Protein AF-M9PE65-5-F1 (afdb_monomer_lite)

Sequence (2047 aa):
MAFPYIWALLPLICSASGLSLPNMTSTDAVVAGGGILPILVAGNPGNLGSSNMSLSGGGGLAGSSTGGQSLPDTGGGNSAGGSPAGGSSGTGGGGSNSGISGNNSAMIQGQKSNQYEKCAGPGDPGPCKQYIYKWRYEPTTNECTNFIWGGCEGNPQNRFGTEAECLFHCIGGPHTLPPFLQSTTREPSTTESSMLLGLPYTQSPAQSPDGMGGAEGGDGTTPVPIEQRGPELTFAETGQGKTFIFAKNNTFIQMDGDIIQTFQLRLCREISFQFRTRLPHGLLVYHNVKNPDRINLDPYALYVIVEKGQLKVVHVFGKHSTSVTVGESLNRDEWHSVMVRIDVHGARLIARVDNSQEEVYLKGLNHEYNYGVSTNLPSVVLVGGLSSEEKLHGVKYITESFVGCIRNVVLSSGKAASDLLPIAPLVATKHENVNEGCSDMCESRHNLCFVGSRCINHYGGISCDCFGTHYEGEHCDIYTATIITLRGASYVSYRIYDWKDRVHSSTRRISLMFRTNFDDSALFYASGESLKHQYIAASIKNQSVHVEMDFGDNVMSTVLTDDLTRGYWHNLTILHEQRTVSIILDQQQKVLELPATASGNMLFDPEIYFGGGPELHKKKGLASHNNFVGSLKYVYYNDISILYELQRGNPKVHYHGVLEAEFVENEVNVIPITYPFATSHIWWPINHAEEFNIKFDFRSSRPGAVLAYSDVTTSAGNGFWEIRLTSDKLSFDLVPDVNNNVTHSTTIKINRATSWHSVELDYKLGEIRFTVDYRHTLSQMYGLTFNIGDKLIIGSSLKSAAMGLVGCIRDIEINGHLIEPRHVVKTERVVGEVALDNCNYIDPCKRPNTCEHGGKCFVKDDRVTCDCKHTGYIGKNCHFTKYRKTCEELALLGFTKSDVYLIDIDGNGVFPPAHVKCDFQSLENATKTIVEHNLPSQVDVRSARESDFSFNIRYREFSPHMLQELISHSLYCTQYIKYDCYRAQLELHSATWFTSSAKNLTVDFLGNVKRGACPCSVNKTCVDPNQSCNCDVKENKWNSDEGYYQDPQSLGITNMYFLQQKDMDDEAQGRITLGPLECVETNTQKYVVTFTTSQSYIEVPGWRKGDIAFSFRTTGEKAILLFQPPIRPHYPSFMVALTGDDQLTFTFTLSTGTTRELVINSHRRLNGGEWHKIWIDYNQYHVRFMINTDYQMLDLLPEEEFGPFEGSMYIGGATFDLLKKLSVKAGLIGCFRGLVVNGEILDIYSYMSVHLSEIIKDCKPSCVPSPCRNGAQCKELWSSFKCVCNNPWAHIGEFCETNINEKALTFINRESFLMRNYLSVGATPVILMHGINGERDVLKGILNQDLLINLRTYDTNALVLYANDHYNNFVHLYISLNREIVFLYNYGDEIVNLTLLDDTLMASLKSIQVAIVRGEQETRMHVNEHSVSIDRGTLLLDEYANKPWSNPEKEVLSPHRPPAPPTEYFQFHVGGYDPANLLRPNVDAPALEGYIGCVRGLKIGAQLIDLADINERNIAPTQEGVLPNCQIKCDAEPCKNGGTCQEHFAEQLSTCDCEHTSFLGEFCSEEKGADFSGESTLQRKFELPGTGRVDYVRLQLAFSSFDLRRANRIMLLMQTEAERSYYLLLAITSDGYLQLEEDRDNGQTVGARIDRNFLNSARHSVYYVRNGTQSQLFIDREQVPLSEFAARVLTTGGDAGSNRVQIGGINSTDSRFAVFKSYSGCLSNIYIQVNGHVMKPLEEYMLFTKSGADNITVINPQGVRSAQCNAKFDVSEQPTQEPMVNVSMIPEPWVEEPPARVPYIPRFVYDENKQEDSTQVVFLTLTSVFVIIVICCLLEVYRSHLAYKKRIERETDEDIIWSKEQATKMHESPGVKAGLLGGVTAGSGNGLPPYTYKALPQEDKKPGNGAPLVGILKNGSATPSQPGTPTALSKNGDIASRIEEEEEEEDEAPAQKAAEKSGENEEPPAKDTTASEIKESQAQPPEQLAKDTTDASAAPKASKETEAQAEPSEPSSQLNSAQNGQLAQMEQAARGDEVQVPSLPPNRIKP

Structure (mmCIF, N/CA/C/O backbone):
data_AF-M9PE65-5-F1
#
_entry.id   AF-M9PE65-5-F1
#
loop_
_atom_site.group_PDB
_atom_site.id
_atom_site.type_symbol
_atom_site.label_atom_id
_atom_site.label_alt_id
_atom_site.label_comp_id
_atom_site.label_asym_id
_atom_site.label_entity_id
_atom_site.label_seq_id
_atom_site.pdbx_PDB_ins_code
_atom_site.Cartn_x
_atom_site.Cartn_y
_atom_site.Cartn_z
_atom_site.occupancy
_atom_site.B_iso_or_equiv
_atom_site.auth_seq_id
_atom_site.auth_comp_id
_atom_site.auth_asym_id
_atom_site.auth_atom_id
_atom_site.pdbx_PDB_model_num
ATOM 1 N N . MET A 1 1 ? 13.149 1.104 2.132 1.00 28.88 1 MET A N 1
ATOM 2 C CA . MET A 1 1 ? 14.017 -0.091 2.302 1.00 28.88 1 MET A CA 1
ATOM 3 C C . MET A 1 1 ? 13.107 -1.321 2.368 1.00 28.88 1 MET A C 1
ATOM 5 O O . MET A 1 1 ? 12.101 -1.191 3.045 1.00 28.88 1 MET A O 1
ATOM 9 N N . ALA A 1 2 ? 13.373 -2.499 1.782 1.00 27.41 2 ALA A N 1
ATOM 10 C CA . ALA A 1 2 ? 14.272 -2.876 0.672 1.00 27.41 2 ALA A CA 1
ATOM 11 C C . ALA A 1 2 ? 14.048 -4.359 0.216 1.00 27.41 2 ALA A C 1
ATOM 13 O O . ALA A 1 2 ? 14.302 -5.245 1.017 1.00 27.41 2 ALA A O 1
ATOM 14 N N . PHE A 1 3 ? 13.640 -4.578 -1.052 1.00 30.48 3 PHE A N 1
ATOM 15 C CA . PHE A 1 3 ? 14.001 -5.630 -2.058 1.00 30.48 3 PHE A CA 1
ATOM 16 C C . PHE A 1 3 ? 14.869 -6.898 -1.680 1.00 30.48 3 PHE A C 1
ATOM 18 O O . PHE A 1 3 ? 15.850 -6.700 -0.956 1.00 30.48 3 PHE A O 1
ATOM 25 N N . PRO A 1 4 ? 14.899 -8.025 -2.486 1.00 37.91 4 PRO A N 1
ATOM 26 C CA . PRO A 1 4 ? 13.840 -8.862 -3.159 1.00 37.91 4 PRO A CA 1
ATOM 27 C C . PRO A 1 4 ? 14.184 -10.392 -3.509 1.00 37.91 4 PRO A C 1
ATOM 29 O O . PRO A 1 4 ? 15.319 -10.791 -3.339 1.00 37.91 4 PRO A O 1
ATOM 32 N N . TYR A 1 5 ? 13.330 -11.218 -4.178 1.00 40.53 5 TYR A N 1
ATOM 33 C CA . TYR A 1 5 ? 13.672 -12.412 -5.070 1.00 40.53 5 TYR A CA 1
ATOM 34 C C . TYR A 1 5 ? 13.659 -13.937 -4.601 1.00 40.53 5 TYR A C 1
ATOM 36 O O . TYR A 1 5 ? 14.593 -14.345 -3.951 1.00 40.53 5 TYR A O 1
ATOM 44 N N . ILE A 1 6 ? 12.805 -14.874 -5.113 1.00 41.03 6 ILE A N 1
ATOM 45 C CA . ILE A 1 6 ? 12.997 -16.388 -5.190 1.00 41.03 6 ILE A CA 1
ATOM 46 C C . ILE A 1 6 ? 11.758 -17.373 -5.361 1.00 41.03 6 ILE A C 1
ATOM 48 O O . ILE A 1 6 ? 11.571 -18.159 -4.446 1.00 41.03 6 ILE A O 1
ATOM 52 N N . TRP A 1 7 ? 11.064 -17.460 -6.537 1.00 38.09 7 TRP A N 1
ATOM 53 C CA . TRP A 1 7 ? 10.503 -18.671 -7.288 1.00 38.09 7 TRP A CA 1
ATOM 54 C C . TRP A 1 7 ? 9.620 -19.790 -6.597 1.00 38.09 7 TRP A C 1
ATOM 56 O O . TRP A 1 7 ? 9.587 -19.850 -5.383 1.00 38.09 7 TRP A O 1
ATOM 66 N N . ALA A 1 8 ? 8.901 -20.786 -7.196 1.00 42.53 8 ALA A N 1
ATOM 67 C CA . ALA A 1 8 ? 8.785 -21.531 -8.496 1.00 42.53 8 ALA A CA 1
ATOM 68 C C . ALA A 1 8 ? 7.645 -22.632 -8.381 1.00 42.53 8 ALA A C 1
ATOM 70 O O . ALA A 1 8 ? 7.035 -22.656 -7.323 1.00 42.53 8 ALA A O 1
ATOM 71 N N . LEU A 1 9 ? 7.399 -23.668 -9.235 1.00 39.12 9 LEU A N 1
ATOM 72 C CA . LEU A 1 9 ? 7.301 -23.907 -10.714 1.00 39.12 9 LEU A CA 1
ATOM 73 C C . LEU A 1 9 ? 7.067 -25.428 -11.055 1.00 39.12 9 LEU A C 1
ATOM 75 O O . LEU A 1 9 ? 7.709 -26.267 -10.423 1.00 39.12 9 LEU A O 1
ATOM 79 N N . LEU A 1 10 ? 6.437 -25.729 -12.228 1.00 39.69 10 LEU A N 1
ATOM 80 C CA . LEU A 1 10 ? 6.409 -27.011 -13.035 1.00 39.69 10 LEU A CA 1
ATOM 81 C C . LEU A 1 10 ? 5.385 -28.133 -12.606 1.00 39.69 10 LEU A C 1
ATOM 83 O O . LEU A 1 10 ? 4.886 -28.026 -11.493 1.00 39.69 10 LEU A O 1
ATOM 87 N N . PRO A 1 11 ? 5.103 -29.249 -13.368 1.00 46.09 11 PRO A N 1
ATOM 88 C CA . PRO A 1 11 ? 5.188 -29.564 -14.835 1.00 46.09 11 PRO A CA 1
ATOM 89 C C . PRO A 1 11 ? 4.144 -30.596 -15.461 1.00 46.09 11 PRO A C 1
ATOM 91 O O . PRO A 1 11 ? 3.229 -31.054 -14.793 1.00 46.09 11 PRO A O 1
ATOM 94 N N . LEU A 1 12 ? 4.396 -31.060 -16.724 1.00 37.97 12 LEU A N 1
ATOM 95 C CA . LEU A 1 12 ? 3.958 -32.329 -17.428 1.00 37.97 12 LEU A CA 1
ATOM 96 C C . LEU A 1 12 ? 2.545 -32.369 -18.126 1.00 37.97 12 LEU A C 1
ATOM 98 O O . LEU A 1 12 ? 1.663 -31.627 -17.731 1.00 37.97 12 LEU A O 1
ATOM 102 N N . ILE A 1 13 ? 2.224 -33.149 -19.201 1.00 35.69 13 ILE A N 1
ATOM 103 C CA . ILE A 1 13 ? 2.936 -34.192 -20.006 1.00 35.69 13 ILE A CA 1
ATOM 104 C C . ILE A 1 13 ? 2.418 -34.372 -21.487 1.00 35.69 13 ILE A C 1
ATOM 106 O O . ILE A 1 13 ? 1.264 -34.085 -21.774 1.00 35.69 13 ILE A O 1
ATOM 110 N N . CYS A 1 14 ? 3.237 -34.990 -22.375 1.00 33.94 14 CYS A N 1
ATOM 111 C CA . CYS A 1 14 ? 2.943 -35.618 -23.712 1.00 33.94 14 CYS A CA 1
ATOM 112 C C . CYS A 1 14 ? 2.553 -34.792 -24.984 1.00 33.94 14 CYS A C 1
ATOM 114 O O . CYS A 1 14 ? 1.907 -33.763 -24.878 1.00 33.94 14 CYS A O 1
ATOM 116 N N . SER A 1 15 ? 2.759 -35.270 -26.241 1.00 34.38 15 SER A N 1
ATOM 117 C CA . SER A 1 15 ? 3.944 -35.882 -26.931 1.00 34.38 15 SER A CA 1
ATOM 118 C C . SER A 1 15 ? 3.753 -36.050 -28.482 1.00 34.38 15 SER A C 1
ATOM 120 O O . SER A 1 15 ? 2.630 -35.989 -28.970 1.00 34.38 15 SER A O 1
ATOM 122 N N . ALA A 1 16 ? 4.859 -36.337 -29.213 1.00 35.56 16 ALA A N 1
ATOM 123 C CA . ALA A 1 16 ? 5.008 -36.855 -30.610 1.00 35.56 16 ALA A CA 1
ATOM 124 C C . ALA A 1 16 ? 4.768 -35.935 -31.855 1.00 35.56 16 ALA A C 1
ATOM 126 O O . ALA A 1 16 ? 3.907 -35.069 -31.822 1.00 35.56 16 ALA A O 1
ATOM 127 N N . SER A 1 17 ? 5.417 -36.100 -33.039 1.00 36.12 17 SER A N 1
ATOM 128 C CA . SER A 1 17 ? 6.796 -36.553 -33.429 1.00 36.12 17 SER A CA 1
ATOM 129 C C . SER A 1 17 ? 7.038 -36.519 -34.973 1.00 36.12 17 SER A C 1
ATOM 131 O O . SER A 1 17 ? 6.139 -36.935 -35.699 1.00 36.12 17 SER A O 1
ATOM 133 N N . GLY A 1 18 ? 8.262 -36.218 -35.476 1.00 36.66 18 GLY A N 1
ATOM 134 C CA . GLY A 1 18 ? 8.779 -36.804 -36.750 1.00 36.66 18 GLY A CA 1
ATOM 135 C C . GLY A 1 18 ? 9.656 -35.979 -37.742 1.00 36.66 18 GLY A C 1
ATOM 136 O O . GLY A 1 18 ? 9.150 -35.060 -38.367 1.00 36.66 18 GLY A O 1
ATOM 137 N N . LEU A 1 19 ? 10.891 -36.474 -38.007 1.00 36.25 19 LEU A N 1
ATOM 138 C CA . LEU A 1 19 ? 11.688 -36.437 -39.279 1.00 36.25 19 LEU A CA 1
ATOM 139 C C . LEU A 1 19 ? 12.249 -35.082 -39.835 1.00 36.25 19 LEU A C 1
ATOM 141 O O . LEU A 1 19 ? 11.584 -34.062 -39.759 1.00 36.25 19 LEU A O 1
ATOM 145 N N . SER A 1 20 ? 13.438 -34.985 -40.480 1.00 35.66 20 SER A N 1
ATOM 146 C CA . SER A 1 20 ? 14.597 -35.913 -40.612 1.00 35.66 20 SER A CA 1
ATOM 147 C C . SER A 1 20 ? 15.868 -35.298 -41.270 1.00 35.66 20 SER A C 1
ATOM 149 O O . SER A 1 20 ? 15.737 -34.678 -42.322 1.00 35.66 20 SER A O 1
ATOM 151 N N . LEU A 1 21 ? 17.065 -35.697 -40.782 1.00 36.44 21 LEU A N 1
ATOM 152 C CA . LEU A 1 21 ? 18.374 -35.828 -41.496 1.00 36.44 21 LEU A CA 1
ATOM 153 C C . LEU A 1 21 ? 19.103 -34.548 -42.000 1.00 36.44 21 LEU A C 1
ATOM 155 O O . LEU A 1 21 ? 18.447 -33.538 -42.234 1.00 36.44 21 LEU A O 1
ATOM 159 N N . PRO A 1 22 ? 20.452 -34.562 -42.208 1.00 43.69 22 PRO A N 1
ATOM 160 C CA . PRO A 1 22 ? 21.380 -35.712 -42.253 1.00 43.69 22 PRO A CA 1
ATOM 161 C C . PRO A 1 22 ? 22.312 -35.891 -41.022 1.00 43.69 22 PRO A C 1
ATOM 163 O O . PRO A 1 22 ? 21.851 -35.755 -39.895 1.00 43.69 22 PRO A O 1
ATOM 166 N N . ASN A 1 23 ? 23.551 -36.383 -41.219 1.00 36.47 23 ASN A N 1
ATOM 167 C CA . ASN A 1 23 ? 24.387 -37.086 -40.220 1.00 36.47 23 ASN A CA 1
ATOM 168 C C . ASN A 1 23 ? 25.841 -37.302 -40.725 1.00 36.47 23 ASN A C 1
ATOM 170 O O . ASN A 1 23 ? 25.983 -37.617 -41.904 1.00 36.47 23 ASN A O 1
ATOM 174 N N . MET A 1 24 ? 26.873 -37.263 -39.853 1.00 34.12 24 MET A N 1
ATOM 175 C CA . MET A 1 24 ? 28.094 -38.105 -39.989 1.00 34.12 24 MET A CA 1
ATOM 176 C C . MET A 1 24 ? 28.926 -38.288 -38.683 1.00 34.12 24 MET A C 1
ATOM 178 O O . MET A 1 24 ? 29.643 -37.377 -38.293 1.00 34.12 24 MET A O 1
ATOM 182 N N . THR A 1 25 ? 28.912 -39.515 -38.121 1.00 36.44 25 THR A N 1
ATOM 183 C CA . THR A 1 25 ? 30.043 -40.299 -37.508 1.00 36.44 25 THR A CA 1
ATOM 184 C C . THR A 1 25 ? 30.897 -39.724 -36.342 1.00 36.44 25 THR A C 1
ATOM 186 O O . THR A 1 25 ? 31.338 -38.588 -36.413 1.00 36.44 25 THR A O 1
ATOM 189 N N . SER A 1 26 ? 31.294 -40.475 -35.291 1.00 35.28 26 SER A N 1
ATOM 190 C CA . SER A 1 26 ? 31.275 -41.944 -35.043 1.00 35.28 26 SER A CA 1
ATOM 191 C C . SER A 1 26 ? 31.450 -42.354 -33.555 1.00 35.28 26 SER A C 1
ATOM 193 O O . SER A 1 26 ? 32.269 -41.737 -32.882 1.00 35.28 26 SER A O 1
ATOM 195 N N . THR A 1 27 ? 30.825 -43.485 -33.154 1.00 36.28 27 THR A N 1
ATOM 196 C CA . THR A 1 27 ? 31.229 -44.503 -32.121 1.00 36.28 27 THR A CA 1
ATOM 197 C C . THR A 1 27 ? 31.494 -44.086 -30.657 1.00 36.28 27 THR A C 1
ATOM 199 O O . THR A 1 27 ? 32.199 -43.111 -30.435 1.00 36.28 27 THR A O 1
ATOM 202 N N . ASP A 1 28 ? 31.154 -44.831 -29.587 1.00 35.66 28 ASP A N 1
ATOM 203 C CA . ASP A 1 28 ? 30.309 -46.029 -29.273 1.00 35.66 28 ASP A CA 1
ATOM 204 C C . ASP A 1 28 ? 30.405 -46.250 -27.725 1.00 35.66 28 ASP A C 1
ATOM 206 O O . ASP A 1 28 ? 31.330 -45.708 -27.123 1.00 35.66 28 ASP A O 1
ATOM 210 N N . ALA A 1 29 ? 29.618 -47.022 -26.950 1.00 36.41 29 ALA A N 1
ATOM 211 C CA . ALA A 1 29 ? 28.302 -47.703 -27.030 1.00 36.41 29 ALA A CA 1
ATOM 212 C C . ALA A 1 29 ? 27.775 -47.837 -25.543 1.00 36.41 29 ALA A C 1
ATOM 214 O O . ALA A 1 29 ? 28.048 -46.908 -24.792 1.00 36.41 29 ALA A O 1
ATOM 215 N N . VAL A 1 30 ? 27.034 -48.797 -24.939 1.00 36.09 30 VAL A N 1
ATOM 216 C CA . VAL A 1 30 ? 26.661 -50.231 -25.105 1.00 36.09 30 VAL A CA 1
ATOM 217 C C . VAL A 1 30 ? 25.340 -50.527 -24.317 1.00 36.09 30 VAL A C 1
ATOM 219 O O . VAL A 1 30 ? 25.256 -50.138 -23.161 1.00 36.09 30 VAL A O 1
ATOM 222 N N . VAL A 1 31 ? 24.360 -51.235 -24.927 1.00 35.56 31 VAL A N 1
ATOM 223 C CA . VAL A 1 31 ? 23.359 -52.228 -24.377 1.00 35.56 31 VAL A CA 1
ATOM 224 C C . VAL A 1 31 ? 22.747 -51.979 -22.959 1.00 35.56 31 VAL A C 1
ATOM 226 O O . VAL A 1 31 ? 23.468 -52.015 -21.975 1.00 35.56 31 VAL A O 1
ATOM 229 N N . ALA A 1 32 ? 21.447 -51.667 -22.752 1.00 34.81 32 ALA A N 1
ATOM 230 C CA . ALA A 1 32 ? 20.193 -52.481 -22.845 1.00 34.81 32 ALA A CA 1
ATOM 231 C C . ALA A 1 32 ? 20.060 -53.672 -21.838 1.00 34.81 32 ALA A C 1
ATOM 233 O O . ALA A 1 32 ? 21.060 -54.266 -21.469 1.00 34.81 32 ALA A O 1
ATOM 234 N N . GLY A 1 33 ? 18.885 -54.127 -21.354 1.00 32.31 33 GLY A N 1
ATOM 235 C CA . GLY A 1 33 ? 17.503 -53.605 -21.404 1.00 32.31 33 GLY A CA 1
ATOM 236 C C . GLY A 1 33 ? 16.417 -54.650 -21.005 1.00 32.31 33 GLY A C 1
ATOM 237 O O . GLY A 1 33 ? 16.567 -55.824 -21.318 1.00 32.31 33 GLY A O 1
ATOM 238 N N . GLY A 1 34 ? 15.302 -54.209 -20.387 1.00 30.17 34 GLY A N 1
ATOM 239 C CA . GLY A 1 34 ? 13.974 -54.881 -20.365 1.00 30.17 34 GLY A CA 1
ATOM 240 C C . GLY A 1 34 ? 13.614 -55.939 -19.284 1.00 30.17 34 GLY A C 1
ATOM 241 O O . GLY A 1 34 ? 14.298 -56.945 -19.148 1.00 30.17 34 GLY A O 1
ATOM 242 N N . GLY A 1 35 ? 12.423 -55.799 -18.659 1.00 30.12 35 GLY A N 1
ATOM 243 C CA . GLY A 1 35 ? 11.503 -56.940 -18.414 1.00 30.12 35 GLY A CA 1
ATOM 244 C C . GLY A 1 35 ? 10.935 -57.254 -16.999 1.00 30.12 35 GLY A C 1
ATOM 245 O O . GLY A 1 35 ? 11.673 -57.648 -16.112 1.00 30.12 35 GLY A O 1
ATOM 246 N N . ILE A 1 36 ? 9.587 -57.308 -16.912 1.00 30.72 36 ILE A N 1
ATOM 247 C CA . ILE A 1 36 ? 8.774 -58.495 -16.494 1.00 30.72 36 ILE A CA 1
ATOM 248 C C . ILE A 1 36 ? 8.526 -58.844 -14.981 1.00 30.72 36 ILE A C 1
ATOM 250 O O . ILE A 1 36 ? 9.420 -59.281 -14.270 1.00 30.72 36 ILE A O 1
ATOM 254 N N . LEU A 1 37 ? 7.221 -58.870 -14.608 1.00 28.83 37 LEU A N 1
ATOM 255 C CA . LEU A 1 37 ? 6.512 -59.664 -13.549 1.00 28.83 37 LEU A CA 1
ATOM 256 C C . LEU A 1 37 ? 6.667 -59.308 -12.022 1.00 28.83 37 LEU A C 1
ATOM 258 O O . LEU A 1 37 ? 7.463 -58.437 -11.691 1.00 28.83 37 LEU A O 1
ATOM 262 N N . PRO A 1 38 ? 5.793 -59.838 -11.106 1.00 35.16 38 PRO A N 1
ATOM 263 C CA . PRO A 1 38 ? 5.352 -59.118 -9.888 1.00 35.16 38 PRO A CA 1
ATOM 264 C C . PRO A 1 38 ? 5.205 -59.987 -8.592 1.00 35.16 38 PRO A C 1
ATOM 266 O O . PRO A 1 38 ? 5.687 -61.112 -8.530 1.00 35.16 38 PRO A O 1
ATOM 269 N N . ILE A 1 39 ? 4.380 -59.504 -7.638 1.00 29.44 39 ILE A N 1
ATOM 270 C CA . ILE A 1 39 ? 3.566 -60.260 -6.644 1.00 29.44 39 ILE A CA 1
ATOM 271 C C . ILE A 1 39 ? 4.205 -60.704 -5.291 1.00 29.44 39 ILE A C 1
ATOM 273 O O . ILE A 1 39 ? 5.164 -61.462 -5.241 1.00 29.44 39 ILE A O 1
ATOM 277 N N . LEU A 1 40 ? 3.479 -60.350 -4.207 1.00 27.45 40 LEU A N 1
ATOM 278 C CA . LEU A 1 40 ? 3.395 -60.949 -2.848 1.00 27.45 40 LEU A CA 1
ATOM 279 C C . LEU A 1 40 ? 4.501 -60.771 -1.770 1.00 27.45 40 LEU A C 1
ATOM 281 O O . LEU A 1 40 ? 5.683 -60.610 -2.035 1.00 27.45 40 LEU A O 1
ATOM 285 N N . VAL A 1 41 ? 4.015 -60.982 -0.530 1.00 30.77 41 VAL A N 1
ATOM 286 C CA . VAL A 1 41 ? 4.670 -61.278 0.771 1.00 30.77 41 VAL A CA 1
ATOM 287 C C . VAL A 1 41 ? 4.904 -60.113 1.763 1.00 30.77 41 VAL A C 1
ATOM 289 O O . VAL A 1 41 ? 5.494 -59.086 1.458 1.00 30.77 41 VAL A O 1
ATOM 292 N N . ALA A 1 42 ? 4.387 -60.352 2.979 1.00 31.61 42 ALA A N 1
ATOM 293 C CA . ALA A 1 42 ? 4.373 -59.567 4.224 1.00 31.61 42 ALA A CA 1
ATOM 294 C C . ALA A 1 42 ? 5.765 -59.298 4.860 1.00 31.61 42 ALA A C 1
ATOM 296 O O . ALA A 1 42 ? 6.761 -59.840 4.395 1.00 31.61 42 ALA A O 1
ATOM 297 N N . GLY A 1 43 ? 5.908 -58.538 5.960 1.00 34.28 43 GLY A N 1
ATOM 298 C CA . GLY A 1 43 ? 4.940 -57.879 6.870 1.00 34.28 43 GLY A CA 1
ATOM 299 C C . GLY A 1 43 ? 5.585 -56.649 7.550 1.00 34.28 43 GLY A C 1
ATOM 300 O O . GLY A 1 43 ? 6.747 -56.370 7.290 1.00 34.28 43 GLY A O 1
ATOM 301 N N . ASN A 1 44 ? 4.905 -55.794 8.327 1.00 37.25 44 ASN A N 1
ATOM 302 C CA . ASN A 1 44 ? 4.200 -56.042 9.600 1.00 37.25 44 ASN A CA 1
ATOM 303 C C . ASN A 1 44 ? 5.093 -56.786 10.628 1.00 37.25 44 ASN A C 1
ATOM 305 O O . ASN A 1 44 ? 5.577 -57.864 10.276 1.00 37.25 44 ASN A O 1
ATOM 309 N N . PRO A 1 45 ? 5.299 -56.301 11.877 1.00 35.22 45 PRO A N 1
ATOM 310 C CA . PRO A 1 45 ? 4.555 -55.257 12.612 1.00 35.22 45 PRO A CA 1
ATOM 311 C C . PRO A 1 45 ? 4.888 -53.815 12.170 1.00 35.22 45 PRO A C 1
ATOM 313 O O . PRO A 1 45 ? 5.834 -53.610 11.422 1.00 35.22 45 PRO A O 1
ATOM 316 N N . GLY A 1 46 ? 4.152 -52.770 12.556 1.00 30.84 46 GLY A N 1
ATOM 317 C CA . GLY A 1 46 ? 3.131 -52.686 13.607 1.00 30.84 46 GLY A CA 1
ATOM 318 C C . GLY A 1 46 ? 3.732 -52.108 14.893 1.00 30.84 46 GLY A C 1
ATOM 319 O O . GLY A 1 46 ? 4.526 -52.764 15.554 1.00 30.84 46 GLY A O 1
ATOM 320 N N . ASN A 1 47 ? 3.386 -50.870 15.240 1.00 30.64 47 ASN A N 1
ATOM 321 C CA . ASN A 1 47 ? 2.297 -50.561 16.185 1.00 30.64 47 ASN A CA 1
ATOM 322 C C . ASN A 1 47 ? 2.898 -50.153 17.547 1.00 30.64 47 ASN A C 1
ATOM 324 O O . ASN A 1 47 ? 4.056 -50.454 17.803 1.00 30.64 47 ASN A O 1
ATOM 328 N N . LEU A 1 48 ? 2.105 -49.499 18.403 1.00 31.02 48 LEU A N 1
ATOM 329 C CA . LEU A 1 48 ? 2.527 -48.875 19.665 1.00 31.02 48 LEU A CA 1
ATOM 330 C C . LEU A 1 48 ? 3.628 -47.823 19.407 1.00 31.02 48 LEU A C 1
ATOM 332 O O . LEU A 1 48 ? 4.812 -48.123 19.404 1.00 31.02 48 LEU A O 1
ATOM 336 N N . GLY A 1 49 ? 3.280 -46.572 19.121 1.00 27.73 49 GLY A N 1
ATOM 337 C CA . GLY A 1 49 ? 2.506 -45.739 20.047 1.00 27.73 49 GLY A CA 1
ATOM 338 C C . GLY A 1 49 ? 3.489 -44.989 20.960 1.00 27.73 49 GLY A C 1
ATOM 339 O O . GLY A 1 49 ? 4.688 -44.991 20.717 1.00 27.73 49 GLY A O 1
ATOM 340 N N . SER A 1 50 ? 3.076 -44.316 22.023 1.00 25.11 50 SER A N 1
ATOM 341 C CA . SER A 1 50 ? 1.719 -43.981 22.465 1.00 25.11 50 SER A CA 1
ATOM 342 C C . SER A 1 50 ? 1.745 -42.478 22.762 1.00 25.11 50 SER A C 1
ATOM 344 O O . SER A 1 50 ? 2.730 -41.973 23.287 1.00 25.11 50 SER A O 1
ATOM 346 N N . SER A 1 51 ? 0.748 -41.685 22.378 1.00 25.77 51 SER A N 1
ATOM 347 C CA . SER A 1 51 ? -0.410 -41.434 23.248 1.00 25.77 51 SER A CA 1
ATOM 348 C C . SER A 1 51 ? -0.093 -41.534 24.749 1.00 25.77 51 SER A C 1
ATOM 350 O O . SER A 1 51 ? -0.647 -42.372 25.452 1.00 25.77 51 SER A O 1
ATOM 352 N N . ASN A 1 52 ? 0.798 -40.666 25.219 1.00 24.11 52 ASN A N 1
ATOM 353 C CA . ASN A 1 52 ? 0.652 -39.993 26.503 1.00 24.11 52 ASN A CA 1
ATOM 354 C C . ASN A 1 52 ? 0.963 -38.504 26.250 1.00 24.11 52 ASN A C 1
ATOM 356 O O . ASN A 1 52 ? 2.084 -38.177 25.880 1.00 24.11 52 ASN A O 1
ATOM 360 N N . MET A 1 53 ? 0.010 -37.564 26.286 1.00 26.83 53 MET A N 1
ATOM 361 C CA . MET A 1 53 ? -1.306 -37.562 26.950 1.00 26.83 53 MET A CA 1
ATOM 362 C C . MET A 1 53 ? -1.197 -37.847 28.454 1.00 26.83 53 MET A C 1
ATOM 364 O O . MET A 1 53 ? -0.436 -38.703 28.890 1.00 26.83 53 MET A O 1
ATOM 368 N N . SER A 1 54 ? -1.972 -37.115 29.252 1.00 23.06 54 SER A N 1
ATOM 369 C CA . SER A 1 54 ? -1.720 -36.889 30.679 1.00 23.06 54 SER A CA 1
ATOM 370 C C . SER A 1 54 ? -0.393 -36.153 30.960 1.00 23.06 54 SER A C 1
ATOM 372 O O . SER A 1 54 ? 0.590 -36.303 30.245 1.00 23.06 54 SER A O 1
ATOM 374 N N . LEU A 1 55 ? -0.315 -35.295 31.973 1.00 23.06 55 LEU A N 1
ATOM 375 C CA . LEU A 1 55 ? -1.383 -34.873 32.882 1.00 23.06 55 LEU A CA 1
ATOM 376 C C . LEU A 1 55 ? -1.983 -33.547 32.361 1.00 23.06 55 LEU A C 1
ATOM 378 O O . LEU A 1 55 ? -1.242 -32.661 31.963 1.00 23.06 55 LEU A O 1
ATOM 382 N N . SER A 1 56 ? -3.300 -33.318 32.282 1.00 23.23 56 SER A N 1
ATOM 383 C CA . SER A 1 56 ? -4.443 -33.962 32.961 1.00 23.23 56 SER A CA 1
ATOM 384 C C . SER A 1 56 ? -4.254 -34.085 34.479 1.00 23.23 56 SER A C 1
ATOM 386 O O . SER A 1 56 ? -4.472 -35.136 35.077 1.00 23.23 56 SER A O 1
ATOM 388 N N . GLY A 1 57 ? -3.796 -32.984 35.074 1.00 22.83 57 GLY A N 1
ATOM 389 C CA . GLY A 1 57 ? -3.490 -32.814 36.494 1.00 22.83 57 GLY A CA 1
ATOM 390 C C . GLY A 1 57 ? -3.047 -31.368 36.736 1.00 22.83 57 GLY A C 1
ATOM 391 O O . GLY A 1 57 ? -1.864 -31.114 36.901 1.00 22.83 57 GLY A O 1
ATOM 392 N N . GLY A 1 58 ? -3.936 -30.375 36.640 1.00 27.25 58 GLY A N 1
ATOM 393 C CA . GLY A 1 58 ? -5.398 -30.506 36.711 1.00 27.25 58 GLY A CA 1
ATOM 394 C C . GLY A 1 58 ? -5.872 -30.758 38.147 1.00 27.25 58 GLY A C 1
ATOM 395 O O . GLY A 1 58 ? -5.070 -30.771 39.071 1.00 27.25 58 GLY A O 1
ATOM 396 N N . GLY A 1 59 ? -7.174 -30.972 38.353 1.00 27.09 59 GLY A N 1
ATOM 397 C CA . GLY A 1 59 ? -7.684 -31.304 39.692 1.00 27.09 59 GLY A CA 1
ATOM 398 C C . GLY A 1 59 ? -7.659 -30.149 40.701 1.00 27.09 59 GLY A C 1
ATOM 399 O O . GLY A 1 59 ? -7.661 -30.407 41.898 1.00 27.09 59 GLY A O 1
ATOM 400 N N . GLY A 1 60 ? -7.678 -28.896 40.230 1.00 27.50 60 GLY A N 1
ATOM 401 C CA . GLY A 1 60 ? -7.945 -27.716 41.055 1.00 27.50 60 GLY A CA 1
ATOM 402 C C . GLY A 1 60 ? -6.926 -27.496 42.186 1.00 27.50 60 GLY A C 1
ATOM 403 O O . GLY A 1 60 ? -5.732 -27.442 41.923 1.00 27.50 60 GLY A O 1
ATOM 404 N N . LEU A 1 61 ? -7.330 -27.297 43.442 1.00 45.25 61 LEU A N 1
ATOM 405 C CA . LEU A 1 61 ? -8.681 -27.348 44.024 1.00 45.25 61 LEU A CA 1
ATOM 406 C C . LEU A 1 61 ? -8.868 -26.206 45.034 1.00 45.25 61 LEU A C 1
ATOM 408 O O . LEU A 1 61 ? -7.940 -25.455 45.322 1.00 45.25 61 LEU A O 1
ATOM 412 N N . ALA A 1 62 ? -10.084 -26.072 45.565 1.00 35.91 62 ALA A N 1
ATOM 413 C CA . ALA A 1 62 ? -10.380 -25.107 46.616 1.00 35.91 62 ALA A CA 1
ATOM 414 C C . ALA A 1 62 ? -9.467 -25.317 47.842 1.00 35.91 62 ALA A C 1
ATOM 416 O O . ALA A 1 62 ? -9.488 -26.371 48.476 1.00 35.91 62 ALA A O 1
ATOM 417 N N . GLY A 1 63 ? -8.697 -24.283 48.174 1.00 42.97 63 GLY A N 1
ATOM 418 C CA . GLY A 1 63 ? -7.786 -24.208 49.313 1.00 42.97 63 GLY A CA 1
ATOM 419 C C . GLY A 1 63 ? -7.215 -22.786 49.373 1.00 42.97 63 GLY A C 1
ATOM 420 O O . GLY A 1 63 ? -6.638 -22.334 48.394 1.00 42.97 63 GLY A O 1
ATOM 421 N N . SER A 1 64 ? -7.394 -21.963 50.409 1.00 36.28 64 SER A N 1
ATOM 422 C CA . SER A 1 64 ? -7.597 -22.266 51.833 1.00 36.28 64 SER A CA 1
ATOM 423 C C . SER A 1 64 ? -6.484 -23.195 52.353 1.00 36.28 64 SER A C 1
ATOM 425 O O . SER A 1 64 ? -6.477 -24.374 52.026 1.00 36.28 64 SER A O 1
ATOM 427 N N . SER A 1 65 ? -5.517 -22.733 53.147 1.00 42.06 65 SER A N 1
ATOM 428 C CA . SER A 1 65 ? -5.482 -21.470 53.897 1.00 42.06 65 SER A CA 1
ATOM 429 C C . SER A 1 65 ? -4.071 -21.081 54.359 1.00 42.06 65 SER A C 1
ATOM 431 O O . SER A 1 65 ? -3.133 -21.853 54.225 1.00 42.06 65 SER A O 1
ATOM 433 N N . THR A 1 66 ? -3.980 -19.918 55.020 1.00 38.06 66 THR A N 1
ATOM 434 C CA . THR A 1 66 ? -3.033 -19.600 56.113 1.00 38.06 66 THR A CA 1
ATOM 435 C C . THR A 1 66 ? -1.523 -19.803 55.910 1.00 38.06 66 THR A C 1
ATOM 437 O O . THR A 1 66 ? -1.021 -20.918 55.873 1.00 38.06 66 THR A O 1
ATOM 440 N N . GLY A 1 67 ? -0.778 -18.738 56.215 1.00 41.88 67 GLY A N 1
ATOM 441 C CA . GLY A 1 67 ? -0.007 -18.818 57.465 1.00 41.88 67 GLY A CA 1
ATOM 442 C C . GLY A 1 67 ? 1.473 -19.192 57.400 1.00 41.88 67 GLY A C 1
ATOM 443 O O . GLY A 1 67 ? 2.032 -19.502 58.447 1.00 41.88 67 GLY A O 1
ATOM 444 N N . GLY A 1 68 ? 2.138 -19.063 56.252 1.00 42.22 68 GLY A N 1
ATOM 445 C CA . GLY A 1 68 ? 3.604 -18.982 56.206 1.00 42.22 68 GLY A CA 1
ATOM 446 C C . GLY A 1 68 ? 4.342 -20.311 56.453 1.00 42.22 68 GLY A C 1
ATOM 447 O O . GLY A 1 68 ? 3.882 -21.354 56.008 1.00 42.22 68 GLY A O 1
ATOM 448 N N . GLN A 1 69 ? 5.520 -20.332 57.086 1.00 41.97 69 GLN A N 1
ATOM 449 C CA . GLN A 1 69 ? 6.200 -19.263 57.836 1.00 41.97 69 GLN A CA 1
ATOM 450 C C . GLN A 1 69 ? 7.726 -19.280 57.624 1.00 41.97 69 GLN A C 1
ATOM 452 O O . GLN A 1 69 ? 8.297 -20.314 57.303 1.00 41.97 69 GLN A O 1
ATOM 457 N N . SER A 1 70 ? 8.356 -18.121 57.871 1.00 40.19 70 SER A N 1
ATOM 458 C CA . SER A 1 70 ? 9.799 -17.903 58.111 1.00 40.19 70 SER A CA 1
ATOM 459 C C . SER A 1 70 ? 10.831 -18.458 57.108 1.00 40.19 70 SER A C 1
ATOM 461 O O . SER A 1 70 ? 11.121 -19.647 57.074 1.00 40.19 70 SER A O 1
ATOM 463 N N . LEU A 1 71 ? 11.502 -17.523 56.423 1.00 41.53 71 LEU A N 1
ATOM 464 C CA . LEU A 1 71 ? 12.954 -17.281 56.539 1.00 41.53 71 LEU A CA 1
ATOM 465 C C . LEU A 1 71 ? 13.879 -18.478 56.864 1.00 41.53 71 LEU A C 1
ATOM 467 O O . LEU A 1 71 ? 13.842 -18.985 57.986 1.00 41.53 71 LEU A O 1
ATOM 471 N N . PRO A 1 72 ? 14.903 -18.727 56.031 1.00 35.75 72 PRO A N 1
ATOM 472 C CA . PRO A 1 72 ? 16.265 -18.809 56.534 1.00 35.75 72 PRO A CA 1
ATOM 473 C C . PRO A 1 72 ? 16.793 -17.386 56.796 1.00 35.75 72 PRO A C 1
ATOM 475 O O . PRO A 1 72 ? 16.933 -16.587 55.872 1.00 35.75 72 PRO A O 1
ATOM 478 N N . ASP A 1 73 ? 17.097 -17.072 58.052 1.00 37.88 73 ASP A N 1
ATOM 479 C CA . ASP A 1 73 ? 18.033 -15.993 58.383 1.00 37.88 73 ASP A CA 1
ATOM 480 C C . ASP A 1 73 ? 19.440 -16.593 58.583 1.00 37.88 73 ASP A C 1
ATOM 482 O O . ASP A 1 73 ? 19.585 -17.775 58.901 1.00 37.88 73 ASP A O 1
ATOM 486 N N . THR A 1 74 ? 20.460 -15.742 58.489 1.00 38.84 74 THR A N 1
ATOM 487 C CA . THR A 1 74 ? 21.859 -15.933 58.916 1.00 38.84 74 THR A CA 1
ATOM 488 C C . THR A 1 74 ? 22.813 -16.811 58.085 1.00 38.84 74 THR A C 1
ATOM 490 O O . THR A 1 74 ? 22.507 -17.918 57.656 1.00 38.84 74 THR A O 1
ATOM 493 N N . GLY A 1 75 ? 24.064 -16.326 58.015 1.00 34.41 75 GLY A N 1
ATOM 494 C CA . GLY A 1 75 ? 25.280 -17.130 57.822 1.00 34.41 75 GLY A CA 1
ATOM 495 C C . GLY A 1 75 ? 25.917 -17.033 56.428 1.00 34.41 75 GLY A C 1
ATOM 496 O O . GLY A 1 75 ? 25.380 -17.565 55.470 1.00 34.41 75 GLY A O 1
ATOM 497 N N . GLY A 1 76 ? 27.097 -16.435 56.234 1.00 31.80 76 GLY A N 1
ATOM 498 C CA . GLY A 1 76 ? 28.032 -15.768 57.157 1.00 31.80 76 GLY A CA 1
ATOM 499 C C . GLY A 1 76 ? 29.472 -15.909 56.629 1.00 31.80 76 GLY A C 1
ATOM 500 O O . GLY A 1 76 ? 29.761 -16.847 55.898 1.00 31.80 76 GLY A O 1
ATOM 501 N N . GLY A 1 77 ? 30.435 -15.041 56.938 1.00 33.28 77 GLY A N 1
ATOM 502 C CA . GLY A 1 77 ? 30.441 -13.833 57.770 1.00 33.28 77 GLY A CA 1
ATOM 503 C C . GLY A 1 77 ? 31.866 -13.245 57.803 1.00 33.28 77 GLY A C 1
ATOM 504 O O . GLY A 1 77 ? 32.733 -13.752 57.096 1.00 33.28 77 GLY A O 1
ATOM 505 N N . ASN A 1 78 ? 32.118 -12.247 58.666 1.00 25.61 78 ASN A N 1
ATOM 506 C CA . ASN A 1 78 ? 33.381 -11.480 58.785 1.00 25.61 78 ASN A CA 1
ATOM 507 C C . ASN A 1 78 ? 33.662 -10.585 57.549 1.00 25.61 78 ASN A C 1
ATOM 509 O O . ASN A 1 78 ? 33.773 -11.083 56.438 1.00 25.61 78 ASN A O 1
ATOM 513 N N . SER A 1 79 ? 33.815 -9.260 57.632 1.00 27.06 79 SER A N 1
ATOM 514 C CA . SER A 1 79 ? 33.851 -8.310 58.762 1.00 27.06 79 SER A CA 1
ATOM 515 C C . SER A 1 79 ? 33.388 -6.922 58.253 1.00 27.06 79 SER A C 1
ATOM 517 O O . SER A 1 79 ? 33.375 -6.704 57.049 1.00 27.06 79 SER A O 1
ATOM 519 N N . ALA A 1 80 ? 33.021 -5.928 59.068 1.00 41.03 80 ALA A N 1
ATOM 520 C CA . ALA A 1 80 ? 33.092 -5.796 60.525 1.00 41.03 80 ALA A CA 1
ATOM 521 C C . ALA A 1 80 ? 31.857 -5.055 61.086 1.00 41.03 80 ALA A C 1
ATOM 523 O O . ALA A 1 80 ? 31.051 -4.508 60.337 1.00 41.03 80 ALA A O 1
ATOM 524 N N . GLY A 1 81 ? 31.740 -5.013 62.417 1.00 33.41 81 GLY A N 1
ATOM 525 C CA . GLY A 1 81 ? 30.762 -4.171 63.112 1.00 33.41 81 GLY A CA 1
ATOM 526 C C . GLY A 1 81 ? 31.037 -2.671 62.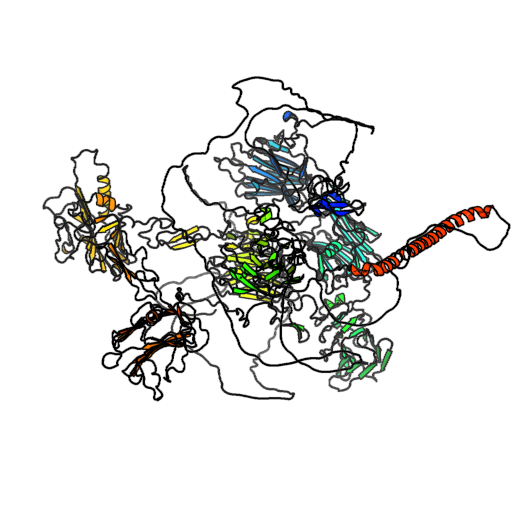949 1.00 33.41 81 GLY A C 1
ATOM 527 O O . GLY A 1 81 ? 32.103 -2.258 62.494 1.00 33.41 81 GLY A O 1
ATOM 528 N N . GLY A 1 82 ? 30.055 -1.850 63.318 1.00 27.81 82 GLY A N 1
ATOM 529 C CA . GLY A 1 82 ? 30.104 -0.416 63.051 1.00 27.81 82 GLY A CA 1
ATOM 530 C C . GLY A 1 82 ? 31.015 0.386 63.978 1.00 27.81 82 GLY A C 1
ATOM 531 O O . GLY A 1 82 ? 31.384 -0.046 65.072 1.00 27.81 82 GLY A O 1
ATOM 532 N N . SER A 1 83 ? 31.269 1.627 63.570 1.00 40.09 83 SER A N 1
ATOM 533 C CA . SER A 1 83 ? 31.291 2.788 64.463 1.00 40.09 83 SER A CA 1
ATOM 534 C C . SER A 1 83 ? 31.215 4.090 63.652 1.00 40.09 83 SER A C 1
ATOM 536 O O . SER A 1 83 ? 31.758 4.116 62.548 1.00 40.09 83 SER A O 1
ATOM 538 N N . PRO A 1 84 ? 30.652 5.186 64.197 1.00 50.47 84 PRO A N 1
ATOM 539 C CA . PRO A 1 84 ? 29.861 5.292 65.427 1.00 50.47 84 PRO A CA 1
ATOM 540 C C . PRO A 1 84 ? 28.558 6.094 65.211 1.00 50.47 84 PRO A C 1
ATOM 542 O O . PRO A 1 84 ? 28.145 6.378 64.089 1.00 50.47 84 PRO A O 1
ATOM 545 N N . ALA A 1 85 ? 27.926 6.511 66.308 1.00 42.22 85 ALA A N 1
ATOM 546 C CA . ALA A 1 85 ? 27.141 7.739 66.293 1.00 42.22 85 ALA A CA 1
ATOM 547 C C . ALA A 1 85 ? 28.074 8.966 66.308 1.00 42.22 85 ALA A C 1
ATOM 549 O O . ALA A 1 85 ? 29.072 8.972 67.028 1.00 42.22 85 ALA A O 1
ATOM 550 N N . GLY A 1 86 ? 27.681 10.038 65.615 1.00 39.25 86 GLY A N 1
ATOM 551 C CA . GLY A 1 86 ? 28.258 11.374 65.792 1.00 39.25 86 GLY A CA 1
ATOM 552 C C . GLY A 1 86 ? 29.551 11.663 65.021 1.00 39.25 86 GLY A C 1
ATOM 553 O O . GLY A 1 86 ? 30.032 10.865 64.222 1.00 39.25 86 GLY A O 1
ATOM 554 N N . GLY A 1 87 ? 30.080 12.870 65.243 1.00 36.91 87 GLY A N 1
ATOM 555 C CA . GLY A 1 87 ? 31.342 13.322 64.658 1.00 36.91 87 GLY A CA 1
ATOM 556 C C . GLY A 1 87 ? 32.573 12.625 65.264 1.00 36.91 87 GLY A C 1
ATOM 557 O O . GLY A 1 87 ? 32.486 11.981 66.304 1.00 36.91 87 GLY A O 1
ATOM 558 N N . SER A 1 88 ? 33.761 12.755 64.674 1.00 29.11 88 SER A N 1
ATOM 559 C CA . SER A 1 88 ? 34.164 13.795 63.717 1.00 29.11 88 SER A CA 1
ATOM 560 C C . SER A 1 88 ? 35.369 13.383 62.864 1.00 29.11 88 SER A C 1
ATOM 562 O O . SER A 1 88 ? 36.094 12.458 63.206 1.00 29.11 88 SER A O 1
ATOM 564 N N . SER A 1 89 ? 35.636 14.204 61.840 1.00 39.31 89 SER A N 1
ATOM 565 C CA . SER A 1 89 ? 36.975 14.582 61.346 1.00 39.31 89 SER A CA 1
ATOM 566 C C . SER A 1 89 ? 37.968 13.497 60.889 1.00 39.31 89 SER A C 1
ATOM 568 O O . SER A 1 89 ? 38.550 12.793 61.704 1.00 39.31 89 SER A O 1
ATOM 570 N N . GLY A 1 90 ? 38.398 13.616 59.628 1.00 50.06 90 GLY A N 1
ATOM 571 C CA . GLY A 1 90 ? 39.832 13.799 59.362 1.00 50.06 90 GLY A CA 1
ATOM 572 C C . GLY A 1 90 ? 40.651 12.654 58.737 1.00 50.06 90 GLY A C 1
ATOM 573 O O . GLY A 1 90 ? 40.810 11.571 59.284 1.00 50.06 90 GLY A O 1
ATOM 574 N N . THR A 1 91 ? 41.374 13.035 57.679 1.00 51.78 91 THR A N 1
ATOM 575 C CA . THR A 1 91 ? 42.852 12.914 57.597 1.00 51.78 91 THR A CA 1
ATOM 576 C C . THR A 1 91 ? 43.563 11.585 57.255 1.00 51.78 91 THR A C 1
ATOM 578 O O . THR A 1 91 ? 44.785 11.557 57.335 1.00 51.78 91 THR A O 1
ATOM 581 N N . GLY A 1 92 ? 42.880 10.568 56.713 1.00 54.53 92 GLY A N 1
ATOM 582 C CA . GLY A 1 92 ? 43.462 9.595 55.748 1.00 54.53 92 GLY A CA 1
ATOM 583 C C . GLY A 1 92 ? 44.737 8.798 56.136 1.00 54.53 92 GLY A C 1
ATOM 584 O O . GLY A 1 92 ? 45.005 8.553 57.307 1.00 54.53 92 GLY A O 1
ATOM 585 N N . GLY A 1 93 ? 45.517 8.374 55.122 1.00 53.34 93 GLY A N 1
ATOM 586 C CA . GLY A 1 93 ? 46.802 7.646 55.258 1.00 53.34 93 GLY A CA 1
ATOM 587 C C . GLY A 1 93 ? 46.734 6.118 55.042 1.00 53.34 93 GLY A C 1
ATOM 588 O O . GLY A 1 93 ? 45.718 5.497 55.328 1.00 53.34 93 GLY A O 1
ATOM 589 N N . GLY A 1 94 ? 47.807 5.491 54.530 1.00 51.75 94 GLY A N 1
ATOM 590 C CA . GLY A 1 94 ? 47.859 4.037 54.247 1.00 51.75 94 GLY A CA 1
ATOM 591 C C . GLY A 1 94 ? 49.235 3.386 54.484 1.00 51.75 94 GLY A C 1
ATOM 592 O O . GLY A 1 94 ? 50.129 4.038 55.016 1.00 51.75 94 GLY A O 1
ATOM 593 N N . GLY A 1 95 ? 49.428 2.127 54.049 1.00 53.16 95 GLY A N 1
ATOM 594 C CA . GLY A 1 95 ? 50.758 1.505 53.861 1.00 53.16 95 GLY A CA 1
ATOM 595 C C . GLY A 1 95 ? 51.008 0.092 54.441 1.00 53.16 95 GLY A C 1
ATOM 596 O O . GLY A 1 95 ? 50.485 -0.269 55.491 1.00 53.16 95 GLY A O 1
ATOM 597 N N . SER A 1 96 ? 51.947 -0.635 53.802 1.00 45.19 96 SER A N 1
ATOM 598 C CA . SER A 1 96 ? 52.628 -1.883 54.250 1.00 45.19 96 SER A CA 1
ATOM 599 C C . SER A 1 96 ? 51.805 -3.208 54.220 1.00 45.19 96 SER A C 1
ATOM 601 O O . SER A 1 96 ? 50.586 -3.155 54.131 1.00 45.19 96 SER A O 1
ATOM 603 N N . ASN A 1 97 ? 52.387 -4.429 54.225 1.00 31.48 97 ASN A N 1
ATOM 604 C CA . ASN A 1 97 ? 53.801 -4.819 54.420 1.00 31.48 97 ASN A CA 1
ATOM 605 C C . ASN A 1 97 ? 54.225 -6.188 53.794 1.00 31.48 97 ASN A C 1
ATOM 607 O O . ASN A 1 97 ? 53.392 -7.059 53.579 1.00 31.48 97 ASN A O 1
ATOM 611 N N . SER A 1 98 ? 55.549 -6.374 53.628 1.00 29.05 98 SER A N 1
ATOM 612 C CA . SER A 1 98 ? 56.362 -7.625 53.667 1.00 29.05 98 SER A CA 1
ATOM 613 C C . SER A 1 98 ? 55.946 -8.905 52.899 1.00 29.05 98 SER A C 1
ATOM 615 O O . SER A 1 98 ? 54.999 -9.587 53.275 1.00 29.05 98 SER A O 1
ATOM 617 N N . GLY A 1 99 ? 56.771 -9.322 51.923 1.00 35.50 99 GLY A N 1
ATOM 618 C CA . GLY A 1 99 ? 56.622 -10.580 51.159 1.00 35.50 99 GLY A CA 1
ATOM 619 C C . GLY A 1 99 ? 57.443 -11.791 51.655 1.00 35.50 99 GLY A C 1
ATOM 620 O O . GLY A 1 99 ? 57.970 -11.796 52.766 1.00 35.50 99 GLY A O 1
ATOM 621 N N . ILE A 1 100 ? 57.605 -12.801 50.785 1.00 28.61 100 ILE A N 1
ATOM 622 C CA . ILE A 1 100 ? 58.567 -13.916 50.922 1.00 28.61 100 ILE A CA 1
ATOM 623 C C . ILE A 1 100 ? 59.505 -13.959 49.700 1.00 28.61 100 ILE A C 1
ATOM 625 O O . ILE A 1 100 ? 59.096 -13.661 48.585 1.00 28.61 100 ILE A O 1
ATOM 629 N N . SER A 1 101 ? 60.763 -14.328 49.972 1.00 28.44 101 SER A N 1
ATOM 630 C CA . SER A 1 101 ? 61.864 -14.740 49.077 1.00 28.44 101 SER A CA 1
ATOM 631 C C . SER A 1 101 ? 61.553 -14.979 47.583 1.00 28.44 101 SER A C 1
ATOM 633 O O . SER A 1 101 ? 60.707 -15.804 47.250 1.00 28.44 101 SER A O 1
ATOM 635 N N . GLY A 1 102 ? 62.332 -14.351 46.687 1.00 29.75 102 GLY A N 1
ATOM 636 C CA . GLY A 1 102 ? 62.192 -14.549 45.233 1.00 29.75 102 GLY A CA 1
ATOM 637 C C . GLY A 1 102 ? 63.247 -13.885 44.331 1.00 29.75 102 GLY A C 1
ATOM 638 O O . GLY A 1 102 ? 62.902 -13.477 43.235 1.00 29.75 102 GLY A O 1
ATOM 639 N N . ASN A 1 103 ? 64.490 -13.727 44.808 1.00 33.62 103 ASN A N 1
ATOM 640 C CA . ASN A 1 103 ? 65.707 -13.262 44.105 1.00 33.62 103 ASN A CA 1
ATOM 641 C C . ASN A 1 103 ? 65.636 -12.892 42.599 1.00 33.62 103 ASN A C 1
ATOM 643 O O . ASN A 1 103 ? 65.422 -13.769 41.766 1.00 33.62 103 ASN A O 1
ATOM 647 N N . ASN A 1 104 ? 66.161 -11.695 42.281 1.00 35.81 104 ASN A N 1
ATOM 648 C CA . ASN A 1 104 ? 66.729 -11.292 40.976 1.00 35.81 104 ASN A CA 1
ATOM 649 C C . ASN A 1 104 ? 65.711 -11.081 39.824 1.00 35.81 104 ASN A C 1
ATOM 651 O O . ASN A 1 104 ? 64.674 -11.720 39.775 1.00 35.81 104 ASN A O 1
ATOM 655 N N . SER A 1 105 ? 65.961 -10.242 38.811 1.00 38.19 105 SER A N 1
ATOM 656 C CA . SER A 1 105 ? 66.898 -9.111 38.679 1.00 38.19 105 SER A CA 1
ATOM 657 C C . SER A 1 105 ? 66.525 -8.271 37.452 1.00 38.19 105 SER A C 1
ATOM 659 O O . SER A 1 105 ? 66.124 -8.833 36.441 1.00 38.19 105 SER A O 1
ATOM 661 N N . ALA A 1 106 ? 66.852 -6.975 37.508 1.00 38.16 106 ALA A N 1
ATOM 662 C CA . ALA A 1 106 ? 67.015 -6.067 36.365 1.00 38.16 106 ALA A CA 1
ATOM 663 C C . ALA A 1 106 ? 65.769 -5.682 35.524 1.00 38.16 106 ALA A C 1
ATOM 665 O O . ALA A 1 106 ? 64.737 -6.338 35.522 1.00 38.16 106 ALA A O 1
ATOM 666 N N . MET A 1 107 ? 65.910 -4.522 34.862 1.00 36.09 107 MET A N 1
ATOM 667 C CA . MET A 1 107 ? 65.645 -4.229 33.435 1.00 36.09 107 MET A CA 1
ATOM 668 C C . MET A 1 107 ? 64.732 -5.239 32.699 1.00 36.09 107 MET A C 1
ATOM 670 O O . MET A 1 107 ? 65.009 -6.430 32.693 1.00 36.09 107 MET A O 1
ATOM 674 N N . ILE A 1 108 ? 63.692 -4.830 31.969 1.00 34.72 108 ILE A N 1
ATOM 675 C CA . ILE A 1 108 ? 63.700 -3.954 30.773 1.00 34.72 108 ILE A CA 1
ATOM 676 C C . ILE A 1 108 ? 62.282 -3.337 30.673 1.00 34.72 108 ILE A C 1
ATOM 678 O O . ILE A 1 108 ? 61.303 -4.052 30.828 1.00 34.72 108 ILE A O 1
ATOM 682 N N . GLN A 1 109 ? 62.072 -2.015 30.639 1.00 33.75 109 GLN A N 1
ATOM 683 C CA . GLN A 1 109 ? 62.323 -1.069 29.534 1.00 33.75 109 GLN A CA 1
ATOM 684 C C . GLN A 1 109 ? 61.485 -1.322 28.260 1.00 33.75 109 GLN A C 1
ATOM 686 O O . GLN A 1 109 ? 61.958 -1.913 27.297 1.00 33.75 109 GLN A O 1
ATOM 691 N N . GLY A 1 110 ? 60.281 -0.742 28.206 1.00 32.72 110 GLY A N 1
ATOM 692 C CA . GLY A 1 110 ? 59.446 -0.712 26.997 1.00 32.72 110 GLY A CA 1
ATOM 693 C C . GLY A 1 110 ? 58.452 -1.878 26.877 1.00 32.72 110 GLY A C 1
ATOM 694 O O . GLY A 1 110 ? 58.412 -2.749 27.732 1.00 32.72 110 GLY A O 1
ATOM 695 N N . GLN A 1 111 ? 57.598 -1.902 25.851 1.00 29.50 111 GLN A N 1
ATOM 696 C CA . GLN A 1 111 ? 57.550 -0.993 24.694 1.00 29.50 111 GLN A CA 1
ATOM 697 C C . GLN A 1 111 ? 56.248 -0.181 24.632 1.00 29.50 111 GLN A C 1
ATOM 699 O O . GLN A 1 111 ? 55.196 -0.621 25.079 1.00 29.50 111 GLN A O 1
ATOM 704 N N . LYS A 1 112 ? 56.333 1.011 24.030 1.00 34.28 112 LYS A N 1
ATOM 705 C CA . LYS A 1 112 ? 55.163 1.798 23.622 1.00 34.28 112 LYS A CA 1
ATOM 706 C C . LYS A 1 112 ? 54.398 1.015 22.543 1.00 34.28 112 LYS A C 1
ATOM 708 O O . LYS A 1 112 ? 54.961 0.796 21.472 1.00 34.28 112 LYS A O 1
ATOM 713 N N . SER A 1 113 ? 53.140 0.656 22.780 1.00 31.05 113 SER A N 1
ATOM 714 C CA . SER A 1 113 ? 52.182 0.333 21.717 1.00 31.05 113 SER A CA 1
ATOM 715 C C . SER A 1 113 ? 51.403 1.608 21.388 1.00 31.05 113 SER A C 1
ATOM 717 O O . SER A 1 113 ? 50.742 2.191 22.244 1.00 31.05 113 SER A O 1
ATOM 719 N N . ASN A 1 114 ? 51.590 2.116 20.171 1.00 41.72 114 ASN A N 1
ATOM 720 C CA . ASN A 1 114 ? 51.154 3.459 19.791 1.00 41.72 114 ASN A CA 1
ATOM 721 C C . ASN A 1 114 ? 49.634 3.634 19.939 1.00 41.72 114 ASN A C 1
ATOM 723 O O . ASN A 1 114 ? 48.865 2.811 19.446 1.00 41.72 114 ASN A O 1
ATOM 727 N N . GLN A 1 115 ? 49.201 4.759 20.516 1.00 47.75 115 GLN A N 1
ATOM 728 C CA . GLN A 1 115 ? 47.872 5.287 20.212 1.00 47.75 115 GLN A CA 1
ATOM 729 C C . GLN A 1 115 ? 47.892 5.738 18.751 1.00 47.75 115 GLN A C 1
ATOM 731 O O . GLN A 1 115 ? 48.504 6.752 18.419 1.00 47.75 115 GLN A O 1
ATOM 736 N N . TYR A 1 116 ? 47.282 4.945 17.878 1.00 62.06 116 TYR A N 1
ATOM 737 C CA . TYR A 1 116 ? 47.007 5.352 16.507 1.00 62.06 116 TYR A CA 1
ATOM 738 C C . TYR A 1 116 ? 45.837 6.345 16.487 1.00 62.06 116 TYR A C 1
ATOM 740 O O . TYR A 1 116 ? 44.989 6.331 17.381 1.00 62.06 116 TYR A O 1
ATOM 748 N N . GLU A 1 117 ? 45.772 7.205 15.474 1.00 71.31 117 GLU A N 1
ATOM 749 C CA . GLU A 1 117 ? 44.559 7.982 15.209 1.00 71.31 117 GLU A CA 1
ATOM 750 C C . GLU A 1 117 ? 43.425 7.061 14.733 1.00 71.31 117 GLU A C 1
ATOM 752 O O . GLU A 1 117 ? 43.658 5.916 14.326 1.00 71.31 117 GLU A O 1
ATOM 757 N N . LYS A 1 118 ? 42.178 7.540 14.790 1.00 81.12 118 LYS A N 1
ATOM 758 C CA . LYS A 1 118 ? 41.038 6.773 14.278 1.00 81.12 118 LYS A CA 1
ATOM 759 C C . LYS A 1 118 ? 41.250 6.485 12.787 1.00 81.12 118 LYS A C 1
ATOM 761 O O . LYS A 1 118 ? 41.712 7.355 12.057 1.00 81.12 118 LYS A O 1
ATOM 766 N N . CYS A 1 119 ? 40.951 5.257 12.365 1.00 88.31 119 CYS A N 1
ATOM 767 C CA . CYS A 1 119 ? 41.244 4.707 11.034 1.00 88.31 119 CYS A CA 1
ATOM 768 C C . CYS A 1 119 ? 42.736 4.474 10.715 1.00 88.31 119 CYS A C 1
ATOM 770 O O . CYS A 1 119 ? 43.063 4.098 9.591 1.00 88.31 119 CYS A O 1
ATOM 772 N N . ALA A 1 120 ? 43.647 4.637 11.684 1.00 75.25 120 ALA A N 1
ATOM 773 C CA . ALA A 1 120 ? 45.077 4.386 11.511 1.00 75.25 120 ALA A CA 1
ATOM 774 C C . ALA A 1 120 ? 45.586 3.179 12.325 1.00 75.25 120 ALA A C 1
ATOM 776 O O . ALA A 1 120 ? 45.019 2.760 13.337 1.00 75.25 120 ALA A O 1
ATOM 777 N N . GLY A 1 121 ? 46.720 2.627 11.887 1.00 77.06 121 GLY A N 1
ATOM 778 C CA . GLY A 1 121 ? 47.346 1.453 12.499 1.00 77.06 121 GLY A CA 1
ATOM 779 C C . GLY A 1 121 ? 46.753 0.117 12.031 1.00 77.06 121 GLY A C 1
ATOM 780 O O . GLY A 1 121 ? 45.733 0.088 11.345 1.00 77.06 121 GLY A O 1
ATOM 781 N N . PRO A 1 122 ? 47.395 -1.012 12.374 1.00 81.69 122 PRO A N 1
ATOM 782 C CA . PRO A 1 122 ? 46.975 -2.331 11.912 1.00 81.69 122 PRO A CA 1
ATOM 783 C C . PRO A 1 122 ? 45.647 -2.761 12.546 1.00 81.69 122 PRO A C 1
ATOM 785 O O . PRO A 1 122 ? 45.335 -2.380 13.677 1.00 81.69 122 PRO A O 1
ATOM 788 N N . GLY A 1 123 ? 44.907 -3.628 11.850 1.00 80.88 123 GLY A N 1
ATOM 789 C CA . GLY A 1 123 ? 43.837 -4.425 12.458 1.00 80.88 123 GLY A CA 1
ATOM 790 C C . GLY A 1 123 ? 44.448 -5.524 13.320 1.00 80.88 123 GLY A C 1
ATOM 791 O O . GLY A 1 123 ? 44.665 -6.635 12.842 1.00 80.88 123 GLY A O 1
ATOM 792 N N . ASP A 1 124 ? 44.804 -5.162 14.550 1.00 85.75 124 ASP A N 1
ATOM 793 C CA . ASP A 1 124 ? 45.442 -6.025 15.544 1.00 85.75 124 ASP A CA 1
ATOM 794 C C . ASP A 1 124 ? 44.407 -6.952 16.219 1.00 85.75 124 ASP A C 1
ATOM 796 O O . ASP A 1 124 ? 43.449 -6.444 16.820 1.00 85.75 124 ASP A O 1
ATOM 800 N N . PRO A 1 125 ? 44.584 -8.289 16.157 1.00 84.25 125 PRO A N 1
ATOM 801 C CA . PRO A 1 125 ? 43.700 -9.242 16.818 1.00 84.25 125 PRO A CA 1
ATOM 802 C C . PRO A 1 125 ? 43.609 -9.087 18.342 1.00 84.25 125 PRO A C 1
ATOM 804 O O . PRO A 1 125 ? 42.566 -9.415 18.905 1.00 84.25 125 PRO A O 1
ATOM 807 N N . GLY A 1 126 ? 44.652 -8.599 19.020 1.00 82.44 126 GLY A N 1
ATOM 808 C CA . GLY A 1 126 ? 44.759 -8.682 20.480 1.00 82.44 126 GLY A CA 1
ATOM 809 C C . GLY A 1 126 ? 45.063 -10.106 20.996 1.00 82.44 126 GLY A C 1
ATOM 810 O O . GLY A 1 126 ? 45.245 -11.036 20.207 1.00 82.44 126 GLY A O 1
ATOM 811 N N . PRO A 1 127 ? 45.156 -10.308 22.327 1.00 81.50 127 PRO A N 1
ATOM 812 C CA . PRO A 1 127 ? 45.669 -11.544 22.925 1.00 81.50 127 PRO A CA 1
ATOM 813 C C . PRO A 1 127 ? 44.605 -12.630 23.169 1.00 81.50 127 PRO A C 1
ATOM 815 O O . PRO A 1 127 ? 44.953 -13.768 23.498 1.00 81.50 127 PRO A O 1
ATOM 818 N N . CYS A 1 128 ? 43.315 -12.303 23.048 1.00 81.56 128 CYS A N 1
ATOM 819 C CA . CYS A 1 128 ? 42.233 -13.275 23.204 1.00 81.56 128 CYS A CA 1
ATOM 820 C C . CYS A 1 128 ? 42.051 -14.145 21.944 1.00 81.56 128 CYS A C 1
ATOM 822 O O . CYS A 1 128 ? 42.506 -13.810 20.854 1.00 81.56 128 CYS A O 1
ATOM 824 N N . LYS A 1 129 ? 41.409 -15.310 22.107 1.00 80.81 129 LYS A N 1
ATOM 825 C CA . LYS A 1 129 ? 41.353 -16.386 21.093 1.00 80.81 129 LYS A CA 1
ATOM 826 C C . LYS A 1 129 ? 39.977 -16.564 20.435 1.00 80.81 129 LYS A C 1
ATOM 828 O O . LYS A 1 129 ? 39.702 -17.614 19.863 1.00 80.81 129 LYS A O 1
ATOM 833 N N . GLN A 1 130 ? 39.093 -15.580 20.568 1.00 73.50 130 GLN A N 1
ATOM 834 C CA . GLN A 1 130 ? 37.726 -15.628 20.058 1.00 73.50 130 GLN A CA 1
ATOM 835 C C . GLN A 1 130 ? 37.699 -15.110 18.615 1.00 73.50 130 GLN A C 1
ATOM 837 O O . GLN A 1 130 ? 38.181 -14.017 18.352 1.00 73.50 130 GLN A O 1
ATOM 842 N N . TYR A 1 131 ? 37.151 -15.870 17.669 1.00 83.06 131 TYR A N 1
ATOM 843 C CA . TYR A 1 131 ? 37.134 -15.468 16.258 1.00 83.06 131 TYR A CA 1
ATOM 844 C C . TYR A 1 131 ? 35.967 -14.511 15.980 1.00 83.06 131 TYR A C 1
ATOM 846 O O . TYR A 1 131 ? 34.859 -14.951 15.683 1.00 83.06 131 TYR A O 1
ATOM 854 N N . ILE A 1 132 ? 36.202 -13.199 16.092 1.00 83.62 132 ILE A N 1
ATOM 855 C CA . ILE A 1 132 ? 35.195 -12.166 15.805 1.00 83.62 132 ILE A CA 1
ATOM 856 C C . ILE A 1 132 ? 35.642 -11.335 14.601 1.00 83.62 132 ILE A C 1
ATOM 858 O O . ILE A 1 132 ? 36.624 -10.600 14.677 1.00 83.62 132 ILE A O 1
ATOM 862 N N . TYR A 1 133 ? 34.898 -11.401 13.497 1.00 90.88 133 TYR A N 1
ATOM 863 C CA . TYR A 1 133 ? 35.130 -10.512 12.358 1.00 90.88 133 TYR A CA 1
ATOM 864 C C . TYR A 1 133 ? 34.856 -9.050 12.733 1.00 90.88 133 TYR A C 1
ATOM 866 O O . TYR A 1 133 ? 33.831 -8.721 13.342 1.00 90.88 133 TYR A O 1
ATOM 874 N N . LYS A 1 134 ? 35.792 -8.173 12.370 1.00 92.75 134 LYS A N 1
ATOM 875 C CA . LYS A 1 134 ? 35.696 -6.718 12.505 1.00 92.75 134 LYS A CA 1
ATOM 876 C C . LYS A 1 134 ? 36.257 -6.043 11.263 1.00 92.75 134 LYS A C 1
ATOM 878 O O . LYS A 1 134 ? 37.125 -6.591 10.591 1.00 92.75 134 LYS A O 1
ATOM 883 N N . TRP A 1 135 ? 35.786 -4.834 10.992 1.00 93.19 135 TRP A N 1
ATOM 884 C CA . TRP A 1 135 ? 36.258 -4.038 9.866 1.00 93.19 135 TRP A CA 1
ATOM 885 C C . TRP A 1 135 ? 37.416 -3.141 10.302 1.00 93.19 135 TRP A C 1
ATOM 887 O O . TRP A 1 135 ? 37.390 -2.586 11.400 1.00 93.19 135 TRP A O 1
ATOM 897 N N . ARG A 1 136 ? 38.418 -2.983 9.441 1.00 92.81 136 ARG A N 1
ATOM 898 C CA . ARG A 1 136 ? 39.482 -1.980 9.544 1.00 92.81 136 ARG A CA 1
ATOM 899 C C . ARG A 1 136 ? 39.534 -1.176 8.257 1.00 92.81 136 ARG A C 1
ATOM 901 O O . ARG A 1 136 ? 39.247 -1.707 7.190 1.00 92.81 136 ARG A O 1
ATOM 908 N N . TYR A 1 137 ? 39.967 0.066 8.341 1.00 93.25 137 TYR A N 1
ATOM 909 C CA . TYR A 1 137 ? 40.391 0.823 7.179 1.00 93.25 137 TYR A CA 1
ATOM 910 C C . TYR A 1 137 ? 41.799 0.399 6.761 1.00 93.25 137 TYR A C 1
ATOM 912 O O . TYR A 1 137 ? 42.690 0.264 7.604 1.00 93.25 137 TYR A O 1
ATOM 920 N N . GLU A 1 138 ? 42.001 0.179 5.467 1.00 89.38 138 GLU A N 1
ATOM 921 C CA . GLU A 1 138 ? 43.290 -0.149 4.872 1.00 89.38 138 GLU A CA 1
ATOM 922 C C . GLU A 1 138 ? 43.802 1.071 4.084 1.00 89.38 138 GLU A C 1
ATOM 924 O O . GLU A 1 138 ? 43.496 1.218 2.898 1.00 89.38 138 GLU A O 1
ATOM 929 N N . PRO A 1 139 ? 44.600 1.970 4.697 1.00 79.94 139 PRO A N 1
ATOM 930 C CA . PRO A 1 139 ? 45.033 3.223 4.064 1.00 79.94 139 PRO A CA 1
ATOM 931 C C . PRO A 1 139 ? 46.020 3.028 2.895 1.00 79.94 139 PRO A C 1
ATOM 933 O O . PRO A 1 139 ? 46.559 4.000 2.375 1.00 79.94 139 PRO A O 1
ATOM 936 N N . THR A 1 140 ? 46.293 1.780 2.495 1.00 77.88 140 THR A N 1
ATOM 937 C CA . THR A 1 140 ? 47.074 1.440 1.297 1.00 77.88 140 THR A CA 1
ATOM 938 C C . THR A 1 140 ? 46.207 1.103 0.081 1.00 77.88 140 THR A C 1
ATOM 940 O O . THR A 1 140 ? 46.700 1.223 -1.039 1.00 77.88 140 THR A O 1
ATOM 943 N N . THR A 1 141 ? 44.929 0.746 0.273 1.00 84.81 141 THR A N 1
ATOM 944 C CA . THR A 1 141 ? 43.948 0.540 -0.813 1.00 84.81 141 THR A CA 1
ATOM 945 C C . THR A 1 141 ? 42.783 1.538 -0.778 1.00 84.81 141 THR A C 1
ATOM 947 O O . THR A 1 141 ? 42.046 1.629 -1.754 1.00 84.81 141 THR A O 1
ATOM 950 N N . ASN A 1 142 ? 42.647 2.324 0.302 1.00 83.06 142 ASN A N 1
ATOM 951 C CA . ASN A 1 142 ? 41.480 3.163 0.624 1.00 83.06 142 ASN A CA 1
ATOM 952 C C . ASN A 1 142 ? 40.170 2.366 0.802 1.00 83.06 142 ASN A C 1
ATOM 954 O O . ASN A 1 142 ? 39.081 2.900 0.610 1.00 83.06 142 ASN A O 1
ATOM 958 N N . GLU A 1 143 ? 40.256 1.098 1.209 1.00 86.56 143 GLU A N 1
ATOM 959 C CA . GLU A 1 143 ? 39.089 0.233 1.414 1.00 86.56 143 GLU A CA 1
ATOM 960 C C . GLU A 1 143 ? 38.875 -0.106 2.893 1.00 86.56 143 GLU A C 1
ATOM 962 O O . GLU A 1 143 ? 39.809 -0.182 3.696 1.00 86.56 143 GLU A O 1
ATOM 967 N N . CYS A 1 144 ? 37.625 -0.392 3.250 1.00 91.81 144 CYS A N 1
ATOM 968 C CA . CYS A 1 144 ? 37.298 -1.069 4.496 1.00 91.81 144 CYS A CA 1
ATOM 969 C C . CYS A 1 144 ? 37.435 -2.584 4.293 1.00 91.81 144 CYS A C 1
ATOM 971 O O . CYS A 1 144 ? 36.741 -3.178 3.477 1.00 91.81 144 CYS A O 1
ATOM 973 N N . THR A 1 145 ? 38.337 -3.219 5.038 1.00 91.62 145 THR A N 1
ATOM 974 C CA . THR A 1 145 ? 38.668 -4.647 4.930 1.00 91.62 145 THR A CA 1
ATOM 975 C C . THR A 1 145 ? 38.332 -5.388 6.224 1.00 91.62 145 THR A C 1
ATOM 977 O O . THR A 1 145 ? 38.361 -4.817 7.315 1.00 91.62 145 THR A O 1
ATOM 980 N N . ASN A 1 146 ? 38.003 -6.678 6.133 1.00 91.38 146 ASN A N 1
ATOM 981 C CA . ASN A 1 146 ? 37.741 -7.501 7.316 1.00 91.38 146 ASN A CA 1
ATOM 982 C C . ASN A 1 146 ? 39.039 -8.050 7.922 1.00 91.38 146 ASN A C 1
ATOM 984 O O . ASN A 1 146 ? 39.924 -8.521 7.209 1.00 91.38 146 ASN A O 1
ATOM 988 N N . PHE A 1 147 ? 39.112 -8.073 9.251 1.00 92.19 147 PHE A N 1
ATOM 989 C CA . PHE A 1 147 ? 40.144 -8.770 10.013 1.00 92.19 147 PHE A CA 1
ATOM 990 C C . PHE A 1 147 ? 39.536 -9.563 11.178 1.00 92.19 147 PHE A C 1
ATOM 992 O O . PHE A 1 147 ? 38.399 -9.332 11.595 1.00 92.19 147 PHE A O 1
ATOM 999 N N . ILE A 1 148 ? 40.304 -10.521 11.697 1.00 89.75 148 ILE A N 1
ATOM 1000 C CA . ILE A 1 148 ? 39.918 -11.327 12.857 1.00 89.75 148 ILE A CA 1
ATOM 1001 C C . ILE A 1 148 ? 40.361 -10.584 14.117 1.00 89.75 148 ILE A C 1
ATOM 1003 O O . ILE A 1 148 ? 41.557 -10.424 14.356 1.00 89.75 148 ILE A O 1
ATOM 1007 N N . TRP A 1 149 ? 39.402 -10.151 14.930 1.00 93.38 149 TRP A N 1
ATOM 1008 C CA . TRP A 1 149 ? 39.638 -9.618 16.265 1.00 93.38 149 TRP A CA 1
ATOM 1009 C C . TRP A 1 149 ? 39.364 -10.693 17.321 1.00 93.38 149 TRP A C 1
ATOM 1011 O O . TRP A 1 149 ? 38.305 -11.314 17.320 1.00 93.38 149 TRP A O 1
ATOM 1021 N N . GLY A 1 150 ? 40.311 -10.880 18.239 1.00 83.88 150 GLY A N 1
ATOM 1022 C CA . GLY A 1 150 ? 40.377 -11.967 19.218 1.00 83.88 150 GLY A CA 1
ATOM 1023 C C . GLY A 1 150 ? 39.352 -11.918 20.357 1.00 83.88 150 GLY A C 1
ATOM 1024 O O . GLY A 1 150 ? 39.373 -12.789 21.225 1.00 83.88 150 GLY A O 1
ATOM 1025 N N . GLY A 1 151 ? 38.492 -10.896 20.408 1.00 78.44 151 GLY A N 1
ATOM 1026 C CA . GLY A 1 151 ? 37.488 -10.687 21.462 1.00 78.44 151 GLY A CA 1
ATOM 1027 C C . GLY A 1 151 ? 37.941 -9.844 22.663 1.00 78.44 151 GLY A C 1
ATOM 1028 O O . GLY A 1 151 ? 37.110 -9.479 23.491 1.00 78.44 151 GLY A O 1
ATOM 1029 N N . CYS A 1 152 ? 39.222 -9.470 22.756 1.00 81.75 152 CYS A N 1
ATOM 1030 C CA . CYS A 1 152 ? 39.706 -8.474 23.720 1.00 81.75 152 CYS A CA 1
ATOM 1031 C C . CYS A 1 152 ? 40.896 -7.671 23.170 1.00 81.75 152 CYS A C 1
ATOM 1033 O O . CYS A 1 152 ? 41.512 -8.069 22.184 1.00 81.75 152 CYS A O 1
ATOM 1035 N N . GLU A 1 153 ? 41.189 -6.528 23.802 1.00 79.56 153 GLU A N 1
ATOM 1036 C CA . GLU A 1 153 ? 42.262 -5.582 23.434 1.00 79.56 153 GLU A CA 1
ATOM 1037 C C . GLU A 1 153 ? 42.334 -5.318 21.918 1.00 79.56 153 GLU A C 1
ATOM 1039 O O . GLU A 1 153 ? 41.302 -4.978 21.338 1.00 79.56 153 GLU A O 1
ATOM 1044 N N . GLY A 1 154 ? 43.498 -5.451 21.274 1.00 79.94 154 GLY A N 1
ATOM 1045 C CA . GLY A 1 154 ? 43.710 -5.095 19.868 1.00 79.94 154 GLY A CA 1
ATOM 1046 C C . GLY A 1 154 ? 43.743 -3.578 19.639 1.00 79.94 154 GLY A C 1
ATOM 1047 O O . GLY A 1 154 ? 43.756 -2.798 20.591 1.00 79.94 154 GLY A O 1
ATOM 1048 N N . ASN A 1 155 ? 43.703 -3.138 18.379 1.00 85.81 155 ASN A N 1
ATOM 1049 C CA . ASN A 1 155 ? 43.663 -1.714 18.019 1.00 85.81 155 ASN A CA 1
ATOM 1050 C C . ASN A 1 155 ? 42.205 -1.199 17.989 1.00 85.81 155 ASN A C 1
ATOM 1052 O O . ASN A 1 155 ? 41.499 -1.475 17.019 1.00 85.81 155 ASN A O 1
ATOM 1056 N N . PRO A 1 156 ? 41.718 -0.435 18.990 1.00 85.44 156 PRO A N 1
ATOM 1057 C CA . PRO A 1 156 ? 40.340 0.058 18.993 1.00 85.44 156 PRO A CA 1
ATOM 1058 C C . PRO A 1 156 ? 40.103 1.201 17.997 1.00 85.44 156 PRO A C 1
ATOM 1060 O O . PRO A 1 156 ? 38.953 1.499 17.695 1.00 85.44 156 PRO A O 1
ATOM 1063 N N . GLN A 1 157 ? 41.163 1.850 17.509 1.00 85.62 157 GLN A N 1
ATOM 1064 C CA . GLN A 1 157 ? 41.066 3.033 16.652 1.00 85.62 157 GLN A CA 1
ATOM 1065 C C . GLN A 1 157 ? 40.854 2.665 15.180 1.00 85.62 157 GLN A C 1
ATOM 1067 O O . GLN A 1 157 ? 40.289 3.456 14.428 1.00 85.62 157 GLN A O 1
ATOM 1072 N N . ASN A 1 158 ? 41.228 1.445 14.781 1.00 91.81 158 ASN A N 1
ATOM 1073 C CA . ASN A 1 158 ? 40.980 0.901 13.447 1.00 91.81 158 ASN A CA 1
ATOM 1074 C C . ASN A 1 158 ? 40.206 -0.429 13.507 1.00 91.81 158 ASN A C 1
ATOM 1076 O O . ASN A 1 158 ? 40.615 -1.438 12.930 1.00 91.81 158 ASN A O 1
ATOM 1080 N N . ARG A 1 159 ? 39.111 -0.437 14.280 1.00 92.50 159 ARG A N 1
ATOM 1081 C CA . ARG A 1 159 ? 38.238 -1.600 14.486 1.00 92.50 159 ARG A CA 1
ATOM 1082 C C . ARG A 1 159 ? 36.775 -1.183 14.617 1.00 92.50 159 ARG A C 1
ATOM 1084 O O . ARG A 1 159 ? 36.331 -0.791 15.696 1.00 92.50 159 ARG A O 1
ATOM 1091 N N . PHE A 1 160 ? 36.026 -1.385 13.546 1.00 92.81 160 PHE A N 1
ATOM 1092 C CA . PHE A 1 160 ? 34.618 -1.021 13.407 1.00 92.81 160 PHE A CA 1
ATOM 1093 C C . PHE A 1 160 ? 33.724 -2.266 13.445 1.00 92.81 160 PHE A C 1
ATOM 1095 O O . PHE A 1 160 ? 34.139 -3.376 13.090 1.00 92.81 160 PHE A O 1
ATOM 1102 N N . GLY A 1 161 ? 32.493 -2.105 13.924 1.00 84.44 161 GLY A N 1
ATOM 1103 C CA . GLY A 1 161 ? 31.483 -3.156 13.986 1.00 84.44 161 GLY A CA 1
ATOM 1104 C C . GLY A 1 161 ? 30.862 -3.497 12.633 1.00 84.44 161 GLY A C 1
ATOM 1105 O O . GLY A 1 161 ? 30.499 -4.653 12.427 1.00 84.44 161 GLY A O 1
ATOM 1106 N N . THR A 1 162 ? 30.784 -2.535 11.711 1.00 86.56 162 THR A N 1
ATOM 1107 C CA . THR A 1 162 ? 30.231 -2.722 10.358 1.00 86.56 162 THR A CA 1
ATOM 1108 C C . THR A 1 162 ? 31.083 -2.045 9.285 1.00 86.56 162 THR A C 1
ATOM 1110 O O . THR A 1 162 ? 31.871 -1.144 9.576 1.00 86.56 162 THR A O 1
ATOM 1113 N N . GLU A 1 163 ? 30.880 -2.447 8.029 1.00 89.38 163 GLU A N 1
ATOM 1114 C CA . GLU A 1 163 ? 31.437 -1.763 6.860 1.00 89.38 163 GLU A CA 1
ATOM 1115 C C . GLU A 1 163 ? 30.984 -0.301 6.816 1.00 89.38 163 GLU A C 1
ATOM 1117 O O . GLU A 1 163 ? 31.816 0.591 6.717 1.00 89.38 163 GLU A O 1
ATOM 1122 N N . ALA A 1 164 ? 29.685 -0.040 7.008 1.00 79.12 164 ALA A N 1
ATOM 1123 C CA . ALA A 1 164 ? 29.120 1.309 7.031 1.00 79.12 164 ALA A CA 1
ATOM 1124 C C . ALA A 1 164 ? 29.757 2.212 8.105 1.00 79.12 164 ALA A C 1
ATOM 1126 O O . ALA A 1 164 ? 30.017 3.380 7.844 1.00 79.12 164 ALA A O 1
ATOM 1127 N N . GLU A 1 165 ? 30.057 1.677 9.292 1.00 85.75 165 GLU A N 1
ATOM 1128 C CA . GLU A 1 165 ? 30.762 2.396 10.363 1.00 85.75 165 GLU A CA 1
ATOM 1129 C C . GLU A 1 165 ? 32.221 2.708 9.997 1.00 85.75 165 GLU A C 1
ATOM 1131 O O . GLU A 1 165 ? 32.708 3.797 10.301 1.00 85.75 165 GLU A O 1
ATOM 1136 N N . CYS A 1 166 ? 32.901 1.792 9.302 1.00 91.88 166 CYS A N 1
ATOM 1137 C CA . CYS A 1 166 ? 34.237 2.030 8.762 1.00 91.88 166 CYS A CA 1
ATOM 1138 C C . CYS A 1 166 ? 34.213 3.088 7.643 1.00 91.88 166 CYS A C 1
ATOM 1140 O O . CYS A 1 166 ? 34.946 4.071 7.717 1.00 91.88 166 CYS A O 1
ATOM 1142 N N . LEU A 1 167 ? 33.325 2.954 6.652 1.00 87.50 167 LEU A N 1
ATOM 1143 C CA . LEU A 1 167 ? 33.178 3.902 5.543 1.00 87.50 167 LEU A CA 1
ATOM 1144 C C . LEU A 1 167 ? 32.843 5.313 6.057 1.00 87.50 167 LEU A C 1
ATOM 1146 O O . LEU A 1 167 ? 33.496 6.284 5.671 1.00 87.50 167 LEU A O 1
ATOM 1150 N N . PHE A 1 168 ? 31.890 5.420 6.989 1.00 83.12 168 PHE A N 1
ATOM 1151 C CA . PHE A 1 168 ? 31.489 6.676 7.628 1.00 83.12 168 PHE A CA 1
ATOM 1152 C C . PHE A 1 168 ? 32.626 7.343 8.415 1.00 83.12 168 PHE A C 1
ATOM 1154 O O . PHE A 1 168 ? 32.760 8.565 8.383 1.00 83.12 168 PHE A O 1
ATOM 1161 N N . HIS A 1 169 ? 33.445 6.569 9.134 1.00 85.19 169 HIS A N 1
ATOM 1162 C CA . HIS A 1 169 ? 34.527 7.128 9.946 1.00 85.19 169 HIS A CA 1
ATOM 1163 C C . HIS A 1 169 ? 35.841 7.362 9.195 1.00 85.19 169 HIS A C 1
ATOM 1165 O O . HIS A 1 169 ? 36.624 8.189 9.661 1.00 85.19 169 HIS A O 1
ATOM 1171 N N . CYS A 1 170 ? 36.090 6.656 8.088 1.00 89.19 170 CYS A N 1
ATOM 1172 C CA . CYS A 1 170 ? 37.418 6.581 7.470 1.00 89.19 170 CYS A CA 1
ATOM 1173 C C . CYS A 1 170 ? 37.493 7.060 6.018 1.00 89.19 170 CYS A C 1
ATOM 1175 O O . CYS A 1 170 ? 38.569 7.469 5.589 1.00 89.19 170 CYS A O 1
ATOM 1177 N N . ILE A 1 171 ? 36.379 7.034 5.278 1.00 83.44 171 ILE A N 1
ATOM 1178 C CA . ILE A 1 171 ? 36.304 7.545 3.898 1.00 83.44 171 ILE A CA 1
ATOM 1179 C C . ILE A 1 171 ? 35.474 8.833 3.848 1.00 83.44 171 ILE A C 1
ATOM 1181 O O . ILE A 1 171 ? 35.890 9.815 3.237 1.00 83.44 171 ILE A O 1
ATOM 1185 N N . GLY A 1 172 ? 34.326 8.858 4.532 1.00 66.00 172 GLY A N 1
ATOM 1186 C CA . GLY A 1 172 ? 33.372 9.967 4.456 1.00 66.00 172 GLY A CA 1
ATOM 1187 C C . GLY A 1 172 ? 32.603 10.002 3.128 1.00 66.00 172 GLY A C 1
ATOM 1188 O O . GLY A 1 172 ? 32.572 9.025 2.384 1.00 66.00 172 GLY A O 1
ATOM 1189 N N . GLY A 1 173 ? 31.935 11.121 2.836 1.00 66.94 173 GLY A N 1
ATOM 1190 C CA . GLY A 1 173 ? 31.072 11.256 1.654 1.00 66.94 173 GLY A CA 1
ATOM 1191 C C . GLY A 1 173 ? 29.662 10.669 1.867 1.00 66.94 173 GLY A C 1
ATOM 1192 O O . GLY A 1 173 ? 29.140 10.756 2.980 1.00 66.94 173 GLY A O 1
ATOM 1193 N N . PRO A 1 174 ? 29.016 10.076 0.841 1.00 53.38 174 PRO A N 1
ATOM 1194 C CA . PRO A 1 174 ? 27.599 9.679 0.884 1.00 53.38 174 PRO A CA 1
ATOM 1195 C C . PRO A 1 174 ? 27.295 8.473 1.795 1.00 53.38 174 PRO A C 1
ATOM 1197 O O . PRO A 1 174 ? 26.137 8.073 1.932 1.00 53.38 174 PRO A O 1
ATOM 1200 N N . HIS A 1 175 ? 28.311 7.894 2.441 1.00 56.47 175 HIS A N 1
ATOM 1201 C CA . HIS A 1 175 ? 28.209 6.773 3.379 1.00 56.47 175 HIS A CA 1
ATOM 1202 C C . HIS A 1 175 ? 27.599 7.194 4.727 1.00 56.47 175 HIS A C 1
ATOM 1204 O O . HIS A 1 175 ? 28.234 7.126 5.779 1.00 56.47 175 HIS A O 1
ATOM 1210 N N . THR A 1 176 ? 26.346 7.644 4.697 1.00 53.56 176 THR A N 1
ATOM 1211 C CA . THR A 1 176 ? 25.572 7.951 5.903 1.00 53.56 176 THR A CA 1
ATOM 1212 C C . THR A 1 176 ? 25.337 6.684 6.726 1.00 53.56 176 THR A C 1
ATOM 1214 O O . THR A 1 176 ? 24.876 5.663 6.215 1.00 53.56 176 THR A O 1
ATOM 1217 N N . LEU A 1 177 ? 25.628 6.744 8.030 1.00 51.72 177 LEU A N 1
ATOM 1218 C CA . LEU A 1 177 ? 25.173 5.707 8.953 1.00 51.72 177 LEU A CA 1
ATOM 1219 C C . LEU A 1 177 ? 23.635 5.678 8.955 1.00 51.72 177 LEU A C 1
ATOM 1221 O O . LEU A 1 177 ? 23.028 6.738 9.148 1.00 51.72 177 LEU A O 1
ATOM 1225 N N . PRO A 1 178 ? 22.995 4.502 8.809 1.00 46.78 178 PRO A N 1
ATOM 1226 C CA . PRO A 1 178 ? 21.560 4.353 9.018 1.00 46.78 178 PRO A CA 1
ATOM 1227 C C . PRO A 1 178 ? 21.120 4.942 10.370 1.00 46.78 178 PRO A C 1
ATOM 1229 O O . PRO A 1 178 ? 21.890 4.858 11.332 1.00 46.78 178 PRO A O 1
ATOM 1232 N N . PRO A 1 179 ? 19.888 5.475 10.504 1.00 44.91 179 PRO A N 1
ATOM 1233 C CA . PRO A 1 179 ? 19.445 6.151 11.730 1.00 44.91 179 PRO A CA 1
ATOM 1234 C C . PRO A 1 179 ? 19.581 5.325 13.020 1.00 44.91 179 PRO A C 1
ATOM 1236 O O . PRO A 1 179 ? 19.739 5.896 14.091 1.00 44.91 179 PRO A O 1
ATOM 1239 N N . PHE A 1 180 ? 19.576 3.989 12.927 1.00 44.50 180 PHE A N 1
ATOM 1240 C CA . PHE A 1 180 ? 19.752 3.079 14.066 1.00 44.50 180 PHE A CA 1
ATOM 1241 C C . PHE A 1 180 ? 21.220 2.806 14.461 1.00 44.50 180 PHE A C 1
ATOM 1243 O O . PHE A 1 180 ? 21.459 2.217 15.511 1.00 44.50 180 PHE A O 1
ATOM 1250 N N . LEU A 1 181 ? 22.205 3.212 13.646 1.00 44.91 181 LEU A N 1
ATOM 1251 C CA . LEU A 1 181 ? 23.642 3.125 13.964 1.00 44.91 181 LEU A CA 1
ATOM 1252 C C . LEU A 1 181 ? 24.250 4.476 14.376 1.00 44.91 181 LEU A C 1
ATOM 1254 O O . LEU A 1 181 ? 25.379 4.519 14.867 1.00 44.91 181 LEU A O 1
ATOM 1258 N N . GLN A 1 182 ? 23.520 5.583 14.214 1.00 44.19 182 GLN A N 1
ATOM 1259 C CA . GLN A 1 182 ? 23.936 6.890 14.720 1.00 44.19 182 GLN A CA 1
ATOM 1260 C C . GLN A 1 182 ? 23.726 6.949 16.239 1.00 44.19 182 GLN A C 1
ATOM 1262 O O . GLN A 1 182 ? 22.656 7.315 16.718 1.00 44.19 182 GLN A O 1
ATOM 1267 N N . SER A 1 183 ? 24.749 6.577 17.014 1.00 31.47 183 SER A N 1
ATOM 1268 C CA . SER A 1 183 ? 24.656 6.628 18.476 1.00 31.47 183 SER A CA 1
ATOM 1269 C C . SER A 1 183 ? 24.567 8.068 18.992 1.00 31.47 183 SER A C 1
ATOM 1271 O O . SER A 1 183 ? 25.573 8.769 19.116 1.00 31.47 183 SER A O 1
ATOM 1273 N N . THR A 1 184 ? 23.359 8.484 19.366 1.00 33.06 184 THR A N 1
ATOM 1274 C CA . THR A 1 184 ? 23.106 9.688 20.168 1.00 33.06 184 THR A CA 1
ATOM 1275 C C . THR A 1 184 ? 22.911 9.351 21.649 1.00 33.06 184 THR A C 1
ATOM 1277 O O . THR A 1 184 ? 22.082 9.959 22.325 1.00 33.06 184 THR A O 1
ATOM 1280 N N . THR A 1 185 ? 23.689 8.407 22.198 1.00 27.61 185 THR A N 1
ATOM 1281 C CA . THR A 1 185 ? 23.811 8.247 23.657 1.00 27.61 185 THR A CA 1
ATOM 1282 C C . THR A 1 185 ? 24.618 9.408 24.244 1.00 27.61 185 THR A C 1
ATOM 1284 O O . THR A 1 185 ? 25.822 9.298 24.483 1.00 27.61 185 THR A O 1
ATOM 1287 N N . ARG A 1 186 ? 23.953 10.543 24.473 1.00 33.09 186 ARG A N 1
ATOM 1288 C CA . ARG A 1 186 ? 24.468 11.643 25.294 1.00 33.09 186 ARG A CA 1
ATOM 1289 C C . ARG A 1 186 ? 23.351 12.144 26.205 1.00 33.09 186 ARG A C 1
ATOM 1291 O O . ARG A 1 186 ? 22.574 13.013 25.826 1.00 33.09 186 ARG A O 1
ATOM 1298 N N . GLU A 1 187 ? 23.255 11.523 27.375 1.00 26.83 187 GLU A N 1
ATOM 1299 C CA . GLU A 1 187 ? 22.192 11.756 28.356 1.00 26.83 187 GLU A CA 1
ATOM 1300 C C . GLU A 1 187 ? 22.127 13.216 28.837 1.00 26.83 187 GLU A C 1
ATOM 1302 O O . GLU A 1 187 ? 23.153 13.776 29.235 1.00 26.83 187 GLU A O 1
ATOM 1307 N N . PRO A 1 188 ? 20.919 13.794 28.924 1.00 28.86 188 PRO A N 1
ATOM 1308 C CA . PRO A 1 188 ? 20.606 14.886 29.825 1.00 28.86 188 PRO A CA 1
ATOM 1309 C C . PRO A 1 188 ? 19.871 14.336 31.059 1.00 28.86 188 PRO A C 1
ATOM 1311 O O . PRO A 1 188 ? 18.645 14.236 31.086 1.00 28.86 188 PRO A O 1
ATOM 1314 N N . SER A 1 189 ? 20.616 13.996 32.111 1.00 28.08 189 SER A N 1
ATOM 1315 C CA . SER A 1 189 ? 20.047 13.997 33.466 1.00 28.08 189 SER A CA 1
ATOM 1316 C C . SER A 1 189 ? 19.812 15.468 33.884 1.00 28.08 189 SER A C 1
ATOM 1318 O O . SER A 1 189 ? 20.493 16.367 33.396 1.00 28.08 189 SER A O 1
ATOM 1320 N N . THR A 1 190 ? 18.837 15.842 34.715 1.00 27.95 190 THR A N 1
ATOM 1321 C CA . THR A 1 190 ? 18.330 15.202 35.940 1.00 27.95 190 THR A CA 1
ATOM 1322 C C . THR A 1 190 ? 16.913 15.698 36.276 1.00 27.95 190 THR A C 1
ATOM 1324 O O . THR A 1 190 ? 16.605 16.859 36.018 1.00 27.95 190 THR A O 1
ATOM 1327 N N . THR A 1 191 ? 16.107 14.900 36.991 1.00 28.20 191 THR A N 1
ATOM 1328 C CA . THR A 1 191 ? 15.467 15.357 38.251 1.00 28.20 191 THR A CA 1
ATOM 1329 C C . THR A 1 191 ? 14.925 14.183 39.080 1.00 28.20 191 THR A C 1
ATOM 1331 O O . THR A 1 191 ? 13.929 13.582 38.710 1.00 28.20 191 THR A O 1
ATOM 1334 N N . GLU A 1 192 ? 15.576 13.863 40.206 1.00 28.81 192 GLU A N 1
ATOM 1335 C CA . GLU A 1 192 ? 14.979 13.926 41.558 1.00 28.81 192 GLU A CA 1
ATOM 1336 C C . GLU A 1 192 ? 16.016 13.579 42.658 1.00 28.81 192 GLU A C 1
ATOM 1338 O O . GLU A 1 192 ? 16.816 12.661 42.515 1.00 28.81 192 GLU A O 1
ATOM 1343 N N . SER A 1 193 ? 16.008 14.364 43.746 1.00 28.27 193 SER A N 1
ATOM 1344 C CA . SER A 1 193 ? 16.485 14.085 45.124 1.00 28.27 193 SER A CA 1
ATOM 1345 C C . SER A 1 193 ? 17.607 13.031 45.345 1.00 28.27 193 SER A C 1
ATOM 1347 O O . SER A 1 193 ? 17.342 11.837 45.384 1.00 28.27 193 SER A O 1
ATOM 1349 N N . SER A 1 194 ? 18.843 13.357 45.770 1.00 27.33 194 SER A N 1
ATOM 1350 C CA . SER A 1 194 ? 19.131 14.065 47.038 1.00 27.33 194 SER A CA 1
ATOM 1351 C C . SER A 1 194 ? 20.644 14.145 47.421 1.00 27.33 194 SER A C 1
ATOM 1353 O O . SER A 1 194 ? 21.406 13.212 47.211 1.00 27.33 194 SER A O 1
ATOM 1355 N N . MET A 1 195 ? 21.023 15.257 48.075 1.00 27.23 195 MET A N 1
ATOM 1356 C CA . MET A 1 195 ? 22.108 15.475 49.075 1.00 27.23 195 MET A CA 1
ATOM 1357 C C . MET A 1 195 ? 23.631 15.221 48.814 1.00 27.23 195 MET A C 1
ATOM 1359 O O . MET A 1 195 ? 24.146 14.129 49.008 1.00 27.23 195 MET A O 1
ATOM 1363 N N . LEU A 1 196 ? 24.358 16.358 48.723 1.00 29.61 196 LEU A N 1
ATOM 1364 C CA . LEU A 1 196 ? 25.576 16.765 49.489 1.00 29.61 196 LEU A CA 1
ATOM 1365 C C . LEU A 1 196 ? 27.036 16.383 49.076 1.00 29.61 196 LEU A C 1
ATOM 1367 O O . LEU A 1 196 ? 27.518 15.298 49.366 1.00 29.61 196 LEU A O 1
ATOM 1371 N N . LEU A 1 197 ? 27.783 17.448 48.698 1.00 30.53 197 LEU A N 1
ATOM 1372 C CA . LEU A 1 197 ? 29.199 17.803 49.023 1.00 30.53 197 LEU A CA 1
ATOM 1373 C C . LEU A 1 197 ? 30.389 16.980 48.458 1.00 30.53 197 LEU A C 1
ATOM 1375 O O . LEU A 1 197 ? 30.445 15.771 48.631 1.00 30.53 197 LEU A O 1
ATOM 1379 N N . GLY A 1 198 ? 31.446 17.653 47.935 1.00 30.72 198 GLY A N 1
ATOM 1380 C CA . GLY A 1 198 ? 32.694 16.923 47.604 1.00 30.72 198 GLY A CA 1
ATOM 1381 C C . GLY A 1 198 ? 34.044 17.579 47.217 1.00 30.72 198 GLY A C 1
ATOM 1382 O O . GLY A 1 198 ? 35.043 16.919 47.467 1.00 30.72 198 GLY A O 1
ATOM 1383 N N . LEU A 1 199 ? 34.149 18.822 46.703 1.00 32.94 199 LEU A N 1
ATOM 1384 C CA . LEU A 1 199 ? 35.435 19.526 46.377 1.00 32.94 199 LEU A CA 1
ATOM 1385 C C . LEU A 1 199 ? 36.326 18.946 45.210 1.00 32.94 199 LEU A C 1
ATOM 1387 O O . LEU A 1 199 ? 36.036 17.858 44.721 1.00 32.94 199 LEU A O 1
ATOM 1391 N N . PRO A 1 200 ? 37.326 19.707 44.664 1.00 49.22 200 PRO A N 1
ATOM 1392 C CA . PRO A 1 200 ? 37.772 19.579 43.254 1.00 49.22 200 PRO A CA 1
ATOM 1393 C C . PRO A 1 200 ? 39.320 19.601 43.004 1.00 49.22 200 PRO A C 1
ATOM 1395 O O . PRO A 1 200 ? 40.097 19.402 43.933 1.00 49.22 200 PRO A O 1
ATOM 1398 N N . TYR A 1 201 ? 39.746 19.940 41.764 1.00 33.84 201 TYR A N 1
ATOM 1399 C CA . TYR A 1 201 ? 41.133 20.101 41.232 1.00 33.84 201 TYR A CA 1
ATOM 1400 C C . TYR A 1 201 ? 41.904 18.775 40.934 1.00 33.84 201 TYR A C 1
ATOM 1402 O O . TYR A 1 201 ? 41.496 17.720 41.401 1.00 33.84 201 TYR A O 1
ATOM 1410 N N . THR A 1 202 ? 42.959 18.707 40.089 1.00 29.30 202 THR A N 1
ATOM 1411 C CA . THR A 1 202 ? 43.819 19.760 39.480 1.00 29.30 202 THR A CA 1
ATOM 1412 C C . THR A 1 202 ? 44.366 19.400 38.073 1.00 29.30 202 THR A C 1
ATOM 1414 O O . THR A 1 202 ? 44.452 18.239 37.691 1.00 29.30 202 THR A O 1
ATOM 1417 N N . GLN A 1 203 ? 44.809 20.440 37.354 1.00 35.31 203 GLN A N 1
ATOM 1418 C CA . GLN A 1 203 ? 45.599 20.514 36.103 1.00 35.31 203 GLN A CA 1
ATOM 1419 C C . GLN A 1 203 ? 46.879 19.642 36.022 1.00 35.31 203 GLN A C 1
ATOM 1421 O O . GLN A 1 203 ? 47.494 19.375 37.054 1.00 35.31 203 GLN A O 1
ATOM 1426 N N . SER A 1 204 ? 47.408 19.421 34.797 1.00 31.94 204 SER A N 1
ATOM 1427 C CA . SER A 1 204 ? 48.826 19.710 34.428 1.00 31.94 204 SER A CA 1
ATOM 1428 C C . SER A 1 204 ? 49.114 19.679 32.893 1.00 31.94 204 SER A C 1
ATOM 1430 O O . SER A 1 204 ? 48.311 19.090 32.171 1.00 31.94 204 SER A O 1
ATOM 1432 N N . PRO A 1 205 ? 50.176 20.356 32.368 1.00 40.66 205 PRO A N 1
ATOM 1433 C CA . PRO A 1 205 ? 50.179 20.915 30.993 1.00 40.66 205 PRO A CA 1
ATOM 1434 C C . PRO A 1 205 ? 51.502 20.728 30.179 1.00 40.66 205 PRO A C 1
ATOM 1436 O O . PRO A 1 205 ? 52.336 19.906 30.544 1.00 40.66 205 PRO A O 1
ATOM 1439 N N . ALA A 1 206 ? 51.715 21.596 29.161 1.00 31.81 206 ALA A N 1
ATOM 1440 C CA . ALA A 1 206 ? 52.989 21.970 28.485 1.00 31.81 206 ALA A CA 1
ATOM 1441 C C . ALA A 1 206 ? 53.531 21.033 27.355 1.00 31.81 206 ALA A C 1
ATOM 1443 O O . ALA A 1 206 ? 53.310 19.832 27.413 1.00 31.81 206 ALA A O 1
ATOM 1444 N N . GLN A 1 207 ? 54.253 21.482 26.299 1.00 31.30 207 GLN A N 1
ATOM 1445 C CA . GLN A 1 207 ? 54.647 22.837 25.827 1.00 31.30 207 GLN A CA 1
ATOM 1446 C C . GLN A 1 207 ? 55.127 22.858 24.337 1.00 31.30 207 GLN A C 1
ATOM 1448 O O . GLN A 1 207 ? 55.894 21.983 23.955 1.00 31.30 207 GLN A O 1
ATOM 1453 N N . SER A 1 208 ? 54.726 23.916 23.595 1.00 35.41 208 SER A N 1
ATOM 1454 C CA . SER A 1 208 ? 55.528 24.840 22.725 1.00 35.41 208 SER A CA 1
ATOM 1455 C C . SER A 1 208 ? 56.283 24.345 21.449 1.00 35.41 208 SER A C 1
ATOM 1457 O O . SER A 1 208 ? 56.401 23.137 21.257 1.00 35.41 208 SER A O 1
ATOM 1459 N N . PRO A 1 209 ? 56.820 25.240 20.561 1.00 45.19 209 PRO A N 1
ATOM 1460 C CA . PRO A 1 209 ? 56.788 26.723 20.545 1.00 45.19 209 PRO A CA 1
ATOM 1461 C C . PRO A 1 209 ? 56.432 27.422 19.188 1.00 45.19 209 PRO A C 1
ATOM 1463 O O . PRO A 1 209 ? 56.256 26.775 18.164 1.00 45.19 209 PRO A O 1
ATOM 1466 N N . ASP A 1 210 ? 56.414 28.767 19.231 1.00 34.62 210 ASP A N 1
ATOM 1467 C CA . ASP A 1 210 ? 56.612 29.779 18.159 1.00 34.62 210 ASP A CA 1
ATOM 1468 C C . ASP A 1 210 ? 55.642 29.888 16.951 1.00 34.62 210 ASP A C 1
ATOM 1470 O O . ASP A 1 210 ? 55.568 29.014 16.094 1.00 34.62 210 ASP A O 1
ATOM 1474 N N . GLY A 1 211 ? 54.955 31.046 16.823 1.00 32.09 211 GLY A N 1
ATOM 1475 C CA . GLY A 1 211 ? 53.948 31.265 15.760 1.00 32.09 211 GLY A CA 1
ATOM 1476 C C . GLY A 1 211 ? 53.372 32.679 15.502 1.00 32.09 211 GLY A C 1
ATOM 1477 O O . GLY A 1 211 ? 52.440 32.775 14.717 1.00 32.09 211 GLY A O 1
ATOM 1478 N N . MET A 1 212 ? 53.933 33.761 16.075 1.00 36.31 212 MET A N 1
ATOM 1479 C CA . MET A 1 212 ? 53.670 35.186 15.723 1.00 36.31 212 MET A CA 1
ATOM 1480 C C . MET A 1 212 ? 52.323 35.850 16.139 1.00 36.31 212 MET A C 1
ATOM 1482 O O . MET A 1 212 ? 51.241 35.328 15.917 1.00 36.31 212 MET A O 1
ATOM 1486 N N . GLY A 1 213 ? 52.407 37.097 16.641 1.00 31.33 213 GLY A N 1
ATOM 1487 C CA . GLY A 1 213 ? 51.376 38.139 16.429 1.00 31.33 213 GLY A CA 1
ATOM 1488 C C . GLY A 1 213 ? 50.108 38.139 17.300 1.00 31.33 213 GLY A C 1
ATOM 1489 O O . GLY A 1 213 ? 49.010 38.160 16.755 1.00 31.33 213 GLY A O 1
ATOM 1490 N N . GLY A 1 214 ? 50.225 38.158 18.631 1.00 28.69 214 GLY A N 1
ATOM 1491 C CA . GLY A 1 214 ? 49.056 38.132 19.523 1.00 28.69 214 GLY A CA 1
ATOM 1492 C C . GLY A 1 214 ? 48.291 39.457 19.685 1.00 28.69 214 GLY A C 1
ATOM 1493 O O . GLY A 1 214 ? 48.892 40.527 19.781 1.00 28.69 214 GLY A O 1
ATOM 1494 N N . ALA A 1 215 ? 46.970 39.338 19.839 1.00 35.31 215 ALA A N 1
ATOM 1495 C CA . ALA A 1 215 ? 46.130 40.224 20.643 1.00 35.31 215 ALA A CA 1
ATOM 1496 C C . ALA A 1 215 ? 45.174 39.354 21.486 1.00 35.31 215 ALA A C 1
ATOM 1498 O O . ALA A 1 215 ? 44.698 38.318 21.030 1.00 35.31 215 ALA A O 1
ATOM 1499 N N . GLU A 1 216 ? 44.990 39.760 22.737 1.00 30.44 216 GLU A N 1
ATOM 1500 C CA . GLU A 1 216 ? 44.311 39.085 23.854 1.00 30.44 216 GLU A CA 1
ATOM 1501 C C . GLU A 1 216 ? 42.842 38.674 23.572 1.00 30.44 216 GLU A C 1
ATOM 1503 O O . GLU A 1 216 ? 42.185 39.263 22.721 1.00 30.44 216 GLU A O 1
ATOM 1508 N N . GLY A 1 217 ? 42.231 37.710 24.276 1.00 26.06 217 GLY A N 1
ATOM 1509 C CA . GLY A 1 217 ? 42.734 36.862 25.367 1.00 26.06 217 GLY A CA 1
ATOM 1510 C C . GLY A 1 217 ? 41.666 36.607 26.448 1.00 26.06 217 GLY A C 1
ATOM 1511 O O . GLY A 1 217 ? 41.102 37.554 26.983 1.00 26.06 217 GLY A O 1
ATOM 1512 N N . GLY A 1 218 ? 41.427 35.337 26.803 1.00 26.70 218 GLY A N 1
ATOM 1513 C CA . GLY A 1 218 ? 40.354 34.932 27.728 1.00 26.70 218 GLY A CA 1
ATOM 1514 C C . GLY A 1 218 ? 38.961 34.911 27.073 1.00 26.70 218 GLY A C 1
ATOM 1515 O O . GLY A 1 218 ? 38.775 35.436 25.981 1.00 26.70 218 GLY A O 1
ATOM 1516 N N . ASP A 1 219 ? 37.948 34.278 27.660 1.00 31.22 219 ASP A N 1
ATOM 1517 C CA . ASP A 1 219 ? 37.936 33.401 28.843 1.00 31.22 219 ASP A CA 1
ATOM 1518 C C . ASP A 1 219 ? 36.806 32.361 28.663 1.00 31.22 219 ASP A C 1
ATOM 1520 O O . ASP A 1 219 ? 36.037 32.442 27.701 1.00 31.22 219 ASP A O 1
ATOM 1524 N N . GLY A 1 220 ? 36.658 31.400 29.577 1.00 31.31 220 GLY A N 1
ATOM 1525 C CA . GLY A 1 220 ? 35.404 30.657 29.705 1.00 31.31 220 GLY A CA 1
ATOM 1526 C C . GLY A 1 220 ? 34.308 31.637 30.110 1.00 31.31 220 GLY A C 1
ATOM 1527 O O . GLY A 1 220 ? 34.226 32.003 31.279 1.00 31.31 220 GLY A O 1
ATOM 1528 N N . THR A 1 221 ? 33.525 32.113 29.137 1.00 39.72 221 THR A N 1
ATOM 1529 C CA . THR A 1 221 ? 32.674 33.299 29.289 1.00 39.72 221 THR A CA 1
ATOM 1530 C C . THR A 1 221 ? 31.711 33.140 30.456 1.00 39.72 221 THR A C 1
ATOM 1532 O O . THR A 1 221 ? 30.726 32.404 30.366 1.00 39.72 221 THR A O 1
ATOM 1535 N N . THR A 1 222 ? 31.989 33.852 31.549 1.00 45.09 222 THR A N 1
ATOM 1536 C CA . THR A 1 222 ? 31.062 34.000 32.667 1.00 45.09 222 THR A CA 1
ATOM 1537 C C . THR A 1 222 ? 29.736 34.524 32.112 1.00 45.09 222 THR A C 1
ATOM 1539 O O . THR A 1 222 ? 29.756 35.538 31.405 1.00 45.09 222 THR A O 1
ATOM 1542 N N . PRO A 1 223 ? 28.597 33.840 32.360 1.00 58.28 223 PRO A N 1
ATOM 1543 C CA . PRO A 1 223 ? 27.333 34.205 31.731 1.00 58.28 223 PRO A CA 1
ATOM 1544 C C . PRO A 1 223 ? 27.027 35.669 32.011 1.00 58.28 223 PRO A C 1
ATOM 1546 O O . PRO A 1 223 ? 27.064 36.077 33.176 1.00 58.28 223 PRO A O 1
ATOM 1549 N N . VAL A 1 224 ? 26.763 36.460 30.962 1.00 72.69 224 VAL A N 1
ATOM 1550 C CA . VAL A 1 224 ? 26.628 37.918 31.117 1.00 72.69 224 VAL A CA 1
ATOM 1551 C C . VAL A 1 224 ? 25.572 38.191 32.192 1.00 72.69 224 VAL A C 1
ATOM 1553 O O . VAL A 1 224 ? 24.436 37.715 32.036 1.00 72.69 224 VAL A O 1
ATOM 1556 N N . PRO A 1 225 ? 25.920 38.897 33.290 1.00 73.31 225 PRO A N 1
ATOM 1557 C CA . PRO A 1 225 ? 24.987 39.158 34.374 1.00 73.31 225 PRO A CA 1
ATOM 1558 C C . PRO A 1 225 ? 23.711 39.798 33.839 1.00 73.31 225 PRO A C 1
ATOM 1560 O O . PRO A 1 225 ? 23.767 40.615 32.924 1.00 73.31 225 PRO A O 1
ATOM 1563 N N . ILE A 1 226 ? 22.563 39.440 34.412 1.00 74.25 226 ILE A N 1
ATOM 1564 C CA . ILE A 1 226 ? 21.243 39.903 33.949 1.00 74.25 226 ILE A CA 1
ATOM 1565 C C . ILE A 1 226 ? 21.198 41.444 33.857 1.00 74.25 226 ILE A C 1
ATOM 1567 O O . ILE A 1 226 ? 20.700 41.985 32.877 1.00 74.25 226 ILE A O 1
ATOM 1571 N N . GLU A 1 227 ? 21.842 42.142 34.797 1.00 78.56 227 GLU A N 1
ATOM 1572 C CA . GLU A 1 227 ? 21.985 43.610 34.841 1.00 78.56 227 GLU A CA 1
ATOM 1573 C C . GLU A 1 227 ? 22.860 44.231 33.725 1.00 78.56 227 GLU A C 1
ATOM 1575 O O . GLU A 1 227 ? 22.888 45.450 33.578 1.00 78.56 227 GLU A O 1
ATOM 1580 N N . GLN A 1 228 ? 23.590 43.425 32.948 1.00 81.38 228 GLN A N 1
ATOM 1581 C CA . GLN A 1 228 ? 24.480 43.865 31.859 1.00 81.38 228 GLN A CA 1
ATOM 1582 C C . GLN A 1 228 ? 23.964 43.482 30.459 1.00 81.38 228 GLN A C 1
ATOM 1584 O O . GLN A 1 228 ? 24.605 43.805 29.456 1.00 81.38 228 GLN A O 1
ATOM 1589 N N . ARG A 1 229 ? 22.824 42.787 30.368 1.00 84.62 229 ARG A N 1
ATOM 1590 C CA . ARG A 1 229 ? 22.226 42.361 29.094 1.00 84.62 229 ARG A CA 1
ATOM 1591 C C . ARG A 1 229 ? 21.419 43.493 28.448 1.00 84.62 229 ARG A C 1
ATOM 1593 O O . ARG A 1 229 ? 20.861 44.350 29.128 1.00 84.62 229 ARG A O 1
ATOM 1600 N N . GLY A 1 230 ? 21.375 43.490 27.116 1.00 84.88 230 GLY A N 1
ATOM 1601 C CA . GLY A 1 230 ? 20.636 44.475 26.320 1.00 84.88 230 GLY A CA 1
ATOM 1602 C C . GLY A 1 230 ? 19.130 44.181 26.204 1.00 84.88 230 GLY A C 1
ATOM 1603 O O . GLY A 1 230 ? 18.632 43.225 26.801 1.00 84.88 230 GLY A O 1
ATOM 1604 N N . PRO A 1 231 ? 18.395 44.989 25.417 1.00 90.38 231 PRO A N 1
ATOM 1605 C CA . PRO A 1 231 ? 16.997 44.725 25.067 1.00 90.38 231 PRO A CA 1
ATOM 1606 C C . PRO A 1 231 ? 16.816 43.555 24.086 1.00 90.38 231 PRO A C 1
ATOM 1608 O O . PRO A 1 231 ? 15.690 43.119 23.863 1.00 90.38 231 PRO A O 1
ATOM 1611 N N . GLU A 1 232 ? 17.889 43.072 23.455 1.00 92.00 232 GLU A N 1
ATOM 1612 C CA . GLU A 1 232 ? 17.819 41.967 22.502 1.00 92.00 232 GLU A CA 1
ATOM 1613 C C . GLU A 1 232 ? 17.807 40.600 23.202 1.00 92.00 232 GLU A C 1
ATOM 1615 O O . GLU A 1 232 ? 18.503 40.393 24.197 1.00 92.00 232 GLU A O 1
ATOM 1620 N N . LEU A 1 233 ? 17.048 39.655 22.641 1.00 93.38 233 LEU A N 1
ATOM 1621 C CA . LEU A 1 233 ? 16.960 38.270 23.104 1.00 93.38 233 LEU A CA 1
ATOM 1622 C C . LEU A 1 233 ? 18.344 37.615 23.224 1.00 93.38 233 LEU A C 1
ATOM 1624 O O . LEU A 1 233 ? 19.124 37.620 22.271 1.00 93.38 233 LEU A O 1
ATOM 1628 N N . THR A 1 234 ? 18.594 36.992 24.377 1.00 92.88 234 THR A N 1
ATOM 1629 C CA . THR A 1 234 ? 19.785 36.179 24.676 1.00 92.88 234 THR A CA 1
ATOM 1630 C C . THR A 1 234 ? 19.399 34.826 25.282 1.00 92.88 234 THR A C 1
ATOM 1632 O O . THR A 1 234 ? 18.349 34.697 25.917 1.00 92.88 234 THR A O 1
ATOM 1635 N N . PHE A 1 235 ? 20.255 33.813 25.139 1.00 90.06 235 PHE A N 1
ATOM 1636 C CA . PHE A 1 235 ? 20.136 32.569 25.910 1.00 90.06 235 PHE A CA 1
ATOM 1637 C C . PHE A 1 235 ? 20.573 32.777 27.368 1.00 90.06 235 PHE A C 1
ATOM 1639 O O . PHE A 1 235 ? 21.401 33.644 27.673 1.00 90.06 235 PHE A O 1
ATOM 1646 N N . ALA A 1 236 ? 19.990 32.022 28.300 1.00 82.62 236 ALA A N 1
ATOM 1647 C CA . ALA A 1 236 ? 20.240 32.182 29.733 1.00 82.62 236 ALA A CA 1
ATOM 1648 C C . ALA A 1 236 ? 21.691 31.812 30.088 1.00 82.62 236 ALA A C 1
ATOM 1650 O O . ALA A 1 236 ? 22.356 32.528 30.840 1.00 82.62 236 ALA A O 1
ATOM 1651 N N . GLU A 1 237 ? 22.175 30.742 29.465 1.00 81.56 237 GLU A N 1
ATOM 1652 C CA . GLU A 1 237 ? 23.435 30.036 29.685 1.00 81.56 237 GLU A CA 1
ATOM 1653 C C . GLU A 1 237 ? 24.677 30.855 29.298 1.00 81.56 237 GLU A C 1
ATOM 1655 O O . GLU A 1 237 ? 25.732 30.698 29.906 1.00 81.56 237 GLU A O 1
ATOM 1660 N N . THR A 1 238 ? 24.553 31.735 28.302 1.00 80.50 238 THR A N 1
ATOM 1661 C CA . THR A 1 238 ? 25.659 32.479 27.670 1.00 80.50 238 THR A CA 1
ATOM 1662 C C . THR A 1 238 ? 25.535 33.989 27.902 1.00 80.50 238 THR A C 1
ATOM 1664 O O . THR A 1 238 ? 26.470 34.649 28.359 1.00 80.50 238 THR A O 1
ATOM 1667 N N . GLY A 1 239 ? 24.364 34.558 27.603 1.00 75.00 239 GLY A N 1
ATOM 1668 C CA . GLY A 1 239 ? 24.089 35.993 27.668 1.00 75.00 239 GLY A CA 1
ATOM 1669 C C . GLY A 1 239 ? 24.775 36.856 26.603 1.00 75.00 239 GLY A C 1
ATOM 1670 O O . GLY A 1 239 ? 24.706 38.078 26.712 1.00 75.00 239 GLY A O 1
ATOM 1671 N N . GLN A 1 240 ? 25.427 36.259 25.596 1.00 79.38 240 GLN A N 1
ATOM 1672 C CA . GLN A 1 240 ? 26.178 36.988 24.558 1.00 79.38 240 GLN A CA 1
ATOM 1673 C C . GLN A 1 240 ? 25.555 36.900 23.156 1.00 79.38 240 GLN A C 1
ATOM 1675 O O . GLN A 1 240 ? 25.606 37.883 22.413 1.00 79.38 240 GLN A O 1
ATOM 1680 N N . GLY A 1 241 ? 24.957 35.766 22.774 1.00 82.75 241 GLY A N 1
ATOM 1681 C CA . GLY A 1 241 ? 24.367 35.596 21.449 1.00 82.75 241 GLY A CA 1
ATOM 1682 C C . GLY A 1 241 ? 23.094 36.419 21.262 1.00 82.75 241 GLY A C 1
ATOM 1683 O O . GLY A 1 241 ? 22.104 36.216 21.956 1.00 82.75 241 GLY A O 1
ATOM 1684 N N . LYS A 1 242 ? 23.119 37.325 20.275 1.00 91.88 242 LYS A N 1
ATOM 1685 C CA . LYS A 1 242 ? 21.952 38.088 19.775 1.00 91.88 242 LYS A CA 1
ATOM 1686 C C . LYS A 1 242 ? 21.474 37.612 18.397 1.00 91.88 242 LYS A C 1
ATOM 1688 O O . LYS A 1 242 ? 20.686 38.282 17.733 1.00 91.88 242 LYS A O 1
ATOM 1693 N N . THR A 1 243 ? 22.046 36.516 17.905 1.00 93.25 243 THR A N 1
ATOM 1694 C CA . THR A 1 243 ? 21.840 35.927 16.574 1.00 93.25 243 THR A CA 1
ATOM 1695 C C . THR A 1 243 ? 21.742 34.422 16.751 1.00 93.25 243 THR A C 1
ATOM 1697 O O . THR A 1 243 ? 22.537 33.857 17.501 1.00 93.25 243 THR A O 1
ATOM 1700 N N . PHE A 1 244 ? 20.791 33.799 16.066 1.00 94.19 244 PHE A N 1
ATOM 1701 C CA . PHE A 1 244 ? 20.415 32.405 16.249 1.00 94.19 244 PHE A CA 1
ATOM 1702 C C . PHE A 1 244 ? 20.207 31.727 14.893 1.00 94.19 244 PHE A C 1
ATOM 1704 O O . PHE A 1 244 ? 19.588 32.319 14.001 1.00 94.19 244 PHE A O 1
ATOM 1711 N N . ILE A 1 245 ? 20.685 30.490 14.752 1.00 91.94 245 ILE A N 1
ATOM 1712 C CA . ILE A 1 245 ? 20.523 29.660 13.552 1.00 91.94 245 ILE A CA 1
ATOM 1713 C C . ILE A 1 245 ? 19.532 28.522 13.813 1.00 91.94 245 ILE A C 1
ATOM 1715 O O . ILE A 1 245 ? 19.649 27.757 14.773 1.00 91.94 245 ILE A O 1
ATOM 1719 N N . PHE A 1 246 ? 18.560 28.410 12.913 1.00 91.94 246 PHE A N 1
ATOM 1720 C CA . PHE A 1 246 ? 17.486 27.431 12.910 1.00 91.94 246 PHE A CA 1
ATOM 1721 C C . PHE A 1 246 ? 17.758 26.469 11.746 1.00 91.94 246 PHE A C 1
ATOM 1723 O O . PHE A 1 246 ? 17.551 26.816 10.587 1.00 91.94 246 PHE A O 1
ATOM 1730 N N . ALA A 1 247 ? 18.296 25.285 12.048 1.00 81.94 247 ALA A N 1
ATOM 1731 C CA . ALA A 1 247 ? 18.852 24.362 11.047 1.00 81.94 247 ALA A CA 1
ATOM 1732 C C . ALA A 1 247 ? 18.072 23.038 10.891 1.00 81.94 247 ALA A C 1
ATOM 1734 O O . ALA A 1 247 ? 18.521 22.142 10.177 1.00 81.94 247 ALA A O 1
ATOM 1735 N N . LYS A 1 248 ? 16.929 22.878 11.577 1.00 78.00 248 LYS A N 1
ATOM 1736 C CA . LYS A 1 248 ? 16.106 21.653 11.575 1.00 78.00 248 LYS A CA 1
ATOM 1737 C C . LYS A 1 248 ? 14.611 21.981 11.553 1.00 78.00 248 LYS A C 1
ATOM 1739 O O . LYS A 1 248 ? 14.204 23.090 11.869 1.00 78.00 248 LYS A O 1
ATOM 1744 N N . ASN A 1 249 ? 13.786 20.983 11.251 1.00 68.69 249 ASN A N 1
ATOM 1745 C CA . ASN A 1 249 ? 12.320 21.071 11.175 1.00 68.69 249 ASN A CA 1
ATOM 1746 C C . ASN A 1 249 ? 11.586 21.048 12.540 1.00 68.69 249 ASN A C 1
ATOM 1748 O O . ASN A 1 249 ? 10.358 20.945 12.582 1.00 68.69 249 ASN A O 1
ATOM 1752 N N . ASN A 1 250 ? 12.319 21.113 13.654 1.00 74.44 250 ASN A N 1
ATOM 1753 C CA . ASN A 1 250 ? 11.798 21.105 15.026 1.00 74.44 250 ASN A CA 1
ATOM 1754 C C . ASN A 1 250 ? 12.393 22.218 15.911 1.00 74.44 250 ASN A C 1
ATOM 1756 O O . ASN A 1 250 ? 12.355 22.119 17.133 1.00 74.44 250 ASN A O 1
ATOM 1760 N N . THR A 1 251 ? 12.969 23.258 15.311 1.00 85.44 251 THR A N 1
ATOM 1761 C CA . THR A 1 251 ? 13.597 24.368 16.035 1.00 85.44 251 THR A CA 1
ATOM 1762 C C . THR A 1 251 ? 12.575 25.363 16.581 1.00 85.44 251 THR A C 1
ATOM 1764 O O . THR A 1 251 ? 11.633 25.736 15.879 1.00 85.44 251 THR A O 1
ATOM 1767 N N . PHE A 1 252 ? 12.782 25.829 17.818 1.00 90.19 252 PHE A N 1
ATOM 1768 C CA . PHE A 1 252 ? 12.052 26.961 18.403 1.00 90.19 252 PHE A CA 1
ATOM 1769 C C . PHE A 1 252 ? 12.839 27.634 19.545 1.00 90.19 252 PHE A C 1
ATOM 1771 O O . PHE A 1 252 ? 13.690 27.012 20.184 1.00 90.19 252 PHE A O 1
ATOM 1778 N N . ILE A 1 253 ? 12.507 28.897 19.831 1.00 92.62 253 ILE A N 1
ATOM 1779 C CA . ILE A 1 253 ? 12.844 29.608 21.078 1.00 92.62 253 ILE A CA 1
ATOM 1780 C C . ILE A 1 253 ? 11.536 30.099 21.711 1.00 92.62 253 ILE A C 1
ATOM 1782 O O . ILE A 1 253 ? 10.662 30.577 20.993 1.00 92.62 253 ILE A O 1
ATOM 1786 N N . GLN A 1 254 ? 11.400 30.010 23.031 1.00 90.88 254 GLN A N 1
ATOM 1787 C CA . GLN A 1 254 ? 10.216 30.386 23.808 1.00 90.88 254 GLN A CA 1
ATOM 1788 C C . GLN A 1 254 ? 10.562 31.447 24.865 1.00 90.88 254 GLN A C 1
ATOM 1790 O O . GLN A 1 254 ? 11.662 31.455 25.424 1.00 90.88 254 GLN A O 1
ATOM 1795 N N . MET A 1 255 ? 9.608 32.337 25.136 1.00 90.69 255 MET A N 1
ATOM 1796 C CA . MET A 1 255 ? 9.631 33.348 26.194 1.00 90.69 255 MET A CA 1
ATOM 1797 C C . MET A 1 255 ? 8.281 33.322 26.925 1.00 90.69 255 MET A C 1
ATOM 1799 O O . MET A 1 255 ? 7.252 33.658 26.333 1.00 90.69 255 MET A O 1
ATOM 1803 N N . ASP A 1 256 ? 8.277 32.916 28.197 1.00 82.00 256 ASP A N 1
ATOM 1804 C CA . ASP A 1 256 ? 7.071 32.842 29.036 1.00 82.00 256 ASP A CA 1
ATOM 1805 C C . ASP A 1 256 ? 6.867 34.087 29.922 1.00 82.00 256 ASP A C 1
ATOM 1807 O O . ASP A 1 256 ? 7.790 34.858 30.210 1.00 82.00 256 ASP A O 1
ATOM 1811 N N . GLY A 1 257 ? 5.622 34.251 30.381 1.00 66.88 257 GLY A N 1
ATOM 1812 C CA . GLY A 1 257 ? 5.101 35.439 31.057 1.00 66.88 257 GLY A CA 1
ATOM 1813 C C . GLY A 1 257 ? 5.878 35.950 32.273 1.00 66.88 257 GLY A C 1
ATOM 1814 O O . GLY A 1 257 ? 5.788 37.142 32.546 1.00 66.88 257 GLY A O 1
ATOM 1815 N N . ASP A 1 258 ? 6.669 35.121 32.960 1.00 69.75 258 ASP A N 1
ATOM 1816 C CA . ASP A 1 258 ? 7.489 35.547 34.107 1.00 69.75 258 ASP A CA 1
ATOM 1817 C C . ASP A 1 258 ? 8.597 36.537 33.716 1.00 69.75 258 ASP A C 1
ATOM 1819 O O . ASP A 1 258 ? 8.951 37.403 34.520 1.00 69.75 258 ASP A O 1
ATOM 1823 N N . ILE A 1 259 ? 9.108 36.445 32.481 1.00 72.25 259 ILE A N 1
ATOM 1824 C CA . ILE A 1 259 ? 10.128 37.352 31.929 1.00 72.25 259 ILE A CA 1
ATOM 1825 C C . ILE A 1 259 ? 9.465 38.506 31.165 1.00 72.25 259 ILE A C 1
ATOM 1827 O O . ILE A 1 259 ? 9.878 39.658 31.286 1.00 72.25 259 ILE A O 1
ATOM 1831 N N . ILE A 1 260 ? 8.389 38.227 30.422 1.00 83.25 260 ILE A N 1
ATOM 1832 C CA . ILE A 1 260 ? 7.686 39.213 29.581 1.00 83.25 260 ILE A CA 1
ATOM 1833 C C . ILE A 1 260 ? 6.409 39.771 30.238 1.00 83.25 260 ILE A C 1
ATOM 1835 O O . ILE A 1 260 ? 5.429 40.067 29.554 1.00 83.25 260 ILE A O 1
ATOM 1839 N N . GLN A 1 261 ? 6.416 39.967 31.564 1.00 74.94 261 GLN A N 1
ATOM 1840 C CA . GLN A 1 261 ? 5.243 40.374 32.367 1.00 74.94 261 GLN A CA 1
ATOM 1841 C C . GLN A 1 261 ? 4.519 41.627 31.845 1.00 74.94 261 GLN A C 1
ATOM 1843 O O . GLN A 1 261 ? 3.310 41.772 32.034 1.00 74.94 261 GLN A O 1
ATOM 1848 N N . THR A 1 262 ? 5.235 42.539 31.184 1.00 82.56 262 THR A N 1
ATOM 1849 C CA . THR A 1 262 ? 4.699 43.784 30.611 1.00 82.56 262 THR A CA 1
ATOM 1850 C C . THR A 1 262 ? 4.149 43.636 29.187 1.00 82.56 262 THR A C 1
ATOM 1852 O O . THR A 1 262 ? 3.537 44.578 28.684 1.00 82.56 262 THR A O 1
ATOM 1855 N N . PHE A 1 263 ? 4.296 42.485 28.523 1.00 88.50 263 PHE A N 1
ATOM 1856 C CA . PHE A 1 263 ? 3.856 42.250 27.138 1.00 88.50 263 PHE A CA 1
ATOM 1857 C C . PHE A 1 263 ? 2.364 41.861 27.052 1.00 88.50 263 PHE A C 1
ATOM 1859 O O . PHE A 1 263 ? 1.977 40.821 26.518 1.00 88.50 263 PHE A O 1
ATOM 1866 N N . GLN A 1 264 ? 1.514 42.702 27.644 1.00 84.62 264 GLN A N 1
ATOM 1867 C CA . GLN A 1 264 ? 0.108 42.419 27.955 1.00 84.62 264 GLN A CA 1
ATOM 1868 C C . GLN A 1 264 ? -0.869 42.805 26.836 1.00 84.62 264 GLN A C 1
ATOM 1870 O O . GLN A 1 264 ? -0.683 43.828 26.179 1.00 84.62 264 GLN A O 1
ATOM 1875 N N . LEU A 1 265 ? -1.975 42.057 26.686 1.00 85.88 265 LEU A N 1
ATOM 1876 C CA . LEU A 1 265 ? -3.032 42.333 25.691 1.00 85.88 265 LEU A CA 1
ATOM 1877 C C . LEU A 1 265 ? -3.543 43.785 25.723 1.00 85.88 265 LEU A C 1
ATOM 1879 O O . LEU A 1 265 ? -3.752 44.388 24.672 1.00 85.88 265 LEU A O 1
ATOM 1883 N N . ARG A 1 266 ? -3.685 44.346 26.929 1.00 80.69 266 ARG A N 1
ATOM 1884 C CA . ARG A 1 266 ? -4.170 45.709 27.215 1.00 80.69 266 ARG A CA 1
ATOM 1885 C C . ARG A 1 266 ? -3.172 46.847 26.942 1.00 80.69 266 ARG A C 1
ATOM 1887 O O . ARG A 1 266 ? -3.466 47.987 27.285 1.00 80.69 266 ARG A O 1
ATOM 1894 N N . LEU A 1 267 ? -1.990 46.554 26.397 1.00 87.62 267 LEU A N 1
ATOM 1895 C CA . LEU A 1 267 ? -0.948 47.537 26.084 1.00 87.62 267 LEU A CA 1
ATOM 1896 C C . LEU A 1 267 ? -0.597 47.509 24.594 1.00 87.62 267 LEU A C 1
ATOM 1898 O O . LEU A 1 267 ? -0.700 46.470 23.930 1.00 87.62 267 LEU A O 1
ATOM 1902 N N . CYS A 1 268 ? -0.145 48.656 24.082 1.00 91.38 268 CYS A N 1
ATOM 1903 C CA . CYS A 1 268 ? 0.452 48.737 22.754 1.00 91.38 268 CYS A CA 1
ATOM 1904 C C . CYS A 1 268 ? 1.729 47.892 22.750 1.00 91.38 268 CYS A C 1
ATOM 1906 O O . CYS A 1 268 ? 2.552 48.014 23.659 1.00 91.38 268 CYS A O 1
ATOM 1908 N N . ARG A 1 269 ? 1.875 47.019 21.751 1.00 93.56 269 ARG A N 1
ATOM 1909 C CA . ARG A 1 269 ? 2.936 46.003 21.682 1.00 93.56 269 ARG A CA 1
ATOM 1910 C C . ARG A 1 269 ? 3.615 46.043 20.326 1.00 93.56 269 ARG A C 1
ATOM 1912 O O . ARG A 1 269 ? 2.941 46.145 19.303 1.00 93.56 269 ARG A O 1
ATOM 1919 N N . GLU A 1 270 ? 4.932 45.913 20.322 1.00 95.56 270 GLU A N 1
ATOM 1920 C CA . GLU A 1 270 ? 5.748 45.873 19.111 1.00 95.56 270 GLU A CA 1
ATOM 1921 C C . GLU A 1 270 ? 6.759 44.723 19.201 1.00 95.56 270 GLU A C 1
ATOM 1923 O O . GLU A 1 270 ? 7.346 44.475 20.255 1.00 95.56 270 GLU A O 1
ATOM 1928 N N . ILE A 1 271 ? 6.929 44.006 18.092 1.00 95.50 271 ILE A N 1
ATOM 1929 C CA . ILE A 1 271 ? 7.911 42.937 17.905 1.00 95.50 271 ILE A CA 1
ATOM 1930 C C . ILE A 1 271 ? 8.803 43.364 16.746 1.00 95.50 271 ILE A C 1
ATOM 1932 O O . ILE A 1 271 ? 8.300 43.641 15.656 1.00 95.50 271 ILE A O 1
ATOM 1936 N N . SER A 1 272 ? 10.116 43.406 16.960 1.00 96.69 272 SER A N 1
ATOM 1937 C CA . SER A 1 272 ? 11.085 43.705 15.902 1.00 96.69 272 SER A CA 1
ATOM 1938 C C . SER A 1 272 ? 12.227 42.695 15.898 1.00 96.69 272 SER A C 1
ATOM 1940 O O . SER A 1 272 ? 12.617 42.189 16.948 1.00 96.69 272 SER A O 1
ATOM 1942 N N . PHE A 1 273 ? 12.711 42.347 14.707 1.00 97.12 273 PHE A N 1
ATOM 1943 C CA . PHE A 1 273 ? 13.810 41.402 14.495 1.00 97.12 273 PHE A CA 1
ATOM 1944 C C . PHE A 1 273 ? 14.362 41.533 13.071 1.00 97.12 273 PHE A C 1
ATOM 1946 O O . PHE A 1 273 ? 13.765 42.182 12.211 1.00 97.12 273 PHE A O 1
ATOM 1953 N N . GLN A 1 274 ? 15.492 40.885 12.796 1.00 97.38 274 GLN A N 1
ATOM 1954 C CA . GLN A 1 274 ? 15.979 40.662 11.434 1.00 97.38 274 GLN A CA 1
ATOM 1955 C C . GLN A 1 274 ? 16.053 39.164 11.142 1.00 97.38 274 GLN A C 1
ATOM 1957 O O . GLN A 1 274 ? 16.426 38.398 12.030 1.00 97.38 274 GLN A O 1
ATOM 1962 N N . PHE A 1 275 ? 15.733 38.742 9.918 1.00 95.94 275 PHE A N 1
ATOM 1963 C CA . PHE A 1 275 ? 15.820 37.339 9.492 1.00 95.94 275 PHE A CA 1
ATOM 1964 C C . PHE A 1 275 ? 16.516 37.178 8.133 1.00 95.94 275 PHE A C 1
ATOM 1966 O O . PHE A 1 275 ? 16.574 38.124 7.351 1.00 95.94 275 PHE A O 1
ATOM 1973 N N . ARG A 1 276 ? 17.049 35.979 7.868 1.00 93.31 276 ARG A N 1
ATOM 1974 C CA . ARG A 1 276 ? 17.689 35.563 6.607 1.00 93.31 276 ARG A CA 1
ATOM 1975 C C . ARG A 1 276 ? 17.302 34.111 6.304 1.00 93.31 276 ARG A C 1
ATOM 1977 O O . ARG A 1 276 ? 17.440 33.267 7.188 1.00 93.31 276 ARG A O 1
ATOM 1984 N N . THR A 1 277 ? 16.801 33.817 5.101 1.00 90.25 277 THR A N 1
ATOM 1985 C CA . THR A 1 277 ? 16.444 32.448 4.665 1.00 90.25 277 THR A CA 1
ATOM 1986 C C . THR A 1 277 ? 16.449 32.291 3.138 1.00 90.25 277 THR A C 1
ATOM 1988 O O . THR A 1 277 ? 16.329 33.276 2.407 1.00 90.25 277 THR A O 1
ATOM 1991 N N . ARG A 1 278 ? 16.525 31.037 2.669 1.00 83.75 278 ARG A N 1
ATOM 1992 C CA . ARG A 1 278 ? 16.237 30.606 1.287 1.00 83.75 278 ARG A CA 1
ATOM 1993 C C . ARG A 1 278 ? 14.823 30.034 1.102 1.00 83.75 278 ARG A C 1
ATOM 1995 O O . ARG A 1 278 ? 14.359 29.934 -0.036 1.00 83.75 278 ARG A O 1
ATOM 2002 N N . LEU A 1 279 ? 14.138 29.639 2.181 1.00 83.00 279 LEU A N 1
ATOM 2003 C CA . LEU A 1 279 ? 12.828 28.988 2.089 1.00 83.00 279 LEU A CA 1
ATOM 2004 C C . LEU A 1 279 ? 11.705 30.015 1.851 1.00 83.00 279 LEU A C 1
ATOM 2006 O O . LEU A 1 279 ? 11.681 31.055 2.508 1.00 83.00 279 LEU A O 1
ATOM 2010 N N . PRO A 1 280 ? 10.747 29.740 0.945 1.00 78.94 280 PRO A N 1
ATOM 2011 C CA . PRO A 1 280 ? 9.608 30.627 0.703 1.00 78.94 280 PRO A CA 1
ATOM 2012 C C . PRO A 1 280 ? 8.512 30.532 1.778 1.00 78.94 280 PRO A C 1
ATOM 2014 O O . PRO A 1 280 ? 7.591 31.353 1.765 1.00 78.94 280 PRO A O 1
ATOM 2017 N N . HIS A 1 281 ? 8.609 29.554 2.683 1.00 82.00 281 HIS A N 1
ATOM 2018 C CA . HIS A 1 281 ? 7.679 29.299 3.781 1.00 82.00 281 HIS A CA 1
ATOM 2019 C C . HIS A 1 281 ? 8.435 29.152 5.114 1.00 82.00 281 HIS A C 1
ATOM 2021 O O . HIS A 1 281 ? 9.542 28.614 5.142 1.00 82.00 281 HIS A O 1
ATOM 2027 N N . GLY A 1 282 ? 7.853 29.643 6.214 1.00 86.19 282 GLY A N 1
ATOM 2028 C CA . GLY A 1 282 ? 8.373 29.418 7.568 1.00 86.19 282 GLY A CA 1
ATOM 2029 C C . GLY A 1 282 ? 7.766 30.332 8.638 1.00 86.19 282 GLY A C 1
ATOM 2030 O O . GLY A 1 282 ? 7.574 31.530 8.416 1.00 86.19 282 GLY A O 1
ATOM 2031 N N . LEU A 1 283 ? 7.478 29.779 9.819 1.00 90.38 283 LEU A N 1
ATOM 2032 C CA . LEU A 1 283 ? 6.951 30.518 10.971 1.00 90.38 283 LEU A CA 1
ATOM 2033 C C . LEU A 1 283 ? 8.064 31.311 11.680 1.00 90.38 283 LEU A C 1
ATOM 2035 O O . LEU A 1 283 ? 8.938 30.728 12.317 1.00 90.38 283 LEU A O 1
ATOM 2039 N N . LEU A 1 284 ? 8.013 32.645 11.614 1.00 94.12 284 LEU A N 1
ATOM 2040 C CA . LEU A 1 284 ? 8.995 33.528 12.256 1.00 94.12 284 LEU A CA 1
ATOM 2041 C C . LEU A 1 284 ? 8.673 33.771 13.733 1.00 94.12 284 LEU A C 1
ATOM 2043 O O . LEU A 1 284 ? 9.553 33.625 14.577 1.00 94.12 284 LEU A O 1
ATOM 2047 N N . VAL A 1 285 ? 7.428 34.147 14.046 1.00 93.62 285 VAL A N 1
ATOM 2048 C CA . VAL A 1 285 ? 6.966 34.413 15.420 1.00 93.62 285 VAL A CA 1
ATOM 2049 C C . VAL A 1 285 ? 5.525 33.938 15.594 1.00 93.62 285 VAL A C 1
ATOM 2051 O O . VAL A 1 285 ? 4.684 34.145 14.720 1.00 93.62 285 VAL A O 1
ATOM 2054 N N . TYR A 1 286 ? 5.227 33.351 16.747 1.00 91.31 286 TYR A N 1
ATOM 2055 C CA . TYR A 1 286 ? 3.879 33.038 17.214 1.00 91.31 286 TYR A CA 1
ATOM 2056 C C . TYR A 1 286 ? 3.696 33.567 18.642 1.00 91.31 286 TYR A C 1
ATOM 2058 O O . TYR A 1 286 ? 4.636 33.572 19.435 1.00 91.31 286 TYR A O 1
ATOM 2066 N N . HIS A 1 287 ? 2.505 34.059 18.968 1.00 91.50 287 HIS A N 1
ATOM 2067 C CA . HIS A 1 287 ? 2.203 34.653 20.268 1.00 91.50 287 HIS A CA 1
ATOM 2068 C C . HIS A 1 287 ? 0.780 34.296 20.702 1.00 91.50 287 HIS A C 1
ATOM 2070 O O . HIS A 1 287 ? -0.185 34.560 19.983 1.00 91.50 287 HIS A O 1
ATOM 2076 N N . ASN A 1 288 ? 0.694 33.705 21.893 1.00 87.00 288 ASN A N 1
ATOM 2077 C CA . ASN A 1 288 ? -0.503 33.173 22.542 1.00 87.00 288 ASN A CA 1
ATOM 2078 C C . ASN A 1 288 ? -0.603 33.744 23.977 1.00 87.00 288 ASN A C 1
ATOM 2080 O O . ASN A 1 288 ? 0.379 34.270 24.511 1.00 87.00 288 ASN A O 1
ATOM 2084 N N . VAL A 1 289 ? -1.764 33.637 24.626 1.00 82.44 289 VAL A N 1
ATOM 2085 C CA . VAL A 1 289 ? -1.935 33.934 26.059 1.00 82.44 289 VAL A CA 1
ATOM 2086 C C . VAL A 1 289 ? -2.533 32.728 26.780 1.00 82.44 289 VAL A C 1
ATOM 2088 O O . VAL A 1 289 ? -3.578 32.210 26.397 1.00 82.44 289 VAL A O 1
ATOM 2091 N N . LYS A 1 290 ? -1.886 32.284 27.860 1.00 74.75 290 LYS A N 1
ATOM 2092 C CA . LYS A 1 290 ? -2.406 31.210 28.714 1.00 74.75 290 LYS A CA 1
ATOM 2093 C C . LYS A 1 290 ? -3.544 31.786 29.567 1.00 74.75 290 LYS A C 1
ATOM 2095 O O . LYS A 1 290 ? -3.313 32.671 30.390 1.00 74.75 290 LYS A O 1
ATOM 2100 N N . ASN A 1 291 ? -4.776 31.326 29.350 1.00 67.56 291 ASN A N 1
ATOM 2101 C CA . ASN A 1 291 ? -5.946 31.819 30.079 1.00 67.56 291 ASN A CA 1
ATOM 2102 C C . ASN A 1 291 ? -6.074 31.123 31.455 1.00 67.56 291 ASN A C 1
ATOM 2104 O O . ASN A 1 291 ? -6.134 29.895 31.483 1.00 67.56 291 ASN A O 1
ATOM 2108 N N . PRO A 1 292 ? -6.112 31.847 32.593 1.00 64.56 292 PRO A N 1
ATOM 2109 C CA . PRO A 1 292 ? -6.346 31.247 33.910 1.00 64.56 292 PRO A CA 1
ATOM 2110 C C . PRO A 1 292 ? -7.791 30.752 34.079 1.00 64.56 292 PRO A C 1
ATOM 2112 O O . PRO A 1 292 ? -8.713 31.375 33.555 1.00 64.56 292 PRO A O 1
ATOM 2115 N N . ASP A 1 293 ? -8.003 29.735 34.924 1.00 62.22 293 ASP A N 1
ATOM 2116 C CA . ASP A 1 293 ? -9.275 28.999 35.146 1.00 62.22 293 ASP A CA 1
ATOM 2117 C C . ASP A 1 293 ? -10.471 29.822 35.699 1.00 62.22 293 ASP A C 1
ATOM 2119 O O . ASP A 1 293 ? -11.409 29.271 36.276 1.00 62.22 293 ASP A O 1
ATOM 2123 N N . ARG A 1 294 ? -10.417 31.159 35.644 1.00 62.47 294 ARG A N 1
ATOM 2124 C CA . ARG A 1 294 ? -11.393 32.093 36.239 1.00 62.47 294 ARG A CA 1
ATOM 2125 C C . ARG A 1 294 ? -11.660 33.342 35.393 1.00 62.47 294 ARG A C 1
ATOM 2127 O O . ARG A 1 294 ? -12.275 34.283 35.889 1.00 62.47 294 ARG A O 1
ATOM 2134 N N . ILE A 1 295 ? -11.164 33.393 34.157 1.00 65.12 295 ILE A N 1
ATOM 2135 C CA . ILE A 1 295 ? -11.355 34.522 33.241 1.00 65.12 295 ILE A CA 1
ATOM 2136 C C . ILE A 1 295 ? -11.984 33.976 31.960 1.00 65.12 295 ILE A C 1
ATOM 2138 O O . ILE A 1 295 ? -11.420 33.089 31.328 1.00 65.12 295 ILE A O 1
ATOM 2142 N N . ASN A 1 296 ? -13.148 34.494 31.570 1.00 67.12 296 ASN A N 1
ATOM 2143 C CA . ASN A 1 296 ? -13.715 34.189 30.259 1.00 67.12 296 ASN A CA 1
ATOM 2144 C C . ASN A 1 296 ? -13.089 35.143 29.231 1.00 67.12 296 ASN A C 1
ATOM 2146 O O . ASN A 1 296 ? -13.236 36.359 29.358 1.00 67.12 296 ASN A O 1
ATOM 2150 N N . LEU A 1 297 ? -12.337 34.601 28.274 1.00 73.44 297 LEU A N 1
ATOM 2151 C CA . LEU A 1 297 ? -11.593 35.361 27.271 1.00 73.44 297 LEU A CA 1
ATOM 2152 C C . LEU A 1 297 ? -11.642 34.630 25.930 1.00 73.44 297 LEU A C 1
ATOM 2154 O O . LEU A 1 297 ? -11.296 33.452 25.847 1.00 73.44 297 LEU A O 1
ATOM 2158 N N . ASP A 1 298 ? -12.018 35.362 24.884 1.00 76.94 298 ASP A N 1
ATOM 2159 C CA . ASP A 1 298 ? -11.976 34.893 23.502 1.00 76.94 298 ASP A CA 1
ATOM 2160 C C . ASP A 1 298 ? -10.557 34.442 23.091 1.00 76.94 298 ASP A C 1
ATOM 2162 O O . ASP A 1 298 ? -9.591 35.173 23.347 1.00 76.94 298 ASP A O 1
ATOM 2166 N N . PRO A 1 299 ? -10.400 33.288 22.409 1.00 77.69 299 PRO A N 1
ATOM 2167 C CA . PRO A 1 299 ? -9.101 32.801 21.952 1.00 77.69 299 PRO A CA 1
ATOM 2168 C C . PRO A 1 299 ? -8.322 33.854 21.156 1.00 77.69 299 PRO A C 1
ATOM 2170 O O . PRO A 1 299 ? -8.813 34.382 20.157 1.00 77.69 299 PRO A O 1
ATOM 2173 N N . TYR A 1 300 ? -7.094 34.142 21.590 1.00 85.62 300 TYR A N 1
ATOM 2174 C CA . TYR A 1 300 ? -6.196 35.111 20.964 1.00 85.62 300 TYR A CA 1
ATOM 2175 C C . TYR A 1 300 ? -4.953 34.420 20.407 1.00 85.62 300 TYR A C 1
ATOM 2177 O O . TYR A 1 300 ? -4.262 33.709 21.133 1.00 85.62 300 TYR A O 1
ATOM 2185 N N . ALA A 1 301 ? -4.621 34.708 19.149 1.00 87.12 301 ALA A N 1
ATOM 2186 C CA . ALA A 1 301 ? -3.354 34.302 18.553 1.00 87.12 301 ALA A CA 1
ATOM 2187 C C . ALA A 1 301 ? -2.815 35.370 17.592 1.00 87.12 301 ALA A C 1
ATOM 2189 O O . ALA A 1 301 ? -3.566 36.055 16.892 1.00 87.12 301 ALA A O 1
ATOM 2190 N N . LEU A 1 302 ? -1.491 35.480 17.521 1.00 91.31 302 LEU A N 1
ATOM 2191 C CA . LEU A 1 302 ? -0.781 36.274 16.523 1.00 91.31 302 LEU A CA 1
ATOM 2192 C C . LEU A 1 302 ? 0.289 35.410 15.851 1.00 91.31 302 LEU A C 1
ATOM 2194 O O . LEU A 1 302 ? 1.157 34.859 16.523 1.00 91.31 302 LEU A O 1
ATOM 2198 N N . TYR A 1 303 ? 0.246 35.346 14.524 1.00 91.19 303 TYR A N 1
ATOM 2199 C CA . TYR A 1 303 ? 1.215 34.659 13.674 1.00 91.19 303 TYR A CA 1
ATOM 2200 C C . TYR A 1 303 ? 1.982 35.674 12.824 1.00 91.19 303 TYR A C 1
ATOM 2202 O O . TYR A 1 303 ? 1.380 36.574 12.237 1.00 91.19 303 TYR A O 1
ATOM 2210 N N . VAL A 1 304 ? 3.295 35.493 12.706 1.00 94.19 304 VAL A N 1
ATOM 2211 C CA . VAL A 1 304 ? 4.183 36.202 11.778 1.00 94.19 304 VAL A CA 1
ATOM 2212 C C . VAL A 1 304 ? 4.922 35.135 10.975 1.00 94.19 304 VAL A C 1
ATOM 2214 O O . VAL A 1 304 ? 5.702 34.363 11.530 1.00 94.19 304 VAL A O 1
ATOM 2217 N N . ILE A 1 305 ? 4.632 35.050 9.681 1.00 91.25 305 ILE A N 1
ATOM 2218 C CA . ILE A 1 305 ? 5.009 33.935 8.803 1.00 91.25 305 ILE A CA 1
ATOM 2219 C C . ILE A 1 305 ? 5.641 34.507 7.527 1.00 91.25 305 ILE A C 1
ATOM 2221 O O . ILE A 1 305 ? 5.153 35.507 6.999 1.00 91.25 305 ILE A O 1
ATOM 2225 N N . VAL A 1 306 ? 6.691 33.875 6.996 1.00 89.56 306 VAL A N 1
ATOM 2226 C CA . VAL A 1 306 ? 7.035 34.024 5.572 1.00 89.56 306 VAL A CA 1
ATOM 2227 C C . VAL A 1 306 ? 6.145 33.060 4.794 1.00 89.56 306 VAL A C 1
ATOM 2229 O O . VAL A 1 306 ? 6.152 31.864 5.074 1.00 89.56 306 VAL A O 1
ATOM 2232 N N . GLU A 1 307 ? 5.352 33.555 3.847 1.00 81.81 307 GLU A N 1
ATOM 2233 C CA . GLU A 1 307 ? 4.508 32.735 2.971 1.00 81.81 307 GLU A CA 1
ATOM 2234 C C . GLU A 1 307 ? 4.708 33.189 1.521 1.00 81.81 307 GLU A C 1
ATOM 2236 O O . GLU A 1 307 ? 4.542 34.368 1.214 1.00 81.81 307 GLU A O 1
ATOM 2241 N N . LYS A 1 308 ? 5.098 32.269 0.626 1.00 74.69 308 LYS A N 1
ATOM 2242 C CA . LYS A 1 308 ? 5.401 32.546 -0.797 1.00 74.69 308 LYS A CA 1
ATOM 2243 C C . LYS A 1 308 ? 6.460 33.642 -0.997 1.00 74.69 308 LYS A C 1
ATOM 2245 O O . LYS A 1 308 ? 6.464 34.348 -2.006 1.00 74.69 308 LYS A O 1
ATOM 2250 N N . GLY A 1 309 ? 7.371 33.780 -0.031 1.00 79.44 309 GLY A N 1
ATOM 2251 C CA . GLY A 1 309 ? 8.376 34.844 -0.010 1.00 79.44 309 GLY A CA 1
ATOM 2252 C C . GLY A 1 309 ? 7.821 36.237 0.320 1.00 79.44 309 GLY A C 1
ATOM 2253 O O . GLY A 1 309 ? 8.474 37.223 -0.004 1.00 79.44 309 GLY A O 1
ATOM 2254 N N . GLN A 1 310 ? 6.647 36.353 0.945 1.00 87.06 310 GLN A N 1
ATOM 2255 C CA . GLN A 1 310 ? 6.102 37.604 1.496 1.00 87.06 310 GLN A CA 1
ATOM 2256 C C . GLN A 1 310 ? 5.971 37.491 3.021 1.00 87.06 310 GLN A C 1
ATOM 2258 O O . GLN A 1 310 ? 5.777 36.389 3.535 1.00 87.06 310 GLN A O 1
ATOM 2263 N N . LEU A 1 311 ? 6.039 38.600 3.767 1.00 91.75 311 LEU A N 1
ATOM 2264 C CA . LEU A 1 311 ? 5.729 38.576 5.198 1.00 91.75 311 LEU A CA 1
ATOM 2265 C C . LEU A 1 311 ? 4.215 38.650 5.376 1.00 91.75 311 LEU A C 1
ATOM 2267 O O . LEU A 1 311 ? 3.601 39.660 5.041 1.00 91.75 311 LEU A O 1
ATOM 2271 N N . LYS A 1 312 ? 3.619 37.621 5.967 1.00 91.12 312 LYS A N 1
ATOM 2272 C CA . LYS A 1 312 ? 2.202 37.569 6.316 1.00 91.12 312 LYS A CA 1
ATOM 2273 C C . LYS A 1 312 ? 2.051 37.605 7.830 1.00 91.12 312 LYS A C 1
ATOM 2275 O O . LYS A 1 312 ? 2.581 36.751 8.541 1.00 91.12 312 LYS A O 1
ATOM 2280 N N . VAL A 1 313 ? 1.309 38.590 8.322 1.00 92.44 313 VAL A N 1
ATOM 2281 C CA . VAL A 1 313 ? 0.939 38.695 9.736 1.00 92.44 313 VAL A CA 1
ATOM 2282 C C . VAL A 1 313 ? -0.547 38.401 9.857 1.00 92.44 313 VAL A C 1
ATOM 2284 O O . VAL A 1 313 ? -1.355 39.020 9.164 1.00 92.44 313 VAL A O 1
ATOM 2287 N N . VAL A 1 314 ? -0.910 37.462 10.730 1.00 90.19 314 VAL A N 1
ATOM 2288 C CA . VAL A 1 314 ? -2.305 37.100 11.000 1.00 90.19 314 VAL A CA 1
ATOM 2289 C C . VAL A 1 314 ? -2.601 37.247 12.482 1.00 90.19 314 VAL A C 1
ATOM 2291 O O . VAL A 1 314 ? -2.004 36.579 13.320 1.00 90.19 314 VAL A O 1
ATOM 2294 N N . HIS A 1 315 ? -3.561 38.107 12.790 1.00 91.12 315 HIS A N 1
ATOM 2295 C CA . HIS A 1 315 ? -4.187 38.248 14.096 1.00 91.12 315 HIS A CA 1
ATOM 2296 C C . HIS A 1 315 ? -5.495 37.442 14.127 1.00 91.12 315 HIS A C 1
ATOM 2298 O O . HIS A 1 315 ? -6.227 37.373 13.131 1.00 91.12 315 HIS A O 1
ATOM 2304 N N . VAL A 1 316 ? -5.766 36.810 15.264 1.00 86.50 316 VAL A N 1
ATOM 2305 C CA . VAL A 1 316 ? -6.998 36.078 15.570 1.00 86.50 316 VAL A CA 1
ATOM 2306 C C . VAL A 1 316 ? -7.477 36.519 16.949 1.00 86.50 316 VAL A C 1
ATOM 2308 O O . VAL A 1 316 ? -6.680 36.580 17.889 1.00 86.50 316 VAL A O 1
ATOM 2311 N N . PHE A 1 317 ? -8.767 36.825 17.064 1.00 86.00 317 PHE A N 1
ATOM 2312 C CA . PHE A 1 317 ? -9.432 37.093 18.336 1.00 86.00 317 PHE A CA 1
ATOM 2313 C C . PHE A 1 317 ? -10.889 36.617 18.263 1.00 86.00 317 PHE A C 1
ATOM 2315 O O . PHE A 1 317 ? -11.672 37.108 17.443 1.00 86.00 317 PHE A O 1
ATOM 2322 N N . GLY A 1 318 ? -11.229 35.615 19.074 1.00 77.44 318 GLY A N 1
ATOM 2323 C CA . GLY A 1 318 ? -12.534 34.955 19.037 1.00 77.44 318 GLY A CA 1
ATOM 2324 C C . GLY A 1 318 ? -12.818 34.353 17.659 1.00 77.44 318 GLY A C 1
ATOM 2325 O O . GLY A 1 318 ? -11.980 33.664 17.075 1.00 77.44 318 GLY A O 1
ATOM 2326 N N . LYS A 1 319 ? -13.992 34.658 17.094 1.00 73.69 319 LYS A N 1
ATOM 2327 C CA . LYS A 1 319 ? -14.374 34.251 15.725 1.00 73.69 319 LYS A CA 1
ATOM 2328 C C . LYS A 1 319 ? -13.752 35.126 14.620 1.00 73.69 319 LYS A C 1
ATOM 2330 O O . LYS A 1 319 ? -13.926 34.828 13.438 1.00 73.69 319 LYS A O 1
ATOM 2335 N N . HIS A 1 320 ? -13.040 36.204 14.959 1.00 80.94 320 HIS A N 1
ATOM 2336 C CA . HIS A 1 320 ? -12.489 37.149 13.986 1.00 80.94 320 HIS A CA 1
ATOM 2337 C C . HIS A 1 320 ? -11.027 36.850 13.641 1.00 80.94 320 HIS A C 1
ATOM 2339 O O . HIS A 1 320 ? -10.216 36.501 14.496 1.00 80.94 320 HIS A O 1
ATOM 2345 N N . SER A 1 321 ? -10.665 37.060 12.372 1.00 81.81 321 SER A N 1
ATOM 2346 C CA . SER A 1 321 ? -9.271 37.054 11.927 1.00 81.81 321 SER A CA 1
ATOM 2347 C C . SER A 1 321 ? -8.985 38.239 11.008 1.00 81.81 321 SER A C 1
ATOM 2349 O O . SER A 1 321 ? -9.803 38.605 10.157 1.00 81.81 321 SER A O 1
ATOM 2351 N N . THR A 1 322 ? -7.815 38.843 11.208 1.00 86.81 322 THR A N 1
ATOM 2352 C CA . THR A 1 322 ? -7.310 40.008 10.479 1.00 86.81 322 THR A CA 1
ATOM 2353 C C . THR A 1 322 ? -5.927 39.668 9.934 1.00 86.81 322 THR A C 1
ATOM 2355 O O . THR A 1 322 ? -5.053 39.267 10.699 1.00 86.81 322 THR A O 1
ATOM 2358 N N . SER A 1 323 ? -5.702 39.828 8.630 1.00 87.81 323 SER A N 1
ATOM 2359 C CA . SER A 1 323 ? -4.419 39.515 7.988 1.00 87.81 323 SER A CA 1
ATOM 2360 C C . SER A 1 323 ? -3.880 40.692 7.184 1.00 87.81 323 SER A C 1
ATOM 2362 O O . SER A 1 323 ? -4.636 41.332 6.456 1.00 87.81 323 SER A O 1
ATOM 2364 N N . VAL A 1 324 ? -2.569 40.912 7.254 1.00 90.94 324 VAL A N 1
ATOM 2365 C CA . VAL A 1 324 ? -1.820 41.864 6.420 1.00 90.94 324 VAL A CA 1
ATOM 2366 C C . VAL A 1 324 ? -0.632 41.146 5.772 1.00 90.94 324 VAL A C 1
ATOM 2368 O O . VAL A 1 324 ? -0.096 40.190 6.337 1.00 90.94 324 VAL A O 1
ATOM 2371 N N . THR A 1 325 ? -0.241 41.547 4.562 1.00 88.56 325 THR A N 1
ATOM 2372 C CA . THR A 1 325 ? 0.862 40.929 3.806 1.00 88.56 325 THR A CA 1
ATOM 2373 C C . THR A 1 325 ? 1.758 42.017 3.224 1.00 88.56 325 THR A C 1
ATOM 2375 O O . THR A 1 325 ? 1.247 42.977 2.658 1.00 88.56 325 THR A O 1
ATOM 2378 N N . VAL A 1 326 ? 3.076 41.900 3.415 1.00 90.69 326 VAL A N 1
ATOM 2379 C CA . VAL A 1 326 ? 4.057 42.972 3.171 1.00 90.69 326 VAL A CA 1
ATOM 2380 C C . VAL A 1 326 ? 5.335 42.412 2.548 1.00 90.69 326 VAL A C 1
ATOM 2382 O O . VAL A 1 326 ? 5.874 41.403 3.006 1.00 90.69 326 VAL A O 1
ATOM 2385 N N . GLY A 1 327 ? 5.861 43.111 1.541 1.00 83.06 327 GLY A N 1
ATOM 2386 C CA . GLY A 1 327 ? 7.106 42.751 0.860 1.00 83.06 327 GLY A CA 1
ATOM 2387 C C . GLY A 1 327 ? 6.963 41.599 -0.142 1.00 83.06 327 GLY A C 1
ATOM 2388 O O . GLY A 1 327 ? 5.921 40.953 -0.251 1.00 83.06 327 GLY A O 1
ATOM 2389 N N . GLU A 1 328 ? 8.034 41.355 -0.896 1.00 80.25 328 GLU A N 1
ATOM 2390 C CA . GLU A 1 328 ? 8.122 40.314 -1.926 1.00 80.25 328 GLU A CA 1
ATOM 2391 C C . GLU A 1 328 ? 9.542 39.731 -1.978 1.00 80.25 328 GLU A C 1
ATOM 2393 O O . GLU A 1 328 ? 10.517 40.447 -1.756 1.00 80.25 328 GLU A O 1
ATOM 2398 N N . SER A 1 329 ? 9.666 38.454 -2.358 1.00 76.88 329 SER A N 1
ATOM 2399 C CA . SER A 1 329 ? 10.948 37.741 -2.511 1.00 76.88 329 SER A CA 1
ATOM 2400 C C . SER A 1 329 ? 11.850 37.738 -1.260 1.00 76.88 329 SER A C 1
ATOM 2402 O O . SER A 1 329 ? 13.070 37.813 -1.382 1.00 76.88 329 SER A O 1
ATOM 2404 N N . LEU A 1 330 ? 11.286 37.624 -0.054 1.00 86.31 330 LEU A N 1
ATOM 2405 C CA . LEU A 1 330 ? 12.026 37.653 1.223 1.00 86.31 330 LEU A CA 1
ATOM 2406 C C . LEU A 1 330 ? 12.854 36.380 1.522 1.00 86.31 330 LEU A C 1
ATOM 2408 O O . LEU A 1 330 ? 13.321 36.173 2.640 1.00 86.31 330 LEU A O 1
ATOM 2412 N N . ASN A 1 331 ? 13.008 35.503 0.530 1.00 84.06 331 ASN A N 1
ATOM 2413 C CA . ASN A 1 331 ? 13.706 34.221 0.602 1.00 84.06 331 ASN A CA 1
ATOM 2414 C C . ASN A 1 331 ? 14.993 34.207 -0.255 1.00 84.06 331 ASN A C 1
ATOM 2416 O O . ASN A 1 331 ? 15.366 33.187 -0.833 1.00 84.06 331 ASN A O 1
ATOM 2420 N N . ARG A 1 332 ? 15.650 35.368 -0.379 1.00 80.38 332 ARG A N 1
ATOM 2421 C CA . ARG A 1 332 ? 16.855 35.595 -1.204 1.00 80.38 332 ARG A CA 1
ATOM 2422 C C . ARG A 1 332 ? 18.183 35.246 -0.531 1.00 80.38 332 ARG A C 1
ATOM 2424 O O . ARG A 1 332 ? 19.223 35.432 -1.152 1.00 80.38 332 ARG A O 1
ATOM 2431 N N . ASP A 1 333 ? 18.157 34.739 0.699 1.00 85.94 333 ASP A N 1
ATOM 2432 C CA . ASP A 1 333 ? 19.338 34.578 1.556 1.00 85.94 333 ASP A CA 1
ATOM 2433 C C . ASP A 1 333 ? 19.989 35.914 1.995 1.00 85.94 333 ASP A C 1
ATOM 2435 O O . ASP A 1 333 ? 21.181 35.986 2.288 1.00 85.94 333 ASP A O 1
ATOM 2439 N N . GLU A 1 334 ? 19.185 36.980 2.088 1.00 89.50 334 GLU A N 1
ATOM 2440 C CA . GLU A 1 334 ? 19.580 38.327 2.534 1.00 89.50 334 GLU A CA 1
ATOM 2441 C C . GLU A 1 334 ? 18.946 38.679 3.901 1.00 89.50 334 GLU A C 1
ATOM 2443 O O . GLU A 1 334 ? 17.995 38.033 4.338 1.00 89.50 334 GLU A O 1
ATOM 2448 N N . TRP A 1 335 ? 19.485 39.680 4.613 1.00 93.19 335 TRP A N 1
ATOM 2449 C CA . TRP A 1 335 ? 18.965 40.110 5.923 1.00 93.19 335 TRP A CA 1
ATOM 2450 C C . TRP A 1 335 ? 17.813 41.116 5.781 1.00 93.19 335 TRP A C 1
ATOM 2452 O O . TRP A 1 335 ? 18.057 42.303 5.563 1.00 93.19 335 TRP A O 1
ATOM 2462 N N . HIS A 1 336 ? 16.583 40.660 6.008 1.00 95.00 336 HIS A N 1
ATOM 2463 C CA . HIS A 1 336 ? 15.374 41.488 6.033 1.00 95.00 336 HIS A CA 1
ATOM 2464 C C . HIS A 1 336 ? 15.042 41.966 7.451 1.00 95.00 336 HIS A C 1
ATOM 2466 O O . HIS A 1 336 ? 15.161 41.210 8.416 1.00 95.00 336 HIS A O 1
ATOM 2472 N N . SER A 1 337 ? 14.605 43.219 7.587 1.00 96.56 337 SER A N 1
ATOM 2473 C CA . SER A 1 337 ? 14.245 43.861 8.859 1.00 96.56 337 SER A CA 1
ATOM 2474 C C . SER A 1 337 ? 12.735 43.932 9.039 1.00 96.56 337 SER A C 1
ATOM 2476 O O . SER A 1 337 ? 12.052 44.617 8.280 1.00 96.56 337 SER A O 1
ATOM 2478 N N . VAL A 1 338 ? 12.218 43.264 10.070 1.00 96.75 338 VAL A N 1
ATOM 2479 C CA . VAL A 1 338 ? 10.785 43.173 10.367 1.00 96.75 338 VAL A CA 1
ATOM 2480 C C . VAL A 1 338 ? 10.432 44.009 11.592 1.00 96.75 338 VAL A C 1
ATOM 2482 O O . VAL A 1 338 ? 11.115 43.956 12.616 1.00 96.75 338 VAL A O 1
ATOM 2485 N N . MET A 1 339 ? 9.316 44.730 11.506 1.00 96.38 339 MET A N 1
ATOM 2486 C CA . MET A 1 339 ? 8.610 45.290 12.657 1.00 96.38 339 MET A CA 1
ATOM 2487 C C . MET A 1 339 ? 7.114 44.993 12.522 1.00 96.38 339 MET A C 1
ATOM 2489 O O . MET A 1 339 ? 6.521 45.220 11.466 1.00 96.38 339 MET A O 1
ATOM 2493 N N . VAL A 1 340 ? 6.507 44.483 13.592 1.00 96.19 340 VAL A N 1
ATOM 2494 C CA . VAL A 1 340 ? 5.066 44.236 13.704 1.00 96.19 340 VAL A CA 1
ATOM 2495 C C . VAL A 1 340 ? 4.561 44.920 14.967 1.00 96.19 340 VAL A C 1
ATOM 2497 O O . VAL A 1 340 ? 4.992 44.578 16.069 1.00 96.19 340 VAL A O 1
ATOM 2500 N N . ARG A 1 341 ? 3.631 45.867 14.821 1.00 94.88 341 ARG A N 1
ATOM 2501 C CA . ARG A 1 341 ? 3.045 46.630 15.928 1.00 94.88 341 ARG A CA 1
ATOM 2502 C C . ARG A 1 341 ? 1.531 46.467 15.986 1.00 94.88 341 ARG A C 1
ATOM 2504 O O . ARG A 1 341 ? 0.836 46.646 14.989 1.00 94.88 341 ARG A O 1
ATOM 2511 N N . ILE A 1 342 ? 1.034 46.204 17.190 1.00 93.31 342 ILE A N 1
ATOM 2512 C CA . ILE A 1 342 ? -0.381 46.270 17.554 1.00 93.31 342 ILE A CA 1
ATOM 2513 C C . ILE A 1 342 ? -0.584 47.551 18.366 1.00 93.31 342 ILE A C 1
ATOM 2515 O O . ILE A 1 342 ? -0.184 47.637 19.532 1.00 93.31 342 ILE A O 1
ATOM 2519 N N . ASP A 1 343 ? -1.201 48.547 17.734 1.00 90.62 343 ASP A N 1
ATOM 2520 C CA . ASP A 1 343 ? -1.711 49.742 18.402 1.00 90.62 343 ASP A CA 1
ATOM 2521 C C . ASP A 1 343 ? -3.126 49.441 18.901 1.00 90.62 343 ASP A C 1
ATOM 2523 O O . ASP A 1 343 ? -4.081 49.364 18.123 1.00 90.62 343 ASP A O 1
ATOM 2527 N N . VAL A 1 344 ? -3.234 49.211 20.209 1.00 86.81 344 VAL A N 1
ATOM 2528 C CA . VAL A 1 344 ? -4.482 48.804 20.863 1.00 86.81 344 VAL A CA 1
ATOM 2529 C C . VAL A 1 344 ? -5.484 49.960 20.884 1.00 86.81 344 VAL A C 1
ATOM 2531 O O . VAL A 1 344 ? -6.649 49.754 20.567 1.00 86.81 344 VAL A O 1
ATOM 2534 N N . HIS A 1 345 ? -5.024 51.186 21.149 1.00 82.75 345 HIS A N 1
ATOM 2535 C CA . HIS A 1 345 ? -5.885 52.371 21.197 1.00 82.75 345 HIS A CA 1
ATOM 2536 C C . HIS A 1 345 ? -6.299 52.854 19.802 1.00 82.75 345 HIS A C 1
ATOM 2538 O O . HIS A 1 345 ? -7.412 53.344 19.624 1.00 82.75 345 HIS A O 1
ATOM 2544 N N . GLY A 1 346 ? -5.430 52.681 18.802 1.00 82.75 346 GLY A N 1
ATOM 2545 C CA . GLY A 1 346 ? -5.751 52.929 17.397 1.00 82.75 346 GLY A CA 1
ATOM 2546 C C . GLY A 1 346 ? -6.505 51.794 16.693 1.00 82.75 346 GLY A C 1
ATOM 2547 O O . GLY A 1 346 ? -6.846 51.962 15.525 1.00 82.75 346 GLY A O 1
ATOM 2548 N N . ALA A 1 347 ? -6.729 50.649 17.355 1.00 87.50 347 ALA A N 1
ATOM 2549 C CA . ALA A 1 347 ? -7.267 49.412 16.770 1.00 87.50 347 ALA A CA 1
ATOM 2550 C C . ALA A 1 347 ? -6.569 48.984 15.456 1.00 87.50 347 ALA A C 1
ATOM 2552 O O . ALA A 1 347 ? -7.208 48.499 14.520 1.00 87.50 347 ALA A O 1
ATOM 2553 N N . ARG A 1 348 ? -5.243 49.171 15.363 1.00 91.12 348 ARG A N 1
ATOM 2554 C CA . ARG A 1 348 ? -4.454 48.983 14.129 1.00 91.12 348 ARG A CA 1
ATOM 2555 C C . ARG A 1 348 ? -3.378 47.913 14.278 1.00 91.12 348 ARG A C 1
ATOM 2557 O O . ARG A 1 348 ? -2.591 47.921 15.226 1.00 91.12 348 ARG A O 1
ATOM 2564 N N . LEU A 1 349 ? -3.310 47.037 13.279 1.00 93.44 349 LEU A N 1
ATOM 2565 C CA . LEU A 1 349 ? -2.180 46.161 13.001 1.00 93.44 349 LEU A CA 1
ATOM 2566 C C . LEU A 1 349 ? -1.299 46.837 11.949 1.00 93.44 349 LEU A C 1
ATOM 2568 O O . LEU A 1 349 ? -1.771 47.139 10.856 1.00 93.44 349 LEU A O 1
ATOM 2572 N N . ILE A 1 350 ? -0.030 47.069 12.273 1.00 94.81 350 ILE A N 1
ATOM 2573 C CA . ILE A 1 350 ? 0.959 47.671 11.375 1.00 94.81 350 ILE A CA 1
ATOM 2574 C C . ILE A 1 350 ? 2.076 46.651 11.172 1.00 94.81 350 ILE A C 1
ATOM 2576 O O . ILE A 1 350 ? 2.636 46.148 12.147 1.00 94.81 350 ILE A O 1
ATOM 2580 N N . ALA A 1 351 ? 2.409 46.356 9.919 1.00 95.38 351 ALA A N 1
ATOM 2581 C CA . ALA A 1 351 ? 3.497 45.453 9.560 1.00 95.38 351 ALA A CA 1
ATOM 2582 C C . ALA A 1 351 ? 4.459 46.156 8.597 1.00 95.38 351 ALA A C 1
ATOM 2584 O O . ALA A 1 351 ? 4.036 46.789 7.630 1.00 95.38 351 ALA A O 1
ATOM 2585 N N . ARG A 1 352 ? 5.760 46.045 8.865 1.00 95.75 352 ARG A N 1
ATOM 2586 C CA . ARG A 1 352 ? 6.833 46.637 8.064 1.00 95.75 352 ARG A CA 1
ATOM 2587 C C . ARG A 1 352 ? 7.909 45.601 7.759 1.00 95.75 352 ARG A C 1
ATOM 2589 O O . ARG A 1 352 ? 8.362 44.899 8.663 1.00 95.75 352 ARG A O 1
ATOM 2596 N N . VAL A 1 353 ? 8.356 45.582 6.505 1.00 93.94 353 VAL A N 1
ATOM 2597 C CA . VAL A 1 353 ? 9.536 44.849 6.031 1.00 93.94 353 VAL A CA 1
ATOM 2598 C C . VAL A 1 353 ? 10.446 45.830 5.303 1.00 93.94 353 VAL A C 1
ATOM 2600 O O . VAL A 1 353 ? 10.048 46.414 4.298 1.00 93.94 353 VAL A O 1
ATOM 2603 N N . ASP A 1 354 ? 11.657 46.024 5.817 1.00 92.06 354 ASP A N 1
ATOM 2604 C CA . ASP A 1 354 ? 12.669 46.946 5.293 1.00 92.06 354 ASP A CA 1
ATOM 2605 C C . ASP A 1 354 ? 12.124 48.375 5.086 1.00 92.06 354 ASP A C 1
ATOM 2607 O O . ASP A 1 354 ? 12.042 49.158 6.040 1.00 92.06 354 ASP A O 1
ATOM 2611 N N . ASN A 1 355 ? 11.718 48.714 3.859 1.00 88.50 355 ASN A N 1
ATOM 2612 C CA . ASN A 1 355 ? 11.141 50.010 3.479 1.00 88.50 355 ASN A CA 1
ATOM 2613 C C . ASN A 1 355 ? 9.633 49.956 3.157 1.00 88.50 355 ASN A C 1
ATOM 2615 O O . ASN A 1 355 ? 9.014 51.009 3.024 1.00 88.50 355 ASN A O 1
ATOM 2619 N N . SER A 1 356 ? 9.040 48.766 3.044 1.00 88.00 356 SER A N 1
ATOM 2620 C CA . SER A 1 356 ? 7.612 48.557 2.774 1.00 88.00 356 SER A CA 1
ATOM 2621 C C . SER A 1 356 ? 6.828 48.461 4.081 1.00 88.00 356 SER A C 1
ATOM 2623 O O . SER A 1 356 ? 7.245 47.756 4.998 1.00 88.00 356 SER A O 1
ATOM 2625 N N . GLN A 1 357 ? 5.681 49.134 4.173 1.00 91.88 357 GLN A N 1
ATOM 2626 C CA . GLN A 1 357 ? 4.803 49.102 5.344 1.00 91.88 357 GLN A CA 1
ATOM 2627 C C . GLN A 1 357 ? 3.341 49.082 4.900 1.00 91.88 357 GLN A C 1
ATOM 2629 O O . GLN A 1 357 ? 2.953 49.905 4.080 1.00 91.88 357 GLN A O 1
ATOM 2634 N N . GLU A 1 358 ? 2.545 48.208 5.511 1.00 92.19 358 GLU A N 1
ATOM 2635 C CA . GLU A 1 358 ? 1.087 48.164 5.370 1.00 92.19 358 GLU A CA 1
ATOM 2636 C C . GLU A 1 358 ? 0.417 48.257 6.745 1.00 92.19 358 GLU A C 1
ATOM 2638 O O . GLU A 1 358 ? 1.015 47.931 7.779 1.00 92.19 358 GLU A O 1
ATOM 2643 N N . GLU A 1 359 ? -0.847 48.676 6.763 1.00 91.44 359 GLU A N 1
ATOM 2644 C CA . GLU A 1 359 ? -1.656 48.733 7.979 1.00 91.44 359 GLU A CA 1
ATOM 2645 C C . GLU A 1 359 ? -3.113 48.322 7.746 1.00 91.44 359 GLU A C 1
ATOM 2647 O O . GLU A 1 359 ? -3.706 48.613 6.710 1.00 91.44 359 GLU A O 1
ATOM 2652 N N . VAL A 1 360 ? -3.694 47.621 8.724 1.00 91.81 360 VAL A N 1
ATOM 2653 C CA . VAL A 1 360 ? -5.056 47.072 8.662 1.00 91.81 360 VAL A CA 1
ATOM 2654 C C . VAL A 1 360 ? -5.755 47.262 10.012 1.00 91.81 360 VAL A C 1
ATOM 2656 O O . VAL A 1 360 ? -5.145 47.111 11.072 1.00 91.81 360 VAL A O 1
ATOM 2659 N N . TYR A 1 361 ? -7.048 47.588 9.983 1.00 90.12 361 TYR A N 1
ATOM 2660 C CA . TYR A 1 361 ? -7.890 47.703 11.178 1.00 90.12 361 TYR A CA 1
ATOM 2661 C C . TYR A 1 361 ? -8.214 46.321 11.777 1.00 90.12 361 TYR A C 1
ATOM 2663 O O . TYR A 1 361 ? -8.568 45.387 11.053 1.00 90.12 361 TYR A O 1
ATOM 2671 N N . LEU A 1 362 ? -8.111 46.192 13.100 1.00 86.44 362 LEU A N 1
ATOM 2672 C CA . LEU A 1 362 ? -8.299 44.943 13.842 1.00 86.44 362 LEU A CA 1
ATOM 2673 C C . LEU A 1 362 ? -9.785 44.598 14.017 1.00 86.44 362 LEU A C 1
ATOM 2675 O O . LEU A 1 362 ? -10.499 45.220 14.801 1.00 86.44 362 LEU A O 1
ATOM 2679 N N . LYS A 1 363 ? -10.248 43.553 13.323 1.00 82.00 363 LYS A N 1
ATOM 2680 C CA . LYS A 1 363 ? -11.613 43.028 13.480 1.00 82.00 363 LYS A CA 1
ATOM 2681 C C . LYS A 1 363 ? -11.800 42.393 14.862 1.00 82.00 363 LYS A C 1
ATOM 2683 O O . LYS A 1 363 ? -10.934 41.651 15.318 1.00 82.00 363 LYS A O 1
ATOM 2688 N N . GLY A 1 364 ? -12.950 42.648 15.488 1.00 73.38 364 GLY A N 1
ATOM 2689 C CA . GLY A 1 364 ? -13.321 42.092 16.796 1.00 73.38 364 GLY A CA 1
ATOM 2690 C C . GLY A 1 364 ? -12.792 42.856 18.015 1.00 73.38 364 GLY A C 1
ATOM 2691 O O . GLY A 1 364 ? -13.077 42.455 19.137 1.00 73.38 364 GLY A O 1
ATOM 2692 N N . LEU A 1 365 ? -12.034 43.945 17.833 1.00 75.94 365 LEU A N 1
ATOM 2693 C CA . LEU A 1 365 ? -11.541 44.760 18.946 1.00 75.94 365 LEU A CA 1
ATOM 2694 C C . LEU A 1 365 ? -12.555 45.860 19.307 1.00 75.94 365 LEU A C 1
ATOM 2696 O O . LEU A 1 365 ? -12.959 46.634 18.442 1.00 75.94 365 LEU A O 1
ATOM 2700 N N . ASN A 1 366 ? -12.956 45.957 20.577 1.00 70.50 366 ASN A N 1
ATOM 2701 C CA . ASN A 1 366 ? -13.915 46.970 21.032 1.00 70.50 366 ASN A CA 1
ATOM 2702 C C . ASN A 1 366 ? -13.188 48.286 21.386 1.00 70.50 366 ASN A C 1
ATOM 2704 O O . ASN A 1 366 ? -12.214 48.266 22.134 1.00 70.50 366 ASN A O 1
ATOM 2708 N N . HIS A 1 367 ? -13.659 49.439 20.898 1.00 67.25 367 HIS A N 1
ATOM 2709 C CA . HIS A 1 367 ? -13.013 50.738 21.151 1.00 67.25 367 HIS A CA 1
ATOM 2710 C C . HIS A 1 367 ? -13.045 51.213 22.618 1.00 67.25 367 HIS A C 1
ATOM 2712 O O . HIS A 1 367 ? -12.182 51.997 23.009 1.00 67.25 367 HIS A O 1
ATOM 2718 N N . GLU A 1 368 ? -13.992 50.750 23.438 1.00 67.31 368 GLU A N 1
ATOM 2719 C CA . GLU A 1 368 ? -14.101 51.128 24.856 1.00 67.31 368 GLU A CA 1
ATOM 2720 C C . GLU A 1 368 ? -13.346 50.156 25.779 1.00 67.31 368 GLU A C 1
ATOM 2722 O O . GLU A 1 368 ? -12.702 50.574 26.743 1.00 67.31 368 GLU A O 1
ATOM 2727 N N . TYR A 1 369 ? -13.374 48.856 25.459 1.00 68.75 369 TYR A N 1
ATOM 2728 C CA . TYR A 1 369 ? -12.864 47.781 26.328 1.00 68.75 369 TYR A CA 1
ATOM 2729 C C . TYR A 1 369 ? -11.632 47.042 25.775 1.00 68.75 369 TYR A C 1
ATOM 2731 O O . TYR A 1 369 ? -11.022 46.232 26.477 1.00 68.75 369 TYR A O 1
ATOM 2739 N N . ASN A 1 370 ? -11.207 47.342 24.547 1.00 77.25 370 ASN A N 1
ATOM 2740 C CA . ASN A 1 370 ? -10.098 46.708 23.830 1.00 77.25 370 ASN A CA 1
ATOM 2741 C C . ASN A 1 370 ? -10.293 45.183 23.691 1.00 77.25 370 ASN A C 1
ATOM 2743 O O . ASN A 1 370 ? -11.168 44.745 22.948 1.00 77.25 370 ASN A O 1
ATOM 2747 N N . TYR A 1 371 ? -9.500 44.387 24.418 1.00 78.88 371 TYR A N 1
ATOM 2748 C CA . TYR A 1 371 ? -9.600 42.920 24.508 1.00 78.88 371 TYR A CA 1
ATOM 2749 C C . TYR A 1 371 ? -10.440 42.436 25.715 1.00 78.88 371 TYR A C 1
ATOM 2751 O O . TYR A 1 371 ? -10.431 41.252 26.026 1.00 78.88 371 TYR A O 1
ATOM 2759 N N . GLY A 1 372 ? -11.082 43.334 26.474 1.00 69.00 372 GLY A N 1
ATOM 2760 C CA . GLY A 1 372 ? -11.851 43.002 27.689 1.00 69.00 372 GLY A CA 1
ATOM 2761 C C . GLY A 1 372 ? -11.013 42.707 28.948 1.00 69.00 372 GLY A C 1
ATOM 2762 O O . GLY A 1 372 ? -11.559 42.546 30.037 1.00 69.00 372 GLY A O 1
ATOM 2763 N N . VAL A 1 373 ? -9.680 42.669 28.839 1.00 68.19 373 VAL A N 1
ATOM 2764 C CA . VAL A 1 373 ? -8.780 42.225 29.919 1.00 68.19 373 VAL A CA 1
ATOM 2765 C C . VAL A 1 373 ? -8.368 43.371 30.855 1.00 68.19 373 VAL A C 1
ATOM 2767 O O . VAL A 1 373 ? -7.583 44.249 30.487 1.00 68.19 373 VAL A O 1
ATOM 2770 N N . SER A 1 374 ? -8.821 43.318 32.111 1.00 68.69 374 SER A N 1
ATOM 2771 C CA . SER A 1 374 ? -8.401 44.234 33.189 1.00 68.69 374 SER A CA 1
ATOM 2772 C C . SER A 1 374 ? -7.184 43.738 33.990 1.00 68.69 374 SER A C 1
ATOM 2774 O O . SER A 1 374 ? -6.448 44.545 34.568 1.00 68.69 374 SER A O 1
ATOM 2776 N N . THR A 1 375 ? -6.954 42.425 34.011 1.00 71.94 375 THR A N 1
ATOM 2777 C CA . THR A 1 375 ? -5.864 41.723 34.708 1.00 71.94 375 THR A CA 1
ATOM 2778 C C . THR A 1 375 ? -4.558 41.700 33.894 1.00 71.94 375 THR A C 1
ATOM 2780 O O . THR A 1 375 ? -4.485 42.210 32.777 1.00 71.94 375 THR A O 1
ATOM 2783 N N . ASN A 1 376 ? -3.493 41.130 34.469 1.00 72.94 376 ASN A N 1
ATOM 2784 C CA . ASN A 1 376 ? -2.357 40.633 33.686 1.00 72.94 376 ASN A CA 1
ATOM 2785 C C . ASN A 1 376 ? -2.621 39.165 33.326 1.00 72.94 376 ASN A C 1
ATOM 2787 O O . ASN A 1 376 ? -3.082 38.406 34.179 1.00 72.94 376 ASN A O 1
ATOM 2791 N N . LEU A 1 377 ? -2.280 38.769 32.102 1.00 77.00 377 LEU A N 1
ATOM 2792 C CA . LEU A 1 377 ? -2.317 37.388 31.624 1.00 77.00 377 LEU A CA 1
ATOM 2793 C C . LEU A 1 377 ? -0.890 36.894 31.331 1.00 77.00 377 LEU A C 1
ATOM 2795 O O . LEU A 1 377 ? -0.048 37.691 30.905 1.00 77.00 377 LEU A O 1
ATOM 2799 N N . PRO A 1 378 ? -0.588 35.604 31.541 1.00 82.00 378 PRO A N 1
ATOM 2800 C CA . PRO A 1 378 ? 0.684 35.023 31.128 1.00 82.00 378 PRO A CA 1
ATOM 2801 C C . PRO A 1 378 ? 0.755 34.873 29.598 1.00 82.00 378 PRO A C 1
ATOM 2803 O O . PRO A 1 378 ? 0.244 33.915 29.016 1.00 82.00 378 PRO A O 1
ATOM 2806 N N . SER A 1 379 ? 1.407 35.837 28.944 1.00 86.31 379 SER A N 1
ATOM 2807 C CA . SER A 1 379 ? 1.756 35.779 27.519 1.00 86.31 379 SER A CA 1
ATOM 2808 C C . SER A 1 379 ? 2.842 34.730 27.254 1.00 86.31 379 SER A C 1
ATOM 2810 O O . SER A 1 379 ? 3.744 34.541 28.072 1.00 86.31 379 SER A O 1
ATOM 2812 N N . VAL A 1 380 ? 2.785 34.087 26.087 1.00 88.62 380 VAL A N 1
ATOM 2813 C CA . VAL A 1 380 ? 3.812 33.168 25.575 1.00 88.62 380 VAL A CA 1
ATOM 2814 C C . VAL A 1 380 ? 4.194 33.620 24.173 1.00 88.62 380 VAL A C 1
ATOM 2816 O O . VAL A 1 380 ? 3.328 33.733 23.305 1.00 88.62 380 VAL A O 1
ATOM 2819 N N . VAL A 1 381 ? 5.482 33.878 23.941 1.00 92.00 381 VAL A N 1
ATOM 2820 C CA . VAL A 1 381 ? 6.011 34.247 22.619 1.00 92.00 381 VAL A CA 1
ATOM 2821 C C . VAL A 1 381 ? 7.023 33.198 22.169 1.00 92.00 381 VAL A C 1
ATOM 2823 O O . VAL A 1 381 ? 7.959 32.870 22.895 1.00 92.00 381 VAL A O 1
ATOM 2826 N N . LEU A 1 382 ? 6.823 32.678 20.963 1.00 91.75 382 LEU A N 1
ATOM 2827 C CA . LEU A 1 382 ? 7.610 31.629 20.323 1.00 91.75 382 LEU A CA 1
ATOM 2828 C C . LEU A 1 382 ? 8.228 32.160 19.025 1.00 91.75 382 LEU A C 1
ATOM 2830 O O . LEU A 1 382 ? 7.587 32.908 18.290 1.00 91.75 382 LEU A O 1
ATOM 2834 N N . VAL A 1 383 ? 9.476 31.787 18.746 1.00 93.50 383 VAL A N 1
ATOM 2835 C CA . VAL A 1 383 ? 10.278 32.287 17.619 1.00 93.50 383 VAL A CA 1
ATOM 2836 C C . VAL A 1 383 ? 10.853 31.112 16.827 1.00 93.50 383 VAL A C 1
ATOM 2838 O O . VAL A 1 383 ? 11.396 30.172 17.406 1.00 93.50 383 VAL A O 1
ATOM 2841 N N . GLY A 1 384 ? 10.728 31.173 15.500 1.00 88.62 384 GLY A N 1
ATOM 2842 C CA . GLY A 1 384 ? 11.233 30.192 14.530 1.00 88.62 384 GLY A CA 1
ATOM 2843 C C . GLY A 1 384 ? 10.465 28.865 14.433 1.00 88.62 384 GLY A C 1
ATOM 2844 O O . GLY A 1 384 ? 10.708 28.090 13.511 1.00 88.62 384 GLY A O 1
ATOM 2845 N N . GLY A 1 385 ? 9.526 28.593 15.339 1.00 86.88 385 GLY A N 1
ATOM 2846 C CA . GLY A 1 385 ? 8.712 27.380 15.318 1.00 86.88 385 GLY A CA 1
ATOM 2847 C C . GLY A 1 385 ? 7.785 27.261 16.526 1.00 86.88 385 GLY A C 1
ATOM 2848 O O . GLY A 1 385 ? 7.736 28.147 17.379 1.00 86.88 385 GLY A O 1
ATOM 2849 N N . LEU A 1 386 ? 7.044 26.153 16.586 1.00 83.00 386 LEU A N 1
ATOM 2850 C CA . LEU A 1 386 ? 6.164 25.802 17.705 1.00 83.00 386 LEU A CA 1
ATOM 2851 C C . LEU A 1 386 ? 6.811 24.729 18.583 1.00 83.00 386 LEU A C 1
ATOM 2853 O O . LEU A 1 386 ? 7.390 23.771 18.062 1.00 83.00 386 LEU A O 1
ATOM 2857 N N . SER A 1 387 ? 6.636 24.854 19.899 1.00 77.62 387 SER A N 1
ATOM 2858 C CA . SER A 1 387 ? 6.995 23.807 20.855 1.00 77.62 387 SER A CA 1
ATOM 2859 C C . SER A 1 387 ? 6.141 22.546 20.655 1.00 77.62 387 SER A C 1
ATOM 2861 O O . SER A 1 387 ? 5.062 22.580 20.055 1.00 77.62 387 SER A O 1
ATOM 2863 N N . SER A 1 388 ? 6.606 21.415 21.186 1.00 68.75 388 SER A N 1
ATOM 2864 C CA . SER A 1 388 ? 5.844 20.157 21.211 1.00 68.75 388 SER A CA 1
ATOM 2865 C C . SER A 1 388 ? 4.518 20.261 21.980 1.00 68.75 388 SER A C 1
ATOM 2867 O O . SER A 1 388 ? 3.593 19.512 21.684 1.00 68.75 388 SER A O 1
ATOM 2869 N N . GLU A 1 389 ? 4.414 21.210 22.915 1.00 66.19 389 GLU A N 1
ATOM 2870 C CA . GLU A 1 389 ? 3.203 21.514 23.687 1.00 66.19 389 GLU A CA 1
ATOM 2871 C C . GLU A 1 389 ? 2.155 22.268 22.843 1.00 66.19 389 GLU A C 1
ATOM 2873 O O . GLU A 1 389 ? 1.008 21.836 22.759 1.00 66.19 389 GLU A O 1
ATOM 2878 N N . GLU A 1 390 ? 2.536 23.349 22.149 1.00 64.81 390 GLU A N 1
ATOM 2879 C CA . GLU A 1 390 ? 1.592 24.147 21.338 1.00 64.81 390 GLU A CA 1
ATOM 2880 C C . GLU A 1 390 ? 1.175 23.437 20.033 1.00 64.81 390 GLU A C 1
ATOM 2882 O O . GLU A 1 390 ? 0.097 23.703 19.502 1.00 64.81 390 GLU A O 1
ATOM 2887 N N . LYS A 1 391 ? 1.970 22.478 19.525 1.00 56.25 391 LYS A N 1
ATOM 2888 C CA . LYS A 1 391 ? 1.617 21.662 18.340 1.00 56.25 391 LYS A CA 1
ATOM 2889 C C . LYS A 1 391 ? 0.321 20.847 18.490 1.00 56.25 391 LYS A C 1
ATOM 2891 O O . LYS A 1 391 ? -0.175 20.329 17.492 1.00 56.25 391 LYS A O 1
ATOM 2896 N N . LEU A 1 392 ? -0.228 20.723 19.700 1.00 42.75 392 LEU A N 1
ATOM 2897 C CA . LEU A 1 392 ? -1.436 19.944 19.988 1.00 42.75 392 LEU A CA 1
ATOM 2898 C C . LEU A 1 392 ? -2.755 20.723 19.808 1.00 42.75 392 LEU A C 1
ATOM 2900 O O . LEU A 1 392 ? -3.816 20.098 19.834 1.00 42.75 392 LEU A O 1
ATOM 2904 N N . HIS A 1 393 ? -2.727 22.048 19.593 1.00 42.31 393 HIS A N 1
ATOM 2905 C CA . HIS A 1 393 ? -3.938 22.883 19.619 1.00 42.31 393 HIS A CA 1
ATOM 2906 C C . HIS A 1 393 ? -4.128 23.792 18.387 1.00 42.31 393 HIS A C 1
ATOM 2908 O O . HIS A 1 393 ? -3.498 24.835 18.252 1.00 42.31 393 HIS A O 1
ATOM 2914 N N . GLY A 1 394 ? -5.090 23.436 17.524 1.00 44.41 394 GLY A N 1
ATOM 2915 C CA . GLY A 1 394 ? -5.899 24.384 16.731 1.00 44.41 394 GLY A CA 1
ATOM 2916 C C . GLY A 1 394 ? -5.221 25.269 15.670 1.00 44.41 394 GLY A C 1
ATOM 2917 O O . GLY A 1 394 ? -5.863 26.193 15.169 1.00 44.41 394 GLY A O 1
ATOM 2918 N N . VAL A 1 395 ? -3.952 25.049 15.311 1.00 49.12 395 VAL A N 1
ATOM 2919 C CA . VAL A 1 395 ? -3.244 25.967 14.399 1.00 49.12 395 VAL A CA 1
ATOM 2920 C C . VAL A 1 395 ? -3.742 25.851 12.950 1.00 49.12 395 VAL A C 1
ATOM 2922 O O . VAL A 1 395 ? -3.636 24.805 12.312 1.00 49.12 395 VAL A O 1
ATOM 2925 N N . LYS A 1 396 ? -4.254 26.972 12.423 1.00 51.00 396 LYS A N 1
ATOM 2926 C CA . LYS A 1 396 ? -4.912 27.100 11.105 1.00 51.00 396 LYS A CA 1
ATOM 2927 C C . LYS A 1 396 ? -3.971 27.414 9.926 1.00 51.00 396 LYS A C 1
ATOM 2929 O O . LYS A 1 396 ? -4.393 27.347 8.774 1.00 51.00 396 LYS A O 1
ATOM 2934 N N . TYR A 1 397 ? -2.724 27.799 10.190 1.00 56.75 397 TYR A N 1
ATOM 2935 C CA . TYR A 1 397 ? -1.776 28.302 9.181 1.00 56.75 397 TYR A CA 1
ATOM 2936 C C . TYR A 1 397 ? -0.530 27.415 9.078 1.00 56.75 397 TYR A C 1
ATOM 2938 O O . TYR A 1 397 ? -0.285 26.606 9.965 1.00 56.75 397 TYR A O 1
ATOM 2946 N N . ILE A 1 398 ? 0.249 27.556 7.999 1.00 53.38 398 ILE A N 1
ATOM 2947 C CA . ILE A 1 398 ? 1.427 26.716 7.709 1.00 53.38 398 ILE A CA 1
ATOM 2948 C C . ILE A 1 398 ? 2.418 26.759 8.890 1.00 53.38 398 ILE A C 1
ATOM 2950 O O . ILE A 1 398 ? 3.024 27.794 9.159 1.00 53.38 398 ILE A O 1
ATOM 2954 N N . THR A 1 399 ? 2.581 25.630 9.590 1.00 61.06 399 THR A N 1
ATOM 2955 C CA . THR A 1 399 ? 3.391 25.505 10.821 1.00 61.06 399 THR A CA 1
ATOM 2956 C C . THR A 1 399 ? 4.801 24.961 10.580 1.00 61.06 399 THR A C 1
ATOM 2958 O O . THR A 1 399 ? 5.365 24.287 11.445 1.00 61.06 399 THR A O 1
ATOM 2961 N N . GLU A 1 400 ? 5.362 25.175 9.394 1.00 71.88 400 GLU A N 1
ATOM 2962 C CA . GLU A 1 400 ? 6.737 24.767 9.105 1.00 71.88 400 GLU A CA 1
ATOM 2963 C C . GLU A 1 400 ? 7.705 25.615 9.941 1.00 71.88 400 GLU A C 1
ATOM 2965 O O . GLU A 1 400 ? 7.649 26.850 9.907 1.00 71.88 400 GLU A O 1
ATOM 2970 N N . SER A 1 401 ? 8.577 24.958 10.720 1.00 82.50 401 SER A N 1
ATOM 2971 C CA . SER A 1 401 ? 9.663 25.646 11.427 1.00 82.50 401 SER A CA 1
ATOM 2972 C C . SER A 1 401 ? 10.520 26.395 10.412 1.00 82.50 401 SER A C 1
ATOM 2974 O O . SER A 1 401 ? 10.932 25.839 9.393 1.00 82.50 401 SER A O 1
ATOM 2976 N N . PHE A 1 402 ? 10.791 27.660 10.705 1.00 90.31 402 PHE A N 1
ATOM 2977 C CA . PHE A 1 402 ? 11.669 28.496 9.908 1.00 90.31 402 PHE A CA 1
ATOM 2978 C C . PHE A 1 402 ? 13.081 27.899 9.885 1.00 90.31 402 PHE A C 1
ATOM 2980 O O . PHE A 1 402 ? 13.672 27.649 10.934 1.00 90.31 402 PHE A O 1
ATOM 2987 N N . VAL A 1 403 ? 13.635 27.712 8.686 1.00 89.25 403 VAL A N 1
ATOM 2988 C CA . VAL A 1 403 ? 15.045 27.348 8.489 1.00 89.25 403 VAL A CA 1
ATOM 2989 C C . VAL A 1 403 ? 15.792 28.583 8.005 1.00 89.25 403 VAL A C 1
ATOM 2991 O O . VAL A 1 403 ? 15.398 29.197 7.013 1.00 89.25 403 VAL A O 1
ATOM 2994 N N . GLY A 1 404 ? 16.856 28.968 8.703 1.00 91.94 404 GLY A N 1
ATOM 2995 C CA . GLY A 1 404 ? 17.579 30.210 8.441 1.00 91.94 404 GLY A CA 1
ATOM 2996 C C . GLY A 1 404 ? 18.221 30.800 9.687 1.00 91.94 404 GLY A C 1
ATOM 2997 O O . GLY A 1 404 ? 18.477 30.095 10.661 1.00 91.94 404 GLY A O 1
ATOM 2998 N N . CYS A 1 405 ? 18.444 32.112 9.679 1.00 94.50 405 CYS A N 1
ATOM 2999 C CA . CYS A 1 405 ? 18.916 32.850 10.850 1.00 94.50 405 CYS A CA 1
ATOM 3000 C C . CYS A 1 405 ? 17.939 33.955 11.263 1.00 94.50 405 CYS A C 1
ATOM 3002 O O . CYS A 1 405 ? 17.351 34.618 10.408 1.00 94.50 405 CYS A O 1
ATOM 3004 N N . ILE A 1 406 ? 17.825 34.199 12.571 1.00 96.06 406 ILE A N 1
ATOM 3005 C CA . ILE A 1 406 ? 17.099 35.337 13.158 1.00 96.06 406 ILE A CA 1
ATOM 3006 C C . ILE A 1 406 ? 18.039 36.058 14.132 1.00 96.06 406 ILE A C 1
ATOM 3008 O O . ILE A 1 406 ? 18.792 35.415 14.863 1.00 96.06 406 ILE A O 1
ATOM 3012 N N . ARG A 1 407 ? 18.029 37.394 14.153 1.00 94.69 407 ARG A N 1
ATOM 3013 C CA . ARG A 1 407 ? 18.837 38.206 15.078 1.00 94.69 407 ARG A CA 1
ATOM 3014 C C . ARG A 1 407 ? 18.119 39.453 15.569 1.00 94.69 407 ARG A C 1
ATOM 3016 O O . ARG A 1 407 ? 17.145 39.894 14.962 1.00 94.69 407 ARG A O 1
ATOM 3023 N N . ASN A 1 408 ? 18.672 40.054 16.621 1.00 94.56 408 ASN A N 1
ATOM 3024 C CA . ASN A 1 408 ? 18.238 41.331 17.193 1.00 94.56 408 ASN A CA 1
ATOM 3025 C C . ASN A 1 408 ? 16.733 41.341 17.525 1.00 94.56 408 ASN A C 1
ATOM 3027 O O . ASN A 1 408 ? 16.042 42.315 17.241 1.00 94.56 408 ASN A O 1
ATOM 3031 N N . VAL A 1 409 ? 16.222 40.234 18.077 1.00 95.19 409 VAL A N 1
ATOM 3032 C CA . VAL A 1 409 ? 14.815 40.117 18.487 1.00 95.19 409 VAL A CA 1
ATOM 3033 C C . VAL A 1 409 ? 14.585 41.008 19.706 1.00 95.19 409 VAL A C 1
ATOM 3035 O O . VAL A 1 409 ? 15.220 40.795 20.736 1.00 95.19 409 VAL A O 1
ATOM 3038 N N . VAL A 1 410 ? 13.686 41.983 19.591 1.00 95.12 410 VAL A N 1
ATOM 3039 C CA . VAL A 1 410 ? 13.300 42.916 20.660 1.00 95.12 410 VAL A CA 1
ATOM 3040 C C . VAL A 1 410 ? 11.777 42.962 20.764 1.00 95.12 410 VAL A C 1
ATOM 3042 O O . VAL A 1 410 ? 11.077 43.122 19.759 1.00 95.12 410 VAL A O 1
ATOM 3045 N N . LEU A 1 411 ? 11.273 42.862 21.995 1.00 94.56 411 LEU A N 1
ATOM 3046 C CA . LEU A 1 411 ? 9.871 43.092 22.345 1.00 94.56 411 LEU A CA 1
ATOM 3047 C C . LEU A 1 411 ? 9.744 44.452 23.036 1.00 94.56 411 LEU A C 1
ATOM 3049 O O . LEU A 1 411 ? 10.475 44.717 23.988 1.00 94.56 411 LEU A O 1
ATOM 3053 N N . SER A 1 412 ? 8.792 45.280 22.611 1.00 93.94 412 SER A N 1
ATOM 3054 C CA . SER A 1 412 ? 8.493 46.575 23.237 1.00 93.94 412 SER A CA 1
ATOM 3055 C C . SER A 1 412 ? 7.030 46.657 23.667 1.00 93.94 412 SER A C 1
ATOM 3057 O O . SER A 1 412 ? 6.140 46.124 22.999 1.00 93.94 412 SER A O 1
ATOM 3059 N N . SER A 1 413 ? 6.772 47.338 24.784 1.00 92.06 413 SER A N 1
ATOM 3060 C CA . SER A 1 413 ? 5.432 47.521 25.355 1.00 92.06 413 SER A CA 1
ATOM 3061 C C . SER A 1 413 ? 5.249 48.946 25.880 1.00 92.06 413 SER A C 1
ATOM 3063 O O . SER A 1 413 ? 6.206 49.567 26.344 1.00 92.06 413 SER A O 1
ATOM 3065 N N . GLY A 1 414 ? 4.031 49.485 25.795 1.00 89.25 414 GLY A N 1
ATOM 3066 C CA . GLY A 1 414 ? 3.745 50.875 26.151 1.00 89.25 414 GLY A CA 1
ATOM 3067 C C . GLY A 1 414 ? 2.261 51.172 26.371 1.00 89.25 414 GLY A C 1
ATOM 3068 O O . GLY A 1 414 ? 1.380 50.476 25.865 1.00 89.25 414 GLY A O 1
ATOM 3069 N N . LYS A 1 415 ? 1.977 52.246 27.120 1.00 84.00 415 LYS A N 1
ATOM 3070 C CA . LYS A 1 415 ? 0.606 52.758 27.342 1.00 84.00 415 LYS A CA 1
ATOM 3071 C C . LYS A 1 415 ? 0.022 53.497 26.133 1.00 84.00 415 LYS A C 1
ATOM 3073 O O . LYS A 1 415 ? -1.165 53.783 26.111 1.00 84.00 415 LYS A O 1
ATOM 3078 N N . ALA A 1 416 ? 0.861 53.832 25.163 1.00 83.25 416 ALA A N 1
ATOM 3079 C CA . ALA A 1 416 ? 0.510 54.470 23.906 1.00 83.25 416 ALA A CA 1
ATOM 3080 C C . ALA A 1 416 ? 1.593 54.124 22.875 1.00 83.25 416 ALA A C 1
ATOM 3082 O O . ALA A 1 416 ? 2.701 53.733 23.250 1.00 83.25 416 ALA A O 1
ATOM 3083 N N . ALA A 1 417 ? 1.317 54.323 21.585 1.00 78.56 417 ALA A N 1
ATOM 3084 C CA . ALA A 1 417 ? 2.315 54.135 20.528 1.00 78.56 417 ALA A CA 1
ATOM 3085 C C . ALA A 1 417 ? 3.512 55.115 20.617 1.00 78.56 417 ALA A C 1
ATOM 3087 O O . ALA A 1 417 ? 4.545 54.867 20.000 1.00 78.56 417 ALA A O 1
ATOM 3088 N N . SER A 1 418 ? 3.393 56.203 21.390 1.00 83.88 418 SER A N 1
ATOM 3089 C CA . SER A 1 418 ? 4.486 57.122 21.755 1.00 83.88 418 SER A CA 1
ATOM 3090 C C . SER A 1 418 ? 5.370 56.621 22.902 1.00 83.88 418 SER A C 1
ATOM 3092 O O . SER A 1 418 ? 6.498 57.082 23.048 1.00 83.88 418 SER A O 1
ATOM 3094 N N . ASP A 1 419 ? 4.858 55.688 23.707 1.00 86.12 419 ASP A N 1
ATOM 3095 C CA . ASP A 1 419 ? 5.392 55.308 25.021 1.00 86.12 419 ASP A CA 1
ATOM 3096 C C . ASP A 1 419 ? 5.940 53.866 25.006 1.00 86.12 419 ASP A C 1
ATOM 3098 O O . ASP A 1 419 ? 6.027 53.211 26.046 1.00 86.12 419 ASP A O 1
ATOM 3102 N N . LEU A 1 420 ? 6.249 53.338 23.816 1.00 87.56 420 LEU A N 1
ATOM 3103 C CA . LEU A 1 420 ? 6.816 52.004 23.627 1.00 87.56 420 LEU A CA 1
ATOM 3104 C C . LEU A 1 420 ? 8.251 51.963 24.160 1.00 87.56 420 LEU A C 1
ATOM 3106 O O . LEU A 1 420 ? 9.148 52.604 23.613 1.00 87.56 420 LEU A O 1
ATOM 3110 N N . LEU A 1 421 ? 8.467 51.174 25.212 1.00 91.12 421 LEU A N 1
ATOM 3111 C CA . LEU A 1 421 ? 9.786 50.901 25.777 1.00 91.12 421 LEU A CA 1
ATOM 3112 C C . LEU A 1 421 ? 10.149 49.424 25.564 1.00 91.12 421 LEU A C 1
ATOM 3114 O O . LEU A 1 421 ? 9.273 48.564 25.708 1.00 91.12 421 LEU A O 1
ATOM 3118 N N . PRO A 1 422 ? 11.415 49.106 25.237 1.00 90.75 422 PRO A N 1
ATOM 3119 C CA . PRO A 1 422 ? 11.853 47.727 25.082 1.00 90.75 422 PRO A CA 1
ATOM 3120 C C . PRO A 1 422 ? 11.863 47.001 26.431 1.00 90.75 422 PRO A C 1
ATOM 3122 O O . PRO A 1 422 ? 12.257 47.558 27.458 1.00 90.75 422 PRO A O 1
ATOM 3125 N N . ILE A 1 423 ? 11.459 45.734 26.417 1.00 88.75 423 ILE A N 1
ATOM 3126 C CA . ILE A 1 423 ? 11.546 44.828 27.560 1.00 88.75 423 ILE A CA 1
ATOM 3127 C C . ILE A 1 423 ? 13.002 44.376 27.669 1.00 88.75 423 ILE A C 1
ATOM 3129 O O . ILE A 1 423 ? 13.486 43.621 26.829 1.00 88.75 423 ILE A O 1
ATOM 3133 N N . ALA A 1 424 ? 13.704 44.864 28.690 1.00 85.19 424 ALA A N 1
ATOM 3134 C CA . ALA A 1 424 ? 15.110 44.562 28.925 1.00 85.19 424 ALA A CA 1
ATOM 3135 C C . ALA A 1 424 ? 15.333 44.074 30.371 1.00 85.19 424 ALA A C 1
ATOM 3137 O O . ALA A 1 424 ? 14.811 44.699 31.299 1.00 85.19 424 ALA A O 1
ATOM 3138 N N . PRO A 1 425 ? 16.130 43.012 30.584 1.00 84.94 425 PRO A N 1
ATOM 3139 C CA . PRO A 1 425 ? 16.760 42.170 29.566 1.00 84.94 425 PRO A CA 1
ATOM 3140 C C . PRO A 1 425 ? 15.801 41.103 29.018 1.00 84.94 425 PRO A C 1
ATOM 3142 O O . PRO A 1 425 ? 14.989 40.552 29.760 1.00 84.94 425 PRO A O 1
ATOM 3145 N N . LEU A 1 426 ? 15.924 40.773 27.730 1.00 88.56 426 LEU A N 1
ATOM 3146 C CA . LEU A 1 426 ? 15.121 39.725 27.099 1.00 88.56 426 LEU A CA 1
ATOM 3147 C C . LEU A 1 426 ? 15.898 38.396 27.078 1.00 88.56 426 LEU A C 1
ATOM 3149 O O . LEU A 1 426 ? 17.011 38.313 26.552 1.00 88.56 426 LEU A O 1
ATOM 3153 N N . VAL A 1 427 ? 15.325 37.350 27.678 1.00 88.69 427 VAL A N 1
ATOM 3154 C CA . VAL A 1 427 ? 15.988 36.050 27.878 1.00 88.69 427 VAL A CA 1
ATOM 3155 C C . VAL A 1 427 ? 15.042 34.912 27.493 1.00 88.69 427 VAL A C 1
ATOM 3157 O O . VAL A 1 427 ? 13.859 34.952 27.829 1.00 88.69 427 VAL A O 1
ATOM 3160 N N . ALA A 1 428 ? 15.557 33.902 26.790 1.00 89.12 428 ALA A N 1
ATOM 3161 C CA . ALA A 1 428 ? 14.798 32.699 26.445 1.00 89.12 428 ALA A CA 1
ATOM 3162 C C . ALA A 1 428 ? 14.476 31.852 27.695 1.00 89.12 428 ALA A C 1
ATOM 3164 O O . ALA A 1 428 ? 15.366 31.594 28.505 1.00 89.12 428 ALA A O 1
ATOM 3165 N N . THR A 1 429 ? 13.233 31.376 27.832 1.00 87.25 429 THR A N 1
ATOM 3166 C CA . THR A 1 429 ? 12.821 30.436 28.898 1.00 87.25 429 THR A CA 1
ATOM 3167 C C . THR A 1 429 ? 13.040 28.977 28.505 1.00 87.25 429 THR A C 1
ATOM 3169 O O . THR A 1 429 ? 13.324 28.143 29.362 1.00 87.25 429 THR A O 1
ATOM 3172 N N . LYS A 1 430 ? 12.927 28.664 27.210 1.00 88.00 430 LYS A N 1
ATOM 3173 C CA . LYS A 1 430 ? 13.117 27.325 26.640 1.00 88.00 430 LYS A CA 1
ATOM 3174 C C . LYS A 1 430 ? 13.557 27.459 25.181 1.00 88.00 430 LYS A C 1
ATOM 3176 O O . LYS A 1 430 ? 13.120 28.372 24.485 1.00 88.00 430 LYS A O 1
ATOM 3181 N N . HIS A 1 431 ? 14.418 26.567 24.707 1.00 89.06 431 HIS A N 1
ATOM 3182 C CA . HIS A 1 431 ? 14.812 26.477 23.298 1.00 89.06 431 HIS A CA 1
ATOM 3183 C C . HIS A 1 431 ? 15.106 25.022 22.934 1.00 89.06 431 HIS A C 1
ATOM 3185 O O . HIS A 1 431 ? 15.401 24.209 23.810 1.00 89.06 431 HIS A O 1
ATOM 3191 N N . GLU A 1 432 ? 14.984 24.676 21.653 1.00 87.12 432 GLU A N 1
ATOM 3192 C CA . GLU A 1 432 ? 15.302 23.332 21.167 1.00 87.12 432 GLU A CA 1
ATOM 3193 C C . GLU A 1 432 ? 15.944 23.390 19.776 1.00 87.12 432 GLU A C 1
ATOM 3195 O O . GLU A 1 432 ? 15.431 24.049 18.874 1.00 87.12 432 GLU A O 1
ATOM 3200 N N . ASN A 1 433 ? 17.062 22.678 19.590 1.00 82.56 433 ASN A N 1
ATOM 3201 C CA . ASN A 1 433 ? 17.787 22.541 18.316 1.00 82.56 433 ASN A CA 1
ATOM 3202 C C . ASN A 1 433 ? 18.271 23.859 17.649 1.00 82.56 433 ASN A C 1
ATOM 3204 O O . ASN A 1 433 ? 18.708 23.830 16.497 1.00 82.56 433 ASN A O 1
ATOM 3208 N N . VAL A 1 434 ? 18.245 24.987 18.367 1.00 87.19 434 VAL A N 1
ATOM 3209 C CA . VAL A 1 434 ? 18.763 26.296 17.931 1.00 87.19 434 VAL A CA 1
ATOM 3210 C C . VAL A 1 434 ? 20.169 26.518 18.496 1.00 87.19 434 VAL A C 1
ATOM 3212 O O . VAL A 1 434 ? 20.398 26.286 19.680 1.00 87.19 434 VAL A O 1
ATOM 3215 N N . ASN A 1 435 ? 21.098 27.012 17.673 1.00 87.44 435 ASN A N 1
ATOM 3216 C CA . ASN A 1 435 ? 22.447 27.392 18.114 1.00 87.44 435 ASN A CA 1
ATOM 3217 C C . ASN A 1 435 ? 22.627 28.920 18.081 1.00 87.44 435 ASN A C 1
ATOM 3219 O O . ASN A 1 435 ? 21.982 29.608 17.286 1.00 87.44 435 ASN A O 1
ATOM 3223 N N . GLU A 1 436 ? 23.540 29.454 18.897 1.00 88.62 436 GLU A N 1
ATOM 3224 C CA . GLU A 1 436 ? 23.981 30.851 18.779 1.00 88.62 436 GLU A CA 1
ATOM 3225 C C . GLU A 1 436 ? 24.871 31.058 17.540 1.00 88.62 436 GLU A C 1
ATOM 3227 O O . GLU A 1 436 ? 25.654 30.191 17.149 1.00 88.62 436 GLU A O 1
ATOM 3232 N N . GLY A 1 437 ? 24.771 32.245 16.941 1.00 87.38 437 GLY A N 1
ATOM 3233 C CA . GLY A 1 437 ? 25.463 32.619 15.711 1.00 87.38 437 GLY A CA 1
ATOM 3234 C C . GLY A 1 437 ? 24.644 32.360 14.443 1.00 87.38 437 GLY A C 1
ATOM 3235 O O . GLY A 1 437 ? 23.474 31.990 14.479 1.00 87.38 437 GLY A O 1
ATOM 3236 N N . CYS A 1 438 ? 25.268 32.625 13.297 1.00 87.75 438 CYS A N 1
ATOM 3237 C CA . CYS A 1 438 ? 24.732 32.358 11.962 1.00 87.75 438 CYS A CA 1
ATOM 3238 C C . CYS A 1 438 ? 25.911 31.978 11.060 1.00 87.75 438 CYS A C 1
ATOM 3240 O O . CYS A 1 438 ? 26.431 32.811 10.319 1.00 87.75 438 CYS A O 1
ATOM 3242 N N . SER A 1 439 ? 26.412 30.754 11.225 1.00 82.00 439 SER A N 1
ATOM 3243 C CA . SER A 1 439 ? 27.539 30.234 10.452 1.00 82.00 439 SER A CA 1
ATOM 3244 C C . SER A 1 439 ? 27.104 29.885 9.033 1.00 82.00 439 SER A C 1
ATOM 3246 O O . SER A 1 439 ? 26.114 29.179 8.834 1.00 82.00 439 SER A O 1
ATOM 3248 N N . ASP A 1 440 ? 27.868 30.338 8.041 1.00 80.62 440 ASP A N 1
ATOM 3249 C CA . ASP A 1 440 ? 27.689 29.868 6.676 1.00 80.62 440 ASP A CA 1
ATOM 3250 C C . ASP A 1 440 ? 28.435 28.540 6.494 1.00 80.62 440 ASP A C 1
ATOM 3252 O O . ASP A 1 440 ? 29.650 28.457 6.689 1.00 80.62 440 ASP A O 1
ATOM 3256 N N . MET A 1 441 ? 27.718 27.467 6.152 1.00 82.69 441 MET A N 1
ATOM 3257 C CA . MET A 1 441 ? 28.344 26.148 6.018 1.00 82.69 441 MET A CA 1
ATOM 3258 C C . MET A 1 441 ? 29.290 26.058 4.812 1.00 82.69 441 MET A C 1
ATOM 3260 O O . MET A 1 441 ? 30.162 25.186 4.803 1.00 82.69 441 MET A O 1
ATOM 3264 N N . CYS A 1 442 ? 29.213 26.991 3.858 1.00 86.62 442 CYS A N 1
ATOM 3265 C CA . CYS A 1 442 ? 30.169 27.107 2.759 1.00 86.62 442 CYS A CA 1
ATOM 3266 C C . CYS A 1 442 ? 31.546 27.650 3.189 1.00 86.62 442 CYS A C 1
ATOM 3268 O O . CYS A 1 442 ? 32.529 27.420 2.485 1.00 86.62 442 CYS A O 1
ATOM 3270 N N . GLU A 1 443 ? 31.645 28.312 4.348 1.00 84.19 443 GLU A N 1
ATOM 3271 C CA . GLU A 1 443 ? 32.923 28.699 4.974 1.00 84.19 443 GLU A CA 1
ATOM 3272 C C . GLU A 1 443 ? 33.508 27.577 5.856 1.00 84.19 443 GLU A C 1
ATOM 3274 O O . GLU A 1 443 ? 34.642 27.664 6.333 1.00 84.19 443 GLU A O 1
ATOM 3279 N N . SER A 1 444 ? 32.749 26.500 6.085 1.00 80.06 444 SER A N 1
ATOM 3280 C CA . SER A 1 444 ? 33.186 25.364 6.897 1.00 80.06 444 SER A CA 1
ATOM 3281 C C . SER A 1 444 ? 34.092 24.397 6.123 1.00 80.06 444 SER A C 1
ATOM 3283 O O . SER A 1 444 ? 34.070 24.318 4.894 1.00 80.06 444 SER A O 1
ATOM 3285 N N . ARG A 1 445 ? 34.824 23.548 6.857 1.00 81.31 445 ARG A N 1
ATOM 3286 C CA . ARG A 1 445 ? 35.603 22.435 6.276 1.00 81.31 445 ARG A CA 1
ATOM 3287 C C . ARG A 1 445 ? 34.743 21.334 5.628 1.00 81.31 445 ARG A C 1
ATOM 3289 O O . ARG A 1 445 ? 35.308 20.384 5.100 1.00 81.31 445 ARG A O 1
ATOM 3296 N N . HIS A 1 446 ? 33.413 21.441 5.678 1.00 74.12 446 HIS A N 1
ATOM 3297 C CA . HIS A 1 446 ? 32.486 20.526 5.009 1.00 74.12 446 HIS A CA 1
ATOM 3298 C C . HIS A 1 446 ? 32.106 20.981 3.592 1.00 74.12 446 HIS A C 1
ATOM 3300 O O . HIS A 1 446 ? 31.322 20.300 2.941 1.00 74.12 446 HIS A O 1
ATOM 3306 N N . ASN A 1 447 ? 32.645 22.103 3.098 1.00 84.19 447 ASN A N 1
ATOM 3307 C CA . ASN A 1 447 ? 32.464 22.525 1.711 1.00 84.19 447 ASN A CA 1
ATOM 3308 C C . ASN A 1 447 ? 33.189 21.561 0.749 1.00 84.19 447 ASN A C 1
ATOM 3310 O O . ASN A 1 447 ? 34.393 21.674 0.526 1.00 84.19 447 ASN A O 1
ATOM 3314 N N . LEU A 1 448 ? 32.436 20.595 0.214 1.00 84.94 448 LEU A N 1
ATOM 3315 C CA . LEU A 1 448 ? 32.903 19.572 -0.730 1.00 84.94 448 LEU A CA 1
ATOM 3316 C C . LEU A 1 448 ? 32.788 20.001 -2.207 1.00 84.94 448 LEU A C 1
ATOM 3318 O O . LEU A 1 448 ? 33.080 19.202 -3.093 1.00 84.94 448 LEU A O 1
ATOM 3322 N N . CYS A 1 449 ? 32.352 21.231 -2.490 1.00 88.12 449 CYS A N 1
ATOM 3323 C CA . CYS A 1 449 ? 32.102 21.686 -3.856 1.00 88.12 449 CYS A CA 1
ATOM 3324 C C . CYS A 1 449 ? 33.400 21.847 -4.662 1.00 88.12 449 CYS A C 1
ATOM 3326 O O . CYS A 1 449 ? 34.365 22.463 -4.201 1.00 88.12 449 CYS A O 1
ATOM 3328 N N . PHE A 1 450 ? 33.420 21.319 -5.888 1.00 86.94 450 PHE A N 1
ATOM 3329 C CA . PHE A 1 450 ? 34.600 21.329 -6.749 1.00 86.94 450 PHE A CA 1
ATOM 3330 C C . PHE A 1 450 ? 35.071 22.755 -7.077 1.00 86.94 450 PHE A C 1
ATOM 3332 O O . PHE A 1 450 ? 34.266 23.675 -7.254 1.00 86.94 450 PHE A O 1
ATOM 3339 N N . VAL A 1 451 ? 36.389 22.946 -7.186 1.00 80.75 451 VAL A N 1
ATOM 3340 C CA . VAL A 1 451 ? 37.021 24.268 -7.336 1.00 80.75 451 VAL A CA 1
ATOM 3341 C C . VAL A 1 451 ? 36.505 24.993 -8.584 1.00 80.75 451 VAL A C 1
ATOM 3343 O O . VAL A 1 451 ? 36.770 24.581 -9.711 1.00 80.75 451 VAL A O 1
ATOM 3346 N N . GLY A 1 452 ? 35.796 26.105 -8.369 1.00 79.44 452 GLY A N 1
ATOM 3347 C CA . GLY A 1 452 ? 35.178 26.924 -9.419 1.00 79.44 452 GLY A CA 1
ATOM 3348 C C . GLY A 1 452 ? 33.649 26.828 -9.482 1.00 79.44 452 GLY A C 1
ATOM 3349 O O . GLY A 1 452 ? 33.028 27.702 -10.079 1.00 79.44 452 GLY A O 1
ATOM 3350 N N . SER A 1 453 ? 33.039 25.833 -8.832 1.00 86.94 453 SER A N 1
ATOM 3351 C CA . SER A 1 453 ? 31.597 25.825 -8.549 1.00 86.94 453 SER A CA 1
ATOM 3352 C C . SER A 1 453 ? 31.255 26.733 -7.359 1.00 86.94 453 SER A C 1
ATOM 3354 O O . SER A 1 453 ? 32.132 27.116 -6.576 1.00 86.94 453 SER A O 1
ATOM 3356 N N . ARG A 1 454 ? 29.977 27.099 -7.210 1.00 89.69 454 ARG A N 1
ATOM 3357 C CA . ARG A 1 454 ? 29.500 27.930 -6.094 1.00 89.69 454 ARG A CA 1
ATOM 3358 C C . ARG A 1 454 ? 28.834 27.051 -5.034 1.00 89.69 454 ARG A C 1
ATOM 3360 O O . ARG A 1 454 ? 27.836 26.401 -5.304 1.00 89.69 454 ARG A O 1
ATOM 3367 N N . CYS A 1 455 ? 29.322 27.078 -3.799 1.00 90.50 455 CYS A N 1
ATOM 3368 C CA . CYS A 1 455 ? 28.601 26.442 -2.696 1.00 90.50 455 CYS A CA 1
ATOM 3369 C C . CYS A 1 455 ? 27.299 27.204 -2.373 1.00 90.50 455 CYS A C 1
ATOM 3371 O O . CYS A 1 455 ? 27.262 28.440 -2.380 1.00 90.50 455 CYS A O 1
ATOM 3373 N N . ILE A 1 456 ? 26.234 26.452 -2.092 1.00 87.38 456 ILE A N 1
ATOM 3374 C CA . ILE A 1 456 ? 24.944 26.921 -1.588 1.00 87.38 456 ILE A CA 1
ATOM 3375 C C . ILE A 1 456 ? 24.775 26.427 -0.151 1.00 87.38 456 ILE A C 1
ATOM 3377 O O . ILE A 1 456 ? 24.802 25.226 0.117 1.00 87.38 456 ILE A O 1
ATOM 3381 N N . ASN A 1 457 ? 24.527 27.363 0.761 1.00 85.50 457 ASN A N 1
ATOM 3382 C CA . ASN A 1 457 ? 24.177 27.092 2.148 1.00 85.50 457 ASN A CA 1
ATOM 3383 C C . ASN A 1 457 ? 22.670 26.802 2.284 1.00 85.50 457 ASN A C 1
ATOM 3385 O O . ASN A 1 457 ? 21.849 27.601 1.837 1.00 85.50 457 ASN A O 1
ATOM 3389 N N . HIS A 1 458 ? 22.306 25.695 2.939 1.00 83.94 458 HIS A N 1
ATOM 3390 C CA . HIS A 1 458 ? 20.919 25.360 3.313 1.00 83.94 458 HIS A CA 1
ATOM 3391 C C . HIS A 1 458 ? 20.711 25.307 4.837 1.00 83.94 458 HIS A C 1
ATOM 3393 O O . HIS A 1 458 ? 19.692 24.797 5.299 1.00 83.94 458 HIS A O 1
ATOM 3399 N N . TYR A 1 459 ? 21.669 25.810 5.626 1.00 83.62 459 TYR A N 1
ATOM 3400 C CA . TYR A 1 459 ? 21.730 25.835 7.099 1.00 83.62 459 TYR A CA 1
ATOM 3401 C C . TYR A 1 459 ? 21.800 24.465 7.796 1.00 83.62 459 TYR A C 1
ATOM 3403 O O . TYR A 1 459 ? 22.617 24.287 8.695 1.00 83.62 459 TYR A O 1
ATOM 3411 N N . GLY A 1 460 ? 20.995 23.486 7.376 1.00 77.06 460 GLY A N 1
ATOM 3412 C CA . GLY A 1 460 ? 21.100 22.076 7.781 1.00 77.06 460 GLY A CA 1
ATOM 3413 C C . GLY A 1 460 ? 21.995 21.224 6.866 1.00 77.06 460 GLY A C 1
ATOM 3414 O O . GLY A 1 460 ? 22.300 20.082 7.197 1.00 77.06 460 GLY A O 1
ATOM 3415 N N . GLY A 1 461 ? 22.429 21.770 5.726 1.00 80.94 461 GLY A N 1
ATOM 3416 C CA . GLY A 1 461 ? 23.288 21.110 4.739 1.00 80.94 461 GLY A CA 1
ATOM 3417 C C . GLY A 1 461 ? 23.893 22.108 3.746 1.00 80.94 461 GLY A C 1
ATOM 3418 O O . GLY A 1 461 ? 23.702 23.318 3.885 1.00 80.94 461 GLY A O 1
ATOM 3419 N N . ILE A 1 462 ? 24.595 21.595 2.735 1.00 85.62 462 ILE A N 1
ATOM 3420 C CA . ILE A 1 462 ? 25.068 22.358 1.570 1.00 85.62 462 ILE A CA 1
ATOM 3421 C C . ILE A 1 462 ? 24.664 21.653 0.270 1.00 85.62 462 ILE A C 1
ATOM 3423 O O . ILE A 1 462 ? 24.376 20.458 0.280 1.00 85.62 462 ILE A O 1
ATOM 3427 N N . SER A 1 463 ? 24.672 22.379 -0.844 1.00 87.62 463 SER A N 1
ATOM 3428 C CA . SER A 1 463 ? 24.712 21.804 -2.196 1.00 87.62 463 SER A CA 1
ATOM 3429 C C . SER A 1 463 ? 25.641 22.631 -3.084 1.00 87.62 463 SER A C 1
ATOM 3431 O O . SER A 1 463 ? 26.032 23.738 -2.708 1.00 87.62 463 SER A O 1
ATOM 3433 N N . CYS A 1 464 ? 25.996 22.117 -4.258 1.00 90.25 464 CYS A N 1
ATOM 3434 C CA . CYS A 1 464 ? 26.941 22.777 -5.153 1.00 90.25 464 CYS A CA 1
ATOM 3435 C C . CYS A 1 464 ? 26.242 23.244 -6.436 1.00 90.25 464 CYS A C 1
ATOM 3437 O O . CYS A 1 464 ? 25.585 22.473 -7.128 1.00 90.25 464 CYS A O 1
ATOM 3439 N N . ASP A 1 465 ? 26.361 24.535 -6.727 1.00 90.38 465 ASP A N 1
ATOM 3440 C CA . ASP A 1 465 ? 25.858 25.186 -7.930 1.00 90.38 465 ASP A CA 1
ATOM 3441 C C . ASP A 1 465 ? 26.884 25.031 -9.057 1.00 90.38 465 ASP A C 1
ATOM 3443 O O . ASP A 1 465 ? 27.900 25.735 -9.105 1.00 90.38 465 ASP A O 1
ATOM 3447 N N . CYS A 1 466 ? 26.612 24.079 -9.949 1.00 90.75 466 CYS A N 1
ATOM 3448 C CA . CYS A 1 466 ? 27.464 23.757 -11.093 1.00 90.75 466 CYS A CA 1
ATOM 3449 C C . CYS A 1 466 ? 27.174 24.635 -12.325 1.00 90.75 466 CYS A C 1
ATOM 3451 O O . CYS A 1 466 ? 27.824 24.467 -13.361 1.00 90.75 466 CYS A O 1
ATOM 3453 N N . PHE A 1 467 ? 26.220 25.572 -12.238 1.00 89.56 467 PHE A N 1
ATOM 3454 C CA . PHE A 1 467 ? 25.819 26.430 -13.352 1.00 89.56 467 PHE A CA 1
ATOM 3455 C C . PHE A 1 467 ? 27.004 27.231 -13.910 1.00 89.56 467 PHE A C 1
ATOM 3457 O O . PHE A 1 467 ? 27.708 27.924 -13.177 1.00 89.56 467 PHE A O 1
ATOM 3464 N N . GLY A 1 468 ? 27.209 27.168 -15.227 1.00 82.56 468 GLY A N 1
ATOM 3465 C CA . GLY A 1 468 ? 28.330 27.835 -15.899 1.00 82.56 468 GLY A CA 1
ATOM 3466 C C . GLY A 1 468 ? 29.687 27.138 -15.729 1.00 82.56 468 GLY A C 1
ATOM 3467 O O . GLY A 1 468 ? 30.673 27.596 -16.303 1.00 82.56 468 GLY A O 1
ATOM 3468 N N . THR A 1 469 ? 29.752 26.022 -14.996 1.00 84.88 469 THR A N 1
ATOM 3469 C CA . THR A 1 469 ? 30.910 25.117 -15.004 1.00 84.88 469 THR A CA 1
ATOM 3470 C C . THR A 1 469 ? 30.762 24.057 -16.106 1.00 84.88 469 THR A C 1
ATOM 3472 O O . THR A 1 469 ? 29.696 23.895 -16.699 1.00 84.88 469 THR A O 1
ATOM 3475 N N . HIS A 1 470 ? 31.829 23.301 -16.376 1.00 84.62 470 HIS A N 1
ATOM 3476 C CA . HIS A 1 470 ? 31.788 22.126 -17.261 1.00 84.62 470 HIS A CA 1
ATOM 3477 C C . HIS A 1 470 ? 31.542 20.805 -16.512 1.00 84.62 470 HIS A C 1
ATOM 3479 O O . HIS A 1 470 ? 31.759 19.734 -17.079 1.00 84.62 470 HIS A O 1
ATOM 3485 N N . TYR A 1 471 ? 31.105 20.871 -15.255 1.00 86.19 471 TYR A N 1
ATOM 3486 C CA . TYR A 1 471 ? 30.866 19.709 -14.407 1.00 86.19 471 TYR A CA 1
ATOM 3487 C C . TYR A 1 471 ? 29.377 19.562 -14.082 1.00 86.19 471 TYR A C 1
ATOM 3489 O O . TYR A 1 471 ? 28.620 20.529 -14.131 1.00 86.19 471 TYR A O 1
ATOM 3497 N N . GLU A 1 472 ? 28.977 18.345 -13.735 1.00 86.06 472 GLU A N 1
ATOM 3498 C CA . GLU A 1 472 ? 27.674 17.976 -13.178 1.00 86.06 472 GLU A CA 1
ATOM 3499 C C . GLU A 1 472 ? 27.899 17.171 -11.876 1.00 86.06 472 GLU A C 1
ATOM 3501 O O . GLU A 1 472 ? 29.037 17.016 -11.422 1.00 86.06 472 GLU A O 1
ATOM 3506 N N . GLY A 1 473 ? 26.835 16.650 -11.259 1.00 81.88 473 GLY A N 1
ATOM 3507 C CA . GLY A 1 473 ? 26.923 15.903 -9.997 1.00 81.88 473 GLY A CA 1
ATOM 3508 C C . GLY A 1 473 ? 26.701 16.748 -8.741 1.00 81.88 473 GLY A C 1
ATOM 3509 O O . GLY A 1 473 ? 26.737 17.973 -8.775 1.00 81.88 473 GLY A O 1
ATOM 3510 N N . GLU A 1 474 ? 26.459 16.075 -7.612 1.00 84.12 474 GLU A N 1
ATOM 3511 C CA . GLU A 1 474 ? 26.096 16.703 -6.324 1.00 84.12 474 GLU A CA 1
ATOM 3512 C C . GLU A 1 474 ? 27.177 17.654 -5.788 1.00 84.12 474 GLU A C 1
ATOM 3514 O O . GLU A 1 474 ? 26.858 18.625 -5.099 1.00 84.12 474 GLU A O 1
ATOM 3519 N N . HIS A 1 475 ? 28.441 17.390 -6.137 1.00 88.12 475 HIS A N 1
ATOM 3520 C CA . HIS A 1 475 ? 29.606 18.171 -5.727 1.00 88.12 475 HIS A CA 1
ATOM 3521 C C . HIS A 1 475 ? 30.258 18.936 -6.892 1.00 88.12 475 HIS A C 1
ATOM 3523 O O . HIS A 1 475 ? 31.321 19.532 -6.714 1.00 88.12 475 HIS A O 1
ATOM 3529 N N . CYS A 1 476 ? 29.628 18.942 -8.074 1.00 89.44 476 CYS A N 1
ATOM 3530 C CA . CYS A 1 476 ? 30.203 19.422 -9.337 1.00 89.44 476 CYS A CA 1
ATOM 3531 C C . CYS A 1 476 ? 31.519 18.715 -9.712 1.00 89.44 476 CYS A C 1
ATOM 3533 O O . CYS A 1 476 ? 32.462 19.336 -10.196 1.00 89.44 476 CYS A O 1
ATOM 3535 N N . ASP A 1 477 ? 31.594 17.412 -9.453 1.00 86.00 477 ASP A N 1
ATOM 3536 C CA . ASP A 1 477 ? 32.770 16.555 -9.610 1.00 86.00 477 ASP A CA 1
ATOM 3537 C C . ASP A 1 477 ? 32.774 15.736 -10.918 1.00 86.00 477 ASP A C 1
ATOM 3539 O O . ASP A 1 477 ? 33.820 15.236 -11.343 1.00 86.00 477 ASP A O 1
ATOM 3543 N N . ILE A 1 478 ? 31.637 15.640 -11.616 1.00 84.69 478 ILE A N 1
ATOM 3544 C CA . ILE A 1 478 ? 31.478 14.830 -12.833 1.00 84.69 478 ILE A CA 1
ATOM 3545 C C . ILE A 1 478 ? 31.741 15.691 -14.072 1.00 84.69 478 ILE A C 1
ATOM 3547 O O . ILE A 1 478 ? 30.871 16.421 -14.534 1.00 84.69 478 ILE A O 1
ATOM 3551 N N . TYR A 1 479 ? 32.939 15.594 -14.652 1.00 80.12 479 TYR A N 1
ATOM 3552 C CA . TYR A 1 479 ? 33.303 16.351 -15.866 1.00 80.12 479 TYR A CA 1
ATOM 3553 C C . TYR A 1 479 ? 32.593 15.872 -17.150 1.00 80.12 479 TYR A C 1
ATOM 3555 O O . TYR A 1 479 ? 32.522 16.602 -18.139 1.00 80.12 479 TYR A O 1
ATOM 3563 N N . THR A 1 480 ? 32.078 14.640 -17.187 1.00 80.69 480 THR A N 1
ATOM 3564 C CA . THR A 1 480 ? 31.381 14.118 -18.368 1.00 80.69 480 THR A CA 1
ATOM 3565 C C . THR A 1 480 ? 29.947 14.644 -18.423 1.00 80.69 480 THR A C 1
ATOM 3567 O O . THR A 1 480 ? 29.093 14.162 -17.684 1.00 80.69 480 THR A O 1
ATOM 3570 N N . ALA A 1 481 ? 29.687 15.597 -19.322 1.00 83.25 481 ALA A N 1
ATOM 3571 C CA . ALA A 1 481 ? 28.348 16.120 -19.600 1.00 83.25 481 ALA A CA 1
ATOM 3572 C C . ALA A 1 481 ? 27.349 15.011 -19.961 1.00 83.25 481 ALA A C 1
ATOM 3574 O O . ALA A 1 481 ? 27.616 14.195 -20.848 1.00 83.25 481 ALA A O 1
ATOM 3575 N N . THR A 1 482 ? 26.160 15.056 -19.369 1.00 91.25 482 THR A N 1
ATOM 3576 C CA . THR A 1 482 ? 25.017 14.258 -19.806 1.00 91.25 482 THR A CA 1
ATOM 3577 C C . THR A 1 482 ? 24.518 14.798 -21.149 1.00 91.25 482 THR A C 1
ATOM 3579 O O . THR A 1 482 ? 24.095 15.953 -21.248 1.00 91.25 482 THR A O 1
ATOM 3582 N N . ILE A 1 483 ? 24.587 13.973 -22.197 1.00 94.06 483 ILE A N 1
ATOM 3583 C CA . ILE A 1 483 ? 24.137 14.307 -23.558 1.00 94.06 483 ILE A CA 1
ATOM 3584 C C . ILE A 1 483 ? 22.864 13.518 -23.865 1.00 94.06 483 ILE A C 1
ATOM 3586 O O . ILE A 1 483 ? 22.800 12.330 -23.561 1.00 94.06 483 ILE A O 1
ATOM 3590 N N . ILE A 1 484 ? 21.881 14.148 -24.512 1.00 94.88 484 ILE A N 1
ATOM 3591 C CA . ILE A 1 484 ? 20.719 13.465 -25.098 1.00 94.88 484 ILE A CA 1
ATOM 3592 C C . ILE A 1 484 ? 20.540 13.871 -26.564 1.00 94.88 484 ILE A C 1
ATOM 3594 O O . ILE A 1 484 ? 20.732 15.038 -26.906 1.00 94.88 484 ILE A O 1
ATOM 3598 N N . THR A 1 485 ? 20.140 12.938 -27.429 1.00 94.56 485 THR A N 1
ATOM 3599 C CA . THR A 1 485 ? 19.709 13.237 -28.805 1.00 94.56 485 THR A CA 1
ATOM 3600 C C . THR A 1 485 ? 18.187 13.161 -28.934 1.00 94.56 485 THR A C 1
ATOM 3602 O O . THR A 1 485 ? 17.553 12.204 -28.493 1.00 94.56 485 THR A O 1
ATOM 3605 N N . LEU A 1 486 ? 17.593 14.179 -29.563 1.00 93.25 486 LEU A N 1
ATOM 3606 C CA . LEU A 1 486 ? 16.166 14.277 -29.871 1.00 93.25 486 LEU A CA 1
ATOM 3607 C C . LEU A 1 486 ? 15.950 14.187 -31.391 1.00 93.25 486 LEU A C 1
ATOM 3609 O O . LEU A 1 486 ? 16.734 14.724 -32.175 1.00 93.25 486 LEU A O 1
ATOM 3613 N N . ARG A 1 487 ? 14.872 13.518 -31.823 1.00 90.06 487 ARG A N 1
ATOM 3614 C CA . ARG A 1 487 ? 14.551 13.283 -33.251 1.00 90.06 487 ARG A CA 1
ATOM 3615 C C . ARG A 1 487 ? 13.264 13.982 -33.718 1.00 90.06 487 ARG A C 1
ATOM 3617 O O . ARG A 1 487 ? 12.562 13.471 -34.584 1.00 90.06 487 ARG A O 1
ATOM 3624 N N . GLY A 1 488 ? 12.879 15.109 -33.113 1.00 85.94 488 GLY A N 1
ATOM 3625 C CA . GLY A 1 488 ? 11.666 15.863 -33.478 1.00 85.94 488 GLY A CA 1
ATOM 3626 C C . GLY A 1 488 ? 10.327 15.235 -33.045 1.00 85.94 488 GLY A C 1
ATOM 3627 O O . GLY A 1 488 ? 9.323 15.933 -32.910 1.00 85.94 488 GLY A O 1
ATOM 3628 N N . ALA A 1 489 ? 10.297 13.938 -32.740 1.00 84.38 489 ALA A N 1
ATOM 3629 C CA . ALA A 1 489 ? 9.174 13.281 -32.067 1.00 84.38 489 ALA A CA 1
ATOM 3630 C C . ALA A 1 489 ? 9.206 13.435 -30.531 1.00 84.38 489 ALA A C 1
ATOM 3632 O O . ALA A 1 489 ? 8.242 13.066 -29.867 1.00 84.38 489 ALA A O 1
ATOM 3633 N N . SER A 1 490 ? 10.301 13.960 -29.971 1.00 89.81 490 SER A N 1
ATOM 3634 C CA . SER A 1 490 ? 10.647 13.848 -28.548 1.00 89.81 490 SER A CA 1
ATOM 3635 C C . SER A 1 490 ? 11.019 15.183 -27.895 1.00 89.81 490 SER A C 1
ATOM 3637 O O . SER A 1 490 ? 11.580 16.045 -28.569 1.00 89.81 490 SER A O 1
ATOM 3639 N N . TYR A 1 491 ? 10.774 15.325 -26.590 1.00 93.38 491 TYR A N 1
ATOM 3640 C CA . TYR A 1 491 ? 11.147 16.491 -25.768 1.00 93.38 491 TYR A CA 1
ATOM 3641 C C . TYR A 1 491 ? 11.312 16.107 -24.284 1.00 93.38 491 TYR A C 1
ATOM 3643 O O . TYR A 1 491 ? 10.965 14.996 -23.879 1.00 93.38 491 TYR A O 1
ATOM 3651 N N . VAL A 1 492 ? 11.826 17.029 -23.464 1.00 94.50 492 VAL A N 1
ATOM 3652 C CA . VAL A 1 492 ? 11.969 16.861 -22.005 1.00 94.50 492 VAL A CA 1
ATOM 3653 C C . VAL A 1 492 ? 11.127 17.906 -21.270 1.00 94.50 492 VAL A C 1
ATOM 3655 O O . VAL A 1 492 ? 11.116 19.073 -21.655 1.00 94.50 492 VAL A O 1
ATOM 3658 N N . SER A 1 493 ? 10.429 17.508 -20.206 1.00 93.00 493 SER A N 1
ATOM 3659 C CA . SER A 1 493 ? 9.690 18.412 -19.310 1.00 93.00 493 SER A CA 1
ATOM 3660 C C . SER A 1 493 ? 10.258 18.368 -17.893 1.00 93.00 493 SER A C 1
ATOM 3662 O O . SER A 1 493 ? 10.551 17.281 -17.391 1.00 93.00 493 SER A O 1
ATOM 3664 N N . TYR A 1 494 ? 10.350 19.519 -17.227 1.00 92.56 494 TYR A N 1
ATOM 3665 C CA . TYR A 1 494 ? 10.784 19.639 -15.832 1.00 92.56 494 TYR A CA 1
ATOM 3666 C C . TYR A 1 494 ? 9.736 20.354 -14.974 1.00 92.56 494 TYR A C 1
ATOM 3668 O O . TYR A 1 494 ? 9.184 21.378 -15.381 1.00 92.56 494 TYR A O 1
ATOM 3676 N N . ARG A 1 495 ? 9.501 19.834 -13.764 1.00 83.88 495 ARG A N 1
ATOM 3677 C CA . ARG A 1 495 ? 8.657 20.450 -12.739 1.00 83.88 495 ARG A CA 1
ATOM 3678 C C . ARG A 1 495 ? 9.490 21.277 -11.757 1.00 83.88 495 ARG A C 1
ATOM 3680 O O . ARG A 1 495 ? 10.171 20.721 -10.897 1.00 83.88 495 ARG A O 1
ATOM 3687 N N . ILE A 1 496 ? 9.366 22.602 -11.822 1.00 83.00 496 ILE A N 1
ATOM 3688 C CA . ILE A 1 496 ? 10.136 23.532 -10.981 1.00 83.00 496 ILE A CA 1
ATOM 3689 C C . ILE A 1 496 ? 9.738 23.427 -9.495 1.00 83.00 496 ILE A C 1
ATOM 3691 O O . ILE A 1 496 ? 10.602 23.347 -8.623 1.00 83.00 496 ILE A O 1
ATOM 3695 N N . TYR A 1 497 ? 8.437 23.466 -9.198 1.00 70.69 497 TYR A N 1
ATOM 3696 C CA . TYR A 1 497 ? 7.886 23.605 -7.841 1.00 70.69 497 TYR A CA 1
ATOM 3697 C C . TYR A 1 497 ? 6.540 22.855 -7.713 1.00 70.69 497 TYR A C 1
ATOM 3699 O O . TYR A 1 497 ? 5.997 22.415 -8.729 1.00 70.69 497 TYR A O 1
ATOM 3707 N N . ASP A 1 498 ? 5.988 22.667 -6.506 1.00 63.47 498 ASP A N 1
ATOM 3708 C CA . ASP A 1 498 ? 4.582 22.245 -6.353 1.00 63.47 498 ASP A CA 1
ATOM 3709 C C . ASP A 1 498 ? 3.694 23.403 -5.887 1.00 63.47 498 ASP A C 1
ATOM 3711 O O . ASP A 1 498 ? 4.179 24.351 -5.288 1.00 63.47 498 ASP A O 1
ATOM 3715 N N . TRP A 1 499 ? 2.399 23.377 -6.208 1.00 58.22 499 TRP A N 1
ATOM 3716 C CA . TRP A 1 499 ? 1.538 24.572 -6.274 1.00 58.22 499 TRP A CA 1
ATOM 3717 C C . TRP A 1 499 ? 1.497 25.447 -5.003 1.00 58.22 499 TRP A C 1
ATOM 3719 O O . TRP A 1 499 ? 1.213 26.645 -5.100 1.00 58.22 499 TRP A O 1
ATOM 3729 N N . LYS A 1 500 ? 1.797 24.874 -3.831 1.00 51.69 500 LYS A N 1
ATOM 3730 C CA . LYS A 1 500 ? 1.950 25.588 -2.554 1.00 51.69 500 LYS A CA 1
ATOM 3731 C C . LYS A 1 500 ? 3.150 26.544 -2.583 1.00 51.69 500 LYS A C 1
ATOM 3733 O O . LYS A 1 500 ? 2.984 27.727 -2.281 1.00 51.69 500 LYS A O 1
ATOM 3738 N N . ASP A 1 501 ? 4.282 26.060 -3.093 1.00 59.06 501 ASP A N 1
ATOM 3739 C CA . ASP A 1 501 ? 5.593 26.714 -3.207 1.00 59.06 501 ASP A CA 1
ATOM 3740 C C . ASP A 1 501 ? 5.670 27.745 -4.356 1.00 59.06 501 ASP A C 1
ATOM 3742 O O . ASP A 1 501 ? 6.744 28.008 -4.902 1.00 59.06 501 ASP A O 1
ATOM 3746 N N . ARG A 1 502 ? 4.541 28.318 -4.796 1.00 64.88 502 ARG A N 1
ATOM 3747 C CA . ARG A 1 502 ? 4.514 29.321 -5.875 1.00 64.88 502 ARG A CA 1
ATOM 3748 C C . ARG A 1 502 ? 5.154 30.632 -5.395 1.00 64.88 502 ARG A C 1
ATOM 3750 O O . ARG A 1 502 ? 4.463 31.510 -4.883 1.00 64.88 502 ARG A O 1
ATOM 3757 N N . VAL A 1 503 ? 6.469 30.762 -5.583 1.00 62.69 503 VAL A N 1
ATOM 3758 C CA . VAL A 1 503 ? 7.257 31.955 -5.220 1.00 62.69 503 VAL A CA 1
ATOM 3759 C C . VAL A 1 503 ? 7.414 32.922 -6.395 1.00 62.69 503 VAL A C 1
ATOM 3761 O O . VAL A 1 503 ? 7.769 32.521 -7.509 1.00 62.69 503 VAL A O 1
ATOM 3764 N N . HIS A 1 504 ? 7.263 34.216 -6.116 1.00 62.28 504 HIS A N 1
ATOM 3765 C CA . HIS A 1 504 ? 7.783 35.271 -6.984 1.00 62.28 504 HIS A CA 1
ATOM 3766 C C . HIS A 1 504 ? 9.314 35.243 -6.975 1.00 62.28 504 HIS A C 1
ATOM 3768 O O . HIS A 1 504 ? 9.933 35.046 -5.932 1.00 62.28 504 HIS A O 1
ATOM 3774 N N . SER A 1 505 ? 9.936 35.441 -8.136 1.00 66.12 505 SER A N 1
ATOM 3775 C CA . SER A 1 505 ? 11.392 35.464 -8.248 1.00 66.12 505 SER A CA 1
ATOM 3776 C C . SER A 1 505 ? 11.853 36.571 -9.181 1.00 66.12 505 SER A C 1
ATOM 3778 O O . SER A 1 505 ? 11.365 36.705 -10.305 1.00 66.12 505 SER A O 1
ATOM 3780 N N . SER A 1 506 ? 12.827 37.326 -8.685 1.00 68.56 506 SER A N 1
ATOM 3781 C CA . SER A 1 506 ? 13.558 38.380 -9.383 1.00 68.56 506 SER A CA 1
ATOM 3782 C C . SER A 1 506 ? 14.818 37.876 -10.092 1.00 68.56 506 SER A C 1
ATOM 3784 O O . SER A 1 506 ? 15.578 38.692 -10.604 1.00 68.56 506 SER A O 1
ATOM 3786 N N . THR A 1 507 ? 15.122 36.578 -10.021 1.00 79.44 507 THR A N 1
ATOM 3787 C CA . THR A 1 507 ? 16.379 36.007 -10.522 1.00 79.44 507 THR A CA 1
ATOM 3788 C C . THR A 1 507 ? 16.145 34.632 -11.137 1.00 79.44 507 THR A C 1
ATOM 3790 O O . THR A 1 507 ? 15.760 33.685 -10.450 1.00 79.44 507 THR A O 1
ATOM 3793 N N . ARG A 1 508 ? 16.395 34.497 -12.442 1.00 86.50 508 ARG A N 1
ATOM 3794 C CA . ARG A 1 508 ? 16.274 33.225 -13.175 1.00 86.50 508 ARG A CA 1
ATOM 3795 C C . ARG A 1 508 ? 17.513 33.002 -14.030 1.00 86.50 508 ARG A C 1
ATOM 3797 O O . ARG A 1 508 ? 17.940 33.912 -14.736 1.00 86.50 508 ARG A O 1
ATOM 3804 N N . ARG A 1 509 ? 18.058 31.785 -14.012 1.00 91.12 509 ARG A N 1
ATOM 3805 C CA . ARG A 1 509 ? 19.139 31.366 -14.915 1.00 91.12 509 ARG A CA 1
ATOM 3806 C C . ARG A 1 509 ? 18.688 30.151 -15.713 1.00 91.12 509 ARG A C 1
ATOM 3808 O O . ARG A 1 509 ? 18.227 29.172 -15.133 1.00 91.12 509 ARG A O 1
ATOM 3815 N N . ILE A 1 510 ? 18.825 30.204 -17.029 1.00 93.69 510 ILE A N 1
ATOM 3816 C CA . ILE A 1 510 ? 18.552 29.095 -17.947 1.00 93.69 510 ILE A CA 1
ATOM 3817 C C . ILE A 1 510 ? 19.798 28.944 -18.814 1.00 93.69 510 ILE A C 1
ATOM 3819 O O . ILE A 1 510 ? 20.305 29.941 -19.324 1.00 93.69 510 ILE A O 1
ATOM 3823 N N . SER A 1 511 ? 20.305 27.729 -18.987 1.00 93.69 511 SER A N 1
ATOM 3824 C CA . SER A 1 511 ? 21.418 27.459 -19.903 1.00 93.69 511 SER A CA 1
ATOM 3825 C C . SER A 1 511 ? 21.191 26.133 -20.612 1.00 93.69 511 SER A C 1
ATOM 3827 O O . SER A 1 511 ? 20.628 25.211 -20.026 1.00 93.69 511 SER A O 1
ATOM 3829 N N . LEU A 1 512 ? 21.578 26.045 -21.880 1.00 94.75 512 LEU A N 1
ATOM 3830 C CA . LEU A 1 512 ? 21.614 24.800 -22.636 1.00 94.75 512 LEU A CA 1
ATOM 3831 C C . LEU A 1 512 ? 22.655 24.904 -23.751 1.00 94.75 512 LEU A C 1
ATOM 3833 O O . LEU A 1 512 ? 22.698 25.894 -24.485 1.00 94.75 512 LEU A O 1
ATOM 3837 N N . MET A 1 513 ? 23.460 23.856 -23.919 1.00 94.50 513 MET A N 1
ATOM 3838 C CA . MET A 1 513 ? 24.227 23.676 -25.146 1.00 94.50 513 MET A CA 1
ATOM 3839 C C . MET A 1 513 ? 23.437 22.812 -26.128 1.00 94.50 513 MET A C 1
ATOM 3841 O O . MET A 1 513 ? 22.885 21.780 -25.739 1.00 94.50 513 MET A O 1
ATOM 3845 N N . PHE A 1 514 ? 23.415 23.204 -27.401 1.00 95.12 514 PHE A N 1
ATOM 3846 C CA . PHE A 1 514 ? 22.712 22.497 -28.471 1.00 95.12 514 PHE A CA 1
ATOM 3847 C C . PHE A 1 514 ? 23.598 22.288 -29.706 1.00 95.12 514 PHE A C 1
ATOM 3849 O O . PHE A 1 514 ? 24.496 23.082 -29.982 1.00 95.12 514 PHE A O 1
ATOM 3856 N N . ARG A 1 515 ? 23.342 21.207 -30.449 1.00 94.44 515 ARG A N 1
ATOM 3857 C CA . ARG A 1 515 ? 23.989 20.870 -31.726 1.00 94.44 515 ARG A CA 1
ATOM 3858 C C . ARG A 1 515 ? 22.925 20.396 -32.709 1.00 94.44 515 ARG A C 1
ATOM 3860 O O . ARG A 1 515 ? 22.262 19.396 -32.439 1.00 94.44 515 ARG A O 1
ATOM 3867 N N . THR A 1 516 ? 22.744 21.096 -33.829 1.00 93.69 516 THR A N 1
ATOM 3868 C CA . THR A 1 516 ? 21.697 20.774 -34.814 1.00 93.69 516 THR A CA 1
ATOM 3869 C C . THR A 1 516 ? 22.106 21.079 -36.255 1.00 93.69 516 THR A C 1
ATOM 3871 O O . THR A 1 516 ? 22.994 21.893 -36.503 1.00 93.69 516 THR A O 1
ATOM 3874 N N . ASN A 1 517 ? 21.392 20.439 -37.184 1.00 90.75 517 ASN A N 1
ATOM 3875 C CA . ASN A 1 517 ? 21.392 20.718 -38.619 1.00 90.75 517 ASN A CA 1
ATOM 3876 C C . ASN A 1 517 ? 19.994 21.199 -39.102 1.00 90.75 517 ASN A C 1
ATOM 3878 O O . ASN A 1 517 ? 19.765 21.321 -40.302 1.00 90.75 517 ASN A O 1
ATOM 3882 N N . PHE A 1 518 ? 19.044 21.458 -38.184 1.00 91.06 518 PHE A N 1
ATOM 3883 C CA . PHE A 1 518 ? 17.644 21.809 -38.479 1.00 91.06 518 PHE A CA 1
ATOM 3884 C C . PHE A 1 518 ? 17.290 23.225 -38.006 1.00 91.06 518 PHE A C 1
ATOM 3886 O O . PHE A 1 518 ? 17.195 23.490 -36.808 1.00 91.06 518 PHE A O 1
ATOM 3893 N N . ASP A 1 519 ? 17.014 24.113 -38.963 1.00 89.50 519 ASP A N 1
ATOM 3894 C CA . ASP A 1 519 ? 16.842 25.553 -38.718 1.00 89.50 519 ASP A CA 1
ATOM 3895 C C . ASP A 1 519 ? 15.518 25.960 -38.047 1.00 89.50 519 ASP A C 1
ATOM 3897 O O . ASP A 1 519 ? 15.409 27.062 -37.532 1.00 89.50 519 ASP A O 1
ATOM 3901 N N . ASP A 1 520 ? 14.500 25.099 -38.036 1.00 90.81 520 ASP A N 1
ATOM 3902 C CA . ASP A 1 520 ? 13.200 25.381 -37.410 1.00 90.81 520 ASP A CA 1
ATOM 3903 C C . ASP A 1 520 ? 12.989 24.423 -36.230 1.00 90.81 520 ASP A C 1
ATOM 3905 O O . ASP A 1 520 ? 12.683 23.243 -36.436 1.00 90.81 520 ASP A O 1
ATOM 3909 N N . SER A 1 521 ? 13.225 24.912 -35.006 1.00 93.31 521 SER A N 1
ATOM 3910 C CA . SER A 1 521 ? 13.146 24.131 -33.758 1.00 93.31 521 SER A CA 1
ATOM 3911 C C . SER A 1 521 ? 12.847 24.993 -32.521 1.00 93.31 521 SER A C 1
ATOM 3913 O O . SER A 1 521 ? 13.506 26.005 -32.293 1.00 93.31 521 SER A O 1
ATOM 3915 N N . ALA A 1 522 ? 11.944 24.556 -31.641 1.00 94.69 522 ALA A N 1
ATOM 3916 C CA . ALA A 1 522 ? 11.792 25.106 -30.290 1.00 94.69 522 ALA A CA 1
ATOM 3917 C C . ALA A 1 522 ? 12.867 24.545 -29.334 1.00 94.69 522 ALA A C 1
ATOM 3919 O O . ALA A 1 522 ? 13.033 23.329 -29.229 1.00 94.69 522 ALA A O 1
ATOM 3920 N N . LEU A 1 523 ? 13.586 25.424 -28.624 1.00 95.50 523 LEU A N 1
ATOM 3921 C CA . LEU A 1 523 ? 14.655 25.063 -27.678 1.00 95.50 523 LEU A CA 1
ATOM 3922 C C . LEU A 1 523 ? 14.171 25.034 -26.227 1.00 95.50 523 LEU A C 1
ATOM 3924 O O . LEU A 1 523 ? 14.484 24.095 -25.497 1.00 95.50 523 LEU A O 1
ATOM 3928 N N . PHE A 1 524 ? 13.418 26.051 -25.812 1.00 95.81 524 PHE A N 1
ATOM 3929 C CA . PHE A 1 524 ? 12.919 26.187 -24.446 1.00 95.81 524 PHE A CA 1
ATOM 3930 C C . PHE A 1 524 ? 11.572 26.909 -24.427 1.00 95.81 524 PHE A C 1
ATOM 3932 O O . PHE A 1 524 ? 11.379 27.887 -25.154 1.00 95.81 524 PHE A O 1
ATOM 3939 N N . TYR A 1 525 ? 10.660 26.453 -23.570 1.00 94.94 525 TYR A N 1
ATOM 3940 C CA . TYR A 1 525 ? 9.408 27.148 -23.309 1.00 94.94 525 TYR A CA 1
ATOM 3941 C C . TYR A 1 525 ? 8.995 27.081 -21.841 1.00 94.94 525 TYR A C 1
ATOM 3943 O O . TYR A 1 525 ? 8.927 26.003 -21.245 1.00 94.94 525 TYR A O 1
ATOM 3951 N N . ALA A 1 526 ? 8.634 28.238 -21.296 1.00 91.50 526 ALA A N 1
ATOM 3952 C CA . ALA A 1 526 ? 8.045 28.381 -19.978 1.00 91.50 526 ALA A CA 1
ATOM 3953 C C . ALA A 1 526 ? 6.971 29.473 -20.009 1.00 91.50 526 ALA A C 1
ATOM 3955 O O . ALA A 1 526 ? 7.216 30.583 -20.478 1.00 91.50 526 ALA A O 1
ATOM 3956 N N . SER A 1 527 ? 5.786 29.170 -19.486 1.00 87.50 527 SER A N 1
ATOM 3957 C CA . SER A 1 527 ? 4.659 30.102 -19.377 1.00 87.50 527 SER A CA 1
ATOM 3958 C C . SER A 1 527 ? 4.135 30.132 -17.953 1.00 87.50 527 SER A C 1
ATOM 3960 O O . SER A 1 527 ? 4.219 29.132 -17.245 1.00 87.50 527 SER A O 1
ATOM 3962 N N . GLY A 1 528 ? 3.548 31.248 -17.547 1.00 73.06 528 GLY A N 1
ATOM 3963 C CA . GLY A 1 528 ? 2.750 31.337 -16.339 1.00 73.06 528 GLY A CA 1
ATOM 3964 C C . GLY A 1 528 ? 1.642 32.362 -16.478 1.00 73.06 528 GLY A C 1
ATOM 3965 O O . GLY A 1 528 ? 1.769 33.381 -17.154 1.00 73.06 528 GLY A O 1
ATOM 3966 N N . GLU A 1 529 ? 0.518 32.072 -15.851 1.00 60.81 529 GLU A N 1
ATOM 3967 C CA . GLU A 1 529 ? -0.677 32.894 -15.947 1.00 60.81 529 GLU A CA 1
ATOM 3968 C C . GLU A 1 529 ? -1.019 33.464 -14.567 1.00 60.81 529 GLU A C 1
ATOM 3970 O O . GLU A 1 529 ? -1.385 32.755 -13.625 1.00 60.81 529 GLU A O 1
ATOM 3975 N N . SER A 1 530 ? -0.829 34.780 -14.455 1.00 59.31 530 SER A N 1
ATOM 3976 C CA . SER A 1 530 ? -1.292 35.611 -13.344 1.00 59.31 530 SER A CA 1
ATOM 3977 C C . SER A 1 530 ? -2.480 36.466 -13.820 1.00 59.31 530 SER A C 1
ATOM 3979 O O . SER A 1 530 ? -3.080 36.173 -14.852 1.00 59.31 530 SER A O 1
ATOM 3981 N N . LEU A 1 531 ? -2.787 37.577 -13.137 1.00 57.97 531 LEU A N 1
ATOM 3982 C CA . LEU A 1 531 ? -3.679 38.622 -13.676 1.00 57.97 531 LEU A CA 1
ATOM 3983 C C . LEU A 1 531 ? -3.226 39.155 -15.051 1.00 57.97 531 LEU A C 1
ATOM 3985 O O . LEU A 1 531 ? -4.030 39.724 -15.787 1.00 57.97 531 LEU A O 1
ATOM 3989 N N . LYS A 1 532 ? -1.945 38.973 -15.393 1.00 69.00 532 LYS A N 1
ATOM 3990 C CA . LYS A 1 532 ? -1.379 39.155 -16.734 1.00 69.00 532 LYS A CA 1
ATOM 3991 C C . LYS A 1 532 ? -0.580 37.899 -17.114 1.00 69.00 532 LYS A C 1
ATOM 3993 O O . LYS A 1 532 ? 0.007 37.242 -16.249 1.00 69.00 532 LYS A O 1
ATOM 3998 N N . HIS A 1 533 ? -0.584 37.539 -18.393 1.00 73.44 533 HIS A N 1
ATOM 3999 C CA . HIS A 1 533 ? 0.124 36.359 -18.901 1.00 73.44 533 HIS A CA 1
ATOM 4000 C C . HIS A 1 533 ? 1.631 36.647 -18.999 1.00 73.44 533 HIS A C 1
ATOM 4002 O O . HIS A 1 533 ? 2.010 37.733 -19.419 1.00 73.44 533 HIS A O 1
ATOM 4008 N N . GLN A 1 534 ? 2.479 35.696 -18.607 1.00 84.75 534 GLN A N 1
ATOM 4009 C CA . GLN A 1 534 ? 3.939 35.825 -18.601 1.00 84.75 534 GLN A CA 1
ATOM 4010 C C . GLN A 1 534 ? 4.584 34.610 -19.279 1.00 84.75 534 GLN A C 1
ATOM 4012 O O . GLN A 1 534 ? 4.086 33.490 -19.153 1.00 84.75 534 GLN A O 1
ATOM 4017 N N . TYR A 1 535 ? 5.699 34.796 -19.987 1.00 90.44 535 TYR A N 1
ATOM 4018 C CA . TYR A 1 535 ? 6.424 33.685 -20.621 1.00 90.44 535 TYR A CA 1
ATOM 4019 C C . TYR A 1 535 ? 7.891 34.008 -20.927 1.00 90.44 535 TYR A C 1
ATOM 4021 O O . TYR A 1 535 ? 8.276 35.170 -21.007 1.00 90.44 535 TYR A O 1
ATOM 4029 N N . ILE A 1 536 ? 8.689 32.957 -21.140 1.00 93.19 536 ILE A N 1
ATOM 4030 C CA . ILE A 1 536 ? 9.938 32.970 -21.914 1.00 93.19 536 ILE A CA 1
ATOM 4031 C C . ILE A 1 536 ? 9.831 31.864 -22.970 1.00 93.19 536 ILE A C 1
ATOM 4033 O O . ILE A 1 536 ? 9.508 30.714 -22.664 1.00 93.19 536 ILE A O 1
ATOM 4037 N N . ALA A 1 537 ? 10.147 32.217 -24.209 1.00 95.00 537 ALA A N 1
ATOM 4038 C CA . ALA A 1 537 ? 10.177 31.344 -25.369 1.00 95.00 537 ALA A CA 1
ATOM 4039 C C . ALA A 1 537 ? 11.533 31.486 -26.077 1.00 95.00 537 ALA A C 1
ATOM 4041 O O . ALA A 1 537 ? 11.984 32.602 -26.335 1.00 95.00 537 ALA A O 1
ATOM 4042 N N . ALA A 1 538 ? 12.182 30.367 -26.403 1.00 95.88 538 ALA A N 1
ATOM 4043 C CA . ALA A 1 538 ? 13.411 30.346 -27.193 1.00 95.88 538 ALA A CA 1
ATOM 4044 C C . ALA A 1 538 ? 13.317 29.314 -28.323 1.00 95.88 538 ALA A C 1
ATOM 4046 O O . ALA A 1 538 ? 12.941 28.158 -28.105 1.00 95.88 538 ALA A O 1
ATOM 4047 N N . SER A 1 539 ? 13.683 29.723 -29.535 1.00 95.94 539 SER A N 1
ATOM 4048 C CA . SER A 1 539 ? 13.573 28.905 -30.749 1.00 95.94 539 SER A CA 1
ATOM 4049 C C . SER A 1 539 ? 14.624 29.284 -31.789 1.00 95.94 539 SER A C 1
ATOM 4051 O O . SER A 1 539 ? 14.978 30.454 -31.913 1.00 95.94 539 SER A O 1
ATOM 4053 N N . ILE A 1 540 ? 15.083 28.301 -32.559 1.00 94.62 540 ILE A N 1
ATOM 4054 C CA . ILE A 1 540 ? 15.916 28.495 -33.748 1.00 94.62 540 ILE A CA 1
ATOM 4055 C C . ILE A 1 540 ? 14.993 28.805 -34.929 1.00 94.62 540 ILE A C 1
ATOM 4057 O O . ILE A 1 540 ? 13.966 28.134 -35.094 1.00 94.62 540 ILE A O 1
ATOM 4061 N N . LYS A 1 541 ? 15.345 29.839 -35.704 1.00 92.50 541 LYS A N 1
ATOM 4062 C CA . LYS A 1 541 ? 14.749 30.162 -37.007 1.00 92.50 541 LYS A CA 1
ATOM 4063 C C . LYS A 1 541 ? 15.676 31.052 -37.835 1.00 92.50 541 LYS A C 1
ATOM 4065 O O . LYS A 1 541 ? 16.292 31.964 -37.288 1.00 92.50 541 LYS A O 1
ATOM 4070 N N . ASN A 1 542 ? 15.726 30.846 -39.149 1.00 90.56 542 ASN A N 1
ATOM 4071 C CA . ASN A 1 542 ? 16.474 31.667 -40.111 1.00 90.56 542 ASN A CA 1
ATOM 4072 C C . ASN A 1 542 ? 17.969 31.842 -39.755 1.00 90.56 542 ASN A C 1
ATOM 4074 O O . ASN A 1 542 ? 18.506 32.944 -39.871 1.00 90.56 542 ASN A O 1
ATOM 4078 N N . GLN A 1 543 ? 18.631 30.776 -39.297 1.00 89.25 543 GLN A N 1
ATOM 4079 C CA . GLN A 1 543 ? 20.001 30.758 -38.760 1.00 89.25 543 GLN A CA 1
ATOM 4080 C C . GLN A 1 543 ? 20.202 31.775 -37.623 1.00 89.25 543 GLN A C 1
ATOM 4082 O O . GLN A 1 543 ? 21.142 32.572 -37.589 1.00 89.25 543 GLN A O 1
ATOM 4087 N N . SER A 1 544 ? 19.262 31.778 -36.678 1.00 92.56 544 SER A N 1
ATOM 4088 C CA . SER A 1 544 ? 19.316 32.641 -35.503 1.00 92.56 544 SER A CA 1
ATOM 4089 C C . SER A 1 544 ? 18.522 32.072 -34.328 1.00 92.56 544 SER A C 1
ATOM 4091 O O . SER A 1 544 ? 17.533 31.362 -34.519 1.00 92.56 544 SER A O 1
ATOM 4093 N N . VAL A 1 545 ? 18.938 32.396 -33.101 1.00 94.00 545 VAL A N 1
ATOM 4094 C CA . VAL A 1 545 ? 18.120 32.161 -31.908 1.00 94.00 545 VAL A CA 1
ATOM 4095 C C . VAL A 1 545 ? 17.203 33.362 -31.713 1.00 94.00 545 VAL A C 1
ATOM 4097 O O . VAL A 1 545 ? 17.651 34.460 -31.378 1.00 94.00 545 VAL A O 1
ATOM 4100 N N . HIS A 1 546 ? 15.907 33.128 -31.887 1.00 94.88 546 HIS A N 1
ATOM 4101 C CA . HIS A 1 546 ? 14.844 34.021 -31.452 1.00 94.88 546 HIS A CA 1
ATOM 4102 C C . HIS A 1 546 ? 14.539 33.750 -29.975 1.00 94.88 546 HIS A C 1
ATOM 4104 O O . HIS A 1 546 ? 14.203 32.618 -29.614 1.00 94.88 546 HIS A O 1
ATOM 4110 N N . VAL A 1 547 ? 14.620 34.786 -29.138 1.00 94.81 547 VAL A N 1
ATOM 4111 C CA . VAL A 1 547 ? 14.168 34.755 -27.740 1.00 94.81 547 VAL A CA 1
ATOM 4112 C C . VAL A 1 547 ? 13.112 35.835 -27.545 1.00 94.81 547 VAL A C 1
ATOM 4114 O O . VAL A 1 547 ? 13.359 37.005 -27.839 1.00 94.81 547 VAL A O 1
ATOM 4117 N N . GLU A 1 548 ? 11.950 35.451 -27.027 1.00 94.00 548 GLU A N 1
ATOM 4118 C CA . GLU A 1 548 ? 10.860 36.359 -26.671 1.00 94.00 548 GLU A CA 1
ATOM 4119 C C . GLU A 1 548 ? 10.407 36.103 -25.232 1.00 94.00 548 GLU A C 1
ATOM 4121 O O . GLU A 1 548 ? 10.393 34.965 -24.759 1.00 94.00 548 GLU A O 1
ATOM 4126 N N . MET A 1 549 ? 10.049 37.168 -24.521 1.00 91.06 549 MET A N 1
ATOM 4127 C CA . MET A 1 549 ? 9.574 37.110 -23.146 1.00 91.06 549 MET A CA 1
ATOM 4128 C C . MET A 1 549 ? 8.534 38.187 -22.866 1.00 91.06 549 MET A C 1
ATOM 4130 O O . MET A 1 549 ? 8.595 39.275 -23.434 1.00 91.06 549 MET A O 1
ATOM 4134 N N . ASP A 1 550 ? 7.614 37.905 -21.952 1.00 87.94 550 ASP A N 1
ATOM 4135 C CA . ASP A 1 550 ? 6.649 38.881 -21.452 1.00 87.94 550 ASP A CA 1
ATOM 4136 C C . ASP A 1 550 ? 6.587 38.808 -19.923 1.00 87.94 550 ASP A C 1
ATOM 4138 O O . ASP A 1 550 ? 6.421 37.734 -19.337 1.00 87.94 550 ASP A O 1
ATOM 4142 N N . PHE A 1 551 ? 6.720 39.971 -19.286 1.00 83.25 551 PHE A N 1
ATOM 4143 C CA . PHE A 1 551 ? 6.573 40.166 -17.840 1.00 83.25 551 PHE A CA 1
ATOM 4144 C C . PHE A 1 551 ? 5.130 40.574 -17.468 1.00 83.25 551 PHE A C 1
ATOM 4146 O O . PHE A 1 551 ? 4.827 40.842 -16.306 1.00 83.25 551 PHE A O 1
ATOM 4153 N N . GLY A 1 552 ? 4.221 40.584 -18.445 1.00 75.06 552 GLY A N 1
ATOM 4154 C CA . GLY A 1 552 ? 2.790 40.854 -18.329 1.00 75.06 552 GLY A CA 1
ATOM 4155 C C . GLY A 1 552 ? 2.381 42.242 -18.821 1.00 75.06 552 GLY A C 1
ATOM 4156 O O . GLY A 1 552 ? 1.201 42.465 -19.078 1.00 75.06 552 GLY A O 1
ATOM 4157 N N . ASP A 1 553 ? 3.329 43.174 -18.947 1.00 73.88 553 ASP A N 1
ATOM 4158 C CA . ASP A 1 553 ? 3.078 44.565 -19.353 1.00 73.88 553 ASP A CA 1
ATOM 4159 C C . ASP A 1 553 ? 3.591 44.909 -20.756 1.00 73.88 553 ASP A C 1
ATOM 4161 O O . ASP A 1 553 ? 3.066 45.830 -21.379 1.00 73.88 553 ASP A O 1
ATOM 4165 N N . ASN A 1 554 ? 4.641 44.234 -21.234 1.00 76.06 554 ASN A N 1
ATOM 4166 C CA . ASN A 1 554 ? 5.283 44.490 -22.524 1.00 76.06 554 ASN A CA 1
ATOM 4167 C C . ASN A 1 554 ? 6.072 43.253 -22.967 1.00 76.06 554 ASN A C 1
ATOM 4169 O O . ASN A 1 554 ? 6.951 42.784 -22.241 1.00 76.06 554 ASN A O 1
ATOM 4173 N N . VAL A 1 555 ? 5.839 42.821 -24.206 1.00 84.38 555 VAL A N 1
ATOM 4174 C CA . VAL A 1 555 ? 6.656 41.801 -24.869 1.00 84.38 555 VAL A CA 1
ATOM 4175 C C . VAL A 1 555 ? 8.034 42.379 -25.204 1.00 84.38 555 VAL A C 1
ATOM 4177 O O . VAL A 1 555 ? 8.151 43.433 -25.832 1.00 84.38 555 VAL A O 1
ATOM 4180 N N . MET A 1 556 ? 9.083 41.665 -24.810 1.00 86.25 556 MET A N 1
ATOM 4181 C CA . MET A 1 556 ? 10.480 41.951 -25.115 1.00 86.25 556 MET A CA 1
ATOM 4182 C C . MET A 1 556 ? 11.032 40.814 -25.973 1.00 86.25 556 MET A C 1
ATOM 4184 O O . MET A 1 556 ? 10.989 39.653 -25.573 1.00 86.25 556 MET A O 1
ATOM 4188 N N . SER A 1 557 ? 11.579 41.131 -27.145 1.00 89.62 557 SER A N 1
ATOM 4189 C CA . SER A 1 557 ? 12.172 40.136 -28.042 1.00 89.62 557 SER A CA 1
ATOM 4190 C C . SER A 1 557 ? 13.578 40.524 -28.485 1.00 89.62 557 SER A C 1
ATOM 4192 O O . SER A 1 557 ? 13.950 41.699 -28.541 1.00 89.62 557 SER A O 1
ATOM 4194 N N . THR A 1 558 ? 14.386 39.515 -28.796 1.00 92.56 558 THR A N 1
ATOM 4195 C CA . THR A 1 558 ? 15.683 39.687 -29.444 1.00 92.56 558 THR A CA 1
ATOM 4196 C C . THR A 1 558 ? 15.989 38.511 -30.364 1.00 92.56 558 THR A C 1
ATOM 4198 O O . THR A 1 558 ? 15.424 37.424 -30.243 1.00 92.56 558 THR A O 1
ATOM 4201 N N . VAL A 1 559 ? 16.924 38.743 -31.278 1.00 92.62 559 VAL A N 1
ATOM 4202 C CA . VAL A 1 559 ? 17.451 37.748 -32.207 1.00 92.62 559 VAL A CA 1
ATOM 4203 C C . VAL A 1 559 ? 18.973 37.789 -32.118 1.00 92.62 559 VAL A C 1
ATOM 4205 O O . VAL A 1 559 ? 19.553 38.876 -32.163 1.00 92.62 559 VAL A O 1
ATOM 4208 N N . LEU A 1 560 ? 19.611 36.629 -31.959 1.00 91.56 560 LEU A N 1
ATOM 4209 C CA . LEU A 1 560 ? 21.067 36.471 -32.003 1.00 91.56 560 LEU A CA 1
ATOM 4210 C C . LEU A 1 560 ? 21.413 35.569 -33.192 1.00 91.56 560 LEU A C 1
ATOM 4212 O O . LEU A 1 560 ? 20.905 34.454 -33.296 1.00 91.56 560 LEU A O 1
ATOM 4216 N N . THR A 1 561 ? 22.217 36.082 -34.122 1.00 83.25 561 THR A N 1
ATOM 4217 C CA . THR A 1 561 ? 22.482 35.466 -35.434 1.00 83.25 561 THR A CA 1
ATOM 4218 C C . THR A 1 561 ? 23.846 34.790 -35.447 1.00 83.25 561 THR A C 1
ATOM 4220 O O . THR A 1 561 ? 24.854 35.474 -35.259 1.00 83.25 561 THR A O 1
ATOM 4223 N N . ASP A 1 562 ? 23.889 33.490 -35.716 1.00 77.31 562 ASP A N 1
ATOM 4224 C CA . ASP A 1 562 ? 25.125 32.717 -35.885 1.00 77.31 562 ASP A CA 1
ATOM 4225 C C . ASP A 1 562 ? 24.868 31.512 -36.811 1.00 77.31 562 ASP A C 1
ATOM 4227 O O . ASP A 1 562 ? 23.728 31.234 -37.179 1.00 77.31 562 ASP A O 1
ATOM 4231 N N . ASP A 1 563 ? 25.906 30.785 -37.214 1.00 84.12 563 ASP A N 1
ATOM 4232 C CA . ASP A 1 563 ? 25.819 29.702 -38.205 1.00 84.12 563 ASP A CA 1
ATOM 4233 C C . ASP A 1 563 ? 25.347 28.357 -37.593 1.00 84.12 563 ASP A C 1
ATOM 4235 O O . ASP A 1 563 ? 25.988 27.307 -37.700 1.00 84.12 563 ASP A O 1
ATOM 4239 N N . LEU A 1 564 ? 24.190 28.420 -36.919 1.00 86.69 564 LEU A N 1
ATOM 4240 C CA . LEU A 1 564 ? 23.638 27.428 -35.978 1.00 86.69 564 LEU A CA 1
ATOM 4241 C C . LEU A 1 564 ? 23.356 26.028 -36.547 1.00 86.69 564 LEU A C 1
ATOM 4243 O O . LEU A 1 564 ? 23.031 25.114 -35.790 1.00 86.69 564 LEU A O 1
ATOM 4247 N N . THR A 1 565 ? 23.411 25.863 -37.870 1.00 83.94 565 THR A N 1
ATOM 4248 C CA . THR A 1 565 ? 22.930 24.665 -38.585 1.00 83.94 565 THR A CA 1
ATOM 4249 C C . THR A 1 565 ? 24.049 23.831 -39.212 1.00 83.94 565 THR A C 1
ATOM 4251 O O . THR A 1 565 ? 23.785 22.875 -39.938 1.00 83.94 565 THR A O 1
ATOM 4254 N N . ARG A 1 566 ? 25.316 24.147 -38.910 1.00 83.94 566 ARG A N 1
ATOM 4255 C CA . ARG A 1 566 ? 26.492 23.371 -39.353 1.00 83.94 566 ARG A CA 1
ATOM 4256 C C . ARG A 1 566 ? 26.855 22.201 -38.439 1.00 83.94 566 ARG A C 1
ATOM 4258 O O . ARG A 1 566 ? 27.945 21.645 -38.575 1.00 83.94 566 ARG A O 1
ATOM 4265 N N . GLY A 1 567 ? 26.005 21.857 -37.474 1.00 80.62 567 GLY A N 1
ATOM 4266 C CA . GLY A 1 567 ? 26.301 20.792 -36.524 1.00 80.62 567 GLY A CA 1
ATOM 4267 C C . GLY A 1 567 ? 27.498 21.114 -35.631 1.00 80.62 567 GLY A C 1
ATOM 4268 O O . GLY A 1 567 ? 28.258 20.208 -35.292 1.00 80.62 567 GLY A O 1
ATOM 4269 N N . TYR A 1 568 ? 27.673 22.377 -35.237 1.00 90.44 568 TYR A N 1
ATOM 4270 C CA . TYR A 1 568 ? 28.558 22.759 -34.135 1.00 90.44 568 TYR A CA 1
ATOM 4271 C C . TYR A 1 568 ? 27.785 22.816 -32.810 1.00 90.44 568 TYR A C 1
ATOM 4273 O O . TYR A 1 568 ? 26.556 22.798 -32.792 1.00 90.44 568 TYR A O 1
ATOM 4281 N N . TRP A 1 569 ? 28.513 22.825 -31.692 1.00 92.25 569 TRP A N 1
ATOM 4282 C CA . TRP A 1 569 ? 27.939 22.981 -30.355 1.00 92.25 569 TRP A CA 1
ATOM 4283 C C . TRP A 1 569 ? 27.861 24.469 -29.997 1.00 92.25 569 TRP A C 1
ATOM 4285 O O . TRP A 1 569 ? 28.904 25.092 -29.812 1.00 92.25 569 TRP A O 1
ATOM 4295 N N . HIS A 1 570 ? 26.644 24.988 -29.846 1.00 94.19 570 HIS A N 1
ATOM 4296 C CA . HIS A 1 570 ? 26.346 26.369 -29.459 1.00 94.19 570 HIS A CA 1
ATOM 4297 C C . HIS A 1 570 ? 25.828 26.431 -28.018 1.00 94.19 570 HIS A C 1
ATOM 4299 O O . HIS A 1 570 ? 25.061 25.561 -27.602 1.00 94.19 570 HIS A O 1
ATOM 4305 N N . ASN A 1 571 ? 26.229 27.443 -27.249 1.00 93.62 571 ASN A N 1
ATOM 4306 C CA . ASN A 1 571 ? 25.777 27.706 -25.880 1.00 93.62 571 ASN A CA 1
ATOM 4307 C C . ASN A 1 571 ? 24.760 28.854 -25.856 1.00 93.62 571 ASN A C 1
ATOM 4309 O O . ASN A 1 571 ? 25.132 30.006 -26.078 1.00 93.62 571 ASN A O 1
ATOM 4313 N N . LEU A 1 572 ? 23.504 28.548 -25.519 1.00 95.06 572 LEU A N 1
ATOM 4314 C CA . LEU A 1 572 ? 22.476 29.542 -25.219 1.00 95.06 572 LEU A CA 1
ATOM 4315 C C . LEU A 1 572 ? 22.298 29.662 -23.703 1.00 95.06 572 LEU A C 1
ATOM 4317 O O . LEU A 1 572 ? 21.933 28.698 -23.033 1.00 95.06 572 LEU A O 1
ATOM 4321 N N . THR A 1 573 ? 22.483 30.867 -23.170 1.00 94.94 573 THR A N 1
ATOM 4322 C CA . THR A 1 573 ? 22.287 31.171 -21.748 1.00 94.94 573 THR A CA 1
ATOM 4323 C C . THR A 1 573 ? 21.436 32.432 -21.574 1.00 94.94 573 THR A C 1
ATOM 4325 O O . THR A 1 573 ? 21.707 33.463 -22.180 1.00 94.94 573 THR A O 1
ATOM 4328 N N . ILE A 1 574 ? 20.397 32.356 -20.741 1.00 94.25 574 ILE A N 1
ATOM 4329 C CA . ILE A 1 574 ? 19.466 33.446 -20.417 1.00 94.25 574 ILE A CA 1
ATOM 4330 C C . ILE A 1 574 ? 19.546 33.702 -18.908 1.00 94.25 574 ILE A C 1
ATOM 4332 O O . ILE A 1 574 ? 19.269 32.811 -18.104 1.00 94.25 574 ILE A O 1
ATOM 4336 N N . LEU A 1 575 ? 19.918 34.922 -18.527 1.00 92.94 575 LEU A N 1
ATOM 4337 C CA . LEU A 1 575 ? 20.051 35.382 -17.146 1.00 92.94 575 LEU A CA 1
ATOM 4338 C C . LEU A 1 575 ? 19.113 36.572 -16.932 1.00 92.94 575 LEU A C 1
ATOM 4340 O O . LEU A 1 575 ? 19.288 37.613 -17.557 1.00 92.94 575 LEU A O 1
ATOM 4344 N N . HIS A 1 576 ? 18.132 36.436 -16.047 1.00 89.38 576 HIS A N 1
ATOM 4345 C CA . HIS A 1 576 ? 17.304 37.539 -15.554 1.00 89.38 576 HIS A CA 1
ATOM 4346 C C . HIS A 1 576 ? 17.775 37.905 -14.149 1.00 89.38 576 HIS A C 1
ATOM 4348 O O . HIS A 1 576 ? 17.819 37.039 -13.277 1.00 89.38 576 HIS A O 1
ATOM 4354 N N . GLU A 1 577 ? 18.116 39.177 -13.936 1.00 86.44 577 GLU A N 1
ATOM 4355 C CA . GLU A 1 577 ? 18.543 39.724 -12.647 1.00 86.44 577 GLU A CA 1
ATOM 4356 C C . GLU A 1 577 ? 17.845 41.066 -12.376 1.00 86.44 577 GLU A C 1
ATOM 4358 O O . GLU A 1 577 ? 18.219 42.123 -12.894 1.00 86.44 577 GLU A O 1
ATOM 4363 N N . GLN A 1 578 ? 16.813 41.006 -11.530 1.00 80.62 578 GLN A N 1
ATOM 4364 C CA . GLN A 1 578 ? 15.932 42.089 -11.085 1.00 80.62 578 GLN A CA 1
ATOM 4365 C C . GLN A 1 578 ? 15.220 42.823 -12.229 1.00 80.62 578 GLN A C 1
ATOM 4367 O O . GLN A 1 578 ? 14.056 42.548 -12.516 1.00 80.62 578 GLN A O 1
ATOM 4372 N N . ARG A 1 579 ? 15.908 43.776 -12.865 1.00 83.50 579 ARG A N 1
ATOM 4373 C CA . ARG A 1 579 ? 15.413 44.568 -14.002 1.00 83.50 579 ARG A CA 1
ATOM 4374 C C . ARG A 1 579 ? 16.231 44.390 -15.278 1.00 83.50 579 ARG A C 1
ATOM 4376 O O . ARG A 1 579 ? 15.797 44.844 -16.329 1.00 83.50 579 ARG A O 1
ATOM 4383 N N . THR A 1 580 ? 17.348 43.678 -15.197 1.00 89.56 580 THR A N 1
ATOM 4384 C CA . THR A 1 580 ? 18.215 43.379 -16.336 1.00 89.56 580 THR A CA 1
ATOM 4385 C C . THR A 1 580 ? 17.938 41.962 -16.842 1.00 89.56 580 THR A C 1
ATOM 4387 O O . THR A 1 580 ? 17.642 41.057 -16.055 1.00 89.56 580 THR A O 1
ATOM 4390 N N . VAL A 1 581 ? 18.038 41.748 -18.153 1.00 90.94 581 VAL A N 1
ATOM 4391 C CA . VAL A 1 581 ? 18.045 40.411 -18.758 1.00 90.94 581 VAL A CA 1
ATOM 4392 C C . VAL A 1 581 ? 19.210 40.313 -19.737 1.00 90.94 581 VAL A C 1
ATOM 4394 O O . VAL A 1 581 ? 19.226 40.995 -20.760 1.00 90.94 581 VAL A O 1
ATOM 4397 N N . SER A 1 582 ? 20.190 39.466 -19.428 1.00 93.31 582 SER A N 1
ATOM 4398 C CA . SER A 1 582 ? 21.309 39.126 -20.309 1.00 93.31 582 SER A CA 1
ATOM 4399 C C . SER A 1 582 ? 21.031 37.820 -21.046 1.00 93.31 582 SER A C 1
ATOM 4401 O O . SER A 1 582 ? 20.866 36.773 -20.428 1.00 93.31 582 SER A O 1
ATOM 4403 N N . ILE A 1 583 ? 21.029 37.872 -22.374 1.00 94.19 583 ILE A N 1
ATOM 4404 C CA . ILE A 1 583 ? 20.946 36.708 -23.258 1.00 94.19 583 ILE A CA 1
ATOM 4405 C C . ILE A 1 583 ? 22.297 36.557 -23.947 1.00 94.19 583 ILE A C 1
ATOM 4407 O O . ILE A 1 583 ? 22.800 37.507 -24.548 1.00 94.19 583 ILE A O 1
ATOM 4411 N N . ILE A 1 584 ? 22.886 35.373 -23.842 1.00 94.44 584 ILE A N 1
ATOM 4412 C CA . ILE A 1 584 ? 24.216 35.038 -24.341 1.00 94.44 584 ILE A CA 1
ATOM 4413 C C . ILE A 1 584 ? 24.070 33.885 -25.337 1.00 94.44 584 ILE A C 1
ATOM 4415 O O . ILE A 1 584 ? 23.465 32.865 -25.009 1.00 94.44 584 ILE A O 1
ATOM 4419 N N . LEU A 1 585 ? 24.629 34.058 -26.534 1.00 94.12 585 LEU A N 1
ATOM 4420 C CA . LEU A 1 585 ? 24.814 33.013 -27.538 1.00 94.12 585 LEU A CA 1
ATOM 4421 C C . LEU A 1 585 ? 26.308 32.938 -27.867 1.00 94.12 585 LEU A C 1
ATOM 4423 O O . LEU A 1 585 ? 26.842 33.819 -28.543 1.00 94.12 585 LEU A O 1
ATOM 4427 N N . ASP A 1 586 ? 26.980 31.919 -27.340 1.00 91.38 586 ASP A N 1
ATOM 4428 C CA . ASP A 1 586 ? 28.429 31.696 -27.434 1.00 91.38 586 ASP A CA 1
ATOM 4429 C C . ASP A 1 586 ? 29.286 32.898 -26.989 1.00 91.38 586 ASP A C 1
ATOM 4431 O O . ASP A 1 586 ? 29.619 33.017 -25.811 1.00 91.38 586 ASP A O 1
ATOM 4435 N N . GLN A 1 587 ? 29.656 33.791 -27.915 1.00 87.75 587 GLN A N 1
ATOM 4436 C CA . GLN A 1 587 ? 30.421 35.022 -27.643 1.00 87.75 587 GLN A CA 1
ATOM 4437 C C . GLN A 1 587 ? 29.589 36.307 -27.809 1.00 87.75 587 GLN A C 1
ATOM 4439 O O . GLN A 1 587 ? 30.071 37.401 -27.516 1.00 87.75 587 GLN A O 1
ATOM 4444 N N . GLN A 1 588 ? 28.348 36.204 -28.289 1.00 91.19 588 GLN A N 1
ATOM 4445 C CA . GLN A 1 588 ? 27.428 37.329 -28.430 1.00 91.19 588 GLN A CA 1
ATOM 4446 C C . GLN A 1 588 ? 26.629 37.506 -27.137 1.00 91.19 588 GLN A C 1
ATOM 4448 O O . GLN A 1 588 ? 26.011 36.558 -26.662 1.00 91.19 588 GLN A O 1
ATOM 4453 N N . GLN A 1 589 ? 26.576 38.725 -26.596 1.00 90.62 589 GLN A N 1
ATOM 4454 C CA . GLN A 1 589 ? 25.714 39.070 -25.462 1.00 90.62 589 GLN A CA 1
ATOM 4455 C C . GLN A 1 589 ? 24.767 40.212 -25.837 1.00 90.62 589 GLN A C 1
ATOM 4457 O O . GLN A 1 589 ? 25.177 41.233 -26.394 1.00 90.62 589 GLN A O 1
ATOM 4462 N N . LYS A 1 590 ? 23.497 40.060 -25.467 1.00 92.56 590 LYS A N 1
ATOM 4463 C CA . LYS A 1 590 ? 22.471 41.097 -25.515 1.00 92.56 590 LYS A CA 1
ATOM 4464 C C . LYS A 1 590 ? 21.959 41.354 -24.102 1.00 92.56 590 LYS A C 1
ATOM 4466 O O . LYS A 1 590 ? 21.456 40.435 -23.467 1.00 92.56 590 LYS A O 1
ATOM 4471 N N . VAL A 1 591 ? 22.054 42.595 -23.633 1.00 91.94 591 VAL A N 1
ATOM 4472 C CA . VAL A 1 591 ? 21.415 43.032 -22.382 1.00 91.94 591 VAL A CA 1
ATOM 4473 C C . VAL A 1 591 ? 20.150 43.816 -22.724 1.00 91.94 591 VAL A C 1
ATOM 4475 O O . VAL A 1 591 ? 20.162 44.645 -23.637 1.00 91.94 591 VAL A O 1
ATOM 4478 N N . LEU A 1 592 ? 19.067 43.525 -22.011 1.00 89.62 592 LEU A N 1
ATOM 4479 C CA . LEU A 1 592 ? 17.767 44.183 -22.095 1.00 89.62 592 LEU A CA 1
ATOM 4480 C C . LEU A 1 592 ? 17.405 44.741 -20.709 1.00 89.62 592 LEU A C 1
ATOM 4482 O O . LEU A 1 592 ? 17.649 44.082 -19.701 1.00 89.62 592 LEU A O 1
ATOM 4486 N N . GLU A 1 593 ? 16.807 45.929 -20.662 1.00 86.25 593 GLU A N 1
ATOM 4487 C CA . GLU A 1 593 ? 16.360 46.587 -19.425 1.00 86.25 593 GLU A CA 1
ATOM 4488 C C . GLU A 1 593 ? 14.829 46.620 -19.371 1.00 86.25 593 GLU A C 1
ATOM 4490 O O . GLU A 1 593 ? 14.176 46.998 -20.348 1.00 86.25 593 GLU A O 1
ATOM 4495 N N . LEU A 1 594 ? 14.253 46.250 -18.228 1.00 80.31 594 LEU A N 1
ATOM 4496 C CA . LEU A 1 594 ? 12.811 46.298 -17.997 1.00 80.31 594 LEU A CA 1
ATOM 4497 C C . LEU A 1 594 ? 12.323 47.745 -17.798 1.00 80.31 594 LEU A C 1
ATOM 4499 O O . LEU A 1 594 ? 12.949 48.509 -17.054 1.00 80.31 594 LEU A O 1
ATOM 4503 N N . PRO A 1 595 ? 11.172 48.136 -18.385 1.00 76.75 595 PRO A N 1
ATOM 4504 C CA . PRO A 1 595 ? 10.571 49.444 -18.144 1.00 76.75 595 PRO A CA 1
ATOM 4505 C C . PRO A 1 595 ? 10.367 49.716 -16.649 1.00 76.75 595 PRO A C 1
ATOM 4507 O O . PRO A 1 595 ? 9.940 48.841 -15.898 1.00 76.75 595 PRO A O 1
ATOM 4510 N N . ALA A 1 596 ? 10.594 50.957 -16.209 1.00 70.75 596 ALA A N 1
ATOM 4511 C CA . ALA A 1 596 ? 10.496 51.322 -14.792 1.00 70.75 596 ALA A CA 1
ATOM 4512 C C . ALA A 1 596 ? 9.096 51.105 -14.171 1.00 70.75 596 ALA A C 1
ATOM 4514 O O . ALA A 1 596 ? 8.979 51.051 -12.945 1.00 70.75 596 ALA A O 1
ATOM 4515 N N . THR A 1 597 ? 8.062 50.965 -15.006 1.00 67.81 597 THR A N 1
ATOM 4516 C CA . THR A 1 597 ? 6.673 50.638 -14.648 1.00 67.81 597 THR A CA 1
ATOM 4517 C C . THR A 1 597 ? 6.386 49.138 -14.540 1.00 67.81 597 THR A C 1
ATOM 4519 O O . THR A 1 597 ? 5.382 48.778 -13.938 1.00 67.81 597 THR A O 1
ATOM 4522 N N . ALA A 1 598 ? 7.224 48.274 -15.119 1.00 66.12 598 ALA A N 1
ATOM 4523 C CA . ALA A 1 598 ? 7.023 46.829 -15.125 1.00 66.12 598 ALA A CA 1
ATOM 4524 C C . ALA A 1 598 ? 7.519 46.182 -13.820 1.00 66.12 598 ALA A C 1
ATOM 4526 O O . ALA A 1 598 ? 8.462 46.665 -13.169 1.00 66.12 598 ALA A O 1
ATOM 4527 N N . SER A 1 599 ? 6.903 45.053 -13.462 1.00 67.38 599 SER A N 1
ATOM 4528 C CA . SER A 1 599 ? 7.395 44.197 -12.381 1.00 67.38 599 SER A CA 1
ATOM 4529 C C . SER A 1 599 ? 8.708 43.519 -12.779 1.00 67.38 599 SER A C 1
ATOM 4531 O O . SER A 1 599 ? 8.839 43.001 -13.884 1.00 67.38 599 SER A O 1
ATOM 4533 N N . GLY A 1 600 ? 9.672 43.494 -11.857 1.00 71.38 600 GLY A N 1
ATOM 4534 C CA . GLY A 1 600 ? 10.924 42.743 -12.011 1.00 71.38 600 GLY A CA 1
ATOM 4535 C C . GLY A 1 600 ? 10.809 41.256 -11.653 1.00 71.38 600 GLY A C 1
ATOM 4536 O O . GLY A 1 600 ? 11.822 40.565 -11.617 1.00 71.38 600 GLY A O 1
ATOM 4537 N N . ASN A 1 601 ? 9.603 40.769 -11.342 1.00 73.19 601 ASN A N 1
ATOM 4538 C CA . ASN A 1 601 ? 9.356 39.414 -10.851 1.00 73.19 601 ASN A CA 1
ATOM 4539 C C . ASN A 1 601 ? 8.607 38.571 -11.893 1.00 73.19 601 ASN A C 1
ATOM 4541 O O . ASN A 1 601 ? 7.559 38.986 -12.389 1.00 73.19 601 ASN A O 1
ATOM 4545 N N . MET A 1 602 ? 9.110 37.361 -12.169 1.00 74.50 602 MET A N 1
ATOM 4546 C CA . MET A 1 602 ? 8.516 36.431 -13.139 1.00 74.50 602 MET A CA 1
ATOM 4547 C C . MET A 1 602 ? 7.983 35.145 -12.497 1.00 74.50 602 MET A C 1
ATOM 4549 O O . MET A 1 602 ? 8.677 34.437 -11.750 1.00 74.50 602 MET A O 1
ATOM 4553 N N . LEU A 1 603 ? 6.735 34.836 -12.841 1.00 73.81 603 LEU A N 1
ATOM 4554 C CA . LEU A 1 603 ? 5.901 33.791 -12.271 1.00 73.81 603 LEU A CA 1
ATOM 4555 C C . LEU A 1 603 ? 5.505 32.795 -13.370 1.00 73.81 603 LEU A C 1
ATOM 4557 O O . LEU A 1 603 ? 4.603 33.059 -14.157 1.00 73.81 603 LEU A O 1
ATOM 4561 N N . PHE A 1 604 ? 6.176 31.645 -13.415 1.00 78.25 604 PHE A N 1
ATOM 4562 C CA . PHE A 1 604 ? 5.799 30.526 -14.283 1.00 78.25 604 PHE A CA 1
ATOM 4563 C C . PHE A 1 604 ? 4.751 29.626 -13.620 1.00 78.25 604 PHE A C 1
ATOM 4565 O O . PHE A 1 604 ? 4.669 29.560 -12.391 1.00 78.25 604 PHE A O 1
ATOM 4572 N N . ASP A 1 605 ? 3.999 28.875 -14.424 1.00 74.62 605 ASP A N 1
ATOM 4573 C CA . ASP A 1 605 ? 3.329 27.648 -13.991 1.00 74.62 605 ASP A CA 1
ATOM 4574 C C . ASP A 1 605 ? 4.375 26.538 -13.682 1.00 74.62 605 ASP A C 1
ATOM 4576 O O . ASP A 1 605 ? 5.563 26.720 -13.964 1.00 74.62 605 ASP A O 1
ATOM 4580 N N . PRO A 1 606 ? 4.002 25.420 -13.024 1.00 77.62 606 PRO A N 1
ATOM 4581 C CA . PRO A 1 606 ? 4.986 24.465 -12.497 1.00 77.62 606 PRO A CA 1
ATOM 4582 C C . PRO A 1 606 ? 5.835 23.720 -13.538 1.00 77.62 606 PRO A C 1
ATOM 4584 O O . PRO A 1 606 ? 6.938 23.290 -13.200 1.00 77.62 606 PRO A O 1
ATOM 4587 N N . GLU A 1 607 ? 5.331 23.534 -14.762 1.00 82.44 607 GLU A N 1
ATOM 4588 C CA . GLU A 1 607 ? 6.003 22.790 -15.837 1.00 82.44 607 GLU A CA 1
ATOM 4589 C C . GLU A 1 607 ? 6.679 23.707 -16.860 1.00 82.44 607 GLU A C 1
ATOM 4591 O O . GLU A 1 607 ? 6.091 24.679 -17.340 1.00 82.44 607 GLU A O 1
ATOM 4596 N N . ILE A 1 608 ? 7.903 23.339 -17.243 1.00 91.94 608 ILE A N 1
ATOM 4597 C CA . ILE A 1 608 ? 8.674 23.961 -18.326 1.00 91.94 608 ILE A CA 1
ATOM 4598 C C . ILE A 1 608 ? 9.252 22.889 -19.253 1.00 91.94 608 ILE A C 1
ATOM 4600 O O . ILE A 1 608 ? 9.500 21.758 -18.826 1.00 91.94 608 ILE A O 1
ATOM 4604 N N . TYR A 1 609 ? 9.476 23.240 -20.519 1.00 95.12 609 TYR A N 1
ATOM 4605 C CA . TYR A 1 609 ? 9.808 22.282 -21.577 1.00 95.12 609 TYR A CA 1
ATOM 4606 C C . TYR A 1 609 ? 11.123 22.638 -22.283 1.00 95.12 609 TYR A C 1
ATOM 4608 O O . TYR A 1 609 ? 11.399 23.805 -22.566 1.00 95.12 609 TYR A O 1
ATOM 4616 N N . PHE A 1 610 ? 11.919 21.613 -22.587 1.00 96.12 610 PHE A N 1
ATOM 4617 C CA . PHE A 1 610 ? 13.216 21.687 -23.259 1.00 96.12 610 PHE A CA 1
ATOM 4618 C C . PHE A 1 610 ? 13.210 20.815 -24.522 1.00 96.12 610 PHE A C 1
ATOM 4620 O O . PHE A 1 610 ? 12.754 19.668 -24.506 1.00 96.12 610 PHE A O 1
ATOM 4627 N N . GLY A 1 611 ? 13.732 21.353 -25.625 1.00 93.75 611 GLY A N 1
ATOM 4628 C CA . GLY A 1 611 ? 13.813 20.669 -26.919 1.00 93.75 611 GLY A CA 1
ATOM 4629 C C . GLY A 1 611 ? 12.468 20.441 -27.625 1.00 93.75 611 GLY A C 1
ATOM 4630 O O . GLY A 1 611 ? 12.394 19.644 -28.557 1.00 93.75 611 GLY A O 1
ATOM 4631 N N . GLY A 1 612 ? 11.390 21.097 -27.197 1.00 91.75 612 GLY A N 1
ATOM 4632 C CA . GLY A 1 612 ? 10.053 20.933 -27.768 1.00 91.75 612 GLY A CA 1
ATOM 4633 C C . GLY A 1 612 ? 8.969 21.037 -26.703 1.00 91.75 612 GLY A C 1
ATOM 4634 O O . GLY A 1 612 ? 9.176 21.680 -25.677 1.00 91.75 612 GLY A O 1
ATOM 4635 N N . GLY A 1 613 ? 7.818 20.408 -26.943 1.00 88.19 613 GLY A N 1
ATOM 4636 C CA . GLY A 1 613 ? 6.728 20.334 -25.969 1.00 88.19 613 GLY A CA 1
ATOM 4637 C C . GLY A 1 613 ? 5.369 19.966 -26.577 1.00 88.19 613 GLY A C 1
ATOM 4638 O O . GLY A 1 613 ? 5.249 19.809 -27.799 1.00 88.19 613 GLY A O 1
ATOM 4639 N N . PRO A 1 614 ? 4.323 19.844 -25.742 1.00 83.44 614 PRO A N 1
ATOM 4640 C CA . PRO A 1 614 ? 2.954 19.664 -26.206 1.00 83.44 614 PRO A CA 1
ATOM 4641 C C . PRO A 1 614 ? 2.412 20.953 -26.846 1.00 83.44 614 PRO A C 1
ATOM 4643 O O . PRO A 1 614 ? 2.679 22.064 -26.384 1.00 83.44 614 PRO A O 1
ATOM 4646 N N . GLU A 1 615 ? 1.622 20.789 -27.910 1.00 77.69 615 GLU A N 1
ATOM 4647 C CA . GLU A 1 615 ? 0.819 21.846 -28.549 1.00 77.69 615 GLU A CA 1
ATOM 4648 C C . GLU A 1 615 ? 1.550 23.172 -28.851 1.00 77.69 615 GLU A C 1
ATOM 4650 O O . GLU A 1 615 ? 0.994 24.255 -28.668 1.00 77.69 615 GLU A O 1
ATOM 4655 N N . LEU A 1 616 ? 2.788 23.111 -29.361 1.00 85.56 616 LEU A N 1
ATOM 4656 C CA . LEU A 1 616 ? 3.633 24.293 -29.627 1.00 85.56 616 LEU A CA 1
ATOM 4657 C C . LEU A 1 616 ? 2.994 25.383 -30.514 1.00 85.56 616 LEU A C 1
ATOM 4659 O O . LEU A 1 616 ? 3.458 26.519 -30.498 1.00 85.56 616 LEU A O 1
ATOM 4663 N N . HIS A 1 617 ? 1.929 25.073 -31.260 1.00 82.38 617 HIS A N 1
ATOM 4664 C CA . HIS A 1 617 ? 1.154 26.045 -32.041 1.00 82.38 617 HIS A CA 1
ATOM 4665 C C . HIS A 1 617 ? 0.241 26.951 -31.184 1.00 82.38 617 HIS A C 1
ATOM 4667 O O . HIS A 1 617 ? -0.153 28.018 -31.645 1.00 82.38 617 HIS A O 1
ATOM 4673 N N . LYS A 1 618 ? -0.092 26.560 -29.942 1.00 81.88 618 LYS A N 1
ATOM 4674 C CA . LYS A 1 618 ? -0.864 27.378 -28.979 1.00 81.88 618 LYS A CA 1
ATOM 4675 C C . LYS A 1 618 ? 0.028 28.210 -28.047 1.00 81.88 618 LYS A C 1
ATOM 4677 O O . LYS A 1 618 ? -0.464 29.083 -27.334 1.00 81.88 618 LYS A O 1
ATOM 4682 N N . LYS A 1 619 ? 1.333 27.925 -28.011 1.00 86.25 619 LYS A N 1
ATOM 4683 C CA . LYS A 1 619 ? 2.307 28.549 -27.105 1.00 86.25 619 LYS A CA 1
ATOM 4684 C C . LYS A 1 619 ? 2.798 29.884 -27.688 1.00 86.25 619 LYS A C 1
ATOM 4686 O O . LYS A 1 619 ? 3.473 29.906 -28.715 1.00 86.25 619 LYS A O 1
ATOM 4691 N N . LYS A 1 620 ? 2.449 31.005 -27.044 1.00 87.25 620 LYS A N 1
ATOM 4692 C CA . LYS A 1 620 ? 2.818 32.363 -27.498 1.00 87.25 620 LYS A CA 1
ATOM 4693 C C . LYS A 1 620 ? 4.334 32.590 -27.471 1.00 87.25 620 LYS A C 1
ATOM 4695 O O . LYS A 1 620 ? 5.015 32.055 -26.604 1.00 87.25 620 LYS A O 1
ATOM 4700 N N . GLY A 1 621 ? 4.840 33.390 -28.409 1.00 87.31 621 GLY A N 1
ATOM 4701 C CA . GLY A 1 621 ? 6.237 33.840 -28.474 1.00 87.31 621 GLY A CA 1
ATOM 4702 C C . GLY A 1 621 ? 7.270 32.844 -29.006 1.00 87.31 621 GLY A C 1
ATOM 4703 O O . GLY A 1 621 ? 8.409 33.229 -29.259 1.00 87.31 621 GLY A O 1
ATOM 4704 N N . LEU A 1 622 ? 6.907 31.578 -29.237 1.00 91.25 622 LEU A N 1
ATOM 4705 C CA . LEU A 1 622 ? 7.766 30.670 -29.998 1.00 91.25 622 LEU A CA 1
ATOM 4706 C C . LEU A 1 622 ? 7.712 31.026 -31.487 1.00 91.25 622 LEU A C 1
ATOM 4708 O O . LEU A 1 622 ? 6.645 30.993 -32.100 1.00 91.25 622 LEU A O 1
ATOM 4712 N N . ALA A 1 623 ? 8.871 31.301 -32.093 1.00 91.50 623 ALA A N 1
ATOM 4713 C CA . ALA A 1 623 ? 8.965 31.509 -33.538 1.00 91.50 623 ALA A CA 1
ATOM 4714 C C . ALA A 1 623 ? 8.866 30.186 -34.322 1.00 91.50 623 ALA A C 1
ATOM 4716 O O . ALA A 1 623 ? 8.533 30.205 -35.510 1.00 91.50 623 ALA A O 1
ATOM 4717 N N . SER A 1 624 ? 9.141 29.050 -33.669 1.00 90.25 624 SER A N 1
ATOM 4718 C CA . SER A 1 624 ? 9.028 27.695 -34.219 1.00 90.25 624 SER A CA 1
ATOM 4719 C C . SER A 1 624 ? 7.993 26.857 -33.468 1.00 90.25 624 SER A C 1
ATOM 4721 O O . SER A 1 624 ? 7.971 26.848 -32.239 1.00 90.25 624 SER A O 1
ATOM 4723 N N . HIS A 1 625 ? 7.187 26.086 -34.203 1.00 89.06 625 HIS A N 1
ATOM 4724 C CA . HIS A 1 625 ? 6.219 25.136 -33.634 1.00 89.06 625 HIS A CA 1
ATOM 4725 C C . HIS A 1 625 ? 6.666 23.667 -33.778 1.00 89.06 625 HIS A C 1
ATOM 4727 O O . HIS A 1 625 ? 5.894 22.748 -33.494 1.00 89.06 625 HIS A O 1
ATOM 4733 N N . ASN A 1 626 ? 7.908 23.436 -34.217 1.00 90.69 626 ASN A N 1
ATOM 4734 C CA . ASN A 1 626 ? 8.506 22.111 -34.346 1.00 90.69 626 ASN A CA 1
ATOM 4735 C C . ASN A 1 626 ? 9.381 21.782 -33.123 1.00 90.69 626 ASN A C 1
ATOM 4737 O O . ASN A 1 626 ? 10.069 22.646 -32.584 1.00 90.69 626 ASN A O 1
ATOM 4741 N N . ASN A 1 627 ? 9.382 20.517 -32.688 1.00 92.50 627 ASN A N 1
ATOM 4742 C CA . ASN A 1 627 ? 10.312 20.054 -31.650 1.00 92.50 627 ASN A CA 1
ATOM 4743 C C . ASN A 1 627 ? 11.749 20.018 -32.202 1.00 92.50 627 ASN A C 1
ATOM 4745 O O . ASN A 1 627 ? 11.953 19.816 -33.406 1.00 92.50 627 ASN A O 1
ATOM 4749 N N . PHE A 1 628 ? 12.729 20.140 -31.310 1.00 94.50 628 PHE A N 1
ATOM 4750 C CA . PHE A 1 628 ? 14.154 20.102 -31.620 1.00 94.50 628 PHE A CA 1
ATOM 4751 C C . PHE A 1 628 ? 14.608 18.760 -32.212 1.00 94.50 628 PHE A C 1
ATOM 4753 O O . PHE A 1 628 ? 14.073 17.685 -31.916 1.00 94.50 628 PHE A O 1
ATOM 4760 N N . VAL A 1 629 ? 15.631 18.846 -33.060 1.00 93.50 629 VAL A N 1
ATOM 4761 C CA . VAL A 1 629 ? 16.291 17.714 -33.710 1.00 93.50 629 VAL A CA 1
ATOM 4762 C C . VAL A 1 629 ? 17.797 17.907 -33.575 1.00 93.50 629 VAL A C 1
ATOM 4764 O O . VAL A 1 629 ? 18.304 18.970 -33.926 1.00 93.50 629 VAL A O 1
ATOM 4767 N N . GLY A 1 630 ? 18.509 16.894 -33.087 1.00 93.38 630 GLY A N 1
ATOM 4768 C CA . GLY A 1 630 ? 19.936 16.977 -32.761 1.00 93.38 630 GLY A CA 1
ATOM 4769 C C . GLY A 1 630 ? 20.202 16.729 -31.277 1.00 93.38 630 GLY A C 1
ATOM 4770 O O . GLY A 1 630 ? 19.359 16.160 -30.581 1.00 93.38 630 GLY A O 1
ATOM 4771 N N . SER A 1 631 ? 21.368 17.144 -30.782 1.00 95.31 631 SER A N 1
ATOM 4772 C CA . SER A 1 631 ? 21.826 16.830 -29.421 1.00 95.31 631 SER A CA 1
ATOM 4773 C C . SER A 1 631 ? 21.768 18.035 -28.476 1.00 95.31 631 SER A C 1
ATOM 4775 O O . SER A 1 631 ? 22.029 19.168 -28.881 1.00 95.31 631 SER A O 1
ATOM 4777 N N . LEU A 1 632 ? 21.459 17.778 -27.202 1.00 95.50 632 LEU A N 1
ATOM 4778 C CA . LEU A 1 632 ? 21.486 18.737 -26.093 1.00 95.50 632 LEU A CA 1
ATOM 4779 C C . LEU A 1 632 ? 22.434 18.243 -24.989 1.00 95.50 632 LEU A C 1
ATOM 4781 O O . LEU A 1 632 ? 22.523 17.037 -24.759 1.00 95.50 632 LEU A O 1
ATOM 4785 N N . LYS A 1 633 ? 23.113 19.163 -24.292 1.00 93.81 633 LYS A N 1
ATOM 4786 C CA . LYS A 1 633 ? 23.924 18.884 -23.087 1.00 93.81 633 LYS A CA 1
ATOM 4787 C C . LYS A 1 633 ? 24.000 20.106 -22.166 1.00 93.81 633 LYS A C 1
ATOM 4789 O O . LYS A 1 633 ? 23.688 21.211 -22.610 1.00 93.81 633 LYS A O 1
ATOM 4794 N N . TYR A 1 634 ? 24.428 19.916 -20.913 1.00 91.62 634 TYR A N 1
ATOM 4795 C CA . TYR A 1 634 ? 24.510 20.981 -19.894 1.00 91.62 634 TYR A CA 1
ATOM 4796 C C . TYR A 1 634 ? 23.220 21.825 -19.823 1.00 91.62 634 TYR A C 1
ATOM 4798 O O . TYR A 1 634 ? 23.251 23.053 -19.894 1.00 91.62 634 TYR A O 1
ATOM 4806 N N . VAL A 1 635 ? 22.063 21.160 -19.762 1.00 94.44 635 VAL A N 1
ATOM 4807 C CA . VAL A 1 635 ? 20.757 21.833 -19.706 1.00 94.44 635 VAL A CA 1
ATOM 4808 C C . VAL A 1 635 ? 20.449 22.163 -18.252 1.00 94.44 635 VAL A C 1
ATOM 4810 O O . VAL A 1 635 ? 20.112 21.269 -17.481 1.00 94.44 635 VAL A O 1
ATOM 4813 N N . TYR A 1 636 ? 20.554 23.434 -17.879 1.00 93.19 636 TYR A N 1
ATOM 4814 C CA . TYR A 1 636 ? 20.372 23.916 -16.515 1.00 93.19 636 TYR A CA 1
ATOM 4815 C C . TYR A 1 636 ? 19.131 24.797 -16.354 1.00 93.19 636 TYR A C 1
ATOM 4817 O O . TYR A 1 636 ? 18.888 25.707 -17.153 1.00 93.19 636 TYR A O 1
ATOM 4825 N N . TYR A 1 637 ? 18.420 24.604 -15.240 1.00 91.44 637 TYR A N 1
ATOM 4826 C CA . TYR A 1 637 ? 17.468 25.577 -14.701 1.00 91.44 637 TYR A CA 1
ATOM 4827 C C . TYR A 1 637 ? 17.882 25.974 -13.280 1.00 91.44 637 TYR A C 1
ATOM 4829 O O . TYR A 1 637 ? 17.886 25.152 -12.366 1.00 91.44 637 TYR A O 1
ATOM 4837 N N . ASN A 1 638 ? 18.225 27.250 -13.110 1.00 88.44 638 ASN A N 1
ATOM 4838 C CA . ASN A 1 638 ? 18.907 27.820 -11.951 1.00 88.44 638 ASN A CA 1
ATOM 4839 C C . ASN A 1 638 ? 20.179 27.048 -11.584 1.00 88.44 638 ASN A C 1
ATOM 4841 O O . ASN A 1 638 ? 21.217 27.326 -12.173 1.00 88.44 638 ASN A O 1
ATOM 4845 N N . ASP A 1 639 ? 20.116 26.149 -10.611 1.00 85.75 639 ASP A N 1
ATOM 4846 C CA . ASP A 1 639 ? 21.201 25.357 -10.021 1.00 85.75 639 ASP A CA 1
ATOM 4847 C C . ASP A 1 639 ? 21.098 23.844 -10.334 1.00 85.75 639 ASP A C 1
ATOM 4849 O O . ASP A 1 639 ? 21.987 23.081 -9.971 1.00 85.75 639 ASP A O 1
ATOM 4853 N N . ILE A 1 640 ? 20.057 23.402 -11.055 1.00 88.94 640 ILE A N 1
ATOM 4854 C CA . ILE A 1 640 ? 19.778 21.983 -11.352 1.00 88.94 640 ILE A CA 1
ATOM 4855 C C . ILE A 1 640 ? 20.120 21.636 -12.811 1.00 88.94 640 ILE A C 1
ATOM 4857 O O . ILE A 1 640 ? 19.598 22.287 -13.720 1.00 88.94 640 ILE A O 1
ATOM 4861 N N . SER A 1 641 ? 20.923 20.583 -13.050 1.00 91.62 641 SER A N 1
ATOM 4862 C CA . SER A 1 641 ? 21.084 19.984 -14.393 1.00 91.62 641 SER A CA 1
ATOM 4863 C C . SER A 1 641 ? 19.932 19.024 -14.696 1.00 91.62 641 SER A C 1
ATOM 4865 O O . SER A 1 641 ? 19.774 17.975 -14.072 1.00 91.62 641 SER A O 1
ATOM 4867 N N . ILE A 1 642 ? 19.123 19.380 -15.689 1.00 93.88 642 ILE A N 1
ATOM 4868 C CA . ILE A 1 642 ? 17.894 18.678 -16.064 1.00 93.88 642 ILE A CA 1
ATOM 4869 C C . ILE A 1 642 ? 18.190 17.313 -16.695 1.00 93.88 642 ILE A C 1
ATOM 4871 O O . ILE A 1 642 ? 17.451 16.359 -16.459 1.00 93.88 642 ILE A O 1
ATOM 4875 N N . LEU A 1 643 ? 19.268 17.189 -17.478 1.00 94.25 643 LEU A N 1
ATOM 4876 C CA . LEU A 1 643 ? 19.616 15.918 -18.127 1.00 94.25 643 LEU A CA 1
ATOM 4877 C C . LEU A 1 643 ? 20.249 14.925 -17.152 1.00 94.25 643 LEU A C 1
ATOM 4879 O O . LEU A 1 643 ? 19.929 13.740 -17.218 1.00 94.25 643 LEU A O 1
ATOM 4883 N N . TYR A 1 644 ? 21.078 15.403 -16.222 1.00 92.00 644 TYR A N 1
ATOM 4884 C CA . TYR A 1 644 ? 21.651 14.576 -15.161 1.00 92.00 644 TYR A CA 1
ATOM 4885 C C . TYR A 1 644 ? 20.554 13.994 -14.253 1.00 92.00 644 TYR A C 1
ATOM 4887 O O . TYR A 1 644 ? 20.510 12.788 -14.004 1.00 92.00 644 TYR A O 1
ATOM 4895 N N . GLU A 1 645 ? 19.596 14.829 -13.837 1.00 90.81 645 GLU A N 1
ATOM 4896 C CA . GLU A 1 645 ? 18.443 14.389 -13.047 1.00 90.81 645 GLU A CA 1
ATOM 4897 C C . GLU A 1 645 ? 17.497 13.462 -13.836 1.00 90.81 645 GLU A C 1
ATOM 4899 O O . GLU A 1 645 ? 16.965 12.508 -13.267 1.00 90.81 645 GLU A O 1
ATOM 4904 N N . LEU A 1 646 ? 17.342 13.660 -15.152 1.00 92.31 646 LEU A N 1
ATOM 4905 C CA . LEU A 1 646 ? 16.628 12.718 -16.024 1.00 92.31 646 LEU A CA 1
ATOM 4906 C C . LEU A 1 646 ? 17.330 11.351 -16.087 1.00 92.31 646 LEU A C 1
ATOM 4908 O O . LEU A 1 646 ? 16.666 10.325 -15.964 1.00 92.31 646 LEU A O 1
ATOM 4912 N N . GLN A 1 647 ? 18.658 11.319 -16.245 1.00 90.00 647 GLN A N 1
ATOM 4913 C CA . GLN A 1 647 ? 19.430 10.070 -16.293 1.00 90.00 647 GLN A CA 1
ATOM 4914 C C . GLN A 1 647 ? 19.415 9.326 -14.946 1.00 90.00 647 GLN A C 1
ATOM 4916 O O . GLN A 1 647 ? 19.433 8.097 -14.917 1.00 90.00 647 GLN A O 1
ATOM 4921 N N . ARG A 1 648 ? 19.319 10.061 -13.830 1.00 87.06 648 ARG A N 1
ATOM 4922 C CA . ARG A 1 648 ? 19.097 9.515 -12.481 1.00 87.06 648 ARG A CA 1
ATOM 4923 C C . ARG A 1 648 ? 17.657 9.056 -12.207 1.00 87.06 648 ARG A C 1
ATOM 4925 O O . ARG A 1 648 ? 17.416 8.462 -11.158 1.00 87.06 648 ARG A O 1
ATOM 4932 N N . GLY A 1 649 ? 16.706 9.316 -13.107 1.00 79.50 649 GLY A N 1
ATOM 4933 C CA . GLY A 1 649 ? 15.298 8.950 -12.925 1.00 79.50 649 GLY A CA 1
ATOM 4934 C C . GLY A 1 649 ? 14.552 9.814 -11.899 1.00 79.50 649 GLY A C 1
ATOM 4935 O O . GLY A 1 649 ? 13.648 9.322 -11.224 1.00 79.50 649 GLY A O 1
ATOM 4936 N N . ASN A 1 650 ? 14.925 11.090 -11.745 1.00 80.50 650 ASN A N 1
ATOM 4937 C CA . ASN A 1 650 ? 14.254 12.012 -10.828 1.00 80.50 650 ASN A CA 1
ATOM 4938 C C . ASN A 1 650 ? 12.777 12.218 -11.239 1.00 80.50 650 ASN A C 1
ATOM 4940 O O . ASN A 1 650 ? 12.521 12.678 -12.353 1.00 80.50 650 ASN A O 1
ATOM 4944 N N . PRO A 1 651 ? 11.790 11.982 -10.349 1.00 73.25 651 PRO A N 1
ATOM 4945 C CA . PRO A 1 651 ? 10.365 12.078 -10.680 1.00 73.25 651 PRO A CA 1
ATOM 4946 C C . PRO A 1 651 ? 9.861 13.504 -10.976 1.00 73.25 651 PRO A C 1
ATOM 4948 O O . PRO A 1 651 ? 8.687 13.667 -11.296 1.00 73.25 651 PRO A O 1
ATOM 4951 N N . LYS A 1 652 ? 10.704 14.543 -10.884 1.00 79.31 652 LYS A N 1
ATOM 4952 C CA . LYS A 1 652 ? 10.403 15.896 -11.388 1.00 79.31 652 LYS A CA 1
ATOM 4953 C C . LYS A 1 652 ? 10.770 16.103 -12.863 1.00 79.31 652 LYS A C 1
ATOM 4955 O O . LYS A 1 652 ? 10.396 17.138 -13.414 1.00 79.31 652 LYS A O 1
ATOM 4960 N N . VAL A 1 653 ? 11.508 15.186 -13.493 1.00 88.31 653 VAL A N 1
ATOM 4961 C CA . VAL A 1 653 ? 11.924 15.280 -14.901 1.00 88.31 653 VAL A CA 1
ATOM 4962 C C . VAL A 1 653 ? 11.322 14.124 -15.697 1.00 88.31 653 VAL A C 1
ATOM 4964 O O . VAL A 1 653 ? 11.358 12.975 -15.263 1.00 88.31 653 VAL A O 1
ATOM 4967 N N . HIS A 1 654 ? 10.775 14.411 -16.878 1.00 86.75 654 HIS A N 1
ATOM 4968 C CA . HIS A 1 654 ? 10.185 13.393 -17.748 1.00 86.75 654 HIS A CA 1
ATOM 4969 C C . HIS A 1 654 ? 10.672 13.549 -19.190 1.00 86.75 654 HIS A C 1
ATOM 4971 O O . HIS A 1 654 ? 10.686 14.653 -19.740 1.00 86.75 654 HIS A O 1
ATOM 4977 N N . TYR A 1 655 ? 11.039 12.426 -19.805 1.00 89.12 655 TYR A N 1
ATOM 4978 C CA . TYR A 1 655 ? 11.265 12.312 -21.243 1.00 89.12 655 TYR A CA 1
ATOM 4979 C C . TYR A 1 655 ? 9.968 11.881 -21.929 1.00 89.12 655 TYR A C 1
ATOM 4981 O O . TYR A 1 655 ? 9.295 10.963 -21.463 1.00 89.12 655 TYR A O 1
ATOM 4989 N N . HIS A 1 656 ? 9.648 12.509 -23.058 1.00 84.75 656 HIS A N 1
ATOM 4990 C CA . HIS A 1 656 ? 8.496 12.170 -23.892 1.00 84.75 656 HIS A CA 1
ATOM 4991 C C . HIS A 1 656 ? 9.000 11.816 -25.292 1.00 84.75 656 HIS A C 1
ATOM 4993 O O . HIS A 1 656 ? 9.729 12.608 -25.890 1.00 84.75 656 HIS A O 1
ATOM 4999 N N . GLY A 1 657 ? 8.622 10.654 -25.830 1.00 73.38 657 GLY A N 1
ATOM 5000 C CA . GLY A 1 657 ? 9.052 10.203 -27.156 1.00 73.38 657 GLY A CA 1
ATOM 5001 C C . GLY A 1 657 ? 8.534 8.809 -27.531 1.00 73.38 657 GLY A C 1
ATOM 5002 O O . GLY A 1 657 ? 8.085 8.052 -26.677 1.00 73.38 657 GLY A O 1
ATOM 5003 N N . VAL A 1 658 ? 8.592 8.482 -28.828 1.00 71.31 658 VAL A N 1
ATOM 5004 C CA . VAL A 1 658 ? 8.218 7.159 -29.391 1.00 71.31 658 VAL A CA 1
ATOM 5005 C C . VAL A 1 658 ? 9.386 6.159 -29.342 1.00 71.31 658 VAL A C 1
ATOM 5007 O O . VAL A 1 658 ? 9.186 4.950 -29.433 1.00 71.31 658 VAL A O 1
ATOM 5010 N N . LEU A 1 659 ? 10.610 6.673 -29.213 1.00 78.81 659 LEU A N 1
ATOM 5011 C CA . LEU A 1 659 ? 11.848 5.917 -29.036 1.00 78.81 659 LEU A CA 1
ATOM 5012 C C . LEU A 1 659 ? 12.316 6.063 -27.582 1.00 78.81 659 LEU A C 1
ATOM 5014 O O . LEU A 1 659 ? 11.918 7.004 -26.898 1.00 78.81 659 LEU A O 1
ATOM 5018 N N . GLU A 1 660 ? 13.184 5.163 -27.126 1.00 80.69 660 GLU A N 1
ATOM 5019 C CA . GLU A 1 660 ? 13.878 5.316 -25.843 1.00 80.69 660 GLU A CA 1
ATOM 5020 C C . GLU A 1 660 ? 14.832 6.529 -25.866 1.00 80.69 660 GLU A C 1
ATOM 5022 O O . GLU A 1 660 ? 15.282 6.973 -26.926 1.00 80.69 660 GLU A O 1
ATOM 5027 N N . ALA A 1 661 ? 15.149 7.076 -24.690 1.00 84.75 661 ALA A N 1
ATOM 50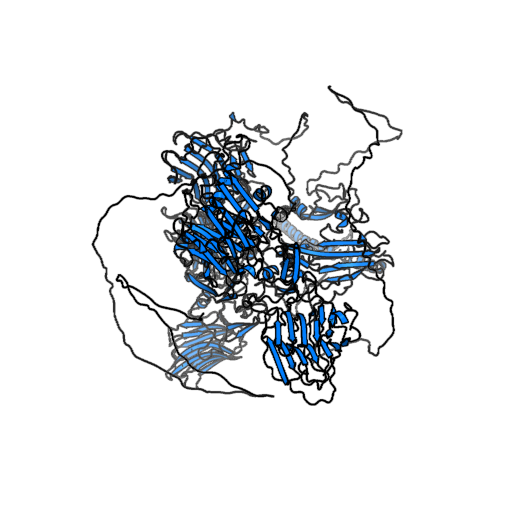28 C CA . ALA A 1 661 ? 16.008 8.249 -24.562 1.00 84.75 661 ALA A CA 1
ATOM 5029 C C . ALA A 1 661 ? 17.459 7.945 -24.990 1.00 84.75 661 ALA A C 1
ATOM 5031 O O . ALA A 1 661 ? 18.215 7.281 -24.280 1.00 84.75 661 ALA A O 1
ATOM 5032 N N . GLU A 1 662 ? 17.869 8.463 -26.151 1.00 88.50 662 GLU A N 1
ATOM 5033 C CA . GLU A 1 662 ? 19.232 8.316 -26.672 1.00 88.50 662 GLU A CA 1
ATOM 5034 C C . GLU A 1 662 ? 20.226 9.189 -25.886 1.00 88.50 662 GLU A C 1
ATOM 5036 O O . GLU A 1 662 ? 20.541 10.307 -26.298 1.00 88.50 662 GLU A O 1
ATOM 5041 N N . PHE A 1 663 ? 20.756 8.670 -24.771 1.00 91.06 663 PHE A N 1
ATOM 5042 C CA . PHE A 1 663 ? 21.820 9.295 -23.963 1.00 91.06 663 PHE A CA 1
ATOM 5043 C C . PHE A 1 663 ? 23.215 9.246 -24.636 1.00 91.06 663 PHE A C 1
ATOM 5045 O O . PHE A 1 663 ? 24.217 8.862 -24.031 1.00 91.06 663 PHE A O 1
ATOM 5052 N N . VAL A 1 664 ? 23.273 9.574 -25.929 1.00 88.69 664 VAL A N 1
ATOM 5053 C CA . VAL A 1 664 ? 24.472 9.577 -26.782 1.00 88.69 664 VAL A CA 1
ATOM 5054 C C . VAL A 1 664 ? 24.407 10.730 -27.789 1.00 88.69 664 VAL A C 1
ATOM 5056 O O . VAL A 1 664 ? 23.322 11.167 -28.178 1.00 88.69 664 VAL A O 1
ATOM 5059 N N . GLU A 1 665 ? 25.563 11.223 -28.240 1.00 90.25 665 GLU A N 1
ATOM 5060 C CA . GLU A 1 665 ? 25.649 12.242 -29.296 1.00 90.25 665 GLU A CA 1
ATOM 5061 C C . GLU A 1 665 ? 25.499 11.586 -30.682 1.00 90.25 665 GLU A C 1
ATOM 5063 O O . GLU A 1 665 ? 26.409 10.901 -31.149 1.00 90.25 665 GLU A O 1
ATOM 5068 N N . ASN A 1 666 ? 24.353 11.794 -31.337 1.00 88.50 666 ASN A N 1
ATOM 5069 C CA . ASN A 1 666 ? 24.031 11.242 -32.655 1.00 88.50 666 ASN A CA 1
ATOM 5070 C C . ASN A 1 666 ? 23.695 12.368 -33.644 1.00 88.50 666 ASN A C 1
ATOM 5072 O O . ASN A 1 666 ? 22.842 13.213 -33.381 1.00 88.50 666 ASN A O 1
ATOM 5076 N N . GLU A 1 667 ? 24.324 12.353 -34.821 1.00 85.19 667 GLU A N 1
ATOM 5077 C CA . GLU A 1 667 ? 24.049 13.337 -35.871 1.00 85.19 667 GLU A CA 1
ATOM 5078 C C . GLU A 1 667 ? 22.811 12.939 -36.691 1.00 85.19 667 GLU A C 1
ATOM 5080 O O . GLU A 1 667 ? 22.754 11.860 -37.285 1.00 85.19 667 GLU A O 1
ATOM 5085 N N . VAL A 1 668 ? 21.807 13.818 -36.721 1.00 87.75 668 VAL A N 1
ATOM 5086 C CA . VAL A 1 668 ? 20.536 13.601 -37.425 1.00 87.75 668 VAL A CA 1
ATOM 5087 C C . VAL A 1 668 ? 20.481 14.529 -38.636 1.00 87.75 668 VAL A C 1
ATOM 5089 O O . VAL A 1 668 ? 20.552 15.743 -38.480 1.00 87.75 668 VAL A O 1
ATOM 5092 N N . ASN A 1 669 ? 20.342 13.948 -39.831 1.00 85.94 669 ASN A N 1
ATOM 5093 C CA . ASN A 1 669 ? 20.367 14.669 -41.114 1.00 85.94 669 ASN A CA 1
ATOM 5094 C C . ASN A 1 669 ? 19.068 14.551 -41.928 1.00 85.94 669 ASN A C 1
ATOM 5096 O O . ASN A 1 669 ? 18.833 15.346 -42.828 1.00 85.94 669 ASN A O 1
ATOM 5100 N N . VAL A 1 670 ? 18.224 13.559 -41.633 1.00 87.44 670 VAL A N 1
ATOM 5101 C CA . VAL A 1 670 ? 16.939 13.335 -42.307 1.00 87.44 670 VAL A CA 1
ATOM 5102 C C . VAL A 1 670 ? 15.983 12.624 -41.356 1.00 87.44 670 VAL A C 1
ATOM 5104 O O . VAL A 1 670 ? 16.410 11.793 -40.551 1.00 87.44 670 VAL A O 1
ATOM 5107 N N . ILE A 1 671 ? 14.693 12.938 -41.455 1.00 89.38 671 ILE A N 1
ATOM 5108 C CA . ILE A 1 671 ? 13.627 12.328 -40.658 1.00 89.38 671 ILE A CA 1
ATOM 5109 C C . ILE A 1 671 ? 12.721 11.546 -41.622 1.00 89.38 671 ILE A C 1
ATOM 5111 O O . ILE A 1 671 ? 12.112 12.154 -42.498 1.00 89.38 671 ILE A O 1
ATOM 5115 N N . PRO A 1 672 ? 12.629 10.210 -41.526 1.00 92.06 672 PRO A N 1
ATOM 5116 C CA . PRO A 1 672 ? 11.696 9.443 -42.341 1.00 92.06 672 PRO A CA 1
ATOM 5117 C C . PRO A 1 672 ? 10.291 9.424 -41.723 1.00 92.06 672 PRO A C 1
ATOM 5119 O O . PRO A 1 672 ? 10.130 9.319 -40.506 1.00 92.06 672 PRO A O 1
ATOM 5122 N N . ILE A 1 673 ? 9.281 9.465 -42.588 1.00 92.12 673 ILE A N 1
ATOM 5123 C CA . ILE A 1 673 ? 7.877 9.193 -42.273 1.00 92.12 673 ILE A CA 1
ATOM 5124 C C . ILE A 1 673 ? 7.630 7.695 -42.467 1.00 92.12 673 ILE A C 1
ATOM 5126 O O . ILE A 1 673 ? 7.924 7.166 -43.539 1.00 92.12 673 ILE A O 1
ATOM 5130 N N . THR A 1 674 ? 7.063 7.020 -41.470 1.00 91.69 674 THR A N 1
ATOM 5131 C CA . THR A 1 674 ? 6.762 5.581 -41.506 1.00 91.69 674 THR A CA 1
ATOM 5132 C C . THR A 1 674 ? 5.259 5.327 -41.570 1.00 91.69 674 THR A C 1
ATOM 5134 O O . THR A 1 674 ? 4.484 5.871 -40.782 1.00 91.69 674 THR A O 1
ATOM 5137 N N . TYR A 1 675 ? 4.873 4.450 -42.496 1.00 91.12 675 TYR A N 1
ATOM 5138 C CA . TYR A 1 675 ? 3.511 4.021 -42.793 1.00 91.12 675 TYR A CA 1
ATOM 5139 C C . TYR A 1 675 ? 3.355 2.559 -42.317 1.00 91.12 675 TYR A C 1
ATOM 5141 O O . TYR A 1 675 ? 3.858 1.644 -42.978 1.00 91.12 675 TYR A O 1
ATOM 5149 N N . PRO A 1 676 ? 2.743 2.310 -41.140 1.00 87.44 676 PRO A N 1
ATOM 5150 C CA . PRO A 1 676 ? 2.586 0.966 -40.572 1.00 87.44 676 PRO A CA 1
ATOM 5151 C C . PRO A 1 676 ? 1.473 0.141 -41.242 1.00 87.44 676 PRO A C 1
ATOM 5153 O O . PRO A 1 676 ? 1.541 -1.089 -41.245 1.00 87.44 676 PRO A O 1
ATOM 5156 N N . PHE A 1 677 ? 0.470 0.806 -41.817 1.00 88.31 677 PHE A N 1
ATOM 5157 C CA . PHE A 1 677 ? -0.743 0.210 -42.382 1.00 88.31 677 PHE A CA 1
ATOM 5158 C C . PHE A 1 677 ? -0.926 0.622 -43.846 1.00 88.31 677 PHE A C 1
ATOM 5160 O O . PHE A 1 677 ? -0.392 1.644 -44.267 1.00 88.31 677 PHE A O 1
ATOM 5167 N N . ALA A 1 678 ? -1.659 -0.166 -44.637 1.00 88.25 678 ALA A N 1
ATOM 5168 C CA . ALA A 1 678 ? -1.775 0.077 -46.078 1.00 88.25 678 ALA A CA 1
ATOM 5169 C C . ALA A 1 678 ? -2.776 1.196 -46.401 1.00 88.25 678 ALA A C 1
ATOM 5171 O O . ALA A 1 678 ? -2.602 1.927 -47.377 1.00 88.25 678 ALA A O 1
ATOM 5172 N N . THR A 1 679 ? -3.798 1.380 -45.563 1.00 88.38 679 THR A N 1
ATOM 5173 C CA . THR A 1 679 ? -4.708 2.527 -45.693 1.00 88.38 679 THR A CA 1
ATOM 5174 C C . THR A 1 679 ? -4.080 3.851 -45.249 1.00 88.38 679 THR A C 1
ATOM 5176 O O . THR A 1 679 ? -4.611 4.906 -45.599 1.00 88.38 679 THR A O 1
ATOM 5179 N N . SER A 1 680 ? -2.976 3.823 -44.490 1.00 89.81 680 SER A N 1
ATOM 5180 C CA . SER A 1 680 ? -2.307 5.037 -44.012 1.00 89.81 680 SER A CA 1
ATOM 5181 C C . SER A 1 680 ? -1.700 5.837 -45.162 1.00 89.81 680 SER A C 1
ATOM 5183 O O . SER A 1 680 ? -0.970 5.295 -45.988 1.00 89.81 680 SER A O 1
ATOM 5185 N N . HIS A 1 681 ? -1.964 7.139 -45.199 1.00 91.94 681 HIS A N 1
ATOM 5186 C CA . HIS A 1 681 ? -1.410 8.040 -46.206 1.00 91.94 681 HIS A CA 1
ATOM 5187 C C . HIS A 1 681 ? -1.319 9.482 -45.704 1.00 91.94 681 HIS A C 1
ATOM 5189 O O . HIS A 1 681 ? -1.928 9.854 -44.700 1.00 91.94 681 HIS A O 1
ATOM 5195 N N . ILE A 1 682 ? -0.574 10.302 -46.444 1.00 93.56 682 ILE A N 1
ATOM 5196 C CA . ILE A 1 682 ? -0.668 11.761 -46.362 1.00 93.56 682 ILE A CA 1
ATOM 5197 C C . ILE A 1 682 ? -1.254 12.320 -47.663 1.00 93.56 682 ILE A C 1
ATOM 5199 O O . ILE A 1 682 ? -1.060 11.731 -48.729 1.00 93.56 682 ILE A O 1
ATOM 5203 N N . TRP A 1 683 ? -1.958 13.449 -47.595 1.00 91.75 683 TRP A N 1
ATOM 5204 C CA . TRP A 1 683 ? -2.444 14.173 -48.774 1.00 91.75 683 TRP A CA 1
ATOM 5205 C C . TRP A 1 683 ? -1.858 15.588 -48.870 1.00 91.75 683 TRP A C 1
ATOM 5207 O O . TRP A 1 683 ? -1.533 16.224 -47.865 1.00 91.75 683 TRP A O 1
ATOM 5217 N N . TRP A 1 684 ? -1.705 16.088 -50.096 1.00 90.94 684 TRP A N 1
ATOM 5218 C CA . TRP A 1 684 ? -1.136 17.403 -50.386 1.00 90.94 684 TRP A CA 1
ATOM 5219 C C . TRP A 1 684 ? -1.901 18.108 -51.522 1.00 90.94 684 TRP A C 1
ATOM 5221 O O . TRP A 1 684 ? -2.235 17.452 -52.512 1.00 90.94 684 TRP A O 1
ATOM 5231 N N . PRO A 1 685 ? -2.194 19.419 -51.411 1.00 90.00 685 PRO A N 1
ATOM 5232 C CA . PRO A 1 685 ? -2.917 20.160 -52.444 1.00 90.00 685 PRO A CA 1
ATOM 5233 C C . PRO A 1 685 ? -2.033 20.495 -53.656 1.00 90.00 685 PRO A C 1
ATOM 5235 O O . PRO A 1 685 ? -0.867 20.867 -53.500 1.00 90.00 685 PRO A O 1
ATOM 5238 N N . ILE A 1 686 ? -2.600 20.420 -54.861 1.00 85.69 686 ILE A N 1
ATOM 5239 C CA . ILE A 1 686 ? -1.926 20.736 -56.129 1.00 85.69 686 ILE A CA 1
ATOM 5240 C C . ILE A 1 686 ? -2.580 21.963 -56.784 1.00 85.69 686 ILE A C 1
ATOM 5242 O O . ILE A 1 686 ? -3.756 21.954 -57.130 1.00 85.69 686 ILE A O 1
ATOM 5246 N N . ASN A 1 687 ? -1.794 23.029 -56.977 1.00 76.81 687 ASN A N 1
ATOM 5247 C CA . ASN A 1 687 ? -2.272 24.318 -57.508 1.00 76.81 687 ASN A CA 1
ATOM 5248 C C . ASN A 1 687 ? -2.115 24.469 -59.036 1.00 76.81 687 ASN A C 1
ATOM 5250 O O . ASN A 1 687 ? -2.583 25.453 -59.612 1.00 76.81 687 ASN A O 1
ATOM 5254 N N . HIS A 1 688 ? -1.411 23.544 -59.694 1.00 70.50 688 HIS A N 1
ATOM 5255 C CA . HIS A 1 688 ? -1.093 23.592 -61.122 1.00 70.50 688 HIS A CA 1
ATOM 5256 C C . HIS A 1 688 ? -1.384 22.223 -61.739 1.00 70.50 688 HIS A C 1
ATOM 5258 O O . HIS A 1 688 ? -0.780 21.231 -61.345 1.00 70.50 688 HIS A O 1
ATOM 5264 N N . ALA A 1 689 ? -2.336 22.169 -62.673 1.00 73.06 689 ALA A N 1
ATOM 5265 C CA . ALA A 1 689 ? -2.832 20.907 -63.223 1.00 73.06 689 ALA A CA 1
ATOM 5266 C C . ALA A 1 689 ? -2.064 20.424 -64.470 1.00 73.06 689 ALA A C 1
ATOM 5268 O O . ALA A 1 689 ? -2.071 19.227 -64.745 1.00 73.06 689 ALA A O 1
ATOM 5269 N N . GLU A 1 690 ? -1.428 21.341 -65.213 1.00 77.75 690 GLU A N 1
ATOM 5270 C CA . GLU A 1 690 ? -0.804 21.085 -66.527 1.00 77.75 690 GLU A CA 1
ATOM 5271 C C . GLU A 1 690 ? 0.683 20.677 -66.455 1.00 77.75 690 GLU A C 1
ATOM 5273 O O . GLU A 1 690 ? 1.205 20.085 -67.399 1.00 77.75 690 GLU A O 1
ATOM 5278 N N . GLU A 1 691 ? 1.369 20.987 -65.350 1.00 83.12 691 GLU A N 1
ATOM 5279 C CA . GLU A 1 691 ? 2.771 20.628 -65.097 1.00 83.12 691 GLU A CA 1
ATOM 5280 C C . GLU A 1 691 ? 2.951 20.224 -63.630 1.00 83.12 691 GLU A C 1
ATOM 5282 O O . GLU A 1 691 ? 2.395 20.868 -62.736 1.00 83.12 691 GLU A O 1
ATOM 5287 N N . PHE A 1 692 ? 3.726 19.167 -63.376 1.00 87.62 692 PHE A N 1
ATOM 5288 C CA . PHE A 1 692 ? 3.889 18.597 -62.038 1.00 87.62 692 PHE A CA 1
ATOM 5289 C C . PHE A 1 692 ? 5.205 17.836 -61.891 1.00 87.62 692 PHE A C 1
ATOM 5291 O O . PHE A 1 692 ? 5.551 17.006 -62.730 1.00 87.62 692 PHE A O 1
ATOM 5298 N N . ASN A 1 693 ? 5.894 18.079 -60.780 1.00 91.69 693 ASN A N 1
ATOM 5299 C CA . ASN A 1 693 ? 7.066 17.338 -60.345 1.00 91.69 693 ASN A CA 1
ATOM 5300 C C . ASN A 1 693 ? 6.829 16.795 -58.928 1.00 91.69 693 ASN A C 1
ATOM 5302 O O . ASN A 1 693 ? 6.422 17.537 -58.031 1.00 91.69 693 ASN A O 1
ATOM 5306 N N . ILE A 1 694 ? 7.110 15.511 -58.720 1.00 93.62 694 ILE A N 1
ATOM 5307 C CA . ILE A 1 694 ? 7.174 14.881 -57.399 1.00 93.62 694 ILE A CA 1
ATOM 5308 C C . ILE A 1 694 ? 8.444 14.051 -57.298 1.00 93.62 694 ILE A C 1
ATOM 5310 O O . ILE A 1 694 ? 8.763 13.266 -58.191 1.00 93.62 694 ILE A O 1
ATOM 5314 N N . LYS A 1 695 ? 9.140 14.188 -56.175 1.00 95.38 695 LYS A N 1
ATOM 5315 C CA . LYS A 1 695 ? 10.354 13.456 -55.848 1.00 95.38 695 LYS A CA 1
ATOM 5316 C C . LYS A 1 695 ? 10.307 12.996 -54.393 1.00 95.38 695 LYS A C 1
ATOM 5318 O O . LYS A 1 695 ? 9.847 13.732 -53.526 1.00 95.38 695 LYS A O 1
ATOM 5323 N N . PHE A 1 696 ? 10.742 11.770 -54.124 1.00 95.94 696 PHE A N 1
ATOM 5324 C CA . PHE A 1 696 ? 10.866 11.230 -52.769 1.00 95.94 696 PHE A CA 1
ATOM 5325 C C . PHE A 1 696 ? 11.783 10.005 -52.733 1.00 95.94 696 PHE A C 1
ATOM 5327 O O . PHE A 1 696 ? 11.890 9.250 -53.699 1.00 95.94 696 PHE A O 1
ATOM 5334 N N . ASP A 1 697 ? 12.376 9.754 -51.572 1.00 95.31 697 ASP A N 1
ATOM 5335 C CA . ASP A 1 697 ? 13.038 8.491 -51.258 1.00 95.31 697 ASP A CA 1
ATOM 5336 C C . ASP A 1 697 ? 12.036 7.567 -50.551 1.00 95.31 697 ASP A C 1
ATOM 5338 O O . ASP A 1 697 ? 11.444 7.959 -49.545 1.00 95.31 697 ASP A O 1
ATOM 5342 N N . PHE A 1 698 ? 11.862 6.327 -51.018 1.00 94.94 698 PHE A N 1
ATOM 5343 C CA . PHE A 1 698 ? 11.006 5.331 -50.357 1.00 94.94 698 PHE A CA 1
ATOM 5344 C C . PHE A 1 698 ? 11.753 4.048 -49.996 1.00 94.94 698 PHE A C 1
ATOM 5346 O O . PHE A 1 698 ? 12.783 3.706 -50.574 1.00 94.94 698 PHE A O 1
ATOM 5353 N N . ARG A 1 699 ? 11.184 3.304 -49.048 1.00 92.44 699 ARG A N 1
ATOM 5354 C CA . ARG A 1 699 ? 11.591 1.953 -48.648 1.00 92.44 699 ARG A CA 1
ATOM 5355 C C . ARG A 1 699 ? 10.328 1.182 -48.273 1.00 92.44 699 ARG A C 1
ATOM 5357 O O . ARG A 1 699 ? 9.502 1.726 -47.551 1.00 92.44 699 ARG A O 1
ATOM 5364 N N . SER A 1 700 ? 10.152 -0.062 -48.714 1.00 90.94 700 SER A N 1
ATOM 5365 C CA . SER A 1 700 ? 8.974 -0.874 -48.359 1.00 90.94 700 SER A CA 1
ATOM 5366 C C . SER A 1 700 ? 9.350 -2.211 -47.727 1.00 90.94 700 SER A C 1
ATOM 5368 O O . SER A 1 700 ? 10.358 -2.827 -48.077 1.00 90.94 700 SER A O 1
ATOM 5370 N N . SER A 1 701 ? 8.499 -2.689 -46.816 1.00 88.12 701 SER A N 1
ATOM 5371 C CA . SER A 1 701 ? 8.536 -4.063 -46.303 1.00 88.12 701 SER A CA 1
ATOM 5372 C C . SER A 1 701 ? 7.717 -5.046 -47.152 1.00 88.12 701 SER A C 1
ATOM 5374 O O . SER A 1 701 ? 7.845 -6.256 -46.967 1.00 88.12 701 SER A O 1
ATOM 5376 N N . ARG A 1 702 ? 6.892 -4.557 -48.090 1.00 86.62 702 ARG A N 1
ATOM 5377 C CA . ARG A 1 702 ? 6.027 -5.368 -48.961 1.00 86.62 702 ARG A CA 1
ATOM 5378 C C . ARG A 1 702 ? 6.578 -5.423 -50.398 1.00 86.62 702 ARG A C 1
ATOM 5380 O O . ARG A 1 702 ? 7.170 -4.457 -50.871 1.00 86.62 702 ARG A O 1
ATOM 5387 N N . PRO A 1 703 ? 6.370 -6.532 -51.136 1.00 84.69 703 PRO A N 1
ATOM 5388 C CA . PRO A 1 703 ? 6.773 -6.639 -52.541 1.00 84.69 703 PRO A CA 1
ATOM 5389 C C . PRO A 1 703 ? 5.836 -5.886 -53.500 1.00 84.69 703 PRO A C 1
ATOM 5391 O O . PRO A 1 703 ? 6.143 -5.783 -54.683 1.00 84.69 703 PRO A O 1
ATOM 5394 N N . GLY A 1 704 ? 4.694 -5.386 -53.025 1.00 88.12 704 GLY A N 1
ATOM 5395 C CA . GLY A 1 704 ? 3.784 -4.537 -53.786 1.00 88.12 704 GLY A CA 1
ATOM 5396 C C . GLY A 1 704 ? 3.235 -3.420 -52.905 1.00 88.12 704 GLY A C 1
ATOM 5397 O O . GLY A 1 704 ? 2.941 -3.663 -51.734 1.00 88.12 704 GLY A O 1
ATOM 5398 N N . ALA A 1 705 ? 3.153 -2.216 -53.468 1.00 92.94 705 ALA A N 1
ATOM 5399 C CA . ALA A 1 705 ? 2.690 -0.998 -52.805 1.00 92.94 705 ALA A CA 1
ATOM 5400 C C . ALA A 1 705 ? 2.269 0.051 -53.851 1.00 92.94 705 ALA A C 1
ATOM 5402 O O . ALA A 1 705 ? 2.874 0.116 -54.919 1.00 92.94 705 ALA A O 1
ATOM 5403 N N . VAL A 1 706 ? 1.312 0.921 -53.540 1.00 93.88 706 VAL A N 1
ATOM 5404 C CA . VAL A 1 706 ? 1.113 2.200 -54.237 1.00 93.88 706 VAL A CA 1
ATOM 5405 C C . VAL A 1 706 ? 1.793 3.290 -53.415 1.00 93.88 706 VAL A C 1
ATOM 5407 O O . VAL A 1 706 ? 1.534 3.424 -52.221 1.00 93.88 706 VAL A O 1
ATOM 5410 N N . LEU A 1 707 ? 2.712 4.024 -54.044 1.00 94.75 707 LEU A N 1
ATOM 5411 C CA . LEU A 1 707 ? 3.542 5.041 -53.392 1.00 94.75 707 LEU A CA 1
ATOM 5412 C C . LEU A 1 707 ? 2.931 6.439 -53.505 1.00 94.75 707 LEU A C 1
ATOM 5414 O O . LEU A 1 707 ? 3.075 7.240 -52.586 1.00 94.75 707 LEU A O 1
ATOM 5418 N N . ALA A 1 708 ? 2.246 6.722 -54.613 1.00 94.75 708 ALA A N 1
ATOM 5419 C CA . ALA A 1 708 ? 1.515 7.963 -54.830 1.00 94.75 708 ALA A CA 1
ATOM 5420 C C . ALA A 1 708 ? 0.327 7.751 -55.783 1.00 94.75 708 ALA A C 1
ATOM 5422 O O . ALA A 1 708 ? 0.384 6.878 -56.653 1.00 94.75 708 ALA A O 1
ATOM 5423 N N . TYR A 1 709 ? -0.718 8.561 -55.614 1.00 94.44 709 TYR A N 1
ATOM 5424 C CA . TYR A 1 709 ? -1.974 8.550 -56.367 1.00 94.44 709 TYR A CA 1
ATOM 5425 C C . TYR A 1 709 ? -2.459 9.982 -56.617 1.00 94.44 709 TYR A C 1
ATOM 5427 O O . TYR A 1 709 ? -2.395 10.820 -55.715 1.00 94.44 709 TYR A O 1
ATOM 5435 N N . SER A 1 710 ? -3.038 10.249 -57.787 1.00 93.31 710 SER A N 1
ATOM 5436 C CA . SER A 1 710 ? -3.935 11.397 -57.977 1.00 93.31 710 SER A CA 1
ATOM 5437 C C . SER A 1 710 ? -4.962 11.109 -59.075 1.00 93.31 710 SER A C 1
ATOM 5439 O O . SER A 1 710 ? -4.683 10.368 -60.021 1.00 93.31 710 SER A O 1
ATOM 5441 N N . ASP A 1 711 ? -6.153 11.693 -58.953 1.00 91.44 711 ASP A N 1
ATOM 5442 C CA . ASP A 1 711 ? -7.148 11.692 -60.028 1.00 91.44 711 ASP A CA 1
ATOM 5443 C C . ASP A 1 711 ? -6.659 12.557 -61.207 1.00 91.44 711 ASP A C 1
ATOM 5445 O O . ASP A 1 711 ? -5.879 13.497 -61.030 1.00 91.44 711 ASP A O 1
ATOM 5449 N N . VAL A 1 712 ? -7.127 12.266 -62.423 1.00 90.25 712 VAL A N 1
ATOM 5450 C CA . VAL A 1 712 ? -6.851 13.096 -63.609 1.00 90.25 712 VAL A CA 1
ATOM 5451 C C . VAL A 1 712 ? -8.100 13.351 -64.438 1.00 90.25 712 VAL A C 1
ATOM 5453 O O . VAL A 1 712 ? -9.052 12.572 -64.437 1.00 90.25 712 VAL A O 1
ATOM 5456 N N . THR A 1 713 ? -8.066 14.430 -65.209 1.00 88.62 713 THR A N 1
ATOM 5457 C CA . THR A 1 713 ? -9.042 14.715 -66.264 1.00 88.62 713 THR A CA 1
ATOM 5458 C C . THR A 1 713 ? -8.334 14.740 -67.615 1.00 88.62 713 THR A C 1
ATOM 5460 O O . THR A 1 713 ? -7.243 15.296 -67.749 1.00 88.62 713 THR A O 1
ATOM 5463 N N . THR A 1 714 ? -8.922 14.088 -68.615 1.00 85.19 714 THR A N 1
ATOM 5464 C CA . THR A 1 714 ? -8.372 13.966 -69.973 1.00 85.19 714 THR A CA 1
ATOM 5465 C C . THR A 1 714 ? -9.435 14.300 -71.015 1.00 85.19 714 THR A C 1
ATOM 5467 O O . THR A 1 714 ? -10.620 14.423 -70.710 1.00 85.19 714 THR A O 1
ATOM 5470 N N . SER A 1 715 ? -9.034 14.395 -72.283 1.00 82.44 715 SER A N 1
ATOM 5471 C CA . SER A 1 715 ? -9.976 14.502 -73.405 1.00 82.44 715 SER A CA 1
ATOM 5472 C C . SER A 1 715 ? -10.817 13.235 -73.642 1.00 82.44 715 SER A C 1
ATOM 5474 O O . SER A 1 715 ? -11.773 13.294 -74.414 1.00 82.44 715 SER A O 1
ATOM 5476 N N . ALA A 1 716 ? -10.487 12.109 -72.993 1.00 76.81 716 ALA A N 1
ATOM 5477 C CA . ALA A 1 716 ? -11.257 10.866 -73.044 1.00 76.81 716 ALA A CA 1
ATOM 5478 C C . ALA A 1 716 ? -12.265 10.731 -71.886 1.00 76.81 716 ALA A C 1
ATOM 5480 O O . ALA A 1 716 ? -13.310 10.112 -72.067 1.00 76.81 716 ALA A O 1
ATOM 5481 N N . GLY A 1 717 ? -11.974 11.309 -70.715 1.00 84.19 717 GLY A N 1
ATOM 5482 C CA . GLY A 1 717 ? -12.823 11.216 -69.528 1.00 84.19 717 GLY A CA 1
ATOM 5483 C C . GLY A 1 717 ? -12.086 11.545 -68.229 1.00 84.19 717 GLY A C 1
ATOM 5484 O O . GLY A 1 717 ? -11.031 12.183 -68.236 1.00 84.19 717 GLY A O 1
ATOM 5485 N N . ASN A 1 718 ? -12.649 11.091 -67.108 1.00 88.56 718 ASN A N 1
ATOM 5486 C CA . ASN A 1 718 ? -12.029 11.207 -65.788 1.00 88.56 718 ASN A CA 1
ATOM 5487 C C . ASN A 1 718 ? -11.321 9.892 -65.444 1.00 88.56 718 ASN A C 1
ATOM 5489 O O . ASN A 1 718 ? -11.912 8.815 -65.547 1.00 88.56 718 ASN A O 1
ATOM 5493 N N . GLY A 1 719 ? -10.068 9.994 -65.018 1.00 89.81 719 GLY A N 1
ATOM 5494 C CA . GLY A 1 719 ? -9.144 8.888 -64.799 1.00 89.81 719 GLY A CA 1
ATOM 5495 C C . GLY A 1 719 ? -8.342 9.049 -63.507 1.00 89.81 719 GLY A C 1
ATOM 5496 O O . GLY A 1 719 ? -8.717 9.822 -62.627 1.00 89.81 719 GLY A O 1
ATOM 5497 N N . PHE A 1 720 ? -7.207 8.359 -63.411 1.00 92.19 720 PHE A N 1
ATOM 5498 C CA . PHE A 1 720 ? -6.230 8.530 -62.329 1.00 92.19 720 PHE A CA 1
ATOM 5499 C C . PHE A 1 720 ? -4.830 8.078 -62.768 1.00 92.19 720 PHE A C 1
ATOM 5501 O O . PHE A 1 720 ? -4.687 7.357 -63.760 1.00 92.19 720 PHE A O 1
ATOM 5508 N N . TRP A 1 721 ? -3.797 8.460 -62.015 1.00 92.00 721 TRP A N 1
ATOM 5509 C CA . TRP A 1 721 ? -2.471 7.844 -62.098 1.00 92.00 721 TRP A CA 1
ATOM 5510 C C . TRP A 1 721 ? -2.022 7.273 -60.750 1.00 92.00 721 TRP A C 1
ATOM 5512 O O . TRP A 1 721 ? -2.389 7.776 -59.688 1.00 92.00 721 TRP A O 1
ATOM 5522 N N . GLU A 1 722 ? -1.199 6.225 -60.803 1.00 93.62 722 GLU A N 1
ATOM 5523 C CA . GLU A 1 722 ? -0.524 5.631 -59.645 1.00 93.62 722 GLU A CA 1
ATOM 5524 C C . GLU A 1 722 ? 0.979 5.453 -59.909 1.00 93.62 722 GLU A C 1
ATOM 5526 O O . GLU A 1 722 ? 1.383 5.041 -60.997 1.00 93.62 722 GLU A O 1
ATOM 5531 N N . ILE A 1 723 ? 1.815 5.688 -58.891 1.00 94.75 723 ILE A N 1
ATOM 5532 C CA . ILE A 1 723 ? 3.174 5.126 -58.836 1.00 94.75 723 ILE A CA 1
ATOM 5533 C C . ILE A 1 723 ? 3.094 3.809 -58.060 1.00 94.75 723 ILE A C 1
ATOM 5535 O O . ILE A 1 723 ? 2.837 3.804 -56.854 1.00 94.75 723 ILE A O 1
ATOM 5539 N N . ARG A 1 724 ? 3.312 2.687 -58.748 1.00 93.50 724 ARG A N 1
ATOM 5540 C CA . ARG A 1 724 ? 3.029 1.329 -58.271 1.00 93.50 724 ARG A CA 1
ATOM 5541 C C . ARG A 1 724 ? 4.294 0.464 -58.237 1.00 93.50 724 ARG A C 1
ATOM 5543 O O . ARG A 1 724 ? 4.980 0.256 -59.233 1.00 93.50 724 ARG A O 1
ATOM 5550 N N . LEU A 1 725 ? 4.596 -0.092 -57.070 1.00 92.44 725 LEU A N 1
ATOM 5551 C CA . LEU A 1 725 ? 5.628 -1.102 -56.845 1.00 92.44 725 LEU A CA 1
ATOM 5552 C C . LEU A 1 725 ? 5.067 -2.496 -57.146 1.00 92.44 725 LEU A C 1
ATOM 5554 O O . LEU A 1 725 ? 4.025 -2.873 -56.614 1.00 92.44 725 LEU A O 1
ATOM 5558 N N . THR A 1 726 ? 5.783 -3.280 -57.957 1.00 87.81 726 THR A N 1
ATOM 5559 C CA . THR A 1 726 ? 5.465 -4.684 -58.265 1.00 87.81 726 THR A CA 1
ATOM 5560 C C . THR A 1 726 ? 6.742 -5.534 -58.357 1.00 87.81 726 THR A C 1
ATOM 5562 O O . THR A 1 726 ? 7.339 -5.689 -59.422 1.00 87.81 726 THR A O 1
ATOM 5565 N N . SER A 1 727 ? 7.135 -6.130 -57.229 1.00 78.12 727 SER A N 1
ATOM 5566 C CA . SER A 1 727 ? 8.224 -7.106 -57.012 1.00 78.12 727 SER A CA 1
ATOM 5567 C C . SER A 1 727 ? 9.632 -6.690 -57.470 1.00 78.12 727 SER A C 1
ATOM 5569 O O . SER A 1 727 ? 10.483 -6.414 -56.630 1.00 78.12 727 SER A O 1
ATOM 5571 N N . ASP A 1 728 ? 9.899 -6.668 -58.779 1.00 82.31 728 ASP A N 1
ATOM 5572 C CA . ASP A 1 728 ? 11.181 -6.278 -59.395 1.00 82.31 728 ASP A CA 1
ATOM 5573 C C . ASP A 1 728 ? 11.102 -4.936 -60.151 1.00 82.31 728 ASP A C 1
ATOM 5575 O O . ASP A 1 728 ? 12.058 -4.536 -60.821 1.00 82.31 728 ASP A O 1
ATOM 5579 N N . LYS A 1 729 ? 9.950 -4.258 -60.096 1.00 89.62 729 LYS A N 1
ATOM 5580 C CA . LYS A 1 729 ? 9.608 -3.093 -60.922 1.00 89.62 729 LYS A CA 1
ATOM 5581 C C . LYS A 1 729 ? 8.927 -1.999 -60.107 1.00 89.62 729 LYS A C 1
ATOM 5583 O O . LYS A 1 729 ? 8.129 -2.298 -59.221 1.00 89.62 729 LYS A O 1
ATOM 5588 N N . LEU A 1 730 ? 9.177 -0.755 -60.495 1.00 92.25 730 LEU A N 1
ATOM 5589 C CA . LEU A 1 730 ? 8.329 0.391 -60.196 1.00 92.25 730 LEU A CA 1
ATOM 5590 C C . LEU A 1 730 ? 7.716 0.881 -61.515 1.00 92.25 730 LEU A C 1
ATOM 5592 O O . LEU A 1 730 ? 8.436 1.021 -62.508 1.00 92.25 730 LEU A O 1
ATOM 5596 N N . SER A 1 731 ? 6.407 1.111 -61.540 1.00 91.94 731 SER A N 1
ATOM 5597 C CA . SER A 1 731 ? 5.685 1.689 -62.672 1.00 91.94 731 SER A CA 1
ATOM 5598 C C . SER A 1 731 ? 5.033 3.018 -62.306 1.00 91.94 731 SER A C 1
ATOM 5600 O O . SER A 1 731 ? 4.586 3.211 -61.180 1.00 91.94 731 SER A O 1
ATOM 5602 N N . PHE A 1 732 ? 4.981 3.930 -63.272 1.00 92.94 732 PHE A N 1
ATOM 5603 C CA . PHE A 1 732 ? 3.963 4.969 -63.348 1.00 92.94 732 PHE A CA 1
ATOM 5604 C C . PHE A 1 732 ? 2.864 4.447 -64.277 1.00 92.94 732 PHE A C 1
ATOM 5606 O O . PHE A 1 732 ? 3.148 4.133 -65.436 1.00 92.94 732 PHE A O 1
ATOM 5613 N N . ASP A 1 733 ? 1.643 4.328 -63.765 1.00 91.75 733 ASP A N 1
ATOM 5614 C CA . ASP A 1 733 ? 0.495 3.745 -64.455 1.00 91.75 733 ASP A CA 1
ATOM 5615 C C . ASP A 1 733 ? -0.631 4.785 -64.562 1.00 91.75 733 ASP A C 1
ATOM 5617 O O . ASP A 1 733 ? -1.259 5.132 -63.562 1.00 91.75 733 ASP A O 1
ATOM 5621 N N . LEU A 1 734 ? -0.886 5.286 -65.776 1.00 90.94 734 LEU A N 1
ATOM 5622 C CA . LEU A 1 734 ? -1.949 6.256 -66.074 1.00 90.94 734 LEU A CA 1
ATOM 5623 C C . LEU A 1 734 ? -3.169 5.560 -66.692 1.00 90.94 734 LEU A C 1
ATOM 5625 O O . LEU A 1 734 ? -3.058 4.943 -67.752 1.00 90.94 734 LEU A O 1
ATOM 5629 N N . VAL A 1 735 ? -4.342 5.722 -66.081 1.00 90.75 735 VAL A N 1
ATOM 5630 C CA . VAL A 1 735 ? -5.650 5.341 -66.638 1.00 90.75 735 VAL A CA 1
ATOM 5631 C C . VAL A 1 735 ? -6.354 6.628 -67.095 1.00 90.75 735 VAL A C 1
ATOM 5633 O O . VAL A 1 735 ? -6.757 7.405 -66.232 1.00 90.75 735 VAL A O 1
ATOM 5636 N N . PRO A 1 736 ? -6.498 6.906 -68.409 1.00 87.06 736 PRO A N 1
ATOM 5637 C CA . PRO A 1 736 ? -7.013 8.199 -68.894 1.00 87.06 736 PRO A CA 1
ATOM 5638 C C . PRO A 1 736 ? -8.510 8.426 -68.635 1.00 87.06 736 PRO A C 1
ATOM 5640 O O . PRO A 1 736 ? -8.959 9.565 -68.521 1.00 87.06 736 PRO A O 1
ATOM 5643 N N . ASP A 1 737 ? -9.273 7.338 -68.574 1.00 87.19 737 ASP A N 1
ATOM 5644 C CA . ASP A 1 737 ? -10.709 7.289 -68.310 1.00 87.19 737 ASP A CA 1
ATOM 5645 C C . ASP A 1 737 ? -11.013 5.951 -67.623 1.00 87.19 737 ASP A C 1
ATOM 5647 O O . ASP A 1 737 ? -10.666 4.899 -68.157 1.00 87.19 737 ASP A O 1
ATOM 5651 N N . VAL A 1 738 ? -11.661 5.974 -66.454 1.00 83.44 738 VAL A N 1
ATOM 5652 C CA . VAL A 1 738 ? -11.978 4.755 -65.678 1.00 83.44 738 VAL A CA 1
ATOM 5653 C C . VAL A 1 738 ? -12.920 3.803 -66.435 1.00 83.44 738 VAL A C 1
ATOM 5655 O O . VAL A 1 738 ? -12.946 2.609 -66.145 1.00 83.44 738 VAL A O 1
ATOM 5658 N N . ASN A 1 739 ? -13.668 4.293 -67.430 1.00 84.50 739 ASN A N 1
ATOM 5659 C CA . ASN A 1 739 ? -14.569 3.472 -68.244 1.00 84.50 739 ASN A CA 1
ATOM 5660 C C . ASN A 1 739 ? -13.852 2.723 -69.387 1.00 84.50 739 ASN A C 1
ATOM 5662 O O . ASN A 1 739 ? -14.458 1.861 -70.029 1.00 84.50 739 ASN A O 1
ATOM 5666 N N . ASN A 1 740 ? -12.572 3.019 -69.646 1.00 77.56 740 ASN A N 1
ATOM 5667 C CA . ASN A 1 740 ? -11.765 2.380 -70.681 1.00 77.56 740 ASN A CA 1
ATOM 5668 C C . ASN A 1 740 ? -10.656 1.507 -70.072 1.00 77.56 740 ASN A C 1
ATOM 5670 O O . ASN A 1 740 ? -9.823 1.973 -69.301 1.00 77.56 740 ASN A O 1
ATOM 5674 N N . ASN A 1 741 ? -10.572 0.246 -70.508 1.00 76.12 741 ASN A N 1
ATOM 5675 C CA . ASN A 1 741 ? -9.553 -0.722 -70.068 1.00 76.12 741 ASN A CA 1
ATOM 5676 C C . ASN A 1 741 ? -8.165 -0.470 -70.708 1.00 76.12 741 ASN A C 1
ATOM 5678 O O . ASN A 1 741 ? -7.532 -1.395 -71.220 1.00 76.12 741 ASN A O 1
ATOM 5682 N N . VAL A 1 742 ? -7.703 0.784 -70.723 1.00 84.38 742 VAL A N 1
ATOM 5683 C CA . VAL A 1 742 ? -6.411 1.204 -71.282 1.00 84.38 742 VAL A CA 1
ATOM 5684 C C . VAL A 1 742 ? -5.577 1.857 -70.184 1.00 84.38 742 VAL A C 1
ATOM 5686 O O . VAL A 1 742 ? -5.939 2.904 -69.653 1.00 84.38 742 VAL A O 1
ATOM 5689 N N . THR A 1 743 ? -4.432 1.251 -69.874 1.00 86.31 743 THR A N 1
ATOM 5690 C CA . THR A 1 743 ? -3.441 1.791 -68.935 1.00 86.31 743 THR A CA 1
ATOM 5691 C C . THR A 1 743 ? -2.146 2.087 -69.682 1.00 86.31 743 THR A C 1
ATOM 5693 O O . THR A 1 743 ? -1.614 1.226 -70.384 1.00 86.31 743 THR A O 1
ATOM 5696 N N . HIS A 1 744 ? -1.627 3.302 -69.531 1.00 86.62 744 HIS A N 1
ATOM 5697 C CA . HIS A 1 744 ? -0.337 3.718 -70.069 1.00 86.62 744 HIS A CA 1
ATOM 5698 C C . HIS A 1 744 ? 0.734 3.554 -68.985 1.00 86.62 744 HIS A C 1
ATOM 5700 O O . HIS A 1 744 ? 0.876 4.402 -68.106 1.00 86.62 744 HIS A O 1
ATOM 5706 N N . SER A 1 745 ? 1.472 2.444 -69.054 1.00 86.81 745 SER A N 1
ATOM 5707 C CA . SER A 1 745 ? 2.493 2.063 -68.071 1.00 86.81 745 SER A CA 1
ATOM 5708 C C . SER A 1 745 ? 3.906 2.448 -68.515 1.00 86.81 745 SER A C 1
ATOM 5710 O O . SER A 1 745 ? 4.384 2.005 -69.559 1.00 86.81 745 SER A O 1
ATOM 5712 N N . THR A 1 746 ? 4.613 3.213 -67.684 1.00 88.44 746 THR A N 1
ATOM 5713 C CA . THR A 1 746 ? 6.056 3.493 -67.799 1.00 88.44 746 THR A CA 1
ATOM 5714 C C . THR A 1 746 ? 6.778 2.763 -66.675 1.00 88.44 746 THR A C 1
ATOM 5716 O O . THR A 1 746 ? 6.418 2.950 -65.520 1.00 88.44 746 THR A O 1
ATOM 5719 N N . THR A 1 747 ? 7.765 1.907 -66.960 1.00 89.56 747 THR A N 1
ATOM 5720 C CA . THR A 1 747 ? 8.277 0.954 -65.953 1.00 89.56 747 THR A CA 1
ATOM 5721 C C . THR A 1 747 ? 9.800 0.884 -65.892 1.00 89.56 747 THR A C 1
ATOM 5723 O O . THR A 1 747 ? 10.459 0.640 -66.902 1.00 89.56 747 THR A O 1
ATOM 5726 N N . ILE A 1 748 ? 10.357 0.984 -64.682 1.00 92.31 748 ILE A N 1
ATOM 5727 C CA . ILE A 1 748 ? 11.789 0.821 -64.394 1.00 92.31 748 ILE A CA 1
ATOM 5728 C C . ILE A 1 748 ? 11.988 -0.356 -63.429 1.00 92.31 748 ILE A C 1
ATOM 5730 O O . ILE A 1 748 ? 11.222 -0.551 -62.488 1.00 92.31 748 ILE A O 1
ATOM 5734 N N . LYS A 1 749 ? 13.028 -1.169 -63.654 1.00 88.69 749 LYS A N 1
ATOM 5735 C CA . LYS A 1 749 ? 13.400 -2.262 -62.739 1.00 88.69 749 LYS A CA 1
ATOM 5736 C C . LYS A 1 749 ? 14.251 -1.766 -61.571 1.00 88.69 749 LYS A C 1
ATOM 5738 O O . LYS A 1 749 ? 15.243 -1.069 -61.800 1.00 88.69 749 LYS A O 1
ATOM 5743 N N . ILE A 1 750 ? 13.927 -2.229 -60.365 1.00 87.12 750 ILE A N 1
ATOM 5744 C CA . ILE A 1 750 ? 14.686 -1.997 -59.124 1.00 87.12 750 ILE A CA 1
ATOM 5745 C C . ILE A 1 750 ? 15.271 -3.312 -58.588 1.00 87.12 750 ILE A C 1
ATOM 5747 O O . ILE A 1 750 ? 14.868 -4.395 -59.008 1.00 87.12 750 ILE A O 1
ATOM 5751 N N . ASN A 1 751 ? 16.238 -3.230 -57.670 1.00 79.00 751 ASN A N 1
ATOM 5752 C CA . ASN A 1 751 ? 16.933 -4.418 -57.160 1.00 79.00 751 ASN A CA 1
ATOM 5753 C C . ASN A 1 751 ? 16.244 -5.050 -55.936 1.00 79.00 751 ASN A C 1
ATOM 5755 O O . ASN A 1 751 ? 16.139 -6.274 -55.876 1.00 79.00 751 ASN A O 1
ATOM 5759 N N . ARG A 1 752 ? 15.829 -4.247 -54.940 1.00 82.06 752 ARG A N 1
ATOM 5760 C CA . ARG A 1 752 ? 15.182 -4.711 -53.696 1.00 82.06 752 ARG A CA 1
ATOM 5761 C C . ARG A 1 752 ? 14.333 -3.594 -53.078 1.00 82.06 752 ARG A C 1
ATOM 5763 O O . ARG A 1 752 ? 14.890 -2.631 -52.571 1.00 82.06 752 ARG A O 1
ATOM 5770 N N . ALA A 1 753 ? 13.015 -3.765 -52.988 1.00 78.12 753 ALA A N 1
ATOM 5771 C CA . ALA A 1 753 ? 12.125 -2.779 -52.349 1.00 78.12 753 ALA A CA 1
ATOM 5772 C C . ALA A 1 753 ? 12.477 -2.438 -50.878 1.00 78.12 753 ALA A C 1
ATOM 5774 O O . ALA A 1 753 ? 12.058 -1.406 -50.364 1.00 78.12 753 ALA A O 1
ATOM 5775 N N . THR A 1 754 ? 13.260 -3.290 -50.205 1.00 81.38 754 THR A N 1
ATOM 5776 C CA . THR A 1 754 ? 13.689 -3.133 -48.805 1.00 81.38 754 THR A CA 1
ATOM 5777 C C . THR A 1 754 ? 14.883 -2.189 -48.599 1.00 81.38 754 THR A C 1
ATOM 5779 O O . THR A 1 754 ? 15.236 -1.909 -47.448 1.00 81.38 754 THR A O 1
ATOM 5782 N N . SER A 1 755 ? 15.547 -1.742 -49.671 1.00 87.88 755 SER A N 1
ATOM 5783 C CA . SER A 1 755 ? 16.507 -0.624 -49.644 1.00 87.88 755 SER A CA 1
ATOM 5784 C C . SER A 1 755 ? 15.791 0.708 -49.870 1.00 87.88 755 SER A C 1
ATOM 5786 O O . SER A 1 755 ? 14.690 0.725 -50.414 1.00 87.88 755 SER A O 1
ATOM 5788 N N . TRP A 1 756 ? 16.422 1.813 -49.465 1.00 90.75 756 TRP A N 1
ATOM 5789 C CA . TRP A 1 756 ? 16.013 3.135 -49.939 1.00 90.75 756 TRP A CA 1
ATOM 5790 C C . TRP A 1 756 ? 16.211 3.220 -51.456 1.00 90.75 756 TRP A C 1
ATOM 5792 O O . TRP A 1 756 ? 17.271 2.837 -51.956 1.00 90.75 756 TRP A O 1
ATOM 5802 N N . HIS A 1 757 ? 15.186 3.702 -52.149 1.00 92.94 757 HIS A N 1
ATOM 5803 C CA . HIS A 1 757 ? 15.159 3.954 -53.583 1.00 92.94 757 HIS A CA 1
ATOM 5804 C C . HIS A 1 757 ? 14.629 5.365 -53.827 1.00 92.94 757 HIS A C 1
ATOM 5806 O O . HIS A 1 757 ? 13.604 5.741 -53.254 1.00 92.94 757 HIS A O 1
ATOM 5812 N N . SER A 1 758 ? 15.314 6.125 -54.679 1.00 94.06 758 SER A N 1
ATOM 5813 C CA . SER A 1 758 ? 14.922 7.500 -55.004 1.00 94.06 758 SER A CA 1
ATOM 5814 C C . SER A 1 758 ? 14.011 7.497 -56.223 1.00 94.06 758 SER A C 1
ATOM 5816 O O . SER A 1 758 ? 14.321 6.833 -57.213 1.00 94.06 758 SER A O 1
ATOM 5818 N N . VAL A 1 759 ? 12.885 8.201 -56.160 1.00 94.62 759 VAL A N 1
ATOM 5819 C CA . VAL A 1 759 ? 11.875 8.266 -57.223 1.00 94.62 759 VAL A CA 1
ATOM 5820 C C . VAL A 1 759 ? 11.625 9.723 -57.563 1.00 94.62 759 VAL A C 1
ATOM 5822 O O . VAL A 1 759 ? 11.399 10.532 -56.671 1.00 94.62 759 VAL A O 1
ATOM 5825 N N . GLU A 1 760 ? 11.631 10.046 -58.851 1.00 95.12 760 GLU A N 1
ATOM 5826 C CA . GLU A 1 760 ? 11.235 11.349 -59.384 1.00 95.12 760 GLU A CA 1
ATOM 5827 C C . GLU A 1 760 ? 10.308 11.129 -60.588 1.00 95.12 760 GLU A C 1
ATOM 5829 O O . GLU A 1 760 ? 10.596 10.333 -61.484 1.00 95.12 760 GLU A O 1
ATOM 5834 N N . LEU A 1 761 ? 9.184 11.837 -60.603 1.00 92.88 761 LEU A N 1
ATOM 5835 C CA . LEU A 1 761 ? 8.242 11.906 -61.711 1.00 92.88 761 LEU A CA 1
ATOM 5836 C C . LEU A 1 761 ? 8.079 13.378 -62.092 1.00 92.88 761 LEU A C 1
ATOM 5838 O O . LEU A 1 761 ? 7.629 14.183 -61.280 1.00 92.88 761 LEU A O 1
ATOM 5842 N N . ASP A 1 762 ? 8.436 13.703 -63.327 1.00 91.75 762 ASP A N 1
ATOM 5843 C CA . ASP A 1 762 ? 8.364 15.036 -63.922 1.00 91.75 762 ASP A CA 1
ATOM 5844 C C . ASP A 1 762 ? 7.452 14.968 -65.158 1.00 91.75 762 ASP A C 1
ATOM 5846 O O . ASP A 1 762 ? 7.713 14.211 -66.097 1.00 91.75 762 ASP A O 1
ATOM 5850 N N . TYR A 1 763 ? 6.335 15.696 -65.127 1.00 89.56 763 TYR A N 1
ATOM 5851 C CA . TYR A 1 763 ? 5.332 15.756 -66.190 1.00 89.56 763 TYR A CA 1
ATOM 5852 C C . TYR A 1 763 ? 5.212 17.185 -66.714 1.00 89.56 763 TYR A C 1
ATOM 5854 O O . TYR A 1 763 ? 4.870 18.111 -65.973 1.00 89.56 763 TYR A O 1
ATOM 5862 N N . LYS A 1 764 ? 5.480 17.351 -68.014 1.00 85.44 764 LYS A N 1
ATOM 5863 C CA . LYS A 1 764 ? 5.529 18.654 -68.678 1.00 85.44 764 LYS A CA 1
ATOM 5864 C C . LYS A 1 764 ? 5.182 18.515 -70.159 1.00 85.44 764 LYS A C 1
ATOM 5866 O O . LYS A 1 764 ? 5.743 17.675 -70.856 1.00 85.44 764 LYS A O 1
ATOM 5871 N N . LEU A 1 765 ? 4.269 19.352 -70.662 1.00 80.62 765 LEU A N 1
ATOM 5872 C CA . LEU A 1 765 ? 3.941 19.475 -72.097 1.00 80.62 765 LEU A CA 1
ATOM 5873 C C . LEU A 1 765 ? 3.567 18.150 -72.819 1.00 80.62 765 LEU A C 1
ATOM 5875 O O . LEU A 1 765 ? 3.780 18.017 -74.024 1.00 80.62 765 LEU A O 1
ATOM 5879 N N . GLY A 1 766 ? 2.995 17.167 -72.110 1.00 77.62 766 GLY A N 1
ATOM 5880 C CA . GLY A 1 766 ? 2.627 15.856 -72.678 1.00 77.62 766 GLY A CA 1
ATOM 5881 C C . GLY A 1 766 ? 3.759 14.815 -72.721 1.00 77.62 766 GLY A C 1
ATOM 5882 O O . GLY A 1 766 ? 3.563 13.709 -73.236 1.00 77.62 766 GLY A O 1
ATOM 5883 N N . GLU A 1 767 ? 4.930 15.141 -72.172 1.00 85.19 767 GLU A N 1
ATOM 5884 C CA . GLU A 1 767 ? 6.032 14.213 -71.921 1.00 85.19 767 GLU A CA 1
ATOM 5885 C C . GLU A 1 767 ? 6.084 13.857 -70.428 1.00 85.19 767 GLU A C 1
ATOM 5887 O O . GLU A 1 767 ? 5.938 14.721 -69.561 1.00 85.19 767 GLU A O 1
ATOM 5892 N N . ILE A 1 768 ? 6.277 12.569 -70.128 1.00 88.06 768 ILE A N 1
ATOM 5893 C CA . ILE A 1 768 ? 6.555 12.079 -68.776 1.00 88.06 768 ILE A CA 1
ATOM 5894 C C . ILE A 1 768 ? 8.010 11.641 -68.711 1.00 88.06 768 ILE A C 1
ATOM 5896 O O . ILE A 1 768 ? 8.435 10.750 -69.451 1.00 88.06 768 ILE A O 1
ATOM 5900 N N . ARG A 1 769 ? 8.746 12.190 -67.753 1.00 91.38 769 ARG A N 1
ATOM 5901 C CA . ARG A 1 769 ? 10.047 11.698 -67.328 1.00 91.38 769 ARG A CA 1
ATOM 5902 C C . ARG A 1 769 ? 9.892 10.995 -65.986 1.00 91.38 769 ARG A C 1
ATOM 5904 O O . ARG A 1 769 ? 9.650 11.625 -64.963 1.00 91.38 769 ARG A O 1
ATOM 5911 N N . PHE A 1 770 ? 10.063 9.678 -65.998 1.00 93.12 770 PHE A N 1
ATOM 5912 C CA . PHE A 1 770 ? 10.094 8.867 -64.785 1.00 93.12 770 PHE A CA 1
ATOM 5913 C C . PHE A 1 770 ? 11.539 8.458 -64.498 1.00 93.12 770 PHE A C 1
ATOM 5915 O O . PHE A 1 770 ? 12.183 7.840 -65.350 1.00 93.12 770 PHE A O 1
ATOM 5922 N N . THR A 1 771 ? 12.055 8.818 -63.326 1.00 93.25 771 THR A N 1
ATOM 5923 C CA . THR A 1 771 ? 13.417 8.534 -62.860 1.00 93.25 771 THR A CA 1
ATOM 5924 C C . THR A 1 771 ? 13.350 7.666 -61.599 1.00 93.25 771 THR A C 1
ATOM 5926 O O . THR A 1 771 ? 12.597 7.964 -60.674 1.00 93.25 771 THR A O 1
ATOM 5929 N N . VAL A 1 772 ? 14.158 6.604 -61.536 1.00 91.81 772 VAL A N 1
ATOM 5930 C CA . VAL A 1 772 ? 14.365 5.791 -60.328 1.00 91.81 772 VAL A CA 1
ATOM 5931 C C . VAL A 1 772 ? 15.860 5.526 -60.129 1.00 91.81 772 VAL A C 1
ATOM 5933 O O . VAL A 1 772 ? 16.538 4.997 -61.017 1.00 91.81 772 VAL A O 1
ATOM 5936 N N . ASP A 1 773 ? 16.372 5.896 -58.957 1.00 88.69 773 ASP A N 1
ATOM 5937 C CA . ASP A 1 773 ? 17.789 5.968 -58.582 1.00 88.69 773 ASP A CA 1
ATOM 5938 C C . ASP A 1 773 ? 18.636 6.783 -59.587 1.00 88.69 773 ASP A C 1
ATOM 5940 O O . ASP A 1 773 ? 18.759 7.999 -59.482 1.00 88.69 773 ASP A O 1
ATOM 5944 N N . TYR A 1 774 ? 19.211 6.110 -60.589 1.00 87.19 774 TYR A N 1
ATOM 5945 C CA . TYR A 1 774 ? 20.040 6.692 -61.656 1.00 87.19 774 TYR A CA 1
ATOM 5946 C C . TYR A 1 774 ? 19.523 6.348 -63.065 1.00 87.19 774 TYR A C 1
ATOM 5948 O O . TYR A 1 774 ? 20.175 6.638 -64.069 1.00 87.19 774 TYR A O 1
ATOM 5956 N N . ARG A 1 775 ? 18.377 5.663 -63.159 1.00 88.06 775 ARG A N 1
ATOM 5957 C CA . ARG A 1 775 ? 17.744 5.231 -64.411 1.00 88.06 775 ARG A CA 1
ATOM 5958 C C . ARG A 1 775 ? 16.573 6.154 -64.703 1.00 88.06 775 ARG A C 1
ATOM 5960 O O . ARG A 1 775 ? 15.775 6.396 -63.811 1.00 88.06 775 ARG A O 1
ATOM 5967 N N . HIS A 1 776 ? 16.432 6.613 -65.939 1.00 85.25 776 HIS A N 1
ATOM 5968 C CA . HIS A 1 776 ? 15.256 7.365 -66.371 1.00 85.25 776 HIS A CA 1
ATOM 5969 C C . HIS A 1 776 ? 14.649 6.752 -67.633 1.00 85.25 776 HIS A C 1
ATOM 5971 O O . HIS A 1 776 ? 15.351 6.159 -68.454 1.00 85.25 776 HIS A O 1
ATOM 5977 N N . THR A 1 777 ? 13.342 6.920 -67.783 1.00 85.50 777 THR A N 1
ATOM 5978 C CA . THR A 1 777 ? 12.567 6.580 -68.977 1.00 85.50 777 THR A CA 1
ATOM 5979 C C . THR A 1 777 ? 11.705 7.775 -69.352 1.00 85.50 777 THR A C 1
ATOM 5981 O O . THR A 1 777 ? 10.923 8.250 -68.527 1.00 85.50 777 THR A O 1
ATOM 5984 N N . LEU A 1 778 ? 11.862 8.245 -70.590 1.00 82.06 778 LEU A N 1
ATOM 5985 C CA . LEU A 1 778 ? 11.013 9.265 -71.197 1.00 82.06 778 LEU A CA 1
ATOM 5986 C C . LEU A 1 778 ? 9.870 8.572 -71.943 1.00 82.06 778 LEU A C 1
ATOM 5988 O O . LEU A 1 778 ? 10.118 7.720 -72.800 1.00 82.06 778 LEU A O 1
ATOM 5992 N N . SER A 1 779 ? 8.638 8.947 -71.617 1.00 79.00 779 SER A N 1
ATOM 5993 C CA . SER A 1 779 ? 7.413 8.423 -72.214 1.00 79.00 779 SER A CA 1
ATOM 5994 C C . SER A 1 779 ? 6.618 9.559 -72.847 1.00 79.00 779 SER A C 1
ATOM 5996 O O . SER A 1 779 ? 6.052 10.413 -72.165 1.00 79.00 779 SER A O 1
ATOM 5998 N N . GLN A 1 780 ? 6.564 9.552 -74.176 1.00 73.75 780 GLN A N 1
ATOM 5999 C CA . GLN A 1 780 ? 5.845 10.534 -74.979 1.00 73.75 780 GLN A CA 1
ATOM 6000 C C . GLN A 1 780 ? 4.425 10.024 -75.259 1.00 73.75 780 GLN A C 1
ATOM 6002 O O . GLN A 1 780 ? 4.249 8.996 -75.910 1.00 73.75 780 GLN A O 1
ATOM 6007 N N . MET A 1 781 ? 3.397 10.722 -74.769 1.00 72.62 781 MET A N 1
ATOM 6008 C CA . MET A 1 781 ? 2.019 10.200 -74.720 1.00 72.62 781 MET A CA 1
ATOM 6009 C C . MET A 1 781 ? 1.213 10.328 -76.032 1.00 72.62 781 MET A C 1
ATOM 6011 O O . MET A 1 781 ? -0.014 10.308 -76.013 1.00 72.62 781 MET A O 1
ATOM 6015 N N . TYR A 1 782 ? 1.879 10.456 -77.186 1.00 66.44 782 TYR A N 1
ATOM 6016 C CA . TYR A 1 782 ? 1.266 10.454 -78.531 1.00 66.44 782 TYR A CA 1
ATOM 6017 C C . TYR A 1 782 ? 0.034 11.374 -78.724 1.00 66.44 782 TYR A C 1
ATOM 6019 O O . TYR A 1 782 ? -0.844 11.082 -79.535 1.00 66.44 782 TYR A O 1
ATOM 6027 N N . GLY A 1 783 ? -0.020 12.507 -78.015 1.00 67.38 783 GLY A N 1
ATOM 6028 C CA . GLY A 1 783 ? -1.110 13.489 -78.103 1.00 67.38 783 GLY A CA 1
ATOM 6029 C C . GLY A 1 783 ? -2.174 13.394 -77.003 1.00 67.38 783 GLY A C 1
ATOM 6030 O O . GLY A 1 783 ? -3.068 14.235 -76.972 1.00 67.38 783 GLY A O 1
ATOM 6031 N N . LEU A 1 784 ? -2.072 12.430 -76.083 1.00 74.88 784 LEU A N 1
ATOM 6032 C CA . LEU A 1 784 ? -2.812 12.461 -74.822 1.00 74.88 784 LEU A CA 1
ATOM 6033 C C . LEU A 1 784 ? -2.130 13.443 -73.856 1.00 74.88 784 LEU A C 1
ATOM 6035 O O . LEU A 1 784 ? -0.975 13.250 -73.481 1.00 74.88 784 LEU A O 1
ATOM 6039 N N . THR A 1 785 ? -2.862 14.465 -73.423 1.00 81.00 785 THR A N 1
ATOM 6040 C CA . THR A 1 785 ? -2.526 15.288 -72.254 1.00 81.00 785 THR A CA 1
ATOM 6041 C C . THR A 1 785 ? -3.544 15.035 -71.146 1.00 81.00 785 THR A C 1
ATOM 6043 O O . THR A 1 785 ? -4.696 14.675 -71.410 1.00 81.00 785 THR A O 1
ATOM 6046 N N . PHE A 1 786 ? -3.114 15.210 -69.898 1.00 85.62 786 PHE A N 1
ATOM 6047 C CA . PHE A 1 786 ? -3.975 15.111 -68.724 1.00 85.62 786 PHE A CA 1
ATOM 6048 C C . PHE A 1 786 ? -3.745 16.282 -67.769 1.00 85.62 786 PHE A C 1
ATOM 6050 O O . PHE A 1 786 ? -2.637 16.813 -67.685 1.00 85.62 786 PHE A O 1
ATOM 6057 N N . ASN A 1 787 ? -4.799 16.645 -67.044 1.00 86.69 787 ASN A N 1
ATOM 6058 C CA . ASN A 1 787 ? -4.778 17.623 -65.965 1.00 86.69 787 ASN A CA 1
ATOM 6059 C C . ASN A 1 787 ? -4.924 16.892 -64.627 1.00 86.69 787 ASN A C 1
ATOM 6061 O O . ASN A 1 787 ? -5.842 16.083 -64.468 1.00 86.69 787 ASN A O 1
ATOM 6065 N N . ILE A 1 788 ? -4.029 17.169 -63.680 1.00 86.75 788 ILE A N 1
ATOM 6066 C CA . ILE A 1 788 ? -4.003 16.543 -62.346 1.00 86.75 788 ILE A CA 1
ATOM 6067 C C . ILE A 1 788 ? -5.089 17.149 -61.439 1.00 86.75 788 ILE A C 1
ATOM 6069 O O . ILE A 1 788 ? -5.426 18.327 -61.572 1.00 86.75 788 ILE A O 1
ATOM 6073 N N . GLY A 1 789 ? -5.658 16.330 -60.548 1.00 85.12 789 GLY A N 1
ATOM 6074 C CA . GLY A 1 789 ? -6.675 16.732 -59.573 1.00 85.12 789 GLY A CA 1
ATOM 6075 C C . GLY A 1 789 ? -6.172 17.675 -58.470 1.00 85.12 789 GLY A C 1
ATOM 6076 O O . GLY A 1 789 ? -4.990 17.998 -58.380 1.00 85.12 789 GLY A O 1
ATOM 6077 N N . ASP A 1 790 ? -7.085 18.099 -57.591 1.00 87.69 790 ASP A N 1
ATOM 6078 C CA . ASP A 1 790 ? -6.798 19.025 -56.483 1.00 87.69 790 ASP A CA 1
ATOM 6079 C C . ASP A 1 790 ? -5.874 18.423 -55.411 1.00 87.69 790 ASP A C 1
ATOM 6081 O O . ASP A 1 790 ? -5.209 19.161 -54.680 1.00 87.69 790 ASP A O 1
ATOM 6085 N N . LYS A 1 791 ? -5.834 17.088 -55.310 1.00 89.06 791 LYS A N 1
ATOM 6086 C CA . LYS A 1 791 ? -5.115 16.342 -54.272 1.00 89.06 791 LYS A CA 1
ATOM 6087 C C . LYS A 1 791 ? -4.180 15.291 -54.850 1.00 89.06 791 LYS A C 1
ATOM 6089 O O . LYS A 1 791 ? -4.573 14.408 -55.613 1.00 89.06 791 LYS A O 1
ATOM 6094 N N . LEU A 1 792 ? -2.944 15.344 -54.377 1.00 92.25 792 LEU A N 1
ATOM 6095 C CA . LEU A 1 792 ? -1.977 14.259 -54.424 1.00 92.25 792 LEU A CA 1
ATOM 6096 C C . LEU A 1 792 ? -2.075 13.465 -53.116 1.00 92.25 792 LEU A C 1
ATOM 6098 O O . LEU A 1 792 ? -2.061 14.051 -52.035 1.00 92.25 792 LEU A O 1
ATOM 6102 N N . ILE A 1 793 ? -2.129 12.141 -53.207 1.00 93.69 793 ILE A N 1
ATOM 6103 C CA . ILE A 1 793 ? -2.055 11.219 -52.069 1.00 93.69 793 ILE A CA 1
ATOM 6104 C C . ILE A 1 793 ? -0.727 10.466 -52.135 1.00 93.69 793 ILE A C 1
ATOM 6106 O O . ILE A 1 793 ? -0.291 10.064 -53.212 1.00 93.69 793 ILE A O 1
ATOM 6110 N N . ILE A 1 794 ? -0.079 10.288 -50.985 1.00 94.31 794 ILE A N 1
ATOM 6111 C CA . ILE A 1 794 ? 1.255 9.697 -50.851 1.00 94.31 794 ILE A CA 1
ATOM 6112 C C . ILE A 1 794 ? 1.195 8.603 -49.780 1.00 94.31 794 ILE A C 1
ATOM 6114 O O . ILE A 1 794 ? 0.701 8.826 -48.675 1.00 94.31 794 ILE A O 1
ATOM 6118 N N . GLY A 1 795 ? 1.678 7.410 -50.120 1.00 92.19 795 GLY A N 1
ATOM 6119 C CA . GLY A 1 795 ? 1.620 6.205 -49.288 1.00 92.19 795 GLY A CA 1
ATOM 6120 C C . GLY A 1 795 ? 0.403 5.300 -49.527 1.00 92.19 795 GLY A C 1
ATOM 6121 O O . GLY A 1 795 ? 0.428 4.157 -49.091 1.00 92.19 795 GLY A O 1
ATOM 6122 N N . SER A 1 796 ? -0.640 5.734 -50.246 1.00 92.56 796 SER A N 1
ATOM 6123 C CA . SER A 1 796 ? -1.788 4.870 -50.586 1.00 92.56 796 SER A CA 1
ATOM 6124 C C . SER A 1 796 ? -2.540 5.355 -51.840 1.00 92.56 796 SER A C 1
ATOM 6126 O O . SER A 1 796 ? -2.008 6.142 -52.621 1.00 92.56 796 SER A O 1
ATOM 6128 N N . SER A 1 797 ? -3.761 4.859 -52.071 1.00 88.44 797 SER A N 1
ATOM 6129 C CA . SER A 1 797 ? -4.611 5.176 -53.233 1.00 88.44 797 SER A CA 1
ATOM 6130 C C . SER A 1 797 ? -6.099 5.086 -52.887 1.00 88.44 797 SER A C 1
ATOM 6132 O O . SER A 1 797 ? -6.516 4.164 -52.189 1.00 88.44 797 SER A O 1
ATOM 6134 N N . LEU A 1 798 ? -6.923 5.989 -53.435 1.00 85.12 798 LEU A N 1
ATOM 6135 C CA . LEU A 1 798 ? -8.386 5.963 -53.252 1.00 85.12 798 LEU A CA 1
ATOM 6136 C C . LEU A 1 798 ? -9.072 4.793 -53.978 1.00 85.12 798 LEU A C 1
ATOM 6138 O O . LEU A 1 798 ? -10.218 4.472 -53.672 1.00 85.12 798 LEU A O 1
ATOM 6142 N N . L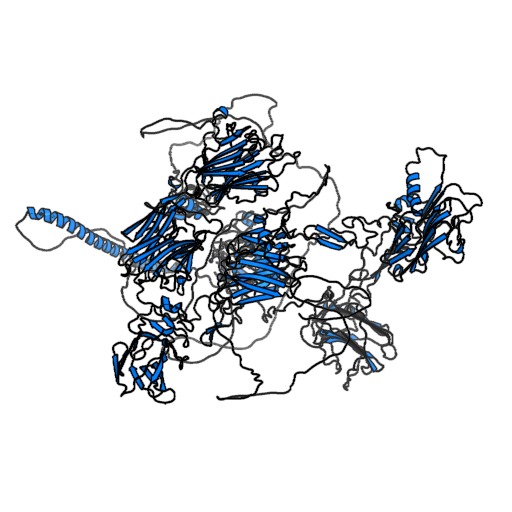YS A 1 799 ? -8.393 4.156 -54.942 1.00 82.50 799 LYS A N 1
ATOM 6143 C CA . LYS A 1 799 ? -8.881 2.953 -55.644 1.00 82.50 799 LYS A CA 1
ATOM 6144 C C . LYS A 1 799 ? -8.261 1.672 -55.088 1.00 82.50 799 LYS A C 1
ATOM 6146 O O . LYS A 1 799 ? -8.909 0.630 -55.071 1.00 82.50 799 LYS A O 1
ATOM 6151 N N . SER A 1 800 ? -7.015 1.761 -54.623 1.00 81.31 800 SER A N 1
ATOM 6152 C CA . SER A 1 800 ? -6.149 0.618 -54.314 1.00 81.31 800 SER A CA 1
ATOM 6153 C C . SER A 1 800 ? -5.685 0.602 -52.849 1.00 81.31 800 SER A C 1
ATOM 6155 O O . SER A 1 800 ? -4.595 0.113 -52.570 1.00 81.31 800 SER A O 1
ATOM 6157 N N . ALA A 1 801 ? -6.474 1.129 -51.902 1.00 77.69 801 ALA A N 1
ATOM 6158 C CA . ALA A 1 801 ? -6.047 1.381 -50.515 1.00 77.69 801 ALA A CA 1
ATOM 6159 C C . ALA A 1 801 ? -5.440 0.160 -49.788 1.00 77.69 801 ALA A C 1
ATOM 6161 O O . ALA A 1 801 ? -4.433 0.280 -49.098 1.00 77.69 801 ALA A O 1
ATOM 6162 N N . ALA A 1 802 ? -5.980 -1.047 -50.002 1.00 81.62 802 ALA A N 1
ATOM 6163 C CA . ALA A 1 802 ? -5.428 -2.289 -49.438 1.00 81.62 802 ALA A CA 1
ATOM 6164 C C . ALA A 1 802 ? -4.016 -2.649 -49.967 1.00 81.62 802 ALA A C 1
ATOM 6166 O O . ALA A 1 802 ? -3.316 -3.478 -49.383 1.00 81.62 802 ALA A O 1
ATOM 6167 N N . MET A 1 803 ? -3.595 -2.023 -51.070 1.00 87.31 803 MET A N 1
ATOM 6168 C CA . MET A 1 803 ? -2.265 -2.111 -51.673 1.00 87.31 803 MET A CA 1
ATOM 6169 C C . MET A 1 803 ? -1.404 -0.865 -51.411 1.00 87.31 803 MET A C 1
ATOM 6171 O O . MET A 1 803 ? -0.406 -0.688 -52.102 1.00 87.31 803 MET A O 1
ATOM 6175 N N . GLY A 1 804 ? -1.736 0.005 -50.453 1.00 89.75 804 GLY A N 1
ATOM 6176 C CA . GLY A 1 804 ? -0.844 1.101 -50.067 1.00 89.75 804 GLY A CA 1
ATOM 6177 C C . GLY A 1 804 ? 0.489 0.637 -49.464 1.00 89.75 804 GLY A C 1
ATOM 6178 O O . GLY A 1 804 ? 0.720 -0.545 -49.176 1.00 89.75 804 GLY A O 1
ATOM 6179 N N . LEU A 1 805 ? 1.400 1.590 -49.307 1.00 92.25 805 LEU A N 1
ATOM 6180 C CA . LEU A 1 805 ? 2.733 1.402 -48.761 1.00 92.25 805 LEU A CA 1
ATOM 6181 C C . LEU A 1 805 ? 2.684 1.054 -47.272 1.00 92.25 805 LEU A C 1
ATOM 6183 O O . LEU A 1 805 ? 2.455 1.914 -46.432 1.00 92.25 805 LEU A O 1
ATOM 6187 N N . VAL A 1 806 ? 3.078 -0.177 -46.940 1.00 90.94 806 VAL A N 1
ATOM 6188 C CA . VAL A 1 806 ? 3.721 -0.428 -45.643 1.00 90.94 806 VAL A CA 1
ATOM 6189 C C . VAL A 1 806 ? 5.225 -0.282 -45.840 1.00 90.94 806 VAL A C 1
ATOM 6191 O O . VAL A 1 806 ? 5.839 -0.978 -46.661 1.00 90.94 806 VAL A O 1
ATOM 6194 N N . GLY A 1 807 ? 5.808 0.704 -45.167 1.00 91.69 807 GLY A N 1
ATOM 6195 C CA . GLY A 1 807 ? 7.083 1.268 -45.588 1.00 91.69 807 GLY A CA 1
ATOM 6196 C C . GLY A 1 807 ? 7.431 2.588 -44.921 1.00 91.69 807 GLY A C 1
ATOM 6197 O O . GLY A 1 807 ? 6.814 2.999 -43.943 1.00 91.69 807 GLY A O 1
ATOM 6198 N N . CYS A 1 808 ? 8.416 3.263 -45.497 1.00 94.19 808 CYS A N 1
ATOM 6199 C CA . CYS A 1 808 ? 8.862 4.588 -45.109 1.00 94.19 808 CYS A CA 1
ATOM 6200 C C . CYS A 1 808 ? 9.036 5.465 -46.352 1.00 94.19 808 CYS A C 1
ATOM 6202 O O . CYS A 1 808 ? 9.427 4.962 -47.410 1.00 94.19 808 CYS A O 1
ATOM 6204 N N . ILE A 1 809 ? 8.825 6.770 -46.203 1.00 95.06 809 ILE A N 1
ATOM 6205 C CA . ILE A 1 809 ? 9.142 7.788 -47.209 1.00 95.06 809 ILE A CA 1
ATOM 6206 C C . ILE A 1 809 ? 9.904 8.930 -46.523 1.00 95.06 809 ILE A C 1
ATOM 6208 O O . ILE A 1 809 ? 9.612 9.276 -45.380 1.00 95.06 809 ILE A O 1
ATOM 6212 N N . ARG A 1 810 ? 10.895 9.505 -47.198 1.00 93.44 810 ARG A N 1
ATOM 6213 C CA . ARG A 1 810 ? 11.674 10.672 -46.757 1.00 93.44 810 ARG A CA 1
ATOM 6214 C C . ARG A 1 810 ? 11.959 11.590 -47.949 1.00 93.44 810 ARG A C 1
ATOM 6216 O O . ARG A 1 810 ? 11.671 11.218 -49.086 1.00 93.44 810 ARG A O 1
ATOM 6223 N N . ASP A 1 811 ? 12.537 12.760 -47.679 1.00 92.62 811 ASP A N 1
ATOM 6224 C CA . ASP A 1 811 ? 13.020 13.698 -48.706 1.00 92.62 811 ASP A CA 1
ATOM 6225 C C . ASP A 1 811 ? 11.945 14.041 -49.762 1.00 92.62 811 ASP A C 1
ATOM 6227 O O . ASP A 1 811 ? 12.211 14.085 -50.961 1.00 92.62 811 ASP A O 1
ATOM 6231 N N . ILE A 1 812 ? 10.701 14.227 -49.295 1.00 93.81 812 ILE A N 1
ATOM 6232 C CA . ILE A 1 812 ? 9.518 14.447 -50.138 1.00 93.81 812 ILE A CA 1
ATOM 6233 C C . ILE A 1 812 ? 9.519 15.888 -50.649 1.00 93.81 812 ILE A C 1
ATOM 6235 O O . ILE A 1 812 ? 9.397 16.830 -49.870 1.00 93.81 812 ILE A O 1
ATOM 6239 N N . GLU A 1 813 ? 9.600 16.053 -51.961 1.00 93.94 813 GLU A N 1
ATOM 6240 C CA . GLU A 1 813 ? 9.661 17.327 -52.666 1.00 93.94 813 GLU A CA 1
ATOM 6241 C C . GLU A 1 813 ? 8.587 17.351 -53.762 1.00 93.94 813 GLU A C 1
ATOM 6243 O O . GLU A 1 813 ? 8.502 16.435 -54.579 1.00 93.94 813 GLU A O 1
ATOM 6248 N N . ILE A 1 814 ? 7.738 18.381 -53.774 1.00 91.25 814 ILE A N 1
ATOM 6249 C CA . ILE A 1 814 ? 6.655 18.542 -54.760 1.00 91.25 814 ILE A CA 1
ATOM 6250 C C . ILE A 1 814 ? 6.755 19.930 -55.377 1.00 91.25 814 ILE A C 1
ATOM 6252 O O . ILE A 1 814 ? 6.726 20.929 -54.661 1.00 91.25 814 ILE A O 1
ATOM 6256 N N . ASN A 1 815 ? 6.874 20.000 -56.703 1.00 88.38 815 ASN A N 1
ATOM 6257 C CA . ASN A 1 815 ? 7.071 21.238 -57.463 1.00 88.38 815 ASN A CA 1
ATOM 6258 C C . ASN A 1 815 ? 8.215 22.120 -56.898 1.00 88.38 815 ASN A C 1
ATOM 6260 O O . ASN A 1 815 ? 8.106 23.345 -56.866 1.00 88.38 815 ASN A O 1
ATOM 6264 N N . GLY A 1 816 ? 9.297 21.495 -56.412 1.00 85.75 816 GLY A N 1
ATOM 6265 C CA . GLY A 1 816 ? 10.436 22.168 -55.768 1.00 85.75 816 GLY A CA 1
ATOM 6266 C C . GLY A 1 816 ? 10.235 22.569 -54.297 1.00 85.75 816 GLY A C 1
ATOM 6267 O O . GLY A 1 816 ? 11.116 23.191 -53.708 1.00 85.75 816 GLY A O 1
ATOM 6268 N N . HIS A 1 817 ? 9.095 22.236 -53.681 1.00 88.81 817 HIS A N 1
ATOM 6269 C CA . HIS A 1 817 ? 8.826 22.483 -52.264 1.00 88.81 817 HIS A CA 1
ATOM 6270 C C . HIS A 1 817 ? 9.089 21.219 -51.431 1.00 88.81 817 HIS A C 1
ATOM 6272 O O . HIS A 1 817 ? 8.317 20.260 -51.485 1.00 88.81 817 HIS A O 1
ATOM 6278 N N . LEU A 1 818 ? 10.144 21.237 -50.610 1.00 89.25 818 LEU A N 1
ATOM 6279 C CA . LEU A 1 818 ? 10.445 20.183 -49.635 1.00 89.25 818 LEU A CA 1
ATOM 6280 C C . LEU A 1 818 ? 9.400 20.160 -48.504 1.00 89.25 818 LEU A C 1
ATOM 6282 O O . LEU A 1 818 ? 9.038 21.200 -47.955 1.00 89.25 818 LEU A O 1
ATOM 6286 N N . ILE A 1 819 ? 8.917 18.977 -48.138 1.00 89.31 819 ILE A N 1
ATOM 6287 C CA . ILE A 1 819 ? 7.970 18.767 -47.040 1.00 89.31 819 ILE A CA 1
ATOM 6288 C C . ILE A 1 819 ? 8.726 18.379 -45.766 1.00 89.31 819 ILE A C 1
ATOM 6290 O O . ILE A 1 819 ? 9.389 17.348 -45.725 1.00 89.31 819 ILE A O 1
ATOM 6294 N N . GLU A 1 820 ? 8.561 19.172 -44.704 1.00 87.38 820 GLU A N 1
ATOM 6295 C CA . GLU A 1 820 ? 9.056 18.876 -43.352 1.00 87.38 820 GLU A CA 1
ATOM 6296 C C . GLU A 1 820 ? 8.144 17.843 -42.643 1.00 87.38 820 GLU A C 1
ATOM 6298 O O . GLU A 1 820 ? 6.981 18.151 -42.347 1.00 87.38 820 GLU A O 1
ATOM 6303 N N . PRO A 1 821 ? 8.643 16.632 -42.320 1.00 89.31 821 PRO A N 1
ATOM 6304 C CA . PRO A 1 821 ? 7.876 15.584 -41.640 1.00 89.31 821 PRO A CA 1
ATOM 6305 C C . PRO A 1 821 ? 7.272 15.998 -40.294 1.00 89.31 821 PRO A C 1
ATOM 6307 O O . PRO A 1 821 ? 6.133 15.633 -39.996 1.00 89.31 821 PRO A O 1
ATOM 6310 N N . ARG A 1 822 ? 8.006 16.780 -39.488 1.00 88.56 822 ARG A N 1
ATOM 6311 C CA . ARG A 1 822 ? 7.571 17.233 -38.152 1.00 88.56 822 ARG A CA 1
ATOM 6312 C C . ARG A 1 822 ? 6.328 18.123 -38.217 1.00 88.56 822 ARG A C 1
ATOM 6314 O O . ARG A 1 822 ? 5.513 18.088 -37.296 1.00 88.56 822 ARG A O 1
ATOM 6321 N N . HIS A 1 823 ? 6.164 18.856 -39.321 1.00 82.44 823 HIS A N 1
ATOM 6322 C CA . HIS A 1 823 ? 4.980 19.659 -39.597 1.00 82.44 823 HIS A CA 1
ATOM 6323 C C . HIS A 1 823 ? 3.800 18.777 -40.027 1.00 82.44 823 HIS A C 1
ATOM 6325 O O . HIS A 1 823 ? 2.742 18.838 -39.407 1.00 82.44 823 HIS A O 1
ATOM 6331 N N . VAL A 1 824 ? 3.970 17.918 -41.042 1.00 84.88 824 VAL A N 1
ATOM 6332 C CA . VAL A 1 824 ? 2.843 17.161 -41.625 1.00 84.88 824 VAL A CA 1
ATOM 6333 C C . VAL A 1 824 ? 2.218 16.170 -40.646 1.00 84.88 824 VAL A C 1
ATOM 6335 O O . VAL A 1 824 ? 0.992 16.114 -40.569 1.00 84.88 824 VAL A O 1
ATOM 6338 N N . VAL A 1 825 ? 3.017 15.434 -39.864 1.00 81.88 825 VAL A N 1
ATOM 6339 C CA . VAL A 1 825 ? 2.504 14.364 -38.981 1.00 81.88 825 VAL A CA 1
ATOM 6340 C C . VAL A 1 825 ? 1.561 14.885 -37.877 1.00 81.88 825 VAL A C 1
ATOM 6342 O O . VAL A 1 825 ? 0.801 14.110 -37.305 1.00 81.88 825 VAL A O 1
ATOM 6345 N N . LYS A 1 826 ? 1.538 16.201 -37.615 1.00 70.19 826 LYS A N 1
ATOM 6346 C CA . LYS A 1 826 ? 0.637 16.859 -36.650 1.00 70.19 826 LYS A CA 1
ATOM 6347 C C . LYS A 1 826 ? -0.525 17.630 -37.311 1.00 70.19 826 LYS A C 1
ATOM 6349 O O . LYS A 1 826 ? -1.057 18.554 -36.702 1.00 70.19 826 LYS A O 1
ATOM 6354 N N . THR A 1 827 ? -0.905 17.302 -38.552 1.00 81.25 827 THR A N 1
ATOM 6355 C CA . THR A 1 827 ? -1.964 18.009 -39.308 1.00 81.25 827 THR A CA 1
ATOM 6356 C C . THR A 1 827 ? -3.036 17.074 -39.868 1.00 81.25 827 THR A C 1
ATOM 6358 O O . THR A 1 827 ? -2.792 15.892 -40.095 1.00 81.25 827 THR A O 1
ATOM 6361 N N . GLU A 1 828 ? -4.192 17.648 -40.219 1.00 83.00 828 GLU A N 1
ATOM 6362 C CA . GLU A 1 828 ? -5.300 17.033 -40.984 1.00 83.00 828 GLU A CA 1
ATOM 6363 C C . GLU A 1 828 ? -4.907 16.439 -42.359 1.00 83.00 828 GLU A C 1
ATOM 6365 O O . GLU A 1 828 ? -5.742 15.877 -43.071 1.00 83.00 828 GLU A O 1
ATOM 6370 N N . ARG A 1 829 ? -3.634 16.567 -42.756 1.00 87.56 829 ARG A N 1
ATOM 6371 C CA . ARG A 1 829 ? -3.071 15.947 -43.960 1.00 87.56 829 ARG A CA 1
ATOM 6372 C C . ARG A 1 829 ? -2.770 14.463 -43.785 1.00 87.56 829 ARG A C 1
ATOM 6374 O O . ARG A 1 829 ? -2.578 13.789 -44.790 1.00 87.56 829 ARG A O 1
ATOM 6381 N N . VAL A 1 830 ? -2.739 13.957 -42.552 1.00 87.62 830 VAL A N 1
ATOM 6382 C CA . VAL A 1 830 ? -2.574 12.530 -42.239 1.00 87.62 830 VAL A CA 1
ATOM 6383 C C . VAL A 1 830 ? -3.930 11.826 -42.214 1.00 87.62 830 VAL A C 1
ATOM 6385 O O . VAL A 1 830 ? -4.874 12.301 -41.587 1.00 87.62 830 VAL A O 1
ATOM 6388 N N . VAL A 1 831 ? -4.008 10.651 -42.840 1.00 85.38 831 VAL A N 1
ATOM 6389 C CA . VAL A 1 831 ? -5.144 9.727 -42.735 1.00 85.38 831 VAL A CA 1
ATOM 6390 C C . VAL A 1 831 ? -4.617 8.355 -42.319 1.00 85.38 831 VAL A C 1
ATOM 6392 O O . VAL A 1 831 ? -3.710 7.821 -42.954 1.00 85.38 831 VAL A O 1
ATOM 6395 N N . GLY A 1 832 ? -5.186 7.775 -41.259 1.00 79.12 832 GLY A N 1
ATOM 6396 C CA . GLY A 1 832 ? -4.648 6.573 -40.606 1.00 79.12 832 GLY A CA 1
ATOM 6397 C C . GLY A 1 832 ? -3.499 6.889 -39.639 1.00 79.12 832 GLY A C 1
ATOM 6398 O O . GLY A 1 832 ? -3.242 8.047 -39.322 1.00 79.12 832 GLY A O 1
ATOM 6399 N N . GLU A 1 833 ? -2.807 5.862 -39.145 1.00 78.88 833 GLU A N 1
ATOM 6400 C CA . GLU A 1 833 ? -1.609 6.063 -38.318 1.00 78.88 833 GLU A CA 1
ATOM 6401 C C . GLU A 1 833 ? -0.375 6.323 -39.184 1.00 78.88 833 GLU A C 1
ATOM 6403 O O . GLU A 1 833 ? -0.107 5.570 -40.121 1.00 78.88 833 GLU A O 1
ATOM 6408 N N . VAL A 1 834 ? 0.421 7.328 -38.824 1.00 85.38 834 VAL A N 1
ATOM 6409 C CA . VAL A 1 834 ? 1.720 7.644 -39.435 1.00 85.38 834 VAL A CA 1
ATOM 6410 C C . VAL A 1 834 ? 2.691 8.044 -38.320 1.00 85.38 834 VAL A C 1
ATOM 6412 O O . VAL A 1 834 ? 2.303 8.755 -37.395 1.00 85.38 834 VAL A O 1
ATOM 6415 N N . ALA A 1 835 ? 3.942 7.576 -38.375 1.00 84.31 835 ALA A N 1
ATOM 6416 C CA . ALA A 1 835 ? 4.905 7.719 -37.278 1.00 84.31 835 ALA A CA 1
ATOM 6417 C C . ALA A 1 835 ? 6.267 8.278 -37.722 1.00 84.31 835 ALA A C 1
ATOM 6419 O O . ALA A 1 835 ? 6.704 8.071 -38.853 1.00 84.31 835 ALA A O 1
ATOM 6420 N N . LEU A 1 836 ? 6.973 8.930 -36.792 1.00 86.44 836 LEU A N 1
ATOM 6421 C CA . LEU A 1 836 ? 8.363 9.384 -36.942 1.00 86.44 836 LEU A CA 1
ATOM 6422 C C . LEU A 1 836 ? 9.311 8.450 -36.158 1.00 86.44 836 LEU A C 1
ATOM 6424 O O . LEU A 1 836 ? 10.019 8.874 -35.248 1.00 86.44 836 LEU A O 1
ATOM 6428 N N . ASP A 1 837 ? 9.289 7.152 -36.481 1.00 79.19 837 ASP A N 1
ATOM 6429 C CA . ASP A 1 837 ? 9.986 6.074 -35.747 1.00 79.19 837 ASP A CA 1
ATOM 6430 C C . ASP A 1 837 ? 11.434 5.807 -36.221 1.00 79.19 837 ASP A C 1
ATOM 6432 O O . ASP A 1 837 ? 12.001 4.748 -35.946 1.00 79.19 837 ASP A O 1
ATOM 6436 N N . ASN A 1 838 ? 12.024 6.739 -36.979 1.00 86.06 838 ASN A N 1
ATOM 6437 C CA . ASN A 1 838 ? 13.320 6.586 -37.657 1.00 86.06 838 ASN A CA 1
ATOM 6438 C C . ASN A 1 838 ? 13.362 5.448 -38.716 1.00 86.06 838 ASN A C 1
ATOM 6440 O O . ASN A 1 838 ? 14.439 4.983 -39.086 1.00 86.06 838 ASN A O 1
ATOM 6444 N N . CYS A 1 839 ? 12.213 5.024 -39.262 1.00 87.75 839 CYS A N 1
ATOM 6445 C CA . CYS A 1 839 ? 12.095 3.911 -40.220 1.00 87.75 839 CYS A CA 1
ATOM 6446 C C . CYS A 1 839 ? 12.591 2.568 -39.648 1.00 87.75 839 CYS A C 1
ATOM 6448 O O . CYS A 1 839 ? 13.150 1.716 -40.353 1.00 87.75 839 CYS A O 1
ATOM 6450 N N . ASN A 1 840 ? 12.370 2.380 -38.345 1.00 80.81 840 ASN A N 1
ATOM 6451 C CA . ASN A 1 840 ? 12.659 1.134 -37.643 1.00 80.81 840 ASN A CA 1
ATOM 6452 C C . ASN A 1 840 ? 11.579 0.064 -37.871 1.00 80.81 840 ASN A C 1
ATOM 6454 O O . ASN A 1 840 ? 11.826 -1.100 -37.562 1.00 80.81 840 ASN A O 1
ATOM 6458 N N . TYR A 1 841 ? 10.427 0.431 -38.455 1.00 71.69 841 TYR A N 1
ATOM 6459 C CA . TYR A 1 841 ? 9.254 -0.438 -38.591 1.00 71.69 841 TYR A CA 1
ATOM 6460 C C . TYR A 1 841 ? 8.834 -0.977 -37.222 1.00 71.69 841 TYR A C 1
ATOM 6462 O O . TYR A 1 841 ? 8.717 -2.192 -37.036 1.00 71.69 841 TYR A O 1
ATOM 6470 N N . ILE A 1 842 ? 8.652 -0.074 -36.250 1.00 71.06 842 ILE A N 1
ATOM 6471 C CA . ILE A 1 842 ? 8.186 -0.458 -34.918 1.00 71.06 842 ILE A CA 1
ATOM 6472 C C . ILE A 1 842 ? 6.789 -1.056 -35.066 1.00 71.06 842 ILE A C 1
ATOM 6474 O O . ILE A 1 842 ? 5.793 -0.351 -35.246 1.00 71.06 842 ILE A O 1
ATOM 6478 N N . ASP A 1 843 ? 6.774 -2.388 -35.020 1.00 70.25 843 ASP A N 1
ATOM 6479 C CA . ASP A 1 843 ? 5.602 -3.247 -34.961 1.00 70.25 843 ASP A CA 1
ATOM 6480 C C . ASP A 1 843 ? 4.569 -2.599 -34.029 1.00 70.25 843 ASP A C 1
ATOM 6482 O O . ASP A 1 843 ? 4.900 -2.373 -32.860 1.00 70.25 843 ASP A O 1
ATOM 6486 N N . PRO A 1 844 ? 3.358 -2.261 -34.512 1.00 74.88 844 PRO A N 1
ATOM 6487 C CA . PRO A 1 844 ? 2.354 -1.599 -33.690 1.00 74.88 844 PRO A CA 1
ATOM 6488 C C . PRO A 1 844 ? 2.109 -2.337 -32.371 1.00 74.88 844 PRO A C 1
ATOM 6490 O O . PRO A 1 844 ? 1.985 -1.691 -31.340 1.00 74.88 844 PRO A O 1
ATOM 6493 N N . CYS A 1 845 ? 2.187 -3.673 -32.375 1.00 80.38 845 CYS A N 1
ATOM 6494 C CA . CYS A 1 845 ? 2.053 -4.524 -31.193 1.00 80.38 845 CYS A CA 1
ATOM 6495 C C . CYS A 1 845 ? 3.229 -4.485 -30.199 1.00 80.38 845 CYS A C 1
ATOM 6497 O O . CYS A 1 845 ? 3.147 -5.115 -29.147 1.00 80.38 845 CYS A O 1
ATOM 6499 N N . LYS A 1 846 ? 4.327 -3.793 -30.522 1.00 74.12 846 LYS A N 1
ATOM 6500 C CA . LYS A 1 846 ? 5.520 -3.636 -29.671 1.00 74.12 846 LYS A CA 1
ATOM 6501 C C . LYS A 1 846 ? 5.762 -2.198 -29.215 1.00 74.12 846 LYS A C 1
ATOM 6503 O O . LYS A 1 846 ? 6.758 -1.949 -28.539 1.00 74.12 846 LYS A O 1
ATOM 6508 N N . ARG A 1 847 ? 4.896 -1.247 -29.576 1.00 71.00 847 ARG A N 1
ATOM 6509 C CA . ARG A 1 847 ? 4.960 0.099 -28.993 1.00 71.00 847 ARG A CA 1
ATOM 6510 C C . ARG A 1 847 ? 4.583 0.016 -27.502 1.00 71.00 847 ARG A C 1
ATOM 6512 O O . ARG A 1 847 ? 3.728 -0.813 -27.163 1.00 71.00 847 ARG A O 1
ATOM 6519 N N . PRO A 1 848 ? 5.165 0.849 -26.621 1.00 66.31 848 PRO A N 1
ATOM 6520 C CA . PRO A 1 848 ? 4.787 0.892 -25.208 1.00 66.31 848 PRO A CA 1
ATOM 6521 C C . PRO A 1 848 ? 3.268 1.004 -25.011 1.00 66.31 848 PRO A C 1
ATOM 6523 O O . PRO A 1 848 ? 2.586 1.638 -25.813 1.00 66.31 848 PRO A O 1
ATOM 6526 N N . ASN A 1 849 ? 2.754 0.376 -23.951 1.00 66.19 849 ASN A N 1
ATOM 6527 C CA . ASN A 1 849 ? 1.356 0.458 -23.501 1.00 66.19 849 ASN A CA 1
ATOM 6528 C C . ASN A 1 849 ? 0.293 0.013 -24.536 1.00 66.19 849 ASN A C 1
ATOM 6530 O O . ASN A 1 849 ? -0.874 0.394 -24.444 1.00 66.19 849 ASN A O 1
ATOM 6534 N N . THR A 1 850 ? 0.671 -0.786 -25.544 1.00 77.75 850 THR A N 1
ATOM 6535 C CA . THR A 1 850 ? -0.263 -1.232 -26.598 1.00 77.75 850 THR A CA 1
ATOM 6536 C C . THR A 1 850 ? -1.168 -2.371 -26.130 1.00 77.75 850 THR A C 1
ATOM 6538 O O . THR A 1 850 ? -2.384 -2.222 -26.113 1.00 77.75 850 THR A O 1
ATOM 6541 N N . CYS A 1 851 ? -0.575 -3.507 -25.751 1.00 85.75 851 CYS A N 1
ATOM 6542 C CA . CYS A 1 851 ? -1.263 -4.637 -25.131 1.00 85.75 851 CYS A CA 1
ATOM 6543 C C . CYS A 1 851 ? -0.413 -5.113 -23.953 1.00 85.75 851 CYS A C 1
ATOM 6545 O O . CYS A 1 851 ? 0.672 -5.665 -24.139 1.00 85.75 851 CYS A O 1
ATOM 6547 N N . GLU A 1 852 ? -0.892 -4.854 -22.748 1.00 82.81 852 GLU A N 1
ATOM 6548 C CA . GLU A 1 852 ? -0.176 -5.082 -21.497 1.00 82.81 852 GLU A CA 1
ATOM 6549 C C . GLU A 1 852 ? -0.510 -6.464 -20.911 1.00 82.81 852 GLU A C 1
ATOM 6551 O O . GLU A 1 852 ? -1.368 -7.187 -21.427 1.00 82.81 852 GLU A O 1
ATOM 6556 N N . HIS A 1 853 ? 0.207 -6.863 -19.857 1.00 81.75 853 HIS A N 1
ATOM 6557 C CA . HIS A 1 853 ? -0.081 -8.061 -19.048 1.00 81.75 853 HIS A CA 1
ATOM 6558 C C . HIS A 1 853 ? -0.264 -9.367 -19.855 1.00 81.75 853 HIS A C 1
ATOM 6560 O O . HIS A 1 853 ? -1.115 -10.207 -19.564 1.00 81.75 853 HIS A O 1
ATOM 6566 N N . GLY A 1 854 ? 0.523 -9.537 -20.925 1.00 79.19 854 GLY A N 1
ATOM 6567 C CA . GLY A 1 854 ? 0.451 -10.706 -21.812 1.00 79.19 854 GLY A CA 1
ATOM 6568 C C . GLY A 1 854 ? -0.751 -10.727 -22.769 1.00 79.19 854 GLY A C 1
ATOM 6569 O O . GLY A 1 854 ? -0.996 -11.751 -23.412 1.00 79.19 854 GLY A O 1
ATOM 6570 N N . GLY A 1 855 ? -1.490 -9.619 -22.886 1.00 84.75 855 GLY A N 1
ATOM 6571 C CA . GLY A 1 855 ? -2.597 -9.446 -23.825 1.00 84.75 855 GLY A CA 1
ATOM 6572 C C . GLY A 1 855 ? -2.183 -9.751 -25.262 1.00 84.75 855 GLY A C 1
ATOM 6573 O O . GLY A 1 855 ? -1.178 -9.245 -25.766 1.00 84.75 855 GLY A O 1
ATOM 6574 N N . LYS A 1 856 ? -2.959 -10.593 -25.950 1.00 88.50 856 LYS A N 1
ATOM 6575 C CA . LYS A 1 856 ? -2.618 -11.035 -27.308 1.00 88.50 856 LYS A CA 1
ATOM 6576 C C . LYS A 1 856 ? -2.920 -9.922 -28.297 1.00 88.50 856 LYS A C 1
ATOM 6578 O O . LYS A 1 856 ? -4.067 -9.753 -28.702 1.00 88.50 856 LYS A O 1
ATOM 6583 N N . CYS A 1 857 ? -1.888 -9.183 -28.681 1.00 88.25 857 CYS A N 1
ATOM 6584 C CA . CYS A 1 857 ? -1.989 -8.172 -29.719 1.00 88.25 857 CYS A CA 1
ATOM 6585 C C . CYS A 1 857 ? -2.178 -8.787 -31.110 1.00 88.25 857 CYS A C 1
ATOM 6587 O O . CYS A 1 857 ? -1.482 -9.734 -31.484 1.00 88.25 857 CYS A O 1
ATOM 6589 N N . PHE A 1 858 ? -3.076 -8.205 -31.898 1.00 85.94 858 PHE A N 1
ATOM 6590 C CA . PHE A 1 858 ? -3.210 -8.453 -33.327 1.00 85.94 858 PHE A CA 1
ATOM 6591 C C . PHE A 1 858 ? -3.661 -7.179 -34.048 1.00 85.94 858 PHE A C 1
ATOM 6593 O O . PHE A 1 858 ? -4.379 -6.346 -33.498 1.00 85.94 858 PHE A O 1
ATOM 6600 N N . VAL A 1 859 ? -3.248 -7.029 -35.306 1.00 76.25 859 VAL A N 1
ATOM 6601 C CA . VAL A 1 859 ? -3.775 -5.982 -36.191 1.00 76.25 859 VAL A CA 1
ATOM 6602 C C . VAL A 1 859 ? -5.032 -6.518 -36.872 1.00 76.25 859 VAL A C 1
ATOM 6604 O O . VAL A 1 859 ? -5.003 -7.602 -37.458 1.00 76.25 859 VAL A O 1
ATOM 6607 N N . LYS A 1 860 ? -6.128 -5.763 -36.805 1.00 77.12 860 LYS A N 1
ATOM 6608 C CA . LYS A 1 860 ? -7.399 -6.046 -37.477 1.00 77.12 860 LYS A CA 1
ATOM 6609 C C . LYS A 1 860 ? -7.921 -4.756 -38.105 1.00 77.12 860 LYS A C 1
ATOM 6611 O O . LYS A 1 860 ? -7.915 -3.720 -37.454 1.00 77.12 860 LYS A O 1
ATOM 6616 N N . ASP A 1 861 ? -8.376 -4.831 -39.354 1.00 69.19 861 ASP A N 1
ATOM 6617 C CA . ASP A 1 861 ? -8.978 -3.705 -40.085 1.00 69.19 861 ASP A CA 1
ATOM 6618 C C . ASP A 1 861 ? -8.089 -2.432 -40.075 1.00 69.19 861 ASP A C 1
ATOM 6620 O O . ASP A 1 861 ? -8.564 -1.325 -39.828 1.00 69.19 861 ASP A O 1
ATOM 6624 N N . ASP A 1 862 ? -6.774 -2.623 -40.284 1.00 71.62 862 ASP A N 1
ATOM 6625 C CA . ASP A 1 862 ? -5.698 -1.611 -40.198 1.00 71.62 862 ASP A CA 1
ATOM 6626 C C . ASP A 1 862 ? -5.702 -0.779 -38.885 1.00 71.62 862 ASP A C 1
ATOM 6628 O O . ASP A 1 862 ? -5.318 0.391 -38.847 1.00 71.62 862 ASP A O 1
ATOM 6632 N N . ARG A 1 863 ? -6.100 -1.416 -37.771 1.00 72.62 863 ARG A N 1
ATOM 6633 C CA . ARG A 1 863 ? -5.978 -0.924 -36.385 1.00 72.62 863 ARG A CA 1
ATOM 6634 C C . ARG A 1 863 ? -5.425 -2.005 -35.456 1.00 72.62 863 ARG A C 1
ATOM 6636 O O . ARG A 1 863 ? -5.502 -3.196 -35.753 1.00 72.62 863 ARG A O 1
ATOM 6643 N N . VAL A 1 864 ? -4.886 -1.609 -34.304 1.00 78.56 864 VAL A N 1
ATOM 6644 C CA . VAL A 1 864 ? -4.432 -2.557 -33.272 1.00 78.56 864 VAL A CA 1
ATOM 6645 C C . VAL A 1 864 ? -5.597 -2.998 -32.378 1.00 78.56 864 VAL A C 1
ATOM 6647 O O . VAL A 1 864 ? -6.512 -2.225 -32.102 1.00 78.56 864 VAL A O 1
ATOM 6650 N N . THR A 1 865 ? -5.602 -4.257 -31.940 1.00 84.00 865 THR A N 1
ATOM 6651 C CA . THR A 1 865 ? -6.585 -4.825 -31.004 1.00 84.00 865 THR A CA 1
ATOM 6652 C C . THR A 1 865 ? -5.903 -5.844 -30.087 1.00 84.00 865 THR A C 1
ATOM 6654 O O . THR A 1 865 ? -5.050 -6.607 -30.538 1.00 84.00 865 THR A O 1
ATOM 6657 N N . CYS A 1 866 ? -6.291 -5.890 -28.810 1.00 88.25 866 CYS A N 1
ATOM 6658 C CA . CYS A 1 866 ? -5.795 -6.871 -27.844 1.00 88.25 866 CYS A CA 1
ATOM 6659 C C . CYS A 1 866 ? -6.899 -7.862 -27.441 1.00 88.25 866 CYS A C 1
ATOM 6661 O O . CYS A 1 866 ? -8.034 -7.462 -27.184 1.00 88.25 866 CYS A O 1
ATOM 6663 N N . ASP A 1 867 ? -6.568 -9.151 -27.321 1.00 89.50 867 ASP A N 1
ATOM 6664 C CA . ASP A 1 867 ? -7.400 -10.126 -26.603 1.00 89.50 867 ASP A CA 1
ATOM 6665 C C . ASP A 1 867 ? -6.856 -10.348 -25.182 1.00 89.50 867 ASP A C 1
ATOM 6667 O O . ASP A 1 867 ? -5.771 -10.905 -24.996 1.00 89.50 867 ASP A O 1
ATOM 6671 N N . CYS A 1 868 ? -7.634 -9.914 -24.186 1.00 88.25 868 CYS A N 1
ATOM 6672 C CA . CYS A 1 868 ? -7.325 -10.010 -22.753 1.00 88.25 868 CYS A CA 1
ATOM 6673 C C . CYS A 1 868 ? -7.901 -11.280 -22.093 1.00 88.25 868 CYS A C 1
ATOM 6675 O O . CYS A 1 868 ? -7.945 -11.407 -20.865 1.00 88.25 868 CYS A O 1
ATOM 6677 N N . LYS A 1 869 ? -8.409 -12.240 -22.877 1.00 84.25 869 LYS A N 1
ATOM 6678 C CA . LYS A 1 869 ? -8.851 -13.530 -22.332 1.00 84.25 869 LYS A CA 1
ATOM 6679 C C . LYS A 1 869 ? -7.659 -14.296 -21.764 1.00 84.25 869 LYS A C 1
ATOM 6681 O O . LYS A 1 869 ? -6.628 -14.442 -22.415 1.00 84.25 869 LYS A O 1
ATOM 6686 N N . HIS A 1 870 ? -7.853 -14.840 -20.564 1.00 81.00 870 HIS A N 1
ATOM 6687 C CA . HIS A 1 870 ? -6.867 -15.617 -19.803 1.00 81.00 870 HIS A CA 1
ATOM 6688 C C . HIS A 1 870 ? -5.621 -14.849 -19.312 1.00 81.00 870 HIS A C 1
ATOM 6690 O O . HIS A 1 870 ? -4.716 -15.495 -18.801 1.00 81.00 870 HIS A O 1
ATOM 6696 N N . THR A 1 871 ? -5.571 -13.511 -19.393 1.00 83.81 871 THR A N 1
ATOM 6697 C CA . THR A 1 871 ? -4.488 -12.726 -18.754 1.00 83.81 871 THR A CA 1
ATOM 6698 C C . THR A 1 871 ? -4.764 -12.406 -17.284 1.00 83.81 871 THR A C 1
ATOM 6700 O O . THR A 1 871 ? -3.839 -12.319 -16.491 1.00 83.81 871 THR A O 1
ATOM 6703 N N . GLY A 1 872 ? -6.039 -12.208 -16.929 1.00 83.69 872 GLY A N 1
ATOM 6704 C CA . GLY A 1 872 ? -6.459 -11.623 -15.645 1.00 83.69 872 GLY A CA 1
ATOM 6705 C C . GLY A 1 872 ? -7.005 -10.192 -15.758 1.00 83.69 872 GLY A C 1
ATOM 6706 O O . GLY A 1 872 ? -7.614 -9.711 -14.811 1.00 83.69 872 GLY A O 1
ATOM 6707 N N . TYR A 1 873 ? -6.901 -9.557 -16.933 1.00 88.00 873 TYR A N 1
ATOM 6708 C CA . TYR A 1 873 ? -7.107 -8.111 -17.106 1.00 88.00 873 TYR A CA 1
ATOM 6709 C C . TYR A 1 873 ? -8.266 -7.754 -18.064 1.00 88.00 873 TYR A C 1
ATOM 6711 O O . TYR A 1 873 ? -8.849 -8.632 -18.715 1.00 88.00 873 TYR A O 1
ATOM 6719 N N . ILE A 1 874 ? -8.626 -6.464 -18.126 1.00 87.12 874 ILE A N 1
ATOM 6720 C CA . ILE A 1 874 ? -9.649 -5.841 -18.995 1.00 87.12 874 ILE A CA 1
ATOM 6721 C C . ILE A 1 874 ? -9.183 -4.477 -19.562 1.00 87.12 874 ILE A C 1
ATOM 6723 O O . ILE A 1 874 ? -8.067 -4.024 -19.309 1.00 87.12 874 ILE A O 1
ATOM 6727 N N . GLY A 1 875 ? -10.050 -3.820 -20.344 1.00 78.88 875 GLY A N 1
ATOM 6728 C CA . GLY A 1 875 ? -9.739 -2.615 -21.130 1.00 78.88 875 GLY A CA 1
ATOM 6729 C C . GLY A 1 875 ? -9.178 -2.964 -22.513 1.00 78.88 875 GLY A C 1
ATOM 6730 O O . GLY A 1 875 ? -8.727 -4.089 -22.725 1.00 78.88 875 GLY A O 1
ATOM 6731 N N . LYS A 1 876 ? -9.195 -2.025 -23.474 1.00 82.25 876 LYS A N 1
ATOM 6732 C CA . LYS A 1 876 ? -8.764 -2.313 -24.863 1.00 82.25 876 LYS A CA 1
ATOM 6733 C C . LYS A 1 876 ? -7.301 -2.740 -24.966 1.00 82.25 876 LYS A C 1
ATOM 6735 O O . LYS A 1 876 ? -6.975 -3.534 -25.840 1.00 82.25 876 LYS A O 1
ATOM 6740 N N . ASN A 1 877 ? -6.470 -2.244 -24.048 1.00 83.31 877 ASN A N 1
ATOM 6741 C CA . ASN A 1 877 ? -5.027 -2.480 -23.978 1.00 83.31 877 ASN A CA 1
ATOM 6742 C C . ASN A 1 877 ? -4.662 -3.533 -22.908 1.00 83.31 877 ASN A C 1
ATOM 6744 O O . ASN A 1 877 ? -3.490 -3.720 -22.606 1.00 83.31 877 ASN A O 1
ATOM 6748 N N . CYS A 1 878 ? -5.652 -4.210 -22.307 1.00 87.50 878 CYS A N 1
ATOM 6749 C CA . CYS A 1 878 ? -5.475 -5.172 -21.208 1.00 87.50 878 CYS A CA 1
ATOM 6750 C C . CYS A 1 878 ? -4.805 -4.612 -19.933 1.00 87.50 878 CYS A C 1
ATOM 6752 O O . CYS A 1 878 ? -4.153 -5.360 -19.213 1.00 87.50 878 CYS A O 1
ATOM 6754 N N . HIS A 1 879 ? -4.970 -3.319 -19.643 1.00 86.06 879 HIS A N 1
ATOM 6755 C CA . HIS A 1 879 ? -4.316 -2.630 -18.521 1.00 86.06 879 HIS A CA 1
ATOM 6756 C C . HIS A 1 879 ? -4.892 -2.973 -17.133 1.00 86.06 879 HIS A C 1
ATOM 6758 O O . HIS A 1 879 ? -4.152 -3.107 -16.166 1.00 86.06 879 HIS A O 1
ATOM 6764 N N . PHE A 1 880 ? -6.215 -3.102 -17.016 1.00 86.69 880 PHE A N 1
ATOM 6765 C CA . PHE A 1 880 ? -6.895 -3.087 -15.715 1.00 86.69 880 PHE A CA 1
ATOM 6766 C C . PHE A 1 880 ? -7.064 -4.491 -15.128 1.00 86.69 880 PHE A C 1
ATOM 6768 O O . PHE A 1 880 ? -7.711 -5.327 -15.761 1.00 86.69 880 PHE A O 1
ATOM 6775 N N . THR A 1 881 ? -6.583 -4.758 -13.912 1.00 87.31 881 THR A N 1
ATOM 6776 C CA . THR A 1 881 ? -6.788 -6.073 -13.272 1.00 87.31 881 THR A CA 1
ATOM 6777 C C . THR A 1 881 ? -8.253 -6.335 -12.898 1.00 87.31 881 THR A C 1
ATOM 6779 O O . THR A 1 881 ? -9.021 -5.409 -12.605 1.00 87.31 881 THR A O 1
ATOM 6782 N N . LYS A 1 882 ? -8.654 -7.613 -12.898 1.00 84.56 882 LYS A N 1
ATOM 6783 C CA . LYS A 1 882 ? -9.940 -8.096 -12.361 1.00 84.56 882 LYS A CA 1
ATOM 6784 C C . LYS A 1 882 ? -9.885 -8.402 -10.864 1.00 84.56 882 LYS A C 1
ATOM 6786 O O . LYS A 1 882 ? -10.916 -8.309 -10.198 1.00 84.56 882 LYS A O 1
ATOM 6791 N N . TYR A 1 883 ? -8.724 -8.803 -10.354 1.00 86.19 883 TYR A N 1
ATOM 6792 C CA . TYR A 1 883 ? -8.576 -9.315 -8.992 1.00 86.19 883 TYR A CA 1
ATOM 6793 C C . TYR A 1 883 ? -8.265 -8.183 -7.999 1.00 86.19 883 TYR A C 1
ATOM 6795 O O . TYR A 1 883 ? -8.144 -7.016 -8.378 1.00 86.19 883 TYR A O 1
ATOM 6803 N N . ARG A 1 884 ? -8.226 -8.508 -6.704 1.00 86.25 884 ARG A N 1
ATOM 6804 C CA . ARG A 1 884 ? -7.824 -7.571 -5.642 1.00 86.25 884 ARG A CA 1
ATOM 6805 C C . ARG A 1 884 ? -6.335 -7.716 -5.343 1.00 86.25 884 ARG A C 1
ATOM 6807 O O . ARG A 1 884 ? -5.772 -8.779 -5.600 1.00 86.25 884 ARG A O 1
ATOM 6814 N N . LYS A 1 885 ? -5.705 -6.680 -4.777 1.00 82.06 885 LYS A N 1
ATOM 6815 C CA . LYS A 1 885 ? -4.251 -6.719 -4.551 1.00 82.06 885 LYS A CA 1
ATOM 6816 C C . LYS A 1 885 ? -3.823 -7.628 -3.405 1.00 82.06 885 LYS A C 1
ATOM 6818 O O . LYS A 1 885 ? -2.719 -8.162 -3.421 1.00 82.06 885 LYS A O 1
ATOM 6823 N N . THR A 1 886 ? -4.683 -7.785 -2.405 1.00 84.19 886 THR A N 1
ATOM 6824 C CA . THR A 1 886 ? -4.328 -8.380 -1.112 1.00 84.19 886 THR A CA 1
ATOM 6825 C C . THR A 1 886 ? -5.519 -9.173 -0.546 1.00 84.19 886 THR A C 1
ATOM 6827 O O . THR A 1 886 ? -6.659 -8.965 -0.976 1.00 84.19 886 THR A O 1
ATOM 6830 N N . CYS A 1 887 ? -5.298 -10.079 0.411 1.00 88.44 887 CYS A N 1
ATOM 6831 C CA . CYS A 1 887 ? -6.400 -10.803 1.059 1.00 88.44 887 CYS A CA 1
ATOM 6832 C C . CYS A 1 887 ? -7.285 -9.873 1.915 1.00 88.44 887 CYS A C 1
ATOM 6834 O O . CYS A 1 887 ? -8.502 -10.025 1.908 1.00 88.44 887 CYS A O 1
ATOM 6836 N N . GLU A 1 888 ? -6.729 -8.865 2.591 1.00 82.44 888 GLU A N 1
ATOM 6837 C CA . GLU A 1 888 ? -7.477 -7.807 3.290 1.00 82.44 888 GLU A CA 1
ATOM 6838 C C . GLU A 1 888 ? -8.409 -7.059 2.322 1.00 82.44 888 GLU A C 1
ATOM 6840 O O . GLU A 1 888 ? -9.550 -6.777 2.672 1.00 82.44 888 GLU A O 1
ATOM 6845 N N . GLU A 1 889 ? -8.005 -6.793 1.072 1.00 80.44 889 GLU A N 1
ATOM 6846 C CA . GLU A 1 889 ? -8.929 -6.218 0.082 1.00 80.44 889 GLU A CA 1
ATOM 6847 C C . GLU A 1 889 ? -10.129 -7.127 -0.244 1.00 80.44 889 GLU A C 1
ATOM 6849 O O . GLU A 1 889 ? -11.195 -6.605 -0.576 1.00 80.44 889 GLU A O 1
ATOM 6854 N N . LEU A 1 890 ? -9.987 -8.454 -0.135 1.00 83.69 890 LEU A N 1
ATOM 6855 C CA . LEU A 1 890 ? -11.109 -9.395 -0.222 1.00 83.69 890 LEU A CA 1
ATOM 6856 C C . LEU A 1 890 ? -11.937 -9.382 1.074 1.00 83.69 890 LEU A C 1
ATOM 6858 O O . LEU A 1 890 ? -13.164 -9.322 1.007 1.00 83.69 890 LEU A O 1
ATOM 6862 N N . ALA A 1 891 ? -11.300 -9.338 2.248 1.00 78.94 891 ALA A N 1
ATOM 6863 C CA . ALA A 1 891 ? -11.993 -9.200 3.534 1.00 78.94 891 ALA A CA 1
ATOM 6864 C C . ALA A 1 891 ? -12.894 -7.948 3.560 1.00 78.94 891 ALA A C 1
ATOM 6866 O O . ALA A 1 891 ? -14.060 -8.014 3.949 1.00 78.94 891 ALA A O 1
ATOM 6867 N N . LEU A 1 892 ? -12.395 -6.822 3.033 1.00 73.62 892 LEU A N 1
ATOM 6868 C CA . LEU A 1 892 ? -13.142 -5.568 2.871 1.00 73.62 892 LEU A CA 1
ATOM 6869 C C . LEU A 1 892 ? -14.340 -5.653 1.914 1.00 73.62 892 LEU A C 1
ATOM 6871 O O . LEU A 1 892 ? -15.224 -4.802 1.995 1.00 73.62 892 LEU A O 1
ATOM 6875 N N . LEU A 1 893 ? -14.370 -6.638 1.013 1.00 72.44 893 LEU A N 1
ATOM 6876 C CA . LEU A 1 893 ? -15.498 -6.923 0.121 1.00 72.44 893 LEU A CA 1
ATOM 6877 C C . LEU A 1 893 ? -16.499 -7.933 0.719 1.00 72.44 893 LEU A C 1
ATOM 6879 O O . LEU A 1 893 ? -17.482 -8.262 0.062 1.00 72.44 893 LEU A O 1
ATOM 6883 N N . GLY A 1 894 ? -16.273 -8.411 1.948 1.00 69.38 894 GLY A N 1
ATOM 6884 C CA . GLY A 1 894 ? -17.146 -9.362 2.647 1.00 69.38 894 GLY A CA 1
ATOM 6885 C C . GLY A 1 894 ? -16.704 -10.829 2.571 1.00 69.38 894 GLY A C 1
ATOM 6886 O O . GLY A 1 894 ? -17.416 -11.708 3.062 1.00 69.38 894 GLY A O 1
ATOM 6887 N N . PHE A 1 895 ? -15.532 -11.127 2.000 1.00 72.75 895 PHE A N 1
ATOM 6888 C CA . PHE A 1 895 ? -15.000 -12.492 1.984 1.00 72.75 895 PHE A CA 1
ATOM 6889 C C . PHE A 1 895 ? -14.571 -12.906 3.403 1.00 72.75 895 PHE A C 1
ATOM 6891 O O . PHE A 1 895 ? -13.687 -12.305 4.001 1.00 72.75 895 PHE A O 1
ATOM 6898 N N . THR A 1 896 ? -15.216 -13.941 3.950 1.00 74.69 896 THR A N 1
ATOM 6899 C CA . THR A 1 896 ? -15.058 -14.380 5.359 1.00 74.69 896 THR A CA 1
ATOM 6900 C C . THR A 1 896 ? -14.672 -15.856 5.517 1.00 74.69 896 THR A C 1
ATOM 6902 O O . THR A 1 896 ? -14.416 -16.329 6.629 1.00 74.69 896 THR A O 1
ATOM 6905 N N . LYS A 1 897 ? -14.614 -16.604 4.407 1.00 79.69 897 LYS A N 1
ATOM 6906 C CA . LYS A 1 897 ? -14.246 -18.026 4.364 1.00 79.69 897 LYS A CA 1
ATOM 6907 C C . LYS A 1 897 ? -12.761 -18.173 4.034 1.00 79.69 897 LYS A C 1
ATOM 6909 O O . LYS A 1 897 ? -12.379 -17.948 2.888 1.00 79.69 897 LYS A O 1
ATOM 6914 N N . SER A 1 898 ? -11.947 -18.578 5.006 1.00 83.69 898 SER A N 1
ATOM 6915 C CA . SER A 1 898 ? -10.522 -18.865 4.795 1.00 83.69 898 SER A CA 1
ATOM 6916 C C . SER A 1 898 ? -10.356 -20.003 3.776 1.00 83.69 898 SER A C 1
ATOM 6918 O O . SER A 1 898 ? -10.844 -21.113 3.999 1.00 83.69 898 SER A O 1
ATOM 6920 N N . ASP A 1 899 ? -9.751 -19.702 2.626 1.00 84.19 899 ASP A N 1
ATOM 6921 C CA . ASP A 1 899 ? -9.722 -20.556 1.427 1.00 84.19 899 ASP A CA 1
ATOM 6922 C C . ASP A 1 899 ? -8.650 -20.061 0.429 1.00 84.19 899 ASP A C 1
ATOM 6924 O O . ASP A 1 899 ? -7.904 -19.119 0.716 1.00 84.19 899 ASP A O 1
ATOM 6928 N N . VAL A 1 900 ? -8.564 -20.690 -0.743 1.00 84.50 900 VAL A N 1
ATOM 6929 C CA . VAL A 1 900 ? -7.678 -20.293 -1.846 1.00 84.50 900 VAL A CA 1
ATOM 6930 C C . VAL A 1 900 ? -8.324 -19.216 -2.723 1.00 84.50 900 VAL A C 1
ATOM 6932 O O . VAL A 1 900 ? -9.428 -19.404 -3.232 1.00 84.50 900 VAL A O 1
ATOM 6935 N N . TYR A 1 901 ? -7.603 -18.118 -2.965 1.00 86.56 901 TYR A N 1
ATOM 6936 C CA . TYR A 1 901 ? -8.050 -16.996 -3.795 1.00 86.56 901 TYR A CA 1
ATOM 6937 C C . TYR A 1 901 ? -6.950 -16.514 -4.748 1.00 86.56 901 TYR A C 1
ATOM 6939 O O . TYR A 1 901 ? -5.760 -16.609 -4.451 1.00 86.56 901 TYR A O 1
ATOM 6947 N N . LEU A 1 902 ? -7.364 -15.960 -5.890 1.00 88.06 902 LEU A N 1
ATOM 6948 C CA . LEU A 1 902 ? -6.492 -15.228 -6.811 1.00 88.06 902 LEU A CA 1
ATOM 6949 C C . LEU A 1 902 ? -6.355 -13.772 -6.352 1.00 88.06 902 LEU A C 1
ATOM 6951 O O . LEU A 1 902 ? -7.356 -13.053 -6.290 1.00 88.06 902 LEU A O 1
ATOM 6955 N N . ILE A 1 903 ? -5.121 -13.346 -6.074 1.00 89.44 903 ILE A N 1
ATOM 6956 C CA . ILE A 1 903 ? -4.761 -11.941 -5.818 1.00 89.44 903 ILE A CA 1
ATOM 6957 C C . ILE A 1 903 ? -3.725 -11.454 -6.836 1.00 89.44 903 ILE A C 1
ATOM 6959 O O . ILE A 1 903 ? -3.074 -12.258 -7.503 1.00 89.44 903 ILE A O 1
ATOM 6963 N N . ASP A 1 904 ? -3.577 -10.138 -6.945 1.00 89.56 904 ASP A N 1
ATOM 6964 C CA . ASP A 1 904 ? -2.748 -9.454 -7.940 1.00 89.56 904 ASP A CA 1
ATOM 6965 C C . ASP A 1 904 ? -1.922 -8.337 -7.271 1.00 89.56 904 ASP A C 1
ATOM 6967 O O . ASP A 1 904 ? -2.377 -7.206 -7.109 1.00 89.56 904 ASP A O 1
ATOM 6971 N N . ILE A 1 905 ? -0.734 -8.706 -6.785 1.00 87.00 905 ILE A N 1
ATOM 6972 C CA . ILE A 1 905 ? -0.001 -8.028 -5.695 1.00 87.00 905 ILE A CA 1
ATOM 6973 C C . ILE A 1 905 ? 0.352 -6.564 -6.017 1.00 87.00 905 ILE A C 1
ATOM 6975 O O . ILE A 1 905 ? 0.331 -5.712 -5.122 1.00 87.00 905 ILE A O 1
ATOM 6979 N N . ASP A 1 906 ? 0.656 -6.257 -7.280 1.00 81.12 906 ASP A N 1
ATOM 6980 C CA . ASP A 1 906 ? 0.848 -4.899 -7.792 1.00 81.12 906 ASP A CA 1
ATOM 6981 C C . ASP A 1 906 ? -0.367 -4.371 -8.583 1.00 81.12 906 ASP A C 1
ATOM 6983 O O . ASP A 1 906 ? -0.589 -3.153 -8.605 1.00 81.12 906 ASP A O 1
ATOM 6987 N N . GLY A 1 907 ? -1.245 -5.234 -9.102 1.00 80.88 907 GLY A N 1
ATOM 6988 C CA . GLY A 1 907 ? -2.566 -4.880 -9.624 1.00 80.88 907 GLY A CA 1
ATOM 6989 C C . GLY A 1 907 ? -2.527 -4.547 -11.110 1.00 80.88 907 GLY A C 1
ATOM 6990 O O . GLY A 1 907 ? -2.401 -5.431 -11.942 1.00 80.88 907 GLY A O 1
ATOM 6991 N N . ASN A 1 908 ? -2.606 -3.265 -11.477 1.00 80.06 908 ASN A N 1
ATOM 6992 C CA . ASN A 1 908 ? -2.352 -2.819 -12.859 1.00 80.06 908 ASN A CA 1
ATOM 6993 C C . ASN A 1 908 ? -0.826 -2.773 -13.141 1.00 80.06 908 ASN A C 1
ATOM 6995 O O . ASN A 1 908 ? -0.310 -1.785 -13.666 1.00 80.06 908 ASN A O 1
ATOM 6999 N N . GLY A 1 909 ? -0.099 -3.788 -12.665 1.00 75.56 909 GLY A N 1
ATOM 7000 C CA . GLY A 1 909 ? 1.358 -3.875 -12.629 1.00 75.56 909 GLY A CA 1
ATOM 7001 C C . GLY A 1 909 ? 1.896 -5.104 -13.366 1.00 75.56 909 GLY A C 1
ATOM 7002 O O . GLY A 1 909 ? 1.173 -5.822 -14.042 1.00 75.56 909 GLY A O 1
ATOM 7003 N N . VAL A 1 910 ? 3.206 -5.326 -13.296 1.00 80.06 910 VAL A N 1
ATOM 7004 C CA . VAL A 1 910 ? 3.920 -6.229 -14.214 1.00 80.06 910 VAL A CA 1
ATOM 7005 C C . VAL A 1 910 ? 3.779 -7.710 -13.826 1.00 80.06 910 VAL A C 1
ATOM 7007 O O . VAL A 1 910 ? 4.044 -8.578 -14.666 1.00 80.06 910 VAL A O 1
ATOM 7010 N N . PHE A 1 911 ? 3.380 -8.038 -12.591 1.00 81.94 911 PHE A N 1
ATOM 7011 C CA . PHE A 1 911 ? 3.233 -9.433 -12.164 1.00 81.94 911 PHE A CA 1
ATOM 7012 C C . PHE A 1 911 ? 1.855 -10.016 -12.509 1.00 81.94 911 PHE A C 1
ATOM 7014 O O . PHE A 1 911 ? 0.856 -9.313 -12.462 1.00 81.94 911 PHE A O 1
ATOM 7021 N N . PRO A 1 912 ? 1.769 -11.314 -12.858 1.00 85.44 912 PRO A N 1
ATOM 7022 C CA . PRO A 1 912 ? 0.486 -11.969 -13.074 1.00 85.44 912 PRO A CA 1
ATOM 7023 C C . PRO A 1 912 ? -0.213 -12.298 -11.737 1.00 85.44 912 PRO A C 1
ATOM 7025 O O . PRO A 1 912 ? 0.473 -12.577 -10.747 1.00 85.44 912 PRO A O 1
ATOM 7028 N N . PRO A 1 913 ? -1.557 -12.388 -11.716 1.00 87.62 913 PRO A N 1
ATOM 7029 C CA . PRO A 1 913 ? -2.308 -12.891 -10.567 1.00 87.62 913 PRO A CA 1
ATOM 7030 C C . PRO A 1 913 ? -1.895 -14.312 -10.147 1.00 87.62 913 PRO A C 1
ATOM 7032 O O . PRO A 1 913 ? -1.608 -15.148 -11.008 1.00 87.62 913 PRO A O 1
ATOM 7035 N N . ALA A 1 914 ? -1.923 -14.602 -8.842 1.00 88.38 914 ALA A N 1
ATOM 7036 C CA . ALA A 1 914 ? -1.492 -15.884 -8.268 1.00 88.38 914 ALA A CA 1
ATOM 7037 C C . ALA A 1 914 ? -2.392 -16.385 -7.122 1.00 88.38 914 ALA A C 1
ATOM 7039 O O . ALA A 1 914 ? -3.019 -15.599 -6.407 1.00 88.38 914 ALA A O 1
ATOM 7040 N N . HIS A 1 915 ? -2.441 -17.709 -6.940 1.00 89.31 915 HIS A N 1
ATOM 7041 C CA . HIS A 1 915 ? -3.251 -18.396 -5.933 1.00 89.31 915 HIS A CA 1
ATOM 7042 C C . HIS A 1 915 ? -2.584 -18.408 -4.548 1.00 89.31 915 HIS A C 1
ATOM 7044 O O . HIS A 1 915 ? -1.717 -19.242 -4.244 1.00 89.31 915 HIS A O 1
ATOM 7050 N N . VAL A 1 916 ? -3.062 -17.536 -3.664 1.00 90.25 916 VAL A N 1
ATOM 7051 C CA . VAL A 1 916 ? -2.724 -17.529 -2.233 1.00 90.25 916 VAL A CA 1
ATOM 7052 C C . VAL A 1 916 ? -3.804 -18.218 -1.412 1.00 90.25 916 VAL A C 1
ATOM 7054 O O . VAL A 1 916 ? -4.949 -18.347 -1.842 1.00 90.25 916 VAL A O 1
ATOM 7057 N N . LYS A 1 917 ? -3.456 -18.631 -0.195 1.00 91.12 917 LYS A N 1
ATOM 7058 C CA . LYS A 1 917 ? -4.434 -19.032 0.816 1.00 91.12 917 LYS A CA 1
ATOM 7059 C C . LYS A 1 917 ? -4.673 -17.846 1.748 1.00 91.12 917 LYS A C 1
ATOM 7061 O O . LYS A 1 917 ? -3.758 -17.450 2.470 1.00 91.12 917 LYS A O 1
ATOM 7066 N N . CYS A 1 918 ? -5.878 -17.284 1.713 1.00 90.31 918 CYS A N 1
ATOM 7067 C CA . CYS A 1 918 ? -6.288 -16.237 2.644 1.00 90.31 918 CYS A CA 1
ATOM 7068 C C . CYS A 1 918 ? -6.806 -16.877 3.936 1.00 90.31 918 CYS A C 1
ATOM 7070 O O . CYS A 1 918 ? -7.623 -17.801 3.880 1.00 90.31 918 CYS A O 1
ATOM 7072 N N . ASP A 1 919 ? -6.392 -16.358 5.091 1.00 88.62 919 ASP A N 1
ATOM 7073 C CA . ASP A 1 919 ? -7.041 -16.641 6.370 1.00 88.62 919 ASP A CA 1
ATOM 7074 C C . ASP A 1 919 ? -7.603 -15.360 6.997 1.00 88.62 919 ASP A C 1
ATOM 7076 O O . ASP A 1 919 ? -6.868 -14.431 7.335 1.00 88.62 919 ASP A O 1
ATOM 7080 N N . PHE A 1 920 ? -8.928 -15.335 7.142 1.00 80.19 920 PHE A N 1
ATOM 7081 C CA . PHE A 1 920 ? -9.700 -14.219 7.689 1.00 80.19 920 PHE A CA 1
ATOM 7082 C C . PHE A 1 920 ? -10.003 -14.377 9.191 1.00 80.19 920 PHE A C 1
ATOM 7084 O O . PHE A 1 920 ? -10.610 -13.489 9.782 1.00 80.19 920 PHE A O 1
ATOM 7091 N N . GLN A 1 921 ? -9.639 -15.510 9.811 1.00 66.19 921 GLN A N 1
ATOM 7092 C CA . GLN A 1 921 ? -10.082 -15.890 11.165 1.00 66.19 921 GLN A CA 1
ATOM 7093 C C . GLN A 1 921 ? -8.924 -16.001 12.178 1.00 66.19 921 GLN A C 1
ATOM 7095 O O . GLN A 1 921 ? -9.042 -16.660 13.212 1.00 66.19 921 GLN A O 1
ATOM 7100 N N . SER A 1 922 ? -7.809 -15.319 11.896 1.00 55.62 922 SER A N 1
ATOM 7101 C CA . SER A 1 922 ? -6.664 -15.174 12.802 1.00 55.62 922 SER A CA 1
ATOM 7102 C C . SER A 1 922 ? -7.072 -14.579 14.158 1.00 55.62 922 SER A C 1
ATOM 7104 O O . SER A 1 922 ? -7.806 -13.591 14.216 1.00 55.62 922 SER A O 1
ATOM 7106 N N . LEU A 1 923 ? -6.515 -15.113 15.256 1.00 49.56 923 LEU A N 1
ATOM 7107 C CA . LEU A 1 923 ? -6.766 -14.642 16.630 1.00 49.56 923 LEU A CA 1
ATOM 7108 C C . LEU A 1 923 ? -6.357 -13.171 16.871 1.00 49.56 923 LEU A C 1
ATOM 7110 O O . LEU A 1 923 ? -6.709 -12.600 17.900 1.00 49.56 923 LEU A O 1
ATOM 7114 N N . GLU A 1 924 ? -5.609 -12.565 15.947 1.00 54.09 924 GLU A N 1
ATOM 7115 C CA . GLU A 1 924 ? -5.091 -11.194 16.044 1.00 54.09 924 GLU A CA 1
ATOM 7116 C C . GLU A 1 924 ? -5.987 -10.139 15.359 1.00 54.09 924 GLU A C 1
ATOM 7118 O O . GLU A 1 924 ? -5.594 -8.977 15.273 1.00 54.09 924 GLU A O 1
ATOM 7123 N N . ASN A 1 925 ? -7.181 -10.512 14.868 1.00 60.50 925 ASN A N 1
ATOM 7124 C CA . ASN A 1 925 ? -8.067 -9.653 14.056 1.00 60.50 925 ASN A CA 1
ATOM 7125 C C . ASN A 1 925 ? -7.374 -9.065 12.803 1.00 60.50 925 ASN A C 1
ATOM 7127 O O . ASN A 1 925 ? -7.648 -7.931 12.406 1.00 60.50 925 ASN A O 1
ATOM 7131 N N . ALA A 1 926 ? -6.465 -9.825 12.188 1.00 68.25 926 ALA A N 1
ATOM 7132 C CA . ALA A 1 926 ? -5.696 -9.399 11.022 1.00 68.25 926 ALA A CA 1
ATOM 7133 C C . ALA A 1 926 ? -5.700 -10.477 9.930 1.00 68.25 926 ALA A C 1
ATOM 7135 O O . ALA A 1 926 ? -5.412 -11.645 10.207 1.00 68.25 926 ALA A O 1
ATOM 7136 N N . THR A 1 927 ? -6.006 -10.075 8.696 1.00 82.00 927 THR A N 1
ATOM 7137 C CA . THR A 1 927 ? -6.036 -10.973 7.537 1.00 82.00 927 THR A CA 1
ATOM 7138 C C . THR A 1 927 ? -4.625 -11.459 7.188 1.00 82.00 927 THR A C 1
ATOM 7140 O O . THR A 1 927 ? -3.688 -10.661 7.074 1.00 82.00 927 THR A O 1
ATOM 7143 N N . LYS A 1 928 ? -4.474 -12.777 7.012 1.00 88.19 928 LYS A N 1
ATOM 7144 C CA . LYS A 1 928 ? -3.213 -13.428 6.635 1.00 88.19 928 LYS A CA 1
ATOM 7145 C C . LYS A 1 928 ? -3.228 -13.907 5.188 1.00 88.19 928 LYS A C 1
ATOM 7147 O O . LYS A 1 928 ? -4.186 -14.541 4.749 1.00 88.19 928 LYS A O 1
ATOM 7152 N N . THR A 1 929 ? -2.104 -13.706 4.512 1.00 91.31 929 THR A N 1
ATOM 7153 C CA . THR A 1 929 ? -1.803 -14.233 3.178 1.00 91.31 929 THR A CA 1
ATOM 7154 C C . THR A 1 929 ? -0.708 -15.281 3.300 1.00 91.31 929 THR A C 1
ATOM 7156 O O . THR A 1 929 ? 0.415 -14.979 3.705 1.00 91.31 929 THR A O 1
ATOM 7159 N N . ILE A 1 930 ? -1.052 -16.534 2.995 1.00 92.00 930 ILE A N 1
ATOM 7160 C CA . ILE A 1 930 ? -0.193 -17.702 3.210 1.00 92.00 930 ILE A CA 1
ATOM 7161 C C . ILE A 1 930 ? 0.276 -18.249 1.857 1.00 92.00 930 ILE A C 1
ATOM 7163 O O . ILE A 1 930 ? -0.540 -18.638 1.011 1.00 92.00 930 ILE A O 1
ATOM 7167 N N . VAL A 1 931 ? 1.599 -18.309 1.670 1.00 92.75 931 VAL A N 1
ATOM 7168 C CA . VAL A 1 931 ? 2.252 -18.878 0.481 1.00 92.75 931 VAL A CA 1
ATOM 7169 C C . VAL A 1 931 ? 3.033 -20.131 0.880 1.00 92.75 931 VAL A C 1
ATOM 7171 O O . VAL A 1 931 ? 3.948 -20.089 1.704 1.00 92.75 931 VAL A O 1
ATOM 7174 N N . GLU A 1 932 ? 2.649 -21.269 0.306 1.00 89.81 932 GLU A N 1
ATOM 7175 C CA . GLU A 1 932 ? 3.181 -22.593 0.648 1.00 89.81 932 GLU A CA 1
ATOM 7176 C C . GLU A 1 932 ? 4.340 -22.993 -0.278 1.00 89.81 932 GLU A C 1
ATOM 7178 O O . GLU A 1 932 ? 4.414 -22.562 -1.432 1.00 89.81 932 GLU A O 1
ATOM 7183 N N . HIS A 1 933 ? 5.240 -23.835 0.238 1.00 91.62 933 HIS A N 1
ATOM 7184 C CA . HIS A 1 933 ? 6.450 -24.283 -0.453 1.00 91.62 933 HIS A CA 1
ATOM 7185 C C . HIS A 1 933 ? 6.499 -25.802 -0.669 1.00 91.62 933 HIS A C 1
ATOM 7187 O O . HIS A 1 933 ? 5.822 -26.564 0.021 1.00 91.62 933 HIS A O 1
ATOM 7193 N N . ASN A 1 934 ? 7.392 -26.262 -1.543 1.00 90.38 934 ASN A N 1
ATOM 7194 C CA . ASN A 1 934 ? 7.521 -27.677 -1.898 1.00 90.38 934 ASN A CA 1
ATOM 7195 C C . ASN A 1 934 ? 8.296 -28.577 -0.904 1.00 90.38 934 ASN A C 1
ATOM 7197 O O . ASN A 1 934 ? 8.290 -29.797 -1.074 1.00 90.38 934 ASN A O 1
ATOM 7201 N N . LEU A 1 935 ? 8.973 -28.041 0.123 1.00 89.81 935 LEU A N 1
ATOM 7202 C CA . LEU A 1 935 ? 9.695 -28.875 1.101 1.00 89.81 935 LEU A CA 1
ATOM 7203 C C . LEU A 1 935 ? 8.716 -29.688 1.985 1.00 89.81 935 LEU A C 1
ATOM 7205 O O . LEU A 1 935 ? 7.824 -29.087 2.587 1.00 89.81 935 LEU A O 1
ATOM 7209 N N . PRO A 1 936 ? 8.886 -31.021 2.127 1.00 85.69 936 PRO A N 1
ATOM 7210 C CA . PRO A 1 936 ? 8.095 -31.833 3.053 1.00 85.69 936 PRO A CA 1
ATOM 7211 C C . PRO A 1 936 ? 8.245 -31.411 4.522 1.00 85.69 936 PRO A C 1
ATOM 7213 O O . PRO A 1 936 ? 9.275 -30.881 4.933 1.00 85.69 936 PRO A O 1
ATOM 7216 N N . SER A 1 937 ? 7.233 -31.721 5.337 1.00 79.56 937 SER A N 1
ATOM 7217 C CA . SER A 1 937 ? 7.094 -31.228 6.718 1.00 79.56 937 SER A CA 1
ATOM 7218 C C . SER A 1 937 ? 8.167 -31.686 7.714 1.00 79.56 937 SER A C 1
ATOM 7220 O O . SER A 1 937 ? 8.248 -31.119 8.796 1.00 79.56 937 SER A O 1
ATOM 7222 N N . GLN A 1 938 ? 8.953 -32.716 7.398 1.00 83.56 938 GLN A N 1
ATOM 7223 C CA . GLN A 1 938 ? 10.204 -33.044 8.089 1.00 83.56 938 GLN A CA 1
ATOM 7224 C C . GLN A 1 938 ? 11.076 -33.869 7.132 1.00 83.56 938 GLN A C 1
ATOM 7226 O O . GLN A 1 938 ? 10.579 -34.797 6.493 1.00 83.56 938 GLN A O 1
ATOM 7231 N N . VAL A 1 939 ? 12.364 -33.537 7.018 1.00 90.31 939 VAL A N 1
ATOM 7232 C CA . VAL A 1 939 ? 13.298 -34.183 6.079 1.00 90.31 939 VAL A CA 1
ATOM 7233 C C . VAL A 1 939 ? 14.603 -34.522 6.799 1.00 90.31 939 VAL A C 1
ATOM 7235 O O . VAL A 1 939 ? 15.202 -33.640 7.411 1.00 90.31 939 VAL A O 1
ATOM 7238 N N . ASP A 1 940 ? 15.061 -35.778 6.729 1.00 90.38 940 ASP A N 1
ATOM 7239 C CA . ASP A 1 940 ? 16.407 -36.165 7.184 1.00 90.38 940 ASP A CA 1
ATOM 7240 C C . ASP A 1 940 ? 17.478 -35.443 6.340 1.00 90.38 940 ASP A C 1
ATOM 7242 O O . ASP A 1 940 ? 17.342 -35.337 5.117 1.00 90.38 940 ASP A O 1
ATOM 7246 N N . VAL A 1 941 ? 18.534 -34.932 6.980 1.00 91.56 941 VAL A N 1
ATOM 7247 C CA . VAL A 1 941 ? 19.617 -34.161 6.329 1.00 91.56 941 VAL A CA 1
ATOM 7248 C C . VAL A 1 941 ? 21.036 -34.454 6.836 1.00 91.56 941 VAL A C 1
ATOM 7250 O O . VAL A 1 941 ? 22.005 -33.956 6.258 1.00 91.56 941 VAL A O 1
ATOM 7253 N N . ARG A 1 942 ? 21.182 -35.242 7.909 1.00 89.31 942 ARG A N 1
ATOM 7254 C CA . ARG A 1 942 ? 22.475 -35.788 8.347 1.00 89.31 942 ARG A CA 1
ATOM 7255 C C . ARG A 1 942 ? 22.334 -37.245 8.757 1.00 89.31 942 ARG A C 1
ATOM 7257 O O . ARG A 1 942 ? 21.458 -37.579 9.554 1.00 89.31 942 ARG A O 1
ATOM 7264 N N . SER A 1 943 ? 23.251 -38.084 8.284 1.00 86.62 943 SER A N 1
ATOM 7265 C CA . SER A 1 943 ? 23.577 -39.389 8.873 1.00 86.62 943 SER A CA 1
ATOM 7266 C C . SER A 1 943 ? 24.956 -39.855 8.399 1.00 86.62 943 SER A C 1
ATOM 7268 O O . SER A 1 943 ? 25.437 -39.392 7.364 1.00 86.62 943 SER A O 1
ATOM 7270 N N . ALA A 1 944 ? 25.561 -40.835 9.076 1.00 78.06 944 ALA A N 1
ATOM 7271 C CA . ALA A 1 944 ? 26.854 -41.434 8.700 1.00 78.06 944 ALA A CA 1
ATOM 7272 C C . ALA A 1 944 ? 26.894 -42.128 7.311 1.00 78.06 944 ALA A C 1
ATOM 7274 O O . ALA A 1 944 ? 27.901 -42.729 6.941 1.00 78.06 944 ALA A O 1
ATOM 7275 N N . ARG A 1 945 ? 25.800 -42.083 6.536 1.00 80.25 945 ARG A N 1
ATOM 7276 C CA . ARG A 1 945 ? 25.687 -42.649 5.178 1.00 80.25 945 ARG A CA 1
ATOM 7277 C C . ARG A 1 945 ? 25.362 -41.617 4.098 1.00 80.25 945 ARG A C 1
ATOM 7279 O O . ARG A 1 945 ? 25.249 -41.995 2.934 1.00 80.25 945 ARG A O 1
ATOM 7286 N N . GLU A 1 946 ? 25.163 -40.354 4.463 1.00 81.81 946 GLU A N 1
ATOM 7287 C CA . GLU A 1 946 ? 24.887 -39.287 3.500 1.00 81.81 946 GLU A CA 1
ATOM 7288 C C . GLU A 1 946 ? 26.177 -38.618 3.010 1.00 81.81 946 GLU A C 1
ATOM 7290 O O . GLU A 1 946 ? 27.235 -38.720 3.626 1.00 81.81 946 GLU A O 1
ATOM 7295 N N . SER A 1 947 ? 26.079 -37.945 1.865 1.00 84.75 947 SER A N 1
ATOM 7296 C CA . SER A 1 947 ? 27.120 -37.085 1.296 1.00 84.75 947 SER A CA 1
ATOM 7297 C C . SER A 1 947 ? 26.700 -35.618 1.389 1.00 84.75 947 SER A C 1
ATOM 7299 O O . SER A 1 947 ? 25.564 -35.324 1.757 1.00 84.75 947 SER A O 1
ATOM 7301 N N . ASP A 1 948 ? 27.573 -34.694 0.998 1.00 89.56 948 ASP A N 1
ATOM 7302 C CA . ASP A 1 948 ? 27.230 -33.271 0.916 1.00 89.56 948 ASP A CA 1
ATOM 7303 C C . ASP A 1 948 ? 26.148 -33.025 -0.159 1.00 89.56 948 ASP A C 1
ATOM 7305 O O . ASP A 1 948 ? 26.251 -33.527 -1.287 1.00 89.56 948 ASP A O 1
ATOM 7309 N N . PHE A 1 949 ? 25.108 -32.249 0.160 1.00 91.94 949 PHE A N 1
ATOM 7310 C CA . PHE A 1 949 ? 24.018 -31.927 -0.774 1.00 91.94 949 PHE A CA 1
ATOM 7311 C C . PHE A 1 949 ? 23.347 -30.572 -0.485 1.00 91.94 949 PHE A C 1
ATOM 7313 O O . PHE A 1 949 ? 23.606 -29.909 0.519 1.00 91.94 949 PHE A O 1
ATOM 7320 N N . SER A 1 950 ? 22.458 -30.158 -1.385 1.00 91.62 950 SER A N 1
ATOM 7321 C CA . SER A 1 950 ? 21.584 -28.996 -1.244 1.00 91.62 950 SER A CA 1
ATOM 7322 C C . SER A 1 950 ? 20.165 -29.253 -1.772 1.00 91.62 950 SER A C 1
ATOM 7324 O O . SER A 1 950 ? 19.920 -30.207 -2.514 1.00 91.62 950 SER A O 1
ATOM 7326 N N . PHE A 1 951 ? 19.222 -28.392 -1.384 1.00 92.50 951 PHE A N 1
ATOM 7327 C CA . PHE A 1 951 ? 17.854 -28.320 -1.906 1.00 92.50 951 PHE A CA 1
ATOM 7328 C C . PHE A 1 951 ? 17.603 -26.960 -2.567 1.00 92.50 951 PHE A C 1
ATOM 7330 O O . PHE A 1 951 ? 18.075 -25.938 -2.065 1.00 92.50 951 PHE A O 1
ATOM 7337 N N . ASN A 1 952 ? 16.800 -26.944 -3.634 1.00 90.88 952 ASN A N 1
ATOM 7338 C CA . ASN A 1 952 ? 16.213 -25.735 -4.220 1.00 90.88 952 ASN A CA 1
ATOM 7339 C C . ASN A 1 952 ? 14.724 -25.671 -3.845 1.00 90.88 952 ASN A C 1
ATOM 7341 O O . ASN A 1 952 ? 13.964 -26.561 -4.223 1.00 90.88 952 ASN A O 1
ATOM 7345 N N . ILE A 1 953 ? 14.333 -24.652 -3.080 1.00 91.62 953 ILE A N 1
ATOM 7346 C CA . ILE A 1 953 ? 12.982 -24.484 -2.530 1.00 91.62 953 ILE A CA 1
ATOM 7347 C C . ILE A 1 953 ? 12.124 -23.681 -3.515 1.00 91.62 953 ILE A C 1
ATOM 7349 O O . ILE A 1 953 ? 12.628 -22.801 -4.214 1.00 91.62 953 ILE A O 1
ATOM 7353 N N . ARG A 1 954 ? 10.832 -24.011 -3.593 1.00 91.00 954 ARG A N 1
ATOM 7354 C CA . ARG A 1 954 ? 9.873 -23.426 -4.539 1.00 91.00 954 ARG A CA 1
ATOM 7355 C C . ARG A 1 954 ? 8.562 -23.075 -3.847 1.00 91.00 954 ARG A C 1
ATOM 7357 O O . ARG A 1 954 ? 8.044 -23.913 -3.114 1.00 91.00 954 ARG A O 1
ATOM 7364 N N . TYR A 1 955 ? 8.040 -21.877 -4.103 1.00 90.69 955 TYR A N 1
ATOM 7365 C CA . TYR A 1 955 ? 6.754 -21.369 -3.618 1.00 90.69 955 TYR A CA 1
ATOM 7366 C C . TYR A 1 955 ? 5.737 -21.304 -4.758 1.00 90.69 955 TYR A C 1
ATOM 7368 O O . TYR A 1 955 ? 5.961 -20.582 -5.733 1.00 90.69 955 TYR A O 1
ATOM 7376 N N . ARG A 1 956 ? 4.617 -22.026 -4.611 1.00 84.19 956 ARG A N 1
ATOM 7377 C CA . ARG A 1 956 ? 3.588 -22.218 -5.651 1.00 84.19 956 ARG A CA 1
ATOM 7378 C C . ARG A 1 956 ? 3.224 -20.903 -6.342 1.00 84.19 956 ARG A C 1
ATOM 7380 O O . ARG A 1 956 ? 2.787 -19.969 -5.678 1.00 84.19 956 ARG A O 1
ATOM 7387 N N . GLU A 1 957 ? 3.356 -20.868 -7.670 1.00 86.62 957 GLU A N 1
ATOM 7388 C CA . GLU A 1 957 ? 3.078 -19.721 -8.568 1.00 86.62 957 GLU A CA 1
ATOM 7389 C C . GLU A 1 957 ? 3.870 -18.422 -8.301 1.00 86.62 957 GLU A C 1
ATOM 7391 O O . GLU A 1 957 ? 3.902 -17.534 -9.155 1.00 86.62 957 GLU A O 1
ATOM 7396 N N . PHE A 1 958 ? 4.563 -18.294 -7.171 1.00 90.19 958 PHE A N 1
ATOM 7397 C CA . PHE A 1 958 ? 5.179 -17.044 -6.753 1.00 90.19 958 PHE A CA 1
ATOM 7398 C C . PHE A 1 958 ? 6.561 -16.850 -7.381 1.00 90.19 958 PHE A C 1
ATOM 7400 O O . PHE A 1 958 ? 7.548 -17.511 -7.056 1.00 90.19 958 PHE A O 1
ATOM 7407 N N . SER A 1 959 ? 6.639 -15.892 -8.306 1.00 90.31 959 SER A N 1
ATOM 7408 C CA . SER A 1 959 ? 7.903 -15.464 -8.904 1.00 90.31 959 SER A CA 1
ATOM 7409 C C . SER A 1 959 ? 8.769 -14.668 -7.910 1.00 90.31 959 SER A C 1
ATOM 7411 O O . SER A 1 959 ? 8.312 -14.307 -6.822 1.00 90.31 959 SER A O 1
ATOM 7413 N N . PRO A 1 960 ? 10.032 -14.362 -8.263 1.00 88.81 960 PRO A N 1
ATOM 7414 C CA . PRO A 1 960 ? 11.003 -13.947 -7.283 1.00 88.81 960 PRO A CA 1
ATOM 7415 C C . PRO A 1 960 ? 10.684 -12.744 -6.375 1.00 88.81 960 PRO A C 1
ATOM 7417 O O . PRO A 1 960 ? 10.595 -12.904 -5.166 1.00 88.81 960 PRO A O 1
ATOM 7420 N N . HIS A 1 961 ? 10.732 -11.501 -6.834 1.00 88.69 961 HIS A N 1
ATOM 7421 C CA . HIS A 1 961 ? 9.688 -11.013 -7.704 1.00 88.69 961 HIS A CA 1
ATOM 7422 C C . HIS A 1 961 ? 8.502 -10.748 -6.760 1.00 88.69 961 HIS A C 1
ATOM 7424 O O . HIS A 1 961 ? 8.639 -10.068 -5.741 1.00 88.69 961 HIS A O 1
ATOM 7430 N N . MET A 1 962 ? 7.414 -11.465 -7.018 1.00 90.56 962 MET A N 1
ATOM 7431 C CA . MET A 1 962 ? 6.169 -11.484 -6.246 1.00 90.56 962 MET A CA 1
ATOM 7432 C C . MET A 1 962 ? 6.325 -11.799 -4.746 1.00 90.56 962 MET A C 1
ATOM 7434 O O . MET A 1 962 ? 5.665 -11.139 -3.949 1.00 90.56 962 MET A O 1
ATOM 7438 N N . LEU A 1 963 ? 7.191 -12.742 -4.324 1.00 92.00 963 LEU A N 1
ATOM 7439 C CA . LEU A 1 963 ? 7.338 -13.068 -2.884 1.00 92.00 963 LEU A CA 1
ATOM 7440 C C . LEU A 1 963 ? 7.703 -11.849 -2.042 1.00 92.00 963 LEU A C 1
ATOM 7442 O O . LEU A 1 963 ? 7.256 -11.737 -0.904 1.00 92.00 963 LEU A O 1
ATOM 7446 N N . GLN A 1 964 ? 8.535 -10.956 -2.581 1.00 89.69 964 GLN A N 1
ATOM 7447 C CA . GLN A 1 964 ? 9.062 -9.840 -1.806 1.00 89.69 964 GLN A CA 1
ATOM 7448 C C . GLN A 1 964 ? 8.462 -8.478 -2.168 1.00 89.69 964 GLN A C 1
ATOM 7450 O O . GLN A 1 964 ? 8.662 -7.546 -1.399 1.00 89.69 964 GLN A O 1
ATOM 7455 N N . GLU A 1 965 ? 7.626 -8.387 -3.209 1.00 85.81 965 GLU A N 1
ATOM 7456 C CA . GLU A 1 965 ? 6.580 -7.352 -3.220 1.00 85.81 965 GLU A CA 1
ATOM 7457 C C . GLU A 1 965 ? 5.468 -7.672 -2.211 1.00 85.81 965 GLU A C 1
ATOM 7459 O O . GLU A 1 965 ? 5.001 -6.787 -1.502 1.00 85.81 965 GLU A O 1
ATOM 7464 N N . LEU A 1 966 ? 5.115 -8.952 -2.022 1.00 89.88 966 LEU A N 1
ATOM 7465 C CA . LEU A 1 966 ? 4.207 -9.340 -0.940 1.00 89.88 966 LEU A CA 1
ATOM 7466 C C . LEU A 1 966 ? 4.793 -8.975 0.438 1.00 89.88 966 LEU A C 1
ATOM 7468 O O . LEU A 1 966 ? 4.089 -8.391 1.260 1.00 89.88 966 LEU A O 1
ATOM 7472 N N . ILE A 1 967 ? 6.082 -9.243 0.685 1.00 89.81 967 ILE A N 1
ATOM 7473 C CA . ILE A 1 967 ? 6.760 -8.827 1.930 1.00 89.81 967 ILE A CA 1
ATOM 7474 C C . ILE A 1 967 ? 6.920 -7.295 2.025 1.00 89.81 967 ILE A C 1
ATOM 7476 O O . ILE A 1 967 ? 6.870 -6.771 3.136 1.00 89.81 967 ILE A O 1
ATOM 7480 N N . SER A 1 968 ? 7.091 -6.559 0.915 1.00 82.81 968 SER A N 1
ATOM 7481 C CA . SER A 1 968 ? 7.234 -5.089 0.942 1.00 82.81 968 SER A CA 1
ATOM 7482 C C . SER A 1 968 ? 5.911 -4.361 1.227 1.00 82.81 968 SER A C 1
ATOM 7484 O O . SER A 1 968 ? 5.925 -3.312 1.872 1.00 82.81 968 SER A O 1
ATOM 7486 N N . HIS A 1 969 ? 4.779 -4.924 0.788 1.00 76.44 969 HIS A N 1
ATOM 7487 C CA . HIS A 1 969 ? 3.427 -4.386 0.998 1.00 76.44 969 HIS A CA 1
ATOM 7488 C C . HIS A 1 969 ? 2.745 -4.881 2.294 1.00 76.44 969 HIS A C 1
ATOM 7490 O O . HIS A 1 969 ? 1.752 -4.295 2.739 1.00 76.44 969 HIS A O 1
ATOM 7496 N N . SER A 1 970 ? 3.263 -5.941 2.919 1.00 82.31 970 SER A N 1
ATOM 7497 C CA . SER A 1 970 ? 2.751 -6.482 4.186 1.00 82.31 970 SER A CA 1
ATOM 7498 C C . SER A 1 970 ? 3.228 -5.684 5.406 1.00 82.31 970 SER A C 1
ATOM 7500 O O . SER A 1 970 ? 4.270 -5.034 5.377 1.00 82.31 970 SER A O 1
ATOM 7502 N N . LEU A 1 971 ? 2.478 -5.744 6.513 1.00 79.12 971 LEU A N 1
ATOM 7503 C CA . LEU A 1 971 ? 2.868 -5.106 7.779 1.00 79.12 971 LEU A CA 1
ATOM 7504 C C . LEU A 1 971 ? 4.094 -5.799 8.384 1.00 79.12 971 LEU A C 1
ATOM 7506 O O . LEU A 1 971 ? 5.015 -5.146 8.872 1.00 79.12 971 LEU A O 1
ATOM 7510 N N . TYR A 1 972 ? 4.070 -7.129 8.353 1.00 87.81 972 TYR A N 1
ATOM 7511 C CA . TYR A 1 972 ? 5.193 -8.016 8.618 1.00 87.81 972 TYR A CA 1
ATOM 7512 C C . TYR A 1 972 ? 4.898 -9.380 7.980 1.00 87.81 972 TYR A C 1
ATOM 7514 O O . TYR A 1 972 ? 3.741 -9.720 7.730 1.00 87.81 972 TYR A O 1
ATOM 7522 N N . CYS A 1 973 ? 5.930 -10.190 7.751 1.00 93.00 973 CYS A N 1
ATOM 7523 C CA . CYS A 1 973 ? 5.754 -11.605 7.434 1.00 93.00 973 CYS A CA 1
ATOM 7524 C C . CYS A 1 973 ? 6.607 -12.460 8.368 1.00 93.00 973 CYS A C 1
ATOM 7526 O O . CYS A 1 973 ? 7.550 -11.972 8.992 1.00 93.00 973 CYS A O 1
ATOM 7528 N N . THR A 1 974 ? 6.275 -13.741 8.469 1.00 93.81 974 THR A N 1
ATOM 7529 C CA . THR A 1 974 ? 7.008 -14.713 9.277 1.00 93.81 974 THR A CA 1
ATOM 7530 C C . THR A 1 974 ? 7.229 -16.005 8.504 1.00 93.81 974 THR A C 1
ATOM 7532 O O . THR A 1 974 ? 6.426 -16.377 7.648 1.00 93.81 974 THR A O 1
ATOM 7535 N N . GLN A 1 975 ? 8.325 -16.695 8.813 1.00 94.25 975 GLN A N 1
ATOM 7536 C CA . GLN A 1 975 ? 8.573 -18.054 8.344 1.00 94.25 975 GLN A CA 1
ATOM 7537 C C . GLN A 1 975 ? 9.236 -18.871 9.455 1.00 94.25 975 GLN A C 1
ATOM 7539 O O . GLN A 1 975 ? 10.273 -18.477 9.989 1.00 94.25 975 GLN A O 1
ATOM 7544 N N . TYR A 1 976 ? 8.627 -20.001 9.814 1.00 94.94 976 TYR A N 1
ATOM 7545 C CA . TYR A 1 976 ? 9.148 -20.923 10.827 1.00 94.94 976 TYR A CA 1
ATOM 7546 C C . TYR A 1 976 ? 10.247 -21.821 10.247 1.00 94.94 976 TYR A C 1
ATOM 7548 O O . TYR A 1 976 ? 10.146 -22.279 9.107 1.00 94.94 976 TYR A O 1
ATOM 7556 N N . ILE A 1 977 ? 11.274 -22.109 11.045 1.00 94.00 977 ILE A N 1
ATOM 7557 C CA . ILE A 1 977 ? 12.324 -23.075 10.722 1.00 94.00 977 ILE A CA 1
ATOM 7558 C C . ILE A 1 977 ? 12.742 -23.849 11.975 1.00 94.00 977 ILE A C 1
ATOM 7560 O O . ILE A 1 977 ? 12.825 -23.294 13.073 1.00 94.00 977 ILE A O 1
ATOM 7564 N N . LYS A 1 978 ? 13.028 -25.142 11.808 1.00 94.56 978 LYS A N 1
ATOM 7565 C CA . LYS A 1 978 ? 13.424 -26.032 12.901 1.00 94.56 978 LYS A CA 1
ATOM 7566 C C . LYS A 1 978 ? 14.383 -27.123 12.439 1.00 94.56 978 LYS A C 1
ATOM 7568 O O . LYS A 1 978 ? 14.230 -27.666 11.347 1.00 94.56 978 LYS A O 1
ATOM 7573 N N . TYR A 1 979 ? 15.334 -27.466 13.302 1.00 94.19 979 TYR A N 1
ATOM 7574 C CA . TYR A 1 979 ? 16.288 -28.552 13.135 1.00 94.19 979 TYR A CA 1
ATOM 7575 C C . TYR A 1 979 ? 16.288 -29.469 14.371 1.00 94.19 979 TYR A C 1
ATOM 7577 O O . TYR A 1 979 ? 16.486 -29.004 15.491 1.00 94.19 979 TYR A O 1
ATOM 7585 N N . ASP A 1 980 ? 16.063 -30.769 14.172 1.00 93.19 980 ASP A N 1
ATOM 7586 C CA . ASP A 1 980 ? 16.104 -31.805 15.216 1.00 93.19 980 ASP A CA 1
ATOM 7587 C C . ASP A 1 980 ? 17.351 -32.680 15.038 1.00 93.19 980 ASP A C 1
ATOM 7589 O O . ASP A 1 980 ? 17.692 -33.045 13.913 1.00 93.19 980 ASP A O 1
ATOM 7593 N N . CYS A 1 981 ? 18.011 -33.072 16.128 1.00 92.12 981 CYS A N 1
ATOM 7594 C CA . CYS A 1 981 ? 19.299 -33.766 16.064 1.00 92.12 981 CYS A CA 1
ATOM 7595 C C . CYS A 1 981 ? 19.502 -34.824 17.155 1.00 92.12 981 CYS A C 1
ATOM 7597 O O . CYS A 1 981 ? 19.045 -34.683 18.287 1.00 92.12 981 CYS A O 1
ATOM 7599 N N . TYR A 1 982 ? 20.286 -35.847 16.822 1.00 91.31 982 TYR A N 1
ATOM 7600 C CA . TYR A 1 982 ? 20.842 -36.846 17.730 1.00 91.31 982 TYR A CA 1
ATOM 7601 C C . TYR A 1 982 ? 22.315 -37.049 17.361 1.00 91.31 982 TYR A C 1
ATOM 7603 O O . TYR A 1 982 ? 22.603 -37.578 16.290 1.00 91.31 982 TYR A O 1
ATOM 7611 N N . ARG A 1 983 ? 23.251 -36.567 18.193 1.00 86.31 983 ARG A N 1
ATOM 7612 C CA . ARG A 1 983 ? 24.720 -36.491 17.952 1.00 86.31 983 ARG A CA 1
ATOM 7613 C C . ARG A 1 983 ? 25.209 -35.777 16.672 1.00 86.31 983 ARG A C 1
ATOM 7615 O O . ARG A 1 983 ? 26.399 -35.480 16.589 1.00 86.31 983 ARG A O 1
ATOM 7622 N N . ALA A 1 984 ? 24.346 -35.484 15.698 1.00 87.69 984 ALA A N 1
ATOM 7623 C CA . ALA A 1 984 ? 24.691 -34.785 14.460 1.00 87.69 984 ALA A CA 1
ATOM 7624 C C . ALA A 1 984 ? 24.667 -33.263 14.671 1.00 87.69 984 ALA A C 1
ATOM 7626 O O . ALA A 1 984 ? 23.592 -32.664 14.789 1.00 87.69 984 ALA A O 1
ATOM 7627 N N . GLN A 1 985 ? 25.850 -32.648 14.711 1.00 87.94 985 GLN A N 1
ATOM 7628 C CA . GLN A 1 985 ? 25.981 -31.218 14.990 1.00 87.94 985 GLN A CA 1
ATOM 7629 C C . GLN A 1 985 ? 25.415 -30.384 13.841 1.00 87.94 985 GLN A C 1
ATOM 7631 O O . GLN A 1 985 ? 25.335 -30.843 12.699 1.00 87.94 985 GLN A O 1
ATOM 7636 N N . LEU A 1 986 ? 24.973 -29.167 14.148 1.00 89.06 986 LEU A N 1
ATOM 7637 C CA . LEU A 1 986 ? 24.331 -28.312 13.162 1.00 89.06 986 LEU A CA 1
ATOM 7638 C C . LEU A 1 986 ? 25.373 -27.516 12.370 1.00 89.06 986 LEU A C 1
ATOM 7640 O O . LEU A 1 986 ? 25.232 -27.407 11.153 1.00 89.06 986 LEU A O 1
ATOM 7644 N N . GLU A 1 987 ? 26.418 -27.005 13.029 1.00 86.62 987 GLU A N 1
ATOM 7645 C CA . GLU A 1 987 ? 27.546 -26.322 12.374 1.00 86.62 987 GLU A CA 1
ATOM 7646 C C . GLU A 1 987 ? 27.089 -25.230 11.379 1.00 86.62 987 GLU A C 1
ATOM 7648 O O . GLU A 1 987 ? 27.424 -25.228 10.188 1.00 86.62 987 GLU A O 1
ATOM 7653 N N . LEU A 1 988 ? 26.282 -24.286 11.870 1.00 88.75 988 LEU A N 1
ATOM 7654 C CA . LEU A 1 988 ? 25.902 -23.096 11.104 1.00 88.75 988 LEU A CA 1
ATOM 7655 C C . LEU A 1 988 ? 27.139 -22.335 10.611 1.00 88.75 988 LEU A C 1
ATOM 7657 O O . LEU A 1 988 ? 28.156 -22.283 11.300 1.00 88.75 988 LEU A O 1
ATOM 7661 N N . HIS A 1 989 ? 27.032 -21.717 9.433 1.00 82.25 989 HIS A N 1
ATOM 7662 C CA . HIS A 1 989 ? 28.111 -21.012 8.720 1.00 82.25 989 HIS A CA 1
ATOM 7663 C C . HIS A 1 989 ? 29.236 -21.915 8.169 1.00 82.25 989 HIS A C 1
ATOM 7665 O O . HIS A 1 989 ? 29.771 -21.601 7.108 1.00 82.25 989 HIS A O 1
ATOM 7671 N N . SER A 1 990 ? 29.585 -23.036 8.814 1.00 85.56 990 SER A N 1
ATOM 7672 C CA . SER A 1 990 ? 30.651 -23.943 8.344 1.00 85.56 990 SER A CA 1
ATOM 7673 C C . SER A 1 990 ? 30.155 -25.142 7.530 1.00 85.56 990 SER A C 1
ATOM 7675 O O . SER A 1 990 ? 30.773 -25.479 6.521 1.00 85.56 990 SER A O 1
ATOM 7677 N N . ALA A 1 991 ? 29.055 -25.777 7.941 1.00 88.44 991 ALA A N 1
ATOM 7678 C CA . ALA A 1 991 ? 28.508 -26.975 7.298 1.00 88.44 991 ALA A CA 1
ATOM 7679 C C . ALA A 1 991 ? 26.994 -26.914 7.027 1.00 88.44 991 ALA A C 1
ATOM 7681 O O . ALA A 1 991 ? 26.489 -27.760 6.290 1.00 88.44 991 ALA A O 1
ATOM 7682 N N . THR A 1 992 ? 26.278 -25.926 7.574 1.00 91.31 992 THR A N 1
ATOM 7683 C CA . THR A 1 992 ? 24.869 -25.648 7.249 1.00 91.31 992 THR A CA 1
ATOM 7684 C C . THR A 1 992 ? 24.654 -24.157 6.984 1.00 91.31 992 THR A C 1
ATOM 7686 O O . THR A 1 992 ? 25.049 -23.312 7.791 1.00 91.31 992 THR A O 1
ATOM 7689 N N . TRP A 1 993 ? 24.000 -23.823 5.870 1.00 92.25 993 TRP A N 1
ATOM 7690 C CA . TRP A 1 993 ? 23.499 -22.473 5.582 1.00 92.25 993 TRP A CA 1
ATOM 7691 C C . TRP A 1 993 ? 22.345 -22.517 4.574 1.00 92.25 993 TRP A C 1
ATOM 7693 O O . TRP A 1 993 ? 22.114 -23.523 3.899 1.00 92.25 993 TRP A O 1
ATOM 7703 N N . PHE A 1 994 ? 21.633 -21.402 4.445 1.00 94.06 994 PHE A N 1
ATOM 7704 C CA . PHE A 1 994 ? 20.517 -21.220 3.521 1.00 94.06 994 PHE A CA 1
ATOM 7705 C C . PHE A 1 994 ? 20.725 -19.950 2.677 1.00 94.06 994 PHE A C 1
ATOM 7707 O O . PHE A 1 994 ? 21.586 -19.122 2.984 1.00 94.06 994 PHE A O 1
ATOM 7714 N N . THR A 1 995 ? 19.931 -19.763 1.624 1.00 92.44 995 THR A N 1
ATOM 7715 C CA . THR A 1 995 ? 19.726 -18.440 1.005 1.00 92.44 995 THR A CA 1
ATOM 7716 C C . THR A 1 995 ? 18.284 -18.011 1.218 1.00 92.44 995 THR A C 1
ATOM 7718 O O . THR A 1 995 ? 17.378 -18.805 0.958 1.00 92.44 995 THR A O 1
ATOM 7721 N N . SER A 1 996 ? 18.068 -16.780 1.677 1.00 93.00 996 SER A N 1
ATOM 7722 C CA . SER A 1 996 ? 16.745 -16.152 1.692 1.00 93.00 996 SER A CA 1
ATOM 7723 C C . SER A 1 996 ? 16.335 -15.731 0.284 1.00 93.00 996 SER A C 1
ATOM 7725 O O . SER A 1 996 ? 17.056 -15.971 -0.694 1.00 93.00 996 SER A O 1
ATOM 7727 N N . SER A 1 997 ? 15.189 -15.062 0.187 1.00 91.81 997 SER A N 1
ATOM 7728 C CA . SER A 1 997 ? 14.817 -14.406 -1.052 1.00 91.81 997 SER A CA 1
ATOM 7729 C C . SER A 1 997 ? 15.762 -13.222 -1.356 1.00 91.81 997 SER A C 1
ATOM 7731 O O . SER A 1 997 ? 16.474 -13.245 -2.359 1.00 91.81 997 SER A O 1
ATOM 7733 N N . ALA A 1 998 ? 15.898 -12.254 -0.440 1.00 87.12 998 ALA A N 1
ATOM 7734 C CA . ALA A 1 998 ? 16.621 -10.978 -0.621 1.00 87.12 998 ALA A CA 1
ATOM 7735 C C . ALA A 1 998 ? 17.984 -11.056 -1.363 1.00 87.12 998 ALA A C 1
ATOM 7737 O O . ALA A 1 998 ? 19.044 -11.173 -0.758 1.00 87.12 998 ALA A O 1
ATOM 7738 N N . LYS A 1 999 ? 17.975 -10.955 -2.698 1.00 80.25 999 LYS A N 1
ATOM 7739 C CA . LYS A 1 999 ? 19.117 -11.063 -3.629 1.00 80.25 999 LYS A CA 1
ATOM 7740 C C . LYS A 1 999 ? 19.992 -12.317 -3.425 1.00 80.25 999 LYS A C 1
ATOM 7742 O O . LYS A 1 999 ? 21.193 -12.250 -3.678 1.00 80.25 999 LYS A O 1
ATOM 7747 N N . ASN A 1 1000 ? 19.412 -13.454 -3.016 1.00 72.19 1000 ASN A N 1
ATOM 7748 C CA . ASN A 1 1000 ? 20.142 -14.654 -2.556 1.00 72.19 1000 ASN A CA 1
ATOM 7749 C C . ASN A 1 1000 ? 21.072 -14.396 -1.346 1.00 72.19 1000 ASN A C 1
ATOM 7751 O O . ASN A 1 1000 ? 22.156 -14.978 -1.257 1.00 72.19 1000 ASN A O 1
ATOM 7755 N N . LEU A 1 1001 ? 20.683 -13.524 -0.412 1.00 85.12 1001 LEU A N 1
ATOM 7756 C CA . LEU A 1 1001 ? 21.443 -13.275 0.814 1.00 85.12 1001 LEU A CA 1
ATOM 7757 C C . LEU A 1 1001 ? 21.569 -14.556 1.656 1.00 85.12 1001 LEU A C 1
ATOM 7759 O O . LEU A 1 1001 ? 20.600 -15.282 1.887 1.00 85.12 1001 LEU A O 1
ATOM 7763 N N . THR A 1 1002 ? 22.790 -14.843 2.113 1.00 88.62 1002 THR A N 1
ATOM 7764 C CA . THR A 1 1002 ? 23.078 -16.019 2.940 1.00 88.62 1002 THR A CA 1
ATOM 7765 C C . THR A 1 1002 ? 22.497 -15.860 4.341 1.00 88.62 1002 THR A C 1
ATOM 7767 O O . THR A 1 1002 ? 22.877 -14.939 5.072 1.00 88.62 1002 THR A O 1
ATOM 7770 N N . VAL A 1 1003 ? 21.644 -16.810 4.719 1.00 90.94 1003 VAL A N 1
ATOM 7771 C CA . VAL A 1 1003 ? 21.097 -16.981 6.067 1.00 90.94 1003 VAL A CA 1
ATOM 7772 C C . VAL A 1 1003 ? 21.821 -18.157 6.717 1.00 90.94 1003 VAL A C 1
ATOM 7774 O O . VAL A 1 1003 ? 21.588 -19.319 6.394 1.00 90.94 1003 VAL A O 1
ATOM 7777 N N . ASP A 1 1004 ? 22.749 -17.846 7.613 1.00 91.25 1004 ASP A N 1
ATOM 7778 C CA . ASP A 1 1004 ? 23.620 -18.780 8.333 1.00 91.25 1004 ASP A CA 1
ATOM 7779 C C . ASP A 1 1004 ? 23.268 -18.836 9.833 1.00 91.25 1004 ASP A C 1
ATOM 7781 O O . ASP A 1 1004 ? 24.138 -18.894 10.703 1.00 91.25 1004 ASP A O 1
ATOM 7785 N N . PHE A 1 1005 ? 21.968 -18.779 10.135 1.00 92.19 1005 PHE A N 1
ATOM 7786 C CA . PHE A 1 1005 ? 21.386 -18.728 11.479 1.00 92.19 1005 PHE A CA 1
ATOM 7787 C C . PHE A 1 1005 ? 19.943 -19.278 11.490 1.00 92.19 1005 PHE A C 1
ATOM 7789 O O . PHE A 1 1005 ? 19.268 -19.228 10.459 1.00 92.19 1005 PHE A O 1
ATOM 7796 N N . LEU A 1 1006 ? 19.444 -19.779 12.633 1.00 90.06 1006 LEU A N 1
ATOM 7797 C CA . LEU A 1 1006 ? 18.014 -20.115 12.805 1.00 90.06 1006 LEU A CA 1
ATOM 7798 C C . LEU A 1 1006 ? 17.280 -19.018 13.583 1.00 90.06 1006 LEU A C 1
ATOM 7800 O O . LEU A 1 1006 ? 17.664 -18.672 14.699 1.00 90.06 1006 LEU A O 1
ATOM 7804 N N . GLY A 1 1007 ? 16.185 -18.516 13.005 1.00 84.38 1007 GLY A N 1
ATOM 7805 C CA . GLY A 1 1007 ? 15.424 -17.380 13.532 1.00 84.38 1007 GLY A CA 1
ATOM 7806 C C . GLY A 1 1007 ? 16.199 -16.056 13.520 1.00 84.38 1007 GLY A C 1
ATOM 7807 O O . GLY A 1 1007 ? 17.365 -16.014 13.152 1.00 84.38 1007 GLY A O 1
ATOM 7808 N N . ASN A 1 1008 ? 15.571 -14.948 13.915 1.00 81.62 1008 ASN A N 1
ATOM 7809 C CA . ASN A 1 1008 ? 16.212 -13.622 13.914 1.00 81.62 1008 ASN A CA 1
ATOM 7810 C C . ASN A 1 1008 ? 17.335 -13.480 14.979 1.00 81.62 1008 ASN A C 1
ATOM 7812 O O . ASN A 1 1008 ? 17.120 -12.904 16.047 1.00 81.62 1008 ASN A O 1
ATOM 7816 N N . VAL A 1 1009 ? 18.543 -13.987 14.699 1.00 85.69 1009 VAL A N 1
ATOM 7817 C CA . VAL A 1 1009 ? 19.716 -13.938 15.597 1.00 85.69 1009 VAL A CA 1
ATOM 7818 C C . VAL A 1 1009 ? 21.025 -13.620 14.856 1.00 85.69 1009 VAL A C 1
ATOM 7820 O O . VAL A 1 1009 ? 21.057 -13.451 13.641 1.00 85.69 1009 VAL A O 1
ATOM 7823 N N . LYS A 1 1010 ? 22.136 -13.510 15.600 1.00 84.38 1010 LYS A N 1
ATOM 7824 C CA . LYS A 1 1010 ? 23.489 -13.362 15.033 1.00 84.38 1010 LYS A CA 1
ATOM 7825 C C . LYS A 1 1010 ? 23.858 -14.559 14.134 1.00 84.38 1010 LYS A C 1
ATOM 7827 O O . LYS A 1 1010 ? 23.488 -15.692 14.436 1.00 84.38 1010 LYS A O 1
ATOM 7832 N N . ARG A 1 1011 ? 24.681 -14.313 13.108 1.00 85.75 1011 ARG A N 1
ATOM 7833 C CA . ARG A 1 1011 ? 25.283 -15.360 12.260 1.00 85.75 1011 ARG A CA 1
ATOM 7834 C C . ARG A 1 1011 ? 25.950 -16.464 13.086 1.00 85.75 1011 ARG A C 1
ATOM 7836 O O . ARG A 1 1011 ? 26.614 -16.168 14.083 1.00 85.75 1011 ARG A O 1
ATOM 7843 N N . GLY A 1 1012 ? 25.799 -17.714 12.650 1.00 85.75 1012 GLY A N 1
ATOM 7844 C CA . GLY A 1 1012 ? 26.391 -18.888 13.292 1.00 85.75 1012 GLY A CA 1
ATOM 7845 C C . GLY A 1 1012 ? 25.737 -19.287 14.620 1.00 85.75 1012 GLY A C 1
ATOM 7846 O O . GLY A 1 1012 ? 26.436 -19.799 15.495 1.00 85.75 1012 GLY A O 1
ATOM 7847 N N . ALA A 1 1013 ? 24.444 -18.993 14.828 1.00 89.94 1013 ALA A N 1
ATOM 7848 C CA . ALA A 1 1013 ? 23.759 -19.292 16.089 1.00 89.94 1013 ALA A CA 1
ATOM 7849 C C . ALA A 1 1013 ? 22.243 -19.539 15.988 1.00 89.94 1013 ALA A C 1
ATOM 7851 O O . ALA A 1 1013 ? 21.612 -19.297 14.958 1.00 89.94 1013 ALA A O 1
ATOM 7852 N N . CYS A 1 1014 ? 21.684 -19.998 17.113 1.00 90.62 1014 CYS A N 1
ATOM 7853 C CA . CYS A 1 1014 ? 20.270 -20.294 17.333 1.00 90.62 1014 CYS A CA 1
ATOM 7854 C C . CYS A 1 1014 ? 19.695 -19.461 18.507 1.00 90.62 1014 CYS A C 1
ATOM 7856 O O . CYS A 1 1014 ? 20.468 -18.941 19.329 1.00 90.62 1014 CYS A O 1
ATOM 7858 N N . PRO A 1 1015 ? 18.356 -19.338 18.658 1.00 89.31 1015 PRO A N 1
ATOM 7859 C CA . PRO A 1 1015 ? 17.729 -18.437 19.638 1.00 89.31 1015 PRO A CA 1
ATOM 7860 C C . PRO A 1 1015 ? 18.026 -18.764 21.102 1.00 89.31 1015 PRO A C 1
ATOM 7862 O O . PRO A 1 1015 ? 18.079 -17.852 21.932 1.00 89.31 1015 PRO A O 1
ATOM 7865 N N . CYS A 1 1016 ? 18.330 -20.027 21.419 1.00 89.62 1016 CYS A N 1
ATOM 7866 C CA . CYS A 1 1016 ? 18.741 -20.417 22.767 1.00 89.62 1016 CYS A CA 1
ATOM 7867 C C . CYS A 1 1016 ? 19.984 -19.637 23.247 1.00 89.62 1016 CYS A C 1
ATOM 7869 O O . CYS A 1 1016 ? 20.099 -19.325 24.435 1.00 89.62 1016 CYS A O 1
ATOM 7871 N N . SER A 1 1017 ? 20.889 -19.255 22.333 1.00 85.88 1017 SER A N 1
ATOM 7872 C CA . SER A 1 1017 ? 22.166 -18.611 22.675 1.00 85.88 1017 SER A CA 1
ATOM 7873 C C . SER A 1 1017 ? 22.015 -17.155 23.114 1.00 85.88 1017 SER A C 1
ATOM 7875 O O . SER A 1 1017 ? 22.785 -16.684 23.951 1.00 85.88 1017 SER A O 1
ATOM 7877 N N . VAL A 1 1018 ? 20.999 -16.452 22.601 1.00 82.25 1018 VAL A N 1
ATOM 7878 C CA . VAL A 1 1018 ? 20.697 -15.058 22.970 1.00 82.25 1018 VAL A CA 1
ATOM 7879 C C . VAL A 1 1018 ? 20.235 -14.994 24.425 1.00 82.25 1018 VAL A C 1
ATOM 7881 O O . VAL A 1 1018 ? 20.744 -14.193 25.207 1.00 82.25 1018 VAL A O 1
ATOM 7884 N N . ASN A 1 1019 ? 19.350 -15.915 24.813 1.00 78.94 1019 ASN A N 1
ATOM 7885 C CA . ASN A 1 1019 ? 18.802 -16.000 26.167 1.00 78.94 1019 ASN A CA 1
ATOM 7886 C C . ASN A 1 1019 ? 19.671 -16.832 27.134 1.00 78.94 1019 ASN A C 1
ATOM 7888 O O . ASN A 1 1019 ? 19.292 -17.001 28.290 1.00 78.94 1019 ASN A O 1
ATOM 7892 N N . LYS A 1 1020 ? 20.812 -17.381 26.679 1.00 80.69 1020 LYS A N 1
ATOM 7893 C CA . LYS A 1 1020 ? 21.650 -18.360 27.411 1.00 80.69 1020 LYS A CA 1
ATOM 7894 C C . LYS A 1 1020 ? 20.863 -19.566 27.950 1.00 80.69 1020 LYS A C 1
ATOM 7896 O O . LYS A 1 1020 ? 21.106 -20.047 29.052 1.00 80.69 1020 LYS A O 1
ATOM 7901 N N . THR A 1 1021 ? 19.919 -20.046 27.146 1.00 87.12 1021 THR A N 1
ATOM 7902 C CA . THR A 1 1021 ? 19.028 -21.185 27.431 1.00 87.12 1021 THR A CA 1
ATOM 7903 C C . THR A 1 1021 ? 19.412 -22.455 26.666 1.00 87.12 1021 THR A C 1
ATOM 7905 O O . THR A 1 1021 ? 18.679 -23.439 26.728 1.00 87.12 1021 THR A O 1
ATOM 7908 N N . CYS A 1 1022 ? 20.544 -22.459 25.948 1.00 85.94 1022 CYS A N 1
ATOM 7909 C CA . CYS A 1 1022 ? 21.047 -23.678 25.313 1.00 85.94 1022 CYS A CA 1
ATOM 7910 C C . CYS A 1 1022 ? 21.464 -24.724 26.360 1.00 85.94 1022 CYS A C 1
ATOM 7912 O O . CYS A 1 1022 ? 21.880 -24.361 27.462 1.00 85.94 1022 CYS A O 1
ATOM 7914 N N . VAL A 1 1023 ? 21.411 -26.010 25.990 1.00 85.94 1023 VAL A N 1
ATOM 7915 C CA . VAL A 1 1023 ? 21.807 -27.150 26.850 1.00 85.94 1023 VAL A CA 1
ATOM 7916 C C . VAL A 1 1023 ? 23.209 -26.965 27.449 1.00 85.94 1023 VAL A C 1
ATOM 7918 O O . VAL A 1 1023 ? 23.397 -27.170 28.646 1.00 85.94 1023 VAL A O 1
ATOM 7921 N N . ASP A 1 1024 ? 24.167 -26.505 26.640 1.00 84.56 1024 ASP A N 1
ATOM 7922 C CA . ASP A 1 1024 ? 25.438 -25.946 27.106 1.00 84.56 1024 ASP A CA 1
ATOM 7923 C C . ASP A 1 1024 ? 25.452 -24.428 26.826 1.00 84.56 1024 ASP A C 1
ATOM 7925 O O . ASP A 1 1024 ? 25.471 -24.032 25.656 1.00 84.56 1024 ASP A O 1
ATOM 7929 N N . PRO A 1 1025 ? 25.481 -23.555 27.854 1.00 83.25 1025 PRO A N 1
ATOM 7930 C CA . PRO A 1 1025 ? 25.576 -22.101 27.684 1.00 83.25 1025 PRO A CA 1
ATOM 7931 C C . PRO A 1 1025 ? 26.841 -21.594 26.969 1.00 83.25 1025 PRO A C 1
ATOM 7933 O O . PRO A 1 1025 ? 26.934 -20.395 26.698 1.00 83.25 1025 PRO A O 1
ATOM 7936 N N . ASN A 1 1026 ? 27.819 -22.465 26.691 1.00 82.56 1026 ASN A N 1
ATOM 7937 C CA . ASN A 1 1026 ? 29.009 -22.150 25.897 1.00 82.56 1026 ASN A CA 1
ATOM 7938 C C . ASN A 1 1026 ? 28.823 -22.403 24.385 1.00 82.56 1026 ASN A C 1
ATOM 7940 O O . ASN A 1 1026 ? 29.666 -21.960 23.605 1.00 82.56 1026 ASN A O 1
ATOM 7944 N N . GLN A 1 1027 ? 27.752 -23.090 23.967 1.00 82.62 1027 GLN A N 1
ATOM 7945 C CA . GLN A 1 1027 ? 27.463 -23.401 22.561 1.00 82.62 1027 GLN A CA 1
ATOM 7946 C C . GLN A 1 1027 ? 26.525 -22.374 21.909 1.00 82.62 1027 GLN A C 1
ATOM 7948 O O . GLN A 1 1027 ? 25.780 -21.652 22.575 1.00 82.62 1027 GLN A O 1
ATOM 7953 N N . SER A 1 1028 ? 26.552 -22.315 20.575 1.00 85.94 1028 SER A N 1
ATOM 7954 C CA . SER A 1 1028 ? 25.692 -21.427 19.777 1.00 85.94 1028 SER A CA 1
ATOM 7955 C C . SER A 1 1028 ? 24.278 -21.976 19.530 1.00 85.94 1028 SER A C 1
ATOM 7957 O O . SER A 1 1028 ? 23.370 -21.190 19.244 1.00 85.94 1028 SER A O 1
ATOM 7959 N N . CYS A 1 1029 ? 24.105 -23.295 19.628 1.00 91.12 1029 CYS A N 1
ATOM 7960 C CA . CYS A 1 1029 ? 22.882 -24.052 19.356 1.00 91.12 1029 CYS A CA 1
ATOM 7961 C C . CYS A 1 1029 ? 22.832 -25.302 20.258 1.00 91.12 1029 CYS A C 1
ATOM 7963 O O . CYS A 1 1029 ? 23.873 -25.799 20.696 1.00 91.12 1029 CYS A O 1
ATOM 7965 N N . ASN A 1 1030 ? 21.641 -25.838 20.528 1.00 91.56 1030 ASN A N 1
ATOM 7966 C CA . ASN A 1 1030 ? 21.458 -27.077 21.297 1.00 91.56 1030 ASN A CA 1
ATOM 7967 C C . ASN A 1 1030 ? 22.051 -28.306 20.594 1.00 91.56 1030 ASN A C 1
ATOM 7969 O O . ASN A 1 1030 ? 22.513 -29.240 21.254 1.00 91.56 1030 ASN A O 1
ATOM 7973 N N . CYS A 1 1031 ? 22.017 -28.314 19.264 1.00 91.31 1031 CYS A N 1
ATOM 7974 C CA . CYS A 1 1031 ? 22.457 -29.430 18.441 1.00 91.31 1031 CYS A CA 1
ATOM 7975 C C . CYS A 1 1031 ? 23.971 -29.546 18.274 1.00 91.31 1031 CYS A C 1
ATOM 7977 O O . CYS A 1 1031 ? 24.456 -30.627 17.954 1.00 91.31 1031 CYS A O 1
ATOM 7979 N N . ASP A 1 1032 ? 24.739 -28.491 18.550 1.00 87.50 1032 ASP A N 1
ATOM 7980 C CA . ASP A 1 1032 ? 26.203 -28.568 18.502 1.00 87.50 1032 ASP A CA 1
ATOM 7981 C C . ASP A 1 1032 ? 26.791 -29.346 19.703 1.00 87.50 1032 ASP A C 1
ATOM 7983 O O . ASP A 1 1032 ? 27.968 -29.714 19.696 1.00 87.50 1032 ASP A O 1
ATOM 7987 N N . VAL A 1 1033 ? 25.969 -29.678 20.708 1.00 83.50 1033 VAL A N 1
ATOM 7988 C CA . VAL A 1 1033 ? 26.316 -30.602 21.799 1.00 83.50 1033 VAL A CA 1
ATOM 7989 C C . VAL A 1 1033 ? 26.223 -32.055 21.308 1.00 83.50 1033 VAL A C 1
ATOM 7991 O O . VAL A 1 1033 ? 25.133 -32.549 21.016 1.00 83.50 1033 VAL A O 1
ATOM 7994 N N . LYS A 1 1034 ? 27.347 -32.791 21.299 1.00 78.62 1034 LYS A N 1
ATOM 7995 C CA . LYS A 1 1034 ? 27.382 -34.247 21.026 1.00 78.62 1034 LYS A CA 1
ATOM 7996 C C . LYS A 1 1034 ? 26.828 -35.072 22.205 1.00 78.62 1034 LYS A C 1
ATOM 7998 O O . LYS A 1 1034 ? 27.556 -35.801 22.874 1.00 78.62 1034 LYS A O 1
ATOM 8003 N N . GLU A 1 1035 ? 25.533 -34.933 22.477 1.00 78.50 1035 GLU A N 1
ATOM 8004 C CA . GLU A 1 1035 ? 24.811 -35.648 23.537 1.00 78.50 1035 GLU A CA 1
ATOM 8005 C C . GLU A 1 1035 ? 24.094 -36.911 23.026 1.00 78.50 1035 GLU A C 1
ATOM 8007 O O . GLU A 1 1035 ? 23.622 -36.976 21.892 1.00 78.50 1035 GLU A O 1
ATOM 8012 N N . ASN A 1 1036 ? 23.922 -37.909 23.900 1.00 82.69 1036 ASN A N 1
ATOM 8013 C CA . ASN A 1 1036 ? 23.207 -39.165 23.606 1.00 82.69 1036 ASN A CA 1
ATOM 8014 C C . ASN A 1 1036 ? 21.672 -39.011 23.664 1.00 82.69 1036 ASN A C 1
ATOM 8016 O O . ASN A 1 1036 ? 20.962 -39.914 24.114 1.00 82.69 1036 ASN A O 1
ATOM 8020 N N . LYS A 1 1037 ? 21.161 -37.855 23.241 1.00 87.00 1037 LYS A N 1
ATOM 8021 C CA . LYS A 1 1037 ? 19.786 -37.390 23.431 1.00 87.00 1037 LYS A CA 1
ATOM 8022 C C . LYS A 1 1037 ? 19.324 -36.644 22.178 1.00 87.00 1037 LYS A C 1
ATOM 8024 O O . LYS A 1 1037 ? 20.137 -36.031 21.494 1.00 87.00 1037 LYS A O 1
ATOM 8029 N N . TRP A 1 1038 ? 18.020 -36.677 21.899 1.00 89.81 1038 TRP A N 1
ATOM 8030 C CA . TRP A 1 1038 ? 17.433 -35.780 20.906 1.00 89.81 1038 TRP A CA 1
ATOM 8031 C C . TRP A 1 1038 ? 17.383 -34.346 21.447 1.00 89.81 1038 TRP A C 1
ATOM 8033 O O . TRP A 1 1038 ? 16.727 -34.082 22.459 1.00 89.81 1038 TRP A O 1
ATOM 8043 N N . ASN A 1 1039 ? 18.082 -33.445 20.764 1.00 91.38 1039 ASN A N 1
ATOM 8044 C CA . ASN A 1 1039 ? 18.045 -32.001 20.974 1.00 91.38 1039 ASN A CA 1
ATOM 8045 C C . ASN A 1 1039 ? 17.410 -31.328 19.740 1.00 91.38 1039 ASN A C 1
ATOM 8047 O O . ASN A 1 1039 ? 17.163 -31.976 18.721 1.00 91.38 1039 ASN A O 1
ATOM 8051 N N . SER A 1 1040 ? 17.062 -30.047 19.860 1.00 91.81 1040 SER A N 1
ATOM 8052 C CA . SER A 1 1040 ? 16.317 -29.312 18.834 1.00 91.81 1040 SER A CA 1
ATOM 8053 C C . SER A 1 1040 ? 16.667 -27.826 18.891 1.00 91.81 1040 SER A C 1
ATOM 8055 O O . SER A 1 1040 ? 16.816 -27.267 19.983 1.00 91.81 1040 SER A O 1
ATOM 8057 N N . ASP A 1 1041 ? 16.778 -27.195 17.729 1.00 91.62 1041 ASP A N 1
ATOM 8058 C CA . ASP A 1 1041 ? 16.942 -25.755 17.557 1.00 91.62 1041 ASP A CA 1
ATOM 8059 C C . ASP A 1 1041 ? 15.871 -25.247 16.590 1.00 91.62 1041 ASP A C 1
ATOM 8061 O O . ASP A 1 1041 ? 15.726 -25.751 15.478 1.00 91.62 1041 ASP A O 1
ATOM 8065 N N . GLU A 1 1042 ? 15.102 -24.246 17.007 1.00 92.75 1042 GLU A N 1
ATOM 8066 C CA . GLU A 1 1042 ? 13.982 -23.702 16.236 1.00 92.75 1042 GLU A CA 1
ATOM 8067 C C . GLU A 1 1042 ? 13.919 -22.179 16.336 1.00 92.75 1042 GLU A C 1
ATOM 8069 O O . GLU A 1 1042 ? 14.451 -21.580 17.274 1.00 92.75 1042 GLU A O 1
ATOM 8074 N N . GLY A 1 1043 ? 13.265 -21.542 15.367 1.00 90.94 1043 GLY A N 1
ATOM 8075 C CA . GLY A 1 1043 ? 13.077 -20.099 15.348 1.00 90.94 1043 GLY A CA 1
ATOM 8076 C C . GLY A 1 1043 ? 12.155 -19.623 14.229 1.00 90.94 1043 GLY A C 1
ATOM 8077 O O . GLY A 1 1043 ? 11.734 -20.389 13.366 1.00 90.94 1043 GLY A O 1
ATOM 8078 N N . TYR A 1 1044 ? 11.866 -18.324 14.244 1.00 93.50 1044 TYR A N 1
ATOM 8079 C CA . TYR A 1 1044 ? 11.115 -17.640 13.194 1.00 93.50 1044 TYR A CA 1
ATOM 8080 C C . TYR A 1 1044 ? 11.998 -16.579 12.546 1.00 93.50 1044 TYR A C 1
ATOM 8082 O O . TYR A 1 1044 ? 12.609 -15.763 13.244 1.00 93.50 1044 TYR A O 1
ATOM 8090 N N . TYR A 1 1045 ? 12.043 -16.577 11.217 1.00 93.88 1045 TYR A N 1
ATOM 8091 C CA . TYR A 1 1045 ? 12.477 -15.414 10.457 1.00 93.88 1045 TYR A CA 1
ATOM 8092 C C . TYR A 1 1045 ? 11.333 -14.399 10.432 1.00 93.88 1045 TYR A C 1
ATOM 8094 O O . TYR A 1 1045 ? 10.181 -14.773 10.210 1.00 93.88 1045 TYR A O 1
ATOM 8102 N N . GLN A 1 1046 ? 11.652 -13.131 10.686 1.00 89.56 1046 GLN A N 1
ATOM 8103 C CA . GLN A 1 1046 ? 10.715 -11.994 10.612 1.00 89.56 1046 GLN A CA 1
ATOM 8104 C C . GLN A 1 1046 ? 11.341 -10.765 9.931 1.00 89.56 1046 GLN A C 1
ATOM 8106 O O . GLN A 1 1046 ? 10.649 -9.803 9.615 1.00 89.56 1046 GLN A O 1
ATOM 8111 N N . ASP A 1 1047 ? 12.664 -10.766 9.739 1.00 88.88 1047 ASP A N 1
ATOM 8112 C CA . ASP A 1 1047 ? 13.364 -9.729 8.981 1.00 88.88 1047 ASP A CA 1
ATOM 8113 C C . ASP A 1 1047 ? 13.091 -9.899 7.468 1.00 88.88 1047 ASP A C 1
ATOM 8115 O O . ASP A 1 1047 ? 13.320 -10.997 6.949 1.00 88.88 1047 ASP A O 1
ATOM 8119 N N . PRO A 1 1048 ? 12.662 -8.845 6.738 1.00 87.94 1048 PRO A N 1
ATOM 8120 C CA . PRO A 1 1048 ? 12.458 -8.880 5.287 1.00 87.94 1048 PRO A CA 1
ATOM 8121 C C . PRO A 1 1048 ? 13.623 -9.469 4.484 1.00 87.94 1048 PRO A C 1
ATOM 8123 O O . PRO A 1 1048 ? 13.385 -10.142 3.482 1.00 87.94 1048 PRO A O 1
ATOM 8126 N N . GLN A 1 1049 ? 14.872 -9.275 4.927 1.00 89.38 1049 GLN A N 1
ATOM 8127 C CA . GLN A 1 1049 ? 16.042 -9.805 4.219 1.00 89.38 1049 GLN A CA 1
ATOM 8128 C C . GLN A 1 1049 ? 16.324 -11.290 4.497 1.00 89.38 1049 GLN A C 1
ATOM 8130 O O . GLN A 1 1049 ? 17.075 -11.919 3.750 1.00 89.38 1049 GLN A O 1
ATOM 8135 N N . SER A 1 1050 ? 15.692 -11.875 5.512 1.00 90.69 1050 SER A N 1
ATOM 8136 C CA . SER A 1 1050 ? 15.879 -13.268 5.941 1.00 90.69 1050 SER A CA 1
ATOM 8137 C C . SER A 1 1050 ? 14.722 -14.197 5.537 1.00 90.69 1050 SER A C 1
ATOM 8139 O O . SER A 1 1050 ? 14.849 -15.415 5.631 1.00 90.69 1050 SER A O 1
ATOM 8141 N N . LEU A 1 1051 ? 13.599 -13.637 5.078 1.00 93.38 1051 LEU A N 1
ATOM 8142 C CA . LEU A 1 1051 ? 12.369 -14.360 4.732 1.00 93.38 1051 LEU A CA 1
ATOM 8143 C C . LEU A 1 1051 ? 12.405 -15.039 3.350 1.00 93.38 1051 LEU A C 1
ATOM 8145 O O . LEU A 1 1051 ? 13.179 -14.672 2.459 1.00 93.38 1051 LEU A O 1
ATOM 8149 N N . GLY A 1 1052 ? 11.517 -16.021 3.158 1.00 92.00 1052 GLY A N 1
ATOM 8150 C CA . GLY A 1 1052 ? 11.354 -16.752 1.902 1.00 92.00 1052 GLY A CA 1
ATOM 8151 C C . GLY A 1 1052 ? 12.593 -17.579 1.574 1.00 92.00 1052 GLY A C 1
ATOM 8152 O O . GLY A 1 1052 ? 13.312 -17.260 0.633 1.00 92.00 1052 GLY A O 1
ATOM 8153 N N . ILE A 1 1053 ? 12.887 -18.609 2.373 1.00 94.25 1053 ILE A N 1
ATOM 8154 C CA . ILE A 1 1053 ? 14.061 -19.472 2.158 1.00 94.25 1053 ILE A CA 1
ATOM 8155 C C . ILE A 1 1053 ? 13.974 -20.197 0.807 1.00 94.25 1053 ILE A C 1
ATOM 8157 O O . ILE A 1 1053 ? 12.939 -20.753 0.452 1.00 94.25 1053 ILE A O 1
ATOM 8161 N N . THR A 1 1054 ? 15.085 -20.173 0.072 1.00 93.56 1054 THR A N 1
ATOM 8162 C CA . THR A 1 1054 ? 15.169 -20.330 -1.389 1.00 93.56 1054 THR A CA 1
ATOM 8163 C C . THR A 1 1054 ? 16.103 -21.467 -1.811 1.00 93.56 1054 THR A C 1
ATOM 8165 O O . THR A 1 1054 ? 15.801 -22.235 -2.724 1.00 93.56 1054 THR A O 1
ATOM 8168 N N . ASN A 1 1055 ? 17.208 -21.657 -1.088 1.00 92.81 1055 ASN A N 1
ATOM 8169 C CA . ASN A 1 1055 ? 18.038 -22.857 -1.167 1.00 92.81 1055 ASN A CA 1
ATOM 8170 C C . ASN A 1 1055 ? 18.522 -23.232 0.238 1.00 92.81 1055 ASN A C 1
ATOM 8172 O O . ASN A 1 1055 ? 18.677 -22.360 1.095 1.00 92.81 1055 ASN A O 1
ATOM 8176 N N . MET A 1 1056 ? 18.805 -24.514 0.459 1.00 93.62 1056 MET A N 1
ATOM 8177 C CA . MET A 1 1056 ? 19.376 -25.035 1.707 1.00 93.62 1056 MET A CA 1
ATOM 8178 C C . MET A 1 1056 ? 20.592 -25.913 1.411 1.00 93.62 1056 MET A C 1
ATOM 8180 O O . MET A 1 1056 ? 20.557 -26.663 0.440 1.00 93.62 1056 MET A O 1
ATOM 8184 N N . TYR A 1 1057 ? 21.645 -25.842 2.228 1.00 93.31 1057 TYR A N 1
ATOM 8185 C CA . TYR A 1 1057 ? 22.928 -26.516 1.997 1.00 93.31 1057 TYR A CA 1
ATOM 8186 C C . TYR A 1 1057 ? 23.375 -27.289 3.244 1.00 93.31 1057 TYR A C 1
ATOM 8188 O O . TYR A 1 1057 ? 23.340 -26.741 4.346 1.00 93.31 1057 TYR A O 1
ATOM 8196 N N . PHE A 1 1058 ? 23.822 -28.536 3.056 1.00 92.31 1058 PHE A N 1
ATOM 8197 C CA . PHE A 1 1058 ? 24.257 -29.443 4.123 1.00 92.31 1058 PHE A CA 1
ATOM 8198 C C . PHE A 1 1058 ? 25.544 -30.176 3.715 1.00 92.31 1058 PHE A C 1
ATOM 8200 O O . PHE A 1 1058 ? 25.541 -30.990 2.789 1.00 92.31 1058 PHE A O 1
ATOM 8207 N N . LEU A 1 1059 ? 26.642 -29.899 4.419 1.00 90.44 1059 LEU A N 1
ATOM 8208 C CA . LEU A 1 1059 ? 27.918 -30.615 4.303 1.00 90.44 1059 LEU A CA 1
ATOM 8209 C C . LEU A 1 1059 ? 28.048 -31.601 5.464 1.00 90.44 1059 LEU A C 1
ATOM 8211 O O . LEU A 1 1059 ? 27.748 -31.237 6.601 1.00 90.44 1059 LEU A O 1
ATOM 8215 N N . GLN A 1 1060 ? 28.486 -32.832 5.219 1.00 87.12 1060 GLN A N 1
ATOM 8216 C CA . GLN A 1 1060 ? 28.544 -33.887 6.232 1.00 87.12 1060 GLN A CA 1
ATOM 8217 C C . GLN A 1 1060 ? 29.867 -33.849 7.014 1.00 87.12 1060 GLN A C 1
ATOM 8219 O O . GLN A 1 1060 ? 30.939 -33.578 6.472 1.00 87.12 1060 GLN A O 1
ATOM 8224 N N . GLN A 1 1061 ? 29.800 -34.121 8.319 1.00 79.56 1061 GLN A N 1
ATOM 8225 C CA . GLN A 1 1061 ? 30.974 -34.078 9.193 1.00 79.56 1061 GLN A CA 1
ATOM 8226 C C . GLN A 1 1061 ? 31.818 -35.355 9.040 1.00 79.56 1061 GLN A C 1
ATOM 8228 O O . GLN A 1 1061 ? 31.275 -36.459 9.011 1.00 79.56 1061 GLN A O 1
ATOM 8233 N N . LYS A 1 1062 ? 33.152 -35.221 9.003 1.00 73.44 1062 LYS A N 1
ATOM 8234 C CA . LYS A 1 1062 ? 34.078 -36.367 8.863 1.00 73.44 1062 LYS A CA 1
ATOM 8235 C C . LYS A 1 1062 ? 34.106 -37.290 10.089 1.00 73.44 1062 LYS A C 1
ATOM 8237 O O . LYS A 1 1062 ? 34.267 -38.494 9.930 1.00 73.44 1062 LYS A O 1
ATOM 8242 N N . ASP A 1 1063 ? 33.907 -36.723 11.279 1.00 73.81 1063 ASP A N 1
ATOM 8243 C CA . ASP A 1 1063 ? 33.998 -37.413 12.574 1.00 73.81 1063 ASP A CA 1
ATOM 8244 C C . ASP A 1 1063 ? 32.596 -37.594 13.199 1.00 73.81 1063 ASP A C 1
ATOM 8246 O O . ASP A 1 1063 ? 32.329 -37.171 14.333 1.00 73.81 1063 ASP A O 1
ATOM 8250 N N . MET A 1 1064 ? 31.662 -38.141 12.416 1.00 76.38 1064 MET A N 1
ATOM 8251 C CA . MET A 1 1064 ? 30.253 -38.332 12.782 1.00 76.38 1064 MET A CA 1
ATOM 8252 C C . MET A 1 1064 ? 29.972 -39.788 13.186 1.00 76.38 1064 MET A C 1
ATOM 8254 O O . MET A 1 1064 ? 30.377 -40.711 12.485 1.00 76.38 1064 MET A O 1
ATOM 8258 N N . ASP A 1 1065 ? 29.279 -39.996 14.311 1.00 79.44 1065 ASP A N 1
ATOM 8259 C CA . ASP A 1 1065 ? 28.956 -41.337 14.824 1.00 79.44 1065 ASP A CA 1
ATOM 8260 C C . ASP A 1 1065 ? 28.009 -42.115 13.890 1.00 79.44 1065 ASP A C 1
ATOM 8262 O O . ASP A 1 1065 ? 27.080 -41.538 13.326 1.00 79.44 1065 ASP A O 1
ATOM 8266 N N . ASP A 1 1066 ? 28.146 -43.447 13.839 1.00 82.12 1066 ASP A N 1
ATOM 8267 C CA . ASP A 1 1066 ? 27.241 -44.357 13.102 1.00 82.12 1066 ASP A CA 1
ATOM 8268 C C . ASP A 1 1066 ? 25.753 -44.208 13.491 1.00 82.12 1066 ASP A C 1
ATOM 8270 O O . ASP A 1 1066 ? 24.860 -44.521 12.702 1.00 82.12 1066 ASP A O 1
ATOM 8274 N N . GLU A 1 1067 ? 25.479 -43.743 14.715 1.00 85.06 1067 GLU A N 1
ATOM 8275 C CA . GLU A 1 1067 ? 24.128 -43.518 15.251 1.00 85.06 1067 GLU A CA 1
ATOM 8276 C C . GLU A 1 1067 ? 23.622 -42.074 15.057 1.00 85.06 1067 GLU A C 1
ATOM 8278 O O . GLU A 1 1067 ? 22.501 -41.766 15.463 1.00 85.06 1067 GLU A O 1
ATOM 8283 N N . ALA A 1 1068 ? 24.423 -41.173 14.477 1.00 86.31 1068 ALA A N 1
ATOM 8284 C CA . ALA A 1 1068 ? 24.077 -39.759 14.364 1.00 86.31 1068 ALA A CA 1
ATOM 8285 C C . ALA A 1 1068 ? 22.978 -39.501 13.315 1.00 86.31 1068 ALA A C 1
ATOM 8287 O O . ALA A 1 1068 ? 23.009 -40.052 12.211 1.00 86.31 1068 ALA A O 1
ATOM 8288 N N . GLN A 1 1069 ? 22.018 -38.636 13.654 1.00 89.31 1069 GLN A N 1
ATOM 8289 C CA . GLN A 1 1069 ? 20.888 -38.251 12.800 1.00 89.31 1069 GLN A CA 1
ATOM 8290 C C . GLN A 1 1069 ? 20.566 -36.759 12.946 1.00 89.31 1069 GLN A C 1
ATOM 8292 O O . GLN A 1 1069 ? 20.600 -36.228 14.056 1.00 89.31 1069 GLN A O 1
ATOM 8297 N N . GLY A 1 1070 ? 20.208 -36.093 11.847 1.00 90.38 1070 GLY A N 1
ATOM 8298 C CA . GLY A 1 1070 ? 19.729 -34.706 11.840 1.00 90.38 1070 GLY A CA 1
ATOM 8299 C C . GLY A 1 1070 ? 18.585 -34.507 10.847 1.00 90.38 1070 GLY A C 1
ATOM 8300 O O . GLY A 1 1070 ? 18.602 -35.112 9.775 1.00 90.38 1070 GLY A O 1
ATOM 8301 N N . ARG A 1 1071 ? 17.595 -33.676 11.191 1.00 93.62 1071 ARG A N 1
ATOM 8302 C CA . ARG A 1 1071 ? 16.384 -33.400 10.395 1.00 93.62 1071 ARG A CA 1
ATOM 8303 C C . ARG A 1 1071 ? 16.085 -31.914 10.328 1.00 93.62 1071 ARG A C 1
ATOM 8305 O O . ARG A 1 1071 ? 16.279 -31.228 11.322 1.00 93.62 1071 ARG A O 1
ATOM 8312 N N . ILE A 1 1072 ? 15.527 -31.437 9.217 1.00 93.75 1072 ILE A N 1
ATOM 8313 C CA . ILE A 1 1072 ? 15.054 -30.053 9.075 1.00 93.75 1072 ILE A CA 1
ATOM 8314 C C . ILE A 1 1072 ? 13.553 -29.978 8.762 1.00 93.75 1072 ILE A C 1
ATOM 8316 O O . ILE A 1 1072 ? 12.967 -30.903 8.198 1.00 93.75 1072 ILE A O 1
ATOM 8320 N N . THR A 1 1073 ? 12.940 -28.864 9.156 1.00 93.94 1073 THR A N 1
ATOM 8321 C CA . THR A 1 1073 ? 11.555 -28.454 8.895 1.00 93.94 1073 THR A CA 1
ATOM 8322 C C . THR A 1 1073 ? 11.547 -26.979 8.492 1.00 93.94 1073 THR A C 1
ATOM 8324 O O . THR A 1 1073 ? 12.230 -26.169 9.122 1.00 93.94 1073 THR A O 1
ATOM 8327 N N . LEU A 1 1074 ? 10.755 -26.626 7.479 1.00 93.88 1074 LEU A N 1
ATOM 8328 C CA . LEU A 1 1074 ? 10.468 -25.250 7.064 1.00 93.88 1074 LEU A CA 1
ATOM 8329 C C . LEU A 1 1074 ? 8.941 -25.061 7.049 1.00 93.88 1074 LEU A C 1
ATOM 8331 O O . LEU A 1 1074 ? 8.207 -26.007 6.756 1.00 93.88 1074 LEU A O 1
ATOM 8335 N N . GLY A 1 1075 ? 8.472 -23.871 7.422 1.00 91.44 1075 GLY A N 1
ATOM 8336 C CA . GLY A 1 1075 ? 7.066 -23.474 7.340 1.00 91.44 1075 GLY A CA 1
ATOM 8337 C C . GLY A 1 1075 ? 6.753 -22.601 6.114 1.00 91.44 1075 GLY A C 1
ATOM 8338 O O . GLY A 1 1075 ? 7.672 -22.054 5.494 1.00 91.44 1075 GLY A O 1
ATOM 8339 N N . PRO A 1 1076 ? 5.461 -22.413 5.783 1.00 93.00 1076 PRO A N 1
ATOM 8340 C CA . PRO A 1 1076 ? 5.043 -21.477 4.742 1.00 93.00 1076 PRO A CA 1
ATOM 8341 C C . PRO A 1 1076 ? 5.478 -20.040 5.070 1.00 93.00 1076 PRO A C 1
ATOM 8343 O O . PRO A 1 1076 ? 5.802 -19.711 6.214 1.00 93.00 1076 PRO A O 1
ATOM 8346 N N . LEU A 1 1077 ? 5.454 -19.173 4.058 1.00 94.69 1077 LEU A N 1
ATOM 8347 C CA . LEU A 1 1077 ? 5.553 -17.733 4.268 1.00 94.69 1077 LEU A CA 1
ATOM 8348 C C . LEU A 1 1077 ? 4.166 -17.217 4.675 1.00 94.69 1077 LEU A C 1
ATOM 8350 O O . LEU A 1 1077 ? 3.245 -17.208 3.859 1.00 94.69 1077 LEU A O 1
ATOM 8354 N N . GLU A 1 1078 ? 4.018 -16.805 5.934 1.00 93.44 1078 GLU A N 1
ATOM 8355 C CA . GLU A 1 1078 ? 2.801 -16.164 6.440 1.00 93.44 1078 GLU A CA 1
ATOM 8356 C C . GLU A 1 1078 ? 3.000 -14.650 6.494 1.00 93.44 1078 GLU A C 1
ATOM 8358 O O . GLU A 1 1078 ? 3.773 -14.152 7.313 1.00 93.44 1078 GLU A O 1
ATOM 8363 N N . CYS A 1 1079 ? 2.290 -13.913 5.645 1.00 92.06 1079 CYS A N 1
ATOM 8364 C CA . CYS A 1 1079 ? 2.293 -12.456 5.632 1.00 92.06 1079 CYS A CA 1
ATOM 8365 C C . CYS A 1 1079 ? 1.026 -11.899 6.289 1.00 92.06 1079 CYS A C 1
ATOM 8367 O O . CYS A 1 1079 ? -0.085 -12.290 5.933 1.00 92.06 1079 CYS A O 1
ATOM 8369 N N . VAL A 1 1080 ? 1.194 -10.983 7.244 1.00 87.69 1080 VAL A N 1
ATOM 8370 C CA . VAL A 1 1080 ? 0.103 -10.202 7.839 1.00 87.69 1080 VAL A CA 1
ATOM 8371 C C . VAL A 1 1080 ? 0.043 -8.868 7.117 1.00 87.69 1080 VAL A C 1
ATOM 8373 O O . VAL A 1 1080 ? 1.009 -8.101 7.103 1.00 87.69 1080 VAL A O 1
ATOM 8376 N N . GLU A 1 1081 ? -1.090 -8.595 6.489 1.00 75.00 1081 GLU A N 1
ATOM 8377 C CA . GLU A 1 1081 ? -1.233 -7.425 5.632 1.00 75.00 1081 GLU A CA 1
ATOM 8378 C C . GLU A 1 1081 ? -1.434 -6.143 6.448 1.00 75.00 1081 GLU A C 1
ATOM 8380 O O . GLU A 1 1081 ? -1.841 -6.166 7.614 1.00 75.00 1081 GLU A O 1
ATOM 8385 N N . THR A 1 1082 ? -1.118 -4.988 5.854 1.00 62.25 1082 THR A N 1
ATOM 8386 C CA . THR A 1 1082 ? -1.403 -3.719 6.528 1.00 62.25 1082 THR A CA 1
ATOM 8387 C C . THR A 1 1082 ? -2.910 -3.517 6.625 1.00 62.25 1082 THR A C 1
ATOM 8389 O O . THR A 1 1082 ? -3.638 -3.622 5.639 1.00 62.25 1082 THR A O 1
ATOM 8392 N N . ASN A 1 1083 ? -3.390 -3.182 7.824 1.00 60.38 1083 ASN A N 1
ATOM 8393 C CA . ASN A 1 1083 ? -4.770 -2.761 8.004 1.00 60.38 1083 ASN A CA 1
ATOM 8394 C C . ASN A 1 1083 ? -4.969 -1.420 7.270 1.00 60.38 1083 ASN A C 1
ATOM 8396 O O . ASN A 1 1083 ? -4.717 -0.342 7.816 1.00 60.38 1083 ASN A O 1
ATOM 8400 N N . THR A 1 1084 ? -5.421 -1.492 6.015 1.00 60.91 1084 THR A N 1
ATOM 8401 C CA . THR A 1 1084 ? -5.696 -0.326 5.152 1.00 60.91 1084 THR A CA 1
ATOM 8402 C C . THR A 1 1084 ? -6.756 0.609 5.746 1.00 60.91 1084 THR A C 1
ATOM 8404 O O . THR A 1 1084 ? -6.873 1.762 5.344 1.00 60.91 1084 THR A O 1
ATOM 8407 N N . GLN A 1 1085 ? -7.485 0.148 6.764 1.00 63.38 1085 GLN A N 1
ATOM 8408 C CA . GLN A 1 1085 ? -8.475 0.890 7.535 1.00 63.38 1085 GLN A CA 1
ATOM 8409 C C . GLN A 1 1085 ? -7.854 1.745 8.658 1.00 63.38 1085 GLN A C 1
ATOM 8411 O O . GLN A 1 1085 ? -8.607 2.357 9.401 1.00 63.38 1085 GLN A O 1
ATOM 8416 N N . LYS A 1 1086 ? -6.518 1.818 8.806 1.00 68.50 1086 LYS A N 1
ATOM 8417 C CA . LYS A 1 1086 ? -5.810 2.467 9.938 1.00 68.50 1086 LYS A CA 1
ATOM 8418 C C . LYS A 1 1086 ? -6.316 3.868 10.329 1.00 68.50 1086 LYS A C 1
ATOM 8420 O O . LYS A 1 1086 ? -6.332 4.195 11.514 1.00 68.50 1086 LYS A O 1
ATOM 8425 N N . TYR A 1 1087 ? -6.675 4.702 9.354 1.00 81.88 1087 TYR A N 1
ATOM 8426 C CA . TYR A 1 1087 ? -7.149 6.069 9.582 1.00 81.88 1087 TYR A CA 1
ATOM 8427 C C . TYR A 1 1087 ? -8.649 6.152 9.315 1.00 81.88 1087 TYR A C 1
ATOM 8429 O O . TYR A 1 1087 ? -9.083 5.934 8.182 1.00 81.88 1087 TYR A O 1
ATOM 8437 N N . VAL A 1 1088 ? -9.421 6.465 10.360 1.00 85.75 1088 VAL A N 1
ATOM 8438 C CA . VAL A 1 1088 ? -10.888 6.445 10.357 1.00 85.75 1088 VAL A CA 1
ATOM 8439 C C . VAL A 1 1088 ? -11.439 7.700 11.030 1.00 85.75 1088 VAL A C 1
ATOM 8441 O O . VAL A 1 1088 ? -11.161 7.950 12.201 1.00 85.75 1088 VAL A O 1
ATOM 8444 N N . VAL A 1 1089 ? -12.254 8.472 10.315 1.00 88.25 1089 VAL A N 1
ATOM 8445 C CA . VAL A 1 1089 ? -12.861 9.714 10.823 1.00 88.25 1089 VAL A CA 1
ATOM 8446 C C . VAL A 1 1089 ? -14.384 9.701 10.702 1.00 88.25 1089 VAL A C 1
ATOM 8448 O O . VAL A 1 1089 ? -14.935 9.039 9.823 1.00 88.25 1089 VAL A O 1
ATOM 8451 N N . THR A 1 1090 ? -15.040 10.458 11.581 1.00 86.31 1090 THR A N 1
ATOM 8452 C CA . THR A 1 1090 ? -16.499 10.601 11.715 1.00 86.31 1090 THR A CA 1
ATOM 8453 C C . THR A 1 1090 ? -16.866 12.081 11.578 1.00 86.31 1090 THR A C 1
ATOM 8455 O O . THR A 1 1090 ? -16.552 12.868 12.468 1.00 86.31 1090 THR A O 1
ATOM 8458 N N . PHE A 1 1091 ? -17.495 12.471 10.466 1.00 86.75 1091 PHE A N 1
ATOM 8459 C CA . PHE A 1 1091 ? -17.812 13.867 10.112 1.00 86.75 1091 PHE A CA 1
ATOM 8460 C C . PHE A 1 1091 ? -19.164 14.318 10.695 1.00 86.75 1091 PHE A C 1
ATOM 8462 O O . PHE A 1 1091 ? -20.179 14.170 10.026 1.00 86.75 1091 PHE A O 1
ATOM 8469 N N . THR A 1 1092 ? -19.223 14.810 11.939 1.00 77.69 1092 THR A N 1
ATOM 8470 C CA . THR A 1 1092 ? -20.482 14.916 12.718 1.00 77.69 1092 THR A CA 1
ATOM 8471 C C . THR A 1 1092 ? -21.553 15.838 12.119 1.00 77.69 1092 THR A C 1
ATOM 8473 O O . THR A 1 1092 ? -22.736 15.652 12.409 1.00 77.69 1092 THR A O 1
ATOM 8476 N N . THR A 1 1093 ? -21.179 16.794 11.262 1.00 74.44 1093 THR A N 1
ATOM 8477 C CA . THR A 1 1093 ? -22.093 17.739 10.600 1.00 74.44 1093 THR A CA 1
ATOM 8478 C C . THR A 1 1093 ? -21.921 17.703 9.080 1.00 74.44 1093 THR A C 1
ATOM 8480 O O . THR A 1 1093 ? -20.849 17.399 8.567 1.00 74.44 1093 THR A O 1
ATOM 8483 N N . SER A 1 1094 ? -22.948 18.109 8.324 1.00 81.19 1094 SER A N 1
ATOM 8484 C CA . SER A 1 1094 ? -22.832 18.268 6.865 1.00 81.19 1094 SER A CA 1
ATOM 8485 C C . SER A 1 1094 ? -22.040 19.513 6.428 1.00 81.19 1094 SER A C 1
ATOM 8487 O O . SER A 1 1094 ? -22.042 19.824 5.236 1.00 81.19 1094 SER A O 1
ATOM 8489 N N . GLN A 1 1095 ? -21.463 20.273 7.366 1.00 78.81 1095 GLN A N 1
ATOM 8490 C CA . GLN A 1 1095 ? -20.601 21.433 7.100 1.00 78.81 1095 GLN A CA 1
ATOM 8491 C C . GLN A 1 1095 ? -19.124 21.130 7.392 1.00 78.81 1095 GLN A C 1
ATOM 8493 O O . GLN A 1 1095 ? -18.254 21.876 6.937 1.00 78.81 1095 GLN A O 1
ATOM 8498 N N . SER A 1 1096 ? -18.827 20.049 8.121 1.00 81.81 1096 SER A N 1
ATOM 8499 C CA . SER A 1 1096 ? -17.456 19.653 8.414 1.00 81.81 1096 SER A CA 1
ATOM 8500 C C . SER A 1 1096 ? -16.778 19.040 7.183 1.00 81.81 1096 SER A C 1
ATOM 8502 O O . SER A 1 1096 ? -17.403 18.419 6.324 1.00 81.81 1096 SER A O 1
ATOM 8504 N N . TYR A 1 1097 ? -15.475 19.284 7.052 1.00 87.38 1097 TYR A N 1
ATOM 8505 C CA . TYR A 1 1097 ? -14.649 18.802 5.944 1.00 87.38 1097 TYR A CA 1
ATOM 8506 C C . TYR A 1 1097 ? -13.189 18.675 6.400 1.00 87.38 1097 TYR A C 1
ATOM 8508 O O . TYR A 1 1097 ? -12.768 19.352 7.336 1.00 87.38 1097 TYR A O 1
ATOM 8516 N N . ILE A 1 1098 ? -12.385 17.854 5.724 1.00 88.38 1098 ILE A N 1
ATOM 8517 C CA . ILE A 1 1098 ? -10.921 17.838 5.907 1.00 88.38 1098 ILE A CA 1
ATOM 8518 C C . ILE A 1 1098 ? -10.277 18.330 4.616 1.00 88.38 1098 ILE A C 1
ATOM 8520 O O . ILE A 1 1098 ? -10.571 17.803 3.547 1.00 88.38 1098 ILE A O 1
ATOM 8524 N N . GLU A 1 1099 ? -9.401 19.330 4.709 1.00 85.69 1099 GLU A N 1
ATOM 8525 C CA . GLU A 1 1099 ? -8.586 19.782 3.578 1.00 85.69 1099 GLU A CA 1
ATOM 8526 C C . GLU A 1 1099 ? -7.256 19.015 3.563 1.00 85.69 1099 GLU A C 1
ATOM 8528 O O . GLU A 1 1099 ? -6.480 19.082 4.516 1.00 85.69 1099 GLU A O 1
ATOM 8533 N N . VAL A 1 1100 ? -6.990 18.286 2.479 1.00 84.62 1100 VAL A N 1
ATOM 8534 C CA . VAL A 1 1100 ? -5.774 17.486 2.282 1.00 84.62 1100 VAL A CA 1
ATOM 8535 C C . VAL A 1 1100 ? -5.031 17.911 1.004 1.00 84.62 1100 VAL A C 1
ATOM 8537 O O . VAL A 1 1100 ? -5.610 18.586 0.145 1.00 84.62 1100 VAL A O 1
ATOM 8540 N N . PRO A 1 1101 ? -3.741 17.549 0.832 1.00 80.12 1101 PRO A N 1
ATOM 8541 C CA . PRO A 1 1101 ? -3.042 17.751 -0.436 1.00 80.12 1101 PRO A CA 1
ATOM 8542 C C . PRO A 1 1101 ? -3.827 17.130 -1.600 1.00 80.12 1101 PRO A C 1
ATOM 8544 O O . PRO A 1 1101 ? -4.257 15.981 -1.510 1.00 80.12 1101 PRO A O 1
ATOM 8547 N N . GLY A 1 1102 ? -4.037 17.896 -2.673 1.00 76.00 1102 GLY A N 1
ATOM 8548 C CA . GLY A 1 1102 ? -4.803 17.432 -3.825 1.00 76.00 1102 GLY A CA 1
ATOM 8549 C C . GLY A 1 1102 ? -4.143 16.270 -4.559 1.00 76.00 1102 GLY A C 1
ATOM 8550 O O . GLY A 1 1102 ? -2.916 16.175 -4.650 1.00 76.00 1102 GLY A O 1
ATOM 8551 N N . TRP A 1 1103 ? -4.982 15.412 -5.127 1.00 83.19 1103 TRP A N 1
ATOM 8552 C CA . TRP A 1 1103 ? -4.563 14.388 -6.074 1.00 83.19 1103 TRP A CA 1
ATOM 8553 C C . TRP A 1 1103 ? -4.094 15.025 -7.387 1.00 83.19 1103 TRP A C 1
ATOM 8555 O O . TRP A 1 1103 ? -4.375 16.195 -7.668 1.00 83.19 1103 TRP A O 1
ATOM 8565 N N . ARG A 1 1104 ? -3.334 14.256 -8.177 1.00 75.06 1104 ARG A N 1
ATOM 8566 C CA . ARG A 1 1104 ? -2.641 14.748 -9.376 1.00 75.06 1104 ARG A CA 1
ATOM 8567 C C . ARG A 1 1104 ? -2.684 13.768 -10.548 1.00 75.06 1104 ARG A C 1
ATOM 8569 O O . ARG A 1 1104 ? -3.161 14.141 -11.617 1.00 75.06 1104 ARG A O 1
ATOM 8576 N N . LYS A 1 1105 ? -2.142 12.564 -10.336 1.00 70.25 1105 LYS A N 1
ATOM 8577 C CA . LYS A 1 1105 ? -2.035 11.404 -11.245 1.00 70.25 1105 LYS A CA 1
ATOM 8578 C C . LYS A 1 1105 ? -1.893 10.130 -10.393 1.00 70.25 1105 LYS A C 1
ATOM 8580 O O . LYS A 1 1105 ? -1.480 10.276 -9.245 1.00 70.25 1105 LYS A O 1
ATOM 8585 N N . GLY A 1 1106 ? -2.145 8.941 -10.953 1.00 73.31 1106 GLY A N 1
ATOM 8586 C CA . GLY A 1 1106 ? -2.143 7.633 -10.255 1.00 73.31 1106 GLY A CA 1
ATOM 8587 C C . GLY A 1 1106 ? -3.476 7.288 -9.565 1.00 73.31 1106 GLY A C 1
ATOM 8588 O O . GLY A 1 1106 ? -4.397 8.092 -9.617 1.00 73.31 1106 GLY A O 1
ATOM 8589 N N . ASP A 1 1107 ? -3.611 6.106 -8.958 1.00 83.12 1107 ASP A N 1
ATOM 8590 C CA . ASP A 1 1107 ? -4.910 5.585 -8.479 1.00 83.12 1107 ASP A CA 1
ATOM 8591 C C . ASP A 1 1107 ? -5.393 6.196 -7.143 1.00 83.12 1107 ASP A C 1
ATOM 8593 O O . ASP A 1 1107 ? -4.590 6.490 -6.253 1.00 83.12 1107 ASP A O 1
ATOM 8597 N N . ILE A 1 1108 ? -6.716 6.285 -6.951 1.00 89.88 1108 ILE A N 1
ATOM 8598 C CA . ILE A 1 1108 ? -7.369 6.540 -5.650 1.00 89.88 1108 ILE A CA 1
ATOM 8599 C C . ILE A 1 1108 ? -8.164 5.303 -5.215 1.00 89.88 1108 ILE A C 1
ATOM 8601 O O . ILE A 1 1108 ? -8.918 4.735 -6.004 1.00 89.88 1108 ILE A O 1
ATOM 8605 N N . ALA A 1 1109 ? -8.110 4.960 -3.927 1.00 89.56 1109 ALA A N 1
ATOM 8606 C CA . ALA A 1 1109 ? -9.128 4.129 -3.279 1.00 89.56 1109 ALA A CA 1
ATOM 8607 C C . ALA A 1 1109 ? -9.500 4.684 -1.895 1.00 89.56 1109 ALA A C 1
ATOM 8609 O O . ALA A 1 1109 ? -8.652 5.252 -1.215 1.00 89.56 1109 ALA A O 1
ATOM 8610 N N . PHE A 1 1110 ? -10.754 4.526 -1.463 1.00 92.38 1110 PHE A N 1
ATOM 8611 C CA . PHE A 1 1110 ? -11.211 4.890 -0.110 1.00 92.38 1110 PHE A CA 1
ATOM 8612 C C . PHE A 1 1110 ? -12.477 4.120 0.284 1.00 92.38 1110 PHE A C 1
ATOM 8614 O O . PHE A 1 1110 ? -13.080 3.438 -0.542 1.00 92.38 1110 PHE A O 1
ATOM 8621 N N . SER A 1 1111 ? -12.913 4.203 1.543 1.00 91.50 1111 SER A N 1
ATOM 8622 C CA . SER A 1 1111 ? -14.195 3.631 1.983 1.00 91.50 1111 SER A CA 1
ATOM 8623 C C . SER A 1 1111 ? -15.013 4.607 2.820 1.00 91.50 1111 SER A C 1
ATOM 8625 O O . SER A 1 1111 ? -14.459 5.378 3.605 1.00 91.50 1111 SER A O 1
ATOM 8627 N N . PHE A 1 1112 ? -16.336 4.540 2.686 1.00 92.44 1112 PHE A N 1
ATOM 8628 C CA . PHE A 1 1112 ? -17.289 5.354 3.441 1.00 92.44 1112 PHE A CA 1
ATOM 8629 C C . PHE A 1 1112 ? -18.421 4.493 4.017 1.00 92.44 1112 PHE A C 1
ATOM 8631 O O . PHE A 1 1112 ? -18.679 3.397 3.522 1.00 92.44 1112 PHE A O 1
ATOM 8638 N N . ARG A 1 1113 ? -19.095 4.997 5.055 1.00 88.44 1113 ARG A N 1
ATOM 8639 C CA . ARG A 1 1113 ? -20.434 4.544 5.468 1.00 88.44 1113 ARG A CA 1
ATOM 8640 C C . ARG A 1 1113 ? -21.279 5.744 5.875 1.00 88.44 1113 ARG A C 1
ATOM 8642 O O . ARG A 1 1113 ? -20.755 6.663 6.503 1.00 88.44 1113 ARG A O 1
ATOM 8649 N N . THR A 1 1114 ? -22.561 5.759 5.532 1.00 88.06 1114 THR A N 1
ATOM 8650 C CA . THR A 1 1114 ? -23.470 6.881 5.823 1.00 88.06 1114 THR A CA 1
ATOM 8651 C C . THR A 1 1114 ? -24.920 6.408 5.915 1.00 88.06 1114 THR A C 1
ATOM 8653 O O . THR A 1 1114 ? -25.255 5.325 5.438 1.00 88.06 1114 THR A O 1
ATOM 8656 N N . THR A 1 1115 ? -25.769 7.232 6.525 1.00 82.81 1115 THR A N 1
ATOM 8657 C CA . THR A 1 1115 ? -27.237 7.136 6.479 1.00 82.81 1115 THR A CA 1
ATOM 8658 C C . THR A 1 1115 ? -27.878 8.293 5.699 1.00 82.81 1115 THR A C 1
ATOM 8660 O O . THR A 1 1115 ? -29.097 8.340 5.556 1.00 82.81 1115 THR A O 1
ATOM 8663 N N . GLY A 1 1116 ? -27.079 9.234 5.180 1.00 82.50 1116 GLY A N 1
ATOM 8664 C CA . GLY A 1 1116 ? -27.555 10.352 4.368 1.00 82.50 1116 GLY A CA 1
ATOM 8665 C C . GLY A 1 1116 ? -27.782 9.947 2.911 1.00 82.50 1116 GLY A C 1
ATOM 8666 O O . GLY A 1 1116 ? -26.941 9.290 2.312 1.00 82.50 1116 GLY A O 1
ATOM 8667 N N . GLU A 1 1117 ? -28.899 10.378 2.324 1.00 85.62 1117 GLU A N 1
ATOM 8668 C CA . GLU A 1 1117 ? -29.266 10.111 0.919 1.00 85.62 1117 GLU A CA 1
ATOM 8669 C C . GLU A 1 1117 ? -28.311 10.758 -0.099 1.00 85.62 1117 GLU A C 1
ATOM 8671 O O . GLU A 1 1117 ? -28.214 10.303 -1.238 1.00 85.62 1117 GLU A O 1
ATOM 8676 N N . LYS A 1 1118 ? -27.640 11.858 0.282 1.00 90.31 1118 LYS A N 1
ATOM 8677 C CA . LYS A 1 1118 ? -26.748 12.648 -0.584 1.00 90.31 1118 LYS A CA 1
ATOM 8678 C C . LYS A 1 1118 ? -25.586 13.222 0.216 1.00 90.31 1118 LYS A C 1
ATOM 8680 O O . LYS A 1 1118 ? -25.803 13.796 1.281 1.00 90.31 1118 LYS A O 1
ATOM 8685 N N . ALA A 1 1119 ? -24.373 13.104 -0.317 1.00 92.38 1119 ALA A N 1
ATOM 8686 C CA . ALA A 1 1119 ? -23.144 13.526 0.354 1.00 92.38 1119 ALA A CA 1
ATOM 8687 C C . ALA A 1 1119 ? -22.006 13.768 -0.645 1.00 92.38 1119 ALA A C 1
ATOM 8689 O O . ALA A 1 1119 ? -21.791 12.958 -1.546 1.00 92.38 1119 ALA A O 1
ATOM 8690 N N . ILE A 1 1120 ? -21.222 14.830 -0.448 1.00 93.50 1120 ILE A N 1
ATOM 8691 C CA . ILE A 1 1120 ? -19.905 14.970 -1.088 1.00 93.50 1120 ILE A CA 1
ATOM 8692 C C . ILE A 1 1120 ? -18.906 14.078 -0.342 1.00 93.50 1120 ILE A C 1
ATOM 8694 O O . ILE A 1 1120 ? -18.707 14.241 0.860 1.00 93.50 1120 ILE A O 1
ATOM 8698 N N . LEU A 1 1121 ? -18.268 13.149 -1.058 1.00 94.94 1121 LEU A N 1
ATOM 8699 C CA . LEU A 1 1121 ? -17.262 12.239 -0.501 1.00 94.94 1121 LEU A CA 1
ATOM 8700 C C . LEU A 1 1121 ? -15.849 12.800 -0.703 1.00 94.94 1121 LEU A C 1
ATOM 8702 O O . LEU A 1 1121 ? -15.089 12.908 0.259 1.00 94.94 1121 LEU A O 1
ATOM 8706 N N . LEU A 1 1122 ? -15.533 13.213 -1.937 1.00 94.75 1122 LEU A N 1
ATOM 8707 C CA . LEU A 1 1122 ? -14.298 13.911 -2.313 1.00 94.75 1122 LEU A CA 1
ATOM 8708 C C . LEU A 1 1122 ? -14.614 15.065 -3.272 1.00 94.75 1122 LEU A C 1
ATOM 8710 O O . LEU A 1 1122 ? -15.445 14.915 -4.168 1.00 94.75 1122 LEU A O 1
ATOM 8714 N N . PHE A 1 1123 ? -13.915 16.191 -3.140 1.00 93.44 1123 PHE A N 1
ATOM 8715 C CA . PHE A 1 1123 ? -14.018 17.312 -4.077 1.00 93.44 1123 PHE A CA 1
ATOM 8716 C C . PHE A 1 1123 ? -12.693 18.070 -4.211 1.00 93.44 1123 PHE A C 1
ATOM 8718 O O . PHE A 1 1123 ? -12.137 18.530 -3.218 1.00 93.44 1123 PHE A O 1
ATOM 8725 N N . GLN A 1 1124 ? -12.205 18.247 -5.438 1.00 92.56 1124 GLN A N 1
ATOM 8726 C CA . GLN A 1 1124 ? -11.027 19.060 -5.747 1.00 92.56 1124 GLN A CA 1
ATOM 8727 C C . GLN A 1 1124 ? -11.432 20.166 -6.740 1.00 92.56 1124 GLN A C 1
ATOM 8729 O O . GLN A 1 1124 ? -11.599 19.883 -7.934 1.00 92.56 1124 GLN A O 1
ATOM 8734 N N . PRO A 1 1125 ? -11.656 21.409 -6.264 1.00 87.88 1125 PRO A N 1
ATOM 8735 C CA . PRO A 1 1125 ? -12.169 22.499 -7.088 1.00 87.88 1125 PRO A CA 1
ATOM 8736 C C . PRO A 1 1125 ? -11.140 22.988 -8.120 1.00 87.88 1125 PRO A C 1
ATOM 8738 O O . PRO A 1 1125 ? -9.933 22.926 -7.877 1.00 87.88 1125 PRO A O 1
ATOM 8741 N N . PRO A 1 1126 ? -11.595 23.551 -9.253 1.00 81.75 1126 PRO A N 1
ATOM 8742 C CA . PRO A 1 1126 ? -10.700 24.119 -10.253 1.00 81.75 1126 PRO A CA 1
ATOM 8743 C C . PRO A 1 1126 ? -10.033 25.402 -9.732 1.00 81.75 1126 PRO A C 1
ATOM 8745 O O . PRO A 1 1126 ? -10.716 26.358 -9.367 1.00 81.75 1126 PRO A O 1
ATOM 8748 N N . ILE A 1 1127 ? -8.694 25.455 -9.752 1.00 73.75 1127 ILE A N 1
ATOM 8749 C CA . ILE A 1 1127 ? -7.913 26.652 -9.362 1.00 73.75 1127 ILE A CA 1
ATOM 8750 C C . ILE A 1 1127 ? -8.227 27.850 -10.280 1.00 73.75 1127 ILE A C 1
ATOM 8752 O O . ILE A 1 1127 ? -8.207 29.004 -9.855 1.00 73.75 1127 ILE A O 1
ATOM 8756 N N . ARG A 1 1128 ? -8.504 27.568 -11.557 1.00 69.12 1128 ARG A N 1
ATOM 8757 C CA . ARG A 1 1128 ? -8.801 28.530 -12.627 1.00 69.12 1128 ARG A CA 1
ATOM 8758 C C . ARG A 1 1128 ? -10.001 28.035 -13.446 1.00 69.12 1128 ARG A C 1
ATOM 8760 O O . ARG A 1 1128 ? -10.222 26.826 -13.491 1.00 69.12 1128 ARG A O 1
ATOM 8767 N N . PRO A 1 1129 ? -10.767 28.908 -14.126 1.00 67.25 1129 PRO A N 1
ATOM 8768 C CA . PRO A 1 1129 ? -11.780 28.468 -15.086 1.00 67.25 1129 PRO A CA 1
ATOM 8769 C C . PRO A 1 1129 ? -11.201 27.467 -16.100 1.00 67.25 1129 PRO A C 1
ATOM 8771 O O . PRO A 1 1129 ? -10.078 27.644 -16.559 1.00 67.25 1129 PRO A O 1
ATOM 8774 N N . HIS A 1 1130 ? -11.966 26.423 -16.433 1.00 65.50 1130 HIS A N 1
ATOM 8775 C CA . HIS A 1 1130 ? -11.577 25.327 -17.343 1.00 65.50 1130 HIS A CA 1
ATOM 8776 C C . HIS A 1 1130 ? -10.371 24.461 -16.913 1.00 65.50 1130 HIS A C 1
ATOM 8778 O O . HIS A 1 1130 ? -9.959 23.592 -17.674 1.00 65.50 1130 HIS A O 1
ATOM 8784 N N . TYR A 1 1131 ? -9.826 24.637 -15.705 1.00 72.69 1131 TYR A N 1
ATOM 8785 C CA . TYR A 1 1131 ? -8.729 23.805 -15.196 1.00 72.69 1131 TYR A CA 1
ATOM 8786 C C . TYR A 1 1131 ? -9.226 22.421 -14.720 1.00 72.69 1131 TYR A C 1
ATOM 8788 O O . TYR A 1 1131 ? -10.353 22.328 -14.207 1.00 72.69 1131 TYR A O 1
ATOM 8796 N N . PRO A 1 1132 ? -8.402 21.355 -14.811 1.00 82.62 1132 PRO A N 1
ATOM 8797 C CA . PRO A 1 1132 ? -8.758 20.036 -14.300 1.00 82.62 1132 PRO A CA 1
ATOM 8798 C C . PRO A 1 1132 ? -9.204 20.057 -12.835 1.00 82.62 1132 PRO A C 1
ATOM 8800 O O . PRO A 1 1132 ? -8.577 20.675 -11.973 1.00 82.62 1132 PRO A O 1
ATOM 8803 N N . SER A 1 1133 ? -10.320 19.385 -12.571 1.00 89.56 1133 SER A N 1
ATOM 8804 C CA . SER A 1 1133 ? -11.030 19.359 -11.285 1.00 89.56 1133 SER A CA 1
ATOM 8805 C C . SER A 1 1133 ? -11.945 18.139 -11.216 1.00 89.56 1133 SER A C 1
ATOM 8807 O O . SER A 1 1133 ? -12.312 17.606 -12.264 1.00 89.56 1133 SER A O 1
ATOM 8809 N N . PHE A 1 1134 ? -12.328 17.683 -10.019 1.00 92.62 1134 PHE A N 1
ATOM 8810 C CA . PHE A 1 1134 ? -13.241 16.540 -9.885 1.00 92.62 1134 PHE A CA 1
ATOM 8811 C C . PHE A 1 1134 ? -14.086 16.552 -8.605 1.00 92.62 1134 PHE A C 1
ATOM 8813 O O . PHE A 1 1134 ? -13.762 17.222 -7.624 1.00 92.62 1134 PHE A O 1
ATOM 8820 N N . MET A 1 1135 ? -15.169 15.774 -8.621 1.00 92.81 1135 MET A N 1
ATOM 8821 C CA . MET A 1 1135 ? -16.091 15.547 -7.511 1.00 92.81 1135 MET A CA 1
ATOM 8822 C C . MET A 1 1135 ? -16.543 14.083 -7.497 1.00 92.81 1135 MET A C 1
ATOM 8824 O O . MET A 1 1135 ? -16.950 13.560 -8.532 1.00 92.81 1135 MET A O 1
ATOM 8828 N N . VAL A 1 1136 ? -16.526 13.446 -6.326 1.00 95.19 1136 VAL A N 1
ATOM 8829 C CA . VAL A 1 1136 ? -17.186 12.158 -6.062 1.00 95.19 1136 VAL A CA 1
ATOM 8830 C C . VAL A 1 1136 ? -18.288 12.404 -5.037 1.00 95.19 1136 VAL A C 1
ATOM 8832 O O . VAL A 1 1136 ? -18.005 12.861 -3.925 1.00 95.19 1136 VAL A O 1
ATOM 8835 N N . ALA A 1 1137 ? -19.535 12.111 -5.396 1.00 94.75 1137 ALA A N 1
ATOM 8836 C CA . ALA A 1 1137 ? -20.691 12.356 -4.542 1.00 94.75 1137 ALA A CA 1
ATOM 8837 C C . ALA A 1 1137 ? -21.725 11.227 -4.623 1.00 94.75 1137 ALA A C 1
ATOM 8839 O O . ALA A 1 1137 ? -21.989 10.678 -5.693 1.00 94.75 1137 ALA A O 1
ATOM 8840 N N . LEU A 1 1138 ? -22.348 10.932 -3.483 1.00 94.00 1138 LEU A N 1
ATOM 8841 C CA . LEU A 1 1138 ? -23.591 10.174 -3.419 1.00 94.00 1138 LEU A CA 1
ATOM 8842 C C . LEU A 1 1138 ? -24.730 11.098 -3.876 1.00 94.00 1138 LEU A C 1
ATOM 8844 O O . LEU A 1 1138 ? -24.916 12.179 -3.306 1.00 94.00 1138 LEU A O 1
ATOM 8848 N N . THR A 1 1139 ? -25.456 10.702 -4.921 1.00 91.44 1139 THR A N 1
ATOM 8849 C CA . THR A 1 1139 ? -26.504 11.512 -5.571 1.00 91.44 1139 THR A CA 1
ATOM 8850 C C . THR A 1 1139 ? -27.922 11.005 -5.296 1.00 91.44 1139 THR A C 1
ATOM 8852 O O . THR A 1 1139 ? -28.880 11.782 -5.411 1.00 91.44 1139 THR A O 1
ATOM 8855 N N . GLY A 1 1140 ? -28.043 9.760 -4.830 1.00 87.19 1140 GLY A N 1
ATOM 8856 C CA . GLY A 1 1140 ? -29.232 9.149 -4.238 1.00 87.19 1140 GLY A CA 1
ATOM 8857 C C . GLY A 1 1140 ? -28.894 7.784 -3.626 1.00 87.19 1140 GLY A C 1
ATOM 8858 O O . GLY A 1 1140 ? -27.767 7.315 -3.762 1.00 87.19 1140 GLY A O 1
ATOM 8859 N N . ASP A 1 1141 ? -29.875 7.137 -2.995 1.00 86.75 1141 ASP A N 1
ATOM 8860 C CA . ASP A 1 1141 ? -29.736 5.888 -2.223 1.00 86.75 1141 ASP A CA 1
ATOM 8861 C C . ASP A 1 1141 ? -28.870 4.788 -2.861 1.00 86.75 1141 ASP A C 1
ATOM 8863 O O . ASP A 1 1141 ? -28.049 4.189 -2.171 1.00 86.75 1141 ASP A O 1
ATOM 8867 N N . ASP A 1 1142 ? -29.025 4.543 -4.164 1.00 89.31 1142 ASP A N 1
ATOM 8868 C CA . ASP A 1 1142 ? -28.272 3.530 -4.920 1.00 89.31 1142 ASP A CA 1
ATOM 8869 C C . ASP A 1 1142 ? -27.298 4.155 -5.947 1.00 89.31 1142 ASP A C 1
ATOM 8871 O O . ASP A 1 1142 ? -26.680 3.436 -6.734 1.00 89.31 1142 ASP A O 1
ATOM 8875 N N . GLN A 1 1143 ? -27.170 5.490 -5.988 1.00 91.75 1143 GLN A N 1
ATOM 8876 C CA . GLN A 1 1143 ? -26.490 6.225 -7.065 1.00 91.75 1143 GLN A CA 1
ATOM 8877 C C . GLN A 1 1143 ? -25.231 6.958 -6.595 1.00 91.75 1143 GLN A C 1
ATOM 8879 O O . GLN A 1 1143 ? -25.278 7.864 -5.758 1.00 91.75 1143 GLN A O 1
ATOM 8884 N N . LEU A 1 1144 ? -24.105 6.606 -7.216 1.00 93.69 1144 LEU A N 1
ATOM 8885 C CA . LEU A 1 1144 ? -22.805 7.233 -7.004 1.00 93.69 1144 LEU A CA 1
ATOM 8886 C C . LEU A 1 1144 ? -22.330 7.923 -8.289 1.00 93.69 1144 LEU A C 1
ATOM 8888 O O . LEU A 1 1144 ? -22.205 7.281 -9.333 1.00 93.69 1144 LEU A O 1
ATOM 8892 N N . THR A 1 1145 ? -22.000 9.211 -8.198 1.00 93.81 1145 THR A N 1
ATOM 8893 C CA . THR A 1 1145 ? -21.551 10.031 -9.332 1.00 93.81 1145 THR A CA 1
ATOM 8894 C C . THR A 1 1145 ? -20.099 10.477 -9.157 1.00 93.81 1145 THR A C 1
ATOM 8896 O O . THR A 1 1145 ? -19.716 11.006 -8.111 1.00 93.81 1145 THR A O 1
ATOM 8899 N N . PHE A 1 1146 ? -19.304 10.323 -10.216 1.00 94.50 1146 PHE A N 1
ATOM 8900 C CA . PHE A 1 1146 ? -17.967 10.887 -10.378 1.00 94.50 1146 PHE A CA 1
ATOM 8901 C C . PHE A 1 1146 ? -17.958 11.855 -11.567 1.00 94.50 1146 PHE A C 1
ATOM 8903 O O . PHE A 1 1146 ? -18.084 11.452 -12.723 1.00 94.50 1146 PHE A O 1
ATOM 8910 N N . THR A 1 1147 ? -17.815 13.146 -11.282 1.00 92.12 1147 THR A N 1
ATOM 8911 C CA . THR A 1 1147 ? -17.737 14.217 -12.286 1.00 92.12 1147 THR A CA 1
ATOM 8912 C C . THR A 1 1147 ? -16.312 14.750 -12.336 1.00 92.12 1147 THR A C 1
ATOM 8914 O O . THR A 1 1147 ? -15.740 15.050 -11.289 1.00 92.12 1147 THR A O 1
ATOM 8917 N N . PHE A 1 1148 ? -15.733 14.920 -13.525 1.00 91.50 1148 PHE A N 1
ATOM 8918 C CA . PHE A 1 1148 ? -14.385 15.475 -13.678 1.00 91.50 1148 PHE A CA 1
ATOM 8919 C C . PHE A 1 1148 ? -14.242 16.343 -14.929 1.00 91.50 1148 PHE A C 1
ATOM 8921 O O . PHE A 1 1148 ? -14.895 16.116 -15.943 1.00 91.50 1148 PHE A O 1
ATOM 8928 N N . THR A 1 1149 ? -13.364 17.339 -14.859 1.00 88.19 1149 THR A N 1
ATOM 8929 C CA . THR A 1 1149 ? -12.979 18.196 -15.986 1.00 88.19 1149 THR A CA 1
ATOM 8930 C C . THR A 1 1149 ? -11.592 17.790 -16.472 1.00 88.19 1149 THR A C 1
ATOM 8932 O O . THR A 1 1149 ? -10.667 17.662 -15.670 1.00 88.19 1149 THR A O 1
ATOM 8935 N N . LEU A 1 1150 ? -11.469 17.566 -17.779 1.00 83.38 1150 LEU A N 1
ATOM 8936 C CA . LEU A 1 1150 ? -10.244 17.152 -18.467 1.00 83.38 1150 LEU A CA 1
ATOM 8937 C C . LEU A 1 1150 ? -9.331 18.348 -18.788 1.00 83.38 1150 LEU A C 1
ATOM 8939 O O . LEU A 1 1150 ? -9.744 19.503 -18.671 1.00 83.38 1150 LEU A O 1
ATOM 8943 N N . SER A 1 1151 ? -8.102 18.082 -19.239 1.00 69.25 1151 SER A N 1
ATOM 8944 C CA . SER A 1 1151 ? -7.135 19.115 -19.667 1.00 69.25 1151 SER A CA 1
ATOM 8945 C C . SER A 1 1151 ? -7.638 20.024 -20.802 1.00 69.25 1151 SER A C 1
ATOM 8947 O O . SER A 1 1151 ? -7.227 21.177 -20.910 1.00 69.25 1151 SER A O 1
ATOM 8949 N N . THR A 1 1152 ? -8.576 19.529 -21.609 1.00 73.56 1152 THR A N 1
ATOM 8950 C CA . THR A 1 1152 ? -9.315 20.243 -22.666 1.00 73.56 1152 THR A CA 1
ATOM 8951 C C . THR A 1 1152 ? -10.360 21.235 -22.140 1.00 73.56 1152 THR A C 1
ATOM 8953 O O . THR A 1 1152 ? -10.969 21.958 -22.928 1.00 73.56 1152 THR A O 1
ATOM 8956 N N . GLY A 1 1153 ? -10.629 21.249 -20.830 1.00 74.38 1153 GLY A N 1
ATOM 8957 C CA . GLY A 1 1153 ? -11.729 21.997 -20.223 1.00 74.38 1153 GLY A CA 1
ATOM 8958 C C . GLY A 1 1153 ? -13.111 21.358 -20.416 1.00 74.38 1153 GLY A C 1
ATOM 8959 O O . GLY A 1 1153 ? -14.108 21.958 -20.012 1.00 74.38 1153 GLY A O 1
ATOM 8960 N N . THR A 1 1154 ? -13.199 20.161 -21.013 1.00 82.25 1154 THR A N 1
ATOM 8961 C CA . THR A 1 1154 ? -14.458 19.412 -21.150 1.00 82.25 1154 THR A CA 1
ATOM 8962 C C . THR A 1 1154 ? -14.771 18.637 -19.874 1.00 82.25 1154 THR A C 1
ATOM 8964 O O . THR A 1 1154 ? -13.925 17.907 -19.354 1.00 82.25 1154 THR A O 1
ATOM 8967 N N . THR A 1 1155 ? -16.004 18.753 -19.382 1.00 85.44 1155 THR A N 1
ATOM 8968 C CA . THR A 1 1155 ? -16.487 17.978 -18.232 1.00 85.44 1155 THR A CA 1
ATOM 8969 C C . THR A 1 1155 ? -17.076 16.643 -18.691 1.00 85.44 1155 THR A C 1
ATOM 8971 O O . THR A 1 1155 ? -17.856 16.590 -19.642 1.00 85.44 1155 THR A O 1
ATOM 8974 N N . ARG A 1 1156 ? -16.707 15.561 -18.004 1.00 88.62 1156 ARG A N 1
ATOM 8975 C CA . ARG A 1 1156 ? -17.242 14.205 -18.153 1.00 88.62 1156 ARG A CA 1
ATOM 8976 C C . ARG A 1 1156 ? -17.889 13.766 -16.837 1.00 88.62 1156 ARG A C 1
ATOM 8978 O O . ARG A 1 1156 ? -17.523 14.243 -15.762 1.00 88.62 1156 ARG A O 1
ATOM 8985 N N . GLU A 1 1157 ? -18.841 12.848 -16.930 1.00 89.69 1157 GLU A N 1
ATOM 8986 C CA . GLU A 1 1157 ? -19.579 12.311 -15.788 1.00 89.69 1157 GLU A CA 1
ATOM 8987 C C . GLU A 1 1157 ? -19.690 10.788 -15.913 1.00 89.69 1157 GLU A C 1
ATOM 8989 O O . GLU A 1 1157 ? -19.984 10.265 -16.989 1.00 89.69 1157 GLU A O 1
ATOM 8994 N N . LEU A 1 1158 ? -19.431 10.087 -14.812 1.00 91.38 1158 LEU A N 1
ATOM 8995 C CA . LEU A 1 1158 ? -19.600 8.649 -14.656 1.00 91.38 1158 LEU A CA 1
ATOM 8996 C C . LEU A 1 1158 ? -20.548 8.388 -13.486 1.00 91.38 1158 LEU A C 1
ATOM 8998 O O . LEU A 1 1158 ? -20.272 8.799 -12.362 1.00 91.38 1158 LEU A O 1
ATOM 9002 N N . VAL A 1 1159 ? -21.649 7.689 -13.751 1.00 92.25 1159 VAL A N 1
ATOM 9003 C CA . VAL A 1 1159 ? -22.642 7.302 -12.740 1.00 92.25 1159 VAL A CA 1
ATOM 9004 C C . VAL A 1 1159 ? -22.643 5.784 -12.615 1.00 92.25 1159 VAL A C 1
ATOM 9006 O O . VAL A 1 1159 ? -22.690 5.086 -13.628 1.00 92.25 1159 VAL A O 1
ATOM 9009 N N . ILE A 1 1160 ? -22.597 5.280 -11.383 1.00 91.81 1160 ILE A N 1
ATOM 9010 C CA . ILE A 1 1160 ? -22.793 3.863 -11.070 1.00 91.81 1160 ILE A CA 1
ATOM 9011 C C . ILE A 1 1160 ? -24.095 3.731 -10.282 1.00 91.81 1160 ILE A C 1
ATOM 9013 O O . ILE A 1 1160 ? -24.246 4.330 -9.216 1.00 91.81 1160 ILE A O 1
ATOM 9017 N N . ASN A 1 1161 ? -25.010 2.920 -10.812 1.00 89.94 1161 ASN A N 1
ATOM 9018 C CA . ASN A 1 1161 ? -26.196 2.458 -10.099 1.00 89.94 1161 ASN A CA 1
ATOM 9019 C C . ASN A 1 1161 ? -25.825 1.136 -9.417 1.00 89.94 1161 ASN A C 1
ATOM 9021 O O . ASN A 1 1161 ? -25.678 0.116 -10.089 1.00 89.94 1161 ASN A O 1
ATOM 9025 N N . SER A 1 1162 ? -25.614 1.183 -8.106 1.00 85.31 1162 SER A N 1
ATOM 9026 C CA . SER A 1 1162 ? -25.197 0.050 -7.277 1.00 85.31 1162 SER A CA 1
ATOM 9027 C C . SER A 1 1162 ? -26.305 -1.000 -7.163 1.00 85.31 1162 SER A C 1
ATOM 9029 O O . SER A 1 1162 ? -27.480 -0.661 -7.031 1.00 85.31 1162 SER A O 1
ATOM 9031 N N . HIS A 1 1163 ? -25.945 -2.284 -7.112 1.00 82.44 1163 HIS A N 1
ATOM 9032 C CA . HIS A 1 1163 ? -26.891 -3.351 -6.752 1.00 82.44 1163 HIS A CA 1
ATOM 9033 C C . HIS A 1 1163 ? -27.221 -3.408 -5.242 1.00 82.44 1163 HIS A C 1
ATOM 9035 O O . HIS A 1 1163 ? -28.015 -4.248 -4.811 1.00 82.44 1163 HIS A O 1
ATOM 9041 N N . ARG A 1 1164 ? -26.616 -2.532 -4.423 1.00 84.06 1164 ARG A N 1
ATOM 9042 C CA . ARG A 1 1164 ? -26.831 -2.409 -2.968 1.00 84.06 1164 ARG A CA 1
ATOM 9043 C C . ARG A 1 1164 ? -27.047 -0.950 -2.552 1.00 84.06 1164 ARG A C 1
ATOM 9045 O O . ARG A 1 1164 ? -26.312 -0.075 -3.009 1.00 84.06 1164 ARG A O 1
ATOM 9052 N N . ARG A 1 1165 ? -27.946 -0.729 -1.590 1.00 86.81 1165 ARG A N 1
ATOM 9053 C CA . ARG A 1 1165 ? -28.238 0.590 -1.010 1.00 86.81 1165 ARG A CA 1
ATOM 9054 C C . ARG A 1 1165 ? -27.038 1.173 -0.266 1.00 86.81 1165 ARG A C 1
ATOM 9056 O O . ARG A 1 1165 ? -26.560 0.580 0.699 1.00 86.81 1165 ARG A O 1
ATOM 9063 N N . LEU A 1 1166 ? -26.588 2.346 -0.704 1.00 89.44 1166 LEU A N 1
ATOM 9064 C CA . LEU A 1 1166 ? -25.338 2.998 -0.297 1.00 89.44 1166 LEU A CA 1
ATOM 9065 C C . LEU A 1 1166 ? -25.461 3.867 0.966 1.00 89.44 1166 LEU A C 1
ATOM 9067 O O . LEU A 1 1166 ? -24.451 4.234 1.568 1.00 89.44 1166 LEU A O 1
ATOM 9071 N N . ASN A 1 1167 ? -26.690 4.184 1.385 1.00 87.31 1167 ASN A N 1
ATOM 9072 C CA . ASN A 1 1167 ? -27.012 4.855 2.650 1.00 87.31 1167 ASN A CA 1
ATOM 9073 C C . ASN A 1 1167 ? -27.575 3.895 3.720 1.00 87.31 1167 ASN A C 1
ATOM 9075 O O . ASN A 1 1167 ? -28.299 4.309 4.626 1.00 87.31 1167 ASN A O 1
ATOM 9079 N N . GLY A 1 1168 ? -27.244 2.601 3.634 1.00 76.19 1168 GLY A N 1
ATOM 9080 C CA . GLY A 1 1168 ? -27.678 1.580 4.596 1.00 76.19 1168 GLY A CA 1
ATOM 9081 C C . GLY A 1 1168 ? -26.960 1.598 5.956 1.00 76.19 1168 GLY A C 1
ATOM 9082 O O . GLY A 1 1168 ? -27.291 0.787 6.813 1.00 76.19 1168 GLY A O 1
ATOM 9083 N N . GLY A 1 1169 ? -25.973 2.477 6.165 1.00 76.38 1169 GLY A N 1
ATOM 9084 C CA . GLY A 1 1169 ? -25.084 2.455 7.337 1.00 76.38 1169 GLY A CA 1
ATOM 9085 C C . GLY A 1 1169 ? -23.920 1.455 7.245 1.00 76.38 1169 GLY A C 1
ATOM 9086 O O . GLY A 1 1169 ? -23.062 1.443 8.129 1.00 76.38 1169 GLY A O 1
ATOM 9087 N N . GLU A 1 1170 ? -23.853 0.670 6.169 1.00 80.44 1170 GLU A N 1
ATOM 9088 C CA . GLU A 1 1170 ? -22.782 -0.290 5.883 1.00 80.44 1170 GLU A CA 1
ATOM 9089 C C . GLU A 1 1170 ? -21.551 0.353 5.232 1.00 80.44 1170 GLU A C 1
ATOM 9091 O O . GLU A 1 1170 ? -21.608 1.459 4.694 1.00 80.44 1170 GLU A O 1
ATOM 9096 N N . TRP A 1 1171 ? -20.412 -0.345 5.287 1.00 83.88 1171 TRP A N 1
ATOM 9097 C CA . TRP A 1 1171 ? -19.188 0.099 4.614 1.00 83.88 1171 TRP A CA 1
ATOM 9098 C C . TRP A 1 1171 ? -19.209 -0.221 3.117 1.00 83.88 1171 TRP A C 1
ATOM 9100 O O . TRP A 1 1171 ? -19.427 -1.361 2.710 1.00 83.88 1171 TRP A O 1
ATOM 9110 N N . HIS A 1 1172 ? -18.860 0.772 2.303 1.00 89.69 1172 HIS A N 1
ATOM 9111 C CA . HIS A 1 1172 ? -18.649 0.622 0.865 1.00 89.69 1172 HIS A CA 1
ATOM 9112 C C . HIS A 1 1172 ? -17.269 1.149 0.472 1.00 89.69 1172 HIS A C 1
ATOM 9114 O O . HIS A 1 1172 ? -16.814 2.167 1.003 1.00 89.69 1172 HIS A O 1
ATOM 9120 N N . LYS A 1 1173 ? -16.593 0.460 -0.455 1.00 89.38 1173 LYS A N 1
ATOM 9121 C CA . LYS A 1 1173 ? -15.250 0.823 -0.932 1.00 89.38 1173 LYS A CA 1
ATOM 9122 C C . LYS A 1 1173 ? -15.302 1.278 -2.389 1.00 89.38 1173 LYS A C 1
ATOM 9124 O O . LYS A 1 1173 ? -15.944 0.639 -3.216 1.00 89.38 1173 LYS A O 1
ATOM 9129 N N . ILE A 1 1174 ? -14.636 2.392 -2.674 1.00 92.00 1174 ILE A N 1
ATOM 9130 C CA . ILE A 1 1174 ? -14.549 3.040 -3.985 1.00 92.00 1174 ILE A CA 1
ATOM 9131 C C . ILE A 1 1174 ? -13.107 2.950 -4.490 1.00 92.00 1174 ILE A C 1
ATOM 9133 O O . ILE A 1 1174 ? -12.168 3.111 -3.707 1.00 92.00 1174 ILE A O 1
ATOM 9137 N N . TRP A 1 1175 ? -12.947 2.748 -5.799 1.00 90.06 1175 TRP A N 1
ATOM 9138 C CA . TRP A 1 1175 ? -11.680 2.838 -6.526 1.00 90.06 1175 TRP A CA 1
ATOM 9139 C C . TRP A 1 1175 ? -11.845 3.720 -7.780 1.00 90.06 1175 TRP A C 1
ATOM 9141 O O . TRP A 1 1175 ? -12.884 3.681 -8.446 1.00 90.06 1175 TRP A O 1
ATOM 9151 N N . ILE A 1 1176 ? -10.808 4.495 -8.102 1.00 91.75 1176 ILE A N 1
ATOM 9152 C CA . ILE A 1 1176 ? -10.645 5.263 -9.345 1.00 91.75 1176 ILE A CA 1
ATOM 9153 C C . ILE A 1 1176 ? -9.240 4.966 -9.877 1.00 91.75 1176 ILE A C 1
ATOM 9155 O O . ILE A 1 1176 ? -8.254 5.321 -9.229 1.00 91.75 1176 ILE A O 1
ATOM 9159 N N . ASP A 1 1177 ? -9.146 4.342 -11.047 1.00 88.50 1177 ASP A N 1
ATOM 9160 C CA . ASP A 1 1177 ? -7.886 4.010 -11.719 1.00 88.50 1177 ASP A CA 1
ATOM 9161 C C . ASP A 1 1177 ? -7.971 4.282 -13.229 1.00 88.50 1177 ASP A C 1
ATOM 9163 O O . ASP A 1 1177 ? -9.053 4.278 -13.820 1.00 88.50 1177 ASP A O 1
ATOM 9167 N N . TYR A 1 1178 ? -6.848 4.604 -13.877 1.00 86.12 1178 TYR A N 1
ATOM 9168 C CA . TYR A 1 1178 ? -6.864 5.090 -15.264 1.00 86.12 1178 TYR A CA 1
ATOM 9169 C C . TYR A 1 1178 ? -5.549 4.851 -16.015 1.00 86.12 1178 TYR A C 1
ATOM 9171 O O . TYR A 1 1178 ? -4.485 4.712 -15.419 1.00 86.12 1178 TYR A O 1
ATOM 9179 N N . ASN A 1 1179 ? -5.620 4.890 -17.348 1.00 76.00 1179 ASN A N 1
ATOM 9180 C CA . ASN A 1 1179 ? -4.451 4.986 -18.220 1.00 76.00 1179 ASN A CA 1
ATOM 9181 C C . ASN A 1 1179 ? -4.640 6.074 -19.292 1.00 76.00 1179 ASN A C 1
ATOM 9183 O O . ASN A 1 1179 ? -5.623 6.811 -19.277 1.00 76.00 1179 ASN A O 1
ATOM 9187 N N . GLN A 1 1180 ? -3.698 6.185 -20.233 1.00 69.81 1180 GLN A N 1
ATOM 9188 C CA . GLN A 1 1180 ? -3.698 7.216 -21.286 1.00 69.81 1180 GLN A CA 1
ATOM 9189 C C . GLN A 1 1180 ? -4.950 7.230 -22.186 1.00 69.81 1180 GLN A C 1
ATOM 9191 O O . GLN A 1 1180 ? -5.158 8.209 -22.894 1.00 69.81 1180 GLN A O 1
ATOM 9196 N N . TYR A 1 1181 ? -5.763 6.169 -22.181 1.00 72.94 1181 TYR A N 1
ATOM 9197 C CA . TYR A 1 1181 ? -6.895 5.999 -23.098 1.00 72.94 1181 TYR A CA 1
ATOM 9198 C C . TYR A 1 1181 ? -8.228 5.696 -22.395 1.00 72.94 1181 TYR A C 1
ATOM 9200 O O . TYR A 1 1181 ? -9.271 5.698 -23.050 1.00 72.94 1181 TYR A O 1
ATOM 9208 N N . HIS A 1 1182 ? -8.217 5.394 -21.092 1.00 81.56 1182 HIS A N 1
ATOM 9209 C CA . HIS A 1 1182 ? -9.404 4.945 -20.363 1.00 81.56 1182 HIS A CA 1
ATOM 9210 C C . HIS A 1 1182 ? -9.390 5.391 -18.898 1.00 81.56 1182 HIS A C 1
ATOM 9212 O O . HIS A 1 1182 ? -8.339 5.391 -18.259 1.00 81.56 1182 HIS A O 1
ATOM 9218 N N . VAL A 1 1183 ? -10.576 5.628 -18.337 1.00 89.19 1183 VAL A N 1
ATOM 9219 C CA . VAL A 1 1183 ? -10.799 5.832 -16.895 1.00 89.19 1183 VAL A CA 1
ATOM 9220 C C . VAL A 1 1183 ? -11.764 4.762 -16.391 1.00 89.19 1183 VAL A C 1
ATOM 9222 O O . VAL A 1 1183 ? -12.807 4.543 -17.010 1.00 89.19 1183 VAL A O 1
ATOM 9225 N N . ARG A 1 1184 ? -11.447 4.107 -15.271 1.00 90.75 1184 ARG A N 1
ATOM 9226 C CA . ARG A 1 1184 ? -12.320 3.163 -14.564 1.00 90.75 1184 ARG A CA 1
ATOM 9227 C C . ARG A 1 1184 ? -12.746 3.757 -13.220 1.00 90.75 1184 ARG A C 1
ATOM 9229 O O . ARG A 1 1184 ? -11.940 4.294 -12.466 1.00 90.75 1184 ARG A O 1
ATOM 9236 N N . PHE A 1 1185 ? -14.037 3.646 -12.933 1.00 93.19 1185 PHE A N 1
ATOM 9237 C CA . PHE A 1 1185 ? -14.649 3.992 -11.653 1.00 93.19 1185 PHE A CA 1
ATOM 9238 C C . PHE A 1 1185 ? -15.377 2.757 -11.125 1.00 93.19 1185 PHE A C 1
ATOM 9240 O O . PHE A 1 1185 ? -16.030 2.058 -11.903 1.00 93.19 1185 PHE A O 1
ATOM 9247 N N . MET A 1 1186 ? -15.246 2.451 -9.835 1.00 90.44 1186 MET A N 1
ATOM 9248 C CA . MET A 1 1186 ? -15.798 1.227 -9.252 1.00 90.44 1186 MET A CA 1
ATOM 9249 C C . MET A 1 1186 ? -16.216 1.426 -7.796 1.00 90.44 1186 MET A C 1
ATOM 9251 O O . MET A 1 1186 ? -15.492 2.054 -7.022 1.00 90.44 1186 MET A O 1
ATOM 9255 N N . ILE A 1 1187 ? -17.346 0.830 -7.413 1.00 91.12 1187 ILE A N 1
ATOM 9256 C CA . ILE A 1 1187 ? -17.799 0.699 -6.027 1.00 91.12 1187 ILE A CA 1
ATOM 9257 C C . ILE A 1 1187 ? -18.114 -0.767 -5.715 1.00 91.12 1187 ILE A C 1
ATOM 9259 O O . ILE A 1 1187 ? -18.921 -1.407 -6.381 1.00 91.12 1187 ILE A O 1
ATOM 9263 N N . ASN A 1 1188 ? -17.472 -1.304 -4.678 1.00 85.38 1188 ASN A N 1
ATOM 9264 C CA . ASN A 1 1188 ? -17.525 -2.715 -4.291 1.00 85.38 1188 ASN A CA 1
ATOM 9265 C C . ASN A 1 1188 ? -17.140 -3.651 -5.465 1.00 85.38 1188 ASN A C 1
ATOM 9267 O O . ASN A 1 1188 ? -15.953 -3.818 -5.743 1.00 85.38 1188 ASN A O 1
ATOM 9271 N N . THR A 1 1189 ? -18.121 -4.234 -6.161 1.00 81.44 1189 THR A N 1
ATOM 9272 C CA . THR A 1 1189 ? -17.963 -5.066 -7.372 1.00 81.44 1189 THR A CA 1
ATOM 9273 C C . THR A 1 1189 ? -18.349 -4.356 -8.670 1.00 81.44 1189 THR A C 1
ATOM 9275 O O . THR A 1 1189 ? -17.986 -4.816 -9.754 1.00 81.44 1189 THR A O 1
ATOM 9278 N N . ASP A 1 1190 ? -19.096 -3.260 -8.571 1.00 86.31 1190 ASP A N 1
ATOM 9279 C CA . ASP A 1 1190 ? -19.846 -2.671 -9.674 1.00 86.31 1190 ASP A CA 1
ATOM 9280 C C . ASP A 1 1190 ? -19.006 -1.540 -10.280 1.00 86.31 1190 ASP A C 1
ATOM 9282 O O . ASP A 1 1190 ? -18.541 -0.649 -9.566 1.00 86.31 1190 ASP A O 1
ATOM 9286 N N . TYR A 1 1191 ? -18.753 -1.587 -11.592 1.00 88.75 1191 TYR A N 1
ATOM 9287 C CA . TYR A 1 1191 ? -17.806 -0.688 -12.257 1.00 88.75 1191 TYR A CA 1
ATOM 9288 C C . TYR A 1 1191 ? -18.342 -0.103 -13.563 1.00 88.75 1191 TYR A C 1
ATOM 9290 O O . TYR A 1 1191 ? -19.090 -0.741 -14.301 1.00 88.75 1191 TYR A O 1
ATOM 9298 N N . GLN A 1 1192 ? -17.860 1.095 -13.883 1.00 89.31 1192 GLN A N 1
ATOM 9299 C CA . GLN A 1 1192 ? -18.066 1.771 -15.157 1.00 89.31 1192 GLN A CA 1
ATOM 9300 C C . GLN A 1 1192 ? -16.706 2.186 -15.734 1.00 89.31 1192 GLN A C 1
ATOM 9302 O O . GLN A 1 1192 ? -15.798 2.581 -15.004 1.00 89.31 1192 GLN A O 1
ATOM 9307 N N . MET A 1 1193 ? -16.557 2.098 -17.057 1.00 86.25 1193 MET A N 1
ATOM 9308 C CA . MET A 1 1193 ? -15.366 2.574 -17.771 1.00 86.25 1193 MET A CA 1
ATOM 9309 C C . MET A 1 1193 ? -15.747 3.654 -18.789 1.00 86.25 1193 MET A C 1
ATOM 9311 O O . MET A 1 1193 ? -16.832 3.599 -19.376 1.00 86.25 1193 MET A O 1
ATOM 9315 N N . LEU A 1 1194 ? -14.846 4.612 -19.000 1.00 88.00 1194 LEU A N 1
ATOM 9316 C CA . LEU A 1 1194 ? -14.905 5.626 -20.051 1.00 88.00 1194 LEU A CA 1
ATOM 9317 C C . LEU A 1 1194 ? -13.708 5.464 -20.989 1.00 88.00 1194 LEU A C 1
ATOM 9319 O O . LEU A 1 1194 ? -12.581 5.326 -20.520 1.00 88.00 1194 LEU A O 1
ATOM 9323 N N . ASP A 1 1195 ? -13.959 5.552 -22.291 1.00 83.44 1195 ASP A N 1
ATOM 9324 C CA . ASP A 1 1195 ? -12.932 5.776 -23.308 1.00 83.44 1195 ASP A CA 1
ATOM 9325 C C . ASP A 1 1195 ? -12.646 7.280 -23.439 1.00 83.44 1195 ASP A C 1
ATOM 9327 O O . ASP A 1 1195 ? -13.581 8.063 -23.628 1.00 83.44 1195 ASP A O 1
ATOM 9331 N N . LEU A 1 1196 ? -11.374 7.677 -23.390 1.00 79.44 1196 LEU A N 1
ATOM 9332 C CA . LEU A 1 1196 ? -10.939 9.045 -23.691 1.00 79.44 1196 LEU A CA 1
ATOM 9333 C C . LEU A 1 1196 ? -10.724 9.224 -25.202 1.00 79.44 1196 LEU A C 1
ATOM 9335 O O . LEU A 1 1196 ? -10.324 8.288 -25.903 1.00 79.44 1196 LEU A O 1
ATOM 9339 N N . LEU A 1 1197 ? -10.981 10.429 -25.712 1.00 78.44 1197 LEU A N 1
ATOM 9340 C CA . LEU A 1 1197 ? -10.601 10.818 -27.071 1.00 78.44 1197 LEU A CA 1
ATOM 9341 C C . LEU A 1 1197 ? -9.081 11.092 -27.155 1.00 78.44 1197 LEU A C 1
ATOM 9343 O O . LEU A 1 1197 ? -8.474 11.425 -26.138 1.00 78.44 1197 LEU A O 1
ATOM 9347 N N . PRO A 1 1198 ? -8.437 10.982 -28.337 1.00 65.44 1198 PRO A N 1
ATOM 9348 C CA . PRO A 1 1198 ? -6.992 11.218 -28.491 1.00 65.44 1198 PRO A CA 1
ATOM 9349 C C . PRO A 1 1198 ? -6.494 12.595 -28.017 1.00 65.44 1198 PRO A C 1
ATOM 9351 O O . PRO A 1 1198 ? -5.314 12.752 -27.712 1.00 65.44 1198 PRO A O 1
ATOM 9354 N N . GLU A 1 1199 ? -7.381 13.587 -27.982 1.00 68.19 1199 GLU A N 1
ATOM 9355 C CA . GLU A 1 1199 ? -7.150 14.951 -27.509 1.00 68.19 1199 GLU A CA 1
ATOM 9356 C C . GLU A 1 1199 ? -7.419 15.170 -26.002 1.00 68.19 1199 GLU A C 1
ATOM 9358 O O . GLU A 1 1199 ? -7.160 16.261 -25.498 1.00 68.19 1199 GLU A O 1
ATOM 9363 N N . GLU A 1 1200 ? -7.926 14.171 -25.270 1.00 77.00 1200 GLU A N 1
ATOM 9364 C CA . GLU A 1 1200 ? -8.321 14.278 -23.857 1.00 77.00 1200 GLU A CA 1
ATOM 9365 C C . GLU A 1 1200 ? -7.293 13.636 -22.904 1.00 77.00 1200 GLU A C 1
ATOM 9367 O O . GLU A 1 1200 ? -7.161 12.414 -22.861 1.00 77.00 1200 GLU A O 1
ATOM 9372 N N . GLU A 1 1201 ? -6.623 14.430 -22.053 1.00 73.00 1201 GLU A N 1
ATOM 9373 C CA . GLU A 1 1201 ? -5.818 13.894 -20.937 1.00 73.00 1201 GLU A CA 1
ATOM 9374 C C . GLU A 1 1201 ? -6.594 13.945 -19.611 1.00 73.00 1201 GLU A C 1
ATOM 9376 O O . GLU A 1 1201 ? -7.182 14.968 -19.237 1.00 73.00 1201 GLU A O 1
ATOM 9381 N N . PHE A 1 1202 ? -6.562 12.832 -18.872 1.00 80.81 1202 PHE A N 1
ATOM 9382 C CA . PHE A 1 1202 ? -7.093 12.739 -17.517 1.00 80.81 1202 PHE A CA 1
ATOM 9383 C C . PHE A 1 1202 ? -6.099 13.316 -16.497 1.00 80.81 1202 PHE A C 1
ATOM 9385 O O . PHE A 1 1202 ? -5.081 12.705 -16.157 1.00 80.81 1202 PHE A O 1
ATOM 9392 N N . GLY A 1 1203 ? -6.407 14.526 -16.025 1.00 72.94 1203 GLY A N 1
ATOM 9393 C CA . GLY A 1 1203 ? -5.504 15.344 -15.219 1.00 72.94 1203 GLY A CA 1
ATOM 9394 C C . GLY A 1 1203 ? -4.471 16.103 -16.078 1.00 72.94 1203 GLY A C 1
ATOM 9395 O O . GLY A 1 1203 ? -4.707 16.317 -17.265 1.00 72.94 1203 GLY A O 1
ATOM 9396 N N . PRO A 1 1204 ? -3.336 16.538 -15.496 1.00 70.50 1204 PRO A N 1
ATOM 9397 C CA . PRO A 1 1204 ? -3.029 16.493 -14.068 1.00 70.50 1204 PRO A CA 1
ATOM 9398 C C . PRO A 1 1204 ? -3.969 17.393 -13.257 1.00 70.50 1204 PRO A C 1
ATOM 9400 O O . PRO A 1 1204 ? -4.171 18.559 -13.587 1.00 70.50 1204 PRO A O 1
ATOM 9403 N N . PHE A 1 1205 ? -4.506 16.865 -12.160 1.00 80.62 1205 PHE A N 1
ATOM 9404 C CA . PHE A 1 1205 ? -5.260 17.665 -11.192 1.00 80.62 1205 PHE A CA 1
ATOM 9405 C C . PHE A 1 1205 ? -4.297 18.465 -10.289 1.00 80.62 1205 PHE A C 1
ATOM 9407 O O . PHE A 1 1205 ? -3.161 18.045 -10.056 1.00 80.62 1205 PHE A O 1
ATOM 9414 N N . GLU A 1 1206 ? -4.718 19.634 -9.791 1.00 73.88 1206 GLU A N 1
ATOM 9415 C CA . GLU A 1 1206 ? -3.949 20.457 -8.835 1.00 73.88 1206 GLU A CA 1
ATOM 9416 C C . GLU A 1 1206 ? -4.864 21.095 -7.778 1.00 73.88 1206 GLU A C 1
ATOM 9418 O O . GLU A 1 1206 ? -6.080 21.137 -7.961 1.00 73.88 1206 GLU A O 1
ATOM 9423 N N . GLY A 1 1207 ? -4.284 21.605 -6.685 1.00 73.00 1207 GLY A N 1
ATOM 9424 C CA . GLY A 1 1207 ? -4.994 22.307 -5.610 1.00 73.00 1207 GLY A CA 1
ATOM 9425 C C . GLY A 1 1207 ? -5.057 21.511 -4.305 1.00 73.00 1207 GLY A C 1
ATOM 9426 O O . GLY A 1 1207 ? -4.285 20.571 -4.097 1.00 73.00 1207 GLY A O 1
ATOM 9427 N N . SER A 1 1208 ? -5.969 21.902 -3.415 1.00 80.50 1208 SER A N 1
ATOM 9428 C CA . SER A 1 1208 ? -6.353 21.110 -2.241 1.00 80.50 1208 SER A CA 1
ATOM 9429 C C . SER A 1 1208 ? -7.549 20.222 -2.580 1.00 80.50 1208 SER A C 1
ATOM 9431 O O . SER A 1 1208 ? -8.457 20.654 -3.289 1.00 80.50 1208 SER A O 1
ATOM 9433 N N . MET A 1 1209 ? -7.569 19.003 -2.046 1.00 89.75 1209 MET A N 1
ATOM 9434 C CA . MET A 1 1209 ? -8.739 18.126 -2.083 1.00 89.75 1209 MET A CA 1
ATOM 9435 C C . MET A 1 1209 ? -9.467 18.215 -0.743 1.00 89.75 1209 MET A C 1
ATOM 9437 O O . MET A 1 1209 ? -8.844 18.177 0.316 1.00 89.75 1209 MET A O 1
ATOM 9441 N N . TYR A 1 1210 ? -10.788 18.311 -0.791 1.00 91.19 1210 TYR A N 1
ATOM 9442 C CA . TYR A 1 1210 ? -11.655 18.268 0.374 1.00 91.19 1210 TYR A CA 1
ATOM 9443 C C . TYR A 1 1210 ? -12.266 16.873 0.520 1.00 91.19 1210 TYR A C 1
ATOM 9445 O O . TYR A 1 1210 ? -12.768 16.300 -0.449 1.00 91.19 1210 TYR A O 1
ATOM 9453 N N . ILE A 1 1211 ? -12.216 16.336 1.736 1.00 92.44 1211 ILE A N 1
ATOM 9454 C CA . ILE A 1 1211 ? -12.850 15.077 2.133 1.00 92.44 1211 ILE A CA 1
ATOM 9455 C C . ILE A 1 1211 ? -14.113 15.406 2.927 1.00 92.44 1211 ILE A C 1
ATOM 9457 O O . ILE A 1 1211 ? -14.064 16.234 3.839 1.00 92.44 1211 ILE A O 1
ATOM 9461 N N . GLY A 1 1212 ? -15.220 14.739 2.599 1.00 88.56 1212 GLY A N 1
ATOM 9462 C CA . GLY A 1 1212 ? -16.468 14.790 3.364 1.00 88.56 1212 GLY A CA 1
ATOM 9463 C C . GLY A 1 1212 ? -17.263 16.096 3.271 1.00 88.56 1212 GLY A C 1
ATOM 9464 O O . GLY A 1 1212 ? -18.293 16.210 3.917 1.00 88.56 1212 GLY A O 1
ATOM 9465 N N . GLY A 1 1213 ? -16.843 17.078 2.473 1.00 88.06 1213 GLY A N 1
ATOM 9466 C CA . GLY A 1 1213 ? -17.524 18.370 2.347 1.00 88.06 1213 GLY A CA 1
ATOM 9467 C C . GLY A 1 1213 ? -16.666 19.379 1.588 1.00 88.06 1213 GLY A C 1
ATOM 9468 O O . GLY A 1 1213 ? -15.718 18.988 0.914 1.00 88.06 1213 GLY A O 1
ATOM 9469 N N . ALA A 1 1214 ? -16.987 20.671 1.694 1.00 85.06 1214 ALA A N 1
ATOM 9470 C CA . ALA A 1 1214 ? -16.131 21.793 1.287 1.00 85.06 1214 ALA A CA 1
ATOM 9471 C C . ALA A 1 1214 ? -16.646 23.104 1.915 1.00 85.06 1214 ALA A C 1
ATOM 9473 O O . ALA A 1 1214 ? -17.698 23.123 2.553 1.00 85.06 1214 ALA A O 1
ATOM 9474 N N . THR A 1 1215 ? -15.950 24.226 1.704 1.00 82.44 1215 THR A N 1
ATOM 9475 C CA . THR A 1 1215 ? -16.433 25.542 2.156 1.00 82.44 1215 THR A CA 1
ATOM 9476 C C . THR A 1 1215 ? -17.697 25.983 1.408 1.00 82.44 1215 THR A C 1
ATOM 9478 O O . THR A 1 1215 ? -17.820 25.809 0.194 1.00 82.44 1215 THR A O 1
ATOM 9481 N N . PHE A 1 1216 ? -18.626 26.627 2.122 1.00 76.62 1216 PHE A N 1
ATOM 9482 C CA . PHE A 1 1216 ? -19.918 27.075 1.582 1.00 76.62 1216 PHE A CA 1
ATOM 9483 C C . PHE A 1 1216 ? -19.800 27.915 0.294 1.00 76.62 1216 PHE A C 1
ATOM 9485 O O . PHE A 1 1216 ? -20.625 27.781 -0.609 1.00 76.62 1216 PHE A O 1
ATOM 9492 N N . ASP A 1 1217 ? -18.756 28.741 0.163 1.00 76.06 1217 ASP A N 1
ATOM 9493 C CA . ASP A 1 1217 ? -18.508 29.546 -1.039 1.00 76.06 1217 ASP A CA 1
ATOM 9494 C C . ASP A 1 1217 ? -18.249 28.715 -2.304 1.00 76.06 1217 ASP A C 1
ATOM 9496 O O . ASP A 1 1217 ? -18.696 29.105 -3.385 1.00 76.06 1217 ASP A O 1
ATOM 9500 N N . LEU A 1 1218 ? -17.596 27.555 -2.177 1.00 77.19 1218 LEU A N 1
ATOM 9501 C CA . LEU A 1 1218 ? -17.386 26.617 -3.283 1.00 77.19 1218 LEU A CA 1
ATOM 9502 C C . LEU A 1 1218 ? -18.685 25.871 -3.640 1.00 77.19 1218 LEU A C 1
ATOM 9504 O O . LEU A 1 1218 ? -18.994 25.676 -4.816 1.00 77.19 1218 LEU A O 1
ATOM 9508 N N . LEU A 1 1219 ? -19.478 25.503 -2.628 1.00 78.62 1219 LEU A N 1
ATOM 9509 C CA . LEU A 1 1219 ? -20.696 24.694 -2.780 1.00 78.62 1219 LEU A CA 1
ATOM 9510 C C . LEU A 1 1219 ? -21.869 25.436 -3.445 1.00 78.62 1219 LEU A C 1
ATOM 9512 O O . LEU A 1 1219 ? -22.801 24.801 -3.942 1.00 78.62 1219 LEU A O 1
ATOM 9516 N N . LYS A 1 1220 ? -21.835 26.775 -3.514 1.00 70.50 1220 LYS A N 1
ATOM 9517 C CA . LYS A 1 1220 ? -22.917 27.613 -4.079 1.00 70.50 1220 LYS A CA 1
ATOM 9518 C C . LYS A 1 1220 ? -23.390 27.180 -5.475 1.00 70.50 1220 LYS A C 1
ATOM 9520 O O . LYS A 1 1220 ? -24.581 27.316 -5.763 1.00 70.50 1220 LYS A O 1
ATOM 9525 N N . LYS A 1 1221 ? -22.488 26.651 -6.313 1.00 69.56 1221 LYS A N 1
ATOM 9526 C CA . LYS A 1 1221 ? -22.750 26.247 -7.710 1.00 69.56 1221 LYS A CA 1
ATOM 9527 C C . LYS A 1 1221 ? -23.005 24.745 -7.923 1.00 69.56 1221 LYS A C 1
ATOM 9529 O O . LYS A 1 1221 ? -23.269 24.357 -9.056 1.00 69.56 1221 LYS A O 1
ATOM 9534 N N . LEU A 1 1222 ? -22.911 23.909 -6.887 1.00 76.50 1222 LEU A N 1
ATOM 9535 C CA . LEU A 1 1222 ? -23.016 22.449 -7.020 1.00 76.50 1222 LEU A CA 1
ATOM 9536 C C . LEU A 1 1222 ? -24.449 21.936 -6.802 1.00 76.50 1222 LEU A C 1
ATOM 9538 O O . LEU A 1 1222 ? -25.264 22.576 -6.133 1.00 76.50 1222 LEU A O 1
ATOM 9542 N N . SER A 1 1223 ? -24.744 20.770 -7.383 1.00 73.94 1223 SER A N 1
ATOM 9543 C CA . SER A 1 1223 ? -26.020 20.052 -7.246 1.00 73.94 1223 SER A CA 1
ATOM 9544 C C . SER A 1 1223 ? -26.170 19.406 -5.865 1.00 73.94 1223 SER A C 1
ATOM 9546 O O . SER A 1 1223 ? -27.222 19.524 -5.237 1.00 73.94 1223 SER A O 1
ATOM 9548 N N . VAL A 1 1224 ? -25.104 18.776 -5.364 1.00 79.00 1224 VAL A N 1
ATOM 9549 C CA . VAL A 1 1224 ? -24.987 18.309 -3.977 1.00 79.00 1224 VAL A CA 1
ATOM 9550 C C . VAL A 1 1224 ? -24.327 19.413 -3.149 1.00 79.00 1224 VAL A C 1
ATOM 9552 O O . VAL A 1 1224 ? -23.291 19.949 -3.535 1.00 79.00 1224 VAL A O 1
ATOM 9555 N N . LYS A 1 1225 ? -24.947 19.772 -2.019 1.00 83.50 1225 LYS A N 1
ATOM 9556 C CA . LYS A 1 1225 ? -24.482 20.838 -1.105 1.00 83.50 1225 LYS A CA 1
ATOM 9557 C C . LYS A 1 1225 ? -24.272 20.368 0.337 1.00 83.50 1225 LYS A C 1
ATOM 9559 O O . LYS A 1 1225 ? -23.873 21.165 1.177 1.00 83.50 1225 LYS A O 1
ATOM 9564 N N . ALA A 1 1226 ? -24.562 19.101 0.621 1.00 83.81 1226 ALA A N 1
ATOM 9565 C CA . ALA A 1 1226 ? -24.330 18.486 1.919 1.00 83.81 1226 ALA A CA 1
ATOM 9566 C C . ALA A 1 1226 ? -22.977 17.763 1.922 1.00 83.81 1226 ALA A C 1
ATOM 9568 O O . ALA A 1 1226 ? -22.671 17.000 1.000 1.00 83.81 1226 ALA A O 1
ATOM 9569 N N . GLY A 1 1227 ? -22.192 17.986 2.973 1.00 85.62 1227 GLY A N 1
ATOM 9570 C CA . GLY A 1 1227 ? -21.099 17.098 3.340 1.00 85.62 1227 GLY A CA 1
ATOM 9571 C C . GLY A 1 1227 ? -21.589 15.718 3.791 1.00 85.62 1227 GLY A C 1
ATOM 9572 O O . GLY A 1 1227 ? -22.776 15.491 4.037 1.00 85.62 1227 GLY A O 1
ATOM 9573 N N . LEU A 1 1228 ? -20.643 14.794 3.895 1.00 89.94 1228 LEU A N 1
ATOM 9574 C CA . LEU A 1 1228 ? -20.798 13.441 4.397 1.00 89.94 1228 LEU A CA 1
ATOM 9575 C C . LEU A 1 1228 ? -21.162 13.451 5.884 1.00 89.94 1228 LEU A C 1
ATOM 9577 O O . LEU A 1 1228 ? -20.289 13.513 6.737 1.00 89.94 1228 LEU A O 1
ATOM 9581 N N . ILE A 1 1229 ? -22.441 13.259 6.201 1.00 87.62 1229 ILE A N 1
ATOM 9582 C CA . ILE A 1 1229 ? -22.861 12.775 7.525 1.00 87.62 1229 ILE A CA 1
ATOM 9583 C C . ILE A 1 1229 ? -22.573 11.264 7.553 1.00 87.62 1229 ILE A C 1
ATOM 9585 O O . ILE A 1 1229 ? -23.436 10.423 7.295 1.00 87.62 1229 ILE A O 1
ATOM 9589 N N . GLY A 1 1230 ? -21.298 10.914 7.709 1.00 87.31 1230 GLY A N 1
ATOM 9590 C CA . GLY A 1 1230 ? -20.804 9.546 7.582 1.00 87.31 1230 GLY A CA 1
ATOM 9591 C C . GLY A 1 1230 ? -19.348 9.374 8.018 1.00 87.31 1230 GLY A C 1
ATOM 9592 O O . GLY A 1 1230 ? -18.637 10.343 8.301 1.00 87.31 1230 GLY A O 1
ATOM 9593 N N . CYS A 1 1231 ? -18.915 8.116 8.131 1.00 89.88 1231 CYS A N 1
ATOM 9594 C CA . CYS A 1 1231 ? -17.520 7.797 8.417 1.00 89.88 1231 CYS A CA 1
ATOM 9595 C C . CYS A 1 1231 ? -16.759 7.641 7.109 1.00 89.88 1231 CYS A C 1
ATOM 9597 O O . CYS A 1 1231 ? -17.300 7.155 6.115 1.00 89.88 1231 CYS A O 1
ATOM 9599 N N . PHE A 1 1232 ? -15.474 7.965 7.150 1.00 92.25 1232 PHE A N 1
ATOM 9600 C CA . PHE A 1 1232 ? -14.557 7.857 6.025 1.00 92.25 1232 PHE A CA 1
ATOM 9601 C C . PHE A 1 1232 ? -13.259 7.195 6.493 1.00 92.25 1232 PHE A C 1
ATOM 9603 O O . PHE A 1 1232 ? -12.764 7.501 7.582 1.00 92.25 1232 PHE A O 1
ATOM 9610 N N . ARG A 1 1233 ? -12.710 6.277 5.694 1.00 88.44 1233 ARG A N 1
ATOM 9611 C CA . ARG A 1 1233 ? -11.480 5.549 6.031 1.00 88.44 1233 ARG A CA 1
ATOM 9612 C C . ARG A 1 1233 ? -10.660 5.134 4.820 1.00 88.44 1233 ARG A C 1
ATOM 9614 O O . ARG A 1 1233 ? -11.182 5.010 3.714 1.00 88.44 1233 ARG A O 1
ATOM 9621 N N . GLY A 1 1234 ? -9.392 4.823 5.082 1.00 79.88 1234 GLY A N 1
ATOM 9622 C CA . GLY A 1 1234 ? -8.535 4.076 4.160 1.00 79.88 1234 GLY A CA 1
ATOM 9623 C C . GLY A 1 1234 ? -8.323 4.744 2.807 1.00 79.88 1234 GLY A C 1
ATOM 9624 O O . GLY A 1 1234 ? -8.351 4.064 1.785 1.00 79.88 1234 GLY A O 1
ATOM 9625 N N . LEU A 1 1235 ? -8.137 6.068 2.806 1.00 89.69 1235 LEU A N 1
ATOM 9626 C CA . LEU A 1 1235 ? -7.752 6.818 1.615 1.00 89.69 1235 LEU A CA 1
ATOM 9627 C C . LEU A 1 1235 ? -6.320 6.453 1.213 1.00 89.69 1235 LEU A C 1
ATOM 9629 O O . LEU A 1 1235 ? -5.349 6.883 1.839 1.00 89.69 1235 LEU A O 1
ATOM 9633 N N . VAL A 1 1236 ? -6.222 5.651 0.160 1.00 83.75 1236 VAL A N 1
ATOM 9634 C CA . VAL A 1 1236 ? -4.991 5.313 -0.547 1.00 83.75 1236 VAL A CA 1
ATOM 9635 C C . VAL A 1 1236 ? -4.898 6.214 -1.771 1.00 83.75 1236 VAL A C 1
ATOM 9637 O O . VAL A 1 1236 ? -5.838 6.280 -2.565 1.00 83.75 1236 VAL A O 1
ATOM 9640 N N . VAL A 1 1237 ? -3.759 6.881 -1.936 1.00 81.75 1237 VAL A N 1
ATOM 9641 C CA . VAL A 1 1237 ? -3.425 7.656 -3.133 1.00 81.75 1237 VAL A CA 1
ATOM 9642 C C . VAL A 1 1237 ? -2.094 7.141 -3.668 1.00 81.75 1237 VAL A C 1
ATOM 9644 O O . VAL A 1 1237 ? -1.080 7.180 -2.975 1.00 81.75 1237 VAL A O 1
ATOM 9647 N N . ASN A 1 1238 ? -2.095 6.630 -4.898 1.00 71.44 1238 ASN A N 1
ATOM 9648 C CA . ASN A 1 1238 ? -0.919 6.098 -5.597 1.00 71.44 1238 ASN A CA 1
ATOM 9649 C C . ASN A 1 1238 ? -0.196 4.964 -4.841 1.00 71.44 1238 ASN A C 1
ATOM 9651 O O . ASN A 1 1238 ? 1.017 4.807 -4.959 1.00 71.44 1238 ASN A O 1
ATOM 9655 N N . GLY A 1 1239 ? -0.934 4.194 -4.036 1.00 66.75 1239 GLY A N 1
ATOM 9656 C CA . GLY A 1 1239 ? -0.392 3.147 -3.164 1.00 66.75 1239 GLY A CA 1
ATOM 9657 C C . GLY A 1 1239 ? 0.048 3.622 -1.773 1.00 66.75 1239 GLY A C 1
ATOM 9658 O O . GLY A 1 1239 ? 0.199 2.786 -0.886 1.00 66.75 1239 GLY A O 1
ATOM 9659 N N . GLU A 1 1240 ? 0.180 4.930 -1.518 1.00 70.81 1240 GLU A N 1
ATOM 9660 C CA . GLU A 1 1240 ? 0.435 5.439 -0.164 1.00 70.81 1240 GLU A CA 1
ATOM 9661 C C . GLU A 1 1240 ? -0.882 5.678 0.596 1.00 70.81 1240 GLU A C 1
ATOM 9663 O O . GLU A 1 1240 ? -1.800 6.332 0.100 1.00 70.81 1240 GLU A O 1
ATOM 9668 N N . ILE A 1 1241 ? -0.978 5.168 1.829 1.00 74.56 1241 ILE A N 1
ATOM 9669 C CA . ILE A 1 1241 ? -2.086 5.471 2.748 1.00 74.56 1241 ILE A CA 1
ATOM 9670 C C . ILE A 1 1241 ? -1.872 6.876 3.325 1.00 74.56 1241 ILE A C 1
ATOM 9672 O O . ILE A 1 1241 ? -0.846 7.136 3.957 1.00 74.56 1241 ILE A O 1
ATOM 9676 N N . LEU A 1 1242 ? -2.848 7.771 3.158 1.00 80.69 1242 LEU A N 1
ATOM 9677 C CA . LEU A 1 1242 ? -2.766 9.138 3.673 1.00 80.69 1242 LEU A CA 1
ATOM 9678 C C . LEU A 1 1242 ? -3.097 9.198 5.178 1.00 80.69 1242 LEU A C 1
ATOM 9680 O O . LEU A 1 1242 ? -4.131 8.692 5.615 1.00 80.69 1242 LEU A O 1
ATOM 9684 N N . ASP A 1 1243 ? -2.256 9.867 5.975 1.00 80.50 1243 ASP A N 1
ATOM 9685 C CA . ASP A 1 1243 ? -2.521 10.113 7.402 1.00 80.50 1243 ASP A CA 1
ATOM 9686 C C . ASP A 1 1243 ? -3.556 11.236 7.575 1.00 80.50 1243 ASP A C 1
ATOM 9688 O O . ASP A 1 1243 ? -3.225 12.411 7.753 1.00 80.50 1243 ASP A O 1
ATOM 9692 N N . ILE A 1 1244 ? -4.836 10.865 7.510 1.00 84.06 1244 ILE A N 1
ATOM 9693 C CA . ILE A 1 1244 ? -5.971 11.790 7.652 1.00 84.06 1244 ILE A CA 1
ATOM 9694 C C . ILE A 1 1244 ? -5.938 12.513 9.014 1.00 84.06 1244 ILE A C 1
ATOM 9696 O O . ILE A 1 1244 ? -6.329 13.678 9.102 1.00 84.06 1244 ILE A O 1
ATOM 9700 N N . TYR A 1 1245 ? -5.431 11.869 10.075 1.00 81.69 1245 TYR A N 1
ATOM 9701 C CA . TYR A 1 1245 ? -5.395 12.446 11.425 1.00 81.69 1245 TYR A CA 1
ATOM 9702 C C . TYR A 1 1245 ? -4.472 13.662 11.532 1.00 81.69 1245 TYR A C 1
ATOM 9704 O O . TYR A 1 1245 ? -4.724 14.525 12.376 1.00 81.69 1245 TYR A O 1
ATOM 9712 N N . SER A 1 1246 ? -3.454 13.762 10.673 1.00 74.62 1246 SER A N 1
ATOM 9713 C CA . SER A 1 1246 ? -2.578 14.936 10.589 1.00 74.62 1246 SER A CA 1
ATOM 9714 C C . SER A 1 1246 ? -3.259 16.200 10.033 1.00 74.62 1246 SER A C 1
ATOM 9716 O O . SER A 1 1246 ? -2.774 17.301 10.282 1.00 74.62 1246 SER A O 1
ATOM 9718 N N . TYR A 1 1247 ? -4.407 16.069 9.351 1.00 77.00 1247 TYR A N 1
ATOM 9719 C CA . TYR A 1 1247 ? -5.108 17.174 8.673 1.00 77.00 1247 TYR A CA 1
ATOM 9720 C C . TYR A 1 1247 ? -6.404 17.638 9.370 1.00 77.00 1247 TYR A C 1
ATOM 9722 O O . TYR A 1 1247 ? -7.043 18.589 8.927 1.00 77.00 1247 TYR A O 1
ATOM 9730 N N . MET A 1 1248 ? -6.807 17.011 10.482 1.00 73.81 1248 MET A N 1
ATOM 9731 C CA . MET A 1 1248 ? -8.085 17.299 11.170 1.00 73.81 1248 MET A CA 1
ATOM 9732 C C . MET A 1 1248 ? -8.150 18.664 11.892 1.00 73.81 1248 MET A C 1
ATOM 9734 O O . MET A 1 1248 ? -9.193 19.013 12.443 1.00 73.81 1248 MET A O 1
ATOM 9738 N N . SER A 1 1249 ? -7.056 19.430 11.936 1.00 54.97 1249 SER A N 1
ATOM 9739 C CA . SER A 1 1249 ? -6.844 20.553 12.869 1.00 54.97 1249 SER A CA 1
ATOM 9740 C C . SER A 1 1249 ? -7.821 21.731 12.752 1.00 54.97 1249 SER A C 1
ATOM 9742 O O . SER A 1 1249 ? -7.922 22.512 13.696 1.00 54.97 1249 SER A O 1
ATOM 9744 N N . VAL A 1 1250 ? -8.550 21.861 11.639 1.00 57.47 1250 VAL A N 1
ATOM 9745 C CA . VAL A 1 1250 ? -9.477 22.983 11.384 1.00 57.47 1250 VAL A CA 1
ATOM 9746 C C . VAL A 1 1250 ? -10.862 22.776 12.017 1.00 57.47 1250 VAL A C 1
ATOM 9748 O O . VAL A 1 1250 ? -11.504 23.758 12.375 1.00 57.47 1250 VAL A O 1
ATOM 9751 N N . HIS A 1 1251 ? -11.309 21.525 12.189 1.00 58.16 1251 HIS A N 1
ATOM 9752 C CA . HIS A 1 1251 ? -12.692 21.173 12.571 1.00 58.16 1251 HIS A CA 1
ATOM 9753 C C . HIS A 1 1251 ? -12.755 20.129 13.700 1.00 58.16 1251 HIS A C 1
ATOM 9755 O O . HIS A 1 1251 ? -13.626 19.264 13.725 1.00 58.16 1251 HIS A O 1
ATOM 9761 N N . LEU A 1 1252 ? -11.816 20.187 14.650 1.00 55.28 1252 LEU A N 1
ATOM 9762 C CA . LEU A 1 1252 ? -11.637 19.175 15.709 1.00 55.28 1252 LEU A CA 1
ATOM 9763 C C . LEU A 1 1252 ? -12.866 18.942 16.615 1.00 55.28 1252 LEU A C 1
ATOM 9765 O O . LEU A 1 1252 ? -12.952 17.893 17.246 1.00 55.28 1252 LEU A O 1
ATOM 9769 N N . SER A 1 1253 ? -13.804 19.890 16.689 1.00 54.00 1253 SER A N 1
ATOM 9770 C CA . SER A 1 1253 ? -15.082 19.751 17.407 1.00 54.00 1253 SER A CA 1
ATOM 9771 C C . SER A 1 1253 ? -16.163 19.006 16.615 1.00 54.00 1253 SER A C 1
ATOM 9773 O O . SER A 1 1253 ? -17.089 18.468 17.214 1.00 54.00 1253 SER A O 1
ATOM 9775 N N . GLU A 1 1254 ? -16.056 18.974 15.284 1.00 67.31 1254 GLU A N 1
ATOM 9776 C CA . GLU A 1 1254 ? -17.054 18.400 14.367 1.00 67.31 1254 GLU A CA 1
ATOM 9777 C C . GLU A 1 1254 ? -16.540 17.168 13.605 1.00 67.31 1254 GLU A C 1
ATOM 9779 O O . GLU A 1 1254 ? -17.246 16.601 12.770 1.00 67.31 1254 GLU A O 1
ATOM 9784 N N . ILE A 1 1255 ? -15.299 16.741 13.852 1.00 75.69 1255 ILE A N 1
ATOM 9785 C CA . ILE A 1 1255 ? -14.728 15.542 13.234 1.00 75.69 1255 ILE A CA 1
ATOM 9786 C C . ILE A 1 1255 ? -14.064 14.682 14.306 1.00 75.69 1255 ILE A C 1
ATOM 9788 O O . ILE A 1 1255 ? -12.999 15.007 14.832 1.00 75.69 1255 ILE A O 1
ATOM 9792 N N . ILE A 1 1256 ? -14.705 13.559 14.622 1.00 76.88 1256 ILE A N 1
ATOM 9793 C CA . ILE A 1 1256 ? -14.283 12.633 15.676 1.00 76.88 1256 ILE A CA 1
ATOM 9794 C C . ILE A 1 1256 ? -13.328 11.580 15.084 1.00 76.88 1256 ILE A C 1
ATOM 9796 O O . ILE A 1 1256 ? -13.493 11.141 13.943 1.00 76.88 1256 ILE A O 1
ATOM 9800 N N . LYS A 1 1257 ? -12.310 11.181 15.860 1.00 78.19 1257 LYS A N 1
ATOM 9801 C CA . LYS A 1 1257 ? -11.408 10.061 15.533 1.00 78.19 1257 LYS A CA 1
ATOM 9802 C C . LYS A 1 1257 ? -12.049 8.719 15.881 1.00 78.19 1257 LYS A C 1
ATOM 9804 O O . LYS A 1 1257 ? -12.725 8.597 16.905 1.00 78.19 1257 LYS A O 1
ATOM 9809 N N . ASP A 1 1258 ? -11.744 7.714 15.068 1.00 75.12 1258 ASP A N 1
ATOM 9810 C CA . ASP A 1 1258 ? -12.436 6.426 14.998 1.00 75.12 1258 ASP A CA 1
ATOM 9811 C C . ASP A 1 1258 ? -13.869 6.553 14.451 1.00 75.12 1258 ASP A C 1
ATOM 9813 O O . ASP A 1 1258 ? -14.484 7.621 14.447 1.00 75.12 1258 ASP A O 1
ATOM 9817 N N . CYS A 1 1259 ? -14.424 5.426 14.005 1.00 74.94 1259 CYS A N 1
ATOM 9818 C CA . CYS A 1 1259 ? -15.822 5.309 13.599 1.00 74.94 1259 CYS A CA 1
ATOM 9819 C C . CYS A 1 1259 ? -16.600 4.524 14.654 1.00 74.94 1259 CYS A C 1
ATOM 9821 O O . CYS A 1 1259 ? -16.774 3.311 14.543 1.00 74.94 1259 CYS A O 1
ATOM 9823 N N . LYS A 1 1260 ? -17.024 5.219 15.711 1.00 63.56 1260 LYS A N 1
ATOM 9824 C CA . LYS A 1 1260 ? -17.798 4.633 16.810 1.00 63.56 1260 LYS A CA 1
ATOM 9825 C C . LYS A 1 1260 ? -19.289 4.731 16.470 1.00 63.56 1260 LYS A C 1
ATOM 9827 O O . LYS A 1 1260 ? -19.805 5.842 16.494 1.00 63.56 1260 LYS A O 1
ATOM 9832 N N . PRO A 1 1261 ? -19.983 3.628 16.121 1.00 61.47 1261 PRO A N 1
ATOM 9833 C CA . PRO A 1 1261 ? -21.443 3.623 16.136 1.00 61.47 1261 PRO A CA 1
ATOM 9834 C C . PRO A 1 1261 ? -21.922 3.893 17.565 1.00 61.47 1261 PRO A C 1
ATOM 9836 O O . PRO A 1 1261 ? -21.620 3.133 18.486 1.00 61.47 1261 PRO A O 1
ATOM 9839 N N . SER A 1 1262 ? -22.684 4.960 17.747 1.00 64.25 1262 SER A N 1
ATOM 9840 C CA . SER A 1 1262 ? -23.294 5.349 19.015 1.00 64.25 1262 SER A CA 1
ATOM 9841 C C . SER A 1 1262 ? -24.288 4.294 19.521 1.00 64.25 1262 SER A C 1
ATOM 9843 O O . SER A 1 1262 ? -24.617 4.281 20.704 1.00 64.25 1262 SER A O 1
ATOM 9845 N N . CYS A 1 1263 ? -24.743 3.389 18.644 1.00 68.88 1263 CYS A N 1
ATOM 9846 C CA . CYS A 1 1263 ? -25.634 2.279 18.969 1.00 68.88 1263 CYS A CA 1
ATOM 9847 C C . CYS A 1 1263 ? -24.970 0.898 19.154 1.00 68.88 1263 CYS A C 1
ATOM 9849 O O . CYS A 1 1263 ? -25.702 -0.075 19.353 1.00 68.88 1263 CYS A O 1
ATOM 9851 N N . VAL A 1 1264 ? -23.633 0.758 19.117 1.00 60.47 1264 VAL A N 1
ATOM 9852 C CA . VAL A 1 1264 ? -22.967 -0.543 19.368 1.00 60.47 1264 VAL A CA 1
ATOM 9853 C C . VAL A 1 1264 ? -21.811 -0.410 20.378 1.00 60.47 1264 VAL A C 1
ATOM 9855 O O . VAL A 1 1264 ? -20.771 0.150 20.031 1.00 60.47 1264 VAL A O 1
ATOM 9858 N N . PRO A 1 1265 ? -21.930 -0.973 21.600 1.00 58.81 1265 PRO A N 1
ATOM 9859 C CA . PRO A 1 1265 ? -23.109 -1.647 22.158 1.00 58.81 1265 PRO A CA 1
ATOM 9860 C C . PRO A 1 1265 ? -24.269 -0.667 22.379 1.00 58.81 1265 PRO A C 1
ATOM 9862 O O . PRO A 1 1265 ? -24.032 0.505 22.654 1.00 58.81 1265 PRO A O 1
ATOM 9865 N N . SER A 1 1266 ? -25.516 -1.147 22.305 1.00 67.56 1266 SER A N 1
ATOM 9866 C CA . SER A 1 1266 ? -26.694 -0.291 22.507 1.00 67.56 1266 SER A CA 1
ATOM 9867 C C . SER A 1 1266 ? -26.659 0.366 23.898 1.00 67.56 1266 SER A C 1
ATOM 9869 O O . SER A 1 1266 ? -26.736 -0.353 24.900 1.00 67.56 1266 SER A O 1
ATOM 9871 N N . PRO A 1 1267 ? -26.588 1.707 23.997 1.00 76.31 1267 PRO A N 1
ATOM 9872 C CA . PRO A 1 1267 ? -26.678 2.418 25.274 1.00 76.31 1267 PRO A CA 1
ATOM 9873 C C . PRO A 1 1267 ? -28.092 2.337 25.872 1.00 76.31 1267 PRO A C 1
ATOM 9875 O O . PRO A 1 1267 ? -28.267 2.427 27.089 1.00 76.31 1267 PRO A O 1
ATOM 9878 N N . CYS A 1 1268 ? -29.090 2.125 25.011 1.00 84.31 1268 CYS A N 1
ATOM 9879 C CA . CYS A 1 1268 ? -30.499 2.038 25.352 1.00 84.31 1268 CYS A CA 1
ATOM 9880 C C . CYS A 1 1268 ? -30.811 0.778 26.170 1.00 84.31 1268 CYS A C 1
ATOM 9882 O O . CYS A 1 1268 ? -30.409 -0.334 25.819 1.00 84.31 1268 CYS A O 1
ATOM 9884 N N . ARG A 1 1269 ? -31.539 0.968 27.271 1.00 82.12 1269 ARG A N 1
ATOM 9885 C CA . ARG A 1 1269 ? -31.884 -0.048 28.273 1.00 82.12 1269 ARG A CA 1
ATOM 9886 C C . ARG A 1 1269 ? -33.299 -0.588 28.067 1.00 82.12 1269 ARG A C 1
ATOM 9888 O O . ARG A 1 1269 ? -34.039 -0.123 27.206 1.00 82.12 1269 ARG A O 1
ATOM 9895 N N . ASN A 1 1270 ? -33.670 -1.599 28.858 1.00 73.44 1270 ASN A N 1
ATOM 9896 C CA . ASN A 1 1270 ? -35.027 -2.160 28.914 1.00 73.44 1270 ASN A CA 1
ATOM 9897 C C . ASN A 1 1270 ? -35.637 -2.494 27.527 1.00 73.44 1270 ASN A C 1
ATOM 9899 O O . ASN A 1 1270 ? -36.808 -2.225 27.253 1.00 73.44 1270 ASN A O 1
ATOM 9903 N N . GLY A 1 1271 ? -34.817 -3.059 26.630 1.00 71.94 1271 GLY A N 1
ATOM 9904 C CA . GLY A 1 1271 ? -35.217 -3.471 25.277 1.00 71.94 1271 GLY A CA 1
ATOM 9905 C C . GLY A 1 1271 ? -35.486 -2.330 24.286 1.00 71.94 1271 GLY A C 1
ATOM 9906 O O . GLY A 1 1271 ? -36.034 -2.583 23.219 1.00 71.94 1271 GLY A O 1
ATOM 9907 N N . ALA A 1 1272 ? -35.148 -1.084 24.623 1.00 77.12 1272 ALA A N 1
ATOM 9908 C CA . ALA A 1 1272 ? -35.366 0.076 23.765 1.00 77.12 1272 ALA A CA 1
ATOM 9909 C C . ALA A 1 1272 ? -34.507 0.049 22.487 1.00 77.12 1272 ALA A C 1
ATOM 9911 O O . ALA A 1 1272 ? -33.318 -0.273 22.528 1.00 77.12 1272 ALA A O 1
ATOM 9912 N N . GLN A 1 1273 ? -35.093 0.446 21.353 1.00 81.50 1273 GLN A N 1
ATOM 9913 C CA . GLN A 1 1273 ? -34.379 0.524 20.078 1.00 81.50 1273 GLN A CA 1
ATOM 9914 C C . GLN A 1 1273 ? -33.461 1.751 20.068 1.00 81.50 1273 GLN A C 1
ATOM 9916 O O . GLN A 1 1273 ? -33.926 2.881 20.224 1.00 81.50 1273 GLN A O 1
ATOM 9921 N N . CYS A 1 1274 ? -32.169 1.539 19.828 1.00 79.06 1274 CYS A N 1
ATOM 9922 C CA . CYS A 1 1274 ? -31.233 2.623 19.558 1.00 79.06 1274 CYS A CA 1
ATOM 9923 C C . CYS A 1 1274 ? -31.336 3.063 18.092 1.00 79.06 1274 CYS A C 1
ATOM 9925 O O . CYS A 1 1274 ? -31.216 2.237 17.186 1.00 79.06 1274 CYS A O 1
ATOM 9927 N N . LYS A 1 1275 ? -31.550 4.361 17.853 1.00 71.75 1275 LYS A N 1
ATOM 9928 C CA . LYS A 1 1275 ? -31.387 4.986 16.535 1.00 71.75 1275 LYS A CA 1
ATOM 9929 C C . LYS A 1 1275 ? -30.083 5.771 16.498 1.00 71.75 1275 LYS A C 1
ATOM 9931 O O . LYS A 1 1275 ? -29.890 6.686 17.297 1.00 71.75 1275 LYS A O 1
ATOM 9936 N N . GLU A 1 1276 ? -29.219 5.386 15.566 1.00 61.50 1276 GLU A N 1
ATOM 9937 C CA . GLU A 1 1276 ? -27.905 5.980 15.330 1.00 61.50 1276 GLU A CA 1
ATOM 9938 C C . GLU A 1 1276 ? -28.063 7.428 14.841 1.00 61.50 1276 GLU A C 1
ATOM 9940 O O . GLU A 1 1276 ? -28.814 7.690 13.899 1.00 61.50 1276 GLU A O 1
ATOM 9945 N N . LEU A 1 1277 ? -27.366 8.363 15.486 1.00 60.00 1277 LEU A N 1
ATOM 9946 C CA . LEU A 1 1277 ? -27.232 9.753 15.056 1.00 60.00 1277 LEU A CA 1
ATOM 9947 C C . LEU A 1 1277 ? -25.740 10.084 14.988 1.00 60.00 1277 LEU A C 1
ATOM 9949 O O . LEU A 1 1277 ? -24.895 9.407 15.564 1.00 60.00 1277 LEU A O 1
ATOM 9953 N N . TRP A 1 1278 ? -25.379 11.126 14.248 1.00 52.72 1278 TRP A N 1
ATOM 9954 C CA . TRP A 1 1278 ? -24.007 11.209 13.749 1.00 52.72 1278 TRP A CA 1
ATOM 9955 C C . TRP A 1 1278 ? -22.947 11.740 14.742 1.00 52.72 1278 TRP A C 1
ATOM 9957 O O . TRP A 1 1278 ? -21.761 11.840 14.431 1.00 52.72 1278 TRP A O 1
ATOM 9967 N N . SER A 1 1279 ? -23.372 12.024 15.973 1.00 50.78 1279 SER A N 1
ATOM 9968 C CA . SER A 1 1279 ? -22.519 12.261 17.148 1.00 50.78 1279 SER A CA 1
ATOM 9969 C C . SER A 1 1279 ? -23.201 11.847 18.460 1.00 50.78 1279 SER A C 1
ATOM 9971 O O . SER A 1 1279 ? -22.815 12.304 19.536 1.00 50.78 1279 SER A O 1
ATOM 9973 N N . SER A 1 1280 ? -24.292 11.084 18.375 1.00 62.66 1280 SER A N 1
ATOM 9974 C CA . SER A 1 1280 ? -25.219 10.816 19.475 1.00 62.66 1280 SER A CA 1
ATOM 9975 C C . SER A 1 1280 ? -26.154 9.665 19.097 1.00 62.66 1280 SER A C 1
ATOM 9977 O O . SER A 1 1280 ? -25.986 9.002 18.080 1.00 62.66 1280 SER A O 1
ATOM 9979 N N . PHE A 1 1281 ? -27.175 9.400 19.897 1.00 72.44 1281 PHE A N 1
ATOM 9980 C CA . PHE A 1 1281 ? -28.178 8.391 19.586 1.00 72.44 1281 PHE A CA 1
ATOM 9981 C C . PHE A 1 1281 ? -29.523 8.824 20.157 1.00 72.44 1281 PHE A C 1
ATOM 9983 O O . PHE A 1 1281 ? -29.593 9.694 21.025 1.00 72.44 1281 PHE A O 1
ATOM 9990 N N . LYS A 1 1282 ? -30.603 8.196 19.693 1.00 81.25 1282 LYS A N 1
ATOM 9991 C CA . LYS A 1 1282 ? -31.919 8.330 20.318 1.00 81.25 1282 LYS A CA 1
ATOM 9992 C C . LYS A 1 1282 ? -32.460 6.966 20.710 1.00 81.25 1282 LYS A C 1
ATOM 9994 O O . LYS A 1 1282 ? -32.674 6.115 19.849 1.00 81.25 1282 LYS A O 1
ATOM 9999 N N . CYS A 1 1283 ? -32.724 6.786 21.999 1.00 84.94 1283 CYS A N 1
ATOM 10000 C CA . CYS A 1 1283 ? -33.412 5.609 22.502 1.00 84.94 1283 CYS A CA 1
ATOM 10001 C C . CYS A 1 1283 ? -34.923 5.738 22.296 1.00 84.94 1283 CYS A C 1
ATOM 10003 O O . CYS A 1 1283 ? -35.530 6.759 22.616 1.00 84.94 1283 CYS A O 1
ATOM 10005 N N . VAL A 1 1284 ? -35.530 4.692 21.740 1.00 83.69 1284 VAL A N 1
ATOM 10006 C CA . VAL A 1 1284 ? -36.977 4.570 21.552 1.00 83.69 1284 VAL A CA 1
ATOM 10007 C C . VAL A 1 1284 ? -37.474 3.468 22.480 1.00 83.69 1284 VAL A C 1
ATOM 10009 O O . VAL A 1 1284 ? -37.223 2.285 22.247 1.00 83.69 1284 VAL A O 1
ATOM 10012 N N . CYS A 1 1285 ? -38.122 3.864 23.575 1.00 80.81 1285 CYS A N 1
ATOM 10013 C CA . CYS A 1 1285 ? -38.495 2.960 24.657 1.00 80.81 1285 CYS A CA 1
ATOM 10014 C C . CYS A 1 1285 ? -39.567 1.957 24.214 1.00 80.81 1285 CYS A C 1
ATOM 10016 O O . CYS A 1 1285 ? -40.671 2.350 23.850 1.00 80.81 1285 CYS A O 1
ATOM 10018 N N . ASN A 1 1286 ? -39.256 0.658 24.292 1.00 76.62 1286 ASN A N 1
ATOM 10019 C CA . ASN A 1 1286 ? -40.137 -0.418 23.814 1.00 76.62 1286 ASN A CA 1
ATOM 10020 C C . ASN A 1 1286 ? -41.417 -0.604 24.659 1.00 76.62 1286 ASN A C 1
ATOM 10022 O O . ASN A 1 1286 ? -42.343 -1.287 24.244 1.00 76.62 1286 ASN A O 1
ATOM 10026 N N . ASN A 1 1287 ? -41.474 0.003 25.848 1.00 76.50 1287 ASN A N 1
ATOM 10027 C CA . ASN A 1 1287 ? -42.703 0.221 26.607 1.00 76.50 1287 ASN A CA 1
ATOM 10028 C C . ASN A 1 1287 ? -42.653 1.658 27.163 1.00 76.50 1287 ASN A C 1
ATOM 10030 O O . ASN A 1 1287 ? -42.003 1.875 28.190 1.00 76.50 1287 ASN A O 1
ATOM 10034 N N . PRO A 1 1288 ? -43.286 2.646 26.502 1.00 75.25 1288 PRO A N 1
ATOM 10035 C CA . PRO A 1 1288 ? -43.186 4.057 26.884 1.00 75.25 1288 PRO A CA 1
ATOM 10036 C C . PRO A 1 1288 ? -43.922 4.400 28.189 1.00 75.25 1288 PRO A C 1
ATOM 10038 O O . PRO A 1 1288 ? -43.708 5.475 28.743 1.00 75.25 1288 PRO A O 1
ATOM 10041 N N . TRP A 1 1289 ? -44.768 3.501 28.701 1.00 79.44 1289 TRP A N 1
ATOM 10042 C CA . TRP A 1 1289 ? -45.426 3.660 30.000 1.00 79.44 1289 TRP A CA 1
ATOM 10043 C C . TRP A 1 1289 ? -44.525 3.221 31.159 1.00 79.44 1289 TRP A C 1
ATOM 10045 O O . TRP A 1 1289 ? -44.533 3.846 32.217 1.00 79.44 1289 TRP A O 1
ATOM 10055 N N . ALA A 1 1290 ? -43.763 2.138 30.974 1.00 80.06 1290 ALA A N 1
ATOM 10056 C CA . ALA A 1 1290 ? -42.963 1.527 32.035 1.00 80.06 1290 ALA A CA 1
ATOM 10057 C C . ALA A 1 1290 ? -41.493 1.970 32.059 1.00 80.06 1290 ALA A C 1
ATOM 10059 O O . ALA A 1 1290 ? -40.886 2.000 33.131 1.00 80.06 1290 ALA A O 1
ATOM 10060 N N . HIS A 1 1291 ? -40.914 2.252 30.889 1.00 86.81 1291 HIS A N 1
ATOM 10061 C CA . HIS A 1 1291 ? -39.492 2.549 30.724 1.00 86.81 1291 HIS A CA 1
ATOM 10062 C C . HIS A 1 1291 ? -39.325 4.040 30.418 1.00 86.81 1291 HIS A C 1
ATOM 10064 O O . HIS A 1 1291 ? -39.712 4.504 29.346 1.00 86.81 1291 HIS A O 1
ATOM 10070 N N . ILE A 1 1292 ? -38.753 4.784 31.364 1.00 79.56 1292 ILE A N 1
ATOM 10071 C CA . ILE A 1 1292 ? -38.586 6.242 31.290 1.00 79.56 1292 ILE A CA 1
ATOM 10072 C C . ILE A 1 1292 ? -37.121 6.641 31.509 1.00 79.56 1292 ILE A C 1
ATOM 10074 O O . ILE A 1 1292 ? -36.333 5.861 32.046 1.00 79.56 1292 ILE A O 1
ATOM 10078 N N . GLY A 1 1293 ? -36.766 7.855 31.084 1.00 79.00 1293 GLY A N 1
ATOM 10079 C CA . GLY A 1 1293 ? -35.388 8.356 31.086 1.00 79.00 1293 GLY A CA 1
ATOM 10080 C C . GLY A 1 1293 ? -34.791 8.482 29.683 1.00 79.00 1293 GLY A C 1
ATOM 10081 O O . GLY A 1 1293 ? -35.379 8.014 28.707 1.00 79.00 1293 GLY A O 1
ATOM 10082 N N . GLU A 1 1294 ? -33.639 9.144 29.572 1.00 80.88 1294 GLU A N 1
ATOM 10083 C CA . GLU A 1 1294 ? -32.977 9.450 28.290 1.00 80.88 1294 GLU A CA 1
ATOM 10084 C C . GLU A 1 1294 ? -32.561 8.177 27.536 1.00 80.88 1294 GLU A C 1
ATOM 10086 O O . GLU A 1 1294 ? -32.656 8.096 26.309 1.00 80.88 1294 GLU A O 1
ATOM 10091 N N . PHE A 1 1295 ? -32.164 7.149 28.285 1.00 86.31 1295 PHE A N 1
ATOM 10092 C CA . PHE A 1 1295 ? -31.717 5.857 27.776 1.00 86.31 1295 PHE A CA 1
ATOM 10093 C C . PHE A 1 1295 ? -32.760 4.759 28.017 1.00 86.31 1295 PHE A C 1
ATOM 10095 O O . PHE A 1 1295 ? -32.447 3.571 27.895 1.00 86.31 1295 PHE A O 1
ATOM 10102 N N . CYS A 1 1296 ? -33.998 5.144 28.356 1.00 86.94 1296 CYS A N 1
ATOM 10103 C CA . CYS A 1 1296 ? -35.066 4.259 28.828 1.00 86.94 1296 CYS A CA 1
ATOM 10104 C C . CYS A 1 1296 ? -34.646 3.433 30.061 1.00 86.94 1296 CYS A C 1
ATOM 10106 O O . CYS A 1 1296 ? -35.043 2.276 30.211 1.00 86.94 1296 CYS A O 1
ATOM 10108 N N . GLU A 1 1297 ? -33.773 3.988 30.906 1.00 83.56 1297 GLU A N 1
ATOM 10109 C CA . GLU A 1 1297 ? -33.058 3.283 31.971 1.00 83.56 1297 GLU A CA 1
ATOM 10110 C C . GLU A 1 1297 ? -33.896 2.996 33.218 1.00 83.56 1297 GLU A C 1
ATOM 10112 O O . GLU A 1 1297 ? -33.708 1.949 33.835 1.00 83.56 1297 GLU A O 1
ATOM 10117 N N . THR A 1 1298 ? -34.853 3.861 33.557 1.00 80.00 1298 THR A N 1
ATOM 10118 C CA . THR A 1 1298 ? -35.711 3.677 34.733 1.00 80.00 1298 THR A CA 1
ATOM 10119 C C . THR A 1 1298 ? -36.890 2.777 34.379 1.00 80.00 1298 THR A C 1
ATOM 10121 O O . THR A 1 1298 ? -37.790 3.190 33.646 1.00 80.00 1298 THR A O 1
ATOM 10124 N N . ASN A 1 1299 ? -36.916 1.561 34.928 1.00 81.94 1299 ASN A N 1
ATOM 10125 C CA . ASN A 1 1299 ? -38.043 0.641 34.803 1.00 81.94 1299 ASN A CA 1
ATOM 10126 C C . ASN A 1 1299 ? -38.903 0.676 36.072 1.00 81.94 1299 ASN A C 1
ATOM 10128 O O . ASN A 1 1299 ? -38.511 0.166 37.120 1.00 81.94 1299 ASN A O 1
ATOM 10132 N N . ILE A 1 1300 ? -40.103 1.257 35.997 1.00 84.81 1300 ILE A N 1
ATOM 10133 C CA . ILE A 1 1300 ? -40.975 1.359 37.182 1.00 84.81 1300 ILE A CA 1
ATOM 10134 C C . ILE A 1 1300 ? -41.441 -0.014 37.693 1.00 84.81 1300 ILE A C 1
ATOM 10136 O O . ILE A 1 1300 ? -41.782 -0.152 38.867 1.00 84.81 1300 ILE A O 1
ATOM 10140 N N . ASN A 1 1301 ? -41.440 -1.038 36.832 1.00 79.94 1301 ASN A N 1
ATOM 10141 C CA . ASN A 1 1301 ? -41.980 -2.365 37.126 1.00 79.94 1301 ASN A CA 1
ATOM 10142 C C . ASN A 1 1301 ? -41.036 -3.252 37.957 1.00 79.94 1301 ASN A C 1
ATOM 10144 O O . ASN A 1 1301 ? -41.333 -4.427 38.144 1.00 79.94 1301 ASN A O 1
ATOM 10148 N N . GLU A 1 1302 ? -39.919 -2.732 38.470 1.00 77.50 1302 GLU A N 1
ATOM 10149 C CA . GLU A 1 1302 ? -39.018 -3.487 39.353 1.00 77.50 1302 GLU A CA 1
ATOM 10150 C C . GLU A 1 1302 ? -39.650 -3.784 40.723 1.00 77.50 1302 GLU A C 1
ATOM 10152 O O . GLU A 1 1302 ? -39.548 -4.902 41.233 1.00 77.50 1302 GLU A O 1
ATOM 10157 N N . LYS A 1 1303 ? -40.344 -2.803 41.320 1.00 79.44 1303 LYS A N 1
ATOM 10158 C CA . LYS A 1 1303 ? -40.968 -2.955 42.644 1.00 79.44 1303 LYS A CA 1
ATOM 10159 C C . LYS A 1 1303 ? -42.258 -3.761 42.532 1.00 79.44 1303 LYS A C 1
ATOM 10161 O O . LYS A 1 1303 ? -43.189 -3.356 41.833 1.00 79.44 1303 LYS A O 1
ATOM 10166 N N . ALA A 1 1304 ? -42.299 -4.904 43.216 1.00 85.12 1304 ALA A N 1
ATOM 10167 C CA . ALA A 1 1304 ? -43.281 -5.955 42.975 1.00 85.12 1304 ALA A CA 1
ATOM 10168 C C . ALA A 1 1304 ? -43.684 -6.729 44.239 1.00 85.12 1304 ALA A C 1
ATOM 10170 O O . ALA A 1 1304 ? -42.885 -6.888 45.163 1.00 85.12 1304 ALA A O 1
ATOM 10171 N N . LEU A 1 1305 ? -44.891 -7.295 44.208 1.00 89.00 1305 LEU A N 1
ATOM 10172 C CA . LEU A 1 1305 ? -45.359 -8.357 45.102 1.00 89.00 1305 LEU A CA 1
ATOM 10173 C C . LEU A 1 1305 ? -45.822 -9.558 44.275 1.00 89.00 1305 LEU A C 1
ATOM 10175 O O . LEU A 1 1305 ? -46.347 -9.381 43.172 1.00 89.00 1305 LEU A O 1
ATOM 10179 N N . THR A 1 1306 ? -45.673 -10.760 44.831 1.00 88.19 1306 THR A N 1
ATOM 10180 C CA . THR A 1 1306 ? -46.275 -11.991 44.298 1.00 88.19 1306 THR A CA 1
ATOM 10181 C C . THR A 1 1306 ? -47.314 -12.513 45.278 1.00 88.19 1306 THR A C 1
ATOM 10183 O O . THR A 1 1306 ? -46.990 -12.821 46.424 1.00 88.19 1306 THR A O 1
ATOM 10186 N N . PHE A 1 1307 ? -48.550 -12.649 44.817 1.00 89.25 1307 PHE A N 1
ATOM 10187 C CA . PHE A 1 1307 ? -49.639 -13.283 45.544 1.00 89.25 1307 PHE A CA 1
ATOM 10188 C C . PHE A 1 1307 ? -49.705 -14.751 45.115 1.00 89.25 1307 PHE A C 1
ATOM 10190 O O . PHE A 1 1307 ? -49.860 -15.043 43.928 1.00 89.25 1307 PHE A O 1
ATOM 10197 N N . ILE A 1 1308 ? -49.542 -15.677 46.063 1.00 87.38 1308 ILE A N 1
ATOM 10198 C CA . ILE A 1 1308 ? -49.580 -17.131 45.798 1.00 87.38 1308 ILE A CA 1
ATOM 10199 C C . ILE A 1 1308 ? -50.869 -17.806 46.290 1.00 87.38 1308 ILE A C 1
ATOM 10201 O O . ILE A 1 1308 ? -51.199 -18.894 45.825 1.00 87.38 1308 ILE A O 1
ATOM 10205 N N . ASN A 1 1309 ? -51.614 -17.150 47.186 1.00 85.56 1309 ASN A N 1
ATOM 10206 C CA . ASN A 1 1309 ? -52.825 -17.676 47.818 1.00 85.56 1309 ASN A CA 1
ATOM 10207 C C . ASN A 1 1309 ? -54.017 -16.742 47.554 1.00 85.56 1309 ASN A C 1
ATOM 10209 O O . ASN A 1 1309 ? -53.915 -15.538 47.786 1.00 85.56 1309 ASN A O 1
ATOM 10213 N N . ARG A 1 1310 ? -55.182 -17.294 47.191 1.00 86.19 1310 ARG A N 1
ATOM 10214 C CA . ARG A 1 1310 ? -56.426 -16.524 46.945 1.00 86.19 1310 ARG A CA 1
ATOM 10215 C C . ARG A 1 1310 ? -57.030 -15.856 48.189 1.00 86.19 1310 ARG A C 1
ATOM 10217 O O . ARG A 1 1310 ? -57.951 -15.059 48.068 1.00 86.19 1310 ARG A O 1
ATOM 10224 N N . GLU A 1 1311 ? -56.515 -16.177 49.374 1.00 84.00 1311 GLU A N 1
ATOM 10225 C CA . GLU A 1 1311 ? -56.877 -15.545 50.652 1.00 84.00 1311 GLU A CA 1
ATOM 10226 C C . GLU A 1 1311 ? -55.861 -14.474 51.093 1.00 84.00 1311 GLU A C 1
ATOM 10228 O O . GLU A 1 1311 ? -56.043 -13.848 52.136 1.00 84.00 1311 GLU A O 1
ATOM 10233 N N . SER A 1 1312 ? -54.782 -14.259 50.329 1.00 86.38 1312 SER A N 1
ATOM 10234 C CA . SER A 1 1312 ? -53.741 -13.281 50.657 1.00 86.38 1312 SER A CA 1
ATOM 10235 C C . SER A 1 1312 ? -53.980 -11.951 49.945 1.00 86.38 1312 SER A C 1
ATOM 10237 O O . SER A 1 1312 ? -54.262 -11.913 48.751 1.00 86.38 1312 SER A O 1
ATOM 10239 N N . PHE A 1 1313 ? -53.873 -10.852 50.688 1.00 88.50 1313 PHE A N 1
ATOM 10240 C CA . PHE A 1 1313 ? -54.035 -9.497 50.168 1.00 88.50 1313 PHE A CA 1
ATOM 10241 C C . PHE A 1 1313 ? -53.220 -8.502 50.995 1.00 88.50 1313 PHE A C 1
ATOM 10243 O O . PHE A 1 1313 ? -52.840 -8.765 52.139 1.00 88.50 1313 PHE A O 1
ATOM 10250 N N . LEU A 1 1314 ? -52.948 -7.340 50.409 1.00 88.56 1314 LEU A N 1
ATOM 10251 C CA . LEU A 1 1314 ? -52.372 -6.195 51.102 1.00 88.56 1314 LEU A CA 1
ATOM 10252 C C . LEU A 1 1314 ? -53.499 -5.258 51.533 1.00 88.56 1314 LEU A C 1
ATOM 10254 O O . LEU A 1 1314 ? -54.371 -4.940 50.729 1.00 88.56 1314 LEU A O 1
ATOM 10258 N N . MET A 1 1315 ? -53.475 -4.809 52.789 1.00 87.44 1315 MET A N 1
ATOM 10259 C CA . MET A 1 1315 ? -54.461 -3.893 53.367 1.00 87.44 1315 MET A CA 1
ATOM 10260 C C . MET A 1 1315 ? -53.776 -2.802 54.200 1.00 87.44 1315 MET A C 1
ATOM 10262 O O . MET A 1 1315 ? -52.855 -3.084 54.972 1.00 87.44 1315 MET A O 1
ATOM 10266 N N . ARG A 1 1316 ? -54.250 -1.557 54.071 1.00 85.62 1316 ARG A N 1
ATOM 10267 C CA . ARG A 1 1316 ? -53.834 -0.393 54.873 1.00 85.62 1316 ARG A CA 1
ATOM 10268 C C . ARG A 1 1316 ? -55.044 0.479 55.220 1.00 85.62 1316 ARG A C 1
ATOM 10270 O O . ARG A 1 1316 ? -55.749 0.928 54.320 1.00 85.62 1316 ARG A O 1
ATOM 10277 N N . ASN A 1 1317 ? -55.227 0.783 56.508 1.00 80.44 1317 ASN A N 1
ATOM 10278 C CA . ASN A 1 1317 ? -56.289 1.667 57.007 1.00 80.44 1317 ASN A CA 1
ATOM 10279 C C . ASN A 1 1317 ? -55.683 2.859 57.758 1.00 80.44 1317 ASN A C 1
ATOM 10281 O O . ASN A 1 1317 ? -54.875 2.679 58.669 1.00 80.44 1317 ASN A O 1
ATOM 10285 N N . TYR A 1 1318 ? -56.133 4.070 57.428 1.00 78.50 1318 TYR A N 1
ATOM 10286 C CA . TYR A 1 1318 ? -55.692 5.323 58.043 1.00 78.50 1318 TYR A CA 1
ATOM 10287 C C . TYR A 1 1318 ? -56.875 5.964 58.767 1.00 78.50 1318 TYR A C 1
ATOM 10289 O O . TYR A 1 1318 ? -57.850 6.361 58.128 1.00 78.50 1318 TYR A O 1
ATOM 10297 N N . LEU A 1 1319 ? -56.783 6.064 60.094 1.00 70.25 1319 LEU A N 1
ATOM 10298 C CA . LEU A 1 1319 ? -57.794 6.654 60.976 1.00 70.25 1319 LEU A CA 1
ATOM 10299 C C . LEU A 1 1319 ? -57.295 7.992 61.534 1.00 70.25 1319 LEU A C 1
ATOM 10301 O O . LEU A 1 1319 ? -56.142 8.101 61.953 1.00 70.25 1319 LEU A O 1
ATOM 10305 N N . SER A 1 1320 ? -58.168 8.997 61.586 1.00 58.19 1320 SER A N 1
ATOM 10306 C CA . SER A 1 1320 ? -57.833 10.321 62.123 1.00 58.19 1320 SER A CA 1
ATOM 10307 C C . SER A 1 1320 ? -57.842 10.322 63.662 1.00 58.19 1320 SER A C 1
ATOM 10309 O O . SER A 1 1320 ? -58.895 10.395 64.296 1.00 58.19 1320 SER A O 1
ATOM 10311 N N . VAL A 1 1321 ? -56.661 10.184 64.285 1.00 52.25 1321 VAL A N 1
ATOM 10312 C CA . VAL A 1 1321 ? -56.501 10.014 65.747 1.00 52.25 1321 VAL A CA 1
ATOM 10313 C C . VAL A 1 1321 ? -55.730 11.182 66.375 1.00 52.25 1321 VAL A C 1
ATOM 10315 O O . VAL A 1 1321 ? -54.513 11.141 66.550 1.00 52.25 1321 VAL A O 1
ATOM 10318 N N . GLY A 1 1322 ? -56.453 12.224 66.789 1.00 46.22 1322 GLY A N 1
ATOM 10319 C CA . GLY A 1 1322 ? -55.899 13.398 67.482 1.00 46.22 1322 GLY A CA 1
ATOM 10320 C C . GLY A 1 1322 ? -55.527 13.168 68.957 1.00 46.22 1322 GLY A C 1
ATOM 10321 O O . GLY A 1 1322 ? -55.913 13.974 69.800 1.00 46.22 1322 GLY A O 1
ATOM 10322 N N . ALA A 1 1323 ? -54.851 12.060 69.296 1.00 38.00 1323 ALA A N 1
ATOM 10323 C CA . ALA A 1 1323 ? -54.698 11.611 70.692 1.00 38.00 1323 ALA A CA 1
ATOM 10324 C C . ALA A 1 1323 ? -53.348 10.961 71.086 1.00 38.00 1323 ALA A C 1
ATOM 10326 O O . ALA A 1 1323 ? -53.227 10.481 72.214 1.00 38.00 1323 ALA A O 1
ATOM 10327 N N . THR A 1 1324 ? -52.325 10.936 70.221 1.00 40.66 1324 THR A N 1
ATOM 10328 C CA . THR A 1 1324 ? -51.017 10.299 70.519 1.00 40.66 1324 THR A CA 1
ATOM 10329 C C . THR A 1 1324 ? -49.810 11.229 70.301 1.00 40.66 1324 THR A C 1
ATOM 10331 O O . THR A 1 1324 ? -49.905 12.162 69.504 1.00 40.66 1324 THR A O 1
ATOM 10334 N N . PRO A 1 1325 ? -48.671 11.032 71.006 1.00 41.38 1325 PRO A N 1
ATOM 10335 C CA . PRO A 1 1325 ? -47.592 12.026 71.044 1.00 41.38 1325 PRO A CA 1
ATOM 10336 C C . PRO A 1 1325 ? -46.838 12.209 69.719 1.00 41.38 1325 PRO A C 1
ATOM 10338 O O . PRO A 1 1325 ? -46.492 11.243 69.041 1.00 41.38 1325 PRO A O 1
ATOM 10341 N N . VAL A 1 1326 ? -46.482 13.465 69.430 1.00 44.81 1326 VAL A N 1
ATOM 10342 C CA . VAL A 1 1326 ? -45.856 13.963 68.182 1.00 44.81 1326 VAL A CA 1
ATOM 10343 C C . VAL A 1 1326 ? -44.601 13.187 67.738 1.00 44.81 1326 VAL A C 1
ATOM 10345 O O . VAL A 1 1326 ? -44.301 13.119 66.550 1.00 44.81 1326 VAL A O 1
ATOM 10348 N N . ILE A 1 1327 ? -43.883 12.561 68.675 1.00 46.03 1327 ILE A N 1
ATOM 10349 C CA . ILE A 1 1327 ? -42.578 11.910 68.457 1.00 46.03 1327 ILE A CA 1
ATOM 10350 C C . ILE A 1 1327 ? -42.671 10.645 67.570 1.00 46.03 1327 ILE A C 1
ATOM 10352 O O . ILE A 1 1327 ? -41.660 10.220 67.021 1.00 46.03 1327 ILE A O 1
ATOM 10356 N N . LEU A 1 1328 ? -43.865 10.066 67.375 1.00 46.34 1328 LEU A N 1
ATOM 10357 C CA . LEU A 1 1328 ? -44.078 8.857 66.555 1.00 46.34 1328 LEU A CA 1
ATOM 10358 C C . LEU A 1 1328 ? -44.866 9.097 65.247 1.00 46.34 1328 LEU A C 1
ATOM 10360 O O . LEU A 1 1328 ? -45.269 8.134 64.602 1.00 46.34 1328 LEU A O 1
ATOM 10364 N N . MET A 1 1329 ? -45.103 10.353 64.837 1.00 46.00 1329 MET A N 1
ATOM 10365 C CA . MET A 1 1329 ? -45.938 10.671 63.657 1.00 46.00 1329 MET A CA 1
ATOM 10366 C C . MET A 1 1329 ? -45.180 11.135 62.397 1.00 46.00 1329 MET A C 1
ATOM 10368 O O . MET A 1 1329 ? -45.808 11.352 61.359 1.00 46.00 1329 MET A O 1
ATOM 10372 N N . HIS A 1 1330 ? -43.850 11.273 62.426 1.00 41.25 1330 HIS A N 1
ATOM 10373 C CA . HIS A 1 1330 ? -43.080 11.609 61.219 1.00 41.25 1330 HIS A CA 1
ATOM 10374 C C . HIS A 1 1330 ? -43.001 10.417 60.247 1.00 41.25 1330 HIS A C 1
ATOM 10376 O O . HIS A 1 1330 ? -42.132 9.560 60.361 1.00 41.25 1330 HIS A O 1
ATOM 10382 N N . GLY A 1 1331 ? -43.932 10.393 59.289 1.00 52.56 1331 GLY A N 1
ATOM 10383 C CA . GLY A 1 1331 ? -43.985 9.458 58.158 1.00 52.56 1331 GLY A CA 1
ATOM 10384 C C . GLY A 1 1331 ? -45.421 9.144 57.728 1.00 52.56 1331 GLY A C 1
ATOM 10385 O O . GLY A 1 1331 ? -45.774 9.302 56.562 1.00 52.56 1331 GLY A O 1
ATOM 10386 N N . ILE A 1 1332 ? -46.277 8.794 58.694 1.00 58.81 1332 ILE A N 1
ATOM 10387 C CA . ILE A 1 1332 ? -47.619 8.229 58.453 1.00 58.81 1332 ILE A CA 1
ATOM 10388 C C . ILE A 1 1332 ? -48.553 9.202 57.713 1.00 58.81 1332 ILE A C 1
ATOM 10390 O O . ILE A 1 1332 ? -49.292 8.780 56.827 1.00 58.81 1332 ILE A O 1
ATOM 10394 N N . ASN A 1 1333 ? -48.506 10.502 58.025 1.00 59.78 1333 ASN A N 1
ATOM 10395 C CA . ASN A 1 1333 ? -49.346 11.490 57.334 1.00 59.78 1333 ASN A CA 1
ATOM 10396 C C . ASN A 1 1333 ? -48.960 11.638 55.851 1.00 59.78 1333 ASN A C 1
ATOM 10398 O O . ASN A 1 1333 ? -49.842 11.720 55.005 1.00 59.78 1333 ASN A O 1
ATOM 10402 N N . GLY A 1 1334 ? -47.662 11.595 55.525 1.00 69.12 1334 GLY A N 1
ATOM 10403 C CA . GLY A 1 1334 ? -47.204 11.639 54.132 1.00 69.12 1334 GLY A CA 1
ATOM 10404 C C . GLY A 1 1334 ? -47.641 10.400 53.348 1.00 69.12 1334 GLY A C 1
ATOM 10405 O O . GLY A 1 1334 ? -48.169 10.527 52.250 1.00 69.12 1334 GLY A O 1
ATOM 10406 N N . GLU A 1 1335 ? -47.509 9.212 53.947 1.00 76.12 1335 GLU A N 1
ATOM 10407 C CA . GLU A 1 1335 ? -47.998 7.950 53.367 1.00 76.12 1335 GLU A CA 1
ATOM 10408 C C . GLU A 1 1335 ? -49.510 8.011 53.067 1.00 76.12 1335 GLU A C 1
ATOM 10410 O O . GLU A 1 1335 ? -49.952 7.614 51.987 1.00 76.12 1335 GLU A O 1
ATOM 10415 N N . ARG A 1 1336 ? -50.298 8.575 53.997 1.00 80.19 1336 ARG A N 1
ATOM 10416 C CA . ARG A 1 1336 ? -51.746 8.772 53.844 1.00 80.19 1336 ARG A CA 1
ATOM 10417 C C . ARG A 1 1336 ? -52.086 9.688 52.669 1.00 80.19 1336 ARG A C 1
ATOM 10419 O O . ARG A 1 1336 ? -52.925 9.318 51.852 1.00 80.19 1336 ARG A O 1
ATOM 10426 N N . ASP A 1 1337 ? -51.476 10.869 52.598 1.00 81.62 1337 ASP A N 1
ATOM 10427 C CA . ASP A 1 1337 ? -51.824 11.878 51.590 1.00 81.62 1337 ASP A CA 1
ATOM 10428 C C . ASP A 1 1337 ? -51.425 11.426 50.174 1.00 81.62 1337 ASP A C 1
ATOM 10430 O O . ASP A 1 1337 ? -52.173 11.648 49.221 1.00 81.62 1337 ASP A O 1
ATOM 10434 N N . VAL A 1 1338 ? -50.303 10.706 50.046 1.00 83.25 1338 VAL A N 1
ATOM 10435 C CA . VAL A 1 1338 ? -49.850 10.098 48.783 1.00 83.25 1338 VAL A CA 1
ATOM 10436 C C . VAL A 1 1338 ? -50.814 9.014 48.303 1.00 83.25 1338 VAL A C 1
ATOM 10438 O O . VAL A 1 1338 ? -51.274 9.066 47.164 1.00 83.25 1338 VAL A O 1
ATOM 10441 N N . LEU A 1 1339 ? -51.176 8.054 49.162 1.00 87.06 1339 LEU A N 1
ATOM 10442 C CA . LEU A 1 1339 ? -52.091 6.976 48.772 1.00 87.06 1339 LEU A CA 1
ATOM 10443 C C . LEU A 1 1339 ? -53.524 7.481 48.551 1.00 87.06 1339 LEU A C 1
ATOM 10445 O O . LEU A 1 1339 ? -54.207 6.978 47.662 1.00 87.06 1339 LEU A O 1
ATOM 10449 N N . LYS A 1 1340 ? -53.974 8.515 49.278 1.00 88.88 1340 LYS A N 1
ATOM 10450 C CA . LYS A 1 1340 ? -55.275 9.165 49.035 1.00 88.88 1340 LYS A CA 1
ATOM 10451 C C . LYS A 1 1340 ? -55.347 9.823 47.648 1.00 88.88 1340 LYS A C 1
ATOM 10453 O O . LYS A 1 1340 ? -56.435 9.902 47.077 1.00 88.88 1340 LYS A O 1
ATOM 10458 N N . GLY A 1 1341 ? -54.204 10.198 47.063 1.00 90.12 1341 GLY A N 1
ATOM 10459 C CA . GLY A 1 1341 ? -54.095 10.642 45.669 1.00 90.12 1341 GLY A CA 1
ATOM 10460 C C . GLY A 1 1341 ? -54.650 9.641 44.647 1.00 90.12 1341 GLY A C 1
ATOM 10461 O O . GLY A 1 1341 ? -55.056 10.046 43.560 1.00 90.12 1341 GLY A O 1
ATOM 10462 N N . ILE A 1 1342 ? -54.792 8.355 44.997 1.00 92.38 1342 ILE A N 1
ATOM 10463 C CA . ILE A 1 1342 ? -55.423 7.357 44.119 1.00 92.38 1342 ILE A CA 1
ATOM 10464 C C . ILE A 1 1342 ? -56.901 7.653 43.822 1.00 92.38 1342 ILE A C 1
ATOM 10466 O O . ILE A 1 1342 ? -57.452 7.115 42.865 1.00 92.38 1342 ILE A O 1
ATOM 10470 N N . LEU A 1 1343 ? -57.553 8.537 44.584 1.00 92.19 1343 LEU A N 1
ATOM 10471 C CA . LEU A 1 1343 ? -58.925 8.961 44.307 1.00 92.19 1343 LEU A CA 1
ATOM 10472 C C . LEU A 1 1343 ? -59.017 9.981 43.158 1.00 92.19 1343 LEU A C 1
ATOM 10474 O O . LEU A 1 1343 ? -60.044 10.000 42.485 1.00 92.19 1343 LEU A O 1
ATOM 10478 N N . ASN A 1 1344 ? -57.968 10.766 42.862 1.00 90.62 1344 ASN A N 1
ATOM 10479 C CA . ASN A 1 1344 ? -58.027 11.840 41.852 1.00 90.62 1344 ASN A CA 1
ATOM 10480 C C . ASN A 1 1344 ? -56.807 12.020 40.915 1.00 90.62 1344 ASN A C 1
ATOM 10482 O O . ASN A 1 1344 ? -56.902 12.820 39.992 1.00 90.62 1344 ASN A O 1
ATOM 10486 N N . GLN A 1 1345 ? -55.691 11.311 41.099 1.00 92.75 1345 GLN A N 1
ATOM 10487 C CA . GLN A 1 1345 ? -54.496 11.413 40.238 1.00 92.75 1345 GLN A CA 1
ATOM 10488 C C . GLN A 1 1345 ? -54.411 10.273 39.208 1.00 92.75 1345 GLN A C 1
ATOM 10490 O O . GLN A 1 1345 ? -55.151 9.291 39.301 1.00 92.75 1345 GLN A O 1
ATOM 10495 N N . ASP A 1 1346 ? -53.499 10.368 38.240 1.00 92.56 1346 ASP A N 1
ATOM 10496 C CA . ASP A 1 1346 ? -53.206 9.259 37.319 1.00 92.56 1346 ASP A CA 1
ATOM 10497 C C . ASP A 1 1346 ? -52.796 7.986 38.084 1.00 92.56 1346 ASP A C 1
ATOM 10499 O O . ASP A 1 1346 ? -52.165 8.060 39.141 1.00 92.56 1346 ASP A O 1
ATOM 10503 N N . LEU A 1 1347 ? -53.139 6.811 37.556 1.00 92.62 1347 LEU A N 1
ATOM 10504 C CA . LEU A 1 1347 ? -52.827 5.513 38.159 1.00 92.62 1347 LEU A CA 1
ATOM 10505 C C . LEU A 1 1347 ? -52.186 4.591 37.122 1.00 92.62 1347 LEU A C 1
ATOM 10507 O O . LEU A 1 1347 ? -52.784 4.286 36.096 1.00 92.62 1347 LEU A O 1
ATOM 10511 N N . LEU A 1 1348 ? -50.980 4.112 37.405 1.00 92.88 1348 LEU A N 1
ATOM 10512 C CA . LEU A 1 1348 ? -50.206 3.235 36.530 1.00 92.88 1348 LEU A CA 1
ATOM 10513 C C . LEU A 1 1348 ? -49.800 1.980 37.309 1.00 92.88 1348 LEU A C 1
ATOM 10515 O O . LEU A 1 1348 ? -49.374 2.083 38.456 1.00 92.88 1348 LEU A O 1
ATOM 10519 N N . ILE A 1 1349 ? -49.984 0.799 36.718 1.00 92.75 1349 ILE A N 1
ATOM 10520 C CA . ILE A 1 1349 ? -49.773 -0.499 37.377 1.00 92.75 1349 ILE A CA 1
ATOM 10521 C C . ILE A 1 1349 ? -49.447 -1.586 36.339 1.00 92.75 1349 ILE A C 1
ATOM 10523 O O . ILE A 1 1349 ? -49.883 -1.511 35.189 1.00 92.75 1349 ILE A O 1
ATOM 10527 N N . ASN A 1 1350 ? -48.675 -2.601 36.725 1.00 91.12 1350 ASN A N 1
ATOM 10528 C CA . ASN A 1 1350 ? -48.324 -3.743 35.880 1.00 91.12 1350 ASN A CA 1
ATOM 10529 C C . ASN A 1 1350 ? -48.750 -5.061 36.543 1.00 91.12 1350 ASN A C 1
ATOM 10531 O O . ASN A 1 1350 ? -48.528 -5.266 37.737 1.00 91.12 1350 ASN A O 1
ATOM 10535 N N . LEU A 1 1351 ? -49.374 -5.941 35.763 1.00 90.00 1351 LEU A N 1
ATOM 10536 C CA . LEU A 1 1351 ? -50.020 -7.173 36.216 1.00 90.00 1351 LEU A CA 1
ATOM 10537 C C . LEU A 1 1351 ? -49.483 -8.371 35.430 1.00 90.00 1351 LEU A C 1
ATOM 10539 O O . LEU A 1 1351 ? -49.197 -8.253 34.243 1.00 90.00 1351 LEU A O 1
ATOM 10543 N N . ARG A 1 1352 ? -49.368 -9.543 36.055 1.00 86.69 1352 ARG A N 1
ATOM 10544 C CA . ARG A 1 1352 ? -49.075 -10.809 35.362 1.00 86.69 1352 ARG A CA 1
ATOM 10545 C C . ARG A 1 1352 ? -49.683 -11.964 36.146 1.00 86.69 1352 ARG A C 1
ATOM 10547 O O . ARG A 1 1352 ? -49.299 -12.200 37.289 1.00 86.69 1352 ARG A O 1
ATOM 10554 N N . THR A 1 1353 ? -50.654 -12.642 35.548 1.00 85.25 1353 THR A N 1
ATOM 10555 C CA . THR A 1 1353 ? -51.552 -13.595 36.216 1.00 85.25 1353 THR A CA 1
ATOM 10556 C C . THR A 1 1353 ? -52.161 -14.561 35.188 1.00 85.25 1353 THR A C 1
ATOM 10558 O O . THR A 1 1353 ? -52.036 -14.346 33.983 1.00 85.25 1353 THR A O 1
ATOM 10561 N N . TYR A 1 1354 ? -52.804 -15.627 35.667 1.00 80.50 1354 TYR A N 1
ATOM 10562 C CA . TYR A 1 1354 ? -53.652 -16.537 34.890 1.00 80.50 1354 TYR A CA 1
ATOM 10563 C C . TYR A 1 1354 ? -55.127 -16.522 35.349 1.00 80.50 1354 TYR A C 1
ATOM 10565 O O . TYR A 1 1354 ? -55.926 -17.317 34.852 1.00 80.50 1354 TYR A O 1
ATOM 10573 N N . ASP A 1 1355 ? -55.496 -15.684 36.327 1.00 80.12 1355 ASP A N 1
ATOM 10574 C CA . ASP A 1 1355 ? -56.819 -15.731 36.957 1.00 80.12 1355 ASP A CA 1
ATOM 10575 C C . ASP A 1 1355 ? -57.931 -15.135 36.091 1.00 80.12 1355 ASP A C 1
ATOM 10577 O O . ASP A 1 1355 ? -57.849 -14.013 35.595 1.00 80.12 1355 ASP A O 1
ATOM 10581 N N . THR A 1 1356 ? -59.035 -15.876 35.987 1.00 81.75 1356 THR A N 1
ATOM 10582 C CA . THR A 1 1356 ? -60.159 -15.508 35.113 1.00 81.75 1356 THR A CA 1
ATOM 10583 C C . THR A 1 1356 ? -61.000 -14.343 35.641 1.00 81.75 1356 THR A C 1
ATOM 10585 O O . THR A 1 1356 ? -61.586 -13.614 34.840 1.00 81.75 1356 THR A O 1
ATOM 10588 N N . ASN A 1 1357 ? -61.093 -14.194 36.969 1.00 88.00 1357 ASN A N 1
ATOM 10589 C CA . ASN A 1 1357 ? -61.895 -13.191 37.673 1.00 88.00 1357 ASN A CA 1
ATOM 10590 C C . ASN A 1 1357 ? -61.227 -12.855 39.018 1.00 88.00 1357 ASN A C 1
ATOM 10592 O O . ASN A 1 1357 ? -61.273 -13.670 39.938 1.00 88.00 1357 ASN A O 1
ATOM 10596 N N . ALA A 1 1358 ? -60.611 -11.679 39.149 1.00 90.06 1358 ALA A N 1
ATOM 10597 C CA . ALA A 1 1358 ? -59.815 -11.340 40.333 1.00 90.06 1358 ALA A CA 1
ATOM 10598 C C . ALA A 1 1358 ? -59.846 -9.846 40.680 1.00 90.06 1358 ALA A C 1
ATOM 10600 O O . ALA A 1 1358 ? -59.813 -8.991 39.790 1.00 90.06 1358 ALA A O 1
ATOM 10601 N N . LEU A 1 1359 ? -59.8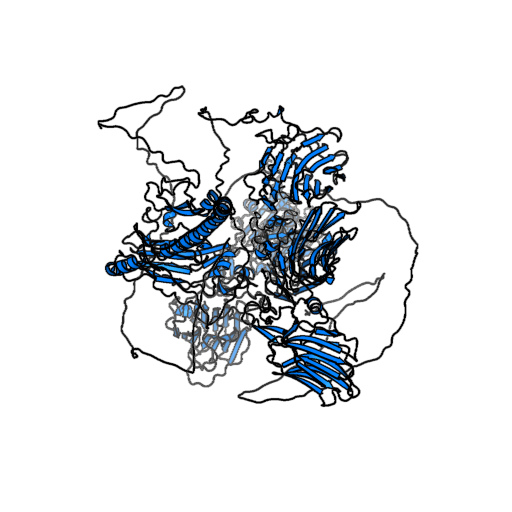52 -9.533 41.980 1.00 92.31 1359 LEU A N 1
ATOM 10602 C CA . LEU A 1 1359 ? -59.684 -8.166 42.473 1.00 92.31 1359 LEU A CA 1
ATOM 10603 C C . LEU A 1 1359 ? -58.206 -7.759 42.451 1.00 92.31 1359 LEU A C 1
ATOM 10605 O O . LEU A 1 1359 ? -57.390 -8.321 43.179 1.00 92.31 1359 LEU A O 1
ATOM 10609 N N . VAL A 1 1360 ? -57.870 -6.733 41.669 1.00 92.88 1360 VAL A N 1
ATOM 10610 C CA . VAL A 1 1360 ? -56.500 -6.208 41.588 1.00 92.88 1360 VAL A CA 1
ATOM 10611 C C . VAL A 1 1360 ? -56.264 -5.139 42.651 1.00 92.88 1360 VAL A C 1
ATOM 10613 O O . VAL A 1 1360 ? -55.281 -5.209 43.387 1.00 92.88 1360 VAL A O 1
ATOM 10616 N N . LEU A 1 1361 ? -57.150 -4.144 42.740 1.00 93.56 1361 LEU A N 1
ATOM 10617 C CA . LEU A 1 1361 ? -57.003 -3.001 43.643 1.00 93.56 1361 LEU A CA 1
ATOM 10618 C C . LEU A 1 1361 ? -58.371 -2.426 44.017 1.00 93.56 1361 LEU A C 1
ATOM 10620 O O . LEU A 1 1361 ? -59.253 -2.309 43.169 1.00 93.56 1361 LEU A O 1
ATOM 10624 N N . TYR A 1 1362 ? -58.532 -2.012 45.272 1.00 94.12 1362 TYR A N 1
ATOM 10625 C CA . TYR A 1 1362 ? -59.708 -1.283 45.746 1.00 94.12 1362 TYR A CA 1
ATOM 10626 C C . TYR A 1 1362 ? -59.298 -0.270 46.823 1.00 94.12 1362 TYR A C 1
ATOM 10628 O O . TYR A 1 1362 ? -58.533 -0.600 47.727 1.00 94.12 1362 TYR A O 1
ATOM 10636 N N . ALA A 1 1363 ? -59.822 0.953 46.778 1.00 93.62 1363 ALA A N 1
ATOM 10637 C CA . ALA A 1 1363 ? -59.617 1.943 47.834 1.00 93.62 1363 ALA A CA 1
ATOM 10638 C C . ALA A 1 1363 ? -60.852 2.830 48.015 1.00 93.62 1363 ALA A C 1
ATOM 10640 O O . ALA A 1 1363 ? -61.500 3.170 47.027 1.00 93.62 1363 ALA A O 1
ATOM 10641 N N . ASN A 1 1364 ? -61.154 3.242 49.253 1.00 93.62 1364 ASN A N 1
ATOM 10642 C CA . ASN A 1 1364 ? -62.199 4.236 49.513 1.00 93.62 1364 ASN A CA 1
ATOM 10643 C C . ASN A 1 1364 ? -61.939 5.125 50.740 1.00 93.62 1364 ASN A C 1
ATOM 10645 O O . ASN A 1 1364 ? -61.210 4.751 51.662 1.00 93.62 1364 ASN A O 1
ATOM 10649 N N . ASP A 1 1365 ? -62.584 6.294 50.772 1.00 92.38 1365 ASP A N 1
ATOM 10650 C CA . ASP A 1 1365 ? -62.624 7.190 51.933 1.00 92.38 1365 ASP A CA 1
ATOM 10651 C C . ASP A 1 1365 ? -63.952 7.125 52.713 1.00 92.38 1365 ASP A C 1
ATOM 10653 O O . ASP A 1 1365 ? -64.881 6.383 52.382 1.00 92.38 1365 ASP A O 1
ATOM 10657 N N . HIS A 1 1366 ? -64.027 7.920 53.779 1.00 90.56 1366 HIS A N 1
ATOM 10658 C CA . HIS A 1 1366 ? -65.185 8.052 54.659 1.00 90.56 1366 HIS A CA 1
ATOM 10659 C C . HIS A 1 1366 ? -66.393 8.797 54.063 1.00 90.56 1366 HIS A C 1
ATOM 10661 O O . HIS A 1 1366 ? -67.464 8.707 54.656 1.00 90.56 1366 HIS A O 1
ATOM 10667 N N . TYR A 1 1367 ? -66.264 9.478 52.917 1.00 92.62 1367 TYR A N 1
ATOM 10668 C CA . TYR A 1 1367 ? -67.389 10.032 52.142 1.00 92.62 1367 TYR A CA 1
ATOM 10669 C C . TYR A 1 1367 ? -67.936 9.039 51.106 1.00 92.62 1367 TYR A C 1
ATOM 10671 O O . TYR A 1 1367 ? -68.900 9.343 50.405 1.00 92.62 1367 TYR A O 1
ATOM 10679 N N . ASN A 1 1368 ? -67.391 7.817 51.080 1.00 92.25 1368 ASN A N 1
ATOM 10680 C CA . ASN A 1 1368 ? -67.637 6.756 50.104 1.00 92.25 1368 ASN A CA 1
ATOM 10681 C C . ASN A 1 1368 ? -66.979 6.967 48.731 1.00 92.25 1368 ASN A C 1
ATOM 10683 O O . ASN A 1 1368 ? -67.267 6.179 47.832 1.00 92.25 1368 ASN A O 1
ATOM 10687 N N . ASN A 1 1369 ? -66.092 7.955 48.557 1.00 94.56 1369 ASN A N 1
ATOM 10688 C CA . ASN A 1 1369 ? -65.326 8.072 47.314 1.00 94.56 1369 ASN A CA 1
ATOM 10689 C C . ASN A 1 1369 ? -64.477 6.824 47.126 1.00 94.56 1369 ASN A C 1
ATOM 10691 O O . ASN A 1 1369 ? -63.787 6.436 48.072 1.00 94.56 1369 ASN A O 1
ATOM 10695 N N . PHE A 1 1370 ? -64.499 6.214 45.942 1.00 94.62 1370 PHE A N 1
ATOM 10696 C CA . PHE A 1 1370 ? -63.811 4.947 45.711 1.00 94.62 1370 PHE A CA 1
ATOM 10697 C C . PHE A 1 1370 ? -63.175 4.830 44.325 1.00 94.62 1370 PHE A C 1
ATOM 10699 O O . PHE A 1 1370 ? -63.596 5.460 43.355 1.00 94.62 1370 PHE A O 1
ATOM 10706 N N . VAL A 1 1371 ? -62.178 3.951 44.248 1.00 94.62 1371 VAL A N 1
ATOM 10707 C CA . VAL A 1 1371 ? -61.613 3.420 43.004 1.00 94.62 1371 VAL A CA 1
ATOM 10708 C C . VAL A 1 1371 ? -61.435 1.911 43.129 1.00 94.62 1371 VAL A C 1
ATOM 10710 O O . VAL A 1 1371 ? -61.093 1.404 44.198 1.00 94.62 1371 VAL A O 1
ATOM 10713 N N . HIS A 1 1372 ? -61.688 1.184 42.045 1.00 93.12 1372 HIS A N 1
ATOM 10714 C CA . HIS A 1 1372 ? -61.757 -0.274 42.041 1.00 93.12 1372 HIS A CA 1
ATOM 10715 C C . HIS A 1 1372 ? -61.326 -0.806 40.664 1.00 93.12 1372 HIS A C 1
ATOM 10717 O O . HIS A 1 1372 ? -61.923 -0.465 39.648 1.00 93.12 1372 HIS A O 1
ATOM 10723 N N . LEU A 1 1373 ? -60.271 -1.621 40.629 1.00 94.75 1373 LEU A N 1
ATOM 10724 C CA . LEU A 1 1373 ? -59.695 -2.235 39.431 1.00 94.75 1373 LEU A CA 1
ATOM 10725 C C . LEU A 1 1373 ? -59.770 -3.761 39.554 1.00 94.75 1373 LEU A C 1
ATOM 10727 O O . LEU A 1 1373 ? -59.289 -4.325 40.542 1.00 94.75 1373 LEU A O 1
ATOM 10731 N N . TYR A 1 1374 ? -60.343 -4.432 38.557 1.00 93.81 1374 TYR A N 1
ATOM 10732 C CA . TYR A 1 1374 ? -60.483 -5.890 38.542 1.00 93.81 1374 TYR A CA 1
ATOM 10733 C C . TYR A 1 1374 ? -60.367 -6.491 37.135 1.00 93.81 1374 TYR A C 1
ATOM 10735 O O . TYR A 1 1374 ? -60.502 -5.800 36.124 1.00 93.81 1374 TYR A O 1
ATOM 10743 N N . ILE A 1 1375 ? -60.101 -7.798 37.094 1.00 90.25 1375 ILE A N 1
ATOM 10744 C CA . ILE A 1 1375 ? -60.084 -8.630 35.883 1.00 90.25 1375 ILE A CA 1
ATOM 10745 C C . ILE A 1 1375 ? -61.368 -9.463 35.856 1.00 90.25 1375 ILE A C 1
ATOM 10747 O O . ILE A 1 1375 ? -61.799 -9.950 36.904 1.00 90.25 1375 ILE A O 1
ATOM 10751 N N . SER A 1 1376 ? -61.963 -9.660 34.677 1.00 87.06 1376 SER A N 1
ATOM 10752 C CA . SER A 1 1376 ? -63.092 -10.575 34.483 1.00 87.06 1376 SER A CA 1
ATOM 10753 C C . SER A 1 1376 ? -63.030 -11.319 33.143 1.00 87.06 1376 SER A C 1
ATOM 10755 O O . SER A 1 1376 ? -62.328 -10.925 32.207 1.00 87.06 1376 SER A O 1
ATOM 10757 N N . LEU A 1 1377 ? -63.752 -12.443 33.064 1.00 80.62 1377 LEU A N 1
ATOM 10758 C CA . LEU A 1 1377 ? -63.942 -13.276 31.865 1.00 80.62 1377 LEU A CA 1
ATOM 10759 C C . LEU A 1 1377 ? -62.652 -13.669 31.109 1.00 80.62 1377 LEU A C 1
ATOM 10761 O O . LEU A 1 1377 ? -62.707 -14.022 29.931 1.00 80.62 1377 LEU A O 1
ATOM 10765 N N . ASN A 1 1378 ? -61.493 -13.654 31.782 1.00 72.06 1378 ASN A N 1
ATOM 10766 C CA . ASN A 1 1378 ? -60.165 -13.901 31.199 1.00 72.06 1378 ASN A CA 1
ATOM 10767 C C . ASN A 1 1378 ? -59.752 -12.929 30.061 1.00 72.06 1378 ASN A C 1
ATOM 10769 O O . ASN A 1 1378 ? -58.809 -13.220 29.323 1.00 72.06 1378 ASN A O 1
ATOM 10773 N N . ARG A 1 1379 ? -60.492 -11.827 29.864 1.00 82.00 1379 ARG A N 1
ATOM 10774 C CA . ARG A 1 1379 ? -60.433 -10.958 28.663 1.00 82.00 1379 ARG A CA 1
ATOM 10775 C C . ARG A 1 1379 ? -60.769 -9.490 28.925 1.00 82.00 1379 ARG A C 1
ATOM 10777 O O . ARG A 1 1379 ? -60.473 -8.649 28.081 1.00 82.00 1379 ARG A O 1
ATOM 10784 N N . GLU A 1 1380 ? -61.409 -9.195 30.055 1.00 87.88 1380 GLU A N 1
ATOM 10785 C CA . GLU A 1 1380 ? -61.838 -7.856 30.449 1.00 87.88 1380 GLU A CA 1
ATOM 10786 C C . GLU A 1 1380 ? -60.969 -7.329 31.589 1.00 87.88 1380 GLU A C 1
ATOM 10788 O O . GLU A 1 1380 ? -60.819 -7.981 32.624 1.00 87.88 1380 GLU A O 1
ATOM 10793 N N . ILE A 1 1381 ? -60.450 -6.114 31.421 1.00 90.81 1381 ILE A N 1
ATOM 10794 C CA . ILE A 1 1381 ? -59.924 -5.299 32.521 1.00 90.81 1381 ILE A CA 1
ATOM 10795 C C . ILE A 1 1381 ? -60.895 -4.144 32.737 1.00 90.81 1381 ILE A C 1
ATOM 10797 O O . ILE A 1 1381 ? -61.273 -3.465 31.779 1.00 90.81 1381 ILE A O 1
ATOM 10801 N N . VAL A 1 1382 ? -61.319 -3.951 33.989 1.00 93.44 1382 VAL A N 1
ATOM 10802 C CA . VAL A 1 1382 ? -62.368 -2.996 34.359 1.00 93.44 1382 VAL A CA 1
ATOM 10803 C C . VAL A 1 1382 ? -61.891 -2.070 35.469 1.00 93.44 1382 VAL A C 1
ATOM 10805 O O . VAL A 1 1382 ? -61.510 -2.525 36.548 1.00 93.44 1382 VAL A O 1
ATOM 10808 N N . PHE A 1 1383 ? -61.971 -0.764 35.219 1.00 94.88 1383 PHE A N 1
ATOM 10809 C CA . PHE A 1 1383 ? -61.788 0.285 36.219 1.00 94.88 1383 PHE A CA 1
ATOM 10810 C C . PHE A 1 1383 ? -63.133 0.937 36.553 1.00 94.88 1383 PHE A C 1
ATOM 10812 O O . PHE A 1 1383 ? -63.870 1.348 35.658 1.00 94.88 1383 PHE A O 1
ATOM 10819 N N . LEU A 1 1384 ? -63.444 1.032 37.844 1.00 94.31 1384 LEU A N 1
ATOM 10820 C CA . LEU A 1 1384 ? -64.699 1.529 38.401 1.00 94.31 1384 LEU A CA 1
ATOM 10821 C C . LEU A 1 1384 ? -64.397 2.639 39.421 1.00 94.31 1384 LEU A C 1
ATOM 10823 O O . LEU A 1 1384 ? -63.546 2.459 40.293 1.00 94.31 1384 LEU A O 1
ATOM 10827 N N . TYR A 1 1385 ? -65.089 3.772 39.325 1.00 94.81 1385 TYR A N 1
ATOM 10828 C CA . TYR A 1 1385 ? -64.930 4.923 40.226 1.00 94.81 1385 TYR A CA 1
ATOM 10829 C C . TYR A 1 1385 ? -66.229 5.733 40.318 1.00 94.81 1385 TYR A C 1
ATOM 10831 O O . TYR A 1 1385 ? -67.151 5.512 39.528 1.00 94.81 1385 TYR A O 1
ATOM 10839 N N . ASN A 1 1386 ? -66.319 6.674 41.262 1.00 93.81 1386 ASN A N 1
ATOM 10840 C CA . ASN A 1 1386 ? -67.433 7.622 41.323 1.00 93.81 1386 ASN A CA 1
ATOM 10841 C C . ASN A 1 1386 ? -67.096 8.981 40.686 1.00 93.81 1386 ASN A C 1
ATOM 10843 O O . ASN A 1 1386 ? -65.991 9.504 40.831 1.00 93.81 1386 ASN A O 1
ATOM 10847 N N . TYR A 1 1387 ? -68.088 9.560 40.013 1.00 92.94 1387 TYR A N 1
ATOM 10848 C CA . TYR A 1 1387 ? -68.111 10.936 39.530 1.00 92.94 1387 TYR A CA 1
ATOM 10849 C C . TYR A 1 1387 ? -69.320 11.624 40.176 1.00 92.94 1387 TYR A C 1
ATOM 10851 O O . TYR A 1 1387 ? -70.454 11.487 39.716 1.00 92.94 1387 TYR A O 1
ATOM 10859 N N . GLY A 1 1388 ? -69.093 12.289 41.310 1.00 91.75 1388 GLY A N 1
ATOM 10860 C CA . GLY A 1 1388 ? -70.172 12.729 42.195 1.00 91.75 1388 GLY A CA 1
ATOM 10861 C C . GLY A 1 1388 ? -70.949 11.529 42.744 1.00 91.75 1388 GLY A C 1
ATOM 10862 O O . GLY A 1 1388 ? -70.351 10.625 43.335 1.00 91.75 1388 GLY A O 1
ATOM 10863 N N . ASP A 1 1389 ? -72.266 11.522 42.525 1.00 93.00 1389 ASP A N 1
ATOM 10864 C CA . ASP A 1 1389 ? -73.209 10.457 42.889 1.00 93.00 1389 ASP A CA 1
ATOM 10865 C C . ASP A 1 1389 ? -73.429 9.404 41.778 1.00 93.00 1389 ASP A C 1
ATOM 10867 O O . ASP A 1 1389 ? -74.259 8.505 41.938 1.00 93.00 1389 ASP A O 1
ATOM 10871 N N . GLU A 1 1390 ? -72.703 9.465 40.653 1.00 93.94 1390 GLU A N 1
ATOM 10872 C CA . GLU A 1 1390 ? -72.742 8.450 39.587 1.00 93.94 1390 GLU A CA 1
ATOM 10873 C C . GLU A 1 1390 ? -71.528 7.501 39.654 1.00 93.94 1390 GLU A C 1
ATOM 10875 O O . GLU A 1 1390 ? -70.380 7.941 39.650 1.00 93.94 1390 GLU A O 1
ATOM 10880 N N . ILE A 1 1391 ? -71.760 6.183 39.634 1.00 93.06 1391 ILE A N 1
ATOM 10881 C CA . ILE A 1 1391 ? -70.714 5.182 39.371 1.00 93.06 1391 ILE A CA 1
ATOM 10882 C C . ILE A 1 1391 ? -70.422 5.111 37.864 1.00 93.06 1391 ILE A C 1
ATOM 10884 O O . ILE A 1 1391 ? -71.324 4.897 37.043 1.00 93.06 1391 ILE A O 1
ATOM 10888 N N . VAL A 1 1392 ? -69.144 5.219 37.507 1.00 92.81 1392 VAL A N 1
ATOM 10889 C CA . VAL A 1 1392 ? -68.611 5.221 36.138 1.00 92.81 1392 VAL A CA 1
ATOM 10890 C C . VAL A 1 1392 ? -67.651 4.038 35.958 1.00 92.81 1392 VAL A C 1
ATOM 10892 O O . VAL A 1 1392 ? -66.913 3.690 36.880 1.00 92.81 1392 VAL A O 1
ATOM 10895 N N . ASN A 1 1393 ? -67.664 3.404 34.779 1.00 91.94 1393 ASN A N 1
ATOM 10896 C CA . ASN A 1 1393 ? -66.794 2.274 34.444 1.00 91.94 1393 ASN A CA 1
ATOM 10897 C C . ASN A 1 1393 ? -66.069 2.475 33.104 1.00 91.94 1393 ASN A C 1
ATOM 10899 O O . ASN A 1 1393 ? -66.662 2.960 32.143 1.00 91.94 1393 ASN A O 1
ATOM 10903 N N . LEU A 1 1394 ? -64.809 2.042 33.034 1.00 93.19 1394 LEU A N 1
ATOM 10904 C CA . LEU A 1 1394 ? -64.068 1.827 31.792 1.00 93.19 1394 LEU A CA 1
ATOM 10905 C C . LEU A 1 1394 ? -63.737 0.336 31.698 1.00 93.19 1394 LEU A C 1
ATOM 10907 O O . LEU A 1 1394 ? -63.165 -0.224 32.630 1.00 93.19 1394 LEU A O 1
ATOM 10911 N N . THR A 1 1395 ? -64.077 -0.289 30.573 1.00 92.19 1395 THR A N 1
ATOM 10912 C CA . THR A 1 1395 ? -63.836 -1.714 30.303 1.00 92.19 1395 THR A CA 1
ATOM 10913 C C . THR A 1 1395 ? -63.079 -1.846 28.989 1.00 92.19 1395 THR A C 1
ATOM 10915 O O . THR A 1 1395 ? -63.454 -1.209 28.004 1.00 92.19 1395 THR A O 1
ATOM 10918 N N . LEU A 1 1396 ? -62.037 -2.676 28.961 1.00 87.94 1396 LEU A N 1
ATOM 10919 C CA . LEU A 1 1396 ? -61.272 -2.983 27.752 1.00 87.94 1396 LEU A CA 1
ATOM 10920 C C . LEU A 1 1396 ? -61.250 -4.496 27.511 1.00 87.94 1396 LEU A C 1
ATOM 10922 O O . LEU A 1 1396 ? -60.993 -5.260 28.439 1.00 87.94 1396 LEU A O 1
ATOM 10926 N N . LEU A 1 1397 ? -61.533 -4.891 26.266 1.00 82.81 1397 LEU A N 1
ATOM 10927 C CA . LEU A 1 1397 ? -61.644 -6.272 25.786 1.00 82.81 1397 LEU A CA 1
ATOM 10928 C C . LEU A 1 1397 ? -60.506 -6.593 24.813 1.00 82.81 1397 LEU A C 1
ATOM 10930 O O . LEU A 1 1397 ? -60.383 -5.935 23.781 1.00 82.81 1397 LEU A O 1
ATOM 10934 N N . ASP A 1 1398 ? -59.714 -7.619 25.117 1.00 73.31 1398 ASP A N 1
ATOM 10935 C CA . ASP A 1 1398 ? -58.657 -8.134 24.237 1.00 73.31 1398 ASP A CA 1
ATOM 10936 C C . ASP A 1 1398 ? -58.490 -9.649 24.463 1.00 73.31 1398 ASP A C 1
ATOM 10938 O O . ASP A 1 1398 ? -58.165 -10.111 25.559 1.00 73.31 1398 ASP A O 1
ATOM 10942 N N . ASP A 1 1399 ? -58.734 -10.430 23.405 1.00 68.69 1399 ASP A N 1
ATOM 10943 C CA . ASP A 1 1399 ? -58.688 -11.900 23.408 1.00 68.69 1399 ASP A CA 1
ATOM 10944 C C . ASP A 1 1399 ? -57.297 -12.477 23.740 1.00 68.69 1399 ASP A C 1
ATOM 10946 O O . ASP A 1 1399 ? -57.185 -13.658 24.078 1.00 68.69 1399 ASP A O 1
ATOM 10950 N N . THR A 1 1400 ? -56.235 -11.672 23.631 1.00 65.56 1400 THR A N 1
ATOM 10951 C CA . THR A 1 1400 ? -54.838 -12.107 23.764 1.00 65.56 1400 THR A CA 1
ATOM 10952 C C . THR A 1 1400 ? -54.236 -11.866 25.152 1.00 65.56 1400 THR A C 1
ATOM 10954 O O . THR A 1 1400 ? -53.226 -12.501 25.480 1.00 65.56 1400 THR A O 1
ATOM 10957 N N . LEU A 1 1401 ? -54.866 -11.015 25.981 1.00 64.56 1401 LEU A N 1
ATOM 10958 C CA . LEU A 1 1401 ? -54.346 -10.537 27.275 1.00 64.56 1401 LEU A CA 1
ATOM 10959 C C . LEU A 1 1401 ? -53.798 -11.657 28.164 1.00 64.56 1401 LEU A C 1
ATOM 10961 O O . LEU A 1 1401 ? -52.626 -11.648 28.537 1.00 64.56 1401 LEU A O 1
ATOM 10965 N N . MET A 1 1402 ? -54.646 -12.637 28.474 1.00 62.69 1402 MET A N 1
ATOM 10966 C CA . MET A 1 1402 ? -54.332 -13.712 29.423 1.00 62.69 1402 MET A CA 1
ATOM 10967 C C . MET A 1 1402 ? -53.760 -14.960 28.732 1.00 62.69 1402 MET A C 1
ATOM 10969 O O . MET A 1 1402 ? -53.132 -15.799 29.373 1.00 62.69 1402 MET A O 1
ATOM 10973 N N . ALA A 1 1403 ? -53.926 -15.083 27.410 1.00 60.53 1403 ALA A N 1
ATOM 10974 C CA . ALA A 1 1403 ? -53.575 -16.280 26.640 1.00 60.53 1403 ALA A CA 1
ATOM 10975 C C . ALA A 1 1403 ? -52.059 -16.533 26.516 1.00 60.53 1403 ALA A C 1
ATOM 10977 O O . ALA A 1 1403 ? -51.647 -17.608 26.086 1.00 60.53 1403 ALA A O 1
ATOM 10978 N N . SER A 1 1404 ? -51.227 -15.542 26.854 1.00 60.75 1404 SER A N 1
ATOM 10979 C CA . SER A 1 1404 ? -49.775 -15.569 26.626 1.00 60.75 1404 SER A CA 1
ATOM 10980 C C . SER A 1 1404 ? -48.920 -15.487 27.896 1.00 60.75 1404 SER A C 1
ATOM 10982 O O . SER A 1 1404 ? -47.695 -15.473 27.785 1.00 60.75 1404 SER A O 1
ATOM 10984 N N . LEU A 1 1405 ? -49.533 -15.409 29.089 1.00 68.69 1405 LEU A N 1
ATOM 10985 C CA . LEU A 1 1405 ? -48.846 -15.219 30.383 1.00 68.69 1405 LEU A CA 1
ATOM 10986 C C . LEU A 1 1405 ? -47.882 -14.009 30.433 1.00 68.69 1405 LEU A C 1
ATOM 10988 O O . LEU A 1 1405 ? -47.010 -13.947 31.301 1.00 68.69 1405 LEU A O 1
ATOM 10992 N N . LYS A 1 1406 ? -48.025 -13.039 29.520 1.00 73.62 1406 LYS A N 1
ATOM 10993 C CA . LYS A 1 1406 ? -47.197 -11.825 29.447 1.00 73.62 1406 LYS A CA 1
ATOM 10994 C C . LYS A 1 1406 ? -47.592 -10.808 30.520 1.00 73.62 1406 LYS A C 1
ATOM 10996 O O . LYS A 1 1406 ? -48.698 -10.833 31.051 1.00 73.62 1406 LYS A O 1
ATOM 11001 N N . SER A 1 1407 ? -46.678 -9.889 30.822 1.00 79.69 1407 SER A N 1
ATOM 11002 C CA . SER A 1 1407 ? -46.971 -8.725 31.662 1.00 79.69 1407 SER A CA 1
ATOM 11003 C C . SER A 1 1407 ? -47.946 -7.778 30.950 1.00 79.69 1407 SER A C 1
ATOM 11005 O O . SER A 1 1407 ? -47.730 -7.432 29.791 1.00 79.69 1407 SER A O 1
ATOM 11007 N N . ILE A 1 1408 ? -48.975 -7.326 31.660 1.00 87.25 1408 ILE A N 1
ATOM 11008 C CA . ILE A 1 1408 ? -50.013 -6.402 31.203 1.00 87.25 1408 ILE A CA 1
ATOM 11009 C C . ILE A 1 1408 ? -49.781 -5.050 31.884 1.00 87.25 1408 ILE A C 1
ATOM 11011 O O . ILE A 1 1408 ? -49.826 -4.956 33.111 1.00 87.25 1408 ILE A O 1
ATOM 11015 N N . GLN A 1 1409 ? -49.534 -4.000 31.105 1.00 89.25 1409 GLN A N 1
ATOM 11016 C CA . GLN A 1 1409 ? -49.411 -2.633 31.609 1.00 89.25 1409 GLN A CA 1
ATOM 11017 C C . GLN A 1 1409 ? -50.770 -1.934 31.552 1.00 89.25 1409 GLN A C 1
ATOM 11019 O O . GLN A 1 1409 ? -51.347 -1.830 30.474 1.00 89.25 1409 GLN A O 1
ATOM 11024 N N . VAL A 1 1410 ? -51.255 -1.418 32.682 1.00 91.81 1410 VAL A N 1
ATOM 11025 C CA . VAL A 1 1410 ? -52.502 -0.644 32.767 1.00 91.81 1410 VAL A CA 1
ATOM 11026 C C . VAL A 1 1410 ? -52.174 0.783 33.203 1.00 91.81 1410 VAL A C 1
ATOM 11028 O O . VAL A 1 1410 ? -51.547 0.979 34.245 1.00 91.81 1410 VAL A O 1
ATOM 11031 N N . ALA A 1 1411 ? -52.587 1.777 32.416 1.00 92.69 1411 ALA A N 1
ATOM 11032 C CA . ALA A 1 1411 ? -52.370 3.198 32.694 1.00 92.69 1411 ALA A CA 1
ATOM 11033 C C . ALA A 1 1411 ? -53.694 3.969 32.608 1.00 92.69 1411 ALA A C 1
ATOM 11035 O O . ALA A 1 1411 ? -54.339 3.982 31.565 1.00 92.69 1411 ALA A O 1
ATOM 11036 N N . ILE A 1 1412 ? -54.101 4.611 33.697 1.00 94.12 1412 ILE A N 1
ATOM 11037 C CA . ILE A 1 1412 ? -55.346 5.368 33.822 1.00 94.12 1412 ILE A CA 1
ATOM 11038 C C . ILE A 1 1412 ? -54.980 6.842 33.987 1.00 94.12 1412 ILE A C 1
ATOM 11040 O O . ILE A 1 1412 ? -54.469 7.246 35.031 1.00 94.12 1412 ILE A O 1
ATOM 11044 N N . VAL A 1 1413 ? -55.236 7.627 32.944 1.00 92.56 1413 VAL A N 1
ATOM 11045 C CA . VAL A 1 1413 ? -54.975 9.070 32.871 1.00 92.56 1413 VAL A CA 1
ATOM 11046 C C . VAL A 1 1413 ? -56.272 9.825 33.163 1.00 92.56 1413 VAL A C 1
ATOM 11048 O O . VAL A 1 1413 ? -57.318 9.479 32.605 1.00 92.56 1413 VAL A O 1
ATOM 11051 N N . ARG A 1 1414 ? -56.231 10.837 34.038 1.00 90.81 1414 ARG A N 1
ATOM 11052 C CA . ARG A 1 1414 ? -57.423 11.561 34.517 1.00 90.81 1414 ARG A CA 1
ATOM 11053 C C . ARG A 1 1414 ? -57.270 13.075 34.399 1.00 90.81 1414 ARG A C 1
ATOM 11055 O O . ARG A 1 1414 ? -56.600 13.712 35.206 1.00 90.81 1414 ARG A O 1
ATOM 11062 N N . GLY A 1 1415 ? -57.945 13.651 33.407 1.00 85.50 1415 GLY A N 1
ATOM 11063 C CA . GLY A 1 1415 ? -58.087 15.097 33.249 1.00 85.50 1415 GLY A CA 1
ATOM 11064 C C . GLY A 1 1415 ? -59.318 15.661 33.967 1.00 85.50 1415 GLY A C 1
ATOM 11065 O O . GLY A 1 1415 ? -60.074 14.950 34.631 1.00 85.50 1415 GLY A O 1
ATOM 11066 N N . GLU A 1 1416 ? -59.562 16.960 33.784 1.00 84.56 1416 GLU A N 1
ATOM 11067 C CA . GLU A 1 1416 ? -60.751 17.640 34.326 1.00 84.56 1416 GLU A CA 1
ATOM 11068 C C . GLU A 1 1416 ? -62.061 17.176 33.660 1.00 84.56 1416 GLU A C 1
ATOM 11070 O O . GLU A 1 1416 ? -63.117 17.197 34.291 1.00 84.56 1416 GLU A O 1
ATOM 11075 N N . GLN A 1 1417 ? -62.001 16.738 32.395 1.00 88.81 1417 GLN A N 1
ATOM 11076 C CA . GLN A 1 1417 ? -63.178 16.387 31.583 1.00 88.81 1417 GLN A CA 1
ATOM 11077 C C . GLN A 1 1417 ? -63.176 14.944 31.051 1.00 88.81 1417 GLN A C 1
ATOM 11079 O O . GLN A 1 1417 ? -64.251 14.394 30.839 1.00 88.81 1417 GLN A O 1
ATOM 11084 N N . GLU A 1 1418 ? -62.011 14.311 30.883 1.00 93.31 1418 GLU A N 1
ATOM 11085 C CA . GLU A 1 1418 ? -61.864 12.953 30.334 1.00 93.31 1418 GLU A CA 1
ATOM 11086 C C . GLU A 1 1418 ? -61.099 12.047 31.314 1.00 93.31 1418 GLU A C 1
ATOM 11088 O O . GLU A 1 1418 ? -60.102 12.467 31.906 1.00 93.31 1418 GLU A O 1
ATOM 11093 N N . THR A 1 1419 ? -61.524 10.788 31.432 1.00 94.06 1419 THR A N 1
ATOM 11094 C CA . THR A 1 1419 ? -60.723 9.691 32.000 1.00 94.06 1419 THR A CA 1
ATOM 11095 C C . THR A 1 1419 ? -60.424 8.679 30.898 1.00 94.06 1419 THR A C 1
ATOM 11097 O O . THR A 1 1419 ? -61.329 8.288 30.160 1.00 94.06 1419 THR A O 1
ATOM 11100 N N . ARG A 1 1420 ? -59.170 8.229 30.783 1.00 93.81 1420 ARG A N 1
ATOM 11101 C CA . ARG A 1 1420 ? -58.704 7.300 29.742 1.00 93.81 1420 ARG A CA 1
ATOM 11102 C C . ARG A 1 1420 ? -57.896 6.158 30.346 1.00 93.81 1420 ARG A C 1
ATOM 11104 O O . ARG A 1 1420 ? -56.960 6.401 31.096 1.00 93.81 1420 ARG A O 1
ATOM 11111 N N . MET A 1 1421 ? -58.232 4.921 29.993 1.00 93.69 1421 MET A N 1
ATOM 11112 C CA . MET A 1 1421 ? -57.516 3.708 30.384 1.00 93.69 1421 MET A CA 1
ATOM 11113 C C . MET A 1 1421 ? -56.809 3.103 29.168 1.00 93.69 1421 MET A C 1
ATOM 11115 O O . MET A 1 1421 ? -57.451 2.728 28.189 1.00 93.69 1421 MET A O 1
ATOM 11119 N N . HIS A 1 1422 ? -55.490 2.980 29.252 1.00 91.25 1422 HIS A N 1
ATOM 11120 C CA . HIS A 1 1422 ? -54.649 2.208 28.345 1.00 91.25 1422 HIS A CA 1
ATOM 11121 C C . HIS A 1 1422 ? -54.364 0.832 28.954 1.00 91.25 1422 HIS A C 1
ATOM 11123 O O . HIS A 1 1422 ? -54.137 0.721 30.161 1.00 91.25 1422 HIS A O 1
ATOM 11129 N N . VAL A 1 1423 ? -54.350 -0.200 28.115 1.00 88.38 1423 VAL A N 1
ATOM 11130 C CA . VAL A 1 1423 ? -53.956 -1.570 28.454 1.00 88.38 1423 VAL A CA 1
ATOM 11131 C C . VAL A 1 1423 ? -53.034 -2.066 27.340 1.00 88.38 1423 VAL A C 1
ATOM 11133 O O . VAL A 1 1423 ? -53.489 -2.359 26.234 1.00 88.38 1423 VAL A O 1
ATOM 11136 N N . ASN A 1 1424 ? -51.733 -2.138 27.623 1.00 82.19 1424 ASN A N 1
ATOM 11137 C CA . ASN A 1 1424 ? -50.681 -2.304 26.612 1.00 82.19 1424 ASN A CA 1
ATOM 11138 C C . ASN A 1 1424 ? -50.841 -1.264 25.474 1.00 82.19 1424 ASN A C 1
ATOM 11140 O O . ASN A 1 1424 ? -50.809 -0.063 25.742 1.00 82.19 1424 ASN A O 1
ATOM 11144 N N . GLU A 1 1425 ? -51.046 -1.713 24.231 1.00 79.25 1425 GLU A N 1
ATOM 11145 C CA . GLU A 1 1425 ? -51.258 -0.860 23.047 1.00 79.25 1425 GLU A CA 1
ATOM 11146 C C . GLU A 1 1425 ? -52.723 -0.414 22.860 1.00 79.25 1425 GLU A C 1
ATOM 11148 O O . GLU A 1 1425 ? -53.012 0.505 22.093 1.00 79.25 1425 GLU A O 1
ATOM 11153 N N . HIS A 1 1426 ? -53.672 -1.058 23.544 1.00 85.19 1426 HIS A N 1
ATOM 11154 C CA . HIS A 1 1426 ? -55.100 -0.769 23.426 1.00 85.19 1426 HIS A CA 1
ATOM 11155 C C . HIS A 1 1426 ? -55.523 0.347 24.399 1.00 85.19 1426 HIS A C 1
ATOM 11157 O O . HIS A 1 1426 ? -54.905 0.544 25.446 1.00 85.19 1426 HIS A O 1
ATOM 11163 N N . SER A 1 1427 ? -56.589 1.095 24.088 1.00 89.44 1427 SER A N 1
ATOM 11164 C CA . SER A 1 1427 ? -57.117 2.120 25.004 1.00 89.44 1427 SER A CA 1
ATOM 11165 C C . SER A 1 1427 ? -58.612 2.393 24.845 1.00 89.44 1427 SER A C 1
ATOM 11167 O O . SER A 1 1427 ? -59.201 2.111 23.803 1.00 89.44 1427 SER A O 1
ATOM 11169 N N . VAL A 1 1428 ? -59.214 2.937 25.902 1.00 92.12 1428 VAL A N 1
ATOM 11170 C CA . VAL A 1 1428 ? -60.628 3.325 26.008 1.00 92.12 1428 VAL A CA 1
ATOM 11171 C C . VAL A 1 1428 ? -60.743 4.586 26.872 1.00 92.12 1428 VAL A C 1
ATOM 11173 O O . VAL A 1 1428 ? -59.961 4.759 27.807 1.00 92.12 1428 VAL A O 1
ATOM 11176 N N . SER A 1 1429 ? -61.698 5.475 26.598 1.00 92.00 1429 SER A N 1
ATOM 11177 C CA . SER A 1 1429 ? -61.942 6.665 27.426 1.00 92.00 1429 SER A CA 1
ATOM 11178 C C . SER A 1 1429 ? -63.417 7.020 27.581 1.00 92.00 1429 SER A C 1
ATOM 11180 O O . SER A 1 1429 ? -64.289 6.418 26.953 1.00 92.00 1429 SER A O 1
ATOM 11182 N N . ILE A 1 1430 ? -63.685 7.967 28.481 1.00 92.88 1430 ILE A N 1
ATOM 11183 C CA . ILE A 1 1430 ? -65.017 8.468 28.808 1.00 92.88 1430 ILE A CA 1
ATOM 11184 C C . ILE A 1 1430 ? -64.968 9.952 29.193 1.00 92.88 1430 ILE A C 1
ATOM 11186 O O . ILE A 1 1430 ? -64.050 10.390 29.892 1.00 92.88 1430 ILE A O 1
ATOM 11190 N N . ASP A 1 1431 ? -65.995 10.706 28.794 1.00 91.12 1431 ASP A N 1
ATOM 11191 C CA . ASP A 1 1431 ? -66.168 12.146 29.059 1.00 91.12 1431 ASP A CA 1
ATOM 11192 C C . ASP A 1 1431 ? -66.588 12.426 30.521 1.00 91.12 1431 ASP A C 1
ATOM 11194 O O . ASP A 1 1431 ? -67.620 13.049 30.804 1.00 91.12 1431 ASP A O 1
ATOM 11198 N N . ARG A 1 1432 ? -65.834 11.876 31.476 1.00 88.56 1432 ARG A N 1
ATOM 11199 C CA . ARG A 1 1432 ? -65.962 12.093 32.921 1.00 88.56 1432 ARG A CA 1
ATOM 11200 C C . ARG A 1 1432 ? -64.564 12.217 33.524 1.00 88.56 1432 ARG A C 1
ATOM 11202 O O . ARG A 1 1432 ? -63.842 11.227 33.626 1.00 88.56 1432 ARG A O 1
ATOM 11209 N N . GLY A 1 1433 ? -64.193 13.424 33.942 1.00 84.94 1433 GLY A N 1
ATOM 11210 C CA . GLY A 1 1433 ? -62.965 13.678 34.699 1.00 84.94 1433 GLY A CA 1
ATOM 11211 C C . GLY A 1 1433 ? -63.062 13.192 36.148 1.00 84.94 1433 GLY A C 1
ATOM 11212 O O . GLY A 1 1433 ? -63.611 12.126 36.429 1.00 84.94 1433 GLY A O 1
ATOM 11213 N N . THR A 1 1434 ? -62.570 13.994 37.092 1.00 85.56 1434 THR A N 1
ATOM 11214 C CA . THR A 1 1434 ? -62.641 13.696 38.533 1.00 85.56 1434 THR A CA 1
ATOM 11215 C C . THR A 1 1434 ? -63.651 14.594 39.250 1.00 85.56 1434 THR A C 1
ATOM 11217 O O . THR A 1 1434 ? -63.613 15.815 39.131 1.00 85.56 1434 THR A O 1
ATOM 11220 N N . LEU A 1 1435 ? -64.564 13.984 40.012 1.00 90.88 1435 LEU A N 1
ATOM 11221 C CA . LEU A 1 1435 ? -65.521 14.678 40.875 1.00 90.88 1435 LEU A CA 1
ATOM 11222 C C . LEU A 1 1435 ? -65.783 13.809 42.107 1.00 90.88 1435 LEU A C 1
ATOM 11224 O O . LEU A 1 1435 ? -66.343 12.723 41.986 1.00 90.88 1435 LEU A O 1
ATOM 11228 N N . LEU A 1 1436 ? -65.355 14.277 43.278 1.00 92.06 1436 LEU A N 1
ATOM 11229 C CA . LEU A 1 1436 ? -65.470 13.549 44.542 1.00 92.06 1436 LEU A CA 1
ATOM 11230 C C . LEU A 1 1436 ? -66.602 14.124 45.404 1.00 92.06 1436 LEU A C 1
ATOM 11232 O O . LEU A 1 1436 ? -66.855 15.326 45.375 1.00 92.06 1436 LEU A O 1
ATOM 11236 N N . LEU A 1 1437 ? -67.244 13.261 46.189 1.00 92.81 1437 LEU A N 1
ATOM 11237 C CA . LEU A 1 1437 ? -68.195 13.616 47.239 1.00 92.81 1437 LEU A CA 1
ATOM 11238 C C . LEU A 1 1437 ? -67.470 14.279 48.418 1.00 92.81 1437 LEU A C 1
ATOM 11240 O O . LEU A 1 1437 ? -66.437 13.785 48.879 1.00 92.81 1437 LEU A O 1
ATOM 11244 N N . ASP A 1 1438 ? -68.046 15.365 48.922 1.00 90.69 1438 ASP A N 1
ATOM 11245 C CA . ASP A 1 1438 ? -67.593 16.144 50.078 1.00 90.69 1438 ASP A CA 1
ATOM 11246 C C . ASP A 1 1438 ? -68.534 16.039 51.297 1.00 90.69 1438 ASP A C 1
ATOM 11248 O O . ASP A 1 1438 ? -68.120 16.341 52.417 1.00 90.69 1438 ASP A O 1
ATOM 11252 N N . GLU A 1 1439 ? -69.765 15.548 51.112 1.00 90.69 1439 GLU A N 1
ATOM 11253 C CA . GLU A 1 1439 ? -70.714 15.215 52.182 1.00 90.69 1439 GLU A CA 1
ATOM 11254 C C . GLU A 1 1439 ? -70.946 13.696 52.320 1.00 90.69 1439 GLU A C 1
ATOM 11256 O O . GLU A 1 1439 ? -70.943 12.939 51.348 1.00 90.69 1439 GLU A O 1
ATOM 11261 N N . TYR A 1 1440 ? -71.199 13.223 53.549 1.00 91.25 1440 TYR A N 1
ATOM 11262 C CA . TYR A 1 1440 ? -71.493 11.808 53.801 1.00 91.25 1440 TYR A CA 1
ATOM 11263 C C . TYR A 1 1440 ? -72.969 11.453 53.581 1.00 91.25 1440 TYR A C 1
ATOM 11265 O O . TYR A 1 1440 ? -73.840 11.875 54.345 1.00 91.25 1440 TYR A O 1
ATOM 11273 N N . ALA A 1 1441 ? -73.224 10.538 52.645 1.00 89.50 1441 ALA A N 1
ATOM 11274 C CA . ALA A 1 1441 ? -74.493 9.826 52.520 1.00 89.50 1441 ALA A CA 1
ATOM 11275 C C . ALA A 1 1441 ? -74.334 8.328 52.840 1.00 89.50 1441 ALA A C 1
ATOM 11277 O O . ALA A 1 1441 ? -73.373 7.681 52.424 1.00 89.50 1441 ALA A O 1
ATOM 11278 N N . ASN A 1 1442 ? -75.326 7.731 53.511 1.00 87.56 1442 ASN A N 1
ATOM 11279 C CA . ASN A 1 1442 ? -75.401 6.272 53.683 1.00 87.56 1442 ASN A CA 1
ATOM 11280 C C . ASN A 1 1442 ? -75.970 5.542 52.445 1.00 87.56 1442 ASN A C 1
ATOM 11282 O O . ASN A 1 1442 ? -75.946 4.313 52.383 1.00 87.56 1442 ASN A O 1
ATOM 11286 N N . LYS A 1 1443 ? -76.470 6.301 51.462 1.00 90.12 1443 LYS A N 1
ATOM 11287 C CA . LYS A 1 1443 ? -76.883 5.860 50.123 1.00 90.12 1443 LYS A CA 1
ATOM 11288 C C . LYS A 1 1443 ? -76.387 6.880 49.082 1.00 90.12 1443 LYS A C 1
ATOM 11290 O O . LYS A 1 1443 ? -77.174 7.724 48.666 1.00 90.12 1443 LYS A O 1
ATOM 11295 N N . PRO A 1 1444 ? -75.090 6.862 48.732 1.00 89.69 1444 PRO A N 1
ATOM 11296 C CA . PRO A 1 1444 ? -74.474 7.902 47.903 1.00 89.69 1444 PRO A CA 1
ATOM 11297 C C . PRO A 1 1444 ? -74.752 7.785 46.396 1.00 89.69 1444 PRO A C 1
ATOM 11299 O O . PRO A 1 1444 ? -74.481 8.740 45.683 1.00 89.69 1444 PRO A O 1
ATOM 11302 N N . TRP A 1 1445 ? -75.257 6.649 45.897 1.00 92.94 1445 TRP A N 1
ATOM 11303 C CA . TRP A 1 1445 ? -75.310 6.372 44.455 1.00 92.94 1445 TRP A CA 1
ATOM 11304 C C . TRP A 1 1445 ? -76.692 6.551 43.827 1.00 92.94 1445 TRP A C 1
ATOM 11306 O O . TRP A 1 1445 ? -77.690 6.018 44.319 1.00 92.94 1445 TRP A O 1
ATOM 11316 N N . SER A 1 1446 ? -76.703 7.216 42.674 1.00 92.31 1446 SER A N 1
ATOM 11317 C CA . SER A 1 1446 ? -77.826 7.307 41.733 1.00 92.31 1446 SER A CA 1
ATOM 11318 C C . SER A 1 1446 ? -78.079 5.996 40.970 1.00 92.31 1446 SER A C 1
ATOM 11320 O O . SER A 1 1446 ? -79.225 5.692 40.643 1.00 92.31 1446 SER A O 1
ATOM 11322 N N . ASN A 1 1447 ? -77.024 5.207 40.736 1.00 93.12 1447 ASN A N 1
ATOM 11323 C CA . ASN A 1 1447 ? -77.010 3.944 39.985 1.00 93.12 1447 ASN A CA 1
ATOM 11324 C C . ASN A 1 1447 ? -76.404 2.775 40.810 1.00 93.12 1447 ASN A C 1
ATOM 11326 O O . ASN A 1 1447 ? -75.393 2.177 40.422 1.00 93.12 1447 ASN A O 1
ATOM 11330 N N . PRO A 1 1448 ? -76.981 2.451 41.989 1.00 89.50 1448 PRO A N 1
ATOM 11331 C CA . PRO A 1 1448 ? -76.412 1.498 42.949 1.00 89.50 1448 PRO A CA 1
ATOM 11332 C C . PRO A 1 1448 ? -76.261 0.067 42.406 1.00 89.50 1448 PRO A C 1
ATOM 11334 O O . PRO A 1 1448 ? -75.487 -0.713 42.952 1.00 89.50 1448 PRO A O 1
ATOM 11337 N N . GLU A 1 1449 ? -76.952 -0.293 41.325 1.00 89.25 1449 GLU A N 1
ATOM 11338 C CA . GLU A 1 1449 ? -76.779 -1.566 40.623 1.00 89.25 1449 GLU A CA 1
ATOM 11339 C C . GLU A 1 1449 ? -75.376 -1.749 40.015 1.00 89.25 1449 GLU A C 1
ATOM 11341 O O . GLU A 1 1449 ? -74.953 -2.885 39.797 1.00 89.25 1449 GLU A O 1
ATOM 11346 N N . LYS A 1 1450 ? -74.609 -0.671 39.801 1.00 89.56 1450 LYS A N 1
ATOM 11347 C CA . LYS A 1 1450 ? -73.199 -0.763 39.386 1.00 89.56 1450 LYS A CA 1
ATOM 11348 C C . LYS A 1 1450 ? -72.227 -1.047 40.543 1.00 89.56 1450 LYS A C 1
ATOM 11350 O O . LYS A 1 1450 ? -71.040 -1.250 40.295 1.00 89.56 1450 LYS A O 1
ATOM 11355 N N . GLU A 1 1451 ? -72.675 -1.045 41.801 1.00 90.31 1451 GLU A N 1
ATOM 11356 C CA . GLU A 1 1451 ? -71.782 -1.202 42.954 1.00 90.31 1451 GLU A CA 1
ATOM 11357 C C . GLU A 1 1451 ? -71.373 -2.672 43.179 1.00 90.31 1451 GLU A C 1
ATOM 11359 O O . GLU A 1 1451 ? -72.129 -3.487 43.709 1.00 90.31 1451 GLU A O 1
ATOM 11364 N N . VAL A 1 1452 ? -70.143 -3.011 42.778 1.00 90.44 1452 VAL A N 1
ATOM 11365 C CA . VAL A 1 1452 ? -69.577 -4.370 42.902 1.00 90.44 1452 VAL A CA 1
ATOM 11366 C C . VAL A 1 1452 ? -69.130 -4.681 44.339 1.00 90.44 1452 VAL A C 1
ATOM 11368 O O . VAL A 1 1452 ? -69.385 -5.772 44.844 1.00 90.44 1452 VAL A O 1
ATOM 11371 N N . LEU A 1 1453 ? -68.487 -3.718 45.011 1.00 90.81 1453 LEU A N 1
ATOM 11372 C CA . LEU A 1 1453 ? -68.049 -3.791 46.410 1.00 90.81 1453 LEU A CA 1
ATOM 11373 C C . LEU A 1 1453 ? -68.351 -2.463 47.115 1.00 90.81 1453 LEU A C 1
ATOM 11375 O O . LEU A 1 1453 ? -68.243 -1.406 46.499 1.00 90.81 1453 LEU A O 1
ATOM 11379 N N . SER A 1 1454 ? -68.702 -2.524 48.400 1.00 89.81 1454 SER A N 1
ATOM 11380 C CA . SER A 1 1454 ? -69.075 -1.370 49.227 1.00 89.81 1454 SER A CA 1
ATOM 11381 C C . SER A 1 1454 ? -68.560 -1.502 50.667 1.00 89.81 1454 SER A C 1
ATOM 11383 O O . SER A 1 1454 ? -68.664 -2.596 51.235 1.00 89.81 1454 SER A O 1
ATOM 11385 N N . PRO A 1 1455 ? -68.100 -0.417 51.315 1.00 89.56 1455 PRO A N 1
ATOM 11386 C CA . PRO A 1 1455 ? -67.816 -0.419 52.748 1.00 89.56 1455 PRO A CA 1
ATOM 11387 C C . PRO A 1 1455 ? -69.114 -0.477 53.568 1.00 89.56 1455 PRO A C 1
ATOM 11389 O O . PRO A 1 1455 ? -70.197 -0.143 53.081 1.00 89.56 1455 PRO A O 1
ATOM 11392 N N . HIS A 1 1456 ? -69.018 -0.822 54.854 1.00 87.88 1456 HIS A N 1
ATOM 11393 C CA . HIS A 1 1456 ? -70.149 -0.670 55.779 1.00 87.88 1456 HIS A CA 1
ATOM 11394 C C . HIS A 1 1456 ? -70.553 0.807 55.906 1.00 87.88 1456 HIS A C 1
ATOM 11396 O O . HIS A 1 1456 ? -69.751 1.643 56.325 1.00 87.88 1456 HIS A O 1
ATOM 11402 N N . ARG A 1 1457 ? -71.814 1.127 55.580 1.00 89.38 1457 ARG A N 1
ATOM 11403 C CA . ARG A 1 1457 ? -72.377 2.490 55.621 1.00 89.38 1457 ARG A CA 1
ATOM 11404 C C . ARG A 1 1457 ? -73.275 2.704 56.851 1.00 89.38 1457 ARG A C 1
ATOM 11406 O O . ARG A 1 1457 ? -74.471 2.405 56.782 1.00 89.38 1457 ARG A O 1
ATOM 11413 N N . PRO A 1 1458 ? -72.745 3.187 57.993 1.00 87.00 1458 PRO A N 1
ATOM 11414 C CA . PRO A 1 1458 ? -73.563 3.493 59.165 1.00 87.00 1458 PRO A CA 1
ATOM 11415 C C . PRO A 1 1458 ? -74.603 4.605 58.889 1.00 87.00 1458 PRO A C 1
ATOM 11417 O O . PRO A 1 1458 ? -74.368 5.490 58.072 1.00 87.00 1458 PRO A O 1
ATOM 11420 N N . PRO A 1 1459 ? -75.751 4.639 59.598 1.00 85.94 1459 PRO A N 1
ATOM 11421 C CA . PRO A 1 1459 ? -76.742 5.717 59.454 1.00 85.94 1459 PRO A CA 1
ATOM 11422 C C . PRO A 1 1459 ? -76.285 7.110 59.923 1.00 85.94 1459 PRO A C 1
ATOM 11424 O O . PRO A 1 1459 ? -77.018 8.077 59.736 1.00 85.94 1459 PRO A O 1
ATOM 11427 N N . ALA A 1 1460 ? -75.118 7.210 60.561 1.00 85.00 1460 ALA A N 1
ATOM 11428 C CA . ALA A 1 1460 ? -74.473 8.454 60.969 1.00 85.00 1460 ALA A CA 1
ATOM 11429 C C . ALA A 1 1460 ? -73.055 8.498 60.369 1.00 85.00 1460 ALA A C 1
ATOM 11431 O O . ALA A 1 1460 ? -72.470 7.424 60.209 1.00 85.00 1460 ALA A O 1
ATOM 11432 N N . PRO A 1 1461 ? -72.488 9.684 60.068 1.00 82.88 1461 PRO A N 1
ATOM 11433 C CA . PRO A 1 1461 ? -71.165 9.788 59.457 1.00 82.88 1461 PRO A CA 1
ATOM 11434 C C . PRO A 1 1461 ? -70.082 9.025 60.239 1.00 82.88 1461 PRO A C 1
ATOM 11436 O O . PRO A 1 1461 ? -69.989 9.188 61.461 1.00 82.88 1461 PRO A O 1
ATOM 11439 N N . PRO A 1 1462 ? -69.265 8.190 59.570 1.00 82.69 1462 PRO A N 1
ATOM 11440 C CA . PRO A 1 1462 ? -68.136 7.523 60.205 1.00 82.69 1462 PRO A CA 1
ATOM 11441 C C . PRO A 1 1462 ? -67.029 8.526 60.566 1.00 82.69 1462 PRO A C 1
ATOM 11443 O O . PRO A 1 1462 ? -66.943 9.622 60.014 1.00 82.69 1462 PRO A O 1
ATOM 11446 N N . THR A 1 1463 ? -66.140 8.135 61.482 1.00 83.19 1463 THR A N 1
ATOM 11447 C CA . THR A 1 1463 ? -64.898 8.878 61.752 1.00 83.19 1463 THR A CA 1
ATOM 11448 C C . THR A 1 1463 ? -64.043 8.973 60.493 1.00 83.19 1463 THR A C 1
ATOM 11450 O O . THR A 1 1463 ? -63.945 7.992 59.762 1.00 83.19 1463 THR A O 1
ATOM 11453 N N . GLU A 1 1464 ? -63.376 10.109 60.280 1.00 85.56 1464 GLU A N 1
ATOM 11454 C CA . GLU A 1 1464 ? -62.524 10.352 59.111 1.00 85.56 1464 GLU A CA 1
ATOM 11455 C C . GLU A 1 1464 ? -61.510 9.207 58.889 1.00 85.56 1464 GLU A C 1
ATOM 11457 O O . GLU A 1 1464 ? -60.597 8.989 59.694 1.00 85.56 1464 GLU A O 1
ATOM 11462 N N . TYR A 1 1465 ? -61.685 8.476 57.783 1.00 87.50 1465 TYR A N 1
ATOM 11463 C CA . TYR A 1 1465 ? -60.866 7.327 57.402 1.00 87.50 1465 TYR A CA 1
ATOM 11464 C C . TYR A 1 1465 ? -60.528 7.312 55.903 1.00 87.50 1465 TYR A C 1
ATOM 11466 O O . TYR A 1 1465 ? -61.150 8.013 55.096 1.00 87.50 1465 TYR A O 1
ATOM 11474 N N . PHE A 1 1466 ? -59.518 6.513 55.558 1.00 89.88 1466 PHE A N 1
ATOM 11475 C CA . PHE A 1 1466 ? -59.194 6.050 54.204 1.00 89.88 1466 PHE A CA 1
ATOM 11476 C C . PHE A 1 1466 ? -58.687 4.601 54.294 1.00 89.88 1466 PHE A C 1
ATOM 11478 O O . PHE A 1 1466 ? -57.924 4.291 55.213 1.00 89.88 1466 PHE A O 1
ATOM 11485 N N . GLN A 1 1467 ? -59.118 3.722 53.387 1.00 89.75 1467 GLN A N 1
ATOM 11486 C CA . GLN A 1 1467 ? -58.668 2.327 53.313 1.00 89.75 1467 GLN A CA 1
ATOM 11487 C C . GLN A 1 1467 ? -58.240 1.947 51.894 1.00 89.75 1467 GLN A C 1
ATOM 11489 O O . GLN A 1 1467 ? -58.832 2.406 50.917 1.00 89.75 1467 GLN A O 1
ATOM 11494 N N . PHE A 1 1468 ? -57.203 1.117 51.799 1.00 90.44 1468 PHE A N 1
ATOM 11495 C CA . PHE A 1 1468 ? -56.505 0.758 50.566 1.00 90.44 1468 PHE A CA 1
ATOM 11496 C C . PHE A 1 1468 ? -56.175 -0.742 50.561 1.00 90.44 1468 PHE A C 1
ATOM 11498 O O . PHE A 1 1468 ? -55.593 -1.251 51.523 1.00 90.44 1468 PHE A O 1
ATOM 11505 N N . HIS A 1 1469 ? -56.549 -1.431 49.483 1.00 91.06 1469 HIS A N 1
ATOM 11506 C CA . HIS A 1 1469 ? -56.441 -2.878 49.300 1.00 91.06 1469 HIS A CA 1
ATOM 11507 C C . HIS A 1 1469 ? -55.805 -3.228 47.945 1.00 91.06 1469 HIS A C 1
ATOM 11509 O O . HIS A 1 1469 ? -56.146 -2.619 46.927 1.00 91.06 1469 HIS A O 1
ATOM 11515 N N . VAL A 1 1470 ? -54.930 -4.240 47.912 1.00 91.44 1470 VAL A N 1
ATOM 11516 C CA . VAL A 1 1470 ? -54.304 -4.770 46.680 1.00 91.44 1470 VAL A CA 1
ATOM 11517 C C . VAL A 1 1470 ? -54.267 -6.301 46.710 1.00 91.44 1470 VAL A C 1
ATOM 11519 O O . VAL A 1 1470 ? -53.954 -6.895 47.741 1.00 91.44 1470 VAL A O 1
ATOM 11522 N N . GLY A 1 1471 ? -54.583 -6.933 45.578 1.00 88.38 1471 GLY A N 1
ATOM 11523 C CA . GLY A 1 1471 ? -54.594 -8.389 45.374 1.00 88.38 1471 GLY A CA 1
ATOM 11524 C C . GLY A 1 1471 ? -55.811 -9.132 45.944 1.00 88.38 1471 GLY A C 1
ATOM 11525 O O . GLY A 1 1471 ? -56.005 -10.309 45.662 1.00 88.38 1471 GLY A O 1
ATOM 11526 N N . GLY A 1 1472 ? -56.659 -8.470 46.729 1.00 88.44 1472 GLY A N 1
ATOM 11527 C CA . GLY A 1 1472 ? -57.845 -9.075 47.329 1.00 88.44 1472 GLY A CA 1
ATOM 11528 C C . GLY A 1 1472 ? -58.475 -8.165 48.378 1.00 88.44 1472 GLY A C 1
ATOM 11529 O O . GLY A 1 1472 ? -58.114 -6.994 48.495 1.00 88.44 1472 GLY A O 1
ATOM 11530 N N . TYR A 1 1473 ? -59.439 -8.693 49.129 1.00 87.62 1473 TYR A N 1
ATOM 11531 C CA . TYR A 1 1473 ? -60.195 -7.936 50.124 1.00 87.62 1473 TYR A CA 1
ATOM 11532 C C . TYR A 1 1473 ? -60.585 -8.789 51.330 1.00 87.62 1473 TYR A C 1
ATOM 11534 O O . TYR A 1 1473 ? -60.643 -10.011 51.244 1.00 87.62 1473 TYR A O 1
ATOM 11542 N N . ASP A 1 1474 ? -60.913 -8.120 52.437 1.00 84.06 1474 ASP A N 1
ATOM 11543 C CA . ASP A 1 1474 ? -61.547 -8.741 53.598 1.00 84.06 1474 ASP A CA 1
ATOM 11544 C C . ASP A 1 1474 ? -63.083 -8.741 53.424 1.00 84.06 1474 ASP A C 1
ATOM 11546 O O . ASP A 1 1474 ? -63.691 -7.661 53.463 1.00 84.06 1474 ASP A O 1
ATOM 11550 N N . PRO A 1 1475 ? -63.744 -9.910 53.278 1.00 81.75 1475 PRO A N 1
ATOM 11551 C CA . PRO A 1 1475 ? -65.199 -9.997 53.133 1.00 81.75 1475 PRO A CA 1
ATOM 11552 C C . PRO A 1 1475 ? -65.988 -9.542 54.370 1.00 81.75 1475 PRO A C 1
ATOM 11554 O O . PRO A 1 1475 ? -67.198 -9.337 54.277 1.00 81.75 1475 PRO A O 1
ATOM 11557 N N . ALA A 1 1476 ? -65.344 -9.385 55.533 1.00 82.25 1476 ALA A N 1
ATOM 11558 C CA . ALA A 1 1476 ? -65.976 -8.802 56.713 1.00 82.25 1476 ALA A CA 1
ATOM 11559 C C . ALA A 1 1476 ? -66.083 -7.269 56.623 1.00 82.25 1476 ALA A C 1
ATOM 11561 O O . ALA A 1 1476 ? -67.009 -6.694 57.198 1.00 82.25 1476 ALA A O 1
ATOM 11562 N N . ASN A 1 1477 ? -65.167 -6.613 55.900 1.00 82.38 1477 ASN A N 1
ATOM 11563 C CA . ASN A 1 1477 ? -65.075 -5.152 55.796 1.00 82.38 1477 ASN A CA 1
ATOM 11564 C C . ASN A 1 1477 ? -65.657 -4.590 54.487 1.00 82.38 1477 ASN A C 1
ATOM 11566 O O . ASN A 1 1477 ? -66.229 -3.497 54.504 1.00 82.38 1477 ASN A O 1
ATOM 11570 N N . LEU A 1 1478 ? -65.557 -5.332 53.376 1.00 86.94 1478 LEU A N 1
ATOM 11571 C CA . LEU A 1 1478 ? -66.159 -4.973 52.089 1.00 86.94 1478 LEU A CA 1
ATOM 11572 C C . LEU A 1 1478 ? -67.275 -5.953 51.717 1.00 86.94 1478 LEU A C 1
ATOM 11574 O O . LEU A 1 1478 ? -67.051 -7.135 51.458 1.00 86.94 1478 LEU A O 1
ATOM 11578 N N . LEU A 1 1479 ? -68.496 -5.425 51.686 1.00 88.69 1479 LEU A N 1
ATOM 11579 C CA . LEU A 1 1479 ? -69.708 -6.132 51.291 1.00 88.69 1479 LEU A CA 1
ATOM 11580 C C . LEU A 1 1479 ? -69.864 -6.094 49.766 1.00 88.69 1479 LEU A C 1
ATOM 11582 O O . LEU A 1 1479 ? -69.460 -5.126 49.130 1.00 88.69 1479 LEU A O 1
ATOM 11586 N N . ARG A 1 1480 ? -70.531 -7.096 49.189 1.00 87.56 1480 ARG A N 1
ATOM 11587 C CA . ARG A 1 1480 ? -70.979 -7.103 47.787 1.00 87.56 1480 ARG A CA 1
ATOM 11588 C C . ARG A 1 1480 ? -72.486 -6.808 47.745 1.00 87.56 1480 ARG A C 1
ATOM 11590 O O . ARG A 1 1480 ? -73.264 -7.714 48.047 1.00 87.56 1480 ARG A O 1
ATOM 11597 N N . PRO A 1 1481 ? -72.917 -5.561 47.463 1.00 84.69 1481 PRO A N 1
ATOM 11598 C CA . PRO A 1 1481 ? -74.325 -5.181 47.566 1.00 84.69 1481 PRO A CA 1
ATOM 11599 C C . PRO A 1 1481 ? -75.146 -5.631 46.351 1.00 84.69 1481 PRO A C 1
ATOM 11601 O O . PRO A 1 1481 ? -76.316 -5.973 46.520 1.00 84.69 1481 PRO A O 1
ATOM 11604 N N . ASN A 1 1482 ? -74.547 -5.687 45.154 1.00 84.25 1482 ASN A N 1
ATOM 11605 C CA . ASN A 1 1482 ? -75.172 -6.305 43.988 1.00 84.25 1482 ASN A CA 1
ATOM 11606 C C . ASN A 1 1482 ? -74.774 -7.790 43.855 1.00 84.25 1482 ASN A C 1
ATOM 11608 O O . ASN A 1 1482 ? -73.596 -8.140 43.748 1.00 84.25 1482 ASN A O 1
ATOM 11612 N N . VAL A 1 1483 ? -75.779 -8.668 43.817 1.00 82.62 1483 VAL A N 1
ATOM 11613 C CA . VAL A 1 1483 ? -75.617 -10.114 43.593 1.00 82.62 1483 VAL A CA 1
ATOM 11614 C C . VAL A 1 1483 ? -75.253 -10.417 42.133 1.00 82.62 1483 VAL A C 1
ATOM 11616 O O . VAL A 1 1483 ? -74.458 -11.322 41.890 1.00 82.62 1483 VAL A O 1
ATOM 11619 N N . ASP A 1 1484 ? -75.763 -9.627 41.185 1.00 83.00 1484 ASP A N 1
ATOM 11620 C CA . ASP A 1 1484 ? -75.581 -9.821 39.738 1.00 83.00 1484 ASP A CA 1
ATOM 11621 C C . ASP A 1 1484 ? -74.209 -9.334 39.227 1.00 83.00 1484 ASP A C 1
ATOM 11623 O O . ASP A 1 1484 ? -73.810 -9.650 38.107 1.00 83.00 1484 ASP A O 1
ATOM 11627 N N . ALA A 1 1485 ? -73.463 -8.585 40.047 1.00 78.38 1485 ALA A N 1
ATOM 11628 C CA . ALA A 1 1485 ? -72.082 -8.199 39.760 1.00 78.38 1485 ALA A CA 1
ATOM 11629 C C . ALA A 1 1485 ? -71.134 -9.424 39.752 1.00 78.38 1485 ALA A C 1
ATOM 11631 O O . ALA A 1 1485 ? -71.454 -10.432 40.392 1.00 78.38 1485 ALA A O 1
ATOM 11632 N N . PRO A 1 1486 ? -69.954 -9.362 39.097 1.00 78.88 1486 PRO A N 1
ATOM 11633 C CA . PRO A 1 1486 ? -69.004 -10.475 39.061 1.00 78.88 1486 PRO A CA 1
ATOM 11634 C C . PRO A 1 1486 ? -68.591 -10.985 40.450 1.00 78.88 1486 PRO A C 1
ATOM 11636 O O . PRO A 1 1486 ? -68.434 -10.222 41.405 1.00 78.88 1486 PRO A O 1
ATOM 11639 N N . ALA A 1 1487 ? -68.374 -12.297 40.561 1.00 83.44 1487 ALA A N 1
ATOM 11640 C CA . ALA A 1 1487 ? -67.755 -12.897 41.738 1.00 83.44 1487 ALA A CA 1
ATOM 11641 C C . ALA A 1 1487 ? -66.230 -12.772 41.625 1.00 83.44 1487 ALA A C 1
ATOM 11643 O O . ALA A 1 1487 ? -65.592 -13.581 40.957 1.00 83.44 1487 ALA A O 1
ATOM 11644 N N . LEU A 1 1488 ? -65.666 -11.734 42.243 1.00 87.12 1488 LEU A N 1
ATOM 11645 C CA . LEU A 1 1488 ? -64.223 -11.500 42.257 1.00 87.12 1488 LEU A CA 1
ATOM 11646 C C . LEU A 1 1488 ? -63.546 -12.366 43.322 1.00 87.12 1488 LEU A C 1
ATOM 11648 O O . LEU A 1 1488 ? -63.927 -12.333 44.492 1.00 87.12 1488 LEU A O 1
ATOM 11652 N N . GLU A 1 1489 ? -62.534 -13.121 42.907 1.00 86.94 1489 GLU A N 1
ATOM 11653 C CA . GLU A 1 1489 ? -61.671 -13.902 43.793 1.00 86.94 1489 GLU A CA 1
ATOM 11654 C C . GLU A 1 1489 ? -60.416 -13.084 44.174 1.00 86.94 1489 GLU A C 1
ATOM 11656 O O . GLU A 1 1489 ? -60.173 -12.000 43.629 1.00 86.94 1489 GLU A O 1
ATOM 11661 N N . GLY A 1 1490 ? -59.611 -13.580 45.118 1.00 86.81 1490 GLY A N 1
ATOM 11662 C CA . GLY A 1 1490 ? -58.271 -13.036 45.352 1.00 86.81 1490 GLY A CA 1
ATOM 11663 C C . GLY A 1 1490 ? -57.330 -13.370 44.192 1.00 86.81 1490 GLY A C 1
ATOM 11664 O O . GLY A 1 1490 ? -57.394 -14.461 43.629 1.00 86.81 1490 GLY A O 1
ATOM 11665 N N . TYR A 1 1491 ? -56.474 -12.418 43.841 1.00 90.69 1491 TYR A N 1
ATOM 11666 C CA . TYR A 1 1491 ? -55.549 -12.457 42.712 1.00 90.69 1491 TYR A CA 1
ATOM 11667 C C . TYR A 1 1491 ? -54.338 -13.352 43.000 1.00 90.69 1491 TYR A C 1
ATOM 11669 O O . TYR A 1 1491 ? -53.619 -13.122 43.969 1.00 90.69 1491 TYR A O 1
ATOM 11677 N N . ILE A 1 1492 ? -54.058 -14.326 42.133 1.00 88.94 1492 ILE A N 1
ATOM 11678 C CA . ILE A 1 1492 ? -52.785 -15.053 42.074 1.00 88.94 1492 ILE A CA 1
ATOM 11679 C C . ILE A 1 1492 ? -51.922 -14.457 40.959 1.00 88.94 1492 ILE A C 1
ATOM 11681 O O . ILE A 1 1492 ? -52.386 -14.221 39.842 1.00 88.94 1492 ILE A O 1
ATOM 11685 N N . GLY A 1 1493 ? -50.633 -14.266 41.232 1.00 88.25 1493 GLY A N 1
ATOM 11686 C CA . GLY A 1 1493 ? -49.656 -13.735 40.284 1.00 88.25 1493 GLY A CA 1
ATOM 11687 C C . GLY A 1 1493 ? -48.954 -12.499 40.828 1.00 88.25 1493 GLY A C 1
ATOM 11688 O O . GLY A 1 1493 ? -48.883 -12.284 42.037 1.00 88.25 1493 GLY A O 1
ATOM 11689 N N . CYS A 1 1494 ? -48.418 -11.669 39.938 1.00 89.25 1494 CYS A N 1
ATOM 11690 C CA . CYS A 1 1494 ? -47.584 -10.533 40.316 1.00 89.25 1494 CYS A CA 1
ATOM 11691 C C . CYS A 1 1494 ? -48.269 -9.188 40.084 1.00 89.25 1494 CYS A C 1
ATOM 11693 O O . CYS A 1 1494 ? -48.869 -8.971 39.031 1.00 89.25 1494 CYS A O 1
ATOM 11695 N N . VAL A 1 1495 ? -48.125 -8.273 41.043 1.00 90.88 1495 VAL A N 1
ATOM 11696 C CA . VAL A 1 1495 ? -48.478 -6.852 40.904 1.00 90.88 1495 VAL A CA 1
ATOM 11697 C C . VAL A 1 1495 ? -47.196 -6.039 41.031 1.00 90.88 1495 VAL A C 1
ATOM 11699 O O . VAL A 1 1495 ? -46.433 -6.235 41.979 1.00 90.88 1495 VAL A O 1
ATOM 11702 N N . ARG A 1 1496 ? -46.933 -5.153 40.068 1.00 89.94 1496 ARG A N 1
ATOM 11703 C CA . ARG A 1 1496 ? -45.701 -4.361 39.985 1.00 89.94 1496 ARG A CA 1
ATOM 11704 C C . ARG A 1 1496 ? -45.972 -2.905 39.604 1.00 89.94 1496 ARG A C 1
ATOM 11706 O O . ARG A 1 1496 ? -47.028 -2.589 39.060 1.00 89.94 1496 ARG A O 1
ATOM 11713 N N . GLY A 1 1497 ? -44.998 -2.031 39.854 1.00 88.62 1497 GLY A N 1
ATOM 11714 C CA . GLY A 1 1497 ? -44.931 -0.694 39.249 1.00 88.62 1497 GLY A CA 1
ATOM 11715 C C . GLY A 1 1497 ? -46.094 0.248 39.560 1.00 88.62 1497 GLY A C 1
ATOM 11716 O O . GLY A 1 1497 ? -46.399 1.114 38.744 1.00 88.62 1497 GLY A O 1
ATOM 11717 N N . LEU A 1 1498 ? -46.741 0.084 40.721 1.00 92.00 1498 LEU A N 1
ATOM 11718 C CA . LEU A 1 1498 ? -47.827 0.954 41.170 1.00 92.00 1498 LEU A CA 1
ATOM 11719 C C . LEU A 1 1498 ? -47.325 2.400 41.313 1.00 92.00 1498 LEU A C 1
ATOM 11721 O O . LEU A 1 1498 ? -46.563 2.703 42.227 1.00 92.00 1498 LEU A O 1
ATOM 11725 N N . LYS A 1 1499 ? -47.783 3.304 40.450 1.00 91.44 1499 LYS A N 1
ATOM 11726 C CA . LYS A 1 1499 ? -47.483 4.740 40.493 1.00 91.44 1499 LYS A CA 1
ATOM 11727 C C . LYS A 1 1499 ? -48.786 5.536 40.557 1.00 91.44 1499 LYS A C 1
ATOM 11729 O O . LYS A 1 1499 ? -49.708 5.279 39.785 1.00 91.44 1499 LYS A O 1
ATOM 11734 N N . ILE A 1 1500 ? -48.844 6.488 41.487 1.00 91.62 1500 ILE A N 1
ATOM 11735 C CA . ILE A 1 1500 ? -49.986 7.372 41.750 1.00 91.62 1500 ILE A CA 1
ATOM 11736 C C . ILE A 1 1500 ? -49.531 8.807 41.471 1.00 91.62 1500 ILE A C 1
ATOM 11738 O O . ILE A 1 1500 ? -48.610 9.315 42.116 1.00 91.62 1500 ILE A O 1
ATOM 11742 N N . GLY A 1 1501 ? -50.128 9.439 40.461 1.00 88.06 1501 GLY A N 1
ATOM 11743 C CA . GLY A 1 1501 ? -49.681 10.717 39.916 1.00 88.06 1501 GLY A CA 1
ATOM 11744 C C . GLY A 1 1501 ? -48.198 10.670 39.544 1.00 88.06 1501 GLY A C 1
ATOM 11745 O O . GLY A 1 1501 ? -47.767 9.870 38.714 1.00 88.06 1501 GLY A O 1
ATOM 11746 N N . ALA A 1 1502 ? -47.390 11.506 40.194 1.00 84.44 1502 ALA A N 1
ATOM 11747 C CA . ALA A 1 1502 ? -45.940 11.512 40.008 1.00 84.44 1502 ALA A CA 1
ATOM 11748 C C . ALA A 1 1502 ? -45.192 10.421 40.807 1.00 84.44 1502 ALA A C 1
ATOM 11750 O O . ALA A 1 1502 ? -44.047 10.117 40.472 1.00 84.44 1502 ALA A O 1
ATOM 11751 N N . GLN A 1 1503 ? -45.791 9.836 41.853 1.00 86.81 1503 GLN A N 1
ATOM 11752 C CA . GLN A 1 1503 ? -45.069 9.052 42.863 1.00 86.81 1503 GLN A CA 1
ATOM 11753 C C . GLN A 1 1503 ? -45.145 7.540 42.623 1.00 86.81 1503 GLN A C 1
ATOM 11755 O O . GLN A 1 1503 ? -46.227 6.959 42.582 1.00 86.81 1503 GLN A O 1
ATOM 11760 N N . LEU A 1 1504 ? -43.981 6.893 42.505 1.00 86.62 1504 LEU A N 1
ATOM 11761 C CA . LEU A 1 1504 ? -43.860 5.433 42.479 1.00 86.62 1504 LEU A CA 1
ATOM 11762 C C . LEU A 1 1504 ? -43.989 4.880 43.905 1.00 86.62 1504 LEU A C 1
ATOM 11764 O O . LEU A 1 1504 ? -43.209 5.236 44.787 1.00 86.62 1504 LEU A O 1
ATOM 11768 N N . ILE A 1 1505 ? -44.962 4.000 44.117 1.00 87.75 1505 ILE A N 1
ATOM 11769 C CA . ILE A 1 1505 ? -45.287 3.411 45.412 1.00 87.75 1505 ILE A CA 1
ATOM 11770 C C . ILE A 1 1505 ? -44.421 2.174 45.651 1.00 87.75 1505 ILE A C 1
ATOM 11772 O O . ILE A 1 1505 ? -44.367 1.258 44.828 1.00 87.75 1505 ILE A O 1
ATOM 11776 N N . ASP A 1 1506 ? -43.755 2.121 46.803 1.00 85.81 1506 ASP A N 1
ATOM 11777 C CA . ASP A 1 1506 ? -42.992 0.944 47.205 1.00 85.81 1506 ASP A CA 1
ATOM 11778 C C . ASP A 1 1506 ? -43.918 -0.125 47.799 1.00 85.81 1506 ASP A C 1
ATOM 11780 O O . ASP A 1 1506 ? -44.261 -0.118 48.982 1.00 85.81 1506 ASP A O 1
ATOM 11784 N N . LEU A 1 1507 ? -44.348 -1.052 46.942 1.00 85.62 1507 LEU A N 1
ATOM 11785 C CA . LEU A 1 1507 ? -45.217 -2.160 47.332 1.00 85.62 1507 LEU A CA 1
ATOM 11786 C C . LEU A 1 1507 ? -44.582 -3.082 48.392 1.00 85.62 1507 LEU A C 1
ATOM 11788 O O . LEU A 1 1507 ? -45.320 -3.689 49.165 1.00 85.62 1507 LEU A O 1
ATOM 11792 N N . ALA A 1 1508 ? -43.249 -3.185 48.460 1.00 80.50 1508 ALA A N 1
ATOM 11793 C CA . ALA A 1 1508 ? -42.573 -4.018 49.454 1.00 80.50 1508 ALA A CA 1
ATOM 11794 C C . ALA A 1 1508 ? -42.579 -3.343 50.836 1.00 80.50 1508 ALA A C 1
ATOM 11796 O O . ALA A 1 1508 ? -42.996 -3.969 51.810 1.00 80.50 1508 ALA A O 1
ATOM 11797 N N . ASP A 1 1509 ? -42.234 -2.053 50.904 1.00 82.88 1509 ASP A N 1
ATOM 11798 C CA . ASP A 1 1509 ? -42.284 -1.248 52.137 1.00 82.88 1509 ASP A CA 1
ATOM 11799 C C . ASP A 1 1509 ? -43.707 -1.156 52.726 1.00 82.88 1509 ASP A C 1
ATOM 11801 O O . ASP A 1 1509 ? -43.899 -1.206 53.942 1.00 82.88 1509 ASP A O 1
ATOM 11805 N N . ILE A 1 1510 ? -44.740 -1.091 51.877 1.00 81.69 1510 ILE A N 1
ATOM 11806 C CA . ILE A 1 1510 ? -46.132 -1.149 52.351 1.00 81.69 1510 ILE A CA 1
ATOM 11807 C C . ILE A 1 1510 ? -46.510 -2.568 52.814 1.00 81.69 1510 ILE A C 1
ATOM 11809 O O . ILE A 1 1510 ? -47.270 -2.698 53.777 1.00 81.69 1510 ILE A O 1
ATOM 11813 N N . ASN A 1 1511 ? -45.970 -3.632 52.204 1.00 81.94 1511 ASN A N 1
ATOM 11814 C CA . ASN A 1 1511 ? -46.238 -5.007 52.644 1.00 81.94 1511 ASN A CA 1
ATOM 11815 C C . ASN A 1 1511 ? -45.628 -5.318 54.024 1.00 81.94 1511 ASN A C 1
ATOM 11817 O O . ASN A 1 1511 ? -46.269 -5.996 54.824 1.00 81.94 1511 ASN A O 1
ATOM 11821 N N . GLU A 1 1512 ? -44.468 -4.746 54.373 1.00 78.81 1512 GLU A N 1
ATOM 11822 C CA . GLU A 1 1512 ? -43.930 -4.806 55.750 1.00 78.81 1512 GLU A CA 1
ATOM 11823 C C . GLU A 1 1512 ? -44.878 -4.175 56.793 1.00 78.81 1512 GLU A C 1
ATOM 11825 O O . GLU A 1 1512 ? -44.796 -4.463 57.988 1.00 78.81 1512 GLU A O 1
ATOM 11830 N N . ARG A 1 1513 ? -45.819 -3.335 56.341 1.00 76.69 1513 ARG A N 1
ATOM 11831 C CA . ARG A 1 1513 ? -46.825 -2.631 57.150 1.00 76.69 1513 ARG A CA 1
ATOM 11832 C C . ARG A 1 1513 ? -48.250 -3.164 56.904 1.00 76.69 1513 ARG A C 1
ATOM 11834 O O . ARG A 1 1513 ? -49.221 -2.491 57.266 1.00 76.69 1513 ARG A O 1
ATOM 11841 N N . ASN A 1 1514 ? -48.396 -4.331 56.273 1.00 78.12 1514 ASN A N 1
ATOM 11842 C CA . ASN A 1 1514 ? -49.683 -4.928 55.910 1.00 78.12 1514 ASN A CA 1
ATOM 11843 C C . ASN A 1 1514 ? -50.485 -5.358 57.154 1.00 78.12 1514 ASN A C 1
ATOM 11845 O O . ASN A 1 1514 ? -49.998 -6.136 57.975 1.00 78.12 1514 ASN A O 1
ATOM 11849 N N . ILE A 1 1515 ? -51.729 -4.878 57.270 1.00 77.69 1515 ILE A N 1
ATOM 11850 C CA . ILE A 1 1515 ? -52.637 -5.184 58.393 1.00 77.69 1515 ILE A CA 1
ATOM 11851 C C . ILE A 1 1515 ? -53.705 -6.245 58.062 1.00 77.69 1515 ILE A C 1
ATOM 11853 O O . ILE A 1 1515 ? -54.651 -6.413 58.832 1.00 77.69 1515 ILE A O 1
ATOM 11857 N N . ALA A 1 1516 ? -53.584 -6.947 56.931 1.00 72.38 1516 ALA A N 1
ATOM 11858 C CA . ALA A 1 1516 ? -54.489 -8.037 56.566 1.00 72.38 1516 ALA A CA 1
ATOM 11859 C C . ALA A 1 1516 ? -54.441 -9.204 57.587 1.00 72.38 1516 ALA A C 1
ATOM 11861 O O . ALA A 1 1516 ? -53.369 -9.493 58.126 1.00 72.38 1516 ALA A O 1
ATOM 11862 N N . PRO A 1 1517 ? -55.556 -9.928 57.826 1.00 67.56 1517 PRO A N 1
ATOM 11863 C CA . PRO A 1 1517 ? -55.578 -11.086 58.733 1.00 67.56 1517 PRO A CA 1
ATOM 11864 C C . PRO A 1 1517 ? -54.685 -12.252 58.276 1.00 67.56 1517 PRO A C 1
ATOM 11866 O O . PRO A 1 1517 ? -54.232 -13.046 59.099 1.00 67.56 1517 PRO A O 1
ATOM 11869 N N . THR A 1 1518 ? -54.447 -12.357 56.968 1.00 64.31 1518 THR A N 1
ATOM 11870 C CA . THR A 1 1518 ? -53.784 -13.467 56.271 1.00 64.31 1518 THR A CA 1
ATOM 11871 C C . THR A 1 1518 ? -52.515 -12.984 55.561 1.00 64.31 1518 THR A C 1
ATOM 11873 O O . THR A 1 1518 ? -52.483 -12.786 54.348 1.00 64.31 1518 THR A O 1
ATOM 11876 N N . GLN A 1 1519 ? -51.434 -12.797 56.327 1.00 62.31 1519 GLN A N 1
ATOM 11877 C CA . GLN A 1 1519 ? -50.120 -12.429 55.771 1.00 62.31 1519 GLN A CA 1
ATOM 11878 C C . GLN A 1 1519 ? -49.444 -13.583 54.994 1.00 62.31 1519 GLN A C 1
ATOM 11880 O O . GLN A 1 1519 ? -48.605 -13.335 54.127 1.00 62.31 1519 GLN A O 1
ATOM 11885 N N . GLU A 1 1520 ? -49.811 -14.844 55.260 1.00 70.12 1520 GLU A N 1
ATOM 11886 C CA . GLU A 1 1520 ? -49.274 -16.017 54.555 1.00 70.12 1520 GLU A CA 1
ATOM 11887 C C . GLU A 1 1520 ? -49.791 -16.095 53.106 1.00 70.12 1520 GLU A C 1
ATOM 11889 O O . GLU A 1 1520 ? -50.839 -16.671 52.813 1.00 70.12 1520 GLU A O 1
ATOM 11894 N N . GLY A 1 1521 ? -49.025 -15.511 52.181 1.00 78.31 1521 GLY A N 1
ATOM 11895 C CA . GLY A 1 1521 ? -49.260 -15.603 50.736 1.00 78.31 1521 GLY A CA 1
ATOM 11896 C C . GLY A 1 1521 ? -48.869 -14.368 49.921 1.00 78.31 1521 GLY A C 1
ATOM 11897 O O . GLY A 1 1521 ? -48.872 -14.455 48.695 1.00 78.31 1521 GLY A O 1
ATOM 11898 N N . VAL A 1 1522 ? -48.487 -13.256 50.568 1.00 87.00 1522 VAL A N 1
ATOM 11899 C CA . VAL A 1 1522 ? -47.956 -12.056 49.892 1.00 87.00 1522 VAL A CA 1
ATOM 11900 C C . VAL A 1 1522 ? -46.428 -12.028 49.995 1.00 87.00 1522 VAL A C 1
ATOM 11902 O O . VAL A 1 1522 ? -45.865 -11.619 51.012 1.00 87.00 1522 VAL A O 1
ATOM 11905 N N . LEU A 1 1523 ? -45.741 -12.469 48.942 1.00 84.12 1523 LEU A N 1
ATOM 11906 C CA . LEU A 1 1523 ? -44.279 -12.501 48.878 1.00 84.12 1523 LEU A CA 1
ATOM 11907 C C . LEU A 1 1523 ? -43.710 -11.169 48.350 1.00 84.12 1523 LEU A C 1
ATOM 11909 O O . LEU A 1 1523 ? -44.238 -10.630 47.373 1.00 84.12 1523 LEU A O 1
ATOM 11913 N N . PRO A 1 1524 ? -42.613 -10.646 48.934 1.00 79.50 1524 PRO A N 1
ATOM 11914 C CA . PRO A 1 1524 ? -41.900 -9.500 48.383 1.00 79.50 1524 PRO A CA 1
ATOM 11915 C C . PRO A 1 1524 ? -41.138 -9.883 47.107 1.00 79.50 1524 PRO A C 1
ATOM 11917 O O . PRO A 1 1524 ? -40.489 -10.931 47.046 1.00 79.50 1524 PRO A O 1
ATOM 11920 N N . ASN A 1 1525 ? -41.137 -8.976 46.129 1.00 75.31 1525 ASN A N 1
ATOM 11921 C CA . ASN A 1 1525 ? -40.647 -9.172 44.761 1.00 75.31 1525 ASN A CA 1
ATOM 11922 C C . ASN A 1 1525 ? -41.496 -10.152 43.930 1.00 75.31 1525 ASN A C 1
ATOM 11924 O O . ASN A 1 1525 ? -42.389 -10.843 44.416 1.00 75.31 1525 ASN A O 1
ATOM 11928 N N . CYS A 1 1526 ? -41.184 -10.208 42.636 1.00 79.06 1526 CYS A N 1
ATOM 11929 C CA . CYS A 1 1526 ? -41.678 -11.212 41.700 1.00 79.06 1526 CYS A CA 1
ATOM 11930 C C . CYS A 1 1526 ? -40.544 -11.581 40.740 1.00 79.06 1526 CYS A C 1
ATOM 11932 O O . CYS A 1 1526 ? -40.304 -10.873 39.758 1.00 79.06 1526 CYS A O 1
ATOM 11934 N N . GLN A 1 1527 ? -39.826 -12.659 41.058 1.00 69.00 1527 GLN A N 1
ATOM 11935 C CA . GLN A 1 1527 ? -38.822 -13.260 40.179 1.00 69.00 1527 GLN A CA 1
ATOM 11936 C C . GLN A 1 1527 ? -39.512 -14.267 39.260 1.00 69.00 1527 GLN A C 1
ATOM 11938 O O . GLN A 1 1527 ? -40.291 -15.090 39.734 1.00 69.00 1527 GLN A O 1
ATOM 11943 N N . ILE A 1 1528 ? -39.230 -14.184 37.962 1.00 67.75 1528 ILE A N 1
ATOM 11944 C CA . ILE A 1 1528 ? -39.901 -14.968 36.921 1.00 67.75 1528 ILE A CA 1
ATOM 11945 C C . ILE A 1 1528 ? -38.842 -15.775 36.174 1.00 67.75 1528 ILE A C 1
ATOM 11947 O O . ILE A 1 1528 ? -37.832 -15.226 35.736 1.00 67.75 1528 ILE A O 1
ATOM 11951 N N . LYS A 1 1529 ? -39.051 -17.087 36.069 1.00 71.88 1529 LYS A N 1
ATOM 11952 C CA . LYS A 1 1529 ? -38.071 -18.050 35.556 1.00 71.88 1529 LYS A CA 1
ATOM 11953 C C . LYS A 1 1529 ? -38.062 -18.128 34.034 1.00 71.88 1529 LYS A C 1
ATOM 11955 O O . LYS A 1 1529 ? -36.986 -18.260 33.455 1.00 71.88 1529 LYS A O 1
ATOM 11960 N N . CYS A 1 1530 ? -39.211 -18.001 33.371 1.00 77.06 1530 CYS A N 1
ATOM 11961 C CA . CYS A 1 1530 ? -39.256 -17.992 31.908 1.00 77.06 1530 CYS A CA 1
ATOM 11962 C C . CYS A 1 1530 ? -38.675 -16.710 31.292 1.00 77.06 1530 CYS A C 1
ATOM 11964 O O . CYS A 1 1530 ? -38.174 -16.762 30.171 1.00 77.06 1530 CYS A O 1
ATOM 11966 N N . ASP A 1 1531 ? -38.635 -15.601 32.040 1.00 69.62 1531 ASP A N 1
ATOM 11967 C CA . ASP A 1 1531 ? -37.989 -14.348 31.614 1.00 69.62 1531 ASP A CA 1
ATOM 11968 C C . ASP A 1 1531 ? -36.445 -14.482 31.510 1.00 69.62 1531 ASP A C 1
ATOM 11970 O O . ASP A 1 1531 ? -35.783 -13.587 30.993 1.00 69.62 1531 ASP A O 1
ATOM 11974 N N . ALA A 1 1532 ? -35.863 -15.605 31.963 1.00 69.31 1532 ALA A N 1
ATOM 11975 C CA . ALA A 1 1532 ? -34.439 -15.945 31.830 1.00 69.31 1532 ALA A CA 1
ATOM 11976 C C . ALA A 1 1532 ? -34.122 -16.902 30.652 1.00 69.31 1532 ALA A C 1
ATOM 11978 O O . ALA A 1 1532 ? -33.016 -17.441 30.574 1.00 69.31 1532 ALA A O 1
ATOM 11979 N N . GLU A 1 1533 ? -35.090 -17.146 29.759 1.00 71.81 1533 GLU A N 1
ATOM 11980 C CA . GLU A 1 1533 ? -34.973 -18.002 28.563 1.00 71.81 1533 GLU A CA 1
ATOM 11981 C C . GLU A 1 1533 ? -34.308 -19.380 28.812 1.00 71.81 1533 GLU A C 1
ATOM 11983 O O . GLU A 1 1533 ? -33.302 -19.708 28.173 1.00 71.81 1533 GLU A O 1
ATOM 11988 N N . PRO A 1 1534 ? -34.813 -20.231 29.727 1.00 79.69 1534 PRO A N 1
ATOM 11989 C CA . PRO A 1 1534 ? -34.180 -21.522 30.020 1.00 79.69 1534 PRO A CA 1
ATOM 11990 C C . PRO A 1 1534 ? -34.163 -22.471 28.807 1.00 79.69 1534 PRO A C 1
ATOM 11992 O O . PRO A 1 1534 ? -33.191 -23.200 28.604 1.00 79.69 1534 PRO A O 1
ATOM 11995 N N . CYS A 1 1535 ? -35.201 -22.429 27.970 1.00 85.12 1535 CYS A N 1
ATOM 11996 C CA . CYS A 1 1535 ? -35.351 -23.280 26.792 1.00 85.12 1535 CYS A CA 1
ATOM 11997 C C . CYS A 1 1535 ? -34.493 -22.761 25.631 1.00 85.12 1535 CYS A C 1
ATOM 11999 O O . CYS A 1 1535 ? -34.583 -21.592 25.258 1.00 85.12 1535 CYS A O 1
ATOM 12001 N N . LYS A 1 1536 ? -33.657 -23.618 25.038 1.00 82.06 1536 LYS A N 1
ATOM 12002 C CA . LYS A 1 1536 ? -32.764 -23.251 23.928 1.00 82.06 1536 LYS A CA 1
ATOM 12003 C C . LYS A 1 1536 ? -33.334 -23.691 22.583 1.00 82.06 1536 LYS A C 1
ATOM 12005 O O . LYS A 1 1536 ? -34.390 -24.312 22.515 1.00 82.06 1536 LYS A O 1
ATOM 12010 N N . ASN A 1 1537 ? -32.678 -23.280 21.496 1.00 74.44 1537 ASN A N 1
ATOM 12011 C CA . ASN A 1 1537 ? -33.074 -23.583 20.115 1.00 74.44 1537 ASN A CA 1
ATOM 12012 C C . ASN A 1 1537 ? -34.568 -23.321 19.810 1.00 74.44 1537 ASN A C 1
ATOM 12014 O O . ASN A 1 1537 ? -35.184 -24.042 19.023 1.00 74.44 1537 ASN A O 1
ATOM 12018 N N . GLY A 1 1538 ? -35.165 -22.304 20.440 1.00 73.06 1538 GLY A N 1
ATOM 12019 C CA . GLY A 1 1538 ? -36.577 -21.952 20.278 1.00 73.06 1538 GLY A CA 1
ATOM 12020 C C . GLY A 1 1538 ? -37.572 -22.967 20.855 1.00 73.06 1538 GLY A C 1
ATOM 12021 O O . GLY A 1 1538 ? -38.630 -23.149 20.258 1.00 73.06 1538 GLY A O 1
ATOM 12022 N N . GLY A 1 1539 ? -37.243 -23.666 21.944 1.00 77.62 1539 GLY A N 1
ATOM 12023 C CA . GLY A 1 1539 ? -38.252 -24.338 22.775 1.00 77.62 1539 GLY A CA 1
ATOM 12024 C C . GLY A 1 1539 ? -39.128 -23.340 23.546 1.00 77.62 1539 GLY A C 1
ATOM 12025 O O . GLY A 1 1539 ? -38.721 -22.199 23.766 1.00 77.62 1539 GLY A O 1
ATOM 12026 N N . THR A 1 1540 ? -40.324 -23.751 23.967 1.00 77.75 1540 THR A N 1
ATOM 12027 C CA . THR A 1 1540 ? -41.305 -22.870 24.631 1.00 77.75 1540 THR A CA 1
ATOM 12028 C C . THR A 1 1540 ? -41.311 -23.078 26.144 1.00 77.75 1540 THR A C 1
ATOM 12030 O O . THR A 1 1540 ? -41.465 -24.203 26.608 1.00 77.75 1540 THR A O 1
ATOM 12033 N N . CYS A 1 1541 ? -41.173 -21.995 26.915 1.00 81.75 1541 CYS A N 1
ATOM 12034 C CA . CYS A 1 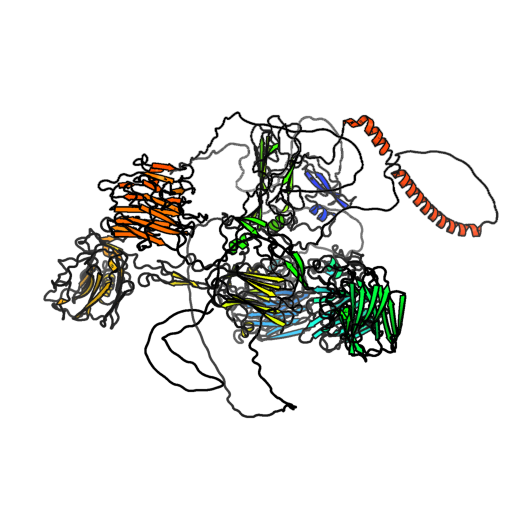1541 ? -41.162 -22.034 28.380 1.00 81.75 1541 CYS A CA 1
ATOM 12035 C C . CYS A 1 1541 ? -42.574 -21.897 28.977 1.00 81.75 1541 CYS A C 1
ATOM 12037 O O . CYS A 1 1541 ? -43.365 -21.082 28.501 1.00 81.75 1541 CYS A O 1
ATOM 12039 N N . GLN A 1 1542 ? -42.872 -22.660 30.032 1.00 76.19 1542 GLN A N 1
ATOM 12040 C CA . GLN A 1 1542 ? -44.127 -22.607 30.799 1.00 76.19 1542 GLN A CA 1
ATOM 12041 C C . GLN A 1 1542 ? -43.824 -22.454 32.299 1.00 76.19 1542 GLN A C 1
ATOM 12043 O O . GLN A 1 1542 ? -42.827 -22.999 32.771 1.00 76.19 1542 GLN A O 1
ATOM 12048 N N . GLU A 1 1543 ? -44.655 -21.725 33.057 1.00 73.31 1543 GLU A N 1
ATOM 12049 C CA . GLU A 1 1543 ? -44.348 -21.304 34.438 1.00 73.31 1543 GLU A CA 1
ATOM 12050 C C . GLU A 1 1543 ? -45.550 -21.380 35.396 1.00 73.31 1543 GLU A C 1
ATOM 12052 O O . GLU A 1 1543 ? -46.682 -21.069 35.027 1.00 73.31 1543 GLU A O 1
ATOM 12057 N N . HIS A 1 1544 ? -45.291 -21.781 36.646 1.00 75.62 1544 HIS A N 1
ATOM 12058 C CA . HIS A 1 1544 ? -46.303 -22.115 37.651 1.00 75.62 1544 HIS A CA 1
ATOM 12059 C C . HIS A 1 1544 ? -46.118 -21.283 38.932 1.00 75.62 1544 HIS A C 1
ATOM 12061 O O . HIS A 1 1544 ? -45.369 -21.678 39.825 1.00 75.62 1544 HIS A O 1
ATOM 12067 N N . PHE A 1 1545 ? -46.826 -20.151 39.067 1.00 74.38 1545 PHE A N 1
ATOM 12068 C CA . PHE A 1 1545 ? -46.672 -19.229 40.213 1.00 74.38 1545 PHE A CA 1
ATOM 12069 C C . PHE A 1 1545 ? -46.878 -19.879 41.597 1.00 74.38 1545 PHE A C 1
ATOM 12071 O O . PHE A 1 1545 ? -46.163 -19.537 42.536 1.00 74.38 1545 PHE A O 1
ATOM 12078 N N . ALA A 1 1546 ? -47.819 -20.821 41.725 1.00 72.62 1546 ALA A N 1
ATOM 12079 C CA . ALA A 1 1546 ? -48.134 -21.475 43.001 1.00 72.62 1546 ALA A CA 1
ATOM 12080 C C . ALA A 1 1546 ? -47.073 -22.506 43.443 1.00 72.62 1546 ALA A C 1
ATOM 12082 O O . ALA A 1 1546 ? -46.875 -22.711 44.637 1.00 72.62 1546 ALA A O 1
ATOM 12083 N N . GLU A 1 1547 ? -46.374 -23.136 42.492 1.00 74.06 1547 GLU A N 1
ATOM 12084 C CA . GLU A 1 1547 ? -45.328 -24.141 42.757 1.00 74.06 1547 GLU A CA 1
ATOM 12085 C C . GLU A 1 1547 ? -43.906 -23.567 42.634 1.00 74.06 1547 GLU A C 1
ATOM 12087 O O . GLU A 1 1547 ? -42.938 -24.203 43.044 1.00 74.06 1547 GLU A O 1
ATOM 12092 N N . GLN A 1 1548 ? -43.771 -22.364 42.066 1.00 70.62 1548 GLN A N 1
ATOM 12093 C CA . GLN A 1 1548 ? -42.503 -21.710 41.728 1.00 70.62 1548 GLN A CA 1
ATOM 12094 C C . GLN A 1 1548 ? -41.631 -22.548 40.768 1.00 70.62 1548 GLN A C 1
ATOM 12096 O O . GLN A 1 1548 ? -40.401 -22.550 40.870 1.00 70.62 1548 GLN A O 1
ATOM 12101 N N . LEU A 1 1549 ? -42.249 -23.256 39.815 1.00 75.69 1549 LEU A N 1
ATOM 12102 C CA . LEU A 1 1549 ? -41.583 -24.130 38.835 1.00 75.69 1549 LEU A CA 1
ATOM 12103 C C . LEU A 1 1549 ? -41.734 -23.636 37.387 1.00 75.69 1549 LEU A C 1
ATOM 12105 O O . LEU A 1 1549 ? -42.645 -22.877 37.065 1.00 75.69 1549 LEU A O 1
ATOM 12109 N N . SER A 1 1550 ? -40.831 -24.096 36.516 1.00 75.56 1550 SER A N 1
ATOM 12110 C CA . SER A 1 1550 ? -40.790 -23.775 35.083 1.00 75.56 1550 SER A CA 1
ATOM 12111 C C . SER A 1 1550 ? -40.357 -24.987 34.252 1.00 75.56 1550 SER A C 1
ATOM 12113 O O . SER A 1 1550 ? -39.463 -25.715 34.684 1.00 75.56 1550 SER A O 1
ATOM 12115 N N . THR A 1 1551 ? -40.936 -25.184 33.065 1.00 83.62 1551 THR A N 1
ATOM 12116 C CA . THR A 1 1551 ? -40.646 -26.317 32.158 1.00 83.62 1551 THR A CA 1
ATOM 12117 C C . THR A 1 1551 ? -40.490 -25.865 30.699 1.00 83.62 1551 THR A C 1
ATOM 12119 O O . THR A 1 1551 ? -40.829 -24.729 30.369 1.00 83.62 1551 THR A O 1
ATOM 12122 N N . CYS A 1 1552 ? -39.960 -26.740 29.833 1.00 84.88 1552 CYS A N 1
ATOM 12123 C CA . CYS A 1 1552 ? -39.716 -26.469 28.413 1.00 84.88 1552 CYS A CA 1
ATOM 12124 C C . CYS A 1 1552 ? -40.380 -27.504 27.494 1.00 84.88 1552 CYS A C 1
ATOM 12126 O O . CYS A 1 1552 ? -40.226 -28.707 27.699 1.00 84.88 1552 CYS A O 1
ATOM 12128 N N . ASP A 1 1553 ? -41.042 -27.029 26.440 1.00 81.50 1553 ASP A N 1
ATOM 12129 C CA . ASP A 1 1553 ? -41.517 -27.837 25.314 1.00 81.50 1553 ASP A CA 1
ATOM 12130 C C . ASP A 1 1553 ? -40.545 -27.745 24.124 1.00 81.50 1553 ASP A C 1
ATOM 12132 O O . ASP A 1 1553 ? -40.096 -26.659 23.743 1.00 81.50 1553 ASP A O 1
ATOM 12136 N N . CYS A 1 1554 ? -40.237 -28.901 23.535 1.00 83.69 1554 CYS A N 1
ATOM 12137 C CA . CYS A 1 1554 ? -39.312 -29.073 22.419 1.00 83.69 1554 CYS A CA 1
ATOM 12138 C C . CYS A 1 1554 ? -39.960 -29.708 21.176 1.00 83.69 1554 CYS A C 1
ATOM 12140 O O . CYS A 1 1554 ? -39.249 -29.932 20.193 1.00 83.69 1554 CYS A O 1
ATOM 12142 N N . GLU A 1 1555 ? -41.261 -30.033 21.189 1.00 78.94 1555 GLU A N 1
ATOM 12143 C CA . GLU A 1 1555 ? -41.897 -30.887 20.173 1.00 78.94 1555 GLU A CA 1
ATOM 12144 C C . GLU A 1 1555 ? -41.749 -30.341 18.743 1.00 78.94 1555 GLU A C 1
ATOM 12146 O O . GLU A 1 1555 ? -41.395 -31.089 17.827 1.00 78.94 1555 GLU A O 1
ATOM 12151 N N . HIS A 1 1556 ? -41.925 -29.030 18.564 1.00 76.56 1556 HIS A N 1
ATOM 12152 C CA . HIS A 1 1556 ? -41.764 -28.339 17.280 1.00 76.56 1556 HIS A CA 1
ATOM 12153 C C . HIS A 1 1556 ? -40.324 -27.862 17.002 1.00 76.56 1556 HIS A C 1
ATOM 12155 O O . HIS A 1 1556 ? -40.097 -27.013 16.139 1.00 76.56 1556 HIS A O 1
ATOM 12161 N N . THR A 1 1557 ? -39.327 -28.396 17.714 1.00 76.75 1557 THR A N 1
ATOM 12162 C CA . THR A 1 1557 ? -37.905 -28.122 17.462 1.00 76.75 1557 THR A CA 1
ATOM 12163 C C . THR A 1 1557 ? -37.225 -29.288 16.732 1.00 76.75 1557 THR A C 1
ATOM 12165 O O . THR A 1 1557 ? -37.721 -30.413 16.671 1.00 76.75 1557 THR A O 1
ATOM 12168 N N . SER A 1 1558 ? -36.040 -29.028 16.179 1.00 78.44 1558 SER A N 1
ATOM 12169 C CA . SER A 1 1558 ? -35.151 -30.058 15.623 1.00 78.44 1558 SER A CA 1
ATOM 12170 C C . SER A 1 1558 ? -34.223 -30.696 16.668 1.00 78.44 1558 SER A C 1
ATOM 12172 O O . SER A 1 1558 ? -33.210 -31.291 16.291 1.00 78.44 1558 SER A O 1
ATOM 12174 N N . PHE A 1 1559 ? -34.499 -30.491 17.957 1.00 83.94 1559 PHE A N 1
ATOM 12175 C CA . PHE A 1 1559 ? -33.649 -30.841 19.097 1.00 83.94 1559 PHE A CA 1
ATOM 12176 C C . PHE A 1 1559 ? -34.464 -31.575 20.172 1.00 83.94 1559 PHE A C 1
ATOM 12178 O O . PHE A 1 1559 ? -35.689 -31.634 20.110 1.00 83.94 1559 PHE A O 1
ATOM 12185 N N . LEU A 1 1560 ? -33.774 -32.175 21.140 1.00 80.69 1560 LEU A N 1
ATOM 12186 C CA . LEU A 1 1560 ? -34.359 -32.983 22.216 1.00 80.69 1560 LEU A CA 1
ATOM 12187 C C . LEU A 1 1560 ? -33.797 -32.551 23.589 1.00 80.69 1560 LEU A C 1
ATOM 12189 O O . LEU A 1 1560 ? -32.981 -31.632 23.671 1.00 80.69 1560 LEU A O 1
ATOM 12193 N N . GLY A 1 1561 ? -34.206 -33.231 24.662 1.00 77.44 1561 GLY A N 1
ATOM 12194 C CA . GLY A 1 1561 ? -33.707 -33.003 26.027 1.00 77.44 1561 GLY A CA 1
ATOM 12195 C C . GLY A 1 1561 ? -34.425 -31.876 26.781 1.00 77.44 1561 GLY A C 1
ATOM 12196 O O . GLY A 1 1561 ? -35.166 -31.096 26.194 1.00 77.44 1561 GLY A O 1
ATOM 12197 N N . GLU A 1 1562 ? -34.189 -31.790 28.094 1.00 82.12 1562 GLU A N 1
ATOM 12198 C CA . GLU A 1 1562 ? -34.912 -30.918 29.048 1.00 82.12 1562 GLU A CA 1
ATOM 12199 C C . GLU A 1 1562 ? -34.897 -29.420 28.688 1.00 82.12 1562 GLU A C 1
ATOM 12201 O O . GLU A 1 1562 ? -35.841 -28.701 28.997 1.00 82.12 1562 GLU A O 1
ATOM 12206 N N . PHE A 1 1563 ? -33.858 -28.958 27.986 1.00 86.19 1563 PHE A N 1
ATOM 12207 C CA . PHE A 1 1563 ? -33.695 -27.563 27.550 1.00 86.19 1563 PHE A CA 1
ATOM 12208 C C . PHE A 1 1563 ? -33.663 -27.420 26.017 1.00 86.19 1563 PHE A C 1
ATOM 12210 O O . PHE A 1 1563 ? -33.166 -26.419 25.501 1.00 86.19 1563 PHE A O 1
ATOM 12217 N N . CYS A 1 1564 ? -34.158 -28.424 25.283 1.00 86.12 1564 CYS A N 1
ATOM 12218 C CA . CYS A 1 1564 ? -34.177 -28.487 23.815 1.00 86.12 1564 CYS A CA 1
ATOM 12219 C C . CYS A 1 1564 ? -32.788 -28.311 23.163 1.00 86.12 1564 CYS A C 1
ATOM 12221 O O . CYS A 1 1564 ? -32.632 -27.633 22.145 1.00 86.12 1564 CYS A O 1
ATOM 12223 N N . SER A 1 1565 ? -31.755 -28.901 23.769 1.00 83.19 1565 SER A N 1
ATOM 12224 C CA . SER A 1 1565 ? -30.339 -28.725 23.415 1.00 83.19 1565 SER A CA 1
ATOM 12225 C C . SER A 1 1565 ? -29.652 -29.977 22.848 1.00 83.19 1565 SER A C 1
ATOM 12227 O O . SER A 1 1565 ? -28.510 -29.887 22.401 1.00 83.19 1565 SER A O 1
ATOM 12229 N N . GLU A 1 1566 ? -30.313 -31.138 22.825 1.00 81.94 1566 GLU A N 1
ATOM 12230 C CA . GLU A 1 1566 ? -29.718 -32.399 22.367 1.00 81.94 1566 GLU A CA 1
ATOM 12231 C C . GLU A 1 1566 ? -29.909 -32.682 20.868 1.00 81.94 1566 GLU A C 1
ATOM 12233 O O . GLU A 1 1566 ? -30.993 -32.520 20.301 1.00 81.94 1566 GLU A O 1
ATOM 12238 N N . GLU A 1 1567 ? -28.865 -33.233 20.245 1.00 83.62 1567 GLU A N 1
ATOM 12239 C CA . GLU A 1 1567 ? -28.884 -33.786 18.889 1.00 83.62 1567 GLU A CA 1
ATOM 12240 C C . GLU A 1 1567 ? -28.221 -35.174 18.849 1.00 83.62 1567 GLU A C 1
ATOM 12242 O O . GLU A 1 1567 ? -27.189 -35.392 19.489 1.00 83.62 1567 GLU A O 1
ATOM 12247 N N . LYS A 1 1568 ? -28.789 -36.099 18.061 1.00 85.50 1568 LYS A N 1
ATOM 12248 C CA . LYS A 1 1568 ? -28.169 -37.363 17.624 1.00 85.50 1568 LYS A CA 1
ATOM 12249 C C . LYS A 1 1568 ? -28.188 -37.407 16.088 1.00 85.50 1568 LYS A C 1
ATOM 12251 O O . LYS A 1 1568 ? -29.258 -37.566 15.499 1.00 85.50 1568 LYS A O 1
ATOM 12256 N N . GLY A 1 1569 ? -27.034 -37.232 15.441 1.00 86.69 1569 GLY A N 1
ATOM 12257 C CA . GLY A 1 1569 ? -26.923 -37.094 13.983 1.00 86.69 1569 GLY A CA 1
ATOM 12258 C C . GLY A 1 1569 ? -25.913 -38.024 13.316 1.00 86.69 1569 GLY A C 1
ATOM 12259 O O . GLY A 1 1569 ? -25.043 -38.614 13.964 1.00 86.69 1569 GLY A O 1
ATOM 12260 N N . ALA A 1 1570 ? -26.047 -38.163 11.997 1.00 89.56 1570 ALA A N 1
ATOM 12261 C CA . ALA A 1 1570 ? -25.143 -38.936 11.164 1.00 89.56 1570 ALA A CA 1
ATOM 12262 C C . ALA A 1 1570 ? -25.021 -38.374 9.747 1.00 89.56 1570 ALA A C 1
ATOM 12264 O O . ALA A 1 1570 ? -26.028 -38.059 9.117 1.00 89.56 1570 ALA A O 1
ATOM 12265 N N . ASP A 1 1571 ? -23.799 -38.346 9.227 1.00 90.00 1571 ASP A N 1
ATOM 12266 C CA . ASP A 1 1571 ? -23.506 -38.070 7.824 1.00 90.00 1571 ASP A CA 1
ATOM 12267 C C . ASP A 1 1571 ? -23.612 -39.346 6.972 1.00 90.00 1571 ASP A C 1
ATOM 12269 O O . ASP A 1 1571 ? -23.146 -40.423 7.372 1.00 90.00 1571 ASP A O 1
ATOM 12273 N N . PHE A 1 1572 ? -24.241 -39.216 5.802 1.00 93.62 1572 PHE A N 1
ATOM 12274 C CA . PHE A 1 1572 ? -24.465 -40.274 4.819 1.00 93.62 1572 PHE A CA 1
ATOM 12275 C C . PHE A 1 1572 ? -23.669 -39.993 3.533 1.00 93.62 1572 PHE A C 1
ATOM 12277 O O . PHE A 1 1572 ? -23.701 -38.899 2.974 1.00 93.62 1572 PHE A O 1
ATOM 12284 N N . SER A 1 1573 ? -22.984 -41.014 3.013 1.00 86.81 1573 SER A N 1
ATOM 12285 C CA . SER A 1 1573 ? -22.038 -40.894 1.887 1.00 86.81 1573 SER A CA 1
ATOM 12286 C C . SER A 1 1573 ? -22.645 -40.726 0.484 1.00 86.81 1573 SER A C 1
ATOM 12288 O O . SER A 1 1573 ? -21.903 -40.586 -0.490 1.00 86.81 1573 SER A O 1
ATOM 12290 N N . GLY A 1 1574 ? -23.969 -40.827 0.324 1.00 85.31 1574 GLY A N 1
ATOM 12291 C CA . GLY A 1 1574 ? -24.592 -40.977 -0.997 1.00 85.31 1574 GLY A CA 1
ATOM 12292 C C . GLY A 1 1574 ? -24.527 -42.396 -1.579 1.00 85.31 1574 GLY A C 1
ATOM 12293 O O . GLY A 1 1574 ? -25.007 -42.603 -2.691 1.00 85.31 1574 GLY A O 1
ATOM 12294 N N . GLU A 1 1575 ? -23.990 -43.374 -0.840 1.00 84.62 1575 GLU A N 1
ATOM 12295 C CA . GLU A 1 1575 ? -24.001 -44.808 -1.199 1.00 84.62 1575 GLU A CA 1
ATOM 12296 C C . GLU A 1 1575 ? -24.615 -45.713 -0.117 1.00 84.62 1575 GLU A C 1
ATOM 12298 O O . GLU A 1 1575 ? -24.937 -46.872 -0.379 1.00 84.62 1575 GLU A O 1
ATOM 12303 N N . SER A 1 1576 ? -24.776 -45.204 1.103 1.00 89.81 1576 SER A N 1
ATOM 12304 C CA . SER A 1 1576 ? -25.253 -45.979 2.251 1.00 89.81 1576 SER A CA 1
ATOM 12305 C C . SER A 1 1576 ? -26.774 -46.097 2.299 1.00 89.81 1576 SER A C 1
ATOM 12307 O O . SER A 1 1576 ? -27.504 -45.271 1.752 1.00 89.81 1576 SER A O 1
ATOM 12309 N N . THR A 1 1577 ? -27.292 -47.120 2.980 1.00 90.44 1577 THR A N 1
ATOM 12310 C CA . THR A 1 1577 ? -28.734 -47.240 3.265 1.00 90.44 1577 THR A CA 1
ATOM 12311 C C . THR A 1 1577 ? -28.962 -48.009 4.559 1.00 90.44 1577 THR A C 1
ATOM 12313 O O . THR A 1 1577 ? -28.602 -49.180 4.665 1.00 90.44 1577 THR A O 1
ATOM 12316 N N . LEU A 1 1578 ? -29.595 -47.363 5.538 1.00 92.31 1578 LEU A N 1
ATOM 12317 C CA . LEU A 1 1578 ? -29.999 -47.966 6.807 1.00 92.31 1578 LEU A CA 1
ATOM 12318 C C . LEU A 1 1578 ? -31.424 -48.508 6.649 1.00 92.31 1578 LEU A C 1
ATOM 12320 O O . LEU A 1 1578 ? -32.357 -47.737 6.442 1.00 92.31 1578 LEU A O 1
ATOM 12324 N N . GLN A 1 1579 ? -31.606 -49.828 6.720 1.00 92.25 1579 GLN A N 1
ATOM 12325 C CA . GLN A 1 1579 ? -32.925 -50.465 6.650 1.00 92.25 1579 GLN A CA 1
ATOM 12326 C C . GLN A 1 1579 ? -33.377 -50.929 8.038 1.00 92.25 1579 GLN A C 1
ATOM 12328 O O . GLN A 1 1579 ? -32.606 -51.572 8.745 1.00 92.25 1579 GLN A O 1
ATOM 12333 N N . ARG A 1 1580 ? -34.637 -50.664 8.401 1.00 92.06 1580 ARG A N 1
ATOM 12334 C CA . ARG A 1 1580 ? -35.292 -51.134 9.632 1.00 92.06 1580 ARG A CA 1
ATOM 12335 C C . ARG A 1 1580 ? -36.563 -51.904 9.290 1.00 92.06 1580 ARG A C 1
ATOM 12337 O O . ARG A 1 1580 ? -37.468 -51.356 8.662 1.00 92.06 1580 ARG A O 1
ATOM 12344 N N . LYS A 1 1581 ? -36.650 -53.165 9.714 1.00 89.94 1581 LYS A N 1
ATOM 12345 C CA . LYS A 1 1581 ? -37.876 -53.980 9.607 1.00 89.94 1581 LYS A CA 1
ATOM 12346 C C . LYS A 1 1581 ? -38.855 -53.648 10.736 1.00 89.94 1581 LYS A C 1
ATOM 12348 O O . LYS A 1 1581 ? -38.426 -53.293 11.837 1.00 89.94 1581 LYS A O 1
ATOM 12353 N N . PHE A 1 1582 ? -40.153 -53.794 10.490 1.00 88.06 1582 PHE A N 1
ATOM 12354 C CA . PHE A 1 1582 ? -41.191 -53.664 11.518 1.00 88.06 1582 PHE A CA 1
ATOM 12355 C C . PHE A 1 1582 ? -42.360 -54.619 11.266 1.00 88.06 1582 PHE A C 1
ATOM 12357 O O . PHE A 1 1582 ? -42.500 -55.161 10.174 1.00 88.06 1582 PHE A O 1
ATOM 12364 N N . GLU A 1 1583 ? -43.196 -54.828 12.279 1.00 83.12 1583 GLU A N 1
ATOM 12365 C CA . GLU A 1 1583 ? -44.402 -55.654 12.189 1.00 83.12 1583 GLU A CA 1
ATOM 12366 C C . GLU A 1 1583 ? -45.641 -54.762 12.333 1.00 83.12 1583 GLU A C 1
ATOM 12368 O O . GLU A 1 1583 ? -45.647 -53.830 13.138 1.00 83.12 1583 GLU A O 1
ATOM 12373 N N . LEU A 1 1584 ? -46.685 -55.033 11.544 1.00 78.06 1584 LEU A N 1
ATOM 12374 C CA . LEU A 1 1584 ? -47.971 -54.339 11.631 1.00 78.06 1584 LEU A CA 1
ATOM 12375 C C . LEU A 1 1584 ? -48.995 -55.240 12.335 1.00 78.06 1584 LEU A C 1
ATOM 12377 O O . LEU A 1 1584 ? -49.390 -56.256 11.758 1.00 78.06 1584 LEU A O 1
ATOM 12381 N N . PRO A 1 1585 ? -49.455 -54.900 13.553 1.00 69.62 1585 PRO A N 1
ATOM 12382 C CA . PRO A 1 1585 ? -50.504 -55.663 14.214 1.00 69.62 1585 PRO A CA 1
ATOM 12383 C C . PRO A 1 1585 ? -51.855 -55.453 13.511 1.00 69.62 1585 PRO A C 1
ATOM 12385 O O . PRO A 1 1585 ? -52.252 -54.327 13.219 1.00 69.62 1585 PRO A O 1
ATOM 12388 N N . GLY A 1 1586 ? -52.596 -56.540 13.280 1.00 64.25 1586 GLY A N 1
ATOM 12389 C CA . GLY A 1 1586 ? -53.953 -56.490 12.725 1.00 64.25 1586 GLY A CA 1
ATOM 12390 C C . GLY A 1 1586 ? -54.007 -56.578 11.197 1.00 64.25 1586 GLY A C 1
ATOM 12391 O O . GLY A 1 1586 ? -53.392 -57.451 10.595 1.00 64.25 1586 GLY A O 1
ATOM 12392 N N . THR A 1 1587 ? -54.801 -55.715 10.560 1.00 65.38 1587 THR A N 1
ATOM 12393 C CA . THR A 1 1587 ? -55.207 -55.829 9.142 1.00 65.38 1587 THR A CA 1
ATOM 12394 C C . THR A 1 1587 ? -54.150 -55.389 8.120 1.00 65.38 1587 THR A C 1
ATOM 12396 O O . THR A 1 1587 ? -54.496 -55.157 6.965 1.00 65.38 1587 THR A O 1
ATOM 12399 N N . GLY A 1 1588 ? -52.887 -55.214 8.524 1.00 69.88 1588 GLY A N 1
ATOM 12400 C CA . GLY A 1 1588 ? -51.793 -54.767 7.647 1.00 69.88 1588 GLY A CA 1
ATOM 12401 C C . GLY A 1 1588 ? -51.894 -53.319 7.139 1.00 69.88 1588 GLY A C 1
ATOM 12402 O O . GLY A 1 1588 ? -51.108 -52.937 6.279 1.00 69.88 1588 GLY A O 1
ATOM 12403 N N . ARG A 1 1589 ? -52.841 -52.528 7.662 1.00 79.25 1589 ARG A N 1
ATOM 12404 C CA . ARG A 1 1589 ? -53.104 -51.128 7.277 1.00 79.25 1589 ARG A CA 1
ATOM 12405 C C . ARG A 1 1589 ? -52.366 -50.136 8.164 1.00 79.25 1589 ARG A C 1
ATOM 12407 O O . ARG A 1 1589 ? -52.061 -50.450 9.315 1.00 79.25 1589 ARG A O 1
ATOM 12414 N N . VAL A 1 1590 ? -52.134 -48.927 7.655 1.00 86.69 1590 VAL A N 1
ATOM 12415 C CA . VAL A 1 1590 ? -51.452 -47.849 8.392 1.00 86.69 1590 VAL A CA 1
ATOM 12416 C C . VAL A 1 1590 ? -52.428 -46.722 8.758 1.00 86.69 1590 VAL A C 1
ATOM 12418 O O . VAL A 1 1590 ? -52.663 -45.795 7.979 1.00 86.69 1590 VAL A O 1
ATOM 12421 N N . ASP A 1 1591 ? -52.978 -46.786 9.971 1.00 86.56 1591 ASP A N 1
ATOM 12422 C CA . ASP A 1 1591 ? -53.995 -45.856 10.480 1.00 86.56 1591 ASP A CA 1
ATOM 12423 C C . ASP A 1 1591 ? -53.387 -44.636 11.198 1.00 86.56 1591 ASP A C 1
ATOM 12425 O O . ASP A 1 1591 ? -53.963 -43.548 11.150 1.00 86.56 1591 ASP A O 1
ATOM 12429 N N . TYR A 1 1592 ? -52.213 -44.785 11.824 1.00 91.56 1592 TYR A N 1
ATOM 12430 C CA . TYR A 1 1592 ? -51.485 -43.692 12.483 1.00 91.56 1592 TYR A CA 1
ATOM 12431 C C . TYR A 1 1592 ? -50.012 -43.661 12.070 1.00 91.56 1592 TYR A C 1
ATOM 12433 O O . TYR A 1 1592 ? -49.340 -44.697 12.089 1.00 91.56 1592 TYR A O 1
ATOM 12441 N N . VAL A 1 1593 ? -49.499 -42.460 11.787 1.00 92.19 1593 VAL A N 1
ATOM 12442 C CA . VAL A 1 1593 ? -48.088 -42.202 11.466 1.00 92.19 1593 VAL A CA 1
ATOM 12443 C C . VAL A 1 1593 ? -47.600 -40.954 12.193 1.00 92.19 1593 VAL A C 1
ATOM 12445 O O . VAL A 1 1593 ? -48.270 -39.926 12.177 1.00 92.19 1593 VAL A O 1
ATOM 12448 N N . ARG A 1 1594 ? -46.389 -41.002 12.747 1.00 93.56 1594 ARG A N 1
ATOM 12449 C CA . ARG A 1 1594 ? -45.601 -39.815 13.107 1.00 93.56 1594 ARG A CA 1
ATOM 12450 C C . ARG A 1 1594 ? -44.181 -39.973 12.577 1.00 93.56 1594 ARG A C 1
ATOM 12452 O O . ARG A 1 1594 ? -43.596 -41.045 12.708 1.00 93.56 1594 ARG A O 1
ATOM 12459 N N . LEU A 1 1595 ? -43.638 -38.912 11.995 1.00 92.88 1595 LEU A N 1
ATOM 12460 C CA . LEU A 1 1595 ? -42.278 -38.816 11.474 1.00 92.88 1595 LEU A CA 1
ATOM 12461 C C . LEU A 1 1595 ? -41.690 -37.470 11.902 1.00 92.88 1595 LEU A C 1
ATOM 12463 O O . LEU A 1 1595 ? -42.268 -36.425 11.620 1.00 92.88 1595 LEU A O 1
ATOM 12467 N N . GLN A 1 1596 ? -40.534 -37.497 12.555 1.00 92.38 1596 GLN A N 1
ATOM 12468 C CA . GLN A 1 1596 ? -39.770 -36.310 12.927 1.00 92.38 1596 GLN A CA 1
ATOM 12469 C C . GLN A 1 1596 ? -38.300 -36.553 12.575 1.00 92.38 1596 GLN A C 1
ATOM 12471 O O . GLN A 1 1596 ? -37.764 -37.610 12.904 1.00 92.38 1596 GLN A O 1
ATOM 12476 N N . LEU A 1 1597 ? -37.667 -35.618 11.864 1.00 92.38 1597 LEU A N 1
ATOM 12477 C CA . LEU A 1 1597 ? -36.225 -35.624 11.590 1.00 92.38 1597 LEU A CA 1
ATOM 12478 C C . LEU A 1 1597 ? -35.706 -34.216 11.278 1.00 92.38 1597 LEU A C 1
ATOM 12480 O O . LEU A 1 1597 ? -36.480 -33.303 10.983 1.00 92.38 1597 LEU A O 1
ATOM 12484 N N . ALA A 1 1598 ? -34.387 -34.058 11.300 1.00 92.00 1598 ALA A N 1
ATOM 12485 C CA . ALA A 1 1598 ? -33.687 -32.911 10.738 1.00 92.00 1598 ALA A CA 1
ATOM 12486 C C . ALA A 1 1598 ? -32.645 -33.365 9.707 1.00 92.00 1598 ALA A C 1
ATOM 12488 O O . ALA A 1 1598 ? -32.193 -34.512 9.738 1.00 92.00 1598 ALA A O 1
ATOM 12489 N N . PHE A 1 1599 ? -32.287 -32.481 8.777 1.00 93.19 1599 PHE A N 1
ATOM 12490 C CA . PHE A 1 1599 ? -31.330 -32.769 7.712 1.00 93.19 1599 PHE A CA 1
ATOM 12491 C C . PHE A 1 1599 ? -30.534 -31.527 7.284 1.00 93.19 1599 PHE A C 1
ATOM 12493 O O . PHE A 1 1599 ? -30.975 -30.399 7.492 1.00 93.19 1599 PHE A O 1
ATOM 12500 N N . SER A 1 1600 ? -29.363 -31.733 6.674 1.00 92.06 1600 SER A N 1
ATOM 12501 C CA . SER A 1 1600 ? -28.569 -30.673 6.031 1.00 92.06 1600 SER A CA 1
ATOM 12502 C C . SER A 1 1600 ? -27.687 -31.260 4.923 1.00 92.06 1600 SER A C 1
ATOM 12504 O O . SER A 1 1600 ? -26.875 -32.148 5.197 1.00 92.06 1600 SER A O 1
ATOM 12506 N N . SER A 1 1601 ? -27.821 -30.774 3.684 1.00 89.81 1601 SER A N 1
ATOM 12507 C CA . SER A 1 1601 ? -27.086 -31.289 2.516 1.00 89.81 1601 SER A CA 1
ATOM 12508 C C . SER A 1 1601 ? -26.525 -30.178 1.628 1.00 89.81 1601 SER A C 1
ATOM 12510 O O . SER A 1 1601 ? -27.084 -29.087 1.538 1.00 89.81 1601 SER A O 1
ATOM 12512 N N . PHE A 1 1602 ? -25.436 -30.507 0.935 1.00 84.75 1602 PHE A N 1
ATOM 12513 C CA . PHE A 1 1602 ? -24.819 -29.722 -0.134 1.00 84.75 1602 PHE A CA 1
ATOM 12514 C C . PHE A 1 1602 ? -24.496 -30.630 -1.344 1.00 84.75 1602 PHE A C 1
ATOM 12516 O O . PHE A 1 1602 ? -23.484 -30.471 -2.023 1.00 84.75 1602 PHE A O 1
ATOM 12523 N N . ASP A 1 1603 ? -25.317 -31.663 -1.590 1.00 81.75 1603 ASP A N 1
ATOM 12524 C CA . ASP A 1 1603 ? -25.081 -32.625 -2.675 1.00 81.75 1603 ASP A CA 1
ATOM 12525 C C . ASP A 1 1603 ? -25.425 -32.041 -4.058 1.00 81.75 1603 ASP A C 1
ATOM 12527 O O . ASP A 1 1603 ? -26.500 -32.271 -4.611 1.00 81.75 1603 ASP A O 1
ATOM 12531 N N . LEU A 1 1604 ? -24.466 -31.323 -4.648 1.00 73.31 1604 LEU A N 1
ATOM 12532 C CA . LEU A 1 1604 ? -24.566 -30.701 -5.977 1.00 73.31 1604 LEU A CA 1
ATOM 12533 C C . LEU A 1 1604 ? -24.769 -31.702 -7.142 1.00 73.31 1604 LEU A C 1
ATOM 12535 O O . LEU A 1 1604 ? -24.947 -31.289 -8.293 1.00 73.31 1604 LEU A O 1
ATOM 12539 N N . ARG A 1 1605 ? -24.740 -33.022 -6.897 1.00 76.38 1605 ARG A N 1
ATOM 12540 C CA . ARG A 1 1605 ? -24.917 -34.064 -7.924 1.00 76.38 1605 ARG A CA 1
ATOM 12541 C C . ARG A 1 1605 ? -26.397 -34.189 -8.326 1.00 76.38 1605 ARG A C 1
ATOM 12543 O O . ARG A 1 1605 ? -27.066 -35.128 -7.884 1.00 76.38 1605 ARG A O 1
ATOM 12550 N N . ARG A 1 1606 ? -26.862 -33.265 -9.186 1.00 76.81 1606 ARG A N 1
ATOM 12551 C CA . ARG A 1 1606 ? -28.216 -33.134 -9.789 1.00 76.81 1606 ARG A CA 1
ATOM 12552 C C . ARG A 1 1606 ? -28.914 -34.472 -10.088 1.00 76.81 1606 ARG A C 1
ATOM 12554 O O . ARG A 1 1606 ? -28.847 -35.001 -11.196 1.00 76.81 1606 ARG A O 1
ATOM 12561 N N . ALA A 1 1607 ? -29.604 -35.011 -9.091 1.00 82.56 1607 ALA A N 1
ATOM 12562 C CA . ALA A 1 1607 ? -30.405 -36.227 -9.159 1.00 82.56 1607 ALA A CA 1
ATOM 12563 C C . ALA A 1 1607 ? -31.360 -36.242 -7.963 1.00 82.56 1607 ALA A C 1
ATOM 12565 O O . ALA A 1 1607 ? -31.018 -35.712 -6.909 1.00 82.56 1607 ALA A O 1
ATOM 12566 N N . ASN A 1 1608 ? -32.521 -36.883 -8.093 1.00 89.44 1608 ASN A N 1
ATOM 12567 C CA . ASN A 1 1608 ? -33.477 -36.973 -6.990 1.00 89.44 1608 ASN A CA 1
ATOM 12568 C C . ASN A 1 1608 ? -32.892 -37.832 -5.846 1.00 89.44 1608 ASN A C 1
ATOM 12570 O O . ASN A 1 1608 ? -32.567 -39.003 -6.057 1.00 89.44 1608 ASN A O 1
ATOM 12574 N N . ARG A 1 1609 ? -32.764 -37.270 -4.640 1.00 91.06 1609 ARG A N 1
ATOM 12575 C CA . ARG A 1 1609 ? -32.158 -37.882 -3.445 1.00 91.06 1609 ARG A CA 1
ATOM 12576 C C . ARG A 1 1609 ? -33.223 -38.355 -2.467 1.00 91.06 1609 ARG A C 1
ATOM 12578 O O . ARG A 1 1609 ? -34.037 -37.556 -2.026 1.00 91.06 1609 ARG A O 1
ATOM 12585 N N . ILE A 1 1610 ? -33.208 -39.629 -2.088 1.00 92.44 1610 ILE A N 1
ATOM 12586 C CA . ILE A 1 1610 ? -34.189 -40.198 -1.153 1.00 92.44 1610 ILE A CA 1
ATOM 12587 C C . ILE A 1 1610 ? -33.637 -40.243 0.276 1.00 92.44 1610 ILE A C 1
ATOM 12589 O O . ILE A 1 1610 ? -32.622 -40.887 0.540 1.00 92.44 1610 ILE A O 1
ATOM 12593 N N . MET A 1 1611 ? -34.301 -39.535 1.193 1.00 94.25 1611 MET A N 1
ATOM 12594 C CA . MET A 1 1611 ? -33.918 -39.462 2.609 1.00 94.25 1611 MET A CA 1
ATOM 12595 C C . MET A 1 1611 ? -34.604 -40.552 3.430 1.00 94.25 1611 MET A C 1
ATOM 12597 O O . MET A 1 1611 ? -33.964 -41.164 4.286 1.00 94.25 1611 MET A O 1
ATOM 12601 N N . LEU A 1 1612 ? -35.884 -40.820 3.147 1.00 94.94 1612 LEU A N 1
ATOM 12602 C CA . LEU A 1 1612 ? -36.669 -41.863 3.802 1.00 94.94 1612 LEU A CA 1
ATOM 12603 C C . LEU A 1 1612 ? -37.655 -42.521 2.827 1.00 94.94 1612 LEU A C 1
ATOM 12605 O O . LEU A 1 1612 ? -38.305 -41.843 2.033 1.00 94.94 1612 LEU A O 1
ATOM 12609 N N . LEU A 1 1613 ? -37.791 -43.844 2.934 1.00 93.56 1613 LEU A N 1
ATOM 12610 C CA . LEU A 1 1613 ? -38.821 -44.638 2.265 1.00 93.56 1613 LEU A CA 1
ATOM 12611 C C . LEU A 1 1613 ? -39.382 -45.705 3.209 1.00 93.56 1613 LEU A C 1
ATOM 12613 O O . LEU A 1 1613 ? -38.682 -46.651 3.565 1.00 93.56 1613 LEU A O 1
ATOM 12617 N N . MET A 1 1614 ? -40.656 -45.596 3.567 1.00 91.94 1614 MET A N 1
ATOM 12618 C CA . MET A 1 1614 ? -41.425 -46.657 4.218 1.00 91.94 1614 MET A CA 1
ATOM 12619 C C . MET A 1 1614 ? -42.250 -47.409 3.169 1.00 91.94 1614 MET A C 1
ATOM 12621 O O . MET A 1 1614 ? -42.864 -46.773 2.319 1.00 91.94 1614 MET A O 1
ATOM 12625 N N . GLN A 1 1615 ? -42.287 -48.742 3.239 1.00 88.38 1615 GLN A N 1
ATOM 12626 C CA . GLN A 1 1615 ? -43.154 -49.597 2.414 1.00 88.38 1615 GLN A CA 1
ATOM 12627 C C . GLN A 1 1615 ? -43.787 -50.703 3.270 1.00 88.38 1615 GLN A C 1
ATOM 12629 O O . GLN A 1 1615 ? -43.136 -51.209 4.190 1.00 88.38 1615 GLN A O 1
ATOM 12634 N N . THR A 1 1616 ? -45.016 -51.111 2.943 1.00 85.44 1616 THR A N 1
ATOM 12635 C CA . THR A 1 1616 ? -45.673 -52.296 3.527 1.00 85.44 1616 THR A CA 1
ATOM 12636 C C . THR A 1 1616 ? -45.521 -53.552 2.664 1.00 85.44 1616 THR A C 1
ATOM 12638 O O . THR A 1 1616 ? -45.037 -53.527 1.529 1.00 85.44 1616 THR A O 1
ATOM 12641 N N . GLU A 1 1617 ? -45.913 -54.693 3.229 1.00 76.94 1617 GLU A N 1
ATOM 12642 C CA . GLU A 1 1617 ? -45.926 -55.996 2.558 1.00 76.94 1617 GLU A CA 1
ATOM 12643 C C . GLU A 1 1617 ? -47.132 -56.213 1.631 1.00 76.94 1617 GLU A C 1
ATOM 12645 O O . GLU A 1 1617 ? -46.988 -56.844 0.584 1.00 76.94 1617 GLU A O 1
ATOM 12650 N N . ALA A 1 1618 ? -48.300 -55.668 1.987 1.00 66.06 1618 ALA A N 1
ATOM 12651 C CA . ALA A 1 1618 ? -49.573 -55.893 1.302 1.00 66.06 1618 ALA A CA 1
ATOM 12652 C C . ALA A 1 1618 ? -49.594 -55.252 -0.098 1.00 66.06 1618 ALA A C 1
ATOM 12654 O O . ALA A 1 1618 ? -49.885 -54.073 -0.240 1.00 66.06 1618 ALA A O 1
ATOM 12655 N N . GLU A 1 1619 ? -49.206 -56.007 -1.131 1.00 61.94 1619 GLU A N 1
ATOM 12656 C CA . GLU A 1 1619 ? -49.119 -55.568 -2.543 1.00 61.94 1619 GLU A CA 1
ATOM 12657 C C . GLU A 1 1619 ? -48.272 -54.295 -2.786 1.00 61.94 1619 GLU A C 1
ATOM 12659 O O . GLU A 1 1619 ? -48.239 -53.760 -3.892 1.00 61.94 1619 GLU A O 1
ATOM 12664 N N . ARG A 1 1620 ? -47.525 -53.839 -1.767 1.00 64.56 1620 ARG A N 1
ATOM 12665 C CA . ARG A 1 1620 ? -46.859 -52.525 -1.706 1.00 64.56 1620 ARG A CA 1
ATOM 12666 C C . ARG A 1 1620 ? -47.849 -51.348 -1.846 1.00 64.56 1620 ARG A C 1
ATOM 12668 O O . ARG A 1 1620 ? -47.473 -50.313 -2.409 1.00 64.56 1620 ARG A O 1
ATOM 12675 N N . SER A 1 1621 ? -49.080 -51.527 -1.345 1.00 71.00 1621 SER A N 1
ATOM 12676 C CA . SER A 1 1621 ? -50.201 -50.569 -1.373 1.00 71.00 1621 SER A CA 1
ATOM 12677 C C . SER A 1 1621 ? -49.883 -49.249 -0.684 1.00 71.00 1621 SER A C 1
ATOM 12679 O O . SER A 1 1621 ? -50.266 -48.195 -1.176 1.00 71.00 1621 SER A O 1
ATOM 12681 N N . TYR A 1 1622 ? -49.160 -49.316 0.433 1.00 87.38 1622 TYR A N 1
ATOM 12682 C CA . TYR A 1 1622 ? -48.779 -48.157 1.219 1.00 87.38 1622 TYR A CA 1
ATOM 12683 C C . TYR A 1 1622 ? -47.294 -47.839 1.046 1.00 87.38 1622 TYR A C 1
ATOM 12685 O O . TYR A 1 1622 ? -46.426 -48.711 1.207 1.00 87.38 1622 TYR A O 1
ATOM 12693 N N . TYR A 1 1623 ? -46.996 -46.562 0.805 1.00 89.88 1623 TYR A N 1
ATOM 12694 C CA . TYR A 1 1623 ? -45.658 -46.016 1.000 1.00 89.88 1623 TYR A CA 1
ATOM 12695 C C . TYR A 1 1623 ? -45.689 -44.601 1.577 1.00 89.88 1623 TYR A C 1
ATOM 12697 O O . TYR A 1 1623 ? -46.609 -43.834 1.324 1.00 89.88 1623 TYR A O 1
ATOM 12705 N N . LEU A 1 1624 ? -44.631 -44.248 2.310 1.00 92.38 1624 LEU A N 1
ATOM 12706 C CA . LEU A 1 1624 ? -44.314 -42.865 2.670 1.00 92.38 1624 LEU A CA 1
ATOM 12707 C C . LEU A 1 1624 ? -42.888 -42.562 2.210 1.00 92.38 1624 LEU A C 1
ATOM 12709 O O . LEU A 1 1624 ? -41.942 -43.251 2.596 1.00 92.38 1624 LEU A O 1
ATOM 12713 N N . LEU A 1 1625 ? -42.758 -41.540 1.376 1.00 92.94 1625 LEU A N 1
ATOM 12714 C CA . LEU A 1 1625 ? -41.538 -41.099 0.715 1.00 92.94 1625 LEU A CA 1
ATOM 12715 C C . LEU A 1 1625 ? -41.185 -39.684 1.188 1.00 92.94 1625 LEU A C 1
ATOM 12717 O O . LEU A 1 1625 ? -42.036 -38.797 1.175 1.00 92.94 1625 LEU A O 1
ATOM 12721 N N . LEU A 1 1626 ? -39.916 -39.468 1.543 1.00 95.19 1626 LEU A N 1
ATOM 12722 C CA . LEU A 1 1626 ? -39.328 -38.143 1.740 1.00 95.19 1626 LEU A CA 1
ATOM 12723 C C . LEU A 1 1626 ? -38.038 -38.036 0.919 1.00 95.19 1626 LEU A C 1
ATOM 12725 O O . LEU A 1 1626 ? -37.106 -38.830 1.094 1.00 95.19 1626 LEU A O 1
ATOM 12729 N N . ALA A 1 1627 ? -37.983 -37.056 0.022 1.00 93.56 1627 ALA A N 1
ATOM 12730 C CA . ALA A 1 1627 ? -36.900 -36.889 -0.938 1.00 93.56 1627 ALA A CA 1
ATOM 12731 C C . ALA A 1 1627 ? -36.626 -35.414 -1.267 1.00 93.56 1627 ALA A C 1
ATOM 12733 O O . ALA A 1 1627 ? -37.492 -34.562 -1.107 1.00 93.56 1627 ALA A O 1
ATOM 12734 N N . ILE A 1 1628 ? -35.431 -35.131 -1.780 1.00 92.81 1628 ILE A N 1
ATOM 12735 C CA . ILE A 1 1628 ? -35.062 -33.856 -2.402 1.00 92.81 1628 ILE A CA 1
ATOM 12736 C C . ILE A 1 1628 ? -34.963 -34.089 -3.916 1.00 92.81 1628 ILE A C 1
ATOM 12738 O O . ILE A 1 1628 ? -34.425 -35.103 -4.362 1.00 92.81 1628 ILE A O 1
ATOM 12742 N N . THR A 1 1629 ? -35.510 -33.190 -4.724 1.00 91.00 1629 THR A N 1
ATOM 12743 C CA . THR A 1 1629 ? -35.460 -33.263 -6.194 1.00 91.00 1629 THR A CA 1
ATOM 12744 C C . THR A 1 1629 ? -34.084 -32.862 -6.748 1.00 91.00 1629 THR A C 1
ATOM 12746 O O . THR A 1 1629 ? -33.260 -32.289 -6.036 1.00 91.00 1629 THR A O 1
ATOM 12749 N N . SER A 1 1630 ? -33.833 -33.118 -8.037 1.00 88.44 1630 SER A N 1
ATOM 12750 C CA . SER A 1 1630 ? -32.636 -32.663 -8.770 1.00 88.44 1630 SER A CA 1
ATOM 12751 C C . SER A 1 1630 ? -32.386 -31.156 -8.711 1.00 88.44 1630 SER A C 1
ATOM 12753 O O . SER A 1 1630 ? -31.261 -30.718 -8.954 1.00 88.44 1630 SER A O 1
ATOM 12755 N N . ASP A 1 1631 ? -33.436 -30.399 -8.400 1.00 85.56 1631 ASP A N 1
ATOM 12756 C CA . ASP A 1 1631 ? -33.502 -28.943 -8.453 1.00 85.56 1631 ASP A CA 1
ATOM 12757 C C . ASP A 1 1631 ? -33.411 -28.327 -7.037 1.00 85.56 1631 ASP A C 1
ATOM 12759 O O . ASP A 1 1631 ? -33.456 -27.111 -6.876 1.00 85.56 1631 ASP A O 1
ATOM 12763 N N . GLY A 1 1632 ? -33.286 -29.172 -6.002 1.00 87.50 1632 GLY A N 1
ATOM 12764 C CA . GLY A 1 1632 ? -33.160 -28.780 -4.595 1.00 87.50 1632 GLY A CA 1
ATOM 12765 C C . GLY A 1 1632 ? -34.468 -28.756 -3.797 1.00 87.50 1632 GLY A C 1
ATOM 12766 O O . GLY A 1 1632 ? -34.421 -28.646 -2.574 1.00 87.50 1632 GLY A O 1
ATOM 12767 N N . TYR A 1 1633 ? -35.626 -28.905 -4.443 1.00 92.69 1633 TYR A N 1
ATOM 12768 C CA . TYR A 1 1633 ? -36.942 -28.852 -3.788 1.00 92.69 1633 TYR A CA 1
ATOM 12769 C C . TYR A 1 1633 ? -37.237 -30.093 -2.939 1.00 92.69 1633 TYR A C 1
ATOM 12771 O O . TYR A 1 1633 ? -36.994 -31.214 -3.395 1.00 92.69 1633 TYR A O 1
ATOM 12779 N N . LEU A 1 1634 ? -37.813 -29.910 -1.748 1.00 92.94 1634 LEU A N 1
ATOM 12780 C CA . LEU A 1 1634 ? -38.225 -30.996 -0.850 1.00 92.94 1634 LEU A CA 1
ATOM 12781 C C . LEU A 1 1634 ? -39.591 -31.564 -1.269 1.00 92.94 1634 LEU A C 1
ATOM 12783 O O . LEU A 1 1634 ? -40.514 -30.812 -1.575 1.00 92.94 1634 LEU A O 1
ATOM 12787 N N . GLN A 1 1635 ? -39.730 -32.889 -1.254 1.00 92.38 1635 GLN A N 1
ATOM 12788 C CA . GLN A 1 1635 ? -40.938 -33.628 -1.624 1.00 92.38 1635 GLN A CA 1
ATOM 12789 C C . GLN A 1 1635 ? -41.276 -34.675 -0.555 1.00 92.38 1635 GLN A C 1
ATOM 12791 O O . GLN A 1 1635 ? -40.473 -35.572 -0.283 1.00 92.38 1635 GLN A O 1
ATOM 12796 N N . LEU A 1 1636 ? -42.485 -34.587 0.006 1.00 94.06 1636 LEU A N 1
ATOM 12797 C CA . LEU A 1 1636 ? -43.117 -35.624 0.825 1.00 94.06 1636 LEU A CA 1
ATOM 12798 C C . LEU A 1 1636 ? -44.320 -36.192 0.067 1.00 94.06 1636 LEU A C 1
ATOM 12800 O O . LEU A 1 1636 ? -45.128 -35.435 -0.466 1.00 94.06 1636 LEU A O 1
ATOM 12804 N N . GLU A 1 1637 ? -44.441 -37.517 0.024 1.00 92.25 1637 GLU A N 1
ATOM 12805 C CA . GLU A 1 1637 ? -45.450 -38.227 -0.767 1.00 92.25 1637 GLU A CA 1
ATOM 12806 C C . GLU A 1 1637 ? -45.890 -39.504 -0.023 1.00 92.25 1637 GLU A C 1
ATOM 12808 O O . GLU A 1 1637 ? -45.075 -40.387 0.242 1.00 92.25 1637 GLU A O 1
ATOM 12813 N N . GLU A 1 1638 ? -47.167 -39.588 0.349 1.00 92.00 1638 GLU A N 1
ATOM 12814 C CA . GLU A 1 1638 ? -47.803 -40.720 1.031 1.00 92.00 1638 GLU A CA 1
ATOM 12815 C C . GLU A 1 1638 ? -48.865 -41.345 0.119 1.00 92.00 1638 GLU A C 1
ATOM 12817 O O . GLU A 1 1638 ? -49.834 -40.680 -0.239 1.00 92.00 1638 GLU A O 1
ATOM 12822 N N . ASP A 1 1639 ? -48.722 -42.625 -0.214 1.00 88.56 1639 ASP A N 1
ATOM 12823 C CA . ASP A 1 1639 ? -49.753 -43.406 -0.903 1.00 88.56 1639 ASP A CA 1
ATOM 12824 C C . ASP A 1 1639 ? -50.517 -44.244 0.125 1.00 88.56 1639 ASP A C 1
ATOM 12826 O O . ASP A 1 1639 ? -49.912 -45.005 0.886 1.00 88.56 1639 ASP A O 1
ATOM 12830 N N . ARG A 1 1640 ? -51.836 -44.047 0.212 1.00 85.62 1640 ARG A N 1
ATOM 12831 C CA . ARG A 1 1640 ? -52.690 -44.612 1.270 1.00 85.62 1640 ARG A CA 1
ATOM 12832 C C . ARG A 1 1640 ? -53.458 -45.835 0.771 1.00 85.62 1640 ARG A C 1
ATOM 12834 O O . ARG A 1 1640 ? -53.913 -45.868 -0.367 1.00 85.62 1640 ARG A O 1
ATOM 12841 N N . ASP A 1 1641 ? -53.745 -46.784 1.669 1.00 71.62 1641 ASP A N 1
ATOM 12842 C CA . ASP A 1 1641 ? -54.487 -48.033 1.382 1.00 71.62 1641 ASP A CA 1
ATOM 12843 C C . ASP A 1 1641 ? -55.920 -47.840 0.814 1.00 71.62 1641 ASP A C 1
ATOM 12845 O O . ASP A 1 1641 ? -56.596 -48.817 0.486 1.00 71.62 1641 ASP A O 1
ATOM 12849 N N . ASN A 1 1642 ? -56.419 -46.601 0.722 1.00 71.12 1642 ASN A N 1
ATOM 12850 C CA . ASN A 1 1642 ? -57.688 -46.243 0.078 1.00 71.12 1642 ASN A CA 1
ATOM 12851 C C . ASN A 1 1642 ? -57.536 -45.731 -1.373 1.00 71.12 1642 ASN A C 1
ATOM 12853 O O . ASN A 1 1642 ? -58.546 -45.391 -1.985 1.00 71.12 1642 ASN A O 1
ATOM 12857 N N . GLY A 1 1643 ? -56.314 -45.657 -1.912 1.00 70.50 1643 GLY A N 1
ATOM 12858 C CA . GLY A 1 1643 ? -56.028 -45.157 -3.260 1.00 70.50 1643 GLY A CA 1
ATOM 12859 C C . GLY A 1 1643 ? -55.928 -43.632 -3.384 1.00 70.50 1643 GLY A C 1
ATOM 12860 O O . GLY A 1 1643 ? -55.931 -43.127 -4.505 1.00 70.50 1643 GLY A O 1
ATOM 12861 N N . GLN A 1 1644 ? -55.850 -42.891 -2.271 1.00 78.69 1644 GLN A N 1
ATOM 12862 C CA . GLN A 1 1644 ? -55.474 -41.473 -2.291 1.00 78.69 1644 GLN A CA 1
ATOM 12863 C C . GLN A 1 1644 ? -53.980 -41.316 -2.007 1.00 78.69 1644 GLN A C 1
ATOM 12865 O O . GLN A 1 1644 ? -53.540 -41.483 -0.867 1.00 78.69 1644 GLN A O 1
ATOM 12870 N N . THR A 1 1645 ? -53.219 -40.917 -3.023 1.00 86.19 1645 THR A N 1
ATOM 12871 C CA . THR A 1 1645 ? -51.861 -40.406 -2.836 1.00 86.19 1645 THR A CA 1
ATOM 12872 C C . THR A 1 1645 ? -51.933 -38.927 -2.454 1.00 86.19 1645 THR A C 1
ATOM 12874 O O . THR A 1 1645 ? -52.555 -38.128 -3.155 1.00 86.19 1645 THR A O 1
ATOM 12877 N N . VAL A 1 1646 ? -51.298 -38.537 -1.352 1.00 89.75 1646 VAL A N 1
ATOM 12878 C CA . VAL A 1 1646 ? -51.235 -37.144 -0.885 1.00 89.75 1646 VAL A CA 1
ATOM 12879 C C . VAL A 1 1646 ? -49.799 -36.724 -0.608 1.00 89.75 1646 VAL A C 1
ATOM 12881 O O . VAL A 1 1646 ? -48.956 -37.542 -0.252 1.00 89.75 1646 VAL A O 1
ATOM 12884 N N . GLY A 1 1647 ? -49.498 -35.441 -0.744 1.00 89.12 1647 GLY A N 1
ATOM 12885 C CA . GLY A 1 1647 ? -48.141 -34.954 -0.564 1.00 89.12 1647 GLY A CA 1
ATOM 12886 C C . GLY A 1 1647 ? -48.012 -33.443 -0.573 1.00 89.12 1647 GLY A C 1
ATOM 12887 O O . GLY A 1 1647 ? -48.983 -32.698 -0.734 1.00 89.12 1647 GLY A O 1
ATOM 12888 N N . ALA A 1 1648 ? -46.773 -33.004 -0.405 1.00 91.38 1648 ALA A N 1
ATOM 12889 C CA . ALA A 1 1648 ? -46.357 -31.625 -0.579 1.00 91.38 1648 ALA A CA 1
ATOM 12890 C C . ALA A 1 1648 ? -45.000 -31.598 -1.287 1.00 91.38 1648 ALA A C 1
ATOM 12892 O O . ALA A 1 1648 ? -44.097 -32.375 -0.969 1.00 91.38 1648 ALA A O 1
ATOM 12893 N N . ARG A 1 1649 ? -44.860 -30.671 -2.231 1.00 91.38 1649 ARG A N 1
ATOM 12894 C CA . ARG A 1 1649 ? -43.586 -30.269 -2.820 1.00 91.38 1649 ARG A CA 1
ATOM 12895 C C . ARG A 1 1649 ? -43.363 -28.814 -2.425 1.00 91.38 1649 ARG A C 1
ATOM 12897 O O . ARG A 1 1649 ? -44.253 -27.994 -2.620 1.00 91.38 1649 ARG A O 1
ATOM 12904 N N . ILE A 1 1650 ? -42.215 -28.522 -1.824 1.00 90.94 1650 ILE A N 1
ATOM 12905 C CA . ILE A 1 1650 ? -41.877 -27.192 -1.327 1.00 90.94 1650 ILE A CA 1
ATOM 12906 C C . ILE A 1 1650 ? -40.800 -26.626 -2.247 1.00 90.94 1650 ILE A C 1
ATOM 12908 O O . ILE A 1 1650 ? -39.648 -27.055 -2.197 1.00 90.94 1650 ILE A O 1
ATOM 12912 N N . ASP A 1 1651 ? -41.180 -25.673 -3.099 1.00 86.56 1651 ASP A N 1
ATOM 12913 C CA . ASP A 1 1651 ? -40.332 -25.144 -4.174 1.00 86.56 1651 ASP A CA 1
ATOM 12914 C C . ASP A 1 1651 ? -39.283 -24.096 -3.698 1.00 86.56 1651 ASP A C 1
ATOM 12916 O O . ASP A 1 1651 ? -39.061 -23.075 -4.349 1.00 86.56 1651 ASP A O 1
ATOM 12920 N N . ARG A 1 1652 ? -38.591 -24.368 -2.575 1.00 86.81 1652 ARG A N 1
ATOM 12921 C CA . ARG A 1 1652 ? -37.335 -23.694 -2.158 1.00 86.81 1652 ARG A CA 1
ATOM 12922 C C . ARG A 1 1652 ? -36.148 -24.664 -2.188 1.00 86.81 1652 ARG A C 1
ATOM 12924 O O . ARG A 1 1652 ? -36.352 -25.872 -2.147 1.00 86.81 1652 ARG A O 1
ATOM 12931 N N . ASN A 1 1653 ? -34.915 -24.165 -2.293 1.00 87.00 1653 ASN A N 1
ATOM 12932 C CA . ASN A 1 1653 ? -33.723 -25.017 -2.380 1.00 87.00 1653 ASN A CA 1
ATOM 12933 C C . ASN A 1 1653 ? -33.237 -25.473 -0.990 1.00 87.00 1653 ASN A C 1
ATOM 12935 O O . ASN A 1 1653 ? -32.675 -24.676 -0.248 1.00 87.00 1653 ASN A O 1
ATOM 12939 N N . PHE A 1 1654 ? -33.371 -26.766 -0.690 1.00 89.50 1654 PHE A N 1
ATOM 12940 C CA . PHE A 1 1654 ? -32.912 -27.405 0.552 1.00 89.50 1654 PHE A CA 1
ATOM 12941 C C . PHE A 1 1654 ? -31.499 -28.033 0.444 1.00 89.50 1654 PHE A C 1
ATOM 12943 O O . PHE A 1 1654 ? -31.075 -28.782 1.325 1.00 89.50 1654 PHE A O 1
ATOM 12950 N N . LEU A 1 1655 ? -30.758 -27.760 -0.641 1.00 87.56 1655 LEU A N 1
ATOM 12951 C CA . LEU A 1 1655 ? -29.338 -28.118 -0.831 1.00 87.56 1655 LEU A CA 1
ATOM 12952 C C . LEU A 1 1655 ? -28.411 -26.916 -0.545 1.00 87.56 1655 LEU A C 1
ATOM 12954 O O . LEU A 1 1655 ? -27.399 -26.705 -1.211 1.00 87.56 1655 LEU A O 1
ATOM 12958 N N . ASN A 1 1656 ? -28.798 -26.096 0.431 1.00 85.25 1656 ASN A N 1
ATOM 12959 C CA . ASN A 1 1656 ? -28.164 -24.844 0.864 1.00 85.25 1656 ASN A CA 1
ATOM 12960 C C . ASN A 1 1656 ? -27.138 -25.035 2.009 1.00 85.25 1656 ASN A C 1
ATOM 12962 O O . ASN A 1 1656 ? -26.608 -24.058 2.531 1.00 85.25 1656 ASN A O 1
ATOM 12966 N N . SER A 1 1657 ? -26.867 -26.277 2.430 1.00 83.06 1657 SER A N 1
ATOM 12967 C CA . SER A 1 1657 ? -26.081 -26.635 3.624 1.00 83.06 1657 SER A CA 1
ATOM 12968 C C . SER A 1 1657 ? -26.651 -26.172 4.982 1.00 83.06 1657 SER A C 1
ATOM 12970 O O . SER A 1 1657 ? -26.003 -26.398 6.010 1.00 83.06 1657 SER A O 1
ATOM 12972 N N . ALA A 1 1658 ? -27.837 -25.561 5.033 1.00 84.94 1658 ALA A N 1
ATOM 12973 C CA . ALA A 1 1658 ? -28.499 -25.153 6.270 1.00 84.94 1658 ALA A CA 1
ATOM 12974 C C . ALA A 1 1658 ? -29.175 -26.339 6.980 1.00 84.94 1658 ALA A C 1
ATOM 12976 O O . ALA A 1 1658 ? -29.326 -27.431 6.425 1.00 84.94 1658 ALA A O 1
ATOM 12977 N N . ARG A 1 1659 ? -29.571 -26.127 8.238 1.00 89.31 1659 ARG A N 1
ATOM 12978 C CA . ARG A 1 1659 ? -30.389 -27.064 9.006 1.00 89.31 1659 ARG A CA 1
ATOM 12979 C C . ARG A 1 1659 ? -31.850 -26.923 8.606 1.00 89.31 1659 ARG A C 1
ATOM 12981 O O . ARG A 1 1659 ? -32.430 -25.855 8.784 1.00 89.31 1659 ARG A O 1
ATOM 12988 N N . HIS A 1 1660 ? -32.449 -28.028 8.185 1.00 91.06 1660 HIS A N 1
ATOM 12989 C CA . HIS A 1 1660 ? -33.881 -28.123 7.946 1.00 91.06 1660 HIS A CA 1
ATOM 12990 C C . HIS A 1 1660 ? -34.532 -29.170 8.847 1.00 91.06 1660 HIS A C 1
ATOM 12992 O O . HIS A 1 1660 ? -33.892 -30.153 9.229 1.00 91.06 1660 HIS A O 1
ATOM 12998 N N . SER A 1 1661 ? -35.803 -28.978 9.199 1.00 90.19 1661 SER A N 1
ATOM 12999 C CA . SER A 1 1661 ? -36.578 -29.893 10.041 1.00 90.19 1661 SER A CA 1
ATOM 13000 C C . SER A 1 1661 ? -37.914 -30.278 9.416 1.00 90.19 1661 SER A C 1
ATOM 13002 O O . SER A 1 1661 ? -38.604 -29.463 8.809 1.00 90.19 1661 SER A O 1
ATOM 13004 N N . VAL A 1 1662 ? -38.286 -31.547 9.589 1.00 92.06 1662 VAL A N 1
ATOM 13005 C CA . VAL A 1 1662 ? -39.535 -32.130 9.093 1.00 92.06 1662 VAL A CA 1
ATOM 13006 C C . VAL A 1 1662 ? -40.276 -32.744 10.272 1.00 92.06 1662 VAL A C 1
ATOM 13008 O O . VAL A 1 1662 ? -39.747 -33.639 10.932 1.00 92.06 1662 VAL A O 1
ATOM 13011 N N . TYR A 1 1663 ? -41.507 -32.295 10.512 1.00 92.81 1663 TYR A N 1
ATOM 13012 C CA . TYR A 1 1663 ? -42.452 -32.921 11.436 1.00 92.81 1663 TYR A CA 1
ATOM 13013 C C . TYR A 1 1663 ? -43.731 -33.249 10.664 1.00 92.81 1663 TYR A C 1
ATOM 13015 O O . TYR A 1 1663 ? -44.396 -32.359 10.138 1.00 92.81 1663 TYR A O 1
ATOM 13023 N N . TYR A 1 1664 ? -44.084 -34.527 10.594 1.00 94.19 1664 TYR A N 1
ATOM 13024 C CA . TYR A 1 1664 ? -45.295 -35.023 9.950 1.00 94.19 1664 TYR A CA 1
ATOM 13025 C C . TYR A 1 1664 ? -46.059 -35.925 10.916 1.00 94.19 1664 TYR A C 1
ATOM 13027 O O . TYR A 1 1664 ? -45.484 -36.845 11.500 1.00 94.19 1664 TYR A O 1
ATOM 13035 N N . VAL A 1 1665 ? -47.362 -35.697 11.057 1.00 93.19 1665 VAL A N 1
ATOM 13036 C CA . VAL A 1 1665 ? -48.249 -36.563 11.840 1.00 93.19 1665 VAL A CA 1
ATOM 13037 C C . VAL A 1 1665 ? -49.555 -36.800 11.094 1.00 93.19 1665 VAL A C 1
ATOM 13039 O O . VAL A 1 1665 ? -50.120 -35.882 10.498 1.00 93.19 1665 VAL A O 1
ATOM 13042 N N . ARG A 1 1666 ? -50.046 -38.039 11.138 1.00 92.00 1666 ARG A N 1
ATOM 13043 C CA . ARG A 1 1666 ? -51.350 -38.454 10.624 1.00 92.00 1666 ARG A CA 1
ATOM 13044 C C . ARG A 1 1666 ? -52.079 -39.330 11.631 1.00 92.00 1666 ARG A C 1
ATOM 13046 O O . ARG A 1 1666 ? -51.527 -40.313 12.118 1.00 92.00 1666 ARG A O 1
ATOM 13053 N N . ASN A 1 1667 ? -53.351 -39.017 11.851 1.00 90.06 1667 ASN A N 1
ATOM 13054 C CA . ASN A 1 1667 ? -54.293 -39.827 12.609 1.00 90.06 1667 ASN A CA 1
ATOM 13055 C C . ASN A 1 1667 ? -55.542 -40.082 11.746 1.00 90.06 1667 ASN A C 1
ATOM 13057 O O . ASN A 1 1667 ? -56.313 -39.164 11.453 1.00 90.06 1667 ASN A O 1
ATOM 13061 N N . GLY A 1 1668 ? -55.707 -41.316 11.266 1.00 85.69 1668 GLY A N 1
ATOM 13062 C CA . GLY A 1 1668 ? -56.717 -41.663 10.270 1.00 85.69 1668 GLY A CA 1
ATOM 13063 C C . GLY A 1 1668 ? -56.494 -40.893 8.966 1.00 85.69 1668 GLY A C 1
ATOM 13064 O O . GLY A 1 1668 ? -55.485 -41.090 8.286 1.00 85.69 1668 GLY A O 1
ATOM 13065 N N . THR A 1 1669 ? -57.436 -40.009 8.624 1.00 84.00 1669 THR A N 1
ATOM 13066 C CA . THR A 1 1669 ? -57.373 -39.125 7.447 1.00 84.00 1669 THR A CA 1
ATOM 13067 C C . THR A 1 1669 ? -56.783 -37.743 7.737 1.00 84.00 1669 THR A C 1
ATOM 13069 O O . THR A 1 1669 ? -56.319 -37.092 6.800 1.00 84.00 1669 THR A O 1
ATOM 13072 N N . GLN A 1 1670 ? -56.789 -37.290 8.997 1.00 87.44 1670 GLN A N 1
ATOM 13073 C CA . GLN A 1 1670 ? -56.272 -35.978 9.392 1.00 87.44 1670 GLN A CA 1
ATOM 13074 C C . GLN A 1 1670 ? -54.746 -36.016 9.441 1.00 87.44 1670 GLN A C 1
ATOM 13076 O O . GLN A 1 1670 ? -54.175 -36.857 10.132 1.00 87.44 1670 GLN A O 1
ATOM 13081 N N . SER A 1 1671 ? -54.087 -35.101 8.730 1.00 88.94 1671 SER A N 1
ATOM 13082 C CA . SER A 1 1671 ? -52.626 -35.028 8.669 1.00 88.94 1671 SER A CA 1
ATOM 13083 C C . SER A 1 1671 ? -52.116 -33.590 8.710 1.00 88.94 1671 SER A C 1
ATOM 13085 O O . SER A 1 1671 ? -52.672 -32.719 8.042 1.00 88.94 1671 SER A O 1
ATOM 13087 N N . GLN A 1 1672 ? -51.044 -33.366 9.467 1.00 91.00 1672 GLN A N 1
ATOM 13088 C CA . GLN A 1 1672 ? -50.331 -32.096 9.597 1.00 91.00 1672 GLN A CA 1
ATOM 13089 C C . GLN A 1 1672 ? -48.873 -32.285 9.166 1.00 91.00 1672 GLN A C 1
ATOM 13091 O O . GLN A 1 1672 ? -48.251 -33.301 9.486 1.00 91.00 1672 GLN A O 1
ATOM 13096 N N . LEU A 1 1673 ? -48.332 -31.295 8.458 1.00 92.81 1673 LEU A N 1
ATOM 13097 C CA . LEU A 1 1673 ? -46.936 -31.226 8.043 1.00 92.81 1673 LEU A CA 1
ATOM 13098 C C . LEU A 1 1673 ? -46.370 -29.866 8.456 1.00 92.81 1673 LEU A C 1
ATOM 13100 O O . LEU A 1 1673 ? -46.973 -28.836 8.164 1.00 92.81 1673 LEU A O 1
ATOM 13104 N N . PHE A 1 1674 ? -45.206 -29.873 9.093 1.00 90.69 1674 PHE A N 1
ATOM 13105 C CA . PHE A 1 1674 ? -44.410 -28.684 9.361 1.00 90.69 1674 PHE A CA 1
ATOM 13106 C C . PHE A 1 1674 ? -43.015 -28.867 8.759 1.00 90.69 1674 PHE A C 1
ATOM 13108 O O . PHE A 1 1674 ? -42.371 -29.897 8.986 1.00 90.69 1674 PHE A O 1
ATOM 13115 N N . ILE A 1 1675 ? -42.559 -27.863 8.012 1.00 90.31 1675 ILE A N 1
ATOM 13116 C CA . ILE A 1 1675 ? -41.202 -27.768 7.468 1.00 90.31 1675 ILE A CA 1
ATOM 13117 C C . ILE A 1 1675 ? -40.577 -26.507 8.051 1.00 90.31 1675 ILE A C 1
ATOM 13119 O O . ILE A 1 1675 ? -41.121 -25.423 7.881 1.00 90.31 1675 ILE A O 1
ATOM 13123 N N . ASP A 1 1676 ? -39.476 -26.636 8.787 1.00 86.44 1676 ASP A N 1
ATOM 13124 C CA . ASP A 1 1676 ? -38.817 -25.508 9.469 1.00 86.44 1676 ASP A CA 1
ATOM 13125 C C . ASP A 1 1676 ? -39.774 -24.701 10.374 1.00 86.44 1676 ASP A C 1
ATOM 13127 O O . ASP A 1 1676 ? -39.651 -23.489 10.530 1.00 86.44 1676 ASP A O 1
ATOM 13131 N N . ARG A 1 1677 ? -40.728 -25.410 11.004 1.00 80.75 1677 ARG A N 1
ATOM 13132 C CA . ARG A 1 1677 ? -41.854 -24.900 11.829 1.00 80.75 1677 ARG A CA 1
ATOM 13133 C C . ARG A 1 1677 ? -42.976 -24.185 11.069 1.00 80.75 1677 ARG A C 1
ATOM 13135 O O . ARG A 1 1677 ? -44.005 -23.889 11.667 1.00 80.75 1677 ARG A O 1
ATOM 13142 N N . GLU A 1 1678 ? -42.828 -23.964 9.771 1.00 84.06 1678 GLU A N 1
ATOM 13143 C CA . GLU A 1 1678 ? -43.881 -23.450 8.898 1.00 84.06 1678 GLU A CA 1
ATOM 13144 C C . GLU A 1 1678 ? -44.877 -24.577 8.576 1.00 84.06 1678 GLU A C 1
ATOM 13146 O O . GLU A 1 1678 ? -44.472 -25.666 8.159 1.00 84.06 1678 GLU A O 1
ATOM 13151 N N . GLN A 1 1679 ? -46.181 -24.362 8.793 1.00 87.69 1679 GLN A N 1
ATOM 13152 C CA . GLN A 1 1679 ? -47.197 -25.383 8.515 1.00 87.69 1679 GLN A CA 1
ATOM 13153 C C . GLN A 1 1679 ? -47.467 -25.470 7.006 1.00 87.69 1679 GLN A C 1
ATOM 13155 O O . GLN A 1 1679 ? -48.066 -24.570 6.418 1.00 87.69 1679 GLN A O 1
ATOM 13160 N N . VAL A 1 1680 ? -47.073 -26.580 6.383 1.00 87.94 1680 VAL A N 1
ATOM 13161 C CA . VAL A 1 1680 ? -47.208 -26.790 4.937 1.00 87.94 1680 VAL A CA 1
ATOM 13162 C C . VAL A 1 1680 ? -48.521 -27.526 4.628 1.00 87.94 1680 VAL A C 1
ATOM 13164 O O . VAL A 1 1680 ? -48.753 -28.612 5.170 1.00 87.94 1680 VAL A O 1
ATOM 13167 N N . PRO A 1 1681 ? -49.397 -26.986 3.758 1.00 88.50 1681 PRO A N 1
ATOM 13168 C CA . PRO A 1 1681 ? -50.618 -27.672 3.351 1.00 88.50 1681 PRO A CA 1
ATOM 13169 C C . PRO A 1 1681 ? -50.307 -28.898 2.480 1.00 88.50 1681 PRO A C 1
ATOM 13171 O O . PRO A 1 1681 ? -49.413 -28.879 1.635 1.00 88.50 1681 PRO A O 1
ATOM 13174 N N . LEU A 1 1682 ? -51.082 -29.966 2.673 1.00 87.25 1682 LEU A N 1
ATOM 13175 C CA . LEU A 1 1682 ? -50.999 -31.198 1.887 1.00 87.25 1682 LEU A CA 1
ATOM 13176 C C . LEU A 1 1682 ? -52.018 -31.168 0.739 1.00 87.25 1682 LEU A C 1
ATOM 13178 O O . LEU A 1 1682 ? -53.118 -30.636 0.879 1.00 87.25 1682 LEU A O 1
ATOM 13182 N N . SER A 1 1683 ? -51.647 -31.771 -0.386 1.00 86.50 1683 SER A N 1
ATOM 13183 C CA . SER A 1 1683 ? -52.389 -31.783 -1.653 1.00 86.50 1683 SER A CA 1
ATOM 13184 C C . SER A 1 1683 ? -52.499 -33.205 -2.211 1.00 86.50 1683 SER A C 1
ATOM 13186 O O . SER A 1 1683 ? -51.710 -34.071 -1.832 1.00 86.50 1683 SER A O 1
ATOM 13188 N N . GLU A 1 1684 ? -53.460 -33.477 -3.097 1.00 82.56 1684 GLU A N 1
ATOM 13189 C CA . GLU A 1 1684 ? -53.515 -34.768 -3.800 1.00 82.56 1684 GLU A CA 1
ATOM 13190 C C . GLU A 1 1684 ? -52.402 -34.852 -4.857 1.00 82.56 1684 GLU A C 1
ATOM 13192 O O . GLU A 1 1684 ? -52.175 -33.915 -5.624 1.00 82.56 1684 GLU A O 1
ATOM 13197 N N . PHE A 1 1685 ? -51.695 -35.981 -4.883 1.00 79.12 1685 PHE A N 1
ATOM 13198 C CA . PHE A 1 1685 ? -50.584 -36.263 -5.793 1.00 79.12 1685 PHE A CA 1
ATOM 13199 C C . PHE A 1 1685 ? -50.989 -37.335 -6.815 1.00 79.12 1685 PHE A C 1
ATOM 13201 O O . PHE A 1 1685 ? -51.858 -38.167 -6.565 1.00 79.12 1685 PHE A O 1
ATOM 13208 N N . ALA A 1 1686 ? -50.335 -37.350 -7.978 1.00 77.31 1686 ALA A N 1
ATOM 13209 C CA . ALA A 1 1686 ? -50.543 -38.408 -8.962 1.00 77.31 1686 ALA A CA 1
ATOM 13210 C C . ALA A 1 1686 ? -49.851 -39.708 -8.510 1.00 77.31 1686 ALA A C 1
ATOM 13212 O O . ALA A 1 1686 ? -48.621 -39.760 -8.435 1.00 77.31 1686 ALA A O 1
ATOM 13213 N N . ALA A 1 1687 ? -50.639 -40.755 -8.246 1.00 70.00 1687 ALA A N 1
ATOM 13214 C CA . ALA A 1 1687 ? -50.150 -42.065 -7.819 1.00 70.00 1687 ALA A CA 1
ATOM 13215 C C . ALA A 1 1687 ? -49.085 -42.633 -8.774 1.00 70.00 1687 ALA A C 1
ATOM 13217 O O . ALA A 1 1687 ? -49.281 -42.700 -9.995 1.00 70.00 1687 ALA A O 1
ATOM 13218 N N . ARG A 1 1688 ? -47.955 -43.096 -8.228 1.00 75.38 1688 ARG A N 1
ATOM 13219 C CA . ARG A 1 1688 ? -46.896 -43.720 -9.034 1.00 75.38 1688 ARG A CA 1
ATOM 13220 C C . ARG A 1 1688 ? -47.346 -45.104 -9.494 1.00 75.38 1688 ARG A C 1
ATOM 13222 O O . ARG A 1 1688 ? -47.515 -46.007 -8.682 1.00 75.38 1688 ARG A O 1
ATOM 13229 N N . VAL A 1 1689 ? -47.486 -45.294 -10.804 1.00 69.38 1689 VAL A N 1
ATOM 13230 C CA . VAL A 1 1689 ? -47.950 -46.564 -11.383 1.00 69.38 1689 VAL A CA 1
ATOM 13231 C C . VAL A 1 1689 ? -46.970 -47.703 -11.071 1.00 69.38 1689 VAL A C 1
ATOM 13233 O O . VAL A 1 1689 ? -45.813 -47.687 -11.498 1.00 69.38 1689 VAL A O 1
ATOM 13236 N N . LEU A 1 1690 ? -47.447 -48.720 -10.350 1.00 66.88 1690 LEU A N 1
ATOM 13237 C CA . LEU A 1 1690 ? -46.714 -49.960 -10.106 1.00 66.88 1690 LEU A CA 1
ATOM 13238 C C . LEU A 1 1690 ? -46.679 -50.795 -11.397 1.00 66.88 1690 LEU A C 1
ATOM 13240 O O . LEU A 1 1690 ? -47.698 -51.344 -11.815 1.00 66.88 1690 LEU A O 1
ATOM 13244 N N . THR A 1 1691 ? -45.512 -50.916 -12.036 1.00 61.62 1691 THR A N 1
ATOM 13245 C CA . THR A 1 1691 ? -45.346 -51.892 -13.127 1.00 61.62 1691 THR A CA 1
ATOM 13246 C C . THR A 1 1691 ? -45.156 -53.289 -12.535 1.00 61.62 1691 THR A C 1
ATOM 13248 O O . THR A 1 1691 ? -44.495 -53.452 -11.510 1.00 61.62 1691 THR A O 1
ATOM 13251 N N . THR A 1 1692 ? -45.777 -54.305 -13.139 1.00 54.69 1692 THR A N 1
ATOM 13252 C CA . THR A 1 1692 ? -45.919 -55.644 -12.544 1.00 54.69 1692 THR A CA 1
ATOM 13253 C C . THR A 1 1692 ? -44.604 -56.437 -12.534 1.00 54.69 1692 THR A C 1
ATOM 13255 O O . THR A 1 1692 ? -44.354 -57.250 -13.426 1.00 54.69 1692 THR A O 1
ATOM 13258 N N . GLY A 1 1693 ? -43.772 -56.213 -11.513 1.00 54.25 1693 GLY A N 1
ATOM 13259 C CA . GLY A 1 1693 ? -42.584 -57.008 -11.179 1.00 54.25 1693 GLY A CA 1
ATOM 13260 C C . GLY A 1 1693 ? -42.842 -57.931 -9.981 1.00 54.25 1693 GLY A C 1
ATOM 13261 O O . GLY A 1 1693 ? -43.296 -57.477 -8.936 1.00 54.25 1693 GLY A O 1
ATOM 13262 N N . GLY A 1 1694 ? -42.567 -59.229 -10.132 1.00 54.62 1694 GLY A N 1
ATOM 13263 C CA . GLY A 1 1694 ? -43.048 -60.300 -9.240 1.00 54.62 1694 GLY A CA 1
ATOM 13264 C C . GLY A 1 1694 ? -42.348 -60.487 -7.885 1.00 54.62 1694 GLY A C 1
ATOM 13265 O O . GLY A 1 1694 ? -42.305 -61.615 -7.403 1.00 54.62 1694 GLY A O 1
ATOM 13266 N N . ASP A 1 1695 ? -41.803 -59.433 -7.274 1.00 59.09 1695 ASP A N 1
ATOM 13267 C CA . ASP A 1 1695 ? -41.177 -59.503 -5.944 1.00 59.09 1695 ASP A CA 1
ATOM 13268 C C . ASP A 1 1695 ? -42.174 -59.150 -4.832 1.00 59.09 1695 ASP A C 1
ATOM 13270 O O . ASP A 1 1695 ? -42.720 -58.040 -4.804 1.00 59.09 1695 ASP A O 1
ATOM 13274 N N . ALA A 1 1696 ? -42.327 -60.038 -3.846 1.00 60.44 1696 ALA A N 1
ATOM 13275 C CA . ALA A 1 1696 ? -43.103 -59.762 -2.637 1.00 60.44 1696 ALA A CA 1
ATOM 13276 C C . ALA A 1 1696 ? -42.623 -58.481 -1.919 1.00 60.44 1696 ALA A C 1
ATOM 13278 O O . ALA A 1 1696 ? -41.432 -58.156 -1.906 1.00 60.44 1696 ALA A O 1
ATOM 13279 N N . GLY A 1 1697 ? -43.566 -57.737 -1.333 1.00 64.31 1697 GLY A N 1
ATOM 13280 C CA . GLY A 1 1697 ? -43.258 -56.603 -0.463 1.00 64.31 1697 GLY A CA 1
ATOM 13281 C C . GLY A 1 1697 ? -42.669 -57.048 0.881 1.00 64.31 1697 GLY A C 1
ATOM 13282 O O . GLY A 1 1697 ? -42.452 -58.229 1.134 1.00 64.31 1697 GLY A O 1
ATOM 13283 N N . SER A 1 1698 ? -42.416 -56.089 1.770 1.00 76.75 1698 SER A N 1
ATOM 13284 C CA . SER A 1 1698 ? -42.138 -56.364 3.187 1.00 76.75 1698 SER A CA 1
ATOM 13285 C C . SER A 1 1698 ? -42.233 -55.068 3.981 1.00 76.75 1698 SER A C 1
ATOM 13287 O O . SER A 1 1698 ? -41.716 -54.054 3.508 1.00 76.75 1698 SER A O 1
ATOM 13289 N N . ASN A 1 1699 ? -42.751 -55.125 5.204 1.00 87.69 1699 ASN A N 1
ATOM 13290 C CA . ASN A 1 1699 ? -42.804 -53.988 6.126 1.00 87.69 1699 ASN A CA 1
ATOM 13291 C C . ASN A 1 1699 ? -41.384 -53.503 6.504 1.00 87.69 1699 ASN A C 1
ATOM 13293 O O . ASN A 1 1699 ? -40.712 -54.084 7.364 1.00 87.69 1699 ASN A O 1
ATOM 13297 N N . ARG A 1 1700 ? -40.891 -52.456 5.826 1.00 89.88 1700 ARG A N 1
ATOM 13298 C CA . ARG A 1 1700 ? -39.555 -51.877 6.063 1.00 89.88 1700 ARG A CA 1
ATOM 13299 C C . ARG A 1 1700 ? -39.532 -50.359 5.905 1.00 89.88 1700 ARG A C 1
ATOM 13301 O O . ARG A 1 1700 ? -40.229 -49.800 5.061 1.00 89.88 1700 ARG A O 1
ATOM 13308 N N . VAL A 1 1701 ? -38.662 -49.715 6.675 1.00 92.50 1701 VAL A N 1
ATOM 13309 C CA . VAL A 1 1701 ? -38.203 -48.337 6.463 1.00 92.50 1701 VAL A CA 1
ATOM 13310 C C . VAL A 1 1701 ? -36.776 -48.382 5.918 1.00 92.50 1701 VAL A C 1
ATOM 13312 O O . VAL A 1 1701 ? -35.976 -49.207 6.358 1.00 92.50 1701 VAL A O 1
ATOM 13315 N N . GLN A 1 1702 ? -36.452 -47.509 4.970 1.00 93.31 1702 GLN A N 1
ATOM 13316 C CA . GLN A 1 1702 ? -35.110 -47.291 4.429 1.00 93.31 1702 GLN A CA 1
ATOM 13317 C C . GLN A 1 1702 ? -34.739 -45.819 4.622 1.00 93.31 1702 GLN A C 1
ATOM 13319 O O . GLN A 1 1702 ? -35.569 -44.950 4.363 1.00 93.31 1702 GLN A O 1
ATOM 13324 N N . ILE A 1 1703 ? -33.531 -45.544 5.111 1.00 94.12 1703 ILE A N 1
ATOM 13325 C CA . ILE A 1 1703 ? -33.044 -44.209 5.487 1.00 94.12 1703 ILE A CA 1
ATOM 13326 C C . ILE A 1 1703 ? -31.686 -43.948 4.834 1.00 94.12 1703 ILE A C 1
ATOM 13328 O O . ILE A 1 1703 ? -30.832 -44.838 4.773 1.00 94.12 1703 ILE A O 1
ATOM 13332 N N . GLY A 1 1704 ? -31.500 -42.723 4.338 1.00 88.62 1704 GLY A N 1
ATOM 13333 C CA . GLY A 1 1704 ? -30.292 -42.274 3.641 1.00 88.62 1704 GLY A CA 1
ATOM 13334 C C . GLY A 1 1704 ? -30.124 -42.840 2.228 1.00 88.62 1704 GLY A C 1
ATOM 13335 O O . GLY A 1 1704 ? -29.271 -42.376 1.480 1.00 88.62 1704 GLY A O 1
ATOM 13336 N N . GLY A 1 1705 ? -30.948 -43.807 1.822 1.00 85.31 1705 GLY A N 1
ATOM 13337 C CA . GLY A 1 1705 ? -30.933 -44.343 0.470 1.00 85.31 1705 GLY A CA 1
ATOM 13338 C C . GLY A 1 1705 ? -31.986 -45.409 0.213 1.00 85.31 1705 GLY A C 1
ATOM 13339 O O . GLY A 1 1705 ? -32.907 -45.602 1.010 1.00 85.31 1705 GLY A O 1
ATOM 13340 N N . ILE A 1 1706 ? -31.868 -46.076 -0.936 1.00 85.62 1706 ILE A N 1
ATOM 13341 C CA . ILE A 1 1706 ? -32.857 -47.041 -1.416 1.00 85.62 1706 ILE A CA 1
ATOM 13342 C C . ILE A 1 1706 ? -32.222 -48.329 -1.938 1.00 85.62 1706 ILE A C 1
ATOM 13344 O O . ILE A 1 1706 ? -31.414 -48.332 -2.862 1.00 85.62 1706 ILE A O 1
ATOM 13348 N N . ASN A 1 1707 ? -32.701 -49.447 -1.398 1.00 84.81 1707 ASN A N 1
ATOM 13349 C CA . ASN A 1 1707 ? -32.568 -50.778 -1.970 1.00 84.81 1707 ASN A CA 1
ATOM 13350 C C . ASN A 1 1707 ? -33.967 -51.422 -2.034 1.00 84.81 1707 ASN A C 1
ATOM 13352 O O . ASN A 1 1707 ? -34.456 -52.034 -1.076 1.00 84.81 1707 ASN A O 1
ATOM 13356 N N . SER A 1 1708 ? -34.651 -51.201 -3.157 1.00 77.62 1708 SER A N 1
ATOM 13357 C CA . SER A 1 1708 ? -35.983 -51.730 -3.463 1.00 77.62 1708 SER A CA 1
ATOM 13358 C C . SER A 1 1708 ? -36.067 -52.054 -4.953 1.00 77.62 1708 SER A C 1
ATOM 13360 O O . SER A 1 1708 ? -35.560 -51.294 -5.774 1.00 77.62 1708 SER A O 1
ATOM 13362 N N . THR A 1 1709 ? -36.728 -53.156 -5.311 1.00 77.69 1709 THR A N 1
ATOM 13363 C CA . THR A 1 1709 ? -36.983 -53.549 -6.711 1.00 77.69 1709 THR A CA 1
ATOM 13364 C C . THR A 1 1709 ? -38.229 -52.877 -7.301 1.00 77.69 1709 THR A C 1
ATOM 13366 O O . THR A 1 1709 ? -38.689 -53.231 -8.381 1.00 77.69 1709 THR A O 1
ATOM 13369 N N . ASP A 1 1710 ? -38.813 -51.913 -6.583 1.00 78.69 1710 ASP A N 1
ATOM 13370 C CA . ASP A 1 1710 ? -40.000 -51.172 -7.003 1.00 78.69 1710 ASP A CA 1
ATOM 13371 C C . ASP A 1 1710 ? -39.687 -50.151 -8.110 1.00 78.69 1710 ASP A C 1
ATOM 13373 O O . ASP A 1 1710 ? -38.954 -49.178 -7.899 1.00 78.69 1710 ASP A O 1
ATOM 13377 N N . SER A 1 1711 ? -40.295 -50.335 -9.286 1.00 82.06 1711 SER A N 1
ATOM 13378 C CA . SER A 1 1711 ? -40.125 -49.437 -10.434 1.00 82.06 1711 SER A CA 1
ATOM 13379 C C . SER A 1 1711 ? -40.490 -47.983 -10.118 1.00 82.06 1711 SER A C 1
ATOM 13381 O O . SER A 1 1711 ? -39.905 -47.073 -10.704 1.00 82.06 1711 SER A O 1
ATOM 13383 N N . ARG A 1 1712 ? -41.417 -47.747 -9.173 1.00 83.00 1712 ARG A N 1
ATOM 13384 C CA . ARG A 1 1712 ? -41.912 -46.409 -8.793 1.00 83.00 1712 ARG A CA 1
ATOM 13385 C C . ARG A 1 1712 ? -40.806 -45.478 -8.280 1.00 83.00 1712 ARG A C 1
ATOM 13387 O O . ARG A 1 1712 ? -40.923 -44.256 -8.408 1.00 83.00 1712 ARG A O 1
ATOM 13394 N N . PHE A 1 1713 ? -39.722 -46.043 -7.741 1.00 87.75 1713 PHE A N 1
ATOM 13395 C CA . PHE A 1 1713 ? -38.642 -45.292 -7.094 1.00 87.75 1713 PHE A CA 1
ATOM 13396 C C . PHE A 1 1713 ? -37.292 -45.353 -7.830 1.00 87.75 1713 PHE A C 1
ATOM 13398 O O . PHE A 1 1713 ? -36.326 -44.754 -7.364 1.00 87.75 1713 PHE A O 1
ATOM 13405 N N . ALA A 1 1714 ? -37.203 -46.001 -8.999 1.00 85.06 1714 ALA A N 1
ATOM 13406 C CA . ALA A 1 1714 ? -35.942 -46.192 -9.738 1.00 85.06 1714 ALA A CA 1
ATOM 13407 C C . ALA A 1 1714 ? -35.226 -44.881 -10.158 1.00 85.06 1714 ALA A C 1
ATOM 13409 O O . ALA A 1 1714 ? -34.016 -44.870 -10.416 1.00 85.06 1714 ALA A O 1
ATOM 13410 N N . VAL A 1 1715 ? -35.971 -43.771 -10.202 1.00 87.69 1715 VAL A N 1
ATOM 13411 C CA . VAL A 1 1715 ? -35.470 -42.415 -10.491 1.00 87.69 1715 VAL A CA 1
ATOM 13412 C C . VAL A 1 1715 ? -34.637 -41.848 -9.329 1.00 87.69 1715 VAL A C 1
ATOM 13414 O O . VAL A 1 1715 ? -33.766 -41.010 -9.555 1.00 87.69 1715 VAL A O 1
ATOM 13417 N N . PHE A 1 1716 ? -34.861 -42.308 -8.095 1.00 89.25 1716 PHE A N 1
ATOM 13418 C CA . PHE A 1 1716 ? -34.132 -41.825 -6.925 1.00 89.25 1716 PHE A CA 1
ATOM 13419 C C . PHE A 1 1716 ? -32.731 -42.448 -6.799 1.00 89.25 1716 PHE A C 1
ATOM 13421 O O . PHE A 1 1716 ? -32.440 -43.538 -7.308 1.00 89.25 1716 PHE A O 1
ATOM 13428 N N . LYS A 1 1717 ? -31.852 -41.722 -6.106 1.00 89.62 1717 LYS A N 1
ATOM 13429 C CA . LYS A 1 1717 ? -30.509 -42.123 -5.671 1.00 89.62 1717 LYS A CA 1
ATOM 13430 C C . LYS A 1 1717 ? -30.369 -41.869 -4.173 1.00 89.62 1717 LYS A C 1
ATOM 13432 O O . LYS A 1 1717 ? -31.133 -41.090 -3.603 1.00 89.62 1717 LYS A O 1
ATOM 13437 N N . SER A 1 1718 ? -29.401 -42.521 -3.539 1.00 90.56 1718 SER A N 1
ATOM 13438 C CA . SER A 1 1718 ? -29.162 -42.353 -2.106 1.00 90.56 1718 SER A CA 1
ATOM 13439 C C . SER A 1 1718 ? -28.762 -40.915 -1.758 1.00 90.56 1718 SER A C 1
ATOM 13441 O O . SER A 1 1718 ? -28.127 -40.214 -2.553 1.00 90.56 1718 SER A O 1
ATOM 13443 N N . TYR A 1 1719 ? -29.205 -40.468 -0.588 1.00 92.88 1719 TYR A N 1
ATOM 13444 C CA . TYR A 1 1719 ? -28.970 -39.139 -0.042 1.00 92.88 1719 TYR A CA 1
ATOM 13445 C C . TYR A 1 1719 ? -27.540 -39.000 0.489 1.00 92.88 1719 TYR A C 1
ATOM 13447 O O . TYR A 1 1719 ? -26.939 -39.964 0.967 1.00 92.88 1719 TYR A O 1
ATOM 13455 N N . SER A 1 1720 ? -27.005 -37.783 0.397 1.00 91.56 1720 SER A N 1
ATOM 13456 C CA . SER A 1 1720 ? -25.671 -37.438 0.875 1.00 91.56 1720 SER A CA 1
ATOM 13457 C C . SER A 1 1720 ? -25.733 -36.185 1.739 1.00 91.56 1720 SER A C 1
ATOM 13459 O O . SER A 1 1720 ? -26.418 -35.227 1.372 1.00 91.56 1720 SER A O 1
ATOM 13461 N N . GLY A 1 1721 ? -25.015 -36.184 2.857 1.00 91.56 1721 GLY A N 1
ATOM 13462 C CA . GLY A 1 1721 ? -25.126 -35.165 3.898 1.00 91.56 1721 GLY A CA 1
ATOM 13463 C C . GLY A 1 1721 ? -25.736 -35.719 5.186 1.00 91.56 1721 GLY A C 1
ATOM 13464 O O . GLY A 1 1721 ? -25.946 -36.926 5.338 1.00 91.56 1721 GLY A O 1
ATOM 13465 N N . CYS A 1 1722 ? -26.030 -34.822 6.123 1.00 93.31 1722 CYS A N 1
ATOM 13466 C CA . CYS A 1 1722 ? -26.359 -35.184 7.496 1.00 93.31 1722 CYS A CA 1
ATOM 13467 C C . CYS A 1 1722 ? -27.868 -35.349 7.725 1.00 93.31 1722 CYS A C 1
ATOM 13469 O O . CYS A 1 1722 ? -28.660 -34.526 7.270 1.00 93.31 1722 CYS A O 1
ATOM 13471 N N . LEU A 1 1723 ? -28.252 -36.386 8.476 1.00 93.81 1723 LEU A N 1
ATOM 13472 C CA . LEU A 1 1723 ? -29.591 -36.605 9.031 1.00 93.81 1723 LEU A CA 1
ATOM 13473 C C . LEU A 1 1723 ? -29.497 -36.726 10.559 1.00 93.81 1723 LEU A C 1
ATOM 13475 O O . LEU A 1 1723 ? -28.631 -37.444 11.062 1.00 93.81 1723 LEU A O 1
ATOM 13479 N N . SER A 1 1724 ? -30.406 -36.104 11.311 1.00 91.56 1724 SER A N 1
ATOM 13480 C CA . SER A 1 1724 ? -30.443 -36.209 12.776 1.00 91.56 1724 SER A CA 1
ATOM 13481 C C . SER A 1 1724 ? -31.847 -36.321 13.369 1.00 91.56 1724 SER A C 1
ATOM 13483 O O . SER A 1 1724 ? -32.854 -36.055 12.712 1.00 91.56 1724 SER A O 1
ATOM 13485 N N . ASN A 1 1725 ? -31.903 -36.785 14.623 1.00 88.62 1725 ASN A N 1
ATOM 13486 C CA . ASN A 1 1725 ? -33.108 -36.911 15.451 1.00 88.62 1725 ASN A CA 1
ATOM 13487 C C . ASN A 1 1725 ? -34.274 -37.671 14.772 1.00 88.62 1725 ASN A C 1
ATOM 13489 O O . ASN A 1 1725 ? -35.437 -37.313 14.933 1.00 88.62 1725 ASN A O 1
ATOM 13493 N N . ILE A 1 1726 ? -33.957 -38.739 14.021 1.00 91.62 1726 ILE A N 1
ATOM 13494 C CA . ILE A 1 1726 ? -34.934 -39.535 13.258 1.00 91.62 1726 ILE A CA 1
ATOM 13495 C C . ILE A 1 1726 ? -35.820 -40.380 14.191 1.00 91.62 1726 ILE A C 1
ATOM 13497 O O . ILE A 1 1726 ? -35.407 -41.439 14.675 1.00 91.62 1726 ILE A O 1
ATOM 13501 N N . TYR A 1 1727 ? -37.063 -39.940 14.373 1.00 91.81 1727 TYR A N 1
ATOM 13502 C CA . TYR A 1 1727 ? -38.122 -40.611 15.125 1.00 91.81 1727 TYR A CA 1
ATOM 13503 C C . TYR A 1 1727 ? -39.276 -40.999 14.195 1.00 91.81 1727 TYR A C 1
ATOM 13505 O O . TYR A 1 1727 ? -39.744 -40.185 13.397 1.00 91.81 1727 TYR A O 1
ATOM 13513 N N . ILE A 1 1728 ? -39.761 -42.238 14.308 1.00 93.12 1728 ILE A N 1
ATOM 13514 C CA . ILE A 1 1728 ? -40.850 -42.774 13.484 1.00 93.12 1728 ILE A CA 1
ATOM 13515 C C . ILE A 1 1728 ? -41.804 -43.582 14.370 1.00 93.12 1728 ILE A C 1
ATOM 13517 O O . ILE A 1 1728 ? -41.364 -44.421 15.150 1.00 93.12 1728 ILE A O 1
ATOM 13521 N N . GLN A 1 1729 ? -43.112 -43.390 14.228 1.00 92.88 1729 GLN A N 1
ATOM 13522 C CA . GLN A 1 1729 ? -44.133 -44.178 14.919 1.00 92.88 1729 GLN A CA 1
ATOM 13523 C C . GLN A 1 1729 ? -45.218 -44.616 13.933 1.00 92.88 1729 GLN A C 1
ATOM 13525 O O . GLN A 1 1729 ? -45.691 -43.801 13.145 1.00 92.88 1729 GLN A O 1
ATOM 13530 N N . VAL A 1 1730 ? -45.615 -45.890 13.981 1.00 90.12 1730 VAL A N 1
ATOM 13531 C CA . VAL A 1 1730 ? -46.594 -46.503 13.064 1.00 90.12 1730 VAL A CA 1
ATOM 13532 C C . VAL A 1 1730 ? -47.566 -47.361 13.869 1.00 90.12 1730 VAL A C 1
ATOM 13534 O O . VAL A 1 1730 ? -47.134 -48.306 14.522 1.00 90.12 1730 VAL A O 1
ATOM 13537 N N . ASN A 1 1731 ? -48.863 -47.033 13.871 1.00 88.38 1731 ASN A N 1
ATOM 13538 C CA . ASN A 1 1731 ? -49.900 -47.729 14.662 1.00 88.38 1731 ASN A CA 1
ATOM 13539 C C . ASN A 1 1731 ? -49.506 -47.994 16.142 1.00 88.38 1731 ASN A C 1
ATOM 13541 O O . ASN A 1 1731 ? -49.849 -49.024 16.719 1.00 88.38 1731 ASN A O 1
ATOM 13545 N N . GLY A 1 1732 ? -48.742 -47.081 16.755 1.00 81.31 1732 GLY A N 1
ATOM 13546 C CA . GLY A 1 1732 ? -48.217 -47.212 18.122 1.00 81.31 1732 GLY A CA 1
ATOM 13547 C C . GLY A 1 1732 ? -46.828 -47.859 18.246 1.00 81.31 1732 GLY A C 1
ATOM 13548 O O . GLY A 1 1732 ? -46.165 -47.636 19.257 1.00 81.31 1732 GLY A O 1
ATOM 13549 N N . HIS A 1 1733 ? -46.332 -48.573 17.230 1.00 86.62 1733 HIS A N 1
ATOM 13550 C CA . HIS A 1 1733 ? -44.961 -49.100 17.207 1.00 86.62 1733 HIS A CA 1
ATOM 13551 C C . HIS A 1 1733 ? -43.957 -47.970 16.950 1.00 86.62 1733 HIS A C 1
ATOM 13553 O O . HIS A 1 1733 ? -43.954 -47.370 15.874 1.00 86.62 1733 HIS A O 1
ATOM 13559 N N . VAL A 1 1734 ? -43.119 -47.667 17.944 1.00 88.88 1734 VAL A N 1
ATOM 13560 C CA . VAL A 1 1734 ? -42.073 -46.635 17.868 1.00 88.88 1734 VAL A CA 1
ATOM 13561 C C . VAL A 1 1734 ? -40.770 -47.242 17.345 1.00 88.88 1734 VAL A C 1
ATOM 13563 O O . VAL A 1 1734 ? -40.363 -48.333 17.742 1.00 88.88 1734 VAL A O 1
ATOM 13566 N N . MET A 1 1735 ? -40.101 -46.507 16.463 1.00 90.94 1735 MET A N 1
ATOM 13567 C CA . MET A 1 1735 ? -38.797 -46.816 15.890 1.00 90.94 1735 MET A CA 1
ATOM 13568 C C . MET A 1 1735 ? -37.926 -45.560 15.932 1.00 90.94 1735 MET A C 1
ATOM 13570 O O . MET A 1 1735 ? -38.372 -44.468 15.574 1.00 90.94 1735 MET A O 1
ATOM 13574 N N . LYS A 1 1736 ? -36.657 -45.719 16.295 1.00 90.62 1736 LYS A N 1
ATOM 13575 C CA . LYS A 1 1736 ? -35.644 -44.663 16.224 1.00 90.62 1736 LYS A CA 1
ATOM 13576 C C . LYS A 1 1736 ? -34.410 -45.177 15.478 1.00 90.62 1736 LYS A C 1
ATOM 13578 O O . LYS A 1 1736 ? -33.382 -45.438 16.105 1.00 90.62 1736 LYS A O 1
ATOM 13583 N N . PRO A 1 1737 ? -34.470 -45.369 14.147 1.00 89.94 1737 PRO A N 1
ATOM 13584 C CA . PRO A 1 1737 ? -33.504 -46.230 13.464 1.00 89.94 1737 PRO A CA 1
ATOM 13585 C C . PRO A 1 1737 ? -32.044 -45.763 13.577 1.00 89.94 1737 PRO A C 1
ATOM 13587 O O . PRO A 1 1737 ? -31.139 -46.591 13.546 1.00 89.94 1737 PRO A O 1
ATOM 13590 N N . LEU A 1 1738 ? -31.801 -44.461 13.767 1.00 89.25 1738 LEU A N 1
ATOM 13591 C CA . LEU A 1 1738 ? -30.450 -43.941 13.980 1.00 89.25 1738 LEU A CA 1
ATOM 13592 C C . LEU A 1 1738 ? -29.932 -44.177 15.412 1.00 89.25 1738 LEU A C 1
ATOM 13594 O O . LEU A 1 1738 ? -28.789 -44.596 15.577 1.00 89.25 1738 LEU A O 1
ATOM 13598 N N . GLU A 1 1739 ? -30.770 -43.990 16.439 1.00 87.06 1739 GLU A N 1
ATOM 13599 C CA . GLU A 1 1739 ? -30.412 -44.308 17.834 1.00 87.06 1739 GLU A CA 1
ATOM 13600 C C . GLU A 1 1739 ? -30.242 -45.814 18.066 1.00 87.06 1739 GLU A C 1
ATOM 13602 O O . GLU A 1 1739 ? -29.406 -46.228 18.867 1.00 87.06 1739 GLU A O 1
ATOM 13607 N N . GLU A 1 1740 ? -31.026 -46.631 17.367 1.00 89.12 1740 GLU A N 1
ATOM 13608 C CA . GLU A 1 1740 ? -30.932 -48.090 17.390 1.00 89.12 1740 GLU A CA 1
ATOM 13609 C C . GLU A 1 1740 ? -29.662 -48.592 16.671 1.00 89.12 1740 GLU A C 1
ATOM 13611 O O . GLU A 1 1740 ? -28.985 -49.477 17.189 1.00 89.12 1740 GLU A O 1
ATOM 13616 N N . TYR A 1 1741 ? -29.283 -48.007 15.523 1.00 89.19 1741 TYR A N 1
ATOM 13617 C CA . TYR A 1 1741 ? -28.033 -48.350 14.819 1.00 89.19 1741 TYR A CA 1
ATOM 13618 C C . TYR A 1 1741 ? -26.783 -47.923 15.599 1.00 89.19 1741 TYR A C 1
ATOM 13620 O O . TYR A 1 1741 ? -25.818 -48.678 15.690 1.00 89.19 1741 TYR A O 1
ATOM 13628 N N . MET A 1 1742 ? -26.803 -46.727 16.195 1.00 83.69 1742 MET A N 1
ATOM 13629 C CA . MET A 1 1742 ? -25.689 -46.196 16.992 1.00 83.69 1742 MET A CA 1
ATOM 13630 C C . MET A 1 1742 ? -25.647 -46.730 18.432 1.00 83.69 1742 MET A C 1
ATOM 13632 O O . MET A 1 1742 ? -24.816 -46.290 19.222 1.00 83.69 1742 MET A O 1
ATOM 13636 N N . LEU A 1 1743 ? -26.524 -47.680 18.780 1.00 79.69 1743 LEU A N 1
ATOM 13637 C CA . LEU A 1 1743 ? -26.619 -48.312 20.102 1.00 79.69 1743 LEU A CA 1
ATOM 13638 C C . LEU A 1 1743 ? -26.892 -47.330 21.264 1.00 79.69 1743 LEU A C 1
ATOM 13640 O O . LEU A 1 1743 ? -26.706 -47.685 22.430 1.00 79.69 1743 LEU A O 1
ATOM 13644 N N . PHE A 1 1744 ? -27.404 -46.126 20.968 1.00 71.81 1744 PHE A N 1
ATOM 13645 C CA . PHE A 1 1744 ? -27.954 -45.208 21.975 1.00 71.81 1744 PHE A CA 1
ATOM 13646 C C . PHE A 1 1744 ? -29.194 -45.810 22.658 1.00 71.81 1744 PHE A C 1
ATOM 13648 O O . PHE A 1 1744 ? -29.453 -45.533 23.828 1.00 71.81 1744 PHE A O 1
ATOM 13655 N N . THR A 1 1745 ? -29.918 -46.697 21.966 1.00 71.12 1745 THR A N 1
ATOM 13656 C CA . THR A 1 1745 ? -30.926 -47.581 22.569 1.00 71.12 1745 THR A CA 1
ATOM 13657 C C . THR A 1 1745 ? -30.602 -49.048 22.274 1.00 71.12 1745 THR A C 1
ATOM 13659 O O . THR A 1 1745 ? -30.124 -49.388 21.195 1.00 71.12 1745 THR A O 1
ATOM 13662 N N . LYS A 1 1746 ? -30.848 -49.943 23.243 1.00 69.38 1746 LYS A N 1
ATOM 13663 C CA . LYS A 1 1746 ? -30.588 -51.393 23.093 1.00 69.38 1746 LYS A CA 1
ATOM 13664 C C . LYS A 1 1746 ? -31.735 -52.168 22.436 1.00 69.38 1746 LYS A C 1
ATOM 13666 O O . LYS A 1 1746 ? -31.552 -53.312 22.040 1.00 69.38 1746 LYS A O 1
ATOM 13671 N N . SER A 1 1747 ? -32.926 -51.582 22.370 1.00 74.75 1747 SER A N 1
ATOM 13672 C CA . SER A 1 1747 ? -34.150 -52.223 21.884 1.00 74.75 1747 SER A CA 1
ATOM 13673 C C . SER A 1 1747 ? -34.386 -51.905 20.409 1.00 74.75 1747 SER A C 1
ATOM 13675 O O . SER A 1 1747 ? -34.669 -50.759 20.079 1.00 74.75 1747 SER A O 1
ATOM 13677 N N . GLY A 1 1748 ? -34.334 -52.916 19.538 1.00 76.25 1748 GLY A N 1
ATOM 13678 C CA . GLY A 1 1748 ? -34.651 -52.777 18.108 1.00 76.25 1748 GLY A CA 1
ATOM 13679 C C . GLY A 1 1748 ? -33.453 -52.870 17.159 1.00 76.25 1748 GLY A C 1
ATOM 13680 O O . GLY A 1 1748 ? -33.664 -53.131 15.977 1.00 76.25 1748 GLY A O 1
ATOM 13681 N N . ALA A 1 1749 ? -32.220 -52.780 17.673 1.00 79.06 1749 ALA A N 1
ATOM 13682 C CA . ALA A 1 1749 ? -30.986 -52.899 16.890 1.00 79.06 1749 ALA A CA 1
ATOM 13683 C C . ALA A 1 1749 ? -30.922 -54.186 16.035 1.00 79.06 1749 ALA A C 1
ATOM 13685 O O . ALA A 1 1749 ? -30.506 -54.133 14.881 1.00 79.06 1749 ALA A O 1
ATOM 13686 N N . ASP A 1 1750 ? -31.431 -55.316 16.546 1.00 85.06 1750 ASP A N 1
ATOM 13687 C CA . ASP A 1 1750 ? -31.499 -56.602 15.825 1.00 85.06 1750 ASP A CA 1
ATOM 13688 C C . ASP A 1 1750 ? -32.352 -56.551 14.536 1.00 85.06 1750 ASP A C 1
ATOM 13690 O O . ASP A 1 1750 ? -32.205 -57.389 13.647 1.00 85.06 1750 ASP A O 1
ATOM 13694 N N . ASN A 1 1751 ? -33.247 -55.561 14.415 1.00 88.06 1751 ASN A N 1
ATOM 13695 C CA . ASN A 1 1751 ? -34.106 -55.347 13.247 1.00 88.06 1751 ASN A CA 1
ATOM 13696 C C . ASN A 1 1751 ? -33.508 -54.370 12.218 1.00 88.06 1751 ASN A C 1
ATOM 13698 O O . ASN A 1 1751 ? -34.210 -53.990 11.270 1.00 88.06 1751 ASN A O 1
ATOM 13702 N N . ILE A 1 1752 ? -32.247 -53.953 12.393 1.00 89.56 1752 ILE A N 1
ATOM 13703 C CA . ILE A 1 1752 ? -31.532 -53.043 11.491 1.00 89.56 1752 ILE A CA 1
ATOM 13704 C C . ILE A 1 1752 ? -30.502 -53.786 10.643 1.00 89.56 1752 ILE A C 1
ATOM 13706 O O . ILE A 1 1752 ? -29.701 -54.578 11.129 1.00 89.56 1752 ILE A O 1
ATOM 13710 N N . THR A 1 1753 ? -30.478 -53.464 9.351 1.00 90.31 1753 THR A N 1
ATOM 13711 C CA . THR A 1 1753 ? -29.445 -53.903 8.408 1.00 90.31 1753 THR A CA 1
ATOM 13712 C C . THR A 1 1753 ? -28.954 -52.710 7.597 1.00 90.31 1753 THR A C 1
ATOM 13714 O O . THR A 1 1753 ? -29.749 -52.066 6.910 1.00 90.31 1753 THR A O 1
ATOM 13717 N N . VAL A 1 1754 ? -27.653 -52.411 7.659 1.00 88.00 1754 VAL A N 1
ATOM 13718 C CA . VAL A 1 1754 ? -27.048 -51.271 6.948 1.00 88.00 1754 VAL A CA 1
ATOM 13719 C C . VAL A 1 1754 ? -26.245 -51.739 5.741 1.00 88.00 1754 VAL A C 1
ATOM 13721 O O . VAL A 1 1754 ? -25.365 -52.592 5.843 1.00 88.00 1754 VAL A O 1
ATOM 13724 N N . ILE A 1 1755 ? -26.549 -51.145 4.593 1.00 87.75 1755 ILE A N 1
ATOM 13725 C CA . ILE A 1 1755 ? -25.837 -51.304 3.328 1.00 87.75 1755 ILE A CA 1
ATOM 13726 C C . ILE A 1 1755 ? -24.770 -50.206 3.261 1.00 87.75 1755 ILE A C 1
ATOM 13728 O O . ILE A 1 1755 ? -25.069 -49.047 3.543 1.00 87.75 1755 ILE A O 1
ATOM 13732 N N . ASN A 1 1756 ? -23.536 -50.588 2.917 1.00 85.75 1756 ASN A N 1
ATOM 13733 C CA . ASN A 1 1756 ? -22.329 -49.752 2.981 1.00 85.75 1756 ASN A CA 1
ATOM 13734 C C . ASN A 1 1756 ? -22.141 -49.012 4.336 1.00 85.75 1756 ASN A C 1
ATOM 13736 O O . ASN A 1 1756 ? -22.090 -47.785 4.378 1.00 85.75 1756 ASN A O 1
ATOM 13740 N N . PRO A 1 1757 ? -22.007 -49.730 5.473 1.00 84.62 1757 PRO A N 1
ATOM 13741 C CA . PRO A 1 1757 ? -21.934 -49.111 6.806 1.00 84.62 1757 PRO A CA 1
ATOM 13742 C C . PRO A 1 1757 ? -20.740 -48.158 7.007 1.00 84.62 1757 PRO A C 1
ATOM 13744 O O . PRO A 1 1757 ? -20.773 -47.328 7.910 1.00 84.62 1757 PRO A O 1
ATOM 13747 N N . GLN A 1 1758 ? -19.708 -48.228 6.156 1.00 83.31 1758 GLN A N 1
ATOM 13748 C CA . GLN A 1 1758 ? -18.534 -47.339 6.189 1.00 83.31 1758 GLN A CA 1
ATOM 13749 C C . GLN A 1 1758 ? -18.880 -45.864 5.902 1.00 83.31 1758 GLN A C 1
ATOM 13751 O O . GLN A 1 1758 ? -18.126 -44.956 6.279 1.00 83.31 1758 GLN A O 1
ATOM 13756 N N . GLY A 1 1759 ? -20.006 -45.639 5.217 1.00 81.62 1759 GLY A N 1
ATOM 13757 C CA . GLY A 1 1759 ? -20.529 -44.335 4.826 1.00 81.62 1759 GLY A CA 1
ATOM 13758 C C . GLY A 1 1759 ? -21.743 -43.874 5.636 1.00 81.62 1759 GLY A C 1
ATOM 13759 O O . GLY A 1 1759 ? -22.533 -43.099 5.101 1.00 81.62 1759 GLY A O 1
ATOM 13760 N N . VAL A 1 1760 ? -21.941 -44.383 6.858 1.00 88.19 1760 VAL A N 1
ATOM 13761 C CA . VAL A 1 1760 ? -22.855 -43.798 7.859 1.00 88.19 1760 VAL A CA 1
ATOM 13762 C C . VAL A 1 1760 ? -22.023 -43.471 9.095 1.00 88.19 1760 VAL A C 1
ATOM 13764 O O . VAL A 1 1760 ? -21.566 -44.383 9.786 1.00 88.19 1760 VAL A O 1
ATOM 13767 N N . ARG A 1 1761 ? -21.777 -42.186 9.362 1.00 85.69 1761 ARG A N 1
ATOM 13768 C CA . ARG A 1 1761 ? -20.824 -41.738 10.396 1.00 85.69 1761 ARG A CA 1
ATOM 13769 C C . ARG A 1 1761 ? -21.484 -40.790 11.380 1.00 85.69 1761 ARG A C 1
ATOM 13771 O O . ARG A 1 1761 ? -22.191 -39.890 10.957 1.00 85.69 1761 ARG A O 1
ATOM 13778 N N . SER A 1 1762 ? -21.235 -40.967 12.679 1.00 85.44 1762 SER A N 1
ATOM 13779 C CA . SER A 1 1762 ? -21.737 -40.050 13.714 1.00 85.44 1762 SER A CA 1
ATOM 13780 C C . SER A 1 1762 ? -21.232 -38.630 13.470 1.00 85.44 1762 SER A C 1
ATOM 13782 O O . SER A 1 1762 ? -20.025 -38.419 13.368 1.00 85.44 1762 SER A O 1
ATOM 13784 N N . ALA A 1 1763 ? -22.157 -37.675 13.399 1.00 80.00 1763 ALA A N 1
ATOM 13785 C CA . ALA A 1 1763 ? -21.885 -36.271 13.114 1.00 80.00 1763 ALA A CA 1
ATOM 13786 C C . ALA A 1 1763 ? -22.928 -35.381 13.805 1.00 80.00 1763 ALA A C 1
ATOM 13788 O O . ALA A 1 1763 ? -24.074 -35.788 13.986 1.00 80.00 1763 ALA A O 1
ATOM 13789 N N . GLN A 1 1764 ? -22.551 -34.157 14.164 1.00 80.44 1764 GLN A N 1
ATOM 13790 C CA . GLN A 1 1764 ? -23.535 -33.097 14.391 1.00 80.44 1764 GLN A CA 1
ATOM 13791 C C . GLN A 1 1764 ? -23.878 -32.498 13.026 1.00 80.44 1764 GLN A C 1
ATOM 13793 O O . GLN A 1 1764 ? -22.977 -32.274 12.215 1.00 80.44 1764 GLN A O 1
ATOM 13798 N N . CYS A 1 1765 ? -25.164 -32.288 12.748 1.00 81.94 1765 CYS A N 1
ATOM 13799 C CA . CYS A 1 1765 ? -25.565 -31.604 11.520 1.00 81.94 1765 CYS A CA 1
ATOM 13800 C C . CYS A 1 1765 ? -25.366 -30.088 11.699 1.00 81.94 1765 CYS A C 1
ATOM 13802 O O . CYS A 1 1765 ? -25.017 -29.628 12.788 1.00 81.94 1765 CYS A O 1
ATOM 13804 N N . ASN A 1 1766 ? -25.589 -29.279 10.656 1.00 78.25 1766 ASN A N 1
ATOM 13805 C CA . ASN A 1 1766 ? -25.510 -27.824 10.830 1.00 78.25 1766 ASN A CA 1
ATOM 13806 C C . ASN A 1 1766 ? -26.482 -27.367 11.942 1.00 78.25 1766 ASN A C 1
ATOM 13808 O O . ASN A 1 1766 ? -27.586 -27.902 12.072 1.00 78.25 1766 ASN A O 1
ATOM 13812 N N . ALA A 1 1767 ? -26.065 -26.402 12.761 1.00 68.00 1767 ALA A N 1
ATOM 13813 C CA . ALA A 1 1767 ? -26.878 -25.816 13.825 1.00 68.00 1767 ALA A CA 1
ATOM 13814 C C . ALA A 1 1767 ? -27.693 -24.601 13.344 1.00 68.00 1767 ALA A C 1
ATOM 13816 O O . ALA A 1 1767 ? -28.741 -24.307 13.917 1.00 68.00 1767 ALA A O 1
ATOM 13817 N N . LYS A 1 1768 ? -27.240 -23.904 12.290 1.00 70.62 1768 LYS A N 1
ATOM 13818 C CA . LYS A 1 1768 ? -27.953 -22.757 11.710 1.00 70.62 1768 LYS A CA 1
ATOM 13819 C C . LYS A 1 1768 ? -29.104 -23.233 10.825 1.00 70.62 1768 LYS A C 1
ATOM 13821 O O . LYS A 1 1768 ? -28.866 -23.935 9.844 1.00 70.62 1768 LYS A O 1
ATOM 13826 N N . PHE A 1 1769 ? -30.326 -22.822 11.158 1.00 72.88 1769 PHE A N 1
ATOM 13827 C CA . PHE A 1 1769 ? -31.472 -22.896 10.249 1.00 72.88 1769 PHE A CA 1
ATOM 13828 C C . PHE A 1 1769 ? -31.322 -21.904 9.087 1.00 72.88 1769 PHE A C 1
ATOM 13830 O O . PHE A 1 1769 ? -30.580 -20.927 9.195 1.00 72.88 1769 PHE A O 1
ATOM 13837 N N . ASP A 1 1770 ? -32.056 -22.151 8.004 1.00 66.06 1770 ASP A N 1
ATOM 13838 C CA . ASP A 1 1770 ? -32.213 -21.216 6.887 1.00 66.06 1770 ASP A CA 1
ATOM 13839 C C . ASP A 1 1770 ? -33.118 -20.044 7.314 1.00 66.06 1770 ASP A C 1
ATOM 13841 O O . ASP A 1 1770 ? -34.345 -20.155 7.325 1.00 66.06 1770 ASP A O 1
ATOM 13845 N N . VAL A 1 1771 ? -32.513 -18.941 7.765 1.00 55.91 1771 VAL A N 1
ATOM 13846 C CA . VAL A 1 1771 ? -33.238 -17.710 8.113 1.00 55.91 1771 VAL A CA 1
ATOM 13847 C C . VAL A 1 1771 ? -33.451 -16.918 6.830 1.00 55.91 1771 VAL A C 1
ATOM 13849 O O . VAL A 1 1771 ? -32.486 -16.498 6.198 1.00 55.91 1771 VAL A O 1
ATOM 13852 N N . SER A 1 1772 ? -34.711 -16.706 6.450 1.00 41.94 1772 SER A N 1
ATOM 13853 C CA . SER A 1 1772 ? -35.094 -16.119 5.163 1.00 41.94 1772 SER A CA 1
ATOM 13854 C C . SER A 1 1772 ? -34.910 -14.594 5.094 1.00 41.94 1772 SER A C 1
ATOM 13856 O O . SER A 1 1772 ? -35.859 -13.853 4.823 1.00 41.94 1772 SER A O 1
ATOM 13858 N N . GLU A 1 1773 ? -33.690 -14.115 5.319 1.00 31.92 1773 GLU A N 1
ATOM 13859 C CA . GLU A 1 1773 ? -33.259 -12.810 4.822 1.00 31.92 1773 GLU A CA 1
ATOM 13860 C C . GLU A 1 1773 ? -33.120 -12.914 3.297 1.00 31.92 1773 GLU A C 1
ATOM 13862 O O . GLU A 1 1773 ? -32.460 -13.817 2.786 1.00 31.92 1773 GLU A O 1
ATOM 13867 N N . GLN A 1 1774 ? -33.801 -12.041 2.549 1.00 26.05 1774 GLN A N 1
ATOM 13868 C CA . GLN A 1 1774 ? -33.787 -12.093 1.085 1.00 26.05 1774 GLN A CA 1
ATOM 13869 C C . GLN A 1 1774 ? -32.378 -11.767 0.564 1.00 26.05 1774 GLN A C 1
ATOM 13871 O O . GLN A 1 1774 ? -31.939 -10.630 0.752 1.00 26.05 1774 GLN A O 1
ATOM 13876 N N . PRO A 1 1775 ? -31.680 -12.688 -0.132 1.00 28.48 1775 PRO A N 1
ATOM 13877 C CA . PRO A 1 1775 ? -30.364 -12.383 -0.671 1.00 28.48 1775 PRO A CA 1
ATOM 13878 C C . PRO A 1 1775 ? -30.511 -11.384 -1.821 1.00 28.48 1775 PRO A C 1
ATOM 13880 O O . PRO A 1 1775 ? -30.983 -11.730 -2.909 1.00 28.48 1775 PRO A O 1
ATOM 13883 N N . THR A 1 1776 ? -30.105 -10.135 -1.591 1.00 29.88 1776 THR A N 1
ATOM 13884 C CA . THR A 1 1776 ? -29.827 -9.200 -2.684 1.00 29.88 1776 THR A CA 1
ATOM 13885 C C . THR A 1 1776 ? -28.722 -9.811 -3.544 1.00 29.88 1776 THR A C 1
ATOM 13887 O O . THR A 1 1776 ? -27.752 -10.363 -3.030 1.00 29.88 1776 THR A O 1
ATOM 13890 N N . GLN A 1 1777 ? -28.925 -9.821 -4.862 1.00 28.73 1777 GLN A N 1
ATOM 13891 C CA . GLN A 1 1777 ? -28.180 -10.698 -5.769 1.00 28.73 1777 GLN A CA 1
ATOM 13892 C C . GLN A 1 1777 ? -26.679 -10.374 -5.782 1.00 28.73 1777 GLN A C 1
ATOM 13894 O O . GLN A 1 1777 ? -26.250 -9.437 -6.452 1.00 28.73 1777 GLN A O 1
ATOM 13899 N N . GLU A 1 1778 ? -25.868 -11.179 -5.093 1.00 31.41 1778 GLU A N 1
ATOM 13900 C CA . GLU A 1 1778 ? -24.414 -11.127 -5.245 1.00 31.41 1778 GLU A CA 1
ATOM 13901 C C . GLU A 1 1778 ? -24.004 -11.704 -6.613 1.00 31.41 1778 GLU A C 1
ATOM 13903 O O . GLU A 1 1778 ? -24.386 -12.836 -6.940 1.00 31.41 1778 GLU A O 1
ATOM 13908 N N . PRO A 1 1779 ? -23.210 -10.981 -7.427 1.00 34.88 1779 PRO A N 1
ATOM 13909 C CA . PRO A 1 1779 ? -22.705 -11.514 -8.687 1.00 34.88 1779 PRO A CA 1
ATOM 13910 C C . PRO A 1 1779 ? -21.705 -12.655 -8.447 1.00 34.88 1779 PRO A C 1
ATOM 13912 O O . PRO A 1 1779 ? -20.522 -12.432 -8.190 1.00 34.88 1779 PRO A O 1
ATOM 13915 N N . MET A 1 1780 ? -22.164 -13.905 -8.559 1.00 27.48 1780 MET A N 1
ATOM 13916 C CA . MET A 1 1780 ? -21.294 -15.084 -8.495 1.00 27.48 1780 MET A CA 1
ATOM 13917 C C . MET A 1 1780 ? -20.290 -15.097 -9.660 1.00 27.48 1780 MET A C 1
ATOM 13919 O O . MET A 1 1780 ? -20.606 -15.558 -10.758 1.00 27.48 1780 MET A O 1
ATOM 13923 N N . VAL A 1 1781 ? -19.053 -14.659 -9.415 1.00 37.78 1781 VAL A N 1
ATOM 13924 C CA . VAL A 1 1781 ? -17.938 -14.774 -10.371 1.00 37.78 1781 VAL A CA 1
ATOM 13925 C C . VAL A 1 1781 ? -16.961 -15.853 -9.898 1.00 37.78 1781 VAL A C 1
ATOM 13927 O O . VAL A 1 1781 ? -15.943 -15.563 -9.284 1.00 37.78 1781 VAL A O 1
ATOM 13930 N N . ASN A 1 1782 ? -17.320 -17.110 -10.185 1.00 33.59 1782 ASN A N 1
ATOM 13931 C CA . ASN A 1 1782 ? -16.491 -18.326 -10.152 1.00 33.59 1782 ASN A CA 1
ATOM 13932 C C . ASN A 1 1782 ? -15.210 -18.289 -9.289 1.00 33.59 1782 ASN A C 1
ATOM 13934 O O . ASN A 1 1782 ? -14.115 -18.063 -9.807 1.00 33.59 1782 ASN A O 1
ATOM 13938 N N . VAL A 1 1783 ? -15.324 -18.699 -8.020 1.00 36.88 1783 VAL A N 1
ATOM 13939 C CA . VAL A 1 1783 ? -14.187 -19.328 -7.323 1.00 36.88 1783 VAL A CA 1
ATOM 13940 C C . VAL A 1 1783 ? -13.764 -20.556 -8.139 1.00 36.88 1783 VAL A C 1
ATOM 13942 O O . VAL A 1 1783 ? -14.601 -21.375 -8.528 1.00 36.88 1783 VAL A O 1
ATOM 13945 N N . SER A 1 1784 ? -12.479 -20.654 -8.466 1.00 38.53 1784 SER A N 1
ATOM 13946 C CA . SER A 1 1784 ? -11.959 -21.615 -9.438 1.00 38.53 1784 SER A CA 1
ATOM 13947 C C . SER A 1 1784 ? -12.003 -23.056 -8.928 1.00 38.53 1784 SER A C 1
ATOM 13949 O O . SER A 1 1784 ? -11.302 -23.420 -7.986 1.00 38.53 1784 SER A O 1
ATOM 13951 N N . MET A 1 1785 ? -12.762 -23.914 -9.618 1.00 35.44 1785 MET A N 1
ATOM 13952 C CA . MET A 1 1785 ? -12.643 -25.368 -9.476 1.00 35.44 1785 MET A CA 1
ATOM 13953 C C . MET A 1 1785 ? -11.283 -25.831 -10.019 1.00 35.44 1785 MET A C 1
ATOM 13955 O O . MET A 1 1785 ? -11.146 -26.050 -11.222 1.00 35.44 1785 MET A O 1
ATOM 13959 N N . ILE A 1 1786 ? -10.290 -25.996 -9.143 1.00 42.19 1786 ILE A N 1
ATOM 13960 C CA . ILE A 1 1786 ? -9.032 -26.690 -9.457 1.00 42.19 1786 ILE A CA 1
ATOM 13961 C C . ILE A 1 1786 ? -9.280 -28.204 -9.279 1.00 42.19 1786 ILE A C 1
ATOM 13963 O O . ILE A 1 1786 ? -9.554 -28.624 -8.154 1.00 42.19 1786 ILE A O 1
ATOM 13967 N N . PRO A 1 1787 ? -9.238 -29.043 -10.338 1.00 39.41 1787 PRO A N 1
ATOM 13968 C CA . PRO A 1 1787 ? -9.647 -30.453 -10.235 1.00 39.41 1787 PRO A CA 1
ATOM 13969 C C . PRO A 1 1787 ? -8.558 -31.423 -9.743 1.00 39.41 1787 PRO A C 1
ATOM 13971 O O . PRO A 1 1787 ? -8.816 -32.624 -9.669 1.00 39.41 1787 PRO A O 1
ATOM 13974 N N . GLU A 1 1788 ? -7.347 -30.940 -9.459 1.00 43.72 1788 GLU A N 1
ATOM 13975 C CA . GLU A 1 1788 ? -6.157 -31.761 -9.197 1.00 43.72 1788 GLU A CA 1
ATOM 13976 C C . GLU A 1 1788 ? -5.558 -31.476 -7.804 1.00 43.72 1788 GLU A C 1
ATOM 13978 O O . GLU A 1 1788 ? -5.679 -30.356 -7.301 1.00 43.72 1788 GLU A O 1
ATOM 13983 N N . PRO A 1 1789 ? -4.937 -32.475 -7.139 1.00 47.41 1789 PRO A N 1
ATOM 13984 C CA . PRO A 1 1789 ? -4.388 -32.315 -5.794 1.00 47.41 1789 PRO A CA 1
ATOM 13985 C C . PRO A 1 1789 ? -3.227 -31.309 -5.779 1.00 47.41 1789 PRO A C 1
ATOM 13987 O O . PRO A 1 1789 ? -2.191 -31.500 -6.407 1.00 47.41 1789 PRO A O 1
ATOM 13990 N N . TRP A 1 1790 ? -3.432 -30.233 -5.027 1.00 51.78 1790 TRP A N 1
ATOM 13991 C CA . TRP A 1 1790 ? -2.693 -28.972 -5.088 1.00 51.78 1790 TRP A CA 1
ATOM 13992 C C . TRP A 1 1790 ? -1.357 -29.035 -4.319 1.00 51.78 1790 TRP A C 1
ATOM 13994 O O . TRP A 1 1790 ? -1.260 -28.569 -3.185 1.00 51.78 1790 TRP A O 1
ATOM 14004 N N . VAL A 1 1791 ? -0.336 -29.669 -4.914 1.00 55.75 1791 VAL A N 1
ATOM 14005 C CA . VAL A 1 1791 ? 0.984 -29.913 -4.295 1.00 55.75 1791 VAL A CA 1
ATOM 14006 C C . VAL A 1 1791 ?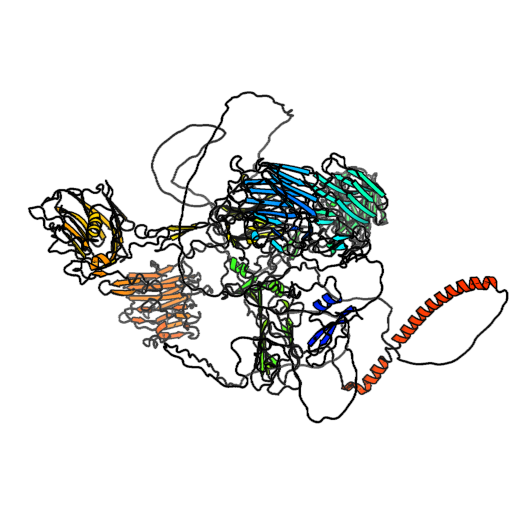 2.115 -29.735 -5.324 1.00 55.75 1791 VAL A C 1
ATOM 14008 O O . VAL A 1 1791 ? 2.142 -30.438 -6.329 1.00 55.75 1791 VAL A O 1
ATOM 14011 N N . GLU A 1 1792 ? 3.067 -28.830 -5.066 1.00 65.44 1792 GLU A N 1
ATOM 14012 C CA . GLU A 1 1792 ? 4.313 -28.691 -5.854 1.00 65.44 1792 GLU A CA 1
ATOM 14013 C C . GLU A 1 1792 ? 5.246 -29.907 -5.651 1.00 65.44 1792 GLU A C 1
ATOM 14015 O O . GLU A 1 1792 ? 5.302 -30.484 -4.562 1.00 65.44 1792 GLU A O 1
ATOM 14020 N N . GLU A 1 1793 ? 6.022 -30.290 -6.674 1.00 75.06 1793 GLU A N 1
ATOM 14021 C CA . GLU A 1 1793 ? 6.927 -31.450 -6.596 1.00 75.06 1793 GLU A CA 1
ATOM 14022 C C . GLU A 1 1793 ? 8.028 -31.264 -5.521 1.00 75.06 1793 GLU A C 1
ATOM 14024 O O . GLU A 1 1793 ? 8.726 -30.241 -5.536 1.00 75.06 1793 GLU A O 1
ATOM 14029 N N . PRO A 1 1794 ? 8.254 -32.245 -4.615 1.00 80.31 1794 PRO A N 1
ATOM 14030 C CA . PRO A 1 1794 ? 9.274 -32.148 -3.570 1.00 80.31 1794 PRO A CA 1
ATOM 14031 C C . PRO A 1 1794 ? 10.687 -31.859 -4.109 1.00 80.31 1794 PRO A C 1
ATOM 14033 O O . PRO A 1 1794 ? 11.082 -32.414 -5.139 1.00 80.31 1794 PRO A O 1
ATOM 14036 N N . PRO A 1 1795 ? 11.493 -31.034 -3.415 1.00 86.38 1795 PRO A N 1
ATOM 14037 C CA . PRO A 1 1795 ? 12.776 -30.576 -3.925 1.00 86.38 1795 PRO A CA 1
ATOM 14038 C C . PRO A 1 1795 ? 13.783 -31.727 -4.012 1.00 86.38 1795 PRO A C 1
ATOM 14040 O O . PRO A 1 1795 ? 14.040 -32.442 -3.041 1.00 86.38 1795 PRO A O 1
ATOM 14043 N N . ALA A 1 1796 ? 14.399 -31.886 -5.182 1.00 83.06 1796 ALA A N 1
ATOM 14044 C CA . ALA A 1 1796 ? 15.444 -32.879 -5.387 1.00 83.06 1796 ALA A CA 1
ATOM 14045 C C . ALA A 1 1796 ? 16.705 -32.542 -4.568 1.00 83.06 1796 ALA A C 1
ATOM 14047 O O . ALA A 1 1796 ? 17.142 -31.390 -4.533 1.00 83.06 1796 ALA A O 1
ATOM 14048 N N . ARG A 1 1797 ? 17.327 -33.563 -3.963 1.00 86.75 1797 ARG A N 1
ATOM 14049 C CA . ARG A 1 1797 ? 18.666 -33.450 -3.363 1.00 86.75 1797 ARG A CA 1
ATOM 14050 C C . ARG A 1 1797 ? 19.708 -33.300 -4.474 1.00 86.75 1797 ARG A C 1
ATOM 14052 O O . ARG A 1 1797 ? 19.954 -34.245 -5.222 1.00 86.75 1797 ARG A O 1
ATOM 14059 N N . VAL A 1 1798 ? 20.327 -32.129 -4.573 1.00 87.25 1798 VAL A N 1
ATOM 14060 C CA . VAL A 1 1798 ? 21.403 -31.832 -5.527 1.00 87.25 1798 VAL A CA 1
ATOM 14061 C C . VAL A 1 1798 ? 22.749 -32.059 -4.829 1.00 87.25 1798 VAL A C 1
ATOM 14063 O O . VAL A 1 1798 ? 22.992 -31.421 -3.809 1.00 87.25 1798 VAL A O 1
ATOM 14066 N N . PRO A 1 1799 ? 23.643 -32.940 -5.319 1.00 85.25 1799 PRO A N 1
ATOM 14067 C CA . PRO A 1 1799 ? 24.960 -33.134 -4.710 1.00 85.25 1799 PRO A CA 1
ATOM 14068 C C . PRO A 1 1799 ? 25.753 -31.825 -4.650 1.00 85.25 1799 PRO A C 1
ATOM 14070 O O . PRO A 1 1799 ? 25.837 -31.100 -5.645 1.00 85.25 1799 PRO A O 1
ATOM 14073 N N . TYR A 1 1800 ? 26.351 -31.522 -3.499 1.00 81.38 1800 TYR A N 1
ATOM 14074 C CA . TYR A 1 1800 ? 27.128 -30.298 -3.344 1.00 81.38 1800 TYR A CA 1
ATOM 14075 C C . TYR A 1 1800 ? 28.495 -30.462 -4.010 1.00 81.38 1800 TYR A C 1
ATOM 14077 O O . TYR A 1 1800 ? 29.291 -31.325 -3.642 1.00 81.38 1800 TYR A O 1
ATOM 14085 N N . ILE A 1 1801 ? 28.773 -29.615 -5.000 1.00 74.69 1801 ILE A N 1
ATOM 14086 C CA . ILE A 1 1801 ? 30.059 -29.579 -5.695 1.00 74.69 1801 ILE A CA 1
ATOM 14087 C C . ILE A 1 1801 ? 30.834 -28.363 -5.169 1.00 74.69 1801 ILE A C 1
ATOM 14089 O O . ILE A 1 1801 ? 30.514 -27.233 -5.562 1.00 74.69 1801 ILE A O 1
ATOM 14093 N N . PRO A 1 1802 ? 31.849 -28.540 -4.299 1.00 64.31 1802 PRO A N 1
ATOM 14094 C CA . PRO A 1 1802 ? 32.690 -27.429 -3.880 1.00 64.31 1802 PRO A CA 1
ATOM 14095 C C . PRO A 1 1802 ? 33.406 -26.846 -5.102 1.00 64.31 1802 PRO A C 1
ATOM 14097 O O . PRO A 1 1802 ? 34.020 -27.567 -5.888 1.00 64.31 1802 PRO A O 1
ATOM 14100 N N . ARG A 1 1803 ? 33.365 -25.516 -5.257 1.00 61.44 1803 ARG A N 1
ATOM 14101 C CA . ARG A 1 1803 ? 33.985 -24.811 -6.401 1.00 61.44 1803 ARG A CA 1
ATOM 14102 C C . ARG A 1 1803 ? 35.520 -24.902 -6.440 1.00 61.44 1803 ARG A C 1
ATOM 14104 O O . ARG A 1 1803 ? 36.125 -24.441 -7.403 1.00 61.44 1803 ARG A O 1
ATOM 14111 N N . PHE A 1 1804 ? 36.135 -25.513 -5.427 1.00 53.66 1804 PHE A N 1
ATOM 14112 C CA . PHE A 1 1804 ? 37.567 -25.770 -5.324 1.00 53.66 1804 PHE A CA 1
ATOM 14113 C C . PHE A 1 1804 ? 37.785 -27.183 -4.764 1.00 53.66 1804 PHE A C 1
ATOM 14115 O O . PHE A 1 1804 ? 37.323 -27.487 -3.667 1.00 53.66 1804 PHE A O 1
ATOM 14122 N N . VAL A 1 1805 ? 38.501 -28.036 -5.503 1.00 46.59 1805 VAL A N 1
ATOM 14123 C CA . VAL A 1 1805 ? 38.913 -29.382 -5.068 1.00 46.59 1805 VAL A CA 1
ATOM 14124 C C . VAL A 1 1805 ? 40.436 -29.453 -5.120 1.00 46.59 1805 VAL A C 1
ATOM 14126 O O . VAL A 1 1805 ? 41.032 -29.115 -6.142 1.00 46.59 1805 VAL A O 1
ATOM 14129 N N . TYR A 1 1806 ? 41.062 -29.880 -4.022 1.00 44.75 1806 TYR A N 1
ATOM 14130 C CA . TYR A 1 1806 ? 42.514 -30.033 -3.904 1.00 44.75 1806 TYR A CA 1
ATOM 14131 C C . TYR A 1 1806 ? 42.879 -31.522 -3.985 1.00 44.75 1806 TYR A C 1
ATOM 14133 O O . TYR A 1 1806 ? 42.351 -32.329 -3.225 1.00 44.75 1806 TYR A O 1
ATOM 14141 N N . ASP A 1 1807 ? 43.755 -31.891 -4.921 1.00 48.19 1807 ASP A N 1
ATOM 14142 C CA . ASP A 1 1807 ? 44.170 -33.278 -5.173 1.00 48.19 1807 ASP A CA 1
ATOM 14143 C C . ASP A 1 1807 ? 45.576 -33.524 -4.606 1.00 48.19 1807 ASP A C 1
ATOM 14145 O O . ASP A 1 1807 ? 46.587 -33.259 -5.262 1.00 48.19 1807 ASP A O 1
ATOM 14149 N N . GLU A 1 1808 ? 45.636 -34.015 -3.366 1.00 50.81 1808 GLU A N 1
ATOM 14150 C CA . GLU A 1 1808 ? 46.893 -34.252 -2.642 1.00 50.81 1808 GLU A CA 1
ATOM 14151 C C . GLU A 1 1808 ? 47.780 -35.330 -3.300 1.00 50.81 1808 GLU A C 1
ATOM 14153 O O . GLU A 1 1808 ? 48.996 -35.318 -3.124 1.00 50.81 1808 GLU A O 1
ATOM 14158 N N . ASN A 1 1809 ? 47.221 -36.224 -4.127 1.00 51.41 1809 ASN A N 1
ATOM 14159 C CA . ASN A 1 1809 ? 47.966 -37.342 -4.723 1.00 51.41 1809 ASN A CA 1
ATOM 14160 C C . ASN A 1 1809 ? 48.664 -37.008 -6.056 1.00 51.41 1809 ASN A C 1
ATOM 14162 O O . ASN A 1 1809 ? 49.346 -37.863 -6.620 1.00 51.41 1809 ASN A O 1
ATOM 14166 N N . LYS A 1 1810 ? 48.561 -35.771 -6.564 1.00 49.50 1810 LYS A N 1
ATOM 14167 C CA . LYS A 1 1810 ? 49.329 -35.306 -7.742 1.00 49.50 1810 LYS A CA 1
ATOM 14168 C C . LYS A 1 1810 ? 50.679 -34.654 -7.407 1.00 49.50 1810 LYS A C 1
ATOM 14170 O O . LYS A 1 1810 ? 51.345 -34.134 -8.306 1.00 49.50 1810 LYS A O 1
ATOM 14175 N N . GLN A 1 1811 ? 51.089 -34.638 -6.137 1.00 44.47 1811 GLN A N 1
ATOM 14176 C CA . GLN A 1 1811 ? 52.106 -33.698 -5.656 1.00 44.47 1811 GLN A CA 1
ATOM 14177 C C . GLN A 1 1811 ? 53.564 -34.000 -6.072 1.00 44.47 1811 GLN A C 1
ATOM 14179 O O . GLN A 1 1811 ? 54.391 -33.099 -5.957 1.00 44.47 1811 GLN A O 1
ATOM 14184 N N . GLU A 1 1812 ? 53.902 -35.176 -6.620 1.00 43.47 1812 GLU A N 1
ATOM 14185 C CA . GLU A 1 1812 ? 55.273 -35.450 -7.111 1.00 43.47 1812 GLU A CA 1
ATOM 14186 C C . GLU A 1 1812 ? 55.520 -35.010 -8.572 1.00 43.47 1812 GLU A C 1
ATOM 14188 O O . GLU A 1 1812 ? 56.574 -34.442 -8.856 1.00 43.47 1812 GLU A O 1
ATOM 14193 N N . ASP A 1 1813 ? 54.546 -35.161 -9.482 1.00 47.88 1813 ASP A N 1
ATOM 14194 C CA . ASP A 1 1813 ? 54.675 -34.709 -10.884 1.00 47.88 1813 ASP A CA 1
ATOM 14195 C C . ASP A 1 1813 ? 54.100 -33.300 -11.115 1.00 47.88 1813 ASP A C 1
ATOM 14197 O O . ASP A 1 1813 ? 54.696 -32.462 -11.801 1.00 47.88 1813 ASP A O 1
ATOM 14201 N N . SER A 1 1814 ? 52.936 -32.987 -10.530 1.00 53.31 1814 SER A N 1
ATOM 14202 C CA . SER A 1 1814 ? 52.258 -31.713 -10.805 1.00 53.31 1814 SER A CA 1
ATOM 14203 C C . SER A 1 1814 ? 52.962 -30.518 -10.166 1.00 53.31 1814 SER A C 1
ATOM 14205 O O . SER A 1 1814 ? 52.785 -29.400 -10.644 1.00 53.31 1814 SER A O 1
ATOM 14207 N N . THR A 1 1815 ? 53.771 -30.717 -9.122 1.00 54.59 1815 THR A N 1
ATOM 14208 C CA . THR A 1 1815 ? 54.598 -29.640 -8.555 1.00 54.59 1815 THR A CA 1
ATOM 14209 C C . THR A 1 1815 ? 55.752 -29.276 -9.477 1.00 54.59 1815 THR A C 1
ATOM 14211 O O . THR A 1 1815 ? 56.007 -28.086 -9.637 1.00 54.59 1815 THR A O 1
ATOM 14214 N N . GLN A 1 1816 ? 56.393 -30.236 -10.159 1.00 56.62 1816 GLN A N 1
ATOM 14215 C CA . GLN A 1 1816 ? 57.383 -29.906 -11.189 1.00 56.62 1816 GLN A CA 1
ATOM 14216 C C . GLN A 1 1816 ? 56.745 -29.142 -12.346 1.00 56.62 1816 GLN A C 1
ATOM 14218 O O . GLN A 1 1816 ? 57.302 -28.130 -12.761 1.00 56.62 1816 GLN A O 1
ATOM 14223 N N . VAL A 1 1817 ? 55.575 -29.569 -12.836 1.00 62.50 1817 VAL A N 1
ATOM 14224 C CA . VAL A 1 1817 ? 54.895 -28.876 -13.944 1.00 62.50 1817 VAL A CA 1
ATOM 14225 C C . VAL A 1 1817 ? 54.421 -27.483 -13.523 1.00 62.50 1817 VAL A C 1
ATOM 14227 O O . VAL A 1 1817 ? 54.745 -26.522 -14.209 1.00 62.50 1817 VAL A O 1
ATOM 14230 N N . VAL A 1 1818 ? 53.742 -27.332 -12.380 1.00 63.84 1818 VAL A N 1
ATOM 14231 C CA . VAL A 1 1818 ? 53.272 -26.019 -11.897 1.00 63.84 1818 VAL A CA 1
ATOM 14232 C C . VAL A 1 1818 ? 54.439 -25.100 -11.531 1.00 63.84 1818 VAL A C 1
ATOM 14234 O O . VAL A 1 1818 ? 54.384 -23.908 -11.821 1.00 63.84 1818 VAL A O 1
ATOM 14237 N N . PHE A 1 1819 ? 55.539 -25.621 -10.978 1.00 66.19 1819 PHE A N 1
ATOM 14238 C CA . PHE A 1 1819 ? 56.751 -24.827 -10.775 1.00 66.19 1819 PHE A CA 1
ATOM 14239 C C . PHE A 1 1819 ? 57.378 -24.434 -12.117 1.00 66.19 1819 PHE A C 1
ATOM 14241 O O . PHE A 1 1819 ? 57.705 -23.265 -12.301 1.00 66.19 1819 PHE A O 1
ATOM 14248 N N . LEU A 1 1820 ? 57.465 -25.343 -13.095 1.00 71.88 1820 LEU A N 1
ATOM 14249 C CA . LEU A 1 1820 ? 57.900 -25.043 -14.466 1.00 71.88 1820 LEU A CA 1
ATOM 14250 C C . LEU A 1 1820 ? 56.951 -24.107 -15.222 1.00 71.88 1820 LEU A C 1
ATOM 14252 O O . LEU A 1 1820 ? 57.415 -23.485 -16.169 1.00 71.88 1820 LEU A O 1
ATOM 14256 N N . THR A 1 1821 ? 55.684 -23.955 -14.818 1.00 69.75 1821 THR A N 1
ATOM 14257 C CA . THR A 1 1821 ? 54.724 -22.977 -15.368 1.00 69.75 1821 THR A CA 1
ATOM 14258 C C . THR A 1 1821 ? 54.439 -21.787 -14.447 1.00 69.75 1821 THR A C 1
ATOM 14260 O O . THR A 1 1821 ? 53.592 -20.973 -14.776 1.00 69.75 1821 THR A O 1
ATOM 14263 N N . LEU A 1 1822 ? 55.164 -21.617 -13.336 1.00 72.81 1822 LEU A N 1
ATOM 14264 C CA . LEU A 1 1822 ? 55.199 -20.375 -12.537 1.00 72.81 1822 LEU A CA 1
ATOM 14265 C C . LEU A 1 1822 ? 56.578 -19.709 -12.616 1.00 72.81 1822 LEU A C 1
ATOM 14267 O O . LEU A 1 1822 ? 56.670 -18.525 -12.935 1.00 72.81 1822 LEU A O 1
ATOM 14271 N N . THR A 1 1823 ? 57.640 -20.518 -12.550 1.00 76.00 1823 THR A N 1
ATOM 14272 C CA . THR A 1 1823 ? 58.906 -20.247 -13.260 1.00 76.00 1823 THR A CA 1
ATOM 14273 C C . THR A 1 1823 ? 58.789 -20.454 -14.776 1.00 76.00 1823 THR A C 1
ATOM 14275 O O . THR A 1 1823 ? 59.779 -20.327 -15.501 1.00 76.00 1823 THR A O 1
ATOM 14278 N N . SER A 1 1824 ? 57.558 -20.681 -15.260 1.00 77.12 1824 SER A N 1
ATOM 14279 C CA . SER A 1 1824 ? 57.096 -20.117 -16.525 1.00 77.12 1824 SER A CA 1
ATOM 14280 C C . SER A 1 1824 ? 55.724 -19.415 -16.497 1.00 77.12 1824 SER A C 1
ATOM 14282 O O . SER A 1 1824 ? 54.932 -19.634 -17.403 1.00 77.12 1824 SER A O 1
ATOM 14284 N N . VAL A 1 1825 ? 55.479 -18.512 -15.537 1.00 76.56 1825 VAL A N 1
ATOM 14285 C CA . VAL A 1 1825 ? 54.597 -17.321 -15.715 1.00 76.56 1825 VAL A CA 1
ATOM 14286 C C . VAL A 1 1825 ? 55.380 -16.007 -15.491 1.00 76.56 1825 VAL A C 1
ATOM 14288 O O . VAL A 1 1825 ? 55.148 -14.995 -16.161 1.00 76.56 1825 VAL A O 1
ATOM 14291 N N . PHE A 1 1826 ? 56.413 -16.042 -14.647 1.00 77.38 1826 PHE A N 1
ATOM 14292 C CA . PHE A 1 1826 ? 57.168 -14.882 -14.184 1.00 77.38 1826 PHE A CA 1
ATOM 14293 C C . PHE A 1 1826 ? 58.159 -14.230 -15.181 1.00 77.38 1826 PHE A C 1
ATOM 14295 O O . PHE A 1 1826 ? 58.467 -13.068 -14.969 1.00 77.38 1826 PHE A O 1
ATOM 14302 N N . VAL A 1 1827 ? 58.649 -14.849 -16.274 1.00 79.50 1827 VAL A N 1
ATOM 14303 C CA . VAL A 1 1827 ? 59.377 -14.152 -17.388 1.00 79.50 1827 VAL A CA 1
ATOM 14304 C C . VAL A 1 1827 ? 58.758 -14.311 -18.782 1.00 79.50 1827 VAL A C 1
ATOM 14306 O O . VAL A 1 1827 ? 59.435 -14.098 -19.777 1.00 79.50 1827 VAL A O 1
ATOM 14309 N N . ILE A 1 1828 ? 57.452 -14.540 -18.896 1.00 80.94 1828 ILE A N 1
ATOM 14310 C CA . ILE A 1 1828 ? 56.701 -13.713 -19.848 1.00 80.94 1828 ILE A CA 1
ATOM 14311 C C . ILE A 1 1828 ? 56.310 -12.433 -19.130 1.00 80.94 1828 ILE A C 1
ATOM 14313 O O . ILE A 1 1828 ? 56.551 -11.388 -19.708 1.00 80.94 1828 ILE A O 1
ATOM 14317 N N . ILE A 1 1829 ? 55.916 -12.454 -17.850 1.00 78.25 1829 ILE A N 1
ATOM 14318 C CA . ILE A 1 1829 ? 55.709 -11.203 -17.102 1.00 78.25 1829 ILE A CA 1
ATOM 14319 C C . ILE A 1 1829 ? 56.994 -10.360 -17.055 1.00 78.25 1829 ILE A C 1
ATOM 14321 O O . ILE A 1 1829 ? 56.980 -9.240 -17.535 1.00 78.25 1829 ILE A O 1
ATOM 14325 N N . VAL A 1 1830 ? 58.139 -10.873 -16.602 1.00 78.56 1830 VAL A N 1
ATOM 14326 C CA . VAL A 1 1830 ? 59.402 -10.107 -16.581 1.00 78.56 1830 VAL A CA 1
ATOM 14327 C C . VAL A 1 1830 ? 60.026 -9.902 -17.966 1.00 78.56 1830 VAL A C 1
ATOM 14329 O O . VAL A 1 1830 ? 60.677 -8.882 -18.127 1.00 78.56 1830 VAL A O 1
ATOM 14332 N N . ILE A 1 1831 ? 59.813 -10.735 -19.001 1.00 81.50 1831 ILE A N 1
ATOM 14333 C CA . ILE A 1 1831 ? 60.231 -10.334 -20.369 1.00 81.50 1831 ILE A CA 1
ATOM 14334 C C . ILE A 1 1831 ? 59.310 -9.243 -20.915 1.00 81.50 1831 ILE A C 1
ATOM 14336 O O . ILE A 1 1831 ? 59.815 -8.309 -21.516 1.00 81.50 1831 ILE A O 1
ATOM 14340 N N . CYS A 1 1832 ? 57.999 -9.289 -20.689 1.00 77.69 1832 CYS A N 1
ATOM 14341 C CA . CYS A 1 1832 ? 57.072 -8.235 -21.099 1.00 77.69 1832 CYS A CA 1
ATOM 14342 C C . CYS A 1 1832 ? 57.297 -6.950 -20.304 1.00 77.69 1832 CYS A C 1
ATOM 14344 O O . CYS A 1 1832 ? 57.346 -5.895 -20.914 1.00 77.69 1832 CYS A O 1
ATOM 14346 N N . CYS A 1 1833 ? 57.547 -7.015 -18.997 1.00 77.62 1833 CYS A N 1
ATOM 14347 C CA . CYS A 1 1833 ? 57.941 -5.870 -18.183 1.00 77.62 1833 CYS A CA 1
ATOM 14348 C C . CYS A 1 1833 ? 59.337 -5.370 -18.558 1.00 77.62 1833 CYS A C 1
ATOM 14350 O O . CYS A 1 1833 ? 59.518 -4.167 -18.637 1.00 77.62 1833 CYS A O 1
ATOM 14352 N N . LEU A 1 1834 ? 60.314 -6.229 -18.875 1.00 77.06 1834 LEU A N 1
ATOM 14353 C CA . LEU A 1 1834 ? 61.601 -5.781 -19.424 1.00 77.06 1834 LEU A CA 1
ATOM 14354 C C . LEU A 1 1834 ? 61.478 -5.276 -20.863 1.00 77.06 1834 LEU A C 1
ATOM 14356 O O . LEU A 1 1834 ? 62.299 -4.462 -21.250 1.00 77.06 1834 LEU A O 1
ATOM 14360 N N . LEU A 1 1835 ? 60.479 -5.687 -21.648 1.00 77.69 1835 LEU A N 1
ATOM 14361 C CA . LEU A 1 1835 ? 60.205 -5.164 -22.990 1.00 77.69 1835 LEU A CA 1
ATOM 14362 C C . LEU A 1 1835 ? 59.389 -3.873 -22.951 1.00 77.69 1835 LEU A C 1
ATOM 14364 O O . LEU A 1 1835 ? 59.622 -3.022 -23.796 1.00 77.69 1835 LEU A O 1
ATOM 14368 N N . GLU A 1 1836 ? 58.500 -3.681 -21.981 1.00 72.44 1836 GLU A N 1
ATOM 14369 C CA . GLU A 1 1836 ? 57.808 -2.416 -21.720 1.00 72.44 1836 GLU A CA 1
ATOM 14370 C C . GLU A 1 1836 ? 58.733 -1.417 -21.038 1.00 72.44 1836 GLU A C 1
ATOM 14372 O O . GLU A 1 1836 ? 58.772 -0.261 -21.442 1.00 72.44 1836 GLU A O 1
ATOM 14377 N N . VAL A 1 1837 ? 59.586 -1.854 -20.110 1.00 75.31 1837 VAL A N 1
ATOM 14378 C CA . VAL A 1 1837 ? 60.698 -1.047 -19.599 1.00 75.31 1837 VAL A CA 1
ATOM 14379 C C . VAL A 1 1837 ? 61.733 -0.816 -20.695 1.00 75.31 1837 VAL A C 1
ATOM 14381 O O . VAL A 1 1837 ? 62.227 0.291 -20.767 1.00 75.31 1837 VAL A O 1
ATOM 14384 N N . TYR A 1 1838 ? 62.026 -1.742 -21.615 1.00 75.44 1838 TYR A N 1
ATOM 14385 C CA . TYR A 1 1838 ? 62.937 -1.484 -22.746 1.00 75.44 1838 TYR A CA 1
ATOM 14386 C C . TYR A 1 1838 ? 62.298 -0.632 -23.852 1.00 75.44 1838 TYR A C 1
ATOM 14388 O O . TYR A 1 1838 ? 63.008 0.126 -24.499 1.00 75.44 1838 TYR A O 1
ATOM 14396 N N . ARG A 1 1839 ? 60.974 -0.671 -24.051 1.00 77.44 1839 ARG A N 1
ATOM 14397 C CA . ARG A 1 1839 ? 60.224 0.238 -24.940 1.00 77.44 1839 ARG A CA 1
ATOM 14398 C C . ARG A 1 1839 ? 60.107 1.625 -24.337 1.00 77.44 1839 ARG A C 1
ATOM 14400 O O . ARG A 1 1839 ? 60.410 2.596 -25.018 1.00 77.44 1839 ARG A O 1
ATOM 14407 N N . SER A 1 1840 ? 59.748 1.715 -23.062 1.00 70.69 1840 SER A N 1
ATOM 14408 C CA . SER A 1 1840 ? 59.711 2.959 -22.295 1.00 70.69 1840 SER A CA 1
ATOM 14409 C C . SER A 1 1840 ? 61.111 3.535 -22.140 1.00 70.69 1840 SER A C 1
ATOM 14411 O O . SER A 1 1840 ? 61.279 4.726 -22.337 1.00 70.69 1840 SER A O 1
ATOM 14413 N N . HIS A 1 1841 ? 62.142 2.713 -21.934 1.00 73.69 1841 HIS A N 1
ATOM 14414 C CA . HIS A 1 1841 ? 63.548 3.116 -21.965 1.00 73.69 1841 HIS A CA 1
ATOM 14415 C C . HIS A 1 1841 ? 64.019 3.421 -23.389 1.00 73.69 1841 HIS A C 1
ATOM 14417 O O . HIS A 1 1841 ? 64.862 4.283 -23.540 1.00 73.69 1841 HIS A O 1
ATOM 14423 N N . LEU A 1 1842 ? 63.486 2.823 -24.459 1.00 70.88 1842 LEU A N 1
ATOM 14424 C CA . LEU A 1 1842 ? 63.752 3.273 -25.834 1.00 70.88 1842 LEU A CA 1
ATOM 14425 C C . LEU A 1 1842 ? 63.035 4.591 -26.154 1.00 70.88 1842 LEU A C 1
ATOM 14427 O O . LEU A 1 1842 ? 63.563 5.373 -26.930 1.00 70.88 1842 LEU A O 1
ATOM 14431 N N . ALA A 1 1843 ? 61.873 4.868 -25.562 1.00 67.88 1843 ALA A N 1
ATOM 14432 C CA . ALA A 1 1843 ? 61.111 6.109 -25.728 1.00 67.88 1843 ALA A CA 1
ATOM 14433 C C . ALA A 1 1843 ? 61.582 7.240 -24.791 1.00 67.88 1843 ALA A C 1
ATOM 14435 O O . ALA A 1 1843 ? 61.390 8.415 -25.096 1.00 67.88 1843 ALA A O 1
ATOM 14436 N N . TYR A 1 1844 ? 62.199 6.885 -23.665 1.00 70.62 1844 TYR A N 1
ATOM 14437 C CA . TYR A 1 1844 ? 62.896 7.760 -22.725 1.00 70.62 1844 TYR A CA 1
ATOM 14438 C C . TYR A 1 1844 ? 64.315 8.025 -23.216 1.00 70.62 1844 TYR A C 1
ATOM 14440 O O . TYR A 1 1844 ? 64.705 9.176 -23.311 1.00 70.62 1844 TYR A O 1
ATOM 14448 N N . LYS A 1 1845 ? 65.043 7.002 -23.683 1.00 68.25 1845 LYS A N 1
ATOM 14449 C CA . LYS A 1 1845 ? 66.316 7.180 -24.390 1.00 68.25 1845 LYS A CA 1
ATOM 14450 C C . LYS A 1 1845 ? 66.119 7.950 -25.691 1.00 68.25 1845 LYS A C 1
ATOM 14452 O O . LYS A 1 1845 ? 66.930 8.812 -25.927 1.00 68.25 1845 LYS A O 1
ATOM 14457 N N . LYS A 1 1846 ? 65.014 7.800 -26.439 1.00 67.31 1846 LYS A N 1
ATOM 14458 C CA . LYS A 1 1846 ? 64.660 8.708 -27.559 1.00 67.31 1846 LYS A CA 1
ATOM 14459 C C . LYS A 1 1846 ? 64.138 10.093 -27.148 1.00 67.31 1846 LYS A C 1
ATOM 14461 O O . LYS A 1 1846 ? 63.975 10.941 -28.022 1.00 67.31 1846 LYS A O 1
ATOM 14466 N N . ARG A 1 1847 ? 63.837 10.330 -25.866 1.00 65.81 1847 ARG A N 1
ATOM 14467 C CA . ARG A 1 1847 ? 63.556 11.674 -25.330 1.00 65.81 1847 ARG A CA 1
ATOM 14468 C C . ARG A 1 1847 ? 64.847 12.339 -24.872 1.00 65.81 1847 ARG A C 1
ATOM 14470 O O . ARG A 1 1847 ? 65.169 13.382 -25.411 1.00 65.81 1847 ARG A O 1
ATOM 14477 N N . ILE A 1 1848 ? 65.661 11.652 -24.077 1.00 66.25 1848 ILE A N 1
ATOM 14478 C CA . ILE A 1 1848 ? 67.012 12.087 -23.716 1.00 66.25 1848 ILE A CA 1
ATOM 14479 C C . ILE A 1 1848 ? 67.920 12.200 -24.946 1.00 66.25 1848 ILE A C 1
ATOM 14481 O O . ILE A 1 1848 ? 68.709 13.123 -25.005 1.00 66.25 1848 ILE A O 1
ATOM 14485 N N . GLU A 1 1849 ? 67.815 11.347 -25.965 1.00 61.56 1849 GLU A N 1
ATOM 14486 C CA . GLU A 1 1849 ? 68.535 11.512 -27.242 1.00 61.56 1849 GLU A CA 1
ATOM 14487 C C . GLU A 1 1849 ? 68.012 12.715 -28.033 1.00 61.56 1849 GLU A C 1
ATOM 14489 O O . GLU A 1 1849 ? 68.777 13.268 -28.799 1.00 61.56 1849 GLU A O 1
ATOM 14494 N N . ARG A 1 1850 ? 66.769 13.179 -27.827 1.00 64.50 1850 ARG A N 1
ATOM 14495 C CA . ARG A 1 1850 ? 66.292 14.451 -28.403 1.00 64.50 1850 ARG A CA 1
ATOM 14496 C C . ARG A 1 1850 ? 66.760 15.655 -27.597 1.00 64.50 1850 ARG A C 1
ATOM 14498 O O . ARG A 1 1850 ? 67.321 16.564 -28.182 1.00 64.50 1850 ARG A O 1
ATOM 14505 N N . GLU A 1 1851 ? 66.596 15.629 -26.279 1.00 62.28 1851 GLU A N 1
ATOM 14506 C CA . GLU A 1 1851 ? 67.050 16.685 -25.364 1.00 62.28 1851 GLU A CA 1
ATOM 14507 C C . GLU A 1 1851 ? 68.580 16.848 -25.453 1.00 62.28 1851 GLU A C 1
ATOM 14509 O O . GLU A 1 1851 ? 69.089 17.962 -25.533 1.00 62.28 1851 GLU A O 1
ATOM 14514 N N . THR A 1 1852 ? 69.323 15.739 -25.563 1.00 60.50 1852 THR A N 1
ATOM 14515 C CA . THR A 1 1852 ? 70.771 15.771 -25.809 1.00 60.50 1852 THR A CA 1
ATOM 14516 C C . THR A 1 1852 ? 71.150 15.986 -27.268 1.00 60.50 1852 THR A C 1
ATOM 14518 O O . THR A 1 1852 ? 72.192 16.589 -27.464 1.00 60.50 1852 THR A O 1
ATOM 14521 N N . ASP A 1 1853 ? 70.375 15.607 -28.294 1.00 59.94 1853 ASP A N 1
ATOM 14522 C CA . ASP A 1 1853 ? 70.660 16.074 -29.665 1.00 59.94 1853 ASP A CA 1
ATOM 14523 C C . ASP A 1 1853 ? 70.435 17.593 -29.782 1.00 59.94 1853 ASP A C 1
ATOM 14525 O O . ASP A 1 1853 ? 71.220 18.259 -30.447 1.00 59.94 1853 ASP A O 1
ATOM 14529 N N . GLU A 1 1854 ? 69.443 18.172 -29.100 1.00 58.56 1854 GLU A N 1
ATOM 14530 C CA . GLU A 1 1854 ? 69.202 19.622 -29.069 1.00 58.56 1854 GLU A CA 1
ATOM 14531 C C . GLU A 1 1854 ? 70.346 20.366 -28.340 1.00 58.56 1854 GLU A C 1
ATOM 14533 O O . GLU A 1 1854 ? 70.940 21.283 -28.920 1.00 58.56 1854 GLU A O 1
ATOM 14538 N N . ASP A 1 1855 ? 70.783 19.898 -27.162 1.00 55.94 1855 ASP A N 1
ATOM 14539 C CA . ASP A 1 1855 ? 71.982 20.422 -26.476 1.00 55.94 1855 ASP A CA 1
ATOM 14540 C C . ASP A 1 1855 ? 73.296 20.155 -27.252 1.00 55.94 1855 ASP A C 1
ATOM 14542 O O . ASP A 1 1855 ? 74.224 20.973 -27.241 1.00 55.94 1855 ASP A O 1
ATOM 14546 N N . ILE A 1 1856 ? 73.419 19.025 -27.961 1.00 50.41 1856 ILE A N 1
ATOM 14547 C CA . ILE A 1 1856 ? 74.624 18.669 -28.732 1.00 50.41 1856 ILE A CA 1
ATOM 14548 C C . ILE A 1 1856 ? 74.672 19.396 -30.079 1.00 50.41 1856 ILE A C 1
ATOM 14550 O O . ILE A 1 1856 ? 75.772 19.664 -30.559 1.00 50.41 1856 ILE A O 1
ATOM 14554 N N . ILE A 1 1857 ? 73.543 19.784 -30.676 1.00 53.66 1857 ILE A N 1
ATOM 14555 C CA . ILE A 1 1857 ? 73.503 20.699 -31.828 1.00 53.66 1857 ILE A CA 1
ATOM 14556 C C . ILE A 1 1857 ? 74.032 22.074 -31.398 1.00 53.66 1857 ILE A C 1
ATOM 14558 O O . ILE A 1 1857 ? 74.966 22.583 -32.024 1.00 53.66 1857 ILE A O 1
ATOM 14562 N N . TRP A 1 1858 ? 73.549 22.601 -30.266 1.00 51.62 1858 TRP A N 1
ATOM 14563 C CA . TRP A 1 1858 ? 74.050 23.840 -29.652 1.00 51.62 1858 TRP A CA 1
ATOM 14564 C C . TRP A 1 1858 ? 75.550 23.765 -29.290 1.00 51.62 1858 TRP A C 1
ATOM 14566 O O . TRP A 1 1858 ? 76.279 24.752 -29.407 1.00 51.62 1858 TRP A O 1
ATOM 14576 N N . SER A 1 1859 ? 76.048 22.578 -28.919 1.00 49.03 1859 SER A N 1
ATOM 14577 C CA . SER A 1 1859 ? 77.467 22.329 -28.624 1.00 49.03 1859 SER A CA 1
ATOM 14578 C C . SER A 1 1859 ? 78.354 22.119 -29.867 1.00 49.03 1859 SER A C 1
ATOM 14580 O O . SER A 1 1859 ? 79.500 22.576 -29.894 1.00 49.03 1859 SER A O 1
ATOM 14582 N N . LYS A 1 1860 ? 77.872 21.439 -30.918 1.00 42.75 1860 LYS A N 1
ATOM 14583 C CA . LYS A 1 1860 ? 78.695 21.058 -32.084 1.00 42.75 1860 LYS A CA 1
ATOM 14584 C C . LYS A 1 1860 ? 78.827 22.142 -33.140 1.00 42.75 1860 LYS A C 1
ATOM 14586 O O . LYS A 1 1860 ? 79.874 22.180 -33.789 1.00 42.75 1860 LYS A O 1
ATOM 14591 N N . GLU A 1 1861 ? 77.865 23.056 -33.264 1.00 52.69 1861 GLU A N 1
ATOM 14592 C CA . GLU A 1 1861 ? 78.037 24.244 -34.115 1.00 52.69 1861 GLU A CA 1
ATOM 14593 C C . GLU A 1 1861 ? 79.215 25.126 -33.636 1.00 52.69 1861 GLU A C 1
ATOM 14595 O O . GLU A 1 1861 ? 79.831 25.838 -34.428 1.00 52.69 1861 GLU A O 1
ATOM 14600 N N . GLN A 1 1862 ? 79.631 24.988 -32.368 1.00 42.09 1862 GLN A N 1
ATOM 14601 C CA . GLN A 1 1862 ? 80.797 25.673 -31.799 1.00 42.09 1862 GLN A CA 1
ATOM 14602 C C . GLN A 1 1862 ? 82.145 24.937 -31.985 1.00 42.09 1862 GLN A C 1
ATOM 14604 O O . GLN A 1 1862 ? 83.187 25.520 -31.684 1.00 42.09 1862 GLN A O 1
ATOM 14609 N N . ALA A 1 1863 ? 82.170 23.681 -32.460 1.00 37.22 1863 ALA A N 1
ATOM 14610 C CA . ALA A 1 1863 ? 83.336 22.797 -32.293 1.00 37.22 1863 ALA A CA 1
ATOM 14611 C C . ALA A 1 1863 ? 84.099 22.415 -33.582 1.00 37.22 1863 ALA A C 1
ATOM 14613 O O . ALA A 1 1863 ? 85.248 22.818 -33.771 1.00 37.22 1863 ALA A O 1
ATOM 14614 N N . THR A 1 1864 ? 83.523 21.559 -34.434 1.00 34.88 1864 THR A N 1
ATOM 14615 C CA . THR A 1 1864 ? 84.275 20.730 -35.411 1.00 34.88 1864 THR A CA 1
ATOM 14616 C C . THR A 1 1864 ? 83.459 20.508 -36.694 1.00 34.88 1864 THR A C 1
ATOM 14618 O O . THR A 1 1864 ? 82.260 20.276 -36.611 1.00 34.88 1864 THR A O 1
ATOM 14621 N N . LYS A 1 1865 ? 83.962 20.604 -37.939 1.00 45.59 1865 LYS A N 1
ATOM 14622 C CA . LYS A 1 1865 ? 85.332 20.556 -38.515 1.00 45.59 1865 LYS A CA 1
ATOM 14623 C C . LYS A 1 1865 ? 86.123 19.291 -38.134 1.00 45.59 1865 LYS A C 1
ATOM 14625 O O . LYS A 1 1865 ? 86.681 19.272 -37.049 1.00 45.59 1865 LYS A O 1
ATOM 14630 N N . MET A 1 1866 ? 86.265 18.337 -39.074 1.00 30.86 1866 MET A N 1
ATOM 14631 C CA . MET A 1 1866 ? 86.964 17.024 -38.941 1.00 30.86 1866 MET A CA 1
ATOM 14632 C C . MET A 1 1866 ? 86.141 15.988 -38.120 1.00 30.86 1866 MET A C 1
ATOM 14634 O O . MET A 1 1866 ? 85.600 16.347 -37.085 1.00 30.86 1866 MET A O 1
ATOM 14638 N N . HIS A 1 1867 ? 85.774 14.789 -38.617 1.00 35.34 1867 HIS A N 1
ATOM 14639 C CA . HIS A 1 1867 ? 86.548 13.572 -38.999 1.00 35.34 1867 HIS A CA 1
ATOM 14640 C C . HIS A 1 1867 ? 87.053 12.747 -37.778 1.00 35.34 1867 HIS A C 1
ATOM 14642 O O . HIS A 1 1867 ? 87.544 13.340 -36.827 1.00 35.34 1867 HIS A O 1
ATOM 14648 N N . GLU A 1 1868 ? 86.990 11.400 -37.711 1.00 33.66 1868 GLU A N 1
ATOM 14649 C CA . GLU A 1 1868 ? 86.584 10.380 -38.714 1.00 33.66 1868 GLU A CA 1
ATOM 14650 C C . GLU A 1 1868 ? 85.875 9.123 -38.101 1.00 33.66 1868 GLU A C 1
ATOM 14652 O O . GLU A 1 1868 ? 84.901 9.285 -37.369 1.00 33.66 1868 GLU A O 1
ATOM 14657 N N . SER A 1 1869 ? 86.246 7.873 -38.448 1.00 34.69 1869 SER A N 1
ATOM 14658 C CA . SER A 1 1869 ? 85.564 6.577 -38.129 1.00 34.69 1869 SER A CA 1
ATOM 14659 C C . SER A 1 1869 ? 86.501 5.369 -38.462 1.00 34.69 1869 SER A C 1
ATOM 14661 O O . SER A 1 1869 ? 87.642 5.667 -38.816 1.00 34.69 1869 SER A O 1
ATOM 14663 N N . PRO A 1 1870 ? 86.141 4.044 -38.427 1.00 34.88 1870 PRO A N 1
ATOM 14664 C CA . PRO A 1 1870 ? 84.880 3.345 -38.065 1.00 34.88 1870 PRO A CA 1
ATOM 14665 C C . PRO A 1 1870 ? 85.003 2.051 -37.178 1.00 34.88 1870 PRO A C 1
ATOM 14667 O O . PRO A 1 1870 ? 86.083 1.511 -36.979 1.00 34.88 1870 PRO A O 1
ATOM 14670 N N . GLY A 1 1871 ? 83.856 1.444 -36.806 1.00 33.47 1871 GLY A N 1
ATOM 14671 C CA . GLY A 1 1871 ? 83.611 -0.017 -36.956 1.00 33.47 1871 GLY A CA 1
ATOM 14672 C C . GLY A 1 1871 ? 83.902 -1.061 -35.836 1.00 33.47 1871 GLY A C 1
ATOM 14673 O O . GLY A 1 1871 ? 85.011 -1.563 -35.739 1.00 33.47 1871 GLY A O 1
ATOM 14674 N N . VAL A 1 1872 ? 82.821 -1.589 -35.219 1.00 33.78 1872 VAL A N 1
ATOM 14675 C CA . VAL A 1 1872 ? 82.565 -3.028 -34.864 1.00 33.78 1872 VAL A CA 1
ATOM 14676 C C . VAL A 1 1872 ? 83.338 -3.752 -33.707 1.00 33.78 1872 VAL A C 1
ATOM 14678 O O . VAL A 1 1872 ? 84.559 -3.785 -33.685 1.00 33.78 1872 VAL A O 1
ATOM 14681 N N . LYS A 1 1873 ? 82.563 -4.529 -32.895 1.00 34.19 1873 LYS A N 1
ATOM 14682 C CA . LYS A 1 1873 ? 82.853 -5.761 -32.067 1.00 34.19 1873 LYS A CA 1
ATOM 14683 C C . LYS A 1 1873 ? 83.122 -5.718 -30.525 1.00 34.19 1873 LYS A C 1
ATOM 14685 O O . LYS A 1 1873 ? 84.166 -5.273 -30.080 1.00 34.19 1873 LYS A O 1
ATOM 14690 N N . ALA A 1 1874 ? 82.258 -6.469 -29.805 1.00 33.78 1874 ALA A N 1
ATOM 14691 C CA . ALA A 1 1874 ? 82.490 -7.427 -28.683 1.00 33.78 1874 ALA A CA 1
ATOM 14692 C C . ALA A 1 1874 ? 82.818 -7.000 -27.211 1.00 33.78 1874 ALA A C 1
ATOM 14694 O O . ALA A 1 1874 ? 83.704 -6.196 -26.957 1.00 33.78 1874 ALA A O 1
ATOM 14695 N N . GLY A 1 1875 ? 82.155 -7.679 -26.245 1.00 35.53 1875 GLY A N 1
ATOM 14696 C CA . GLY A 1 1875 ? 82.329 -7.658 -24.762 1.00 35.53 1875 GLY A CA 1
ATOM 14697 C C . GLY A 1 1875 ? 80.981 -7.965 -24.050 1.00 35.53 1875 GLY A C 1
ATOM 14698 O O . GLY A 1 1875 ? 79.990 -7.369 -24.448 1.00 35.53 1875 GLY A O 1
ATOM 14699 N N . LEU A 1 1876 ? 80.760 -9.015 -23.228 1.00 32.47 1876 LEU A N 1
ATOM 14700 C CA . LEU A 1 1876 ? 81.238 -9.357 -21.856 1.00 32.47 1876 LEU A CA 1
ATOM 14701 C C . LEU A 1 1876 ? 80.745 -8.377 -20.749 1.00 32.47 1876 LEU A C 1
ATOM 14703 O O . LEU A 1 1876 ? 80.890 -7.180 -20.947 1.00 32.47 1876 LEU A O 1
ATOM 14707 N N . LEU A 1 1877 ? 80.240 -8.772 -19.555 1.00 31.06 1877 LEU A N 1
ATOM 14708 C CA . LEU A 1 1877 ? 79.784 -10.078 -18.998 1.00 31.06 1877 LEU A CA 1
ATOM 14709 C C . LEU A 1 1877 ? 79.053 -9.893 -17.620 1.00 31.06 1877 LEU A C 1
ATOM 14711 O O . LEU A 1 1877 ? 79.550 -9.128 -16.802 1.00 31.06 1877 LEU A O 1
ATOM 14715 N N . GLY A 1 1878 ? 77.983 -10.663 -17.317 1.00 32.22 1878 GLY A N 1
ATOM 14716 C CA . GLY A 1 1878 ? 77.331 -10.807 -15.976 1.00 32.22 1878 GLY A CA 1
ATOM 14717 C C . GLY A 1 1878 ? 76.506 -9.599 -15.470 1.00 32.22 1878 GLY A C 1
ATOM 14718 O O . GLY A 1 1878 ? 76.727 -8.488 -15.928 1.00 32.22 1878 GLY A O 1
ATOM 14719 N N . GLY A 1 1879 ? 75.530 -9.685 -14.548 1.00 30.42 1879 GLY A N 1
ATOM 14720 C CA . GLY A 1 1879 ? 74.803 -10.744 -13.797 1.00 30.42 1879 GLY A CA 1
ATOM 14721 C C . GLY A 1 1879 ? 73.778 -10.010 -12.880 1.00 30.42 1879 GLY A C 1
ATOM 14722 O O . GLY A 1 1879 ? 74.009 -8.844 -12.591 1.00 30.42 1879 GLY A O 1
ATOM 14723 N N . VAL A 1 1880 ? 72.617 -10.498 -12.416 1.00 29.48 1880 VAL A N 1
ATOM 14724 C CA . VAL A 1 1880 ? 72.231 -11.790 -11.813 1.00 29.48 1880 VAL A CA 1
ATOM 14725 C C . VAL A 1 1880 ? 70.684 -11.927 -11.877 1.00 29.48 1880 VAL A C 1
ATOM 14727 O O . VAL A 1 1880 ? 69.968 -11.071 -11.375 1.00 29.48 1880 VAL A O 1
ATOM 14730 N N . THR A 1 1881 ? 70.208 -12.979 -12.561 1.00 28.75 1881 THR A N 1
ATOM 14731 C CA . THR A 1 1881 ? 69.123 -13.955 -12.228 1.00 28.75 1881 THR A CA 1
ATOM 14732 C C . THR A 1 1881 ? 68.126 -13.681 -11.076 1.00 28.75 1881 THR A C 1
ATOM 14734 O O . THR A 1 1881 ? 68.541 -13.208 -10.028 1.00 28.75 1881 THR A O 1
ATOM 14737 N N . ALA A 1 1882 ? 66.852 -14.122 -11.101 1.00 30.39 1882 ALA A N 1
ATOM 14738 C CA . ALA A 1 1882 ? 66.059 -14.927 -12.065 1.00 30.39 1882 ALA A CA 1
ATOM 14739 C C . ALA A 1 1882 ? 64.531 -14.811 -11.767 1.00 30.39 1882 ALA A C 1
ATOM 14741 O O . ALA A 1 1882 ? 64.143 -14.076 -10.865 1.00 30.39 1882 ALA A O 1
ATOM 14742 N N . GLY A 1 1883 ? 63.668 -15.561 -12.480 1.00 33.28 1883 GLY A N 1
ATOM 14743 C CA . GLY A 1 1883 ? 62.279 -15.829 -12.042 1.00 33.28 1883 GLY A CA 1
ATOM 14744 C C . GLY A 1 1883 ? 61.438 -16.681 -13.017 1.00 33.28 1883 GLY A C 1
ATOM 14745 O O . GLY A 1 1883 ? 60.858 -17.677 -12.617 1.00 33.28 1883 GLY A O 1
ATOM 14746 N N . SER A 1 1884 ? 61.521 -16.362 -14.310 1.00 29.39 1884 SER A N 1
ATOM 14747 C CA . SER A 1 1884 ? 61.268 -17.196 -15.511 1.00 29.39 1884 SER A CA 1
ATOM 14748 C C . SER A 1 1884 ? 59.860 -17.508 -16.075 1.00 29.39 1884 SER A C 1
ATOM 14750 O O . SER A 1 1884 ? 58.864 -17.558 -15.364 1.00 29.39 1884 SER A O 1
ATOM 14752 N N . GLY A 1 1885 ? 59.850 -17.609 -17.426 1.00 29.94 1885 GLY A N 1
ATOM 14753 C CA . GLY A 1 1885 ? 58.861 -17.996 -18.471 1.00 29.94 1885 GLY A CA 1
ATOM 14754 C C . GLY A 1 1885 ? 57.402 -17.477 -18.460 1.00 29.94 1885 GLY A C 1
ATOM 14755 O O . GLY A 1 1885 ? 56.948 -16.951 -17.473 1.00 29.94 1885 GLY A O 1
ATOM 14756 N N . ASN A 1 1886 ? 56.749 -17.458 -19.627 1.00 30.89 1886 ASN A N 1
ATOM 14757 C CA . ASN A 1 1886 ? 55.529 -18.132 -20.157 1.00 30.89 1886 ASN A CA 1
ATOM 14758 C C . ASN A 1 1886 ? 54.055 -18.092 -19.630 1.00 30.89 1886 ASN A C 1
ATOM 14760 O O . ASN A 1 1886 ? 53.340 -19.059 -19.897 1.00 30.89 1886 ASN A O 1
ATOM 14764 N N . GLY A 1 1887 ? 53.491 -17.001 -19.086 1.00 29.64 1887 GLY A N 1
ATOM 14765 C CA . GLY A 1 1887 ? 52.015 -16.902 -19.029 1.00 29.64 1887 GLY A CA 1
ATOM 14766 C C . GLY A 1 1887 ? 51.422 -15.494 -18.843 1.00 29.64 1887 GLY A C 1
ATOM 14767 O O . GLY A 1 1887 ? 52.040 -14.667 -18.186 1.00 29.64 1887 GLY A O 1
ATOM 14768 N N . LEU A 1 1888 ? 50.251 -15.154 -19.407 1.00 31.09 1888 LEU A N 1
ATOM 14769 C CA . LEU A 1 1888 ? 49.510 -15.837 -20.486 1.00 31.09 1888 LEU A CA 1
ATOM 14770 C C . LEU A 1 1888 ? 49.763 -15.141 -21.846 1.00 31.09 1888 LEU A C 1
ATOM 14772 O O . LEU A 1 1888 ? 49.817 -13.913 -21.902 1.00 31.09 1888 LEU A O 1
ATOM 14776 N N . PRO A 1 1889 ? 49.885 -15.891 -22.953 1.00 23.55 1889 PRO A N 1
ATOM 14777 C CA . PRO A 1 1889 ? 49.709 -15.385 -24.320 1.00 23.55 1889 PRO A CA 1
ATOM 14778 C C . PRO A 1 1889 ? 48.222 -15.592 -24.749 1.00 23.55 1889 PRO A C 1
ATOM 14780 O O . PRO A 1 1889 ? 47.422 -15.987 -23.900 1.00 23.55 1889 PRO A O 1
ATOM 14783 N N . PRO A 1 1890 ? 47.817 -15.528 -26.039 1.00 27.19 1890 PRO A N 1
ATOM 14784 C CA . PRO A 1 1890 ? 48.257 -14.717 -27.188 1.00 27.19 1890 PRO A CA 1
ATOM 14785 C C . PRO A 1 1890 ? 47.037 -14.013 -27.878 1.00 27.19 1890 PRO A C 1
ATOM 14787 O O . PRO A 1 1890 ? 46.004 -13.782 -27.265 1.00 27.19 1890 PRO A O 1
ATOM 14790 N N . TYR A 1 1891 ? 47.146 -13.748 -29.190 1.00 31.39 1891 TYR A N 1
ATOM 14791 C CA . TYR A 1 1891 ? 46.055 -13.628 -30.183 1.00 31.39 1891 TYR A CA 1
ATOM 14792 C C . TYR A 1 1891 ? 45.304 -12.301 -30.376 1.00 31.39 1891 TYR A C 1
ATOM 14794 O O . TYR A 1 1891 ? 44.110 -12.143 -30.147 1.00 31.39 1891 TYR A O 1
ATOM 14802 N N . THR A 1 1892 ? 45.992 -11.432 -31.114 1.00 30.33 1892 THR A N 1
ATOM 14803 C CA . THR A 1 1892 ? 45.470 -10.864 -32.372 1.00 30.33 1892 THR A CA 1
ATOM 14804 C C . THR A 1 1892 ? 44.733 -11.898 -33.260 1.00 30.33 1892 THR A C 1
ATOM 14806 O O . THR A 1 1892 ? 45.174 -13.042 -33.323 1.00 30.33 1892 THR A O 1
ATOM 14809 N N . TYR A 1 1893 ? 43.764 -11.419 -34.065 1.00 26.53 1893 TYR A N 1
ATOM 14810 C CA . TYR A 1 1893 ? 43.189 -11.970 -35.324 1.00 26.53 1893 TYR A CA 1
ATOM 14811 C C . TYR A 1 1893 ? 41.742 -12.525 -35.335 1.00 26.53 1893 TYR A C 1
ATOM 14813 O O . TYR A 1 1893 ? 41.421 -13.507 -34.688 1.00 26.53 1893 TYR A O 1
ATOM 14821 N N . LYS A 1 1894 ? 40.974 -11.982 -36.302 1.00 25.41 1894 LYS A N 1
ATOM 14822 C CA . LYS A 1 1894 ? 39.990 -12.638 -37.204 1.00 25.41 1894 LYS A CA 1
ATOM 14823 C C . LYS A 1 1894 ? 38.741 -13.342 -36.628 1.00 25.41 1894 LYS A C 1
ATOM 14825 O O . LYS A 1 1894 ? 38.755 -14.527 -36.346 1.00 25.41 1894 LYS A O 1
ATOM 14830 N N . ALA A 1 1895 ? 37.624 -12.618 -36.739 1.00 24.81 1895 ALA A N 1
ATOM 14831 C CA . ALA A 1 1895 ? 36.529 -12.884 -37.692 1.00 24.81 1895 ALA A CA 1
ATOM 14832 C C . ALA A 1 1895 ? 35.840 -14.275 -37.764 1.00 24.81 1895 ALA A C 1
ATOM 14834 O O . ALA A 1 1895 ? 36.417 -15.207 -38.316 1.00 24.81 1895 ALA A O 1
ATOM 14835 N N . LEU A 1 1896 ? 34.516 -14.248 -37.498 1.00 34.59 1896 LEU A N 1
ATOM 14836 C CA . LEU A 1 1896 ? 33.438 -15.118 -38.036 1.00 34.59 1896 LEU A CA 1
ATOM 14837 C C . LEU A 1 1896 ? 33.405 -16.598 -37.560 1.00 34.59 1896 LEU A C 1
ATOM 14839 O O . LEU A 1 1896 ? 34.461 -17.140 -37.249 1.00 34.59 1896 LEU A O 1
ATOM 14843 N N . PRO A 1 1897 ? 32.252 -17.317 -37.622 1.00 31.00 1897 PRO A N 1
ATOM 14844 C CA . PRO A 1 1897 ? 30.836 -16.891 -37.705 1.00 31.00 1897 PRO A CA 1
ATOM 14845 C C . PRO A 1 1897 ? 29.868 -17.612 -36.710 1.00 31.00 1897 PRO A C 1
ATOM 14847 O O . PRO A 1 1897 ? 30.244 -18.581 -36.071 1.00 31.00 1897 PRO A O 1
ATOM 14850 N N . GLN A 1 1898 ? 28.591 -17.183 -36.722 1.00 27.62 1898 GLN A N 1
ATOM 14851 C CA . GLN A 1 1898 ? 27.337 -17.951 -36.485 1.00 27.62 1898 GLN A CA 1
ATOM 14852 C C . GLN A 1 1898 ? 27.013 -18.683 -35.154 1.00 27.62 1898 GLN A C 1
ATOM 14854 O O . GLN A 1 1898 ? 27.822 -19.400 -34.587 1.00 27.62 1898 GLN A O 1
ATOM 14859 N N . GLU A 1 1899 ? 25.708 -18.602 -34.825 1.00 27.67 1899 GLU A N 1
ATOM 14860 C CA . GLU A 1 1899 ? 24.872 -19.549 -34.046 1.00 27.67 1899 GLU A CA 1
ATOM 14861 C C . GLU A 1 1899 ? 25.091 -19.651 -32.503 1.00 27.67 1899 GLU A C 1
ATOM 14863 O O . GLU A 1 1899 ? 26.214 -19.707 -32.024 1.00 27.67 1899 GLU A O 1
ATOM 14868 N N . ASP A 1 1900 ? 24.052 -19.661 -31.640 1.00 27.86 1900 ASP A N 1
ATOM 14869 C CA . ASP A 1 1900 ? 22.596 -19.632 -31.905 1.00 27.86 1900 ASP A CA 1
ATOM 14870 C C . ASP A 1 1900 ? 21.699 -19.135 -30.726 1.00 27.86 1900 ASP A C 1
ATOM 14872 O O . ASP A 1 1900 ? 22.075 -19.215 -29.563 1.00 27.86 1900 ASP A O 1
ATOM 14876 N N . LYS A 1 1901 ? 20.463 -18.717 -31.062 1.00 29.16 1901 LYS A N 1
ATOM 14877 C CA . LYS A 1 1901 ? 19.209 -18.650 -30.248 1.00 29.16 1901 LYS A CA 1
ATOM 14878 C C . LYS A 1 1901 ? 19.098 -17.880 -28.892 1.00 29.16 1901 LYS A C 1
ATOM 14880 O O . LYS A 1 1901 ? 19.171 -18.476 -27.827 1.00 29.16 1901 LYS A O 1
ATOM 14885 N N . LYS A 1 1902 ? 18.463 -16.691 -29.005 1.00 28.61 1902 LYS A N 1
ATOM 14886 C CA . LYS A 1 1902 ? 17.131 -16.318 -28.414 1.00 28.61 1902 LYS A CA 1
ATOM 14887 C C . LYS A 1 1902 ? 17.011 -15.957 -26.888 1.00 28.61 1902 LYS A C 1
ATOM 14889 O O . LYS A 1 1902 ? 17.991 -16.101 -26.175 1.00 28.61 1902 LYS A O 1
ATOM 14894 N N . PRO A 1 1903 ? 15.911 -15.293 -26.414 1.00 32.47 1903 PRO A N 1
ATOM 14895 C CA . PRO A 1 1903 ? 16.050 -13.903 -25.923 1.00 32.47 1903 PRO A CA 1
ATOM 14896 C C . PRO A 1 1903 ? 15.371 -13.536 -24.570 1.00 32.47 1903 PRO A C 1
ATOM 14898 O O . PRO A 1 1903 ? 14.525 -14.266 -24.065 1.00 32.47 1903 PRO A O 1
ATOM 14901 N N . GLY A 1 1904 ? 15.651 -12.319 -24.076 1.00 28.81 1904 GLY A N 1
ATOM 14902 C CA . GLY A 1 1904 ? 14.891 -11.561 -23.057 1.00 28.81 1904 GLY A CA 1
ATOM 14903 C C . GLY A 1 1904 ? 15.491 -10.147 -22.922 1.00 28.81 1904 GLY A C 1
ATOM 14904 O O . GLY A 1 1904 ? 16.708 -10.025 -22.850 1.00 28.81 1904 GLY A O 1
ATOM 14905 N N . ASN A 1 1905 ? 14.750 -9.066 -23.191 1.00 28.22 1905 ASN A N 1
ATOM 14906 C CA . ASN A 1 1905 ? 13.873 -8.317 -22.269 1.00 28.22 1905 ASN A CA 1
ATOM 14907 C C . ASN A 1 1905 ? 14.593 -7.781 -21.015 1.00 28.22 1905 ASN A C 1
ATOM 14909 O O . ASN A 1 1905 ? 14.991 -8.555 -20.149 1.00 28.22 1905 ASN A O 1
ATOM 14913 N N . GLY A 1 1906 ? 14.680 -6.452 -20.895 1.00 28.03 1906 GLY A N 1
ATOM 14914 C CA . GLY A 1 1906 ? 15.151 -5.738 -19.705 1.00 28.03 1906 GLY A CA 1
ATOM 14915 C C . GLY A 1 1906 ? 14.361 -4.441 -19.502 1.00 28.03 1906 GLY A C 1
ATOM 14916 O O . GLY A 1 1906 ? 13.885 -3.863 -20.475 1.00 28.03 1906 GLY A O 1
ATOM 14917 N N . ALA A 1 1907 ? 14.198 -4.016 -18.247 1.00 27.28 1907 ALA A N 1
ATOM 14918 C CA . ALA A 1 1907 ? 13.458 -2.813 -17.859 1.00 27.28 1907 ALA A CA 1
ATOM 14919 C C . ALA A 1 1907 ? 14.004 -2.243 -16.527 1.00 27.28 1907 ALA A C 1
ATOM 14921 O O . ALA A 1 1907 ? 14.322 -3.036 -15.635 1.00 27.28 1907 ALA A O 1
ATOM 14922 N N . PRO A 1 1908 ? 14.098 -0.909 -16.358 1.00 30.14 1908 PRO A N 1
ATOM 14923 C CA . PRO A 1 1908 ? 14.336 -0.250 -15.069 1.00 30.14 1908 PRO A CA 1
ATOM 14924 C C . PRO A 1 1908 ? 12.999 0.274 -14.493 1.00 30.14 1908 PRO A C 1
ATOM 14926 O O . PRO A 1 1908 ? 12.356 1.120 -15.103 1.00 30.14 1908 PRO A O 1
ATOM 14929 N N . LEU A 1 1909 ? 12.411 -0.311 -13.443 1.00 29.92 1909 LEU A N 1
ATOM 14930 C CA . LEU A 1 1909 ? 12.767 -0.224 -12.012 1.00 29.92 1909 LEU A CA 1
ATOM 14931 C C . LEU A 1 1909 ? 12.837 1.206 -11.445 1.00 29.92 1909 LEU A C 1
ATOM 14933 O O . LEU A 1 1909 ? 13.707 1.995 -11.801 1.00 29.92 1909 LEU A O 1
ATOM 14937 N N . VAL A 1 1910 ? 11.938 1.484 -10.494 1.00 25.39 1910 VAL A N 1
ATOM 14938 C CA . VAL A 1 1910 ? 11.731 2.772 -9.813 1.00 25.39 1910 VAL A CA 1
ATOM 14939 C C . VAL A 1 1910 ? 11.795 2.573 -8.293 1.00 25.39 1910 VAL A C 1
ATOM 14941 O O . VAL A 1 1910 ? 11.261 1.596 -7.780 1.00 25.39 1910 VAL A O 1
ATOM 14944 N N . GLY A 1 1911 ? 12.375 3.545 -7.577 1.00 27.25 1911 GLY A N 1
ATOM 14945 C CA . GLY A 1 1911 ? 12.034 3.851 -6.180 1.00 27.25 1911 GLY A CA 1
ATOM 14946 C C . GLY A 1 1911 ? 12.743 3.072 -5.059 1.00 27.25 1911 GLY A C 1
ATOM 14947 O O . GLY A 1 1911 ? 12.500 1.891 -4.844 1.00 27.25 1911 GLY A O 1
ATOM 14948 N N . ILE A 1 1912 ? 13.510 3.789 -4.223 1.00 29.17 1912 ILE A N 1
ATOM 14949 C CA . ILE A 1 1912 ? 13.709 3.445 -2.801 1.00 29.17 1912 ILE A CA 1
ATOM 14950 C C . ILE A 1 1912 ? 13.723 4.732 -1.963 1.00 29.17 1912 ILE A C 1
ATOM 14952 O O . ILE A 1 1912 ? 14.675 5.503 -2.018 1.00 29.17 1912 ILE A O 1
ATOM 14956 N N . LEU A 1 1913 ? 12.726 4.900 -1.095 1.00 24.89 1913 LEU A N 1
ATOM 14957 C CA . LEU A 1 1913 ? 12.809 5.727 0.116 1.00 24.89 1913 LEU A CA 1
ATOM 14958 C C . LEU A 1 1913 ? 12.129 4.987 1.284 1.00 24.89 1913 LEU A C 1
ATOM 14960 O O . LEU A 1 1913 ? 11.733 3.833 1.124 1.00 24.89 1913 LEU A O 1
ATOM 14964 N N . LYS A 1 1914 ? 12.069 5.637 2.458 1.00 29.62 1914 LYS A N 1
ATOM 14965 C CA . LYS A 1 1914 ? 11.405 5.212 3.710 1.00 29.62 1914 LYS A CA 1
ATOM 14966 C C . LYS A 1 1914 ? 11.851 3.846 4.277 1.00 29.62 1914 LYS A C 1
ATOM 14968 O O . LYS A 1 1914 ? 11.689 2.789 3.678 1.00 29.62 1914 LYS A O 1
ATOM 14973 N N . ASN A 1 1915 ? 12.412 3.842 5.482 1.00 30.53 1915 ASN A N 1
ATOM 14974 C CA . ASN A 1 1915 ? 11.628 3.466 6.664 1.00 30.53 1915 ASN A CA 1
ATOM 14975 C C . ASN A 1 1915 ? 12.439 3.673 7.950 1.00 30.53 1915 ASN A C 1
ATOM 14977 O O . ASN A 1 1915 ? 13.660 3.536 7.964 1.00 30.53 1915 ASN A O 1
ATOM 14981 N N . GLY A 1 1916 ? 11.727 4.011 9.021 1.00 28.38 1916 GLY A N 1
ATOM 14982 C CA . GLY A 1 1916 ? 12.244 4.171 10.376 1.00 28.38 1916 GLY A CA 1
ATOM 14983 C C . GLY A 1 1916 ? 11.074 4.018 11.341 1.00 28.38 1916 GLY A C 1
ATOM 14984 O O . GLY A 1 1916 ? 10.219 4.895 11.409 1.00 28.38 1916 GLY A O 1
ATOM 14985 N N . SER A 1 1917 ? 10.995 2.865 12.002 1.00 28.88 1917 SER A N 1
ATOM 14986 C CA . SER A 1 1917 ? 9.869 2.479 12.859 1.00 28.88 1917 SER A CA 1
ATOM 14987 C C . SER A 1 1917 ? 10.107 2.873 14.319 1.00 28.88 1917 SER A C 1
ATOM 14989 O O . SER A 1 1917 ? 11.245 2.850 14.783 1.00 28.88 1917 SER A O 1
ATOM 14991 N N . ALA A 1 1918 ? 9.027 3.151 15.054 1.00 26.92 1918 ALA A N 1
ATOM 14992 C CA . ALA A 1 1918 ? 9.018 3.210 16.514 1.00 26.92 1918 ALA A CA 1
ATOM 14993 C C . ALA A 1 1918 ? 8.244 2.001 17.073 1.00 26.92 1918 ALA A C 1
ATOM 14995 O O . ALA A 1 1918 ? 7.165 1.662 16.589 1.00 26.92 1918 ALA A O 1
ATOM 14996 N N . THR A 1 1919 ? 8.826 1.322 18.060 1.00 29.41 1919 THR A N 1
ATOM 14997 C CA . THR A 1 1919 ? 8.394 -0.003 18.537 1.00 29.41 1919 THR A CA 1
ATOM 14998 C C . THR A 1 1919 ? 7.170 0.069 19.468 1.00 29.41 1919 THR A C 1
ATOM 15000 O O . THR A 1 1919 ? 7.133 0.949 20.328 1.00 29.41 1919 THR A O 1
ATOM 15003 N N . PRO A 1 1920 ? 6.192 -0.856 19.380 1.00 26.88 1920 PRO A N 1
ATOM 15004 C CA . PRO A 1 1920 ? 5.079 -0.927 20.331 1.00 26.88 1920 PRO A CA 1
ATOM 15005 C C . PRO A 1 1920 ? 5.474 -1.611 21.653 1.00 26.88 1920 PRO A C 1
ATOM 15007 O O . PRO A 1 1920 ? 6.280 -2.542 21.662 1.00 26.88 1920 PRO A O 1
ATOM 15010 N N . SER A 1 1921 ? 4.842 -1.220 22.767 1.00 29.41 1921 SER A N 1
ATOM 15011 C CA . SER A 1 1921 ? 5.011 -1.878 24.074 1.00 29.41 1921 SER A CA 1
ATOM 15012 C C . SER A 1 1921 ? 3.696 -1.990 24.868 1.00 29.41 1921 SER A C 1
ATOM 15014 O O . SER A 1 1921 ? 3.389 -1.133 25.686 1.00 29.41 1921 SER A O 1
ATOM 15016 N N . GLN A 1 1922 ? 2.973 -3.084 24.596 1.00 28.81 1922 GLN A N 1
ATOM 15017 C CA . GLN A 1 1922 ? 1.992 -3.823 25.423 1.00 28.81 1922 GLN A CA 1
ATOM 15018 C C . GLN A 1 1922 ? 0.846 -3.095 26.184 1.00 28.81 1922 GLN A C 1
ATOM 15020 O O . GLN A 1 1922 ? 1.082 -2.172 26.959 1.00 28.81 1922 GLN A O 1
ATOM 15025 N N . PRO A 1 1923 ? -0.408 -3.597 26.090 1.00 27.81 1923 PRO A N 1
ATOM 15026 C CA . PRO A 1 1923 ? -1.509 -3.190 26.967 1.00 27.81 1923 PRO A CA 1
ATOM 15027 C C . PRO A 1 1923 ? -1.475 -3.917 28.329 1.00 27.81 1923 PRO A C 1
ATOM 15029 O O . PRO A 1 1923 ? -1.154 -5.103 28.401 1.00 27.81 1923 PRO A O 1
ATOM 15032 N N . GLY A 1 1924 ? -1.883 -3.226 29.402 1.00 28.72 1924 GLY A N 1
ATOM 15033 C CA . GLY A 1 1924 ? -2.029 -3.774 30.759 1.00 28.72 1924 GLY A CA 1
ATOM 15034 C C . GLY A 1 1924 ? -3.415 -3.486 31.351 1.00 28.72 1924 GLY A C 1
ATOM 15035 O O . GLY A 1 1924 ? -3.882 -2.352 31.318 1.00 28.72 1924 GLY A O 1
ATOM 15036 N N . THR A 1 1925 ? -4.087 -4.525 31.854 1.00 26.70 1925 THR A N 1
ATOM 15037 C CA . THR A 1 1925 ? -5.512 -4.554 32.254 1.00 26.70 1925 THR A CA 1
ATOM 15038 C C . THR A 1 1925 ? -5.926 -3.628 33.418 1.00 26.70 1925 THR A C 1
ATOM 15040 O O . THR A 1 1925 ? -5.092 -3.285 34.255 1.00 26.70 1925 THR A O 1
ATOM 15043 N N . PRO A 1 1926 ? -7.224 -3.257 33.521 1.00 32.34 1926 PRO A N 1
ATOM 15044 C CA . PRO A 1 1926 ? -7.724 -2.240 34.457 1.00 32.34 1926 PRO A CA 1
ATOM 15045 C C . PRO A 1 1926 ? -8.128 -2.777 35.844 1.00 32.34 1926 PRO A C 1
ATOM 15047 O O . PRO A 1 1926 ? -8.394 -3.967 35.993 1.00 32.34 1926 PRO A O 1
ATOM 15050 N N . THR A 1 1927 ? -8.248 -1.853 36.814 1.00 25.44 1927 THR A N 1
ATOM 15051 C CA . THR A 1 1927 ? -9.018 -1.822 38.098 1.00 25.44 1927 THR A CA 1
ATOM 15052 C C . THR A 1 1927 ? -8.187 -1.107 39.184 1.00 25.44 1927 THR A C 1
ATOM 15054 O O . THR A 1 1927 ? -6.967 -1.199 39.166 1.00 25.44 1927 THR A O 1
ATOM 15057 N N . ALA A 1 1928 ? -8.733 -0.389 40.175 1.00 25.44 1928 ALA A N 1
ATOM 15058 C CA . ALA A 1 1928 ? -10.047 0.250 40.371 1.00 25.44 1928 ALA A CA 1
ATOM 15059 C C . ALA A 1 1928 ? -9.953 1.232 41.575 1.00 25.44 1928 ALA A C 1
ATOM 15061 O O . ALA A 1 1928 ? -8.969 1.179 42.308 1.00 25.44 1928 ALA A O 1
ATOM 15062 N N . LEU A 1 1929 ? -11.016 2.022 41.834 1.00 25.92 1929 LEU A N 1
ATOM 15063 C CA . LEU A 1 1929 ? -11.208 2.926 43.000 1.00 25.92 1929 LEU A CA 1
ATOM 15064 C C . LEU A 1 1929 ? -10.292 4.187 43.028 1.00 25.92 1929 LEU A C 1
ATOM 15066 O O . LEU A 1 1929 ? -9.147 4.126 42.612 1.00 25.92 1929 LEU A O 1
ATOM 15070 N N . SER A 1 1930 ? -10.694 5.366 43.540 1.00 26.34 1930 SER A N 1
ATOM 15071 C CA . SER A 1 1930 ? -12.010 5.870 43.999 1.00 26.34 1930 SER A CA 1
ATOM 15072 C C . SER A 1 1930 ? -11.958 7.388 44.329 1.00 26.34 1930 SER A C 1
ATOM 15074 O O . SER A 1 1930 ? -10.925 7.862 44.784 1.00 26.34 1930 SER A O 1
ATOM 15076 N N . LYS A 1 1931 ? -13.135 8.052 44.313 1.00 27.92 1931 LYS A N 1
ATOM 15077 C CA . LYS A 1 1931 ? -13.556 9.286 45.047 1.00 27.92 1931 LYS A CA 1
ATOM 15078 C C . LYS A 1 1931 ? -13.273 10.715 44.505 1.00 27.92 1931 LYS A C 1
ATOM 15080 O O . LYS A 1 1931 ? -12.203 11.262 44.730 1.00 27.92 1931 LYS A O 1
ATOM 15085 N N . ASN A 1 1932 ? -14.386 11.337 44.077 1.00 28.36 1932 ASN A N 1
ATOM 15086 C CA . ASN A 1 1932 ? -14.971 12.629 44.526 1.00 28.36 1932 ASN A CA 1
ATOM 15087 C C . ASN A 1 1932 ? -14.374 13.993 44.097 1.00 28.36 1932 ASN A C 1
ATOM 15089 O O . ASN A 1 1932 ? -13.162 14.173 44.062 1.00 28.36 1932 ASN A O 1
ATOM 15093 N N . GLY A 1 1933 ? -15.274 14.984 43.921 1.00 32.22 1933 GLY A N 1
ATOM 15094 C CA . GLY A 1 1933 ? -14.971 16.404 43.657 1.00 32.22 1933 GLY A CA 1
ATOM 15095 C C . GLY A 1 1933 ? -15.420 16.881 42.265 1.00 32.22 1933 GLY A C 1
ATOM 15096 O O . GLY A 1 1933 ? -14.572 17.195 41.442 1.00 32.22 1933 GLY A O 1
ATOM 15097 N N . ASP A 1 1934 ? -16.688 16.760 41.856 1.00 28.86 1934 ASP A N 1
ATOM 15098 C CA . ASP A 1 1934 ? -17.847 17.587 42.270 1.00 28.86 1934 ASP A CA 1
ATOM 15099 C C . ASP A 1 1934 ? -17.660 19.110 42.099 1.00 28.86 1934 ASP A C 1
ATOM 15101 O O . ASP A 1 1934 ? -16.964 19.726 42.906 1.00 28.86 1934 ASP A O 1
ATOM 15105 N N . ILE A 1 1935 ? -18.362 19.712 41.118 1.00 30.81 1935 ILE A N 1
ATOM 15106 C CA . ILE A 1 1935 ? -19.333 20.837 41.254 1.00 30.81 1935 ILE A CA 1
ATOM 15107 C C . ILE A 1 1935 ? -19.781 21.361 39.858 1.00 30.81 1935 ILE A C 1
ATOM 15109 O O . ILE A 1 1935 ? -19.022 21.316 38.895 1.00 30.81 1935 ILE A O 1
ATOM 15113 N N . ALA A 1 1936 ? -21.043 21.810 39.754 1.00 27.52 1936 ALA A N 1
ATOM 15114 C CA . ALA A 1 1936 ? -21.700 22.386 38.559 1.00 27.52 1936 ALA A CA 1
ATOM 15115 C C . ALA A 1 1936 ? -21.121 23.780 38.161 1.00 27.52 1936 ALA A C 1
ATOM 15117 O O . ALA A 1 1936 ? -20.253 24.287 38.861 1.00 27.52 1936 ALA A O 1
ATOM 15118 N N . SER A 1 1937 ? -21.494 24.478 37.075 1.00 28.06 1937 SER A N 1
ATOM 15119 C CA . SER A 1 1937 ? -22.830 24.822 36.521 1.00 28.06 1937 SER A CA 1
ATOM 15120 C C . SER A 1 1937 ? -22.655 25.505 35.138 1.00 28.06 1937 SER A C 1
ATOM 15122 O O . SER A 1 1937 ? -21.653 26.190 34.969 1.00 28.06 1937 SER A O 1
ATOM 15124 N N . ARG A 1 1938 ? -23.465 25.248 34.091 1.00 27.52 1938 ARG A N 1
ATOM 15125 C CA . ARG A 1 1938 ? -24.835 25.759 33.764 1.00 27.52 1938 ARG A CA 1
ATOM 15126 C C . ARG A 1 1938 ? -24.874 27.252 33.333 1.00 27.52 1938 ARG A C 1
ATOM 15128 O O . ARG A 1 1938 ? -24.031 28.011 33.792 1.00 27.52 1938 ARG A O 1
ATOM 15135 N N . ILE A 1 1939 ? -25.909 27.617 32.548 1.00 31.72 1939 ILE A N 1
ATOM 15136 C CA . ILE A 1 1939 ? -26.251 28.891 31.858 1.00 31.72 1939 ILE A CA 1
ATOM 15137 C C . ILE A 1 1939 ? -25.776 28.818 30.389 1.00 31.72 1939 ILE A C 1
ATOM 15139 O O . ILE A 1 1939 ? -24.579 28.647 30.177 1.00 31.72 1939 ILE A O 1
ATOM 15143 N N . GLU A 1 1940 ? -26.609 28.691 29.338 1.00 28.84 1940 GLU A N 1
ATOM 15144 C CA . GLU A 1 1940 ? -27.947 29.250 28.963 1.00 28.84 1940 GLU A CA 1
ATOM 15145 C C . GLU A 1 1940 ? -27.885 30.721 28.477 1.00 28.84 1940 GLU A C 1
ATOM 15147 O O . GLU A 1 1940 ? -26.925 31.407 28.804 1.00 28.84 1940 GLU A O 1
ATOM 15152 N N . GLU A 1 1941 ? -28.885 31.154 27.684 1.00 29.02 1941 GLU A N 1
ATOM 15153 C CA . GLU A 1 1941 ? -29.085 32.523 27.126 1.00 29.02 1941 GLU A CA 1
ATOM 15154 C C . GLU A 1 1941 ? -28.083 32.974 26.012 1.00 29.02 1941 GLU A C 1
ATOM 15156 O O . GLU A 1 1941 ? -26.886 32.707 26.091 1.00 29.02 1941 GLU A O 1
ATOM 15161 N N . GLU A 1 1942 ? -28.464 33.658 24.915 1.00 28.23 1942 GLU A N 1
ATOM 15162 C CA . GLU A 1 1942 ? -29.778 33.831 24.247 1.00 28.23 1942 GLU A CA 1
ATOM 15163 C C . GLU A 1 1942 ? -29.602 34.310 22.769 1.00 28.23 1942 GLU A C 1
ATOM 15165 O O . GLU A 1 1942 ? -28.472 34.421 22.283 1.00 28.23 1942 GLU A O 1
ATOM 15170 N N . GLU A 1 1943 ? -30.701 34.532 22.035 1.00 33.28 1943 GLU A N 1
ATOM 15171 C CA . GLU A 1 1943 ? -30.747 35.064 20.650 1.00 33.28 1943 GLU A CA 1
ATOM 15172 C C . GLU A 1 1943 ? -30.872 36.606 20.631 1.00 33.28 1943 GLU A C 1
ATOM 15174 O O . GLU A 1 1943 ? -31.353 37.160 21.611 1.00 33.28 1943 GLU A O 1
ATOM 15179 N N . GLU A 1 1944 ? -30.541 37.291 19.518 1.00 32.19 1944 GLU A N 1
ATOM 15180 C CA . GLU A 1 1944 ? -31.233 38.540 19.104 1.00 32.19 1944 GLU A CA 1
ATOM 15181 C C . GLU A 1 1944 ? -30.912 38.990 17.650 1.00 32.19 1944 GLU A C 1
ATOM 15183 O O . GLU A 1 1944 ? -29.783 38.851 17.167 1.00 32.19 1944 GLU A O 1
ATOM 15188 N N . GLU A 1 1945 ? -31.928 39.534 16.962 1.00 32.19 1945 GLU A N 1
ATOM 15189 C CA . GLU A 1 1945 ? -31.839 40.392 15.753 1.00 32.19 1945 GLU A CA 1
ATOM 15190 C C . GLU A 1 1945 ? -31.681 41.880 16.229 1.00 32.19 1945 GLU A C 1
ATOM 15192 O O . GLU A 1 1945 ? -31.350 42.084 17.391 1.00 32.19 1945 GLU A O 1
ATOM 15197 N N . GLU A 1 1946 ? -31.764 43.015 15.514 1.00 31.56 1946 GLU A N 1
ATOM 15198 C CA . GLU A 1 1946 ? -32.413 43.497 14.276 1.00 31.56 1946 GLU A CA 1
ATOM 15199 C C . GLU A 1 1946 ? -31.653 44.752 13.717 1.00 31.56 1946 GLU A C 1
ATOM 15201 O O . GLU A 1 1946 ? -30.726 45.238 14.361 1.00 31.56 1946 GLU A O 1
ATOM 15206 N N . ASP A 1 1947 ? -32.053 45.256 12.530 1.00 32.31 1947 ASP A N 1
ATOM 15207 C CA . ASP A 1 1947 ? -32.252 46.662 12.042 1.00 32.31 1947 ASP A CA 1
ATOM 15208 C C . ASP A 1 1947 ? -31.450 47.899 12.580 1.00 32.31 1947 ASP A C 1
ATOM 15210 O O . ASP A 1 1947 ? -30.774 47.882 13.599 1.00 32.31 1947 ASP A O 1
ATOM 15214 N N . GLU A 1 1948 ? -31.426 49.094 11.955 1.00 33.84 1948 GLU A N 1
ATOM 15215 C CA . GLU A 1 1948 ? -32.163 49.703 10.813 1.00 33.84 1948 GLU A CA 1
ATOM 15216 C C . GLU A 1 1948 ? -31.154 50.094 9.667 1.00 33.84 1948 GLU A C 1
ATOM 15218 O O . GLU A 1 1948 ? -30.175 49.379 9.476 1.00 33.84 1948 GLU A O 1
ATOM 15223 N N . ALA A 1 1949 ? -31.216 51.128 8.800 1.00 34.56 1949 ALA A N 1
ATOM 15224 C CA . ALA A 1 1949 ? -32.013 52.360 8.659 1.00 34.56 1949 ALA A CA 1
ATOM 15225 C C . ALA A 1 1949 ? -32.232 52.748 7.164 1.00 34.56 1949 ALA A C 1
ATOM 15227 O O . ALA A 1 1949 ? -31.445 52.324 6.310 1.00 34.56 1949 ALA A O 1
ATOM 15228 N N . PRO A 1 1950 ? -33.253 53.559 6.789 1.00 36.06 1950 PRO A N 1
ATOM 15229 C CA . PRO A 1 1950 ? -33.832 53.489 5.443 1.00 36.06 1950 PRO A CA 1
ATOM 15230 C C . PRO A 1 1950 ? -33.734 54.776 4.598 1.00 36.06 1950 PRO A C 1
ATOM 15232 O O . PRO A 1 1950 ? -33.723 55.900 5.102 1.00 36.06 1950 PRO A O 1
ATOM 15235 N N . ALA A 1 1951 ? -33.812 54.626 3.268 1.00 34.78 1951 ALA A N 1
ATOM 15236 C CA . ALA A 1 1951 ? -34.134 55.725 2.350 1.00 34.78 1951 ALA A CA 1
ATOM 15237 C C . ALA A 1 1951 ? -34.872 55.240 1.087 1.00 34.78 1951 ALA A C 1
ATOM 15239 O O . ALA A 1 1951 ? -34.343 54.483 0.279 1.00 34.78 1951 ALA A O 1
ATOM 15240 N N . GLN A 1 1952 ? -36.102 55.718 0.886 1.00 27.56 1952 GLN A N 1
ATOM 15241 C CA . GLN A 1 1952 ? -36.926 55.413 -0.290 1.00 27.56 1952 GLN A CA 1
ATOM 15242 C C . GLN A 1 1952 ? -36.673 56.410 -1.432 1.00 27.56 1952 GLN A C 1
ATOM 15244 O O . GLN A 1 1952 ? -36.749 57.619 -1.190 1.00 27.56 1952 GLN A O 1
ATOM 15249 N N . LYS A 1 1953 ? -36.533 55.923 -2.678 1.00 33.38 1953 LYS A N 1
ATOM 15250 C CA . LYS A 1 1953 ? -37.230 56.450 -3.878 1.00 33.38 1953 LYS A CA 1
ATOM 15251 C C . LYS A 1 1953 ? -36.906 55.660 -5.155 1.00 33.38 1953 LYS A C 1
ATOM 15253 O O . LYS A 1 1953 ? -35.751 55.463 -5.499 1.00 33.38 1953 LYS A O 1
ATOM 15258 N N . ALA A 1 1954 ? -37.981 55.236 -5.825 1.00 30.44 1954 ALA A N 1
ATOM 15259 C CA . ALA A 1 1954 ? -38.390 55.635 -7.178 1.00 30.44 1954 ALA A CA 1
ATOM 15260 C C . ALA A 1 1954 ? -37.321 56.160 -8.161 1.00 30.44 1954 ALA A C 1
ATOM 15262 O O . ALA A 1 1954 ? -36.516 57.005 -7.792 1.00 30.44 1954 ALA A O 1
ATOM 15263 N N . ALA A 1 1955 ? -37.384 55.945 -9.474 1.00 27.11 1955 ALA A N 1
ATOM 15264 C CA . ALA A 1 1955 ? -38.170 55.137 -10.421 1.00 27.11 1955 ALA A CA 1
ATOM 15265 C C . ALA A 1 1955 ? -37.899 55.779 -11.809 1.00 27.11 1955 ALA A C 1
ATOM 15267 O O . ALA A 1 1955 ? -37.514 56.945 -11.872 1.00 27.11 1955 ALA A O 1
ATOM 15268 N N . GLU A 1 1956 ? -38.215 55.067 -12.895 1.00 26.34 1956 GLU A N 1
ATOM 15269 C CA . GLU A 1 1956 ? -38.179 55.532 -14.298 1.00 26.34 1956 GLU A CA 1
ATOM 15270 C C . GLU A 1 1956 ? -36.810 55.783 -14.975 1.00 26.34 1956 GLU A C 1
ATOM 15272 O O . GLU A 1 1956 ? -35.853 56.263 -14.379 1.00 26.34 1956 GLU A O 1
ATOM 15277 N N . LYS A 1 1957 ? -36.847 55.576 -16.304 1.00 30.67 1957 LYS A N 1
ATOM 15278 C CA . LYS A 1 1957 ? -35.887 55.924 -17.376 1.00 30.67 1957 LYS A CA 1
ATOM 15279 C C . LYS A 1 1957 ? -34.629 55.047 -17.464 1.00 30.67 1957 LYS A C 1
ATOM 15281 O O . LYS A 1 1957 ? -33.862 54.981 -16.519 1.00 30.67 1957 LYS A O 1
ATOM 15286 N N . SER A 1 1958 ? -34.388 54.256 -18.521 1.00 25.58 1958 SER A N 1
ATOM 15287 C CA . SER A 1 1958 ? -34.654 54.324 -19.985 1.00 25.58 1958 SER A CA 1
ATOM 15288 C C . SER A 1 1958 ? -33.630 55.137 -20.781 1.00 25.58 1958 SER A C 1
ATOM 15290 O O . SER A 1 1958 ? -33.495 56.337 -20.552 1.00 25.58 1958 SER A O 1
ATOM 15292 N N . GLY A 1 1959 ? -33.030 54.494 -21.785 1.00 27.95 1959 GLY A N 1
ATOM 15293 C CA . GLY A 1 1959 ? -31.918 55.012 -22.586 1.00 27.95 1959 GLY A CA 1
ATOM 15294 C C . GLY A 1 1959 ? -30.671 54.139 -22.368 1.00 27.95 1959 GLY A C 1
ATOM 15295 O O . GLY A 1 1959 ? -30.356 53.842 -21.221 1.00 27.95 1959 GLY A O 1
ATOM 15296 N N . GLU A 1 1960 ? -29.964 53.653 -23.389 1.00 34.06 1960 GLU A N 1
ATOM 15297 C CA . GLU A 1 1960 ? -30.166 53.804 -24.841 1.00 34.06 1960 GLU A CA 1
ATOM 15298 C C . GLU A 1 1960 ? -29.931 52.467 -25.567 1.00 34.06 1960 GLU A C 1
ATOM 15300 O O . GLU A 1 1960 ? -29.220 51.594 -25.072 1.00 34.06 1960 GLU A O 1
ATOM 15305 N N . ASN A 1 1961 ? -30.554 52.306 -26.738 1.00 26.92 1961 ASN A N 1
ATOM 15306 C CA . ASN A 1 1961 ? -30.249 51.211 -27.660 1.00 26.92 1961 ASN A CA 1
ATOM 15307 C C . ASN A 1 1961 ? -29.030 51.598 -28.509 1.00 26.92 1961 ASN A C 1
ATOM 15309 O O . ASN A 1 1961 ? -28.969 52.735 -28.973 1.00 26.92 1961 ASN A O 1
ATOM 15313 N N . GLU A 1 1962 ? -28.194 50.629 -28.878 1.00 35.06 1962 GLU A N 1
ATOM 15314 C CA . GLU A 1 1962 ? -27.638 50.602 -30.237 1.00 35.06 1962 GLU A CA 1
ATOM 15315 C C . GLU A 1 1962 ? -28.128 49.332 -30.945 1.00 35.06 1962 GLU A C 1
ATOM 15317 O O . GLU A 1 1962 ? -28.187 48.250 -30.357 1.00 35.06 1962 GLU A O 1
ATOM 15322 N N . GLU A 1 1963 ? -28.574 49.490 -32.192 1.00 30.27 1963 GLU A N 1
ATOM 15323 C CA . GLU A 1 1963 ? -29.239 48.444 -32.974 1.00 30.27 1963 GLU A CA 1
ATOM 15324 C C . GLU A 1 1963 ? -28.249 47.570 -33.768 1.00 30.27 1963 GLU A C 1
ATOM 15326 O O . GLU A 1 1963 ? -27.189 48.041 -34.188 1.00 30.27 1963 GLU A O 1
ATOM 15331 N N . PRO A 1 1964 ? -28.607 46.306 -34.065 1.00 38.12 1964 PRO A N 1
ATOM 15332 C CA . PRO A 1 1964 ? -27.837 45.464 -34.968 1.00 38.12 1964 PRO A CA 1
ATOM 15333 C C . PRO A 1 1964 ? -28.141 45.782 -36.447 1.00 38.12 1964 PRO A C 1
ATOM 15335 O O . PRO A 1 1964 ? -29.308 45.896 -36.830 1.00 38.12 1964 PRO A O 1
ATOM 15338 N N . PRO A 1 1965 ? -27.137 45.783 -37.341 1.00 40.69 1965 PRO A N 1
ATOM 15339 C CA . PRO A 1 1965 ? -27.371 45.664 -38.772 1.00 40.69 1965 PRO A CA 1
ATOM 15340 C C . PRO A 1 1965 ? -27.560 44.184 -39.139 1.00 40.69 1965 PRO A C 1
ATOM 15342 O O . PRO A 1 1965 ? -26.603 43.466 -39.430 1.00 40.69 1965 PRO A O 1
ATOM 15345 N N . ALA A 1 1966 ? -28.806 43.712 -39.147 1.00 30.22 1966 ALA A N 1
ATOM 15346 C CA . ALA A 1 1966 ? -29.130 42.427 -39.763 1.00 30.22 1966 ALA A CA 1
ATOM 15347 C C . ALA A 1 1966 ? -28.833 42.464 -41.274 1.00 30.22 1966 ALA A C 1
ATOM 15349 O O . ALA A 1 1966 ? -29.149 43.457 -41.934 1.00 30.22 1966 ALA A O 1
ATOM 15350 N N . LYS A 1 1967 ? -28.321 41.363 -41.844 1.00 35.09 1967 LYS A N 1
ATOM 15351 C CA . LYS A 1 1967 ? -28.411 41.126 -43.291 1.00 35.09 1967 LYS A CA 1
ATOM 15352 C C . LYS A 1 1967 ? -28.680 39.674 -43.686 1.00 35.09 1967 LYS A C 1
ATOM 15354 O O . LYS A 1 1967 ? -27.809 38.819 -43.631 1.00 35.09 1967 LYS A O 1
ATOM 15359 N N . ASP A 1 1968 ? -29.894 39.528 -44.208 1.00 33.28 1968 ASP A N 1
ATOM 15360 C CA . ASP A 1 1968 ? -30.234 38.863 -45.463 1.00 33.28 1968 ASP A CA 1
ATOM 15361 C C . ASP A 1 1968 ? -30.228 37.324 -45.595 1.00 33.28 1968 ASP A C 1
ATOM 15363 O O . ASP A 1 1968 ? -29.228 36.621 -45.490 1.00 33.28 1968 ASP A O 1
ATOM 15367 N N . THR A 1 1969 ? -31.389 36.882 -46.095 1.00 33.28 1969 THR A N 1
ATOM 15368 C CA . THR A 1 1969 ? -31.634 35.768 -47.034 1.00 33.28 1969 THR A CA 1
ATOM 15369 C C . THR A 1 1969 ? -31.805 34.325 -46.530 1.00 33.28 1969 THR A C 1
ATOM 15371 O O . THR A 1 1969 ? -30.917 33.492 -46.626 1.00 33.28 1969 THR A O 1
ATOM 15374 N N . THR A 1 1970 ? -33.069 34.037 -46.170 1.00 32.06 1970 THR A N 1
ATOM 15375 C CA . THR A 1 1970 ? -33.971 33.043 -46.823 1.00 32.06 1970 THR A CA 1
ATOM 15376 C C . THR A 1 1970 ? -33.491 31.589 -46.998 1.00 32.06 1970 THR A C 1
ATOM 15378 O O . THR A 1 1970 ? -32.532 31.354 -47.718 1.00 32.06 1970 THR A O 1
ATOM 15381 N N . ALA A 1 1971 ? -34.133 30.568 -46.409 1.00 28.92 1971 ALA A N 1
ATOM 15382 C CA . ALA A 1 1971 ? -35.534 30.095 -46.569 1.00 28.92 1971 ALA A CA 1
ATOM 15383 C C . ALA A 1 1971 ? -35.753 29.147 -47.779 1.00 28.92 1971 ALA A C 1
ATOM 15385 O O . ALA A 1 1971 ? -34.860 28.977 -48.600 1.00 28.92 1971 ALA A O 1
ATOM 15386 N N . SER A 1 1972 ? -36.949 28.539 -47.863 1.00 30.34 1972 SER A N 1
ATOM 15387 C CA . SER A 1 1972 ? -37.310 27.303 -48.603 1.00 30.34 1972 SER A CA 1
ATOM 15388 C C . SER A 1 1972 ? -36.640 26.039 -48.011 1.00 30.34 1972 SER A C 1
ATOM 15390 O O . SER A 1 1972 ? -35.424 26.011 -47.882 1.00 30.34 1972 SER A O 1
ATOM 15392 N N . GLU A 1 1973 ? -37.323 25.047 -47.415 1.00 28.06 1973 GLU A N 1
ATOM 15393 C CA . GLU A 1 1973 ? -38.510 24.222 -47.778 1.00 28.06 1973 GLU A CA 1
ATOM 15394 C C . GLU A 1 1973 ? -38.101 22.842 -48.356 1.00 28.06 1973 GLU A C 1
ATOM 15396 O O . GLU A 1 1973 ? -36.937 22.596 -48.641 1.00 28.06 1973 GLU A O 1
ATOM 15401 N N . ILE A 1 1974 ? -39.103 21.977 -48.587 1.00 29.81 1974 ILE A N 1
ATOM 15402 C CA . ILE A 1 1974 ? -39.081 20.789 -49.470 1.00 29.81 1974 ILE A CA 1
ATOM 15403 C C . ILE A 1 1974 ? -38.637 19.437 -48.840 1.00 29.81 1974 ILE A C 1
ATOM 15405 O O . ILE A 1 1974 ? -37.515 18.976 -49.005 1.00 29.81 1974 ILE A O 1
ATOM 15409 N N . LYS A 1 1975 ? -39.666 18.737 -48.323 1.00 31.30 1975 LYS A N 1
ATOM 15410 C CA . LYS A 1 1975 ? -39.982 17.288 -48.472 1.00 31.30 1975 LYS A CA 1
ATOM 15411 C C . LYS A 1 1975 ? -39.360 16.206 -47.573 1.00 31.30 1975 LYS A C 1
ATOM 15413 O O . LYS A 1 1975 ? -38.222 15.788 -47.724 1.00 31.30 1975 LYS A O 1
ATOM 15418 N N . GLU A 1 1976 ? -40.259 15.595 -46.799 1.00 27.81 1976 GLU A N 1
ATOM 15419 C CA . GLU A 1 1976 ? -40.829 14.258 -47.080 1.00 27.81 1976 GLU A CA 1
ATOM 15420 C C . GLU A 1 1976 ? -39.926 13.173 -47.711 1.00 27.81 1976 GLU A C 1
ATOM 15422 O O . GLU A 1 1976 ? -39.772 13.077 -48.928 1.00 27.81 1976 GLU A O 1
ATOM 15427 N N . SER A 1 1977 ? -39.498 12.221 -46.883 1.00 30.59 1977 SER A N 1
ATOM 15428 C CA . SER A 1 1977 ? -39.698 10.765 -47.067 1.00 30.59 1977 SER A CA 1
ATOM 15429 C C . SER A 1 1977 ? -39.359 10.105 -45.716 1.00 30.59 1977 SER A C 1
ATOM 15431 O O . SER A 1 1977 ? -38.367 10.466 -45.100 1.00 30.59 1977 SER A O 1
ATOM 15433 N N . GLN A 1 1978 ? -40.142 9.214 -45.097 1.00 26.55 1978 GLN A N 1
ATOM 15434 C CA . GLN A 1 1978 ? -41.087 8.217 -45.619 1.00 26.55 1978 GLN A CA 1
ATOM 15435 C C . GLN A 1 1978 ? -40.477 7.317 -46.698 1.00 26.55 1978 GLN A C 1
ATOM 15437 O O . GLN A 1 1978 ? -40.885 7.325 -47.854 1.00 26.55 1978 GLN A O 1
ATOM 15442 N N . ALA A 1 1979 ? -39.512 6.505 -46.264 1.00 30.80 1979 ALA A N 1
ATOM 15443 C CA . ALA A 1 1979 ? -39.085 5.285 -46.935 1.00 30.80 1979 ALA A CA 1
ATOM 15444 C C . ALA A 1 1979 ? -39.189 4.112 -45.941 1.00 30.80 1979 ALA A C 1
ATOM 15446 O O . ALA A 1 1979 ? -38.272 3.847 -45.166 1.00 30.80 1979 ALA A O 1
ATOM 15447 N N . GLN A 1 1980 ? -40.347 3.446 -45.927 1.00 27.00 1980 GLN A N 1
ATOM 15448 C CA . GLN A 1 1980 ? -40.493 2.102 -45.350 1.00 27.00 1980 GLN A CA 1
ATOM 15449 C C . GLN A 1 1980 ? -39.970 1.046 -46.364 1.00 27.00 1980 GLN A C 1
ATOM 15451 O O . GLN A 1 1980 ? -39.656 1.411 -47.499 1.00 27.00 1980 GLN A O 1
ATOM 15456 N N . PRO A 1 1981 ? -39.756 -0.223 -45.962 1.00 38.62 1981 PRO A N 1
ATOM 15457 C CA . PRO A 1 1981 ? -38.690 -1.063 -46.523 1.00 38.62 1981 PRO A CA 1
ATOM 15458 C C . PRO A 1 1981 ? -39.023 -1.719 -47.869 1.00 38.62 1981 PRO A C 1
ATOM 15460 O O . PRO A 1 1981 ? -40.193 -1.864 -48.231 1.00 38.62 1981 PRO A O 1
ATOM 15463 N N . PRO A 1 1982 ? -37.986 -2.243 -48.543 1.00 28.31 1982 PRO A N 1
ATOM 15464 C CA . PRO A 1 1982 ? -38.020 -3.671 -48.877 1.00 28.31 1982 PRO A CA 1
ATOM 15465 C C . PRO A 1 1982 ? -36.671 -4.404 -48.686 1.00 28.31 1982 PRO A C 1
ATOM 15467 O O . PRO A 1 1982 ? -35.652 -3.786 -48.406 1.00 28.31 1982 PRO A O 1
ATOM 15470 N N . GLU A 1 1983 ? -36.727 -5.729 -48.892 1.00 30.86 1983 GLU A N 1
ATOM 15471 C CA . GLU A 1 1983 ? -35.651 -6.657 -49.318 1.00 30.86 1983 GLU A CA 1
ATOM 15472 C C . GLU A 1 1983 ? -34.393 -6.807 -48.423 1.00 30.86 1983 GLU A C 1
ATOM 15474 O O . GLU A 1 1983 ? -33.760 -5.855 -47.997 1.00 30.86 1983 GLU A O 1
ATOM 15479 N N . GLN A 1 1984 ? -33.975 -7.998 -47.973 1.00 25.69 1984 GLN A N 1
ATOM 15480 C CA . GLN A 1 1984 ? -33.873 -9.346 -48.571 1.00 25.69 1984 GLN A CA 1
ATOM 15481 C C . GLN A 1 1984 ? -32.773 -9.538 -49.642 1.00 25.69 1984 GLN A C 1
ATOM 15483 O O . GLN A 1 1984 ? -32.919 -9.157 -50.792 1.00 25.69 1984 GLN A O 1
ATOM 15488 N N . LEU A 1 1985 ? -31.778 -10.355 -49.264 1.00 26.22 1985 LEU A N 1
ATOM 15489 C CA . LEU A 1 1985 ? -31.271 -11.494 -50.053 1.00 26.22 1985 LEU A CA 1
ATOM 15490 C C . LEU A 1 1985 ? -30.435 -11.249 -51.340 1.00 26.22 1985 LEU A C 1
ATOM 15492 O O . LEU A 1 1985 ? -30.881 -11.537 -52.446 1.00 26.22 1985 LEU A O 1
ATOM 15496 N N . ALA A 1 1986 ? -29.133 -11.000 -51.162 1.00 31.11 1986 ALA A N 1
ATOM 15497 C CA . ALA A 1 1986 ? -28.048 -11.586 -51.977 1.00 31.11 1986 ALA A CA 1
ATOM 15498 C C . ALA A 1 1986 ? -26.810 -11.752 -51.059 1.00 31.11 1986 ALA A C 1
ATOM 15500 O O . ALA A 1 1986 ? -26.573 -10.870 -50.241 1.00 31.11 1986 ALA A O 1
ATOM 15501 N N . LYS A 1 1987 ? -26.046 -12.854 -50.954 1.00 28.30 1987 LYS A N 1
ATOM 15502 C CA . LYS A 1 1987 ? -25.568 -13.915 -51.872 1.00 28.30 1987 LYS A CA 1
ATOM 15503 C C . LYS A 1 1987 ? -24.596 -13.458 -52.964 1.00 28.30 1987 LYS A C 1
ATOM 15505 O O . LYS A 1 1987 ? -25.041 -13.077 -54.034 1.00 28.30 1987 LYS A O 1
ATOM 15510 N N . ASP A 1 1988 ? -23.311 -13.691 -52.695 1.00 31.94 1988 ASP A N 1
ATOM 15511 C CA . ASP A 1 1988 ? -22.305 -14.244 -53.621 1.00 31.94 1988 ASP A CA 1
ATOM 15512 C C . ASP A 1 1988 ? -21.199 -14.917 -52.757 1.00 31.94 1988 ASP A C 1
ATOM 15514 O O . ASP A 1 1988 ? -20.850 -14.393 -51.702 1.00 31.94 1988 ASP A O 1
ATOM 15518 N N . THR A 1 1989 ? -20.949 -16.235 -52.888 1.00 27.94 1989 THR A N 1
ATOM 15519 C CA . THR A 1 1989 ? -19.827 -16.898 -53.623 1.00 27.94 1989 THR A CA 1
ATOM 15520 C C . THR A 1 1989 ? -18.424 -16.519 -53.122 1.00 27.94 1989 THR A C 1
ATOM 15522 O O . THR A 1 1989 ? -18.122 -15.336 -53.063 1.00 27.94 1989 THR A O 1
ATOM 15525 N N . THR A 1 1990 ? -17.476 -17.413 -52.798 1.00 28.03 1990 THR A N 1
ATOM 15526 C CA . THR A 1 1990 ? -17.325 -18.900 -52.794 1.00 28.03 1990 THR A CA 1
ATOM 15527 C C . THR A 1 1990 ? -16.169 -19.224 -51.795 1.00 28.03 1990 THR A C 1
ATOM 15529 O O . THR A 1 1990 ? -15.401 -18.320 -51.486 1.00 28.03 1990 THR A O 1
ATOM 15532 N N . ASP A 1 1991 ? -15.958 -20.402 -51.180 1.00 33.62 1991 ASP A N 1
ATOM 15533 C CA . ASP A 1 1991 ? -15.861 -21.747 -51.775 1.00 33.62 1991 ASP A CA 1
ATOM 15534 C C . ASP A 1 1991 ? -15.843 -22.930 -50.749 1.00 33.62 1991 ASP A C 1
ATOM 15536 O O . ASP A 1 1991 ? -15.542 -22.759 -49.572 1.00 33.62 1991 ASP A O 1
ATOM 15540 N N . ALA A 1 1992 ? -16.120 -24.141 -51.255 1.00 33.03 1992 ALA A N 1
ATOM 15541 C CA . ALA A 1 1992 ? -15.697 -25.504 -50.838 1.00 33.03 1992 ALA A CA 1
ATOM 15542 C C . ALA A 1 1992 ? -15.527 -26.003 -49.354 1.00 33.03 1992 ALA A C 1
ATOM 15544 O O . ALA A 1 1992 ? -14.437 -25.943 -48.794 1.00 33.03 1992 ALA A O 1
ATOM 15545 N N . SER A 1 1993 ? -16.475 -26.866 -48.912 1.00 33.22 1993 SER A N 1
ATOM 15546 C CA . SER A 1 1993 ? -16.265 -28.202 -48.242 1.00 33.22 1993 SER A CA 1
ATOM 15547 C C . SER A 1 1993 ? -15.651 -28.321 -46.814 1.00 33.22 1993 SER A C 1
ATOM 15549 O O . SER A 1 1993 ? -14.828 -27.510 -46.424 1.00 33.22 1993 SER A O 1
ATOM 15551 N N . ALA A 1 1994 ? -15.899 -29.349 -45.971 1.00 34.66 1994 ALA A N 1
ATOM 15552 C CA . ALA A 1 1994 ? -16.935 -30.405 -45.839 1.00 34.66 1994 ALA A CA 1
ATOM 15553 C C . ALA A 1 1994 ? -16.817 -31.056 -44.415 1.00 34.66 1994 ALA A C 1
ATOM 15555 O O . ALA A 1 1994 ? -15.709 -31.359 -43.996 1.00 34.66 1994 ALA A O 1
ATOM 15556 N N . ALA A 1 1995 ? -17.873 -31.142 -43.581 1.00 36.53 1995 ALA A N 1
ATOM 15557 C CA . ALA A 1 1995 ? -18.831 -32.271 -43.421 1.00 36.53 1995 ALA A CA 1
ATOM 15558 C C . ALA A 1 1995 ? -18.370 -33.435 -42.473 1.00 36.53 1995 ALA A C 1
ATOM 15560 O O . ALA A 1 1995 ? -17.173 -33.624 -42.299 1.00 36.53 1995 ALA A O 1
ATOM 15561 N N . PRO A 1 1996 ? -19.261 -34.334 -41.975 1.00 39.97 1996 PRO A N 1
ATOM 15562 C CA . PRO A 1 1996 ? -20.570 -34.072 -41.331 1.00 39.97 1996 PRO A CA 1
ATOM 15563 C C . PRO A 1 1996 ? -20.965 -35.021 -40.150 1.00 39.97 1996 PRO A C 1
ATOM 15565 O O . PRO A 1 1996 ? -20.543 -36.178 -40.124 1.00 39.97 1996 PRO A O 1
ATOM 15568 N N . LYS A 1 1997 ? -21.924 -34.580 -39.299 1.00 37.16 1997 LYS A N 1
ATOM 15569 C CA . LYS A 1 1997 ? -23.119 -35.290 -38.716 1.00 37.16 1997 LYS A CA 1
ATOM 15570 C C . LYS A 1 1997 ? -23.470 -34.712 -37.321 1.00 37.16 1997 LYS A C 1
ATOM 15572 O O . LYS A 1 1997 ? -22.586 -34.641 -36.484 1.00 37.16 1997 LYS A O 1
ATOM 15577 N N . ALA A 1 1998 ? -24.646 -34.120 -37.059 1.00 37.28 1998 ALA A N 1
ATOM 15578 C CA . ALA A 1 1998 ? -26.048 -34.604 -37.122 1.00 37.28 1998 ALA A CA 1
ATOM 15579 C C . ALA A 1 1998 ? -26.475 -35.380 -35.851 1.00 37.28 1998 ALA A C 1
ATOM 15581 O O . ALA A 1 1998 ? -25.705 -36.218 -35.397 1.00 37.28 1998 ALA A O 1
ATOM 15582 N N . SER A 1 1999 ? -27.676 -35.222 -35.268 1.00 37.03 1999 SER A N 1
ATOM 15583 C CA . SER A 1 1999 ? -28.813 -34.267 -35.437 1.00 37.03 1999 SER A CA 1
ATOM 15584 C C . SER A 1 1999 ? -29.850 -34.535 -34.295 1.00 37.03 1999 SER A C 1
ATOM 15586 O O . SER A 1 1999 ? -29.573 -35.420 -33.493 1.00 37.03 1999 SER A O 1
ATOM 15588 N N . LYS A 1 2000 ? -31.038 -33.918 -34.119 1.00 34.16 2000 LYS A N 1
ATOM 15589 C CA . LYS A 1 2000 ? -31.907 -32.986 -34.888 1.00 34.16 2000 LYS A CA 1
ATOM 15590 C C . LYS A 1 2000 ? -32.988 -32.383 -33.934 1.00 34.16 2000 LYS A C 1
ATOM 15592 O O . LYS A 1 2000 ? -33.142 -32.934 -32.854 1.00 34.16 2000 LYS A O 1
ATOM 15597 N N . GLU A 1 2001 ? -33.784 -31.403 -34.410 1.00 37.88 2001 GLU A N 1
ATOM 15598 C CA . GLU A 1 2001 ? -35.151 -31.013 -33.929 1.00 37.88 2001 GLU A CA 1
ATOM 15599 C C . GLU A 1 2001 ? -35.271 -30.398 -32.502 1.00 37.88 2001 GLU A C 1
ATOM 15601 O O . GLU A 1 2001 ? -34.518 -30.768 -31.612 1.00 37.88 2001 GLU A O 1
ATOM 15606 N N . THR A 1 2002 ? -36.192 -29.481 -32.146 1.00 34.44 2002 THR A N 1
ATOM 15607 C CA . THR A 1 2002 ? -37.136 -28.546 -32.834 1.00 34.44 2002 THR A CA 1
ATOM 15608 C C . THR A 1 2002 ? -37.796 -27.682 -31.724 1.00 34.44 2002 THR A C 1
ATOM 15610 O O . THR A 1 2002 ? -37.934 -28.189 -30.617 1.00 34.44 2002 THR A O 1
ATOM 15613 N N . GLU A 1 2003 ? -38.323 -26.457 -31.872 1.00 32.78 2003 GLU A N 1
ATOM 15614 C CA . GLU A 1 2003 ? -38.157 -25.282 -32.761 1.00 32.78 2003 GLU A CA 1
ATOM 15615 C C . GLU A 1 2003 ? -39.188 -24.214 -32.285 1.00 32.78 2003 GLU A C 1
ATOM 15617 O O . GLU A 1 2003 ? -40.183 -24.593 -31.672 1.00 32.78 2003 GLU A O 1
ATOM 15622 N N . ALA A 1 2004 ? -39.002 -22.928 -32.624 1.00 33.12 2004 ALA A N 1
ATOM 15623 C CA . ALA A 1 2004 ? -39.997 -21.833 -32.529 1.00 33.12 2004 ALA A CA 1
ATOM 15624 C C . ALA A 1 2004 ? -40.551 -21.400 -31.133 1.00 33.12 2004 ALA A C 1
ATOM 15626 O O . ALA A 1 2004 ? -40.507 -22.141 -30.159 1.00 33.12 2004 ALA A O 1
ATOM 15627 N N . GLN A 1 2005 ? -41.197 -20.228 -30.992 1.00 29.64 2005 GLN A N 1
ATOM 15628 C CA . GLN A 1 2005 ? -40.734 -18.840 -31.240 1.00 29.64 2005 GLN A CA 1
ATOM 15629 C C . GLN A 1 2005 ? -41.791 -17.806 -30.769 1.00 29.64 2005 GLN A C 1
ATOM 15631 O O . GLN A 1 2005 ? -42.984 -18.049 -30.882 1.00 29.64 2005 GLN A O 1
ATOM 15636 N N . ALA A 1 2006 ? -41.298 -16.660 -30.281 1.00 30.89 2006 ALA A N 1
ATOM 15637 C CA . ALA A 1 2006 ? -41.845 -15.289 -30.317 1.00 30.89 2006 ALA A CA 1
ATOM 15638 C C . ALA A 1 2006 ? -43.370 -14.991 -30.431 1.00 30.89 2006 ALA A C 1
ATOM 15640 O O . ALA A 1 2006 ? -43.959 -15.207 -31.485 1.00 30.89 2006 ALA A O 1
ATOM 15641 N N . GLU A 1 2007 ? -43.867 -14.230 -29.434 1.00 34.38 2007 GLU A N 1
ATOM 15642 C CA . GLU A 1 2007 ? -44.743 -13.031 -29.585 1.00 34.38 2007 GLU A CA 1
ATOM 15643 C C . GLU A 1 2007 ? -46.177 -13.224 -30.179 1.00 34.38 2007 GLU A C 1
ATOM 15645 O O . GLU A 1 2007 ? -46.521 -14.342 -30.558 1.00 34.38 2007 GLU A O 1
ATOM 15650 N N . PRO A 1 2008 ? -47.084 -12.204 -30.229 1.00 34.50 2008 PRO A N 1
ATOM 15651 C CA . PRO A 1 2008 ? -46.972 -10.787 -29.833 1.00 34.50 2008 PRO A CA 1
ATOM 15652 C C . PRO A 1 2008 ? -48.137 -10.217 -28.966 1.00 34.50 2008 PRO A C 1
ATOM 15654 O O . PRO A 1 2008 ? -49.056 -10.914 -28.552 1.00 34.50 2008 PRO A O 1
ATOM 15657 N N . SER A 1 2009 ? -48.084 -8.890 -28.770 1.00 29.73 2009 SER A N 1
ATOM 15658 C CA . SER A 1 2009 ? -49.209 -7.924 -28.758 1.00 29.73 2009 SER A CA 1
ATOM 15659 C C . SER A 1 2009 ? -50.318 -7.943 -27.678 1.00 29.73 2009 SER A C 1
ATOM 15661 O O . SER A 1 2009 ? -51.287 -8.688 -27.772 1.00 29.73 2009 SER A O 1
ATOM 15663 N N . GLU A 1 2010 ? -50.260 -6.893 -26.843 1.00 29.33 2010 GLU A N 1
ATOM 15664 C CA . GLU A 1 2010 ? -51.327 -5.880 -26.631 1.00 29.33 2010 GLU A CA 1
ATOM 15665 C C . GLU A 1 2010 ? -52.559 -6.152 -25.715 1.00 29.33 2010 GLU A C 1
ATOM 15667 O O . GLU A 1 2010 ? -52.867 -7.299 -25.397 1.00 29.33 2010 GLU A O 1
ATOM 15672 N N . PRO A 1 2011 ? -53.184 -5.083 -25.138 1.00 36.62 2011 PRO A N 1
ATOM 15673 C CA . PRO A 1 2011 ? -53.591 -5.137 -23.724 1.00 36.62 2011 PRO A CA 1
ATOM 15674 C C . PRO A 1 2011 ? -54.971 -4.498 -23.385 1.00 36.62 2011 PRO A C 1
ATOM 15676 O O . PRO A 1 2011 ? -55.802 -4.230 -24.248 1.00 36.62 2011 PRO A O 1
ATOM 15679 N N . SER A 1 2012 ? -55.127 -4.126 -22.103 1.00 28.67 2012 SER A N 1
ATOM 15680 C CA . SER A 1 2012 ? -55.982 -3.059 -21.528 1.00 28.67 2012 SER A CA 1
ATOM 15681 C C . SER A 1 2012 ? -57.405 -3.384 -21.028 1.00 28.67 2012 SER A C 1
ATOM 15683 O O . SER A 1 2012 ? -58.306 -3.729 -21.787 1.00 28.67 2012 SER A O 1
ATOM 15685 N N . SER A 1 2013 ? -57.606 -3.190 -19.712 1.00 33.44 2013 SER A N 1
ATOM 15686 C CA . SER A 1 2013 ? -58.809 -2.685 -18.997 1.00 33.44 2013 SER A CA 1
ATOM 15687 C C . SER A 1 2013 ? -58.687 -2.980 -17.482 1.00 33.44 2013 SER A C 1
ATOM 15689 O O . SER A 1 2013 ? -58.073 -3.980 -17.131 1.00 33.44 2013 SER A O 1
ATOM 15691 N N . GLN A 1 2014 ? -59.215 -2.208 -16.516 1.00 32.84 2014 GLN A N 1
ATOM 15692 C CA . GLN A 1 2014 ? -59.655 -0.794 -16.428 1.00 32.84 2014 GLN A CA 1
ATOM 15693 C C . GLN A 1 2014 ? -59.785 -0.403 -14.919 1.00 32.84 2014 GLN A C 1
ATOM 15695 O O . GLN A 1 2014 ? -59.711 -1.297 -14.081 1.00 32.84 2014 GLN A O 1
ATOM 15700 N N . LEU A 1 2015 ? -60.046 0.886 -14.598 1.00 32.31 2015 LEU A N 1
ATOM 15701 C CA . LEU A 1 2015 ? -60.059 1.531 -13.248 1.00 32.31 2015 LEU A CA 1
ATOM 15702 C C . LEU A 1 2015 ? -58.641 1.664 -12.621 1.00 32.31 2015 LEU A C 1
ATOM 15704 O O . LEU A 1 2015 ? -57.853 0.738 -12.747 1.00 32.31 2015 LEU A O 1
ATOM 15708 N N . ASN A 1 2016 ? -58.207 2.727 -11.915 1.00 30.20 2016 ASN A N 1
ATOM 15709 C CA . ASN A 1 2016 ? -58.684 4.099 -11.590 1.00 30.20 2016 ASN A CA 1
ATOM 15710 C C . ASN A 1 2016 ? -57.485 4.881 -10.945 1.00 30.20 2016 ASN A C 1
ATOM 15712 O O . ASN A 1 2016 ? -56.514 4.233 -10.573 1.00 30.20 2016 ASN A O 1
ATOM 15716 N N . SER A 1 2017 ? -57.436 6.204 -10.683 1.00 31.02 2017 SER A N 1
ATOM 15717 C CA . SER A 1 2017 ? -58.099 7.431 -11.200 1.00 31.02 2017 SER A CA 1
ATOM 15718 C C . SER A 1 2017 ? -57.493 8.696 -10.518 1.00 31.02 2017 SER A C 1
ATOM 15720 O O . SER A 1 2017 ? -57.083 8.581 -9.368 1.00 31.02 2017 SER A O 1
ATOM 15722 N N . ALA A 1 2018 ? -57.568 9.889 -11.148 1.00 30.03 2018 ALA A N 1
ATOM 15723 C CA . ALA A 1 2018 ? -57.107 11.225 -10.661 1.00 30.03 2018 ALA A CA 1
ATOM 15724 C C . ALA A 1 2018 ? -55.561 11.433 -10.587 1.00 30.03 2018 ALA A C 1
ATOM 15726 O O . ALA A 1 2018 ? -54.839 10.472 -10.358 1.00 30.03 2018 ALA A O 1
ATOM 15727 N N . GLN A 1 2019 ? -54.958 12.625 -10.795 1.00 30.20 2019 GLN A N 1
ATOM 15728 C CA . GLN A 1 2019 ? -55.455 14.004 -11.057 1.00 30.20 2019 GLN A CA 1
ATOM 15729 C C . GLN A 1 2019 ? -54.421 14.846 -11.892 1.00 30.20 2019 GLN A C 1
ATOM 15731 O O . GLN A 1 2019 ? -53.453 14.277 -12.388 1.00 30.20 2019 GLN A O 1
ATOM 15736 N N . ASN A 1 2020 ? -54.603 16.172 -12.084 1.00 33.66 2020 ASN A N 1
ATOM 15737 C CA . ASN A 1 2020 ? -53.847 17.044 -13.040 1.00 33.66 2020 ASN A CA 1
ATOM 15738 C C . ASN A 1 2020 ? -53.263 18.323 -12.367 1.00 33.66 2020 ASN A C 1
ATOM 15740 O O . ASN A 1 2020 ? -53.730 18.667 -11.287 1.00 33.66 2020 ASN A O 1
ATOM 15744 N N . GLY A 1 2021 ? -52.336 19.130 -12.929 1.00 35.88 2021 GLY A N 1
ATOM 15745 C CA . GLY A 1 2021 ? -51.577 19.065 -14.203 1.00 35.88 2021 GLY A CA 1
ATOM 15746 C C . GLY A 1 2021 ? -51.823 20.240 -15.193 1.00 35.88 2021 GLY A C 1
ATOM 15747 O O . GLY A 1 2021 ? -52.806 20.176 -15.927 1.00 35.88 2021 GLY A O 1
ATOM 15748 N N . GLN A 1 2022 ? -50.963 21.287 -15.254 1.00 29.89 2022 GLN A N 1
ATOM 15749 C CA . GLN A 1 2022 ? -51.104 22.470 -16.155 1.00 29.89 2022 GLN A CA 1
ATOM 15750 C C . GLN A 1 2022 ? -49.871 23.433 -16.207 1.00 29.89 2022 GLN A C 1
ATOM 15752 O O . GLN A 1 2022 ? -49.108 23.469 -15.251 1.00 29.89 2022 GLN A O 1
ATOM 15757 N N . LEU A 1 2023 ? -49.793 24.276 -17.266 1.00 29.23 2023 LEU A N 1
ATOM 15758 C CA . LEU A 1 2023 ? -49.001 25.536 -17.456 1.00 29.23 2023 LEU A CA 1
ATOM 15759 C C . LEU A 1 2023 ? -47.442 25.494 -17.319 1.00 29.23 2023 LEU A C 1
ATOM 15761 O O . LEU A 1 2023 ? -46.888 24.483 -16.913 1.00 29.23 2023 LEU A O 1
ATOM 15765 N N . ALA A 1 2024 ? -46.660 26.567 -17.575 1.00 28.20 2024 ALA A N 1
ATOM 15766 C CA . ALA A 1 2024 ? -46.575 27.526 -18.708 1.00 28.20 2024 ALA A CA 1
ATOM 15767 C C . ALA A 1 2024 ? -45.409 28.542 -18.474 1.00 28.20 2024 ALA A C 1
ATOM 15769 O O . ALA A 1 2024 ? -44.378 28.182 -17.917 1.00 28.20 2024 ALA A O 1
ATOM 15770 N N . GLN A 1 2025 ? -45.557 29.780 -18.969 1.00 22.31 2025 GLN A N 1
ATOM 15771 C CA . GLN A 1 2025 ? -44.579 30.875 -19.034 1.00 22.31 2025 GLN A CA 1
ATOM 15772 C C . GLN A 1 2025 ? -44.357 31.605 -17.686 1.00 22.31 2025 GLN A C 1
ATOM 15774 O O . GLN A 1 2025 ? -44.832 31.196 -16.631 1.00 22.31 2025 GLN A O 1
ATOM 15779 N N . MET A 1 2026 ? -43.638 32.728 -17.777 1.00 24.88 2026 MET A N 1
ATOM 15780 C CA . MET A 1 2026 ? -43.621 33.874 -16.859 1.00 24.88 2026 MET A CA 1
ATOM 15781 C C . MET A 1 2026 ? -44.960 34.155 -16.131 1.00 24.88 2026 MET A C 1
ATOM 15783 O O . MET A 1 2026 ? -46.014 34.113 -16.751 1.00 24.88 2026 MET A O 1
ATOM 15787 N N . GLU A 1 2027 ? -44.851 34.607 -14.874 1.00 27.61 2027 GLU A N 1
ATOM 15788 C CA . GLU A 1 2027 ? -45.763 35.536 -14.165 1.00 27.61 2027 GLU A CA 1
ATOM 15789 C C . GLU A 1 2027 ? -47.247 35.170 -13.838 1.00 27.61 2027 GLU A C 1
ATOM 15791 O O . GLU A 1 2027 ? -48.095 35.000 -14.701 1.00 27.61 2027 GLU A O 1
ATOM 15796 N N . GLN A 1 2028 ? -47.569 35.277 -12.532 1.00 32.53 2028 GLN A N 1
ATOM 15797 C CA . GLN A 1 2028 ? -48.813 35.819 -11.919 1.00 32.53 2028 GLN A CA 1
ATOM 15798 C C . GLN A 1 2028 ? -50.203 35.084 -12.006 1.00 32.53 2028 GLN A C 1
ATOM 15800 O O . GLN A 1 2028 ? -50.944 35.221 -12.971 1.00 32.53 2028 GLN A O 1
ATOM 15805 N N . ALA A 1 2029 ? -50.643 34.553 -10.838 1.00 43.84 2029 ALA A N 1
ATOM 15806 C CA . ALA A 1 2029 ? -52.005 34.599 -10.217 1.00 43.84 2029 ALA A CA 1
ATOM 15807 C C . ALA A 1 2029 ? -53.199 33.622 -10.547 1.00 43.84 2029 ALA A C 1
ATOM 15809 O O . ALA A 1 2029 ? -53.495 33.323 -11.695 1.00 43.84 2029 ALA A O 1
ATOM 15810 N N . ALA A 1 2030 ? -53.981 33.302 -9.475 1.00 39.72 2030 ALA A N 1
ATOM 15811 C CA . ALA A 1 2030 ? -55.463 33.063 -9.385 1.00 39.72 2030 ALA A CA 1
ATOM 15812 C C . ALA A 1 2030 ? -56.143 31.648 -9.194 1.00 39.72 2030 ALA A C 1
ATOM 15814 O O . ALA A 1 2030 ? -56.787 31.141 -10.103 1.00 39.72 2030 ALA A O 1
ATOM 15815 N N . ARG A 1 2031 ? -56.147 31.129 -7.940 1.00 42.50 2031 ARG A N 1
ATOM 15816 C CA . ARG A 1 2031 ? -57.261 30.559 -7.084 1.00 42.50 2031 ARG A CA 1
ATOM 15817 C C . ARG A 1 2031 ? -58.361 29.558 -7.586 1.00 42.50 2031 ARG A C 1
ATOM 15819 O O . ARG A 1 2031 ? -59.101 29.866 -8.514 1.00 42.50 2031 ARG A O 1
ATOM 15826 N N . GLY A 1 2032 ? -58.640 28.498 -6.790 1.00 40.25 2032 GLY A N 1
ATOM 15827 C CA . GLY A 1 2032 ? -59.892 27.681 -6.760 1.00 40.25 2032 GLY A CA 1
ATOM 15828 C C . GLY A 1 2032 ? -59.840 26.465 -5.786 1.00 40.25 2032 GLY A C 1
ATOM 15829 O O . GLY A 1 2032 ? -58.758 25.912 -5.624 1.00 40.25 2032 GLY A O 1
ATOM 15830 N N . ASP A 1 2033 ? -60.954 26.047 -5.141 1.00 38.88 2033 ASP A N 1
ATOM 15831 C CA . ASP A 1 2033 ? -60.953 25.259 -3.868 1.00 38.88 2033 ASP A CA 1
ATOM 15832 C C . ASP A 1 2033 ? -61.936 24.026 -3.756 1.00 38.88 2033 ASP A C 1
ATOM 15834 O O . ASP A 1 2033 ? -62.924 23.950 -4.481 1.00 38.88 2033 ASP A O 1
ATOM 15838 N N . GLU A 1 2034 ? -61.670 23.132 -2.768 1.00 33.56 2034 GLU A N 1
ATOM 15839 C CA . GLU A 1 2034 ? -62.542 22.173 -1.993 1.00 33.56 2034 GLU A CA 1
ATOM 15840 C C . GLU A 1 2034 ? -63.053 20.750 -2.471 1.00 33.56 2034 GLU A C 1
ATOM 15842 O O . GLU A 1 2034 ? -63.913 20.621 -3.335 1.00 33.56 2034 GLU A O 1
ATOM 15847 N N . VAL A 1 2035 ? -62.657 19.698 -1.694 1.00 34.62 2035 VAL A N 1
ATOM 15848 C CA . VAL A 1 2035 ? -63.482 18.616 -1.023 1.00 34.62 2035 VAL A CA 1
ATOM 15849 C C . VAL A 1 2035 ? -63.855 17.217 -1.667 1.00 34.62 2035 VAL A C 1
ATOM 15851 O O . VAL A 1 2035 ? -64.710 17.113 -2.537 1.00 34.62 2035 VAL A O 1
ATOM 15854 N N . GLN A 1 2036 ? -63.342 16.124 -1.025 1.00 32.56 2036 GLN A N 1
ATOM 15855 C CA . GLN A 1 2036 ? -63.895 14.742 -0.734 1.00 32.56 2036 GLN A CA 1
ATOM 15856 C C . GLN A 1 2036 ? -63.829 13.456 -1.659 1.00 32.56 2036 GLN A C 1
ATOM 15858 O O . GLN A 1 2036 ? -64.049 13.497 -2.863 1.00 32.56 2036 GLN A O 1
ATOM 15863 N N . VAL A 1 2037 ? -63.685 12.277 -0.979 1.00 33.94 2037 VAL A N 1
ATOM 15864 C CA . VAL A 1 2037 ? -63.899 10.809 -1.318 1.00 33.94 2037 VAL A CA 1
ATOM 15865 C C . VAL A 1 2037 ? -62.839 10.011 -2.196 1.00 33.94 2037 VAL A C 1
ATOM 15867 O O . VAL A 1 2037 ? -61.864 10.644 -2.586 1.00 33.94 2037 VAL A O 1
ATOM 15870 N N . PRO A 1 2038 ? -62.815 8.636 -2.352 1.00 40.84 2038 PRO A N 1
ATOM 15871 C CA . PRO A 1 2038 ? -61.744 7.805 -1.721 1.00 40.84 2038 PRO A CA 1
ATOM 15872 C C . PRO A 1 2038 ? -61.013 6.649 -2.512 1.00 40.84 2038 PRO A C 1
ATOM 15874 O O . PRO A 1 2038 ? -61.504 6.116 -3.502 1.00 40.84 2038 PRO A O 1
ATOM 15877 N N . SER A 1 2039 ? -59.910 6.156 -1.903 1.00 34.69 2039 SER A N 1
ATOM 15878 C CA . SER A 1 2039 ? -59.404 4.749 -1.749 1.00 34.69 2039 SER A CA 1
ATOM 15879 C C . SER A 1 2039 ? -58.865 3.825 -2.890 1.00 34.69 2039 SER A C 1
ATOM 15881 O O . SER A 1 2039 ? -59.636 3.293 -3.682 1.00 34.69 2039 SER A O 1
ATOM 15883 N N . LEU A 1 2040 ? -57.591 3.405 -2.689 1.00 37.94 2040 LEU A N 1
ATOM 15884 C CA . LEU A 1 2040 ? -56.934 2.079 -2.917 1.00 37.94 2040 LEU A CA 1
ATOM 15885 C C . LEU A 1 2040 ? -56.390 1.668 -4.338 1.00 37.94 2040 LEU A C 1
ATOM 15887 O O . LEU A 1 2040 ? -56.876 2.174 -5.343 1.00 37.94 2040 LEU A O 1
ATOM 15891 N N . PRO A 1 2041 ? -55.305 0.837 -4.418 1.00 49.09 2041 PRO A N 1
ATOM 15892 C CA . PRO A 1 2041 ? -54.209 0.895 -5.430 1.00 49.09 2041 PRO A CA 1
ATOM 15893 C C . PRO A 1 2041 ? -53.990 -0.499 -6.134 1.00 49.09 2041 PRO A C 1
ATOM 15895 O O . PRO A 1 2041 ? -55.001 -1.197 -6.224 1.00 49.09 2041 PRO A O 1
ATOM 15898 N N . PRO A 1 2042 ? -52.797 -1.025 -6.584 1.00 39.25 2042 PRO A N 1
ATOM 15899 C CA . PRO A 1 2042 ? -51.397 -0.517 -6.681 1.00 39.25 2042 PRO A CA 1
ATOM 15900 C C . PRO A 1 2042 ? -50.530 -0.935 -7.928 1.00 39.25 2042 PRO A C 1
ATOM 15902 O O . PRO A 1 2042 ? -50.960 -1.686 -8.796 1.00 39.25 2042 PRO A O 1
ATOM 15905 N N . ASN A 1 2043 ? -49.222 -0.589 -7.867 1.00 40.44 2043 ASN A N 1
ATOM 15906 C CA . ASN A 1 2043 ? -48.023 -1.385 -8.267 1.00 40.44 2043 ASN A CA 1
ATOM 15907 C C . ASN A 1 2043 ? -47.244 -1.099 -9.598 1.00 40.44 2043 ASN A C 1
ATOM 15909 O O . ASN A 1 2043 ? -47.804 -1.092 -10.686 1.00 40.44 2043 ASN A O 1
ATOM 15913 N N . ARG A 1 2044 ? -45.898 -1.063 -9.453 1.00 37.91 2044 ARG A N 1
ATOM 15914 C CA . ARG A 1 2044 ? -44.763 -1.325 -10.395 1.00 37.91 2044 ARG A CA 1
ATOM 15915 C C . ARG A 1 2044 ? -44.234 -0.342 -11.485 1.00 37.91 2044 ARG A C 1
ATOM 15917 O O . ARG A 1 2044 ? -44.752 -0.278 -12.589 1.00 37.91 2044 ARG A O 1
ATOM 15924 N N . ILE A 1 2045 ? -43.002 0.136 -11.211 1.00 37.66 2045 ILE A N 1
ATOM 15925 C CA . ILE A 1 2045 ? -41.730 0.023 -11.995 1.00 37.66 2045 ILE A CA 1
ATOM 15926 C C . ILE A 1 2045 ? -41.625 0.646 -13.409 1.00 37.66 2045 ILE A C 1
ATOM 15928 O O . ILE A 1 2045 ? -42.164 0.093 -14.368 1.00 37.66 2045 ILE A O 1
ATOM 15932 N N . LYS A 1 2046 ? -40.702 1.620 -13.565 1.00 37.25 2046 LYS A N 1
ATOM 15933 C CA . LYS A 1 2046 ? -39.511 1.521 -14.455 1.00 37.25 2046 LYS A CA 1
ATOM 15934 C C . LYS A 1 2046 ? -38.586 2.759 -14.407 1.00 37.25 2046 LYS A C 1
ATOM 15936 O O . LYS A 1 2046 ? -39.088 3.861 -14.616 1.00 37.25 2046 LYS A O 1
ATOM 15941 N N . PRO A 1 2047 ? -37.262 2.536 -14.457 1.00 37.78 2047 PRO A N 1
ATOM 15942 C CA . PRO A 1 2047 ? -36.466 1.683 -13.577 1.00 37.78 2047 PRO A CA 1
ATOM 15943 C C . PRO A 1 2047 ? -35.881 2.486 -12.402 1.00 37.78 2047 PRO A C 1
ATOM 15945 O O . PRO A 1 2047 ? -35.398 3.614 -12.637 1.00 37.78 2047 PRO A O 1
#

Secondary structure (DSSP, 8-state):
------------------------------------------------------------------------------------SS-----------------------------PPTT-S-----S----EEEEEEETTTTEEEEEEE-SSSS-GGG-BSSHHHHHHHHT-SS-PPPTTTS-------------------------------------S-PPPPGGG--SS-B-TTTS---EEEE-STT-EEEEETTT-TT--TTSEEEEEEEEE-S-S-EEEEEEEE---TT-----EEEEEEEETTEEEEEEEETTEEEEEEE-S-TTSSS-EEEEEEEETTTTEEEEEETTEEEEEE-TT-BTTTBTS--S---EEEEESS--TTGGGS---S--PBP-EEEEEEEEEEESSTTS-EE-SS-B-SEEESEEES---GGGSTT----BTBEEEE-SS-EEEE-TTSS-BSTTS-B-S--EEEEESS-EEEEE---GGG---BSEEEEEEEEE-S-SSEEEEEEEEESSSEEEEEEEE-SSEEEEEEE-SS-EEEEEEE--TTSS-EEEEEEEEETTEEEEEETTEEEEEE--TTS-S-B---SEEEES--TTTTTSTT-S--SBPEEEEEEEEETTEEHHHHHHTT-TTEEEE-SS--B-S--------EEE-SSS-EEEEE-S-SS-EEEEEEEEESSSEEEEEEEEEEESS-EEEEEEEEETTEEEEEEES-TTS---EEEEEE-S-TTS-EEEEEEEETTEEEEEETTEEEEEE-TT--EEEEEEEEES--SS-GGGB--EEEEEEEETTEE--HHHHTTSTTEES--B-STT----GGGSTTSS-TT-EEEEETTEEEEE-TTTSEESTTS-EESSBSSHHHHHTTT--S-EEEEE-SSSSSSSPPEEEEEE---TTS--EEEE-BSS-SSEEEEETT---EEEE--BTT--HHHHHHHHHHEEEEEEEEEEEEEB----BTTTEEEE-SGGG-EE-SSSSS-TT--HHHHTT-SSSTTSSSGGGS--SSEEEEEEEE-STTT-S--EEEEPPPTT--TT-EEEEEE--EEEEEP-TT--EEEE-STT--EEEEPP-SS-EEEEEEES-SSEEEEEE--SSTT--EEEEEEEETTEEEEEEE-TTS-EEEEEEE-SS-TTSSS-EEEEEEEETTEEEEEETTEEEEEEPPTT-------SEEEES---HHHHTT-S---B--EEEEEEEETTEEP-GGGGGGG-TTTEEES---TTSS----TTPEEEEETTEEEEE-SSTTTEESTTS-EEGGGSEEEE-STT--EEEEEE--TTS-GGG-TTHHHHHHHHHGGGTS-EEEEEE---SSEEEEEEEETT--EEEEEEETTTEEEEEEEETTEEEEEEEE-TTTTTT---EEEEEEE-SS-EEEEETTEEEEES---B---S--SS--SSGGG-S-EE---SSPPPSEEEEEES---TTTEE---SSS--PEEPPEEEEEEEETTEEP-HHHHHTT---S--TTEEES---SGGG--S-TTPEEEEETTTTEEEEE-TTSS-BTTTT-B--EEEEESS-EEEEE----SSS---EEEEEEEEE----S-SPEEEEEEE-SSTT--EEEEEE-TTS-EEEEEE-TTS-EEEEEE-S---SSSBEEEEEEEETTEEEEEETTEEPPPEE--PPP----------EEEESS-----GGGTT-EE-EEEEEEEEEEETTEEE-HHHHHTTSSSSSGGGEEEESGGGEEE------B------------------S---PPPPP-EEP--S----GGGTTTHHHHHHHTTTTTHHHHHHHHHHHHHHHHHHHHHHHHHHHHHHHHHHHTTT----------------------B-S----------------------------------------------------------------------------------------------------------------------------------------SS---------------------

pLDDT: mean 74.42, std 21.46, range [22.31, 97.38]

Foldseek 3Di:
DDDFFFFDDDDDDDDDDDDDDDDDDDDDDDDDDDYDDDDDDDDDDDDDDDDDDDPPPPPDDDDDDDDDDDDDDDDDDDDDDDDDPDDDDDDDDDDDDDDDDDDDDDDDDDDDPDLDAALDDDQFQPDAQQFDWWWFQDVVVRATDIDGHRPDDGRPRGTHPDRLRRCCRRVNDPSDDDPVPPDPPDDDDDDDDDDDDDDDDDDDDDDDDDDDDDDDDDDPQDAQPQVRADLAEDARRHSPFQKKFDQDQQWKFKDKCVQVVQQFQLWKKKKKWKWFAQAQKFWFKKKFFDDDPPDDFFGWIWTFMRFLQWTKIWTDGHPDIDIDIKDANVNPRDIKIWMWICFQLQQKTWIDIRHIIDMDHHPPADNVCGRVDPDGTIMMMMGQADHPVPLVAQDPDDGGRDGGMMGRIWMWTARGPVGTDTRGPHYTPDIDPMDGDGDFCCPPPPLLAPPPWDWDGNSNDIFTQCPPHCADDRRSPHNDWFKWFDALQKWKKFFADAPSNQHWDLKKKWKKKFFAQDQFAWFKWWWADDVFTWIWTWTGHPQWIWIWIDLRPDIDIDIGHDNRNPRDIWMWMWIGHQQWIWTDIRPDIDIDGHPPPGGSIDTTDRMMIGQADPPLVPGPRYPHNIGHGFMMTQTDIRRDRQSVCVVVVPPRMDMDGQDPTGSDGDHDDWFKKADLALLKWFKDFDPFFQWKKKKWKWAFPDQKAWFKKWWKEWPVGTWIWTQIHHRQKTWTWTDHHPVDPDIDIDIDGDDHSRDIKIWMWTGHPQWIWTDIRHDIDIDRNPPIGITTDGMMMGQHYPVGSNRGGRTIMIQIAMPNRTDDPSVRQPDPRIDADMDRPRRPSCPCCNGPLQAAQPWDWDQDPSHIFTHLPPSQADDRNRQFHQAAQDLVLVVLLVDADFAWDWHDNLTSDRDTTDIWGWHCDDPVNFIKTWWDKFADQKFWFAAPPDAWFKFFMHTHPAGTPNVLSLCVQFPWKKKKKKKKWALFAQQFPHFKWFFASRVRDIGREAAPDDHRAAPCQVVCNAPHVVDRHVRNDRDRDMDMGIYMHTDSRRHHTGMITGHYDPPGDNPIIMMMGIGIIMTGGDPLQVFKKFQQFQQDKFKAFDAFDAKKKKKKAALDQKAWFKWADAPDQLAWIWTWMRPGQQKTKIWIRWPRSDIDIDIWRHLDGRNPRDMKMWMWGDDQFKIWTDISNTIDMDGDDNPTDNGRGGDIMMGQADHQVRLPPDPGHTGGSIMMGSIAHNNDTDNSVSRNSNPPVRMDTDDDFQVVVHLAPPPWDWATHRVHIATHHPQPQQQDDRRSNHGLFFQKKFFQDLQDKFKDKDFDDPDDDPPPPVPVVVVVVQVVLLLAFKKKKKFFAQDAKAWFKKKAWLQGWIWTWIHHRLFKTKIWTDAFQEIDMDIDGDPCQNVQRDMWIWIWHADCQKIKIDIRPDIDIDRGHHHDDPDHDLNSHPCCLPQQKGFRRDPDRDGTMMMIMGQDDDCVGIPGPHPPHDDHTGTGTMMGSIARHPRTDNPQVSLVVGPRPPNPGIGTGDDDDVVVVQAPQPWDKDADRNVRDIFTHQQLGQADDGRRPHKWKKWFALQKKKKFADDDPDPQFFQKKKKKKKFFAQPLPQAKAWFKWWFAQPVSQWIWTWIAHSQQWTKTWIRHNVRWIKIDIGPDHRNPRFMKIWIWIGHGHDIWIAINNRTDDMDTDDDQDFDDDPDGDGGMMMGQADDDPTPSCPRYTGHGGMMMPIWMATPRDTDDSSCLCVPVDVPRVVRMDMDPVVRIGTDDGHPGHDDPPDDSDDPDDDPDDPPDDDHDHNIDTRRDDPPDDDDPVCCPPVVVVVLVCFLAVVVVVVVVVVVVVVVVVVVVVVVVCVVVVVVVVVVPVPDDDDDDDDDDDDDDDDDDDDGHHDDDDDDDDDDDDDDDDDDDDDDDDDDDDDDDDDDDDDDDDDDDDDDDDDDDDDDDDDDDDDDDDDDDDDDDDDDDDDDDDDDDDDDDDDDDDDDDDDDDDDDDDDDDDDDDDDDDDDDDDDDDDDDDDDDDDDDDDDDDDDDDDDDDDDDDDYDDDDDDDDD

Radius of gyration: 51.58 Å; chains: 1; bounding box: 165×118×150 Å